Protein 7YQA (pdb70)

Organism: Chlamydomonas reinhardtii (NCBI:txid3055)

Nearest PDB structures (foldseek):
  7yqa-assembly2_C  TM=1.003E+00  e=1.084E-91  Chlamydomonas reinhardtii
  7yqa-assembly1_B  TM=1.001E+00  e=1.208E-85  Chlamydomonas reinhardtii
  6qkb-assembly1_B  TM=9.283E-01  e=6.225E-49  Paracoccus denitrificans
  4v15-assembly1_B  TM=9.411E-01  e=3.746E-48  Achromobacter xylosoxidans
  7dib-assembly1_B  TM=9.459E-01  e=1.991E-47  Candidatus Filomicrobium marinum

B-factor: mean 25.83, std 7.97, range [9.3, 80.67]

Solvent-accessible surface area: 53340 Å² total

Secondary structure (DSSP, 8-state):
---SSSTTTS-S--TT--GGGS-SSEEEEEHHHHHHHHHHHHHHHTTSTTPEE--B-----HHHHHHHHHHHT---EEESSHHHHHHHHHTT--EEEEEEE---HHHHHHHHHHHHTT-EEEEEES-HHHHHHHHHHHHHTT--EEEEEEB-SSS-SSSBSSHHHHHHHHHHHHT-SSEEEEEEE---GGGTT--SHHHHHHHHHHHHHHHHHHHHHHHHTT----EEEE--TTTHHHHHHSSS-SEE---GGGT--TTGGG-B-TTS-B-SS---EEEEEEEEEEETTTTEEEES--TTTS--TTS--B--HHHHHHHSS--EEEE-SSS-EEEE------PPPTT-EEEEB-SSHHHHHTT-SEEEEEEE-----SSSEEEEEEEE-TT-SS--/--SSSTTTS-S--TT--GGGS-SSEEEEEHHHHHHHHHHHHHHHHTSTT-EE--B-----HHHHHHHHHHHT---EEESSHHHHHHHHHTT--EEEE-S----HHHHHHHHHHHHTT-EEEEEES-HHHHHHHHHHHHHTT--EEEEEEE-SSS-SSSBSSHHHHHHHHHHHHT-SSEEEEEEEE--GGGTT-S-HHHHHHHHHHHHHHHHHHHHHHHHTT----EEEE--TTTHHHHHHTSS-SEE---GGGT--TTGGG-B-SSS-B-SS---EEEEEEEEEEETTTTEEEES--TTTS--BTB--B--HHHHTTTSS--EEEE-SSS-EEEE----PPPPTT-EEEEB-SSHHHHHTT-SEEEEEEE-----TT--TTEEEEEEEE-TT-SS--/--S-SSSTTTS-S--TT--GGGS-SSEEEEEHHHHHHHHHHHHHHHHTSTT-EE--B-----HHHHHHHHHHHT---EEESSHHHHHHHHHTT--EEEE-S----HHHHHHHHHHHTTT-EEEEEE-SHHHHHHHHHHHHHTT--EEEEEEB-SSS-SSSBSSHHHHHHHHHHHTT-TTEEEEEEE---GGGTT---HHHHHHHHHHHHHHHHHHHHHHHHTT----EEEE--TTTHHHHHHSSS-SEE---GGGT--TTGGG-B-TTS-B-SS---EEEEEEEEEEEGGGTEEEES--TTTS--TTS--B--HHHHHHHSS--EEEE--SS-EEEE---PPPTT-EEEEB-SSHHHHHTT-SEEEEEEE-----STTEEEEEEEE-TT-SS--/---SSTGGGS-S--TT--GGGS-SSEEEEEHHHHHHHHHHHHHHHHTSTT-EE--B-----HHHHHHHHHHHT---EEESSHHHHHHHHHTT--EEEE-S----HHHHHHHHHHHHTT-EEEEEE--HHHHHHHHHHHHHTT--EEEEEEE--SS-SSSBS-HHHHHHHHHHHHT-SSEEEEEEEE--GGGTT---HHHHHHHHHHHHHHHHHHHHHHHHTT----EEEE--TTTHHHHHHSSS-SEE---GGGT--TTGGG-B-SSSSB-SS---EEEEEEEEEEEGGGTEEEES--TTTS--BTB--B--HHHHHH---PEEEE-STT-EEEE----PPPPTT-EEEEB-SSHHHHHTT-SEEEEEEE----STTEEEEEEEE-TT-SS--

Foldseek 3Di:
DQDPDPQLVDFQDFFFDFLLSGHPFAKAFAVVQLLVLLLLVLVLCVVQPLAAEAAELLFLFQVSQVVSCVSNVHQHHEYCFLLSVLRNLVSPNAEYENLYQDQDLVRLLSQLVSQLVPGAYEYEDQDLVSVVSNLVSNVVSVGAYEYAFECEQDQPDDGHDDLVSLQVSQVSQVPGDRYHHQAYEQERPPLQLVAEVVVLLVSVVSSLVRRVNNQVSCVVVVHHHNAYEYEEPRRQSNLSVSVRGSYYYYHCSSADFPRQQQRADPVRHRHDGDHRIWGKWFFADDDPVQQKTKIQAACLQAPCPQHAWFFDPQVCVPFPHGWGWDHPPDGIIITHDPPDRGDDDGGDMGITGGNRSSVNSLSHQKYFYWHAPPNTDSPGITGNRIGGSSSRDPRD/DDPDPQLVDAQDFFFDFLLSGDPFAKEFAVVQLLVLLLVVLVLCVVQPLAAEAEECLFLFQVSNVVSCVSNVHQHHEYCFLLSVVRNLVSPRAEYENLYQDQDLVRLLSQLVSQLVPGAYEYEDQDLVSVVSNLVSNVVSVAAYEYAFEPELDQPDDGDDALVSRQVNQVSQVPGDRYHHAAYEQERPPLQLVQDAVVSLVSVVSSLVRLVNNQVSCVVVVHHHNAYEYDEPRRVSNQSPSVRHSYYYYHCSSAPFQSQQNRDHPDHHRHDGDHRMWGKWFFADDDVVFQWTKIFAACLQAPCPQHFWAFFPVCCPPQPDGWGWDGPPDGIITTGDCHGDDDDGGDMWITGHNRSSVNSLSHQKYFYWHADPPDGPIDSPGIGGNRIGGSSSRDPRD/DPPDPDPQLVDAQDFFFDALLSGDPFAKAFAVVLLLVLLLLVLVLCVVQPLAAEAEACLFLFQVSQVSSCVSNVHQYHEYCFLLSVVRNLVSPGAEYENAYQDADLVRLLSQLVSQLVVGAYEYEDADLVSLVSNLVSNVVSVGAYEYAFEPELDQPDDGDDALVSLLVNQVSQVPGDRYHHQAHEQERPPLQLPADAVVSLVSVVSSLVRLVNNQVSCVVVPHHHNAYEYEEPRRQSNLSVSVRGSYYYYHCSSADFQRQQQHQDPVRHRHDGDHRMWGKWFFADDDVVQQKTKIFQACLQAPCPQHFWFFDVVVCVPQPHGWGWDHPDDGIIITHPCNPDDGGDMTITGGNDSSVNSLSHQKYFYWHADPSDDSPGIGGNGIGGSSSRDPRD/DDDPDPQLVDAQDDFFDALLSGHPQAKEFAVVQLLVLLLLVLVLCVVQPLAAEAAEPLFLFQVSVVVSCVSSVHQHHEYCFLLSVLRNLVSPNQEYENLYQDQDLVRLLSQLVSQLVPGAYEYEDQDLVSVVSNLVSNVVSPAAYEYAFEPEQDQPDDGDDDLVSLQVNQVSQVPGDRYHHAAYEQERPVLQLVADPVVSLVSVVSSQVRSVRSCVSQVVVVHHHNAYEYAEPRRQSNLSPSVRHSYYYYHCSSADFPRQQRHQDPPGGGHPGDHRIWGKWFFADDDVVQQKTKIQQACLQAPCPQHAWAFFQLVCVVWNGWDWDHPPDGIIITGDPVTDDDDGGDMGITGGSRSSVNSLSHQKYFYWHACSGDSPRIGGNDIGGSSSHDDRD

Radius of gyration: 44.45 Å; Cα contacts (8 Å, |Δi|>4): 4090; chains: 4; bounding box: 101×110×117 Å

Structure (mmCIF, N/CA/C/O backbone):
data_7YQA
#
_entry.id   7YQA
#
_cell.length_a   64.792
_cell.length_b   74.096
_cell.length_c   89.939
_cell.angle_alpha   77.070
_cell.angle_beta   69.340
_cell.angle_gamma   71.930
#
_symmetry.space_group_name_H-M   'P 1'
#
loop_
_entity.id
_entity.type
_entity.pdbx_description
1 polymer 'D-threonine aldolase'
2 non-polymer 'MAGNESIUM ION'
3 water water
#
loop_
_atom_site.group_PDB
_atom_site.id
_atom_site.type_symbol
_atom_site.label_atom_id
_atom_site.label_alt_id
_atom_site.label_comp_id
_atom_site.label_asym_id
_atom_site.label_entity_id
_atom_site.label_seq_id
_atom_site.pdbx_PDB_ins_code
_atom_site.Cartn_x
_atom_site.Cartn_y
_atom_site.Cartn_z
_atom_site.occupancy
_atom_site.B_iso_or_equiv
_atom_site.auth_seq_id
_atom_site.auth_comp_id
_atom_site.auth_asym_id
_atom_site.auth_atom_id
_atom_site.pdbx_PDB_model_num
ATOM 1 N N . ARG A 1 23 ? 51.734 22.428 52.168 1.00 44.79 23 ARG A N 1
ATOM 2 C CA . ARG A 1 23 ? 50.265 22.684 52.124 1.00 42.85 23 ARG A CA 1
ATOM 3 C C . ARG A 1 23 ? 49.897 23.898 52.983 1.00 42.31 23 ARG A C 1
ATOM 4 O O . ARG A 1 23 ? 49.774 23.802 54.210 1.00 43.34 23 ARG A O 1
ATOM 6 N N . CYS A 1 24 ? 49.739 25.037 52.311 1.00 41.22 24 CYS A N 1
ATOM 7 C CA . CYS A 1 24 ? 49.439 26.324 52.944 1.00 39.70 24 CYS A CA 1
ATOM 8 C C . CYS A 1 24 ? 47.941 26.460 53.256 1.00 37.95 24 CYS A C 1
ATOM 9 O O . CYS A 1 24 ? 47.554 26.659 54.413 1.00 36.22 24 CYS A O 1
ATOM 12 N N . ALA A 1 25 ? 47.111 26.328 52.221 1.00 35.47 25 ALA A N 1
ATOM 13 C CA . ALA A 1 25 ? 45.666 26.512 52.339 1.00 32.21 25 ALA A CA 1
ATOM 14 C C . ALA A 1 25 ? 44.901 25.437 51.579 1.00 29.95 25 ALA A C 1
ATOM 15 O O . ALA A 1 25 ? 45.437 24.810 50.658 1.00 29.87 25 ALA A O 1
ATOM 17 N N . ALA A 1 26 ? 43.639 25.256 51.965 1.00 27.65 26 ALA A N 1
ATOM 18 C CA . ALA A 1 26 ? 42.668 24.441 51.221 1.00 25.91 26 ALA A CA 1
ATOM 19 C C . ALA A 1 26 ? 42.425 24.934 49.782 1.00 24.68 26 ALA A C 1
ATOM 20 O O . ALA A 1 26 ? 41.912 24.195 48.938 1.00 24.12 26 ALA A O 1
ATOM 22 N N . THR A 1 27 ? 42.818 26.177 49.521 1.00 23.01 27 THR A N 1
ATOM 23 C CA . THR A 1 27 ? 42.484 26.901 48.301 1.00 22.93 27 THR A CA 1
ATOM 24 C C . THR A 1 27 ? 43.769 27.554 47.752 1.00 21.78 27 THR A C 1
ATOM 25 O O . THR A 1 27 ? 44.516 28.157 48.533 1.00 20.64 27 THR A O 1
ATOM 29 N N . ILE A 1 28 ? 44.040 27.410 46.440 1.00 21.09 28 ILE A N 1
ATOM 30 C CA . ILE A 1 28 ? 45.196 28.099 45.804 1.00 20.13 28 ILE A CA 1
ATOM 31 C C . ILE A 1 28 ? 45.104 29.617 46.036 1.00 20.63 28 ILE A C 1
ATOM 32 O O . ILE A 1 28 ? 46.076 30.226 46.477 1.00 19.97 28 ILE A O 1
ATOM 37 N N . SER A 1 29 ? 43.930 30.195 45.769 1.00 20.64 29 SER A N 1
ATOM 38 C CA . SER A 1 29 ? 43.688 31.625 45.975 1.00 21.17 29 SER A CA 1
ATOM 39 C C . SER A 1 29 ? 43.989 32.091 47.409 1.00 21.78 29 SER A C 1
ATOM 40 O O . SER A 1 29 ? 44.537 33.174 47.585 1.00 22.38 29 SER A O 1
ATOM 43 N N . ALA A 1 30 ? 43.649 31.267 48.408 1.00 22.04 30 ALA A N 1
ATOM 44 C CA . ALA A 1 30 ? 43.936 31.570 49.821 1.00 22.95 30 ALA A CA 1
ATOM 45 C C . ALA A 1 30 ? 45.399 31.317 50.217 1.00 23.66 30 ALA A C 1
ATOM 46 O O . ALA A 1 30 ? 45.805 31.628 51.340 1.00 23.92 30 ALA A O 1
ATOM 48 N N . SER A 1 31 ? 46.183 30.753 49.298 1.00 24.11 31 SER A N 1
ATOM 49 C CA . SER A 1 31 ? 47.627 30.598 49.509 1.00 25.54 31 SER A CA 1
ATOM 50 C C . SER A 1 31 ? 48.450 31.611 48.707 1.00 25.46 31 SER A C 1
ATOM 51 O O . SER A 1 31 ? 49.637 31.804 48.984 1.00 26.57 31 SER A O 1
ATOM 54 N N . ARG A 1 32 ? 47.820 32.245 47.715 1.00 24.88 32 ARG A N 1
ATOM 55 C CA . ARG A 1 32 ? 48.521 33.112 46.762 1.00 24.00 32 ARG A CA 1
ATOM 56 C C . ARG A 1 32 ? 47.836 34.477 46.662 1.00 23.66 32 ARG A C 1
ATOM 57 O O . ARG A 1 32 ? 46.732 34.592 46.115 1.00 23.69 32 ARG A O 1
ATOM 65 N N . ALA A 1 33 ? 48.505 35.504 47.186 1.00 22.59 33 ALA A N 1
ATOM 66 C CA . ALA A 1 33 ? 48.022 36.893 47.099 1.00 22.55 33 ALA A CA 1
ATOM 67 C C . ALA A 1 33 ? 47.987 37.414 45.645 1.00 22.08 33 ALA A C 1
ATOM 68 O O . ALA A 1 33 ? 48.845 37.047 44.841 1.00 21.29 33 ALA A O 1
ATOM 70 N N . PRO A 1 34 ? 46.972 38.239 45.296 1.00 22.12 34 PRO A N 1
ATOM 71 C CA . PRO A 1 34 ? 46.830 38.693 43.905 1.00 22.69 34 PRO A CA 1
ATOM 72 C C . PRO A 1 34 ? 47.737 39.885 43.549 1.00 22.98 34 PRO A C 1
ATOM 73 O O . PRO A 1 34 ? 47.788 40.307 42.390 1.00 22.27 34 PRO A O 1
ATOM 77 N N . ALA A 1 35 ? 48.428 40.419 44.553 1.00 23.50 35 ALA A N 1
ATOM 78 C CA . ALA A 1 35 ? 49.272 41.601 44.406 1.00 24.63 35 ALA A CA 1
ATOM 79 C C . ALA A 1 35 ? 50.313 41.643 45.522 1.00 24.83 35 ALA A C 1
ATOM 80 O O . ALA A 1 35 ? 50.264 40.833 46.457 1.00 24.80 35 ALA A O 1
ATOM 82 N N . HIS A 1 36 ? 51.250 42.585 45.418 1.00 25.97 36 HIS A N 1
ATOM 83 C CA . HIS A 1 36 ? 52.176 42.893 46.509 1.00 26.82 36 HIS A CA 1
ATOM 84 C C . HIS A 1 36 ? 52.343 44.401 46.724 1.00 27.37 36 HIS A C 1
ATOM 85 O O . HIS A 1 36 ? 51.837 45.215 45.932 1.00 25.92 36 HIS A O 1
ATOM 92 N N . LEU A 1 37 ? 53.009 44.768 47.822 1.00 28.18 37 LEU A N 1
ATOM 93 C CA . LEU A 1 37 ? 53.290 46.173 48.141 1.00 29.25 37 LEU A CA 1
ATOM 94 C C . LEU A 1 37 ? 54.045 46.872 47.016 1.00 28.40 37 LEU A C 1
ATOM 95 O O . LEU A 1 37 ? 55.049 46.354 46.517 1.00 28.97 37 LEU A O 1
ATOM 100 N N . GLY A 1 38 ? 53.537 48.038 46.621 1.00 27.76 38 GLY A N 1
ATOM 101 C CA . GLY A 1 38 ? 54.155 48.852 45.578 1.00 26.38 38 GLY A CA 1
ATOM 102 C C . GLY A 1 38 ? 53.505 48.750 44.209 1.00 25.74 38 GLY A C 1
ATOM 103 O O . GLY A 1 38 ? 53.680 49.647 43.372 1.00 25.10 38 GLY A O 1
ATOM 104 N N . ASP A 1 39 ? 52.766 47.658 43.987 1.00 24.38 39 ASP A N 1
ATOM 105 C CA . ASP A 1 39 ? 52.082 47.374 42.718 1.00 23.79 39 ASP A CA 1
ATOM 106 C C . ASP A 1 39 ? 51.163 48.502 42.261 1.00 23.15 39 ASP A C 1
ATOM 107 O O . ASP A 1 39 ? 50.569 49.199 43.080 1.00 22.42 39 ASP A O 1
ATOM 112 N N . ALA A 1 40 ? 51.064 48.683 40.946 1.00 23.15 40 ALA A N 1
ATOM 113 C CA . ALA A 1 40 ? 49.991 49.481 40.365 1.00 23.42 40 ALA A CA 1
ATOM 114 C C . ALA A 1 40 ? 48.821 48.525 40.170 1.00 23.36 40 ALA A C 1
ATOM 115 O O . ALA A 1 40 ? 48.984 47.311 40.354 1.00 22.30 40 ALA A O 1
ATOM 117 N N . LEU A 1 41 ? 47.647 49.042 39.808 1.00 23.22 41 LEU A N 1
ATOM 118 C CA . LEU A 1 41 ? 46.514 48.146 39.557 1.00 24.40 41 LEU A CA 1
ATOM 119 C C . LEU A 1 41 ? 46.698 47.219 38.348 1.00 24.64 41 LEU A C 1
ATOM 120 O O . LEU A 1 41 ? 46.131 46.124 38.326 1.00 24.48 41 LEU A O 1
ATOM 125 N N . HIS A 1 42 ? 47.516 47.637 37.377 1.00 24.00 42 HIS A N 1
ATOM 126 C CA . HIS A 1 42 ? 47.912 46.758 36.265 1.00 23.85 42 HIS A CA 1
ATOM 127 C C . HIS A 1 42 ? 48.794 45.558 36.657 1.00 23.26 42 HIS A C 1
ATOM 128 O O . HIS A 1 42 ? 48.985 44.650 35.843 1.00 21.85 42 HIS A O 1
ATOM 135 N N . ASP A 1 43 ? 49.314 45.555 37.892 1.00 22.96 43 ASP A N 1
ATOM 136 C CA . ASP A 1 43 ? 50.078 44.412 38.422 1.00 23.15 43 ASP A CA 1
ATOM 137 C C . ASP A 1 43 ? 49.206 43.419 39.198 1.00 22.72 43 ASP A C 1
ATOM 138 O O . ASP A 1 43 ? 49.693 42.375 39.654 1.00 23.89 43 ASP A O 1
ATOM 143 N N . VAL A 1 44 ? 47.927 43.752 39.346 1.00 21.38 44 VAL A N 1
ATOM 144 C CA . VAL A 1 44 ? 47.024 43.027 40.241 1.00 20.40 44 VAL A CA 1
ATOM 145 C C . VAL A 1 44 ? 46.265 41.959 39.457 1.00 19.71 44 VAL A C 1
ATOM 146 O O . VAL A 1 44 ? 45.542 42.266 38.501 1.00 19.32 44 VAL A O 1
ATOM 150 N N . ASP A 1 45 ? 46.438 40.705 39.874 1.00 19.75 45 ASP A N 1
ATOM 151 C CA . ASP A 1 45 ? 45.790 39.564 39.230 1.00 19.54 45 ASP A CA 1
ATOM 152 C C . ASP A 1 45 ? 44.270 39.603 39.412 1.00 18.78 45 ASP A C 1
ATOM 153 O O . ASP A 1 45 ? 43.776 39.786 40.527 1.00 19.22 45 ASP A O 1
ATOM 158 N N . THR A 1 46 ? 43.547 39.457 38.304 1.00 18.52 46 THR A N 1
ATOM 159 C CA . THR A 1 46 ? 42.095 39.683 38.264 1.00 18.21 46 THR A CA 1
ATOM 160 C C . THR A 1 46 ? 41.255 38.393 38.184 1.00 18.31 46 THR A C 1
ATOM 161 O O . THR A 1 46 ? 41.731 37.394 37.658 1.00 18.66 46 THR A O 1
ATOM 165 N N . PRO A 1 47 ? 40.026 38.394 38.715 1.00 18.95 47 PRO A N 1
ATOM 166 C CA . PRO A 1 47 ? 39.419 39.549 39.408 1.00 18.39 47 PRO A CA 1
ATOM 167 C C . PRO A 1 47 ? 39.883 39.691 40.855 1.00 19.05 47 PRO A C 1
ATOM 168 O O . PRO A 1 47 ? 40.160 38.683 41.514 1.00 17.30 47 PRO A O 1
ATOM 172 N N . ALA A 1 48 ? 39.964 40.945 41.317 1.00 18.66 48 ALA A N 1
ATOM 173 C CA . ALA A 1 48 ? 40.482 41.299 42.636 1.00 20.08 48 ALA A CA 1
ATOM 174 C C . ALA A 1 48 ? 39.551 42.240 43.387 1.00 20.35 48 ALA A C 1
ATOM 175 O O . ALA A 1 48 ? 38.758 42.965 42.778 1.00 20.96 48 ALA A O 1
ATOM 177 N N . LEU A 1 49 ? 39.653 42.212 44.712 1.00 20.86 49 LEU A N 1
ATOM 178 C CA . LEU A 1 49 ? 38.921 43.132 45.557 1.00 20.23 49 LEU A CA 1
ATOM 179 C C . LEU A 1 49 ? 39.839 44.267 45.998 1.00 19.96 49 LEU A C 1
ATOM 180 O O . LEU A 1 49 ? 40.836 44.045 46.698 1.00 19.29 49 LEU A O 1
ATOM 185 N N . ILE A 1 50 ? 39.516 45.477 45.551 1.00 19.94 50 ILE A N 1
ATOM 186 C CA . ILE A 1 50 ? 40.336 46.647 45.891 1.00 20.68 50 ILE A CA 1
ATOM 187 C C . ILE A 1 50 ? 39.617 47.584 46.882 1.00 19.90 50 ILE A C 1
ATOM 188 O O . ILE A 1 50 ? 38.407 47.832 46.758 1.00 19.41 50 ILE A O 1
ATOM 193 N N . LEU A 1 51 ? 40.361 48.069 47.875 1.00 19.26 51 LEU A N 1
ATOM 194 C CA . LEU A 1 51 ? 39.835 49.087 48.793 1.00 19.75 51 LEU A CA 1
ATOM 195 C C . LEU A 1 51 ? 40.601 50.389 48.628 1.00 19.60 51 LEU A C 1
ATOM 196 O O . LEU A 1 51 ? 41.815 50.442 48.834 1.00 20.27 51 LEU A O 1
ATOM 201 N N . ASP A 1 52 ? 39.885 51.429 48.221 1.00 19.41 52 ASP A N 1
ATOM 202 C CA . ASP A 1 52 ? 40.452 52.765 48.143 1.00 19.24 52 ASP A CA 1
ATOM 203 C C . ASP A 1 52 ? 40.498 53.342 49.559 1.00 19.26 52 ASP A C 1
ATOM 204 O O . ASP A 1 52 ? 39.468 53.785 50.086 1.00 18.52 52 ASP A O 1
ATOM 209 N N . LEU A 1 53 ? 41.696 53.333 50.156 1.00 19.59 53 LEU A N 1
ATOM 210 C CA . LEU A 1 53 ? 41.912 53.812 51.523 1.00 20.30 53 LEU A CA 1
ATOM 211 C C . LEU A 1 53 ? 41.577 55.293 51.711 1.00 21.28 53 LEU A C 1
ATOM 212 O O . LEU A 1 53 ? 41.096 55.667 52.776 1.00 21.12 53 LEU A O 1
ATOM 217 N N . ASP A 1 54 ? 41.815 56.113 50.680 1.00 22.17 54 ASP A N 1
ATOM 218 C CA . ASP A 1 54 ? 41.459 57.547 50.681 1.00 23.50 54 ASP A CA 1
ATOM 219 C C . ASP A 1 54 ? 39.958 57.752 50.890 1.00 23.61 54 ASP A C 1
ATOM 220 O O . ASP A 1 54 ? 39.551 58.489 51.792 1.00 23.47 54 ASP A O 1
ATOM 225 N N . ALA A 1 55 ? 39.150 57.094 50.054 1.00 23.09 55 ALA A N 1
ATOM 226 C CA . ALA A 1 55 ? 37.687 57.158 50.147 1.00 23.12 55 ALA A CA 1
ATOM 227 C C . ALA A 1 55 ? 37.153 56.506 51.432 1.00 22.40 55 ALA A C 1
ATOM 228 O O . ALA A 1 55 ? 36.250 57.052 52.067 1.00 22.69 55 ALA A O 1
ATOM 230 N N . PHE A 1 56 ? 37.725 55.354 51.798 1.00 21.60 56 PHE A N 1
ATOM 231 C CA . PHE A 1 56 ? 37.497 54.664 53.092 1.00 21.51 56 PHE A CA 1
ATOM 232 C C . PHE A 1 56 ? 37.717 55.569 54.320 1.00 21.35 56 PHE A C 1
ATOM 233 O O . PHE A 1 56 ? 36.861 55.625 55.202 1.00 19.84 56 PHE A O 1
ATOM 241 N N . ASP A 1 57 ? 38.862 56.257 54.380 1.00 21.35 57 ASP A N 1
ATOM 242 C CA . ASP A 1 57 ? 39.130 57.199 55.474 1.00 21.93 57 ASP A CA 1
ATOM 243 C C . ASP A 1 57 ? 38.098 58.328 55.516 1.00 22.20 57 ASP A C 1
ATOM 244 O O . ASP A 1 57 ? 37.635 58.697 56.597 1.00 22.31 57 ASP A O 1
ATOM 249 N N . ARG A 1 58 ? 37.732 58.845 54.340 1.00 22.42 58 ARG A N 1
ATOM 250 C CA . ARG A 1 58 ? 36.703 59.891 54.222 1.00 22.94 58 ARG A CA 1
ATOM 251 C C . ARG A 1 58 ? 35.310 59.478 54.725 1.00 22.68 58 ARG A C 1
ATOM 252 O O . ARG A 1 58 ? 34.632 60.271 55.382 1.00 21.70 58 ARG A O 1
ATOM 260 N N . ASN A 1 59 ? 34.897 58.246 54.428 1.00 21.77 59 ASN A N 1
ATOM 261 C CA . ASN A 1 59 ? 33.645 57.702 54.972 1.00 21.40 59 ASN A CA 1
ATOM 262 C C . ASN A 1 59 ? 33.692 57.545 56.495 1.00 20.33 59 ASN A C 1
ATOM 263 O O . ASN A 1 59 ? 32.710 57.837 57.192 1.00 18.93 59 ASN A O 1
ATOM 268 N N . CYS A 1 60 ? 34.843 57.086 56.990 1.00 19.82 60 CYS A N 1
ATOM 269 C CA . CYS A 1 60 ? 35.092 56.931 58.418 1.00 20.77 60 CYS A CA 1
ATOM 270 C C . CYS A 1 60 ? 35.152 58.277 59.135 1.00 20.80 60 CYS A C 1
ATOM 271 O O . CYS A 1 60 ? 34.704 58.398 60.279 1.00 19.83 60 CYS A O 1
ATOM 274 N N . GLU A 1 61 ? 35.696 59.280 58.441 1.00 21.00 61 GLU A N 1
ATOM 275 C CA . GLU A 1 61 ? 35.704 60.664 58.923 1.00 21.00 61 GLU A CA 1
ATOM 276 C C . GLU A 1 61 ? 34.302 61.249 58.959 1.00 20.77 61 GLU A C 1
ATOM 277 O O . GLU A 1 61 ? 33.965 61.959 59.901 1.00 21.32 61 GLU A O 1
ATOM 283 N N . LYS A 1 62 ? 33.497 60.960 57.928 1.00 19.81 62 LYS A N 1
ATOM 284 C CA . LYS A 1 62 ? 32.140 61.518 57.824 1.00 19.13 62 LYS A CA 1
ATOM 285 C C . LYS A 1 62 ? 31.219 60.953 58.911 1.00 19.09 62 LYS A C 1
ATOM 286 O O . LYS A 1 62 ? 30.543 61.715 59.628 1.00 18.78 62 LYS A O 1
ATOM 292 N N . LEU A 1 63 ? 31.201 59.627 59.040 1.00 18.93 63 LEU A N 1
ATOM 293 C CA . LEU A 1 63 ? 30.411 58.975 60.089 1.00 20.05 63 LEU A CA 1
ATOM 294 C C . LEU A 1 63 ? 30.705 59.563 61.477 1.00 20.83 63 LEU A C 1
ATOM 295 O O . LEU A 1 63 ? 29.774 59.897 62.213 1.00 21.04 63 LEU A O 1
ATOM 300 N N . LYS A 1 64 ? 31.994 59.697 61.800 1.00 21.97 64 LYS A N 1
ATOM 301 C CA . LYS A 1 64 ? 32.469 60.282 63.057 1.00 23.05 64 LYS A CA 1
ATOM 302 C C . LYS A 1 64 ? 31.916 61.694 63.287 1.00 23.45 64 LYS A C 1
ATOM 303 O O . LYS A 1 64 ? 31.429 61.996 64.382 1.00 22.96 64 LYS A O 1
ATOM 309 N N . GLY A 1 65 ? 31.974 62.525 62.243 1.00 24.65 65 GLY A N 1
ATOM 310 C CA . GLY A 1 65 ? 31.452 63.900 62.261 1.00 25.25 65 GLY A CA 1
ATOM 311 C C . GLY A 1 65 ? 29.969 63.983 62.574 1.00 26.73 65 GLY A C 1
ATOM 312 O O . GLY A 1 65 ? 29.551 64.770 63.436 1.00 27.47 65 GLY A O 1
ATOM 313 N N . VAL A 1 66 ? 29.181 63.153 61.890 1.00 26.53 66 VAL A N 1
ATOM 314 C CA . VAL A 1 66 ? 27.735 63.039 62.127 1.00 27.07 66 VAL A CA 1
ATOM 315 C C . VAL A 1 66 ? 27.457 62.622 63.578 1.00 27.32 66 VAL A C 1
ATOM 316 O O . VAL A 1 66 ? 26.646 63.257 64.261 1.00 26.40 66 VAL A O 1
ATOM 320 N N . MET A 1 67 ? 28.181 61.592 64.031 1.00 27.13 67 MET A N 1
ATOM 321 C CA A MET A 1 67 ? 28.038 61.008 65.372 0.50 27.75 67 MET A CA 1
ATOM 322 C CA B MET A 1 67 ? 27.995 61.025 65.367 0.50 27.12 67 MET A CA 1
ATOM 323 C C . MET A 1 67 ? 28.386 61.984 66.492 1.00 27.59 67 MET A C 1
ATOM 324 O O . MET A 1 67 ? 27.887 61.859 67.616 1.00 27.22 67 MET A O 1
ATOM 333 N N . ALA A 1 68 ? 29.260 62.943 66.183 1.00 27.88 68 ALA A N 1
ATOM 334 C CA . ALA A 1 68 ? 29.598 64.020 67.120 1.00 27.96 68 ALA A CA 1
ATOM 335 C C . ALA A 1 68 ? 28.364 64.871 67.444 1.00 28.37 68 ALA A C 1
ATOM 336 O O . ALA A 1 68 ? 28.299 65.496 68.506 1.00 29.16 68 ALA A O 1
ATOM 338 N N . GLY A 1 69 ? 27.394 64.883 66.525 1.00 27.93 69 GLY A N 1
ATOM 339 C CA . GLY A 1 69 ? 26.088 65.510 66.746 1.00 27.71 69 GLY A CA 1
ATOM 340 C C . GLY A 1 69 ? 25.152 64.728 67.660 1.00 28.28 69 GLY A C 1
ATOM 341 O O . GLY A 1 69 ? 24.180 65.287 68.175 1.00 28.09 69 GLY A O 1
ATOM 342 N N . PHE A 1 70 ? 25.435 63.438 67.859 1.00 28.83 70 PHE A N 1
ATOM 343 C CA . PHE A 1 70 ? 24.631 62.590 68.749 1.00 28.92 70 PHE A CA 1
ATOM 344 C C . PHE A 1 70 ? 25.477 62.071 69.921 1.00 28.91 70 PHE A C 1
ATOM 345 O O . PHE A 1 70 ? 25.905 60.906 69.909 1.00 28.30 70 PHE A O 1
ATOM 353 N N . PRO A 1 71 ? 25.724 62.934 70.942 1.00 29.49 71 PRO A N 1
ATOM 354 C CA . PRO A 1 71 ? 26.589 62.531 72.054 1.00 29.47 71 PRO A CA 1
ATOM 355 C C . PRO A 1 71 ? 25.919 61.452 72.904 1.00 29.95 71 PRO A C 1
ATOM 356 O O . PRO A 1 71 ? 24.688 61.433 73.024 1.00 31.43 71 PRO A O 1
ATOM 360 N N . GLY A 1 72 ? 26.728 60.552 73.458 1.00 28.92 72 GLY A N 1
ATOM 361 C CA . GLY A 1 72 ? 26.223 59.427 74.233 1.00 28.10 72 GLY A CA 1
ATOM 362 C C . GLY A 1 72 ? 26.025 58.142 73.437 1.00 27.15 72 GLY A C 1
ATOM 363 O O . GLY A 1 72 ? 25.928 57.072 74.033 1.00 27.53 72 GLY A O 1
ATOM 364 N N . VAL A 1 73 ? 25.946 58.248 72.106 1.00 26.20 73 VAL A N 1
ATOM 365 C CA . VAL A 1 73 ? 25.733 57.091 71.218 1.00 25.45 73 VAL A CA 1
ATOM 366 C C . VAL A 1 73 ? 27.068 56.628 70.635 1.00 25.27 73 VAL A C 1
ATOM 367 O O . VAL A 1 73 ? 27.756 57.395 69.957 1.00 25.28 73 VAL A O 1
ATOM 371 N N . ALA A 1 74 ? 27.414 55.367 70.889 1.00 24.98 74 ALA A N 1
ATOM 372 C CA . ALA A 1 74 ? 28.664 54.787 70.392 1.00 23.93 74 ALA A CA 1
ATOM 373 C C . ALA A 1 74 ? 28.465 54.116 69.027 1.00 23.30 74 ALA A C 1
ATOM 374 O O . ALA A 1 74 ? 27.362 53.679 68.697 1.00 22.86 74 ALA A O 1
ATOM 376 N N . VAL A 1 75 ? 29.529 54.083 68.226 1.00 22.16 75 VAL A N 1
ATOM 377 C CA . VAL A 1 75 ? 29.526 53.365 66.956 1.00 20.89 75 VAL A CA 1
ATOM 378 C C . VAL A 1 75 ? 30.219 52.036 67.162 1.00 19.80 75 VAL A C 1
ATOM 379 O O . VAL A 1 75 ? 31.354 51.996 67.630 1.00 19.62 75 VAL A O 1
ATOM 383 N N . ARG A 1 76 ? 29.519 50.958 66.823 1.00 19.07 76 ARG A N 1
ATOM 384 C CA . ARG A 1 76 ? 30.109 49.630 66.801 1.00 18.51 76 ARG A CA 1
ATOM 385 C C . ARG A 1 76 ? 29.994 49.119 65.367 1.00 18.10 76 ARG A C 1
ATOM 386 O O . ARG A 1 76 ? 28.997 48.485 65.017 1.00 17.85 76 ARG A O 1
ATOM 394 N N . PRO A 1 77 ? 30.994 49.439 64.510 1.00 18.16 77 PRO A N 1
ATOM 395 C CA . PRO A 1 77 ? 30.854 49.086 63.094 1.00 17.47 77 PRO A CA 1
ATOM 396 C C . PRO A 1 77 ? 30.869 47.583 62.829 1.00 16.85 77 PRO A C 1
ATOM 397 O O . PRO A 1 77 ? 31.605 46.838 63.481 1.00 15.95 77 PRO A O 1
ATOM 401 N N . HIS A 1 78 ? 30.047 47.159 61.872 1.00 16.56 78 HIS A N 1
ATOM 402 C CA . HIS A 1 78 ? 29.852 45.739 61.607 1.00 16.33 78 HIS A CA 1
ATOM 403 C C . HIS A 1 78 ? 30.946 45.130 60.742 1.00 16.54 78 HIS A C 1
ATOM 404 O O . HIS A 1 78 ? 31.098 45.481 59.566 1.00 16.33 78 HIS A O 1
ATOM 411 N N . ALA A 1 79 ? 31.701 44.212 61.342 1.00 16.54 79 ALA A N 1
ATOM 412 C CA . ALA A 1 79 ? 32.845 43.571 60.679 1.00 17.18 79 ALA A CA 1
ATOM 413 C C . ALA A 1 79 ? 32.463 42.540 59.592 1.00 17.52 79 ALA A C 1
ATOM 414 O O . ALA A 1 79 ? 33.311 42.147 58.780 1.00 16.68 79 ALA A O 1
ATOM 440 N N . ALA A 1 81 ? 30.859 43.136 57.082 1.00 18.25 81 ALA A N 1
ATOM 441 C CA . ALA A 1 81 ? 31.023 43.863 55.835 1.00 18.15 81 ALA A CA 1
ATOM 442 C C . ALA A 1 81 ? 32.359 43.531 55.181 1.00 18.53 81 ALA A C 1
ATOM 443 O O . ALA A 1 81 ? 32.417 43.384 53.975 1.00 19.53 81 ALA A O 1
ATOM 445 N N . HIS A 1 82 ? 33.412 43.367 55.988 1.00 18.53 82 HIS A N 1
ATOM 446 C CA . HIS A 1 82 ? 34.786 43.301 55.464 1.00 18.11 82 HIS A CA 1
ATOM 447 C C . HIS A 1 82 ? 35.570 42.049 55.839 1.00 18.33 82 HIS A C 1
ATOM 448 O O . HIS A 1 82 ? 36.456 41.630 55.082 1.00 18.02 82 HIS A O 1
ATOM 455 N N . LYS A 1 83 ? 35.256 41.487 57.010 1.00 18.14 83 LYS A N 1
ATOM 456 C CA . LYS A 1 83 ? 35.823 40.206 57.509 1.00 18.68 83 LYS A CA 1
ATOM 457 C C . LYS A 1 83 ? 37.355 40.193 57.643 1.00 18.03 83 LYS A C 1
ATOM 458 O O . LYS A 1 83 ? 37.997 39.140 57.581 1.00 18.78 83 LYS A O 1
ATOM 464 N N . CYS A 1 84 ? 37.909 41.375 57.885 1.00 18.16 84 CYS A N 1
ATOM 465 C CA . CYS A 1 84 ? 39.338 41.626 57.820 1.00 18.69 84 CYS A CA 1
ATOM 466 C C . CYS A 1 84 ? 39.753 42.413 59.054 1.00 18.35 84 CYS A C 1
ATOM 467 O O . CYS A 1 84 ? 39.193 43.472 59.336 1.00 18.69 84 CYS A O 1
ATOM 470 N N . ALA A 1 85 ? 40.717 41.876 59.797 1.00 18.35 85 ALA A N 1
ATOM 471 C CA . ALA A 1 85 ? 41.189 42.488 61.051 1.00 18.52 85 ALA A CA 1
ATOM 472 C C . ALA A 1 85 ? 41.852 43.844 60.832 1.00 18.70 85 ALA A C 1
ATOM 473 O O . ALA A 1 85 ? 41.604 44.787 61.589 1.00 18.17 85 ALA A O 1
ATOM 475 N N . GLU A 1 86 ? 42.680 43.951 59.789 1.00 18.88 86 GLU A N 1
ATOM 476 C CA . GLU A 1 86 ? 43.338 45.225 59.488 1.00 19.49 86 GLU A CA 1
ATOM 477 C C . GLU A 1 86 ? 42.328 46.335 59.162 1.00 19.17 86 GLU A C 1
ATOM 478 O O . GLU A 1 86 ? 42.570 47.503 59.489 1.00 19.53 86 GLU A O 1
ATOM 484 N N . VAL A 1 87 ? 41.194 45.976 58.546 1.00 17.59 87 VAL A N 1
ATOM 485 C CA . VAL A 1 87 ? 40.102 46.946 58.316 1.00 17.01 87 VAL A CA 1
ATOM 486 C C . VAL A 1 87 ? 39.433 47.442 59.608 1.00 17.78 87 VAL A C 1
ATOM 487 O O . VAL A 1 87 ? 39.260 48.663 59.786 1.00 17.64 87 VAL A O 1
ATOM 491 N N . ALA A 1 88 ? 39.052 46.505 60.484 1.00 18.22 88 ALA A N 1
ATOM 492 C CA . ALA A 1 88 ? 38.467 46.841 61.782 1.00 19.50 88 ALA A CA 1
ATOM 493 C C . ALA A 1 88 ? 39.412 47.742 62.579 1.00 20.58 88 ALA A C 1
ATOM 494 O O . ALA A 1 88 ? 38.982 48.779 63.094 1.00 20.85 88 ALA A O 1
ATOM 496 N N . ARG A 1 89 ? 40.696 47.369 62.628 1.00 21.75 89 ARG A N 1
ATOM 497 C CA . ARG A 1 89 ? 41.739 48.156 63.305 1.00 23.56 89 ARG A CA 1
ATOM 498 C C . ARG A 1 89 ? 41.793 49.607 62.826 1.00 23.32 89 ARG A C 1
ATOM 499 O O . ARG A 1 89 ? 41.871 50.524 63.653 1.00 22.97 89 ARG A O 1
ATOM 507 N N . ARG A 1 90 ? 41.739 49.804 61.504 1.00 23.30 90 ARG A N 1
ATOM 508 C CA . ARG A 1 90 ? 41.740 51.150 60.918 1.00 23.35 90 ARG A CA 1
ATOM 509 C C . ARG A 1 90 ? 40.432 51.890 61.186 1.00 22.92 90 ARG A C 1
ATOM 510 O O . ARG A 1 90 ? 40.449 53.094 61.472 1.00 22.57 90 ARG A O 1
ATOM 518 N N . GLN A 1 91 ? 39.310 51.172 61.106 1.00 22.22 91 GLN A N 1
ATOM 519 C CA . GLN A 1 91 ? 38.000 51.754 61.395 1.00 22.43 91 GLN A CA 1
ATOM 520 C C . GLN A 1 91 ? 37.952 52.359 62.791 1.00 22.22 91 GLN A C 1
ATOM 521 O O . GLN A 1 91 ? 37.599 53.530 62.950 1.00 22.32 91 GLN A O 1
ATOM 527 N N . LEU A 1 92 ? 38.337 51.559 63.785 1.00 21.92 92 LEU A N 1
ATOM 528 C CA . LEU A 1 92 ? 38.255 51.952 65.193 1.00 22.73 92 LEU A CA 1
ATOM 529 C C . LEU A 1 92 ? 39.148 53.151 65.522 1.00 22.87 92 LEU A C 1
ATOM 530 O O . LEU A 1 92 ? 38.753 54.013 66.300 1.00 22.26 92 LEU A O 1
ATOM 535 N N . GLN A 1 93 ? 40.337 53.193 64.921 1.00 24.97 93 GLN A N 1
ATOM 536 C CA . GLN A 1 93 ? 41.264 54.318 65.109 1.00 26.01 93 GLN A CA 1
ATOM 537 C C . GLN A 1 93 ? 40.724 55.613 64.497 1.00 26.30 93 GLN A C 1
ATOM 538 O O . GLN A 1 93 ? 40.804 56.680 65.120 1.00 26.29 93 GLN A O 1
ATOM 544 N N . LEU A 1 94 ? 40.171 55.509 63.288 1.00 25.88 94 LEU A N 1
ATOM 545 C CA . LEU A 1 94 ? 39.580 56.654 62.594 1.00 25.50 94 LEU A CA 1
ATOM 546 C C . LEU A 1 94 ? 38.322 57.171 63.296 1.00 25.01 94 LEU A C 1
ATOM 547 O O . LEU A 1 94 ? 38.070 58.388 63.331 1.00 26.43 94 LEU A O 1
ATOM 552 N N . LEU A 1 95 ? 37.551 56.240 63.854 1.00 23.12 95 LEU A N 1
ATOM 553 C CA . LEU A 1 95 ? 36.292 56.534 64.546 1.00 22.56 95 LEU A CA 1
ATOM 554 C C . LEU A 1 95 ? 36.484 56.918 66.011 1.00 21.78 95 LEU A C 1
ATOM 555 O O . LEU A 1 95 ? 35.584 57.494 66.618 1.00 21.91 95 LEU A O 1
ATOM 560 N N . GLY A 1 96 ? 37.644 56.581 66.573 1.00 21.53 96 GLY A N 1
ATOM 561 C CA . GLY A 1 96 ? 37.866 56.645 68.022 1.00 21.49 96 GLY A CA 1
ATOM 562 C C . GLY A 1 96 ? 36.982 55.674 68.798 1.00 21.79 96 GLY A C 1
ATOM 563 O O . GLY A 1 96 ? 36.724 55.884 69.985 1.00 22.91 96 GLY A O 1
ATOM 564 N N . ALA A 1 97 ? 36.512 54.625 68.123 1.00 21.43 97 ALA A N 1
ATOM 565 C CA . ALA A 1 97 ? 35.583 53.645 68.703 1.00 21.07 97 ALA A CA 1
ATOM 566 C C . ALA A 1 97 ? 36.300 52.443 69.324 1.00 21.30 97 ALA A C 1
ATOM 567 O O . ALA A 1 97 ? 37.491 52.242 69.107 1.00 20.67 97 ALA A O 1
ATOM 569 N N . LYS A 1 98 ? 35.559 51.650 70.099 1.00 22.77 98 LYS A N 1
ATOM 570 C CA . LYS A 1 98 ? 36.135 50.598 70.939 1.00 23.70 98 LYS A CA 1
ATOM 571 C C . LYS A 1 98 ? 36.020 49.183 70.383 1.00 23.57 98 LYS A C 1
ATOM 572 O O . LYS A 1 98 ? 36.882 48.335 70.652 1.00 24.01 98 LYS A O 1
ATOM 578 N N . GLY A 1 99 ? 34.961 48.924 69.627 1.00 22.02 99 GLY A N 1
ATOM 579 C CA . GLY A 1 99 ? 34.702 47.573 69.168 1.00 21.24 99 GLY A CA 1
ATOM 580 C C . GLY A 1 99 ? 33.848 47.430 67.932 1.00 20.55 99 GLY A C 1
ATOM 581 O O . GLY A 1 99 ? 33.338 48.412 67.387 1.00 19.36 99 GLY A O 1
ATOM 582 N N . VAL A 1 100 ? 33.691 46.177 67.512 1.00 19.71 100 VAL A N 1
ATOM 583 C CA . VAL A 1 100 ? 32.963 45.835 66.293 1.00 19.88 100 VAL A CA 1
ATOM 584 C C . VAL A 1 100 ? 31.854 44.811 66.566 1.00 20.02 100 VAL A C 1
ATOM 585 O O . VAL A 1 100 ? 31.806 44.218 67.642 1.00 18.22 100 VAL A O 1
ATOM 589 N N . CYS A 1 101 ? 30.956 44.648 65.595 1.00 20.46 101 CYS A N 1
ATOM 590 C CA . CYS A 1 101 ? 30.013 43.521 65.564 1.00 21.18 101 CYS A CA 1
ATOM 591 C C . CYS A 1 101 ? 30.541 42.410 64.653 1.00 21.29 101 CYS A C 1
ATOM 592 O O . CYS A 1 101 ? 31.252 42.681 63.681 1.00 19.70 101 CYS A O 1
ATOM 595 N N . CYS A 1 102 ? 30.185 41.169 64.992 1.00 20.49 102 CYS A N 1
ATOM 596 C CA . CYS A 1 102 ? 30.467 39.974 64.199 1.00 20.70 102 CYS A CA 1
ATOM 597 C C . CYS A 1 102 ? 29.173 39.163 64.095 1.00 20.45 102 CYS A C 1
ATOM 598 O O . CYS A 1 102 ? 28.481 38.969 65.097 1.00 20.29 102 CYS A O 1
ATOM 601 N N . GLN A 1 103 ? 28.831 38.726 62.885 1.00 20.26 103 GLN A N 1
ATOM 602 C CA . GLN A 1 103 ? 27.589 37.977 62.657 1.00 20.04 103 GLN A CA 1
ATOM 603 C C . GLN A 1 103 ? 27.714 36.480 62.968 1.00 19.67 103 GLN A C 1
ATOM 604 O O . GLN A 1 103 ? 26.713 35.821 63.288 1.00 19.97 103 GLN A O 1
ATOM 610 N N . LYS A 1 104 ? 28.935 35.962 62.846 1.00 18.62 104 LYS A N 1
ATOM 611 C CA A LYS A 1 104 ? 29.237 34.557 63.134 0.50 18.73 104 LYS A CA 1
ATOM 612 C CA B LYS A 1 104 ? 29.243 34.555 63.126 0.50 18.47 104 LYS A CA 1
ATOM 613 C C . LYS A 1 104 ? 30.542 34.482 63.922 1.00 18.28 104 LYS A C 1
ATOM 614 O O . LYS A 1 104 ? 31.373 35.388 63.835 1.00 18.08 104 LYS A O 1
ATOM 625 N N . VAL A 1 105 ? 30.716 33.400 64.685 1.00 18.71 105 VAL A N 1
ATOM 626 C CA . VAL A 1 105 ? 31.922 33.193 65.524 1.00 18.10 105 VAL A CA 1
ATOM 627 C C . VAL A 1 105 ? 33.223 33.291 64.726 1.00 17.57 105 VAL A C 1
ATOM 628 O O . VAL A 1 105 ? 34.216 33.804 65.240 1.00 16.46 105 VAL A O 1
ATOM 632 N N . ILE A 1 106 ? 33.217 32.806 63.479 1.00 17.54 106 ILE A N 1
ATOM 633 C CA . ILE A 1 106 ? 34.421 32.873 62.636 1.00 17.39 106 ILE A CA 1
ATOM 634 C C . ILE A 1 106 ? 34.943 34.309 62.455 1.00 17.19 106 ILE A C 1
ATOM 635 O O . ILE A 1 106 ? 36.159 34.530 62.528 1.00 17.61 106 ILE A O 1
ATOM 640 N N . GLU A 1 107 ? 34.028 35.267 62.251 1.00 17.14 107 GLU A N 1
ATOM 641 C CA . GLU A 1 107 ? 34.394 36.689 62.166 1.00 16.80 107 GLU A CA 1
ATOM 642 C C . GLU A 1 107 ? 34.975 37.178 63.493 1.00 16.93 107 GLU A C 1
ATOM 643 O O . GLU A 1 107 ? 35.852 38.031 63.493 1.00 17.57 107 GLU A O 1
ATOM 649 N N . ALA A 1 108 ? 34.474 36.647 64.615 1.00 16.50 108 ALA A N 1
ATOM 650 C CA . ALA A 1 108 ? 34.977 37.020 65.938 1.00 16.35 108 ALA A CA 1
ATOM 651 C C . ALA A 1 108 ? 36.387 36.489 66.173 1.00 16.40 108 ALA A C 1
ATOM 652 O O . ALA A 1 108 ? 37.213 37.196 66.753 1.00 16.12 108 ALA A O 1
ATOM 654 N N . GLU A 1 109 ? 36.654 35.268 65.695 1.00 16.51 109 GLU A N 1
ATOM 655 C CA . GLU A 1 109 ? 37.981 34.649 65.792 1.00 17.44 109 GLU A CA 1
ATOM 656 C C . GLU A 1 109 ? 38.983 35.474 64.986 1.00 18.01 109 GLU A C 1
ATOM 657 O O . GLU A 1 109 ? 40.057 35.812 65.483 1.00 17.33 109 GLU A O 1
ATOM 663 N N . ALA A 1 110 ? 38.590 35.817 63.760 1.00 17.82 110 ALA A N 1
ATOM 664 C CA . ALA A 1 110 ? 39.396 36.633 62.843 1.00 18.38 110 ALA A CA 1
ATOM 665 C C . ALA A 1 110 ? 39.716 38.021 63.403 1.00 18.73 110 ALA A C 1
ATOM 666 O O . ALA A 1 110 ? 40.824 38.527 63.212 1.00 19.16 110 ALA A O 1
ATOM 668 N N . MET A 1 111 ? 38.753 38.623 64.101 1.00 18.83 111 MET A N 1
ATOM 669 C CA . MET A 1 111 ? 38.964 39.912 64.780 1.00 20.45 111 MET A CA 1
ATOM 670 C C . MET A 1 111 ? 39.940 39.786 65.949 1.00 20.65 111 MET A C 1
ATOM 671 O O . MET A 1 111 ? 40.885 40.569 66.048 1.00 20.63 111 MET A O 1
ATOM 676 N N . ALA A 1 112 ? 39.722 38.773 66.792 1.00 21.80 112 ALA A N 1
ATOM 677 C CA . ALA A 1 112 ? 40.520 38.542 68.002 1.00 22.49 112 ALA A CA 1
ATOM 678 C C . ALA A 1 112 ? 41.982 38.155 67.740 1.00 23.28 112 ALA A C 1
ATOM 679 O O . ALA A 1 112 ? 42.870 38.564 68.496 1.00 24.57 112 ALA A O 1
ATOM 681 N N . GLU A 1 113 ? 42.236 37.375 66.687 1.00 23.74 113 GLU A N 1
ATOM 682 C CA . GLU A 1 113 ? 43.619 37.057 66.288 1.00 24.37 113 GLU A CA 1
ATOM 683 C C . GLU A 1 113 ? 44.368 38.262 65.709 1.00 24.64 113 GLU A C 1
ATOM 684 O O . GLU A 1 113 ? 45.602 38.265 65.671 1.00 24.29 113 GLU A O 1
ATOM 690 N N . GLY A 1 114 ? 43.614 39.258 65.244 1.00 24.78 114 GLY A N 1
ATOM 691 C CA . GLY A 1 114 ? 44.183 40.516 64.746 1.00 25.64 114 GLY A CA 1
ATOM 692 C C . GLY A 1 114 ? 44.099 41.676 65.722 1.00 26.03 114 GLY A C 1
ATOM 693 O O . GLY A 1 114 ? 44.172 42.836 65.313 1.00 27.37 114 GLY A O 1
ATOM 694 N N . GLY A 1 115 ? 43.931 41.362 67.008 1.00 25.70 115 GLY A N 1
ATOM 695 C CA . GLY A 1 115 ? 43.996 42.353 68.087 1.00 24.88 115 GLY A CA 1
ATOM 696 C C . GLY A 1 115 ? 42.790 43.254 68.269 1.00 24.32 115 GLY A C 1
ATOM 697 O O . GLY A 1 115 ? 42.882 44.296 68.935 1.00 23.37 115 GLY A O 1
ATOM 698 N N . VAL A 1 116 ? 41.667 42.874 67.665 1.00 22.95 116 VAL A N 1
ATOM 699 C CA . VAL A 1 116 ? 40.406 43.565 67.914 1.00 23.59 116 VAL A CA 1
ATOM 700 C C . VAL A 1 116 ? 39.740 42.789 69.059 1.00 24.51 116 VAL A C 1
ATOM 701 O O . VAL A 1 116 ? 39.319 41.640 68.887 1.00 26.56 116 VAL A O 1
ATOM 705 N N . SER A 1 117 ? 39.692 43.423 70.230 1.00 24.12 117 SER A N 1
ATOM 706 C CA . SER A 1 117 ? 39.413 42.739 71.505 1.00 24.18 117 SER A CA 1
ATOM 707 C C . SER A 1 117 ? 38.087 43.064 72.188 1.00 24.24 117 SER A C 1
ATOM 708 O O . SER A 1 117 ? 37.876 42.666 73.347 1.00 25.94 117 SER A O 1
ATOM 711 N N . ASP A 1 118 ? 37.218 43.807 71.509 1.00 21.90 118 ASP A N 1
ATOM 712 C CA . ASP A 1 118 ? 35.915 44.156 72.070 1.00 21.67 118 ASP A CA 1
ATOM 713 C C . ASP A 1 118 ? 34.894 43.831 70.994 1.00 21.00 118 ASP A C 1
ATOM 714 O O . ASP A 1 118 ? 34.750 44.577 70.027 1.00 21.00 118 ASP A O 1
ATOM 719 N N . LEU A 1 119 ? 34.192 42.713 71.183 1.00 19.90 119 LEU A N 1
ATOM 720 C CA . LEU A 1 119 ? 33.366 42.107 70.133 1.00 19.64 119 LEU A CA 1
ATOM 721 C C . LEU A 1 119 ? 31.932 41.850 70.580 1.00 20.40 119 LEU A C 1
ATOM 722 O O . LEU A 1 119 ? 31.699 41.288 71.653 1.00 20.92 119 LEU A O 1
ATOM 727 N N . LEU A 1 120 ? 30.971 42.278 69.766 1.00 20.62 120 LEU A N 1
ATOM 728 C CA . LEU A 1 120 ? 29.599 41.808 69.932 1.00 20.32 120 LEU A CA 1
ATOM 729 C C . LEU A 1 120 ? 29.277 40.810 68.819 1.00 20.66 120 LEU A C 1
ATOM 730 O O . LEU A 1 120 ? 29.403 41.120 67.638 1.00 21.31 120 LEU A O 1
ATOM 735 N N . LEU A 1 121 ? 28.874 39.613 69.221 1.00 21.26 121 LEU A N 1
ATOM 736 C CA . LEU A 1 121 ? 28.264 38.656 68.319 1.00 21.81 121 LEU A CA 1
ATOM 737 C C . LEU A 1 121 ? 26.789 39.039 68.186 1.00 21.61 121 LEU A C 1
ATOM 738 O O . LEU A 1 121 ? 25.955 38.667 69.012 1.00 20.71 121 LEU A O 1
ATOM 743 N N . SER A 1 122 ? 26.494 39.794 67.129 1.00 21.77 122 SER A N 1
ATOM 744 C CA . SER A 1 122 ? 25.184 40.420 66.887 1.00 22.07 122 SER A CA 1
ATOM 745 C C . SER A 1 122 ? 24.134 39.447 66.319 1.00 21.87 122 SER A C 1
ATOM 746 O O . SER A 1 122 ? 23.333 39.813 65.448 1.00 21.86 122 SER A O 1
ATOM 749 N N . ASN A 1 123 ? 24.126 38.228 66.866 1.00 21.22 123 ASN A N 1
ATOM 750 C CA . ASN A 1 123 ? 23.331 37.088 66.390 1.00 20.47 123 ASN A CA 1
ATOM 751 C C . ASN A 1 123 ? 23.347 36.004 67.482 1.00 19.69 123 ASN A C 1
ATOM 752 O O . ASN A 1 123 ? 24.112 36.114 68.443 1.00 18.45 123 ASN A O 1
ATOM 757 N N . GLU A 1 124 ? 22.498 34.979 67.342 1.00 19.67 124 GLU A N 1
ATOM 758 C CA . GLU A 1 124 ? 22.461 33.828 68.258 1.00 19.45 124 GLU A CA 1
ATOM 759 C C . GLU A 1 124 ? 23.358 32.698 67.796 1.00 18.84 124 GLU A C 1
ATOM 760 O O . GLU A 1 124 ? 23.394 32.360 66.610 1.00 19.48 124 GLU A O 1
ATOM 766 N N . VAL A 1 125 ? 24.061 32.104 68.754 1.00 18.60 125 VAL A N 1
ATOM 767 C CA . VAL A 1 125 ? 24.962 30.984 68.504 1.00 18.93 125 VAL A CA 1
ATOM 768 C C . VAL A 1 125 ? 24.475 29.811 69.369 1.00 19.07 125 VAL A C 1
ATOM 769 O O . VAL A 1 125 ? 24.419 29.942 70.598 1.00 18.59 125 VAL A O 1
ATOM 773 N N . ILE A 1 126 ? 24.113 28.689 68.727 1.00 19.66 126 ILE A N 1
ATOM 774 C CA . ILE A 1 126 ? 23.482 27.536 69.426 1.00 19.98 126 ILE A CA 1
ATOM 775 C C . ILE A 1 126 ? 24.312 26.241 69.399 1.00 19.35 126 ILE A C 1
ATOM 776 O O . ILE A 1 126 ? 24.088 25.334 70.219 1.00 18.91 126 ILE A O 1
ATOM 781 N N . ALA A 1 127 ? 25.260 26.151 68.470 1.00 18.81 127 ALA A N 1
ATOM 782 C CA . ALA A 1 127 ? 26.133 24.974 68.371 1.00 18.79 127 ALA A CA 1
ATOM 783 C C . ALA A 1 127 ? 27.172 24.995 69.494 1.00 18.46 127 ALA A C 1
ATOM 784 O O . ALA A 1 127 ? 27.845 26.005 69.659 1.00 18.92 127 ALA A O 1
ATOM 786 N N . PRO A 1 128 ? 27.309 23.886 70.267 1.00 19.01 128 PRO A N 1
ATOM 787 C CA . PRO A 1 128 ? 28.309 23.900 71.354 1.00 18.96 128 PRO A CA 1
ATOM 788 C C . PRO A 1 128 ? 29.759 24.145 70.899 1.00 18.62 128 PRO A C 1
ATOM 789 O O . PRO A 1 128 ? 30.493 24.861 71.587 1.00 18.11 128 PRO A O 1
ATOM 793 N N . ARG A 1 129 ? 30.159 23.592 69.749 1.00 19.09 129 ARG A N 1
ATOM 794 C CA . ARG A 1 129 ? 31.527 23.775 69.259 1.00 19.52 129 ARG A CA 1
ATOM 795 C C . ARG A 1 129 ? 31.824 25.252 68.922 1.00 19.00 129 ARG A C 1
ATOM 796 O O . ARG A 1 129 ? 32.938 25.718 69.121 1.00 18.95 129 ARG A O 1
ATOM 804 N N . LYS A 1 130 ? 30.804 25.961 68.438 1.00 18.87 130 LYS A N 1
ATOM 805 C CA . LYS A 1 130 ? 30.893 27.386 68.133 1.00 19.20 130 LYS A CA 1
ATOM 806 C C . LYS A 1 130 ? 30.955 28.231 69.427 1.00 19.55 130 LYS A C 1
ATOM 807 O O . LYS A 1 130 ? 31.715 29.193 69.493 1.00 18.22 130 LYS A O 1
ATOM 813 N N . ILE A 1 131 ? 30.179 27.840 70.448 1.00 20.25 131 ILE A N 1
ATOM 814 C CA . ILE A 1 131 ? 30.206 28.492 71.784 1.00 21.26 131 ILE A CA 1
ATOM 815 C C . ILE A 1 131 ? 31.610 28.453 72.391 1.00 21.84 131 ILE A C 1
ATOM 816 O O . ILE A 1 131 ? 32.111 29.483 72.855 1.00 22.77 131 ILE A O 1
ATOM 821 N N . ASP A 1 132 ? 32.235 27.276 72.344 1.00 22.86 132 ASP A N 1
ATOM 822 C CA . ASP A 1 132 ? 33.577 27.042 72.894 1.00 23.99 132 ASP A CA 1
ATOM 823 C C . ASP A 1 132 ? 34.638 27.952 72.280 1.00 23.84 132 ASP A C 1
ATOM 824 O O . ASP A 1 132 ? 35.449 28.540 73.004 1.00 23.49 132 ASP A O 1
ATOM 829 N N . ARG A 1 133 ? 34.613 28.059 70.951 1.00 22.74 133 ARG A N 1
ATOM 830 C CA . ARG A 1 133 ? 35.430 29.015 70.196 1.00 22.89 133 ARG A CA 1
ATOM 831 C C . ARG A 1 133 ? 35.269 30.457 70.697 1.00 22.89 133 ARG A C 1
ATOM 832 O O . ARG A 1 133 ? 36.266 31.122 71.009 1.00 22.40 133 ARG A O 1
ATOM 840 N N . LEU A 1 134 ? 34.016 30.913 70.795 1.00 22.55 134 LEU A N 1
ATOM 841 C CA . LEU A 1 134 ? 33.680 32.280 71.209 1.00 23.28 134 LEU A CA 1
ATOM 842 C C . LEU A 1 134 ? 34.111 32.586 72.646 1.00 23.24 134 LEU A C 1
ATOM 843 O O . LEU A 1 134 ? 34.734 33.622 72.901 1.00 23.13 134 LEU A O 1
ATOM 848 N N . VAL A 1 135 ? 33.754 31.682 73.563 1.00 23.45 135 VAL A N 1
ATOM 849 C CA . VAL A 1 135 ? 34.150 31.709 74.983 1.00 22.91 135 VAL A CA 1
ATOM 850 C C . VAL A 1 135 ? 35.675 31.631 75.132 1.00 22.19 135 VAL A C 1
ATOM 851 O O . VAL A 1 135 ? 36.250 32.237 76.046 1.00 21.31 135 VAL A O 1
ATOM 855 N N . GLY A 1 136 ? 36.301 30.882 74.225 1.00 21.44 136 GLY A N 1
ATOM 856 C CA . GLY A 1 136 ? 37.755 30.812 74.078 1.00 21.70 136 GLY A CA 1
ATOM 857 C C . GLY A 1 136 ? 38.406 32.172 73.924 1.00 21.67 136 GLY A C 1
ATOM 858 O O . GLY A 1 136 ? 39.468 32.413 74.484 1.00 20.76 136 GLY A O 1
ATOM 859 N N . LEU A 1 137 ? 37.748 33.060 73.180 1.00 22.14 137 LEU A N 1
ATOM 860 C CA . LEU A 1 137 ? 38.241 34.425 72.952 1.00 22.85 137 LEU A CA 1
ATOM 861 C C . LEU A 1 137 ? 38.144 35.270 74.222 1.00 23.18 137 LEU A C 1
ATOM 862 O O . LEU A 1 137 ? 39.093 35.975 74.579 1.00 23.79 137 LEU A O 1
ATOM 867 N N . ALA A 1 138 ? 36.995 35.178 74.895 1.00 23.17 138 ALA A N 1
ATOM 868 C CA . ALA A 1 138 ? 36.743 35.825 76.186 1.00 24.27 138 ALA A CA 1
ATOM 869 C C . ALA A 1 138 ? 37.758 35.401 77.248 1.00 25.25 138 ALA A C 1
ATOM 870 O O . ALA A 1 138 ? 38.236 36.237 78.022 1.00 26.04 138 ALA A O 1
ATOM 872 N N . ALA A 1 139 ? 38.081 34.107 77.259 1.00 26.79 139 ALA A N 1
ATOM 873 C CA . ALA A 1 139 ? 39.071 33.522 78.167 1.00 27.76 139 ALA A CA 1
ATOM 874 C C . ALA A 1 139 ? 40.488 33.996 77.853 1.00 27.75 139 ALA A C 1
ATOM 875 O O . ALA A 1 139 ? 41.301 34.158 78.765 1.00 26.80 139 ALA A O 1
ATOM 877 N N . ALA A 1 140 ? 40.771 34.216 76.564 1.00 28.45 140 ALA A N 1
ATOM 878 C CA . ALA A 1 140 ? 42.043 34.786 76.115 1.00 28.79 140 ALA A CA 1
ATOM 879 C C . ALA A 1 140 ? 42.167 36.303 76.372 1.00 29.56 140 ALA A C 1
ATOM 880 O O . ALA A 1 140 ? 43.252 36.881 76.203 1.00 29.09 140 ALA A O 1
ATOM 882 N N . GLY A 1 141 ? 41.064 36.937 76.780 1.00 28.82 141 GLY A N 1
ATOM 883 C CA . GLY A 1 141 ? 41.085 38.337 77.205 1.00 28.44 141 GLY A CA 1
ATOM 884 C C . GLY A 1 141 ? 40.189 39.301 76.447 1.00 27.68 141 GLY A C 1
ATOM 885 O O . GLY A 1 141 ? 40.127 40.482 76.787 1.00 26.21 141 GLY A O 1
ATOM 886 N N . ALA A 1 142 ? 39.505 38.801 75.422 1.00 27.90 142 ALA A N 1
ATOM 887 C CA . ALA A 1 142 ? 38.567 39.607 74.639 1.00 27.56 142 ALA A CA 1
ATOM 888 C C . ALA A 1 142 ? 37.286 39.895 75.413 1.00 27.54 142 ALA A C 1
ATOM 889 O O . ALA A 1 142 ? 36.781 39.035 76.143 1.00 26.14 142 ALA A O 1
ATOM 891 N N . ARG A 1 143 ? 36.777 41.116 75.264 1.00 27.69 143 ARG A N 1
ATOM 892 C CA . ARG A 1 143 ? 35.469 41.479 75.800 1.00 28.50 143 ARG A CA 1
ATOM 893 C C . ARG A 1 143 ? 34.426 41.019 74.788 1.00 27.29 143 ARG A C 1
ATOM 894 O O . ARG A 1 143 ? 34.394 41.510 73.655 1.00 26.70 143 ARG A O 1
ATOM 902 N N . VAL A 1 144 ? 33.598 40.051 75.188 1.00 26.13 144 VAL A N 1
ATOM 903 C CA . VAL A 1 144 ? 32.636 39.428 74.266 1.00 25.39 144 VAL A CA 1
ATOM 904 C C . VAL A 1 144 ? 31.190 39.651 74.707 1.00 24.62 144 VAL A C 1
ATOM 905 O O . VAL A 1 144 ? 30.831 39.381 75.860 1.00 25.51 144 VAL A O 1
ATOM 909 N N . GLY A 1 145 ? 30.386 40.173 73.781 1.00 22.86 145 GLY A N 1
ATOM 910 C CA . GLY A 1 145 ? 28.932 40.236 73.916 1.00 22.02 145 GLY A CA 1
ATOM 911 C C . GLY A 1 145 ? 28.276 39.317 72.899 1.00 21.35 145 GLY A C 1
ATOM 912 O O . GLY A 1 145 ? 28.850 39.045 71.847 1.00 20.82 145 GLY A O 1
ATOM 913 N N . VAL A 1 146 ? 27.077 38.835 73.218 1.00 21.02 146 VAL A N 1
ATOM 914 C CA . VAL A 1 146 ? 26.368 37.852 72.378 1.00 20.75 146 VAL A CA 1
ATOM 915 C C . VAL A 1 146 ? 24.854 37.970 72.582 1.00 20.55 146 VAL A C 1
ATOM 916 O O . VAL A 1 146 ? 24.395 38.268 73.686 1.00 19.43 146 VAL A O 1
ATOM 920 N N . CYS A 1 147 ? 24.093 37.761 71.507 1.00 20.27 147 CYS A N 1
ATOM 921 C CA . CYS A 1 147 ? 22.632 37.836 71.555 1.00 20.19 147 CYS A CA 1
ATOM 922 C C . CYS A 1 147 ? 21.964 36.481 71.823 1.00 20.31 147 CYS A C 1
ATOM 923 O O . CYS A 1 147 ? 22.516 35.427 71.498 1.00 19.57 147 CYS A O 1
ATOM 926 N N . TYR A 1 148 ? 20.777 36.539 72.422 1.00 20.81 148 TYR A N 1
ATOM 927 C CA . TYR A 1 148 ? 19.959 35.358 72.718 1.00 22.32 148 TYR A CA 1
ATOM 928 C C . TYR A 1 148 ? 18.460 35.679 72.730 1.00 23.00 148 TYR A C 1
ATOM 929 O O . TYR A 1 148 ? 18.054 36.848 72.851 1.00 23.14 148 TYR A O 1
ATOM 938 N N . GLU A 1 149 ? 17.660 34.626 72.590 1.00 23.13 149 GLU A N 1
ATOM 939 C CA . GLU A 1 149 ? 16.194 34.694 72.587 1.00 24.54 149 GLU A CA 1
ATOM 940 C C . GLU A 1 149 ? 15.569 33.492 73.324 1.00 24.62 149 GLU A C 1
ATOM 941 O O . GLU A 1 149 ? 14.343 33.335 73.349 1.00 25.95 149 GLU A O 1
ATOM 947 N N . ARG A 1 150 ? 16.419 32.659 73.932 1.00 25.17 150 ARG A N 1
ATOM 948 C CA . ARG A 1 150 ? 16.010 31.401 74.577 1.00 26.00 150 ARG A CA 1
ATOM 949 C C . ARG A 1 150 ? 16.834 31.122 75.827 1.00 25.95 150 ARG A C 1
ATOM 950 O O . ARG A 1 150 ? 18.055 31.327 75.818 1.00 25.12 150 ARG A O 1
ATOM 958 N N . GLU A 1 151 ? 16.171 30.639 76.886 1.00 26.25 151 GLU A N 1
ATOM 959 C CA . GLU A 1 151 ? 16.838 30.349 78.164 1.00 26.17 151 GLU A CA 1
ATOM 960 C C . GLU A 1 151 ? 17.790 29.158 78.095 1.00 25.64 151 GLU A C 1
ATOM 961 O O . GLU A 1 151 ? 18.849 29.172 78.735 1.00 27.07 151 GLU A O 1
ATOM 967 N N . ASP A 1 152 ? 17.417 28.134 77.329 1.00 25.84 152 ASP A N 1
ATOM 968 C CA . ASP A 1 152 ? 18.290 26.968 77.143 1.00 24.91 152 ASP A CA 1
ATOM 969 C C . ASP A 1 152 ? 19.628 27.339 76.472 1.00 24.08 152 ASP A C 1
ATOM 970 O O . ASP A 1 152 ? 20.692 26.881 76.906 1.00 24.58 152 ASP A O 1
ATOM 975 N N . ASN A 1 153 ? 19.563 28.213 75.467 1.00 22.63 153 ASN A N 1
ATOM 976 C CA . ASN A 1 153 ? 20.753 28.798 74.824 1.00 22.01 153 ASN A CA 1
ATOM 977 C C . ASN A 1 153 ? 21.529 29.691 75.807 1.00 21.55 153 ASN A C 1
ATOM 978 O O . ASN A 1 153 ? 22.759 29.655 75.861 1.00 20.94 153 ASN A O 1
ATOM 983 N N . LEU A 1 154 ? 20.798 30.471 76.595 1.00 21.58 154 LEU A N 1
ATOM 984 C CA . LEU A 1 154 ? 21.404 31.276 77.649 1.00 21.47 154 LEU A CA 1
ATOM 985 C C . LEU A 1 154 ? 22.201 30.398 78.628 1.00 21.76 154 LEU A C 1
ATOM 986 O O . LEU A 1 154 ? 23.351 30.714 78.958 1.00 19.54 154 LEU A O 1
ATOM 991 N N . ARG A 1 155 ? 21.599 29.277 79.037 1.00 22.22 155 ARG A N 1
ATOM 992 C CA . ARG A 1 155 ? 22.238 28.368 79.978 1.00 23.87 155 ARG A CA 1
ATOM 993 C C . ARG A 1 155 ? 23.504 27.687 79.461 1.00 23.23 155 ARG A C 1
ATOM 994 O O . ARG A 1 155 ? 24.448 27.504 80.227 1.00 23.19 155 ARG A O 1
ATOM 1002 N N . GLN A 1 156 ? 23.524 27.317 78.180 1.00 24.05 156 GLN A N 1
ATOM 1003 C CA . GLN A 1 156 ? 24.751 26.786 77.558 1.00 23.91 156 GLN A CA 1
ATOM 1004 C C . GLN A 1 156 ? 25.834 27.874 77.440 1.00 22.44 156 GLN A C 1
ATOM 1005 O O . GLN A 1 156 ? 27.019 27.601 77.708 1.00 22.56 156 GLN A O 1
ATOM 1011 N N . LEU A 1 157 ? 25.420 29.101 77.106 1.00 20.73 157 LEU A N 1
ATOM 1012 C CA . LEU A 1 157 ? 26.351 30.249 77.071 1.00 21.93 157 LEU A CA 1
ATOM 1013 C C . LEU A 1 157 ? 27.059 30.419 78.415 1.00 21.54 157 LEU A C 1
ATOM 1014 O O . LEU A 1 157 ? 28.284 30.537 78.463 1.00 21.39 157 LEU A O 1
ATOM 1019 N N . ASN A 1 158 ? 26.270 30.364 79.492 1.00 22.28 158 ASN A N 1
ATOM 1020 C CA . ASN A 1 158 ? 26.761 30.495 80.855 1.00 22.30 158 ASN A CA 1
ATOM 1021 C C . ASN A 1 158 ? 27.663 29.318 81.231 1.00 22.72 158 ASN A C 1
ATOM 1022 O O . ASN A 1 158 ? 28.727 29.520 81.822 1.00 22.91 158 ASN A O 1
ATOM 1027 N N . ALA A 1 159 ? 27.231 28.103 80.876 1.00 23.10 159 ALA A N 1
ATOM 1028 C CA . ALA A 1 159 ? 27.973 26.871 81.167 1.00 24.06 159 ALA A CA 1
ATOM 1029 C C . ALA A 1 159 ? 29.385 26.867 80.570 1.00 24.41 159 ALA A C 1
ATOM 1030 O O . ALA A 1 159 ? 30.360 26.596 81.282 1.00 25.53 159 ALA A O 1
ATOM 1032 N N . ALA A 1 160 ? 29.483 27.164 79.274 1.00 23.74 160 ALA A N 1
ATOM 1033 C CA . ALA A 1 160 ? 30.777 27.243 78.583 1.00 24.55 160 ALA A CA 1
ATOM 1034 C C . ALA A 1 160 ? 31.679 28.354 79.132 1.00 23.98 160 ALA A C 1
ATOM 1035 O O . ALA A 1 160 ? 32.884 28.143 79.319 1.00 23.86 160 ALA A O 1
ATOM 1037 N N . ALA A 1 161 ? 31.085 29.514 79.414 1.00 24.18 161 ALA A N 1
ATOM 1038 C CA . ALA A 1 161 ? 31.799 30.635 80.034 1.00 26.68 161 ALA A CA 1
ATOM 1039 C C . ALA A 1 161 ? 32.412 30.257 81.384 1.00 27.49 161 ALA A C 1
ATOM 1040 O O . ALA A 1 161 ? 33.566 30.596 81.652 1.00 29.30 161 ALA A O 1
ATOM 1042 N N . ALA A 1 162 ? 31.639 29.539 82.206 1.00 29.28 162 ALA A N 1
ATOM 1043 C CA . ALA A 1 162 ? 32.075 29.095 83.534 1.00 28.52 162 ALA A CA 1
ATOM 1044 C C . ALA A 1 162 ? 33.218 28.078 83.453 1.00 28.97 162 ALA A C 1
ATOM 1045 O O . ALA A 1 162 ? 34.150 28.109 84.268 1.00 29.22 162 ALA A O 1
ATOM 1047 N N . ALA A 1 163 ? 33.137 27.207 82.448 1.00 28.20 163 ALA A N 1
ATOM 1048 C CA . ALA A 1 163 ? 34.112 26.147 82.185 1.00 28.50 163 ALA A CA 1
ATOM 1049 C C . ALA A 1 163 ? 35.517 26.658 81.872 1.00 28.74 163 ALA A C 1
ATOM 1050 O O . ALA A 1 163 ? 36.505 25.994 82.194 1.00 28.02 163 ALA A O 1
ATOM 1052 N N . ARG A 1 164 ? 35.596 27.837 81.251 1.00 28.82 164 ARG A N 1
ATOM 1053 C CA . ARG A 1 164 ? 36.875 28.439 80.902 1.00 30.63 164 ARG A CA 1
ATOM 1054 C C . ARG A 1 164 ? 37.295 29.577 81.844 1.00 30.09 164 ARG A C 1
ATOM 1055 O O . ARG A 1 164 ? 38.327 30.218 81.625 1.00 30.87 164 ARG A O 1
ATOM 1063 N N . GLY A 1 165 ? 36.498 29.800 82.892 1.00 29.97 165 GLY A N 1
ATOM 1064 C CA . GLY A 1 165 ? 36.769 30.836 83.900 1.00 30.35 165 GLY A CA 1
ATOM 1065 C C . GLY A 1 165 ? 36.704 32.253 83.357 1.00 29.69 165 GLY A C 1
ATOM 1066 O O . GLY A 1 165 ? 37.626 33.054 83.575 1.00 29.84 165 GLY A O 1
ATOM 1067 N N . THR A 1 166 ? 35.614 32.547 82.647 1.00 28.47 166 THR A N 1
ATOM 1068 C CA . THR A 1 166 ? 35.388 33.845 81.993 1.00 26.59 166 THR A CA 1
ATOM 1069 C C . THR A 1 166 ? 33.904 34.227 82.031 1.00 26.37 166 THR A C 1
ATOM 1070 O O . THR A 1 166 ? 33.068 33.444 82.487 1.00 26.08 166 THR A O 1
ATOM 1074 N N . HIS A 1 167 ? 33.589 35.437 81.573 1.00 26.93 167 HIS A N 1
ATOM 1075 C CA . HIS A 1 167 ? 32.210 35.916 8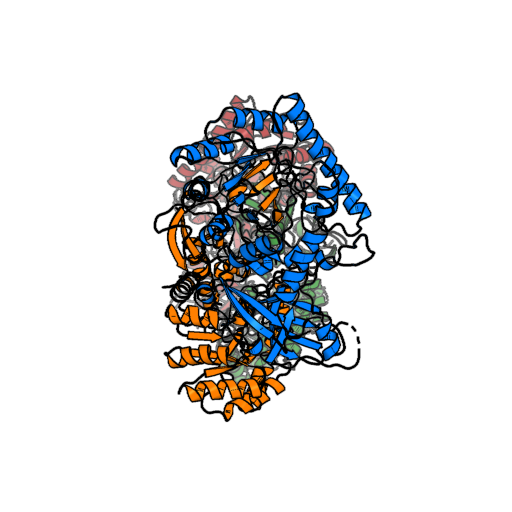1.517 1.00 26.71 167 HIS A CA 1
ATOM 1076 C C . HIS A 1 167 ? 31.841 36.413 80.118 1.00 26.35 167 HIS A C 1
ATOM 1077 O O . HIS A 1 167 ? 32.722 36.713 79.294 1.00 25.58 167 HIS A O 1
ATOM 1084 N N . LEU A 1 168 ? 30.534 36.467 79.873 1.00 25.26 168 LEU A N 1
ATOM 1085 C CA A LEU A 1 168 ? 29.980 36.942 78.609 0.50 25.21 168 LEU A CA 1
ATOM 1086 C CA B LEU A 1 168 ? 29.980 36.942 78.609 0.50 25.21 168 LEU A CA 1
ATOM 1087 C C . LEU A 1 168 ? 28.890 37.960 78.889 1.00 24.57 168 LEU A C 1
ATOM 1088 O O . LEU A 1 168 ? 28.041 37.744 79.756 1.00 25.07 168 LEU A O 1
ATOM 1097 N N . ASP A 1 169 ? 28.922 39.067 78.154 1.00 23.88 169 ASP A N 1
ATOM 1098 C CA . ASP A 1 169 ? 27.809 39.998 78.146 1.00 22.49 169 ASP A CA 1
ATOM 1099 C C . ASP A 1 169 ? 26.736 39.362 77.261 1.00 22.05 169 ASP A C 1
ATOM 1100 O O . ASP A 1 169 ? 27.050 38.742 76.233 1.00 21.75 169 ASP A O 1
ATOM 1105 N N . VAL A 1 170 ? 25.482 39.455 77.689 1.00 20.90 170 VAL A N 1
ATOM 1106 C CA . VAL A 1 170 ? 24.380 38.861 76.923 1.00 20.01 170 VAL A CA 1
ATOM 1107 C C . VAL A 1 170 ? 23.265 39.873 76.685 1.00 20.06 170 VAL A C 1
ATOM 1108 O O . VAL A 1 170 ? 22.843 40.590 77.596 1.00 20.89 170 VAL A O 1
ATOM 1112 N N . LEU A 1 171 ? 22.812 39.924 75.442 1.00 19.89 171 LEU A N 1
ATOM 1113 C CA . LEU A 1 171 ? 21.802 40.875 75.015 1.00 20.20 171 LEU A CA 1
ATOM 1114 C C . LEU A 1 171 ? 20.615 40.098 74.478 1.00 20.00 171 LEU A C 1
ATOM 1115 O O . LEU A 1 171 ? 20.790 39.155 73.707 1.00 20.17 171 LEU A O 1
ATOM 1120 N N . VAL A 1 172 ? 19.413 40.476 74.897 1.00 20.55 172 VAL A N 1
ATOM 1121 C CA . VAL A 1 172 ? 18.205 39.871 74.353 1.00 21.51 172 VAL A CA 1
ATOM 1122 C C . VAL A 1 172 ? 17.898 40.529 73.016 1.00 21.75 172 VAL A C 1
ATOM 1123 O O . VAL A 1 172 ? 17.639 41.732 72.955 1.00 20.49 172 VAL A O 1
ATOM 1127 N N . GLU A 1 173 ? 17.921 39.738 71.949 1.00 21.45 173 GLU A N 1
ATOM 1128 C CA . GLU A 1 173 ? 17.472 40.251 70.664 1.00 22.88 173 GLU A CA 1
ATOM 1129 C C . GLU A 1 173 ? 15.951 40.293 70.611 1.00 22.87 173 GLU A C 1
ATOM 1130 O O . GLU A 1 173 ? 15.288 39.326 71.011 1.00 23.45 173 GLU A O 1
ATOM 1136 N N . LEU A 1 174 ? 15.423 41.421 70.130 1.00 23.20 174 LEU A N 1
ATOM 1137 C CA A LEU A 1 174 ? 13.989 41.656 69.923 0.50 23.90 174 LEU A CA 1
ATOM 1138 C CA B LEU A 1 174 ? 13.992 41.501 69.861 0.50 24.32 174 LEU A CA 1
ATOM 1139 C C . LEU A 1 174 ? 13.683 41.889 68.438 1.00 24.62 174 LEU A C 1
ATOM 1140 O O . LEU A 1 174 ? 14.373 42.693 67.795 1.00 24.06 174 LEU A O 1
ATOM 1149 N N . ASN A 1 175 ? 12.650 41.228 67.933 1.00 26.03 175 ASN A N 1
ATOM 1150 C CA . ASN A 1 175 ? 12.143 41.472 66.606 1.00 26.71 175 ASN A CA 1
ATOM 1151 C C . ASN A 1 175 ? 11.361 42.784 66.662 1.00 27.65 175 ASN A C 1
ATOM 1152 O O . ASN A 1 175 ? 10.401 42.924 67.435 1.00 27.91 175 ASN A O 1
ATOM 1157 N N . VAL A 1 176 ? 11.812 43.734 65.848 1.00 27.14 176 VAL A N 1
ATOM 1158 C CA . VAL A 1 176 ? 11.239 45.082 65.779 1.00 28.15 176 VAL A CA 1
ATOM 1159 C C . VAL A 1 176 ? 10.695 45.407 64.382 1.00 28.71 176 VAL A C 1
ATOM 1160 O O . VAL A 1 176 ? 10.588 46.582 64.008 1.00 28.67 176 VAL A O 1
ATOM 1164 N N . GLY A 1 177 ? 10.358 44.364 63.621 1.00 27.83 177 GLY A N 1
ATOM 1165 C CA . GLY A 1 177 ? 9.768 44.535 62.294 1.00 26.96 177 GLY A CA 1
ATOM 1166 C C . GLY A 1 177 ? 10.372 43.698 61.178 1.00 27.19 177 GLY A C 1
ATOM 1167 O O . GLY A 1 177 ? 9.692 43.413 60.188 1.00 26.81 177 GLY A O 1
ATOM 1168 N N . GLN A 1 178 ? 11.642 43.313 61.330 1.00 26.67 178 GLN A N 1
ATOM 1169 C CA . GLN A 1 178 ? 12.337 42.511 60.316 1.00 27.14 178 GLN A CA 1
ATOM 1170 C C . GLN A 1 178 ? 11.803 41.086 60.202 1.00 26.72 178 GLN A C 1
ATOM 1171 O O . GLN A 1 178 ? 11.879 40.482 59.126 1.00 26.73 178 GLN A O 1
ATOM 1177 N N . ASP A 1 179 ? 11.266 40.564 61.310 1.00 28.00 179 ASP A N 1
ATOM 1178 C CA . ASP A 1 179 ? 10.708 39.206 61.385 1.00 27.17 179 ASP A CA 1
ATOM 1179 C C . ASP A 1 179 ? 11.753 38.130 61.034 1.00 26.36 179 ASP A C 1
ATOM 1180 O O . ASP A 1 179 ? 11.444 37.164 60.335 1.00 25.14 179 ASP A O 1
ATOM 1185 N N . ARG A 1 180 ? 12.986 38.317 61.509 1.00 25.06 180 ARG A N 1
ATOM 1186 C CA . ARG A 1 180 ? 14.060 37.340 61.298 1.00 24.37 180 ARG A CA 1
ATOM 1187 C C . ARG A 1 180 ? 14.150 36.544 62.589 1.00 23.61 180 ARG A C 1
ATOM 1188 O O . ARG A 1 180 ? 13.443 35.555 62.740 1.00 23.06 180 ARG A O 1
ATOM 1196 N N . CYS A 1 181 ? 14.969 37.002 63.533 1.00 23.76 181 CYS A N 1
ATOM 1197 C CA A CYS A 1 181 ? 15.094 36.418 64.870 0.50 22.76 181 CYS A CA 1
ATOM 1198 C CA B CYS A 1 181 ? 14.904 36.406 64.850 0.50 24.41 181 CYS A CA 1
ATOM 1199 C C . CYS A 1 181 ? 14.753 37.449 65.947 1.00 24.18 181 CYS A C 1
ATOM 1200 O O . CYS A 1 181 ? 14.666 38.648 65.668 1.00 24.72 181 CYS A O 1
ATOM 1205 N N . GLY A 1 182 ? 14.639 36.977 67.183 1.00 25.35 182 GLY A N 1
ATOM 1206 C CA . GLY A 1 182 ? 14.347 37.826 68.313 1.00 26.14 182 GLY A CA 1
ATOM 1207 C C . GLY A 1 182 ? 12.991 37.487 68.894 1.00 27.54 182 GLY A C 1
ATOM 1208 O O . GLY A 1 182 ? 12.201 36.754 68.286 1.00 27.06 182 GLY A O 1
ATOM 1209 N N . VAL A 1 183 ? 12.737 38.020 70.085 1.00 27.97 183 VAL A N 1
ATOM 1210 C CA . VAL A 1 183 ? 11.453 37.856 70.754 1.00 29.27 183 VAL A CA 1
ATOM 1211 C C . VAL A 1 183 ? 10.457 38.891 70.230 1.00 30.61 183 VAL A C 1
ATOM 1212 O O . VAL A 1 183 ? 10.853 39.862 69.575 1.00 31.79 183 VAL A O 1
ATOM 1216 N N . ASN A 1 184 ? 9.174 38.670 70.507 1.00 31.03 184 ASN A N 1
ATOM 1217 C CA . ASN A 1 184 ? 8.101 39.477 69.922 1.00 31.58 184 ASN A CA 1
ATOM 1218 C C . ASN A 1 184 ? 7.277 40.238 70.973 1.00 32.87 184 ASN A C 1
ATOM 1219 O O . ASN A 1 184 ? 6.238 40.830 70.651 1.00 33.22 184 ASN A O 1
ATOM 1224 N N . SER A 1 185 ? 7.759 40.229 72.218 1.00 34.09 185 SER A N 1
ATOM 1225 C CA . SER A 1 185 ? 7.122 40.950 73.331 1.00 34.44 185 SER A CA 1
ATOM 1226 C C . SER A 1 185 ? 8.139 41.398 74.384 1.00 34.25 185 SER A C 1
ATOM 1227 O O . SER A 1 185 ? 9.206 40.794 74.534 1.00 33.08 185 SER A O 1
ATOM 1230 N N . ALA A 1 186 ? 7.792 42.452 75.116 1.00 35.59 186 ALA A N 1
ATOM 1231 C CA . ALA A 1 186 ? 8.620 42.945 76.215 1.00 36.70 186 ALA A CA 1
ATOM 1232 C C . ALA A 1 186 ? 8.654 41.980 77.407 1.00 37.37 186 ALA A C 1
ATOM 1233 O O . ALA A 1 186 ? 9.659 41.912 78.121 1.00 38.23 186 ALA A O 1
ATOM 1235 N N . ASP A 1 187 ? 7.562 41.236 77.607 1.00 38.36 187 ASP A N 1
ATOM 1236 C CA . ASP A 1 187 ? 7.468 40.201 78.652 1.00 39.35 187 ASP A CA 1
ATOM 1237 C C . ASP A 1 187 ? 8.551 39.134 78.484 1.00 38.87 187 ASP A C 1
ATOM 1238 O O . ASP A 1 187 ? 9.196 38.736 79.467 1.00 39.02 187 ASP A O 1
ATOM 1243 N N . GLU A 1 188 ? 8.747 38.702 77.231 1.00 37.22 188 GLU A N 1
ATOM 1244 C CA . GLU A 1 188 ? 9.797 37.749 76.850 1.00 35.60 188 GLU A CA 1
ATOM 1245 C C . GLU A 1 188 ? 11.180 38.305 77.188 1.00 33.05 188 GLU A C 1
ATOM 1246 O O . GLU A 1 188 ? 12.015 37.586 77.742 1.00 32.08 188 GLU A O 1
ATOM 1252 N N . VAL A 1 189 ? 11.397 39.586 76.863 1.00 32.30 189 VAL A N 1
ATOM 1253 C CA . VAL A 1 189 ? 12.631 40.319 77.211 1.00 30.20 189 VAL A CA 1
ATOM 1254 C C . VAL A 1 189 ? 12.892 40.242 78.717 1.00 28.45 189 VAL A C 1
ATOM 1255 O O . VAL A 1 189 ? 13.970 39.804 79.138 1.00 27.55 189 VAL A O 1
ATOM 1259 N N . VAL A 1 190 ? 11.893 40.646 79.507 1.00 27.73 190 VAL A N 1
ATOM 1260 C CA . VAL A 1 190 ? 11.962 40.641 80.984 1.00 27.17 190 VAL A CA 1
ATOM 1261 C C . VAL A 1 190 ? 12.384 39.280 81.544 1.00 26.46 190 VAL A C 1
ATOM 1262 O O . VAL A 1 190 ? 13.361 39.194 82.299 1.00 25.92 190 VAL A O 1
ATOM 1266 N N . GLN A 1 191 ? 11.659 38.234 81.144 1.00 26.73 191 GLN A N 1
ATOM 1267 C CA . GLN A 1 191 ? 11.877 36.869 81.630 1.00 25.92 191 GLN A CA 1
ATOM 1268 C C . GLN A 1 191 ? 13.285 36.364 81.334 1.00 25.67 191 GLN A C 1
ATOM 1269 O O . GLN A 1 191 ? 13.936 35.802 82.221 1.00 26.39 191 GLN A O 1
ATOM 1271 N N . LEU A 1 192 ? 13.753 36.593 80.100 1.00 26.11 192 LEU A N 1
ATOM 1272 C CA . LEU A 1 192 ? 15.101 36.192 79.673 1.00 26.11 192 LEU A CA 1
ATOM 1273 C C . LEU A 1 192 ? 16.181 36.948 80.438 1.00 25.24 192 LEU A C 1
ATOM 1274 O O . LEU A 1 192 ? 17.193 36.361 80.829 1.00 24.94 192 LEU A O 1
ATOM 1279 N N . ALA A 1 193 ? 15.945 38.242 80.657 1.00 25.14 193 ALA A N 1
ATOM 1280 C CA . ALA A 1 193 ? 16.826 39.078 81.465 1.00 25.08 193 ALA A CA 1
ATOM 1281 C C . ALA A 1 193 ? 16.851 38.620 82.923 1.00 24.92 193 ALA A C 1
ATOM 1282 O O . ALA A 1 193 ? 17.921 38.570 83.540 1.00 24.41 193 ALA A O 1
ATOM 1284 N N . ARG A 1 194 ? 15.675 38.291 83.462 1.00 25.11 194 ARG A N 1
ATOM 1285 C CA . ARG A 1 194 ? 15.552 37.725 84.816 1.00 27.00 194 ARG A CA 1
ATOM 1286 C C . ARG A 1 194 ? 16.335 36.419 84.953 1.00 27.55 194 ARG A C 1
ATOM 1287 O O . ARG A 1 194 ? 16.935 36.156 86.004 1.00 27.62 194 ARG A O 1
ATOM 1289 N N . ALA A 1 195 ? 16.332 35.624 83.880 1.00 28.14 195 ALA A N 1
ATOM 1290 C CA . ALA A 1 195 ? 17.076 34.367 83.820 1.00 29.08 195 ALA A CA 1
ATOM 1291 C C . ALA A 1 195 ? 18.593 34.589 83.814 1.00 29.80 195 ALA A C 1
ATOM 1292 O O . ALA A 1 195 ? 19.320 33.906 84.538 1.00 29.96 195 ALA A O 1
ATOM 1294 N N . ALA A 1 196 ? 19.054 35.546 83.003 1.00 30.52 196 ALA A N 1
ATOM 1295 C CA . ALA A 1 196 ? 20.456 35.980 82.992 1.00 30.85 196 ALA A CA 1
ATOM 1296 C C . ALA A 1 196 ? 20.880 36.598 84.335 1.00 31.13 196 ALA A C 1
ATOM 1297 O O . ALA A 1 196 ? 22.020 36.412 84.783 1.00 30.07 196 ALA A O 1
ATOM 1299 N N . ALA A 1 197 ? 19.952 37.312 84.971 1.00 31.14 197 ALA A N 1
ATOM 1300 C CA . ALA A 1 197 ? 20.202 37.984 86.260 1.00 32.62 197 ALA A CA 1
ATOM 1301 C C . ALA A 1 197 ? 20.723 37.051 87.359 1.00 32.85 197 ALA A C 1
ATOM 1302 O O . ALA A 1 197 ? 21.580 37.451 88.149 1.00 34.01 197 ALA A O 1
ATOM 1304 N N . GLY A 1 198 ? 20.226 35.812 87.378 1.00 31.89 198 GLY A N 1
ATOM 1305 C CA . GLY A 1 198 ? 20.607 34.824 88.385 1.00 32.71 198 GLY A CA 1
ATOM 1306 C C . GLY A 1 198 ? 21.628 33.784 87.961 1.00 32.85 198 GLY A C 1
ATOM 1307 O O . GLY A 1 198 ? 21.682 32.700 88.547 1.00 33.44 198 GLY A O 1
ATOM 1308 N N . LEU A 1 199 ? 22.424 34.104 86.939 1.00 33.73 199 LEU A N 1
ATOM 1309 C CA . LEU A 1 199 ? 23.549 33.264 86.510 1.00 31.79 199 LEU A CA 1
ATOM 1310 C C . LEU A 1 199 ? 24.890 33.950 86.747 1.00 30.95 199 LEU A C 1
ATOM 1311 O O . LEU A 1 199 ? 24.998 35.165 86.601 1.00 31.28 199 LEU A O 1
ATOM 1316 N N . ASP A 1 200 ? 25.906 33.152 87.079 1.00 30.74 200 ASP A N 1
ATOM 1317 C CA . ASP A 1 200 ? 27.199 33.645 87.583 1.00 30.95 200 ASP A CA 1
ATOM 1318 C C . ASP A 1 200 ? 28.208 34.155 86.546 1.00 30.05 200 ASP A C 1
ATOM 1319 O O . ASP A 1 200 ? 28.992 35.055 86.852 1.00 29.88 200 ASP A O 1
ATOM 1324 N N . ASN A 1 201 ? 28.204 33.576 85.344 1.00 29.06 201 ASN A N 1
ATOM 1325 C CA . ASN A 1 201 ? 29.195 33.926 84.306 1.00 27.85 201 ASN A CA 1
ATOM 1326 C C . ASN A 1 201 ? 28.563 34.589 83.075 1.00 27.24 201 ASN A C 1
ATOM 1327 O O . ASN A 1 201 ? 29.144 34.626 81.980 1.00 26.51 201 ASN A O 1
ATOM 1332 N N . VAL A 1 202 ? 27.364 35.117 83.284 1.00 25.89 202 VAL A N 1
ATOM 1333 C CA . VAL A 1 202 ? 26.610 35.847 82.278 1.00 26.84 202 VAL A CA 1
ATOM 1334 C C . VAL A 1 202 ? 26.164 37.178 82.910 1.00 26.25 202 VAL A C 1
ATOM 1335 O O . VAL A 1 202 ? 26.028 37.264 84.133 1.00 25.99 202 VAL A O 1
ATOM 1339 N N . ARG A 1 203 ? 26.000 38.215 82.088 1.00 25.17 203 ARG A N 1
ATOM 1340 C CA . ARG A 1 203 ? 25.587 39.540 82.566 1.00 24.82 203 ARG A CA 1
ATOM 1341 C C . ARG A 1 203 ? 24.629 40.153 81.563 1.00 24.46 203 ARG A C 1
ATOM 1342 O O . ARG A 1 203 ? 25.002 40.377 80.408 1.00 23.79 203 ARG A O 1
ATOM 1344 N N . PHE A 1 204 ? 23.395 40.409 81.994 1.00 23.89 204 PHE A N 1
ATOM 1345 C CA . PHE A 1 204 ? 22.420 41.023 81.097 1.00 23.91 204 PHE A CA 1
ATOM 1346 C C . PHE A 1 204 ? 22.825 42.457 80.780 1.00 23.56 204 PHE A C 1
ATOM 1347 O O . PHE A 1 204 ? 22.808 43.335 81.651 1.00 24.26 204 PHE A O 1
ATOM 1355 N N . ALA A 1 205 ? 23.200 42.662 79.520 1.00 23.36 205 ALA A N 1
ATOM 1356 C CA . ALA A 1 205 ? 23.738 43.925 79.042 1.00 22.88 205 ALA A CA 1
ATOM 1357 C C . ALA A 1 205 ? 22.681 44.827 78.403 1.00 22.71 205 ALA A C 1
ATOM 1358 O O . ALA A 1 205 ? 22.929 46.015 78.193 1.00 23.71 205 ALA A O 1
ATOM 1360 N N . GLY A 1 206 ? 21.516 44.262 78.092 1.00 23.20 206 GLY A N 1
ATOM 1361 C CA . GLY A 1 206 ? 20.445 44.998 77.427 1.00 22.61 206 GLY A CA 1
ATOM 1362 C C . GLY A 1 206 ? 19.906 44.288 76.201 1.00 22.57 206 GLY A C 1
ATOM 1363 O O . GLY A 1 206 ? 19.723 43.066 76.213 1.00 23.40 206 GLY A O 1
ATOM 1364 N N . ILE A 1 207 ? 19.658 45.052 75.138 1.00 21.82 207 ILE A N 1
ATOM 1365 C CA . ILE A 1 207 ? 18.918 44.540 73.975 1.00 21.77 207 ILE A CA 1
ATOM 1366 C C . ILE A 1 207 ? 19.538 44.866 72.607 1.00 21.60 207 ILE A C 1
ATOM 1367 O O . ILE A 1 207 ? 20.220 45.879 72.445 1.00 21.31 207 ILE A O 1
ATOM 1372 N N . GLN A 1 208 ? 19.283 43.996 71.630 1.00 23.11 208 GLN A N 1
ATOM 1373 C CA . GLN A 1 208 ? 19.516 44.325 70.223 1.00 23.19 208 GLN A CA 1
ATOM 1374 C C . GLN A 1 208 ? 18.170 44.436 69.521 1.00 23.24 208 GLN A C 1
ATOM 1375 O O . GLN A 1 208 ? 17.333 43.531 69.612 1.00 23.21 208 GLN A O 1
ATOM 1381 N N . ALA A 1 209 ? 17.973 45.565 68.847 1.00 23.08 209 ALA A N 1
ATOM 1382 C CA . ALA A 1 209 ? 16.739 45.857 68.127 1.00 23.66 209 ALA A CA 1
ATOM 1383 C C . ALA A 1 209 ? 17.086 46.360 66.729 1.00 23.81 209 ALA A C 1
ATOM 1384 O O . ALA A 1 209 ? 17.187 47.568 66.478 1.00 24.10 209 ALA A O 1
ATOM 1386 N N . TYR A 1 210 ? 17.288 45.409 65.823 1.00 24.15 210 TYR A N 1
ATOM 1387 C CA . TYR A 1 210 ? 17.740 45.707 64.478 1.00 23.84 210 TYR A CA 1
ATOM 1388 C C . TYR A 1 210 ? 16.678 45.383 63.433 1.00 24.03 210 TYR A C 1
ATOM 1389 O O . TYR A 1 210 ? 16.185 44.256 63.374 1.00 24.10 210 TYR A O 1
ATOM 1398 N N . HIS A 1 211 ? 16.354 46.377 62.609 1.00 24.18 211 HIS A N 1
ATOM 1399 C CA . HIS A 1 211 ? 15.455 46.197 61.473 1.00 25.17 211 HIS A CA 1
ATOM 1400 C C . HIS A 1 211 ? 16.218 46.372 60.151 1.00 25.40 211 HIS A C 1
ATOM 1401 O O . HIS A 1 211 ? 16.380 47.487 59.648 1.00 25.37 211 HIS A O 1
ATOM 1408 N N . GLY A 1 212 ? 16.682 45.253 59.600 1.00 24.60 212 GLY A N 1
ATOM 1409 C CA . GLY A 1 212 ? 17.404 45.224 58.327 1.00 25.72 212 GLY A CA 1
ATOM 1410 C C . GLY A 1 212 ? 16.571 45.617 57.120 1.00 25.89 212 GLY A C 1
ATOM 1411 O O . GLY A 1 212 ? 17.114 46.089 56.120 1.00 25.87 212 GLY A O 1
ATOM 1412 N N . GLY A 1 213 ? 15.254 45.433 57.226 1.00 25.68 213 GLY A N 1
ATOM 1413 C CA . GLY A 1 213 ? 14.309 45.794 56.165 1.00 25.36 213 GLY A CA 1
ATOM 1414 C C . GLY A 1 213 ? 14.149 47.280 55.871 1.00 24.91 213 GLY A C 1
ATOM 1415 O O . GLY A 1 213 ? 13.577 47.644 54.843 1.00 25.69 213 GLY A O 1
ATOM 1416 N N . LEU A 1 214 ? 14.655 48.140 56.754 1.00 24.27 214 LEU A N 1
ATOM 1417 C CA . LEU A 1 214 ? 14.494 49.592 56.596 1.00 23.69 214 LEU A CA 1
ATOM 1418 C C . LEU A 1 214 ? 15.749 50.315 56.120 1.00 23.70 214 LEU A C 1
ATOM 1419 O O . LEU A 1 214 ? 15.720 51.528 55.895 1.00 23.76 214 LEU A O 1
ATOM 1424 N N . GLN A 1 215 ? 16.838 49.567 55.967 1.00 23.60 215 GLN A N 1
ATOM 1425 C CA . GLN A 1 215 ? 18.147 50.121 55.599 1.00 24.39 215 GLN A CA 1
ATOM 1426 C C . GLN A 1 215 ? 18.191 50.760 54.211 1.00 24.84 215 GLN A C 1
ATOM 1427 O O . GLN A 1 215 ? 18.965 51.690 53.976 1.00 24.54 215 GLN A O 1
ATOM 1433 N N . HIS A 1 216 ? 17.348 50.262 53.308 1.00 25.89 216 HIS A N 1
ATOM 1434 C CA . HIS A 1 216 ? 17.314 50.743 51.933 1.00 26.72 216 HIS A CA 1
ATOM 1435 C C . HIS A 1 216 ? 15.998 51.448 51.571 1.00 27.60 216 HIS A C 1
ATOM 1436 O O . HIS A 1 216 ? 15.673 51.605 50.390 1.00 27.89 216 HIS A O 1
ATOM 1443 N N . VAL A 1 217 ? 15.249 51.865 52.596 1.00 28.21 217 VAL A N 1
ATOM 1444 C CA . VAL A 1 217 ? 14.118 52.780 52.424 1.00 28.39 217 VAL A CA 1
ATOM 1445 C C . VAL A 1 217 ? 14.731 54.092 51.908 1.00 28.96 217 VAL A C 1
ATOM 1446 O O . VAL A 1 217 ? 15.690 54.608 52.488 1.00 28.33 217 VAL A O 1
ATOM 1450 N N . ARG A 1 218 ? 14.191 54.599 50.803 1.00 30.06 218 ARG A N 1
ATOM 1451 C CA . ARG A 1 218 ? 14.878 55.610 49.988 1.00 32.10 218 ARG A CA 1
ATOM 1452 C C . ARG A 1 218 ? 14.853 57.053 50.497 1.00 32.45 218 ARG A C 1
ATOM 1453 O O . ARG A 1 218 ? 15.888 57.727 50.475 1.00 32.92 218 ARG A O 1
ATOM 1461 N N . ASP A 1 219 ? 13.688 57.521 50.942 1.00 33.07 219 ASP A N 1
ATOM 1462 C CA . ASP A 1 219 ? 13.522 58.907 51.402 1.00 33.35 219 ASP A CA 1
ATOM 1463 C C . ASP A 1 219 ? 13.766 59.021 52.912 1.00 33.15 219 ASP A C 1
ATOM 1464 O O . ASP A 1 219 ? 13.329 58.143 53.661 1.00 33.00 219 ASP A O 1
ATOM 1469 N N . PRO A 1 220 ? 14.455 60.103 53.363 1.00 32.87 220 PRO A N 1
ATOM 1470 C CA . PRO A 1 220 ? 14.731 60.273 54.801 1.00 33.90 220 PRO A CA 1
ATOM 1471 C C . PRO A 1 220 ? 13.486 60.369 55.694 1.00 34.42 220 PRO A C 1
ATOM 1472 O O . PRO A 1 220 ? 13.557 59.953 56.851 1.00 34.48 220 PRO A O 1
ATOM 1476 N N . ARG A 1 221 ? 12.375 60.895 55.160 1.00 35.01 221 ARG A N 1
ATOM 1477 C CA . ARG A 1 221 ? 11.093 60.989 55.889 1.00 35.76 221 ARG A CA 1
ATOM 1478 C C . ARG A 1 221 ? 10.485 59.619 56.205 1.00 35.65 221 ARG A C 1
ATOM 1479 O O . ARG A 1 221 ? 10.138 59.353 57.359 1.00 35.16 221 ARG A O 1
ATOM 1487 N N . ASP A 1 222 ? 10.367 58.764 55.183 1.00 35.11 222 ASP A N 1
ATOM 1488 C CA . ASP A 1 222 ? 9.854 57.392 55.335 1.00 35.65 222 ASP A CA 1
ATOM 1489 C C . ASP A 1 222 ? 10.770 56.570 56.229 1.00 35.59 222 ASP A C 1
ATOM 1490 O O . ASP A 1 222 ? 10.307 55.710 56.984 1.00 35.41 222 ASP A O 1
ATOM 1495 N N . ARG A 1 223 ? 12.071 56.834 56.113 1.00 34.46 223 ARG A N 1
ATOM 1496 C CA . ARG A 1 223 ? 13.083 56.192 56.938 1.00 35.01 223 ARG A CA 1
ATOM 1497 C C . ARG A 1 223 ? 13.004 56.664 58.389 1.00 35.34 223 ARG A C 1
ATOM 1498 O O . ARG A 1 223 ? 13.217 55.871 59.294 1.00 35.68 223 ARG A O 1
ATOM 1506 N N . ALA A 1 224 ? 12.687 57.943 58.602 1.00 34.99 224 ALA A N 1
ATOM 1507 C CA . ALA A 1 224 ? 12.449 58.472 59.952 1.00 35.59 224 ALA A CA 1
ATOM 1508 C C . ALA A 1 224 ? 11.135 57.953 60.555 1.00 35.27 224 ALA A C 1
ATOM 1509 O O . ALA A 1 224 ? 11.071 57.676 61.757 1.00 35.10 224 ALA A O 1
ATOM 1511 N N . GLN A 1 225 ? 10.112 57.812 59.709 1.00 35.17 225 GLN A N 1
ATOM 1512 C CA . GLN A 1 225 ? 8.775 57.366 60.120 1.00 35.65 225 GLN A CA 1
ATOM 1513 C C . GLN A 1 225 ? 8.748 55.894 60.531 1.00 35.62 225 GLN A C 1
ATOM 1514 O O . GLN A 1 225 ? 8.100 55.531 61.518 1.00 35.77 225 GLN A O 1
ATOM 1520 N N . ARG A 1 226 ? 9.441 55.052 59.766 1.00 34.42 226 ARG A N 1
ATOM 1521 C CA . ARG A 1 226 ? 9.471 53.618 60.042 1.00 33.90 226 ARG A CA 1
ATOM 1522 C C . ARG A 1 226 ? 10.467 53.212 61.132 1.00 32.65 226 ARG A C 1
ATOM 1523 O O . ARG A 1 226 ? 10.218 52.252 61.864 1.00 33.17 226 ARG A O 1
ATOM 1531 N N . VAL A 1 227 ? 11.583 53.934 61.235 1.00 31.19 227 VAL A N 1
ATOM 1532 C CA . VAL A 1 227 ? 12.542 53.717 62.327 1.00 31.61 227 VAL A CA 1
ATOM 1533 C C . VAL A 1 227 ? 11.981 54.230 63.658 1.00 31.41 227 VAL A C 1
ATOM 1534 O O . VAL A 1 227 ? 12.272 53.657 64.706 1.00 33.13 227 VAL A O 1
ATOM 1538 N N . GLY A 1 228 ? 11.179 55.296 63.607 1.00 31.27 228 GLY A N 1
ATOM 1539 C CA . GLY A 1 228 ? 10.458 55.803 64.787 1.00 31.00 228 GLY A CA 1
ATOM 1540 C C . GLY A 1 228 ? 9.573 54.748 65.446 1.00 31.41 228 GLY A C 1
ATOM 1541 O O . GLY A 1 228 ? 9.470 54.693 66.679 1.00 30.34 228 GLY A O 1
ATOM 1542 N N . GLN A 1 229 ? 8.944 53.913 64.614 1.00 30.66 229 GLN A N 1
ATOM 1543 C CA . GLN A 1 229 ? 8.158 52.763 65.073 1.00 30.97 229 GLN A CA 1
ATOM 1544 C C . GLN A 1 229 ? 9.050 51.712 65.745 1.00 29.43 229 GLN A C 1
ATOM 1545 O O . GLN A 1 229 ? 8.671 51.151 66.769 1.00 29.00 229 GLN A O 1
ATOM 1551 N N . VAL A 1 230 ? 10.232 51.472 65.167 1.00 28.94 230 VAL A N 1
ATOM 1552 C CA . VAL A 1 230 ? 11.277 50.605 65.746 1.00 28.47 230 VAL A CA 1
ATOM 1553 C C . VAL A 1 230 ? 11.747 51.165 67.101 1.00 28.69 230 VAL A C 1
ATOM 1554 O O . VAL A 1 230 ? 11.919 50.414 68.072 1.00 30.74 230 VAL A O 1
ATOM 1558 N N . VAL A 1 231 ? 11.933 52.484 67.149 1.00 28.14 231 VAL A N 1
ATOM 1559 C CA . VAL A 1 231 ? 12.291 53.219 68.370 1.00 27.54 231 VAL A CA 1
ATOM 1560 C C . VAL A 1 231 ? 11.266 52.982 69.491 1.00 27.33 231 VAL A C 1
ATOM 1561 O O . VAL A 1 231 ? 11.652 52.672 70.619 1.00 26.02 231 VAL A O 1
ATOM 1565 N N . GLY A 1 232 ? 9.977 53.099 69.157 1.00 28.13 232 GLY A N 1
ATOM 1566 C CA . GLY A 1 232 ? 8.878 52.835 70.092 1.00 28.76 232 GLY A CA 1
ATOM 1567 C C . GLY A 1 232 ? 8.848 51.419 70.651 1.00 29.50 232 GLY A C 1
ATOM 1568 O O . GLY A 1 232 ? 8.602 51.225 71.847 1.00 28.70 232 GLY A O 1
ATOM 1569 N N . ARG A 1 233 ? 9.102 50.437 69.783 1.00 30.08 233 ARG A N 1
ATOM 1570 C CA . ARG A 1 233 ? 9.158 49.018 70.167 1.00 31.21 233 ARG A CA 1
ATOM 1571 C C . ARG A 1 233 ? 10.346 48.744 71.096 1.00 30.25 233 ARG A C 1
ATOM 1572 O O . ARG A 1 233 ? 10.223 47.981 72.057 1.00 31.44 233 ARG A O 1
ATOM 1580 N N . ALA A 1 234 ? 11.479 49.384 70.808 1.00 29.82 234 ALA A N 1
ATOM 1581 C CA . ALA A 1 234 ? 12.696 49.258 71.612 1.00 29.16 234 ALA A CA 1
ATOM 1582 C C . ALA A 1 234 ? 12.518 49.902 72.982 1.00 29.43 234 ALA A C 1
ATOM 1583 O O . ALA A 1 234 ? 12.902 49.315 73.996 1.00 27.58 234 ALA A O 1
ATOM 1585 N N . ARG A 1 235 ? 11.923 51.100 72.999 1.00 30.30 235 ARG A N 1
ATOM 1586 C CA . ARG A 1 235 ? 11.672 51.848 74.237 1.00 31.26 235 ARG A CA 1
ATOM 1587 C C . ARG A 1 235 ? 10.716 51.107 75.172 1.00 30.78 235 ARG A C 1
ATOM 1588 O O . ARG A 1 235 ? 10.913 51.124 76.392 1.00 29.73 235 ARG A O 1
ATOM 1596 N N . ALA A 1 236 ? 9.706 50.455 74.586 1.00 30.10 236 ALA A N 1
ATOM 1597 C CA . ALA A 1 236 ? 8.774 49.579 75.311 1.00 29.01 236 ALA A CA 1
ATOM 1598 C C . ALA A 1 236 ? 9.509 48.481 76.080 1.00 28.40 236 ALA A C 1
ATOM 1599 O O . ALA A 1 236 ? 9.160 48.191 77.220 1.00 27.42 236 ALA A O 1
ATOM 1601 N N . ALA A 1 237 ? 10.527 47.892 75.447 1.00 26.82 237 ALA A N 1
ATOM 1602 C CA . ALA A 1 237 ? 11.344 46.849 76.065 1.00 25.90 237 ALA A CA 1
ATOM 1603 C C . ALA A 1 237 ? 12.176 47.390 77.236 1.00 25.49 237 ALA A C 1
ATOM 1604 O O . ALA A 1 237 ? 12.265 46.741 78.286 1.00 24.94 237 ALA A O 1
ATOM 1606 N N . VAL A 1 238 ? 12.746 48.587 77.058 1.00 26.09 238 VAL A N 1
ATOM 1607 C CA . VAL A 1 238 ? 13.578 49.242 78.085 1.00 26.14 238 VAL A CA 1
ATOM 1608 C C . VAL A 1 238 ? 12.725 49.573 79.312 1.00 27.07 238 VAL A C 1
ATOM 1609 O O . VAL A 1 238 ? 13.141 49.304 80.441 1.00 26.50 238 VAL A O 1
ATOM 1613 N N . ASP A 1 239 ? 11.539 50.133 79.057 1.00 28.26 239 ASP A N 1
ATOM 1614 C CA . ASP A 1 239 ? 10.578 50.543 80.086 1.00 30.45 239 ASP A CA 1
ATOM 1615 C C . ASP A 1 239 ? 9.970 49.383 80.861 1.00 30.35 239 ASP A C 1
ATOM 1616 O O . ASP A 1 239 ? 9.762 49.485 82.080 1.00 31.04 239 ASP A O 1
ATOM 1621 N N . ALA A 1 240 ? 9.691 48.285 80.158 1.00 29.92 240 ALA A N 1
ATOM 1622 C CA . ALA A 1 240 ? 9.225 47.057 80.795 1.00 29.00 240 ALA A CA 1
ATOM 1623 C C . ALA A 1 240 ? 10.286 46.475 81.734 1.00 28.18 240 ALA A C 1
ATOM 1624 O O . ALA A 1 240 ? 9.953 46.018 82.833 1.00 28.24 240 ALA A O 1
ATOM 1626 N N . LEU A 1 241 ? 11.549 46.521 81.304 1.00 26.85 241 LEU A N 1
ATOM 1627 C CA . LEU A 1 241 ? 12.696 46.099 82.125 1.00 26.35 241 LEU A CA 1
ATOM 1628 C C . LEU A 1 241 ? 12.849 46.957 83.381 1.00 27.25 241 LEU A C 1
ATOM 1629 O O . LEU A 1 241 ? 13.062 46.421 84.482 1.00 26.63 241 LEU A O 1
ATOM 1634 N N . LYS A 1 242 ? 12.730 48.279 83.201 1.00 26.66 242 LYS A N 1
ATOM 1635 C CA . LYS A 1 242 ? 12.816 49.252 84.294 1.00 29.05 242 LYS A CA 1
ATOM 1636 C C . LYS A 1 242 ? 11.690 49.083 85.327 1.00 29.44 242 LYS A C 1
ATOM 1637 O O . LYS A 1 242 ? 11.920 49.236 86.529 1.00 29.77 242 LYS A O 1
ATOM 1639 N N . ALA A 1 243 ? 10.491 48.752 84.846 1.00 29.99 243 ALA A N 1
ATOM 1640 C CA . ALA A 1 243 ? 9.349 48.410 85.702 1.00 30.93 243 ALA A CA 1
ATOM 1641 C C . ALA A 1 243 ? 9.596 47.128 86.512 1.00 30.83 243 ALA A C 1
ATOM 1642 O O . ALA A 1 243 ? 9.087 46.986 87.626 1.00 30.40 243 ALA A O 1
ATOM 1644 N N . ALA A 1 244 ? 10.386 46.213 85.944 1.00 30.38 244 ALA A N 1
ATOM 1645 C CA . ALA A 1 244 ? 10.790 44.966 86.605 1.00 30.53 244 ALA A CA 1
ATOM 1646 C C . ALA A 1 244 ? 12.038 45.102 87.489 1.00 30.49 244 ALA A C 1
ATOM 1647 O O . ALA A 1 244 ? 12.488 44.117 88.099 1.00 31.30 244 ALA A O 1
ATOM 1649 N N . GLY A 1 245 ? 12.590 46.311 87.558 1.00 30.56 245 GLY A N 1
ATOM 1650 C CA . GLY A 1 245 ? 13.759 46.589 88.393 1.00 31.65 245 GLY A CA 1
ATOM 1651 C C . GLY A 1 245 ? 15.033 45.987 87.837 1.00 31.37 245 GLY A C 1
ATOM 1652 O O . GLY A 1 245 ? 15.943 45.623 88.594 1.00 31.71 245 GLY A O 1
ATOM 1653 N N . LEU A 1 246 ? 15.079 45.873 86.510 1.00 31.05 246 LEU A N 1
ATOM 1654 C CA . LEU A 1 246 ? 16.265 45.427 85.790 1.00 30.43 246 LEU A CA 1
ATOM 1655 C C . LEU A 1 246 ? 16.754 46.512 84.824 1.00 29.95 246 LEU A C 1
ATOM 1656 O O . LEU A 1 246 ? 15.935 47.214 84.204 1.00 28.16 246 LEU A O 1
ATOM 1661 N N . PRO A 1 247 ? 18.091 46.666 84.709 1.00 29.17 247 PRO A N 1
ATOM 1662 C CA . PRO A 1 247 ? 18.648 47.676 83.810 1.00 29.28 247 PRO A CA 1
ATOM 1663 C C . PRO A 1 247 ? 18.613 47.259 82.338 1.00 28.90 247 PRO A C 1
ATOM 1664 O O . PRO A 1 247 ? 18.581 46.067 82.037 1.00 29.27 247 PRO A O 1
ATOM 1668 N N . CYS A 1 248 ? 18.598 48.246 81.444 1.00 26.99 248 CYS A N 1
ATOM 1669 C CA . CYS A 1 248 ? 18.855 48.017 80.025 1.00 26.82 248 CYS A CA 1
ATOM 1670 C C . CYS A 1 248 ? 19.995 48.946 79.606 1.00 25.43 248 CYS A C 1
ATOM 1671 O O . CYS A 1 248 ? 19.774 49.995 78.988 1.00 25.69 248 CYS A O 1
ATOM 1674 N N . ASP A 1 249 ? 21.210 48.540 79.976 1.00 25.18 249 ASP A N 1
ATOM 1675 C CA . ASP A 1 249 ? 22.446 49.309 79.752 1.00 25.02 249 ASP A CA 1
ATOM 1676 C C . ASP A 1 249 ? 22.718 49.650 78.288 1.00 24.57 249 ASP A C 1
ATOM 1677 O O . ASP A 1 249 ? 23.014 50.803 77.965 1.00 23.39 249 ASP A O 1
ATOM 1682 N N . THR A 1 250 ? 22.624 48.640 77.419 1.00 23.89 250 THR A N 1
ATOM 1683 C CA . THR A 1 250 ? 22.923 48.791 75.992 1.00 22.99 250 THR A CA 1
ATOM 1684 C C . THR A 1 250 ? 21.670 48.543 75.153 1.00 22.12 250 THR A C 1
ATOM 1685 O O . THR A 1 250 ? 21.019 47.502 75.294 1.00 23.64 250 THR A O 1
ATOM 1689 N N . VAL A 1 251 ? 21.320 49.528 74.323 1.00 20.61 251 VAL A N 1
ATOM 1690 C CA . VAL A 1 251 ? 20.273 49.399 73.291 1.00 20.11 251 VAL A CA 1
ATOM 1691 C C . VAL A 1 251 ? 20.957 49.561 71.929 1.00 19.73 251 VAL A C 1
ATOM 1692 O O . VAL A 1 251 ? 21.189 50.686 71.451 1.00 20.29 251 VAL A O 1
ATOM 1696 N N . THR A 1 252 ? 21.274 48.424 71.314 1.00 19.50 252 THR A N 1
ATOM 1697 C CA A THR A 1 252 ? 22.067 48.428 70.090 0.50 19.00 252 THR A CA 1
ATOM 1698 C CA B THR A 1 252 ? 22.088 48.374 70.091 0.50 19.26 252 THR A CA 1
ATOM 1699 C C . THR A 1 252 ? 21.249 48.034 68.862 1.00 19.35 252 THR A C 1
ATOM 1700 O O . THR A 1 252 ? 20.353 47.195 68.936 1.00 19.32 252 THR A O 1
ATOM 1707 N N . GLY A 1 253 ? 21.559 48.666 67.735 1.00 19.69 253 GLY A N 1
ATOM 1708 C CA . GLY A 1 253 ? 20.858 48.371 66.490 1.00 20.54 253 GLY A CA 1
ATOM 1709 C C . GLY A 1 253 ? 21.188 49.333 65.376 1.00 21.01 253 GLY A C 1
ATOM 1710 O O . GLY A 1 253 ? 22.210 50.017 65.415 1.00 20.36 253 GLY A O 1
ATOM 1711 N N . GLY A 1 254 ? 20.315 49.367 64.374 1.00 22.01 254 GLY A N 1
ATOM 1712 C CA . GLY A 1 254 ? 20.470 50.250 63.229 1.00 21.86 254 GLY A CA 1
ATOM 1713 C C . GLY A 1 254 ? 21.615 49.834 62.334 1.00 22.00 254 GLY A C 1
ATOM 1714 O O . GLY A 1 254 ? 22.440 48.996 62.707 1.00 23.13 254 GLY A O 1
ATOM 1715 N N . GLY A 1 255 ? 21.654 50.423 61.148 1.00 21.61 255 GLY A N 1
ATOM 1716 C CA . GLY A 1 255 ? 22.713 50.156 60.181 1.00 21.91 255 GLY A CA 1
ATOM 1717 C C . GLY A 1 255 ? 23.016 51.382 59.341 1.00 21.35 255 GLY A C 1
ATOM 1718 O O . GLY A 1 255 ? 22.515 52.482 59.613 1.00 21.18 255 GLY A O 1
ATOM 1719 N N . THR A 1 256 ? 23.805 51.165 58.291 1.00 21.73 256 THR A N 1
ATOM 1720 C CA . THR A 1 256 ? 24.260 52.205 57.361 1.00 21.93 256 THR A CA 1
ATOM 1721 C C . THR A 1 256 ? 23.138 53.105 56.820 1.00 21.91 256 THR A C 1
ATOM 1722 O O . THR A 1 256 ? 23.362 54.294 56.582 1.00 21.86 256 THR A O 1
ATOM 1726 N N . GLY A 1 257 ? 21.940 52.547 56.668 1.00 21.68 257 GLY A N 1
ATOM 1727 C CA . GLY A 1 257 ? 20.793 53.310 56.174 1.00 22.49 257 GLY A CA 1
ATOM 1728 C C . GLY A 1 257 ? 20.063 54.155 57.207 1.00 22.64 257 GLY A C 1
ATOM 1729 O O . GLY A 1 257 ? 19.661 55.286 56.910 1.00 23.04 257 GLY A O 1
ATOM 1730 N N . THR A 1 258 ? 19.916 53.615 58.418 1.00 21.92 258 THR A N 1
ATOM 1731 C CA . THR A 1 258 ? 18.991 54.152 59.433 1.00 22.97 258 THR A CA 1
ATOM 1732 C C . THR A 1 258 ? 19.656 54.860 60.622 1.00 23.23 258 THR A C 1
ATOM 1733 O O . THR A 1 258 ? 19.012 55.652 61.310 1.00 24.07 258 THR A O 1
ATOM 1737 N N . TYR A 1 259 ? 20.943 54.582 60.828 1.00 23.40 259 TYR A N 1
ATOM 1738 C CA . TYR A 1 259 ? 21.724 55.010 62.008 1.00 23.18 259 TYR A CA 1
ATOM 1739 C C . TYR A 1 259 ? 21.449 56.413 62.570 1.00 23.78 259 TYR A C 1
ATOM 1740 O O . TYR A 1 259 ? 21.443 56.589 63.789 1.00 24.46 259 TYR A O 1
ATOM 1749 N N . ARG A 1 260 ? 21.238 57.395 61.686 1.00 24.16 260 ARG A N 1
ATOM 1750 C CA . ARG A 1 260 ? 20.975 58.786 62.090 1.00 24.94 260 ARG A CA 1
ATOM 1751 C C . ARG A 1 260 ? 19.731 58.910 62.967 1.00 25.64 260 ARG A C 1
ATOM 1752 O O . ARG A 1 260 ? 19.747 59.659 63.937 1.00 25.24 260 ARG A O 1
ATOM 1760 N N . VAL A 1 261 ? 18.679 58.161 62.626 1.00 26.37 261 VAL A N 1
ATOM 1761 C CA . VAL A 1 261 ? 17.402 58.201 63.352 1.00 27.37 261 VAL A CA 1
ATOM 1762 C C . VAL A 1 261 ? 17.494 57.414 64.664 1.00 27.09 261 VAL A C 1
ATOM 1763 O O . VAL A 1 261 ? 16.947 57.835 65.688 1.00 27.10 261 VAL A O 1
ATOM 1767 N N . GLU A 1 262 ? 18.195 56.277 64.624 1.00 27.80 262 GLU A N 1
ATOM 1768 C CA . GLU A 1 262 ? 18.485 55.482 65.824 1.00 28.02 262 GLU A CA 1
ATOM 1769 C C . GLU A 1 262 ? 19.306 56.305 66.837 1.00 26.87 262 GLU A C 1
ATOM 1770 O O . GLU A 1 262 ? 18.990 56.320 68.036 1.00 25.91 262 GLU A O 1
ATOM 1776 N N . ALA A 1 263 ? 20.339 56.990 66.342 1.00 26.20 263 ALA A N 1
ATOM 1777 C CA . ALA A 1 263 ? 21.226 57.821 67.168 1.00 26.83 263 ALA A CA 1
ATOM 1778 C C . ALA A 1 263 ? 20.534 59.076 67.700 1.00 27.03 263 ALA A C 1
ATOM 1779 O O . ALA A 1 263 ? 20.863 59.542 68.796 1.00 26.14 263 ALA A O 1
ATOM 1781 N N . ALA A 1 264 ? 19.586 59.600 66.916 1.00 27.93 264 ALA A N 1
ATOM 1782 C CA . ALA A 1 264 ? 18.775 60.778 67.277 1.00 28.31 264 ALA A CA 1
ATOM 1783 C C . ALA A 1 264 ? 17.690 60.502 68.319 1.00 28.28 264 ALA A C 1
ATOM 1784 O O . ALA A 1 264 ? 17.187 61.439 68.956 1.00 28.44 264 ALA A O 1
ATOM 1786 N N . SER A 1 265 ? 17.347 59.225 68.485 1.00 27.98 265 SER A N 1
ATOM 1787 C CA . SER A 1 265 ? 16.159 58.785 69.230 1.00 28.29 265 SER A CA 1
ATOM 1788 C C . SER A 1 265 ? 16.179 59.037 70.741 1.00 28.57 265 SER A C 1
ATOM 1789 O O . SER A 1 265 ? 15.119 59.217 71.348 1.00 28.21 265 SER A O 1
ATOM 1792 N N . GLY A 1 266 ? 17.376 59.027 71.332 1.00 27.95 266 GLY A N 1
ATOM 1793 C CA . GLY A 1 266 ? 17.545 59.044 72.788 1.00 27.47 266 GLY A CA 1
ATOM 1794 C C . GLY A 1 266 ? 17.282 57.705 73.469 1.00 27.78 266 GLY A C 1
ATOM 1795 O O . GLY A 1 266 ? 17.286 57.626 74.703 1.00 27.87 266 GLY A O 1
ATOM 1796 N N . VAL A 1 267 ? 17.051 56.659 72.669 1.00 26.82 267 VAL A N 1
ATOM 1797 C CA . VAL A 1 267 ? 16.710 55.318 73.169 1.00 26.76 267 VAL A CA 1
ATOM 1798 C C . VAL A 1 267 ? 17.890 54.380 72.922 1.00 26.45 267 VAL A C 1
ATOM 1799 O O . VAL A 1 267 ? 18.299 53.637 73.823 1.00 27.02 267 VAL A O 1
ATOM 1803 N N . PHE A 1 268 ? 18.441 54.433 71.707 1.00 24.50 268 PHE A N 1
ATOM 1804 C CA . PHE A 1 268 ? 19.597 53.626 71.358 1.00 23.15 268 PHE A CA 1
ATOM 1805 C C . PHE A 1 268 ? 20.866 54.213 71.954 1.00 22.21 268 PHE A C 1
ATOM 1806 O O . PHE A 1 268 ? 21.056 55.433 71.963 1.00 23.37 268 PHE A O 1
ATOM 1814 N N . THR A 1 269 ? 21.713 53.322 72.461 1.00 21.21 269 THR A N 1
ATOM 1815 C CA . THR A 1 269 ? 23.001 53.669 73.057 1.00 20.55 269 THR A CA 1
ATOM 1816 C C . THR A 1 269 ? 24.149 53.382 72.078 1.00 20.71 269 THR A C 1
ATOM 1817 O O . THR A 1 269 ? 25.274 53.848 72.280 1.00 19.17 269 THR A O 1
ATOM 1821 N N . GLU A 1 270 ? 23.842 52.607 71.033 1.00 19.72 270 GLU A N 1
ATOM 1822 C CA . GLU A 1 270 ? 24.820 52.100 70.067 1.00 20.12 270 GLU A CA 1
ATOM 1823 C C . GLU A 1 270 ? 24.184 51.915 68.690 1.00 19.61 270 GLU A C 1
ATOM 1824 O O . GLU A 1 270 ? 23.046 51.430 68.587 1.00 18.82 270 GLU A O 1
ATOM 1830 N N . VAL A 1 271 ? 24.926 52.305 67.645 1.00 19.08 271 VAL A N 1
ATOM 1831 C CA . VAL A 1 271 ? 24.556 51.996 66.256 1.00 20.02 271 VAL A CA 1
ATOM 1832 C C . VAL A 1 271 ? 25.532 51.010 65.598 1.00 20.09 271 VAL A C 1
ATOM 1833 O O . VAL A 1 271 ? 26.725 51.004 65.911 1.00 19.34 271 VAL A O 1
ATOM 1837 N N . GLN A 1 272 ? 25.014 50.198 64.678 1.00 20.95 272 GLN A N 1
ATOM 1838 C CA . GLN A 1 272 ? 25.778 49.083 64.102 1.00 21.55 272 GLN A CA 1
ATOM 1839 C C . GLN A 1 272 ? 26.055 49.176 62.581 1.00 21.46 272 GLN A C 1
ATOM 1840 O O . GLN A 1 272 ? 25.928 48.163 61.894 1.00 21.83 272 GLN A O 1
ATOM 1846 N N . PRO A 1 273 ? 26.464 50.358 62.045 1.00 21.70 273 PRO A N 1
ATOM 1847 C CA . PRO A 1 273 ? 26.629 50.373 60.585 1.00 21.31 273 PRO A CA 1
ATOM 1848 C C . PRO A 1 273 ? 27.875 49.614 60.126 1.00 21.27 273 PRO A C 1
ATOM 1849 O O . PRO A 1 273 ? 28.930 49.704 60.760 1.00 22.42 273 PRO A O 1
ATOM 1853 N N . GLY A 1 274 ? 27.734 48.862 59.042 1.00 20.74 274 GLY A N 1
ATOM 1854 C CA . GLY A 1 274 ? 28.852 48.143 58.457 1.00 21.09 274 GLY A CA 1
ATOM 1855 C C . GLY A 1 274 ? 29.243 48.627 57.083 1.00 20.86 274 GLY A C 1
ATOM 1856 O O . GLY A 1 274 ? 30.419 48.895 56.836 1.00 21.26 274 GLY A O 1
ATOM 1857 N N . SER A 1 275 ? 28.256 48.741 56.189 1.00 20.74 275 SER A N 1
ATOM 1858 C CA . SER A 1 275 ? 28.499 49.058 54.773 1.00 20.85 275 SER A CA 1
ATOM 1859 C C . SER A 1 275 ? 29.046 50.468 54.512 1.00 20.83 275 SER A C 1
ATOM 1860 O O . SER A 1 275 ? 29.756 50.680 53.529 1.00 20.88 275 SER A O 1
ATOM 1863 N N . PHE A 1 276 ? 28.729 51.399 55.418 1.00 20.64 276 PHE A N 1
ATOM 1864 C CA . PHE A 1 276 ? 29.090 52.828 55.328 1.00 19.99 276 PHE A CA 1
ATOM 1865 C C . PHE A 1 276 ? 30.490 53.141 54.793 1.00 19.26 276 PHE A C 1
ATOM 1866 O O . PHE A 1 276 ? 30.665 54.100 54.043 1.00 18.31 276 PHE A O 1
ATOM 1874 N N . ALA A 1 277 ? 31.469 52.329 55.196 1.00 19.02 277 ALA A N 1
ATOM 1875 C CA . ALA A 1 277 ? 32.881 52.577 54.907 1.00 19.09 277 ALA A CA 1
ATOM 1876 C C . ALA A 1 277 ? 33.209 52.258 53.451 1.00 19.59 277 ALA A C 1
ATOM 1877 O O . ALA A 1 277 ? 34.222 52.726 52.913 1.00 19.13 277 ALA A O 1
ATOM 1879 N N . PHE A 1 278 ? 32.321 51.488 52.821 1.00 19.47 278 PHE A N 1
ATOM 1880 C CA . PHE A 1 278 ? 32.559 50.903 51.512 1.00 19.85 278 PHE A CA 1
ATOM 1881 C C . PHE A 1 278 ? 31.548 51.387 50.476 1.00 19.78 278 PHE A C 1
ATOM 1882 O O . PHE A 1 278 ? 31.930 51.739 49.364 1.00 20.37 278 PHE A O 1
ATOM 1890 N N . SER A 1 279 ? 30.274 51.422 50.876 1.00 19.75 279 SER A N 1
ATOM 1891 C CA . SER A 1 279 ? 29.119 51.666 50.003 1.00 19.79 279 SER A CA 1
ATOM 1892 C C . SER A 1 279 ? 28.965 50.567 48.929 1.00 20.81 279 SER A C 1
ATOM 1893 O O . SER A 1 279 ? 29.826 49.693 48.778 1.00 20.18 279 SER A O 1
ATOM 1896 N N . ASP A 1 280 ? 27.836 50.609 48.229 1.00 20.73 280 ASP A N 1
ATOM 1897 C CA . ASP A 1 280 ? 27.574 49.782 47.055 1.00 22.02 280 ASP A CA 1
ATOM 1898 C C . ASP A 1 280 ? 26.521 50.508 46.230 1.00 22.22 280 ASP A C 1
ATOM 1899 O O . ASP A 1 280 ? 26.063 51.591 46.635 1.00 21.43 280 ASP A O 1
ATOM 1904 N N . ALA A 1 281 ? 26.134 49.920 45.096 1.00 21.97 281 ALA A N 1
ATOM 1905 C CA . ALA A 1 281 ? 25.168 50.536 44.181 1.00 22.19 281 ALA A CA 1
ATOM 1906 C C . ALA A 1 281 ? 23.777 50.679 44.799 1.00 22.80 281 ALA A C 1
ATOM 1907 O O . ALA A 1 281 ? 23.028 51.590 44.428 1.00 22.99 281 ALA A O 1
ATOM 1909 N N . ASP A 1 282 ? 23.454 49.781 45.739 1.00 21.82 282 ASP A N 1
ATOM 1910 C CA . ASP A 1 282 ? 22.198 49.823 46.497 1.00 22.08 282 ASP A CA 1
ATOM 1911 C C . ASP A 1 282 ? 22.168 51.018 47.451 1.00 21.90 282 ASP A C 1
ATOM 1912 O O . ASP A 1 282 ? 21.283 51.875 47.339 1.00 21.43 282 ASP A O 1
ATOM 1917 N N . TYR A 1 283 ? 23.148 51.088 48.361 1.00 22.11 283 TYR A N 1
ATOM 1918 C CA . TYR A 1 283 ? 23.248 52.179 49.349 1.00 23.46 283 TYR A CA 1
ATOM 1919 C C . TYR A 1 283 ? 23.476 53.573 48.753 1.00 24.85 283 TYR A C 1
ATOM 1920 O O . TYR A 1 283 ? 23.144 54.583 49.384 1.00 24.07 283 TYR A O 1
ATOM 1929 N N . ALA A 1 284 ? 24.017 53.619 47.535 1.00 25.44 284 ALA A N 1
ATOM 1930 C CA . ALA A 1 284 ? 24.261 54.877 46.815 1.00 27.10 284 ALA A CA 1
ATOM 1931 C C . ALA A 1 284 ? 22.975 55.629 46.441 1.00 27.53 284 ALA A C 1
ATOM 1932 O O . ALA A 1 284 ? 23.029 56.795 46.044 1.00 27.67 284 ALA A O 1
ATOM 1934 N N . ARG A 1 285 ? 21.832 54.955 46.565 1.00 28.37 285 ARG A N 1
ATOM 1935 C CA . ARG A 1 285 ? 20.560 55.484 46.073 1.00 29.28 285 ARG A CA 1
ATOM 1936 C C . ARG A 1 285 ? 19.623 56.012 47.179 1.00 29.40 285 ARG A C 1
ATOM 1937 O O . ARG A 1 285 ? 18.536 56.522 46.884 1.00 30.62 285 ARG A O 1
ATOM 1945 N N . ASN A 1 286 ? 20.061 55.901 48.437 1.00 28.39 286 ASN A N 1
ATOM 1946 C CA . ASN A 1 286 ? 19.333 56.444 49.598 1.00 28.72 286 ASN A CA 1
ATOM 1947 C C . ASN A 1 286 ? 19.455 57.969 49.652 1.00 29.22 286 ASN A C 1
ATOM 1948 O O . ASN A 1 286 ? 20.557 58.500 49.828 1.00 28.55 286 ASN A O 1
ATOM 1953 N N . LEU A 1 287 ? 18.323 58.658 49.496 1.00 30.56 287 LEU A N 1
ATOM 1954 C CA . LEU A 1 287 ? 18.265 60.122 49.600 1.00 31.04 287 LEU A CA 1
ATOM 1955 C C . LEU A 1 287 ? 18.572 60.580 51.032 1.00 31.64 287 LEU A C 1
ATOM 1956 O O . LEU A 1 287 ? 18.164 59.933 52.001 1.00 32.05 287 LEU A O 1
ATOM 1961 N N . GLN A 1 288 ? 19.305 61.684 51.148 1.00 32.25 288 GLN A N 1
ATOM 1962 C CA . GLN A 1 288 ? 19.739 62.200 52.452 1.00 32.82 288 GLN A CA 1
ATOM 1963 C C . GLN A 1 288 ? 19.140 63.566 52.774 1.00 33.93 288 GLN A C 1
ATOM 1964 O O . GLN A 1 288 ? 18.729 64.302 51.870 1.00 33.65 288 GLN A O 1
ATOM 1970 N N . GLU A 1 289 ? 19.105 63.889 54.068 1.00 35.46 289 GLU A N 1
ATOM 1971 C CA . GLU A 1 289 ? 18.578 65.158 54.589 1.00 37.72 289 GLU A CA 1
ATOM 1972 C C . GLU A 1 289 ? 19.054 66.404 53.827 1.00 38.07 289 GLU A C 1
ATOM 1973 O O . GLU A 1 289 ? 18.260 67.314 53.563 1.00 37.79 289 GLU A O 1
ATOM 1979 N N . ASP A 1 290 ? 20.335 66.421 53.457 1.00 39.07 290 ASP A N 1
ATOM 1980 C CA . ASP A 1 290 ? 20.940 67.558 52.754 1.00 38.99 290 ASP A CA 1
ATOM 1981 C C . ASP A 1 290 ? 20.533 67.692 51.266 1.00 38.85 290 ASP A C 1
ATOM 1982 O O . ASP A 1 290 ? 20.922 68.651 50.592 1.00 37.37 290 ASP A O 1
ATOM 1987 N N . GLY A 1 291 ? 19.748 66.728 50.781 1.00 38.48 291 GLY A N 1
ATOM 1988 C CA . GLY A 1 291 ? 19.289 66.686 49.392 1.00 37.79 291 GLY A CA 1
ATOM 1989 C C . GLY A 1 291 ? 20.155 65.831 48.483 1.00 38.37 291 GLY A C 1
ATOM 1990 O O . GLY A 1 291 ? 19.918 65.769 47.272 1.00 38.89 291 GLY A O 1
ATOM 1991 N N . GLY A 1 292 ? 21.157 65.174 49.070 1.00 37.57 292 GLY A N 1
ATOM 1992 C CA . GLY A 1 292 ? 22.101 64.335 48.331 1.00 35.16 292 GLY A CA 1
ATOM 1993 C C . GLY A 1 292 ? 21.646 62.894 48.204 1.00 34.49 292 GLY A C 1
ATOM 1994 O O . GLY A 1 292 ? 21.051 62.329 49.132 1.00 33.28 292 GLY A O 1
ATOM 1995 N N . VAL A 1 293 ? 21.923 62.307 47.042 1.00 33.16 293 VAL A N 1
ATOM 1996 C CA . VAL A 1 293 ? 21.642 60.896 46.785 1.00 33.10 293 VAL A CA 1
ATOM 1997 C C . VAL A 1 293 ? 22.931 60.125 47.083 1.00 32.82 293 VAL A C 1
ATOM 1998 O O . VAL A 1 293 ? 23.965 60.353 46.445 1.00 33.28 293 VAL A O 1
ATOM 2002 N N . GLY A 1 294 ? 22.865 59.243 48.078 1.00 32.47 294 GLY A N 1
ATOM 2003 C CA . GLY A 1 294 ? 24.027 58.468 48.516 1.00 31.24 294 GLY A CA 1
ATOM 2004 C C . GLY A 1 294 ? 24.885 59.233 49.501 1.00 30.02 294 GLY A C 1
ATOM 2005 O O . GLY A 1 294 ? 25.440 60.284 49.170 1.00 31.22 294 GLY A O 1
ATOM 2006 N N . GLU A 1 295 ? 24.992 58.684 50.706 1.00 28.88 295 GLU A N 1
ATOM 2007 C CA . GLU A 1 295 ? 25.699 59.315 51.823 1.00 27.74 295 GLU A CA 1
ATOM 2008 C C . GLU A 1 295 ? 27.208 59.053 51.808 1.00 27.11 295 GLU A C 1
ATOM 2009 O O . GLU A 1 295 ? 27.990 59.852 52.346 1.00 27.94 295 GLU A O 1
ATOM 2015 N N . TRP A 1 296 ? 27.609 57.934 51.205 1.00 24.74 296 TRP A N 1
ATOM 2016 C CA . TRP A 1 296 ? 28.994 57.469 51.258 1.00 23.73 296 TRP A CA 1
ATOM 2017 C C . TRP A 1 296 ? 29.657 57.427 49.887 1.00 24.25 296 TRP A C 1
ATOM 2018 O O . TRP A 1 296 ? 28.991 57.212 48.875 1.00 23.38 296 TRP A O 1
ATOM 2029 N N . GLU A 1 297 ? 30.969 57.672 49.872 1.00 24.08 297 GLU A N 1
ATOM 2030 C CA . GLU A 1 297 ? 31.798 57.486 48.687 1.00 24.41 297 GLU A CA 1
ATOM 2031 C C . GLU A 1 297 ? 32.098 56.004 48.510 1.00 24.22 297 GLU A C 1
ATOM 2032 O O . GLU A 1 297 ? 32.394 55.301 49.481 1.00 25.44 297 GLU A O 1
ATOM 2038 N N . GLN A 1 298 ? 32.009 55.533 47.269 1.00 23.42 298 GLN A N 1
ATOM 2039 C CA . GLN A 1 298 ? 32.409 54.173 46.932 1.00 21.72 298 GLN A CA 1
ATOM 2040 C C . GLN A 1 298 ? 33.921 54.006 47.122 1.00 21.43 298 GLN A C 1
ATOM 2041 O O . GLN A 1 298 ? 34.715 54.692 46.470 1.00 21.93 298 GLN A O 1
ATOM 2047 N N . SER A 1 299 ? 34.301 53.124 48.044 1.00 20.92 299 SER A N 1
ATOM 2048 C CA . SER A 1 299 ? 35.710 52.828 48.320 1.00 20.65 299 SER A CA 1
ATOM 2049 C C . SER A 1 299 ? 36.084 51.400 47.921 1.00 20.56 299 SER A C 1
ATOM 2050 O O . SER A 1 299 ? 37.264 51.093 47.758 1.00 20.45 299 SER A O 1
ATOM 2053 N N . LEU A 1 300 ? 35.070 50.544 47.769 1.00 20.17 300 LEU A N 1
ATOM 2054 C CA . LEU A 1 300 ? 35.246 49.121 47.467 1.00 19.49 300 LEU A CA 1
ATOM 2055 C C . LEU A 1 300 ? 34.959 48.811 46.000 1.00 19.06 300 LEU A C 1
ATOM 2056 O O . LEU A 1 300 ? 33.877 49.122 45.481 1.00 18.62 300 LEU A O 1
ATOM 2061 N N . TRP A 1 301 ? 35.921 48.177 45.335 1.00 18.63 301 TRP A N 1
ATOM 2062 C CA . TRP A 1 301 ? 35.752 47.858 43.914 1.00 18.42 301 TRP A CA 1
ATOM 2063 C C . TRP A 1 301 ? 36.180 46.442 43.568 1.00 18.21 301 TRP A C 1
ATOM 2064 O O . TRP A 1 301 ? 37.072 45.875 44.216 1.00 18.14 301 TRP A O 1
ATOM 2075 N N . VAL A 1 302 ? 35.522 45.883 42.551 1.00 18.06 302 VAL A N 1
ATOM 2076 C CA . VAL A 1 302 ? 35.984 44.673 41.871 1.00 17.94 302 VAL A CA 1
ATOM 2077 C C . VAL A 1 302 ? 36.760 45.130 40.640 1.00 17.78 302 VAL A C 1
ATOM 2078 O O . VAL A 1 302 ? 36.179 45.700 39.693 1.00 17.74 302 VAL A O 1
ATOM 2082 N N . LEU A 1 303 ? 38.074 44.907 40.687 1.00 17.06 303 LEU A N 1
ATOM 2083 C CA . LEU A 1 303 ? 38.956 45.110 39.542 1.00 17.17 303 LEU A CA 1
ATOM 2084 C C . LEU A 1 303 ? 38.768 43.952 38.574 1.00 17.36 303 LEU A C 1
ATOM 2085 O O . LEU A 1 303 ? 38.912 42.787 38.956 1.00 17.18 303 LEU A O 1
ATOM 2090 N N . THR A 1 304 ? 38.445 44.285 37.327 1.00 17.63 304 THR A N 1
ATOM 2091 C CA . THR A 1 304 ? 38.217 43.270 36.291 1.00 17.93 304 THR A CA 1
ATOM 2092 C C . THR A 1 304 ? 38.899 43.611 34.961 1.00 18.45 304 THR A C 1
ATOM 2093 O O . THR A 1 304 ? 39.196 44.783 34.677 1.00 18.90 304 THR A O 1
ATOM 2097 N N . GLN A 1 305 ? 39.162 42.569 34.174 1.00 19.51 305 GLN A N 1
ATOM 2098 C CA . GLN A 1 305 ? 39.812 42.674 32.876 1.00 19.64 305 GLN A CA 1
ATOM 2099 C C . GLN A 1 305 ? 38.851 42.307 31.754 1.00 19.56 305 GLN A C 1
ATOM 2100 O O . GLN A 1 305 ? 38.176 41.281 31.821 1.00 18.41 305 GLN A O 1
ATOM 2106 N N . VAL A 1 306 ? 38.804 43.157 30.728 1.00 19.95 306 VAL A N 1
ATOM 2107 C CA . VAL A 1 306 ? 38.139 42.824 29.475 1.00 20.97 306 VAL A CA 1
ATOM 2108 C C . VAL A 1 306 ? 38.955 41.718 28.815 1.00 21.16 306 VAL A C 1
ATOM 2109 O O . VAL A 1 306 ? 40.144 41.891 28.527 1.00 22.25 306 VAL A O 1
ATOM 2113 N N . MET A 1 307 ? 38.303 40.583 28.608 1.00 21.11 307 MET A N 1
ATOM 2114 C CA . MET A 1 307 ? 38.946 39.416 28.014 1.00 21.48 307 MET A CA 1
ATOM 2115 C C . MET A 1 307 ? 38.326 39.037 26.670 1.00 21.71 307 MET A C 1
ATOM 2116 O O . MET A 1 307 ? 38.717 38.043 26.061 1.00 22.46 307 MET A O 1
ATOM 2121 N N . SER A 1 308 ? 37.372 39.853 26.214 1.00 22.20 308 SER A N 1
ATOM 2122 C CA . SER A 1 308 ? 36.669 39.635 24.951 1.00 22.31 308 SER A CA 1
ATOM 2123 C C . SER A 1 308 ? 35.870 40.864 24.539 1.00 22.60 308 SER A C 1
ATOM 2124 O O . SER A 1 308 ? 35.227 41.480 25.376 1.00 21.65 308 SER A O 1
ATOM 2127 N N . VAL A 1 309 ? 35.902 41.190 23.243 1.00 22.70 309 VAL A N 1
ATOM 2128 C CA . VAL A 1 309 ? 35.137 42.317 22.695 1.00 23.26 309 VAL A CA 1
ATOM 2129 C C . VAL A 1 309 ? 34.373 41.864 21.446 1.00 23.54 309 VAL A C 1
ATOM 2130 O O . VAL A 1 309 ? 34.932 41.187 20.594 1.00 22.74 309 VAL A O 1
ATOM 2134 N N . THR A 1 310 ? 33.093 42.231 21.358 1.00 24.12 310 THR A N 1
ATOM 2135 C CA . THR A 1 310 ? 32.328 42.052 20.117 1.00 24.78 310 THR A CA 1
ATOM 2136 C C . THR A 1 310 ? 31.560 43.347 19.743 1.00 26.12 310 THR A C 1
ATOM 2137 O O . THR A 1 310 ? 30.471 43.600 20.270 1.00 26.91 310 THR A O 1
ATOM 2141 N N . PRO A 1 311 ? 32.149 44.182 18.849 1.00 27.07 311 PRO A N 1
ATOM 2142 C CA . PRO A 1 311 ? 31.458 45.369 18.314 1.00 28.04 311 PRO A CA 1
ATOM 2143 C C . PRO A 1 311 ? 30.246 44.969 17.482 1.00 29.35 311 PRO A C 1
ATOM 2144 O O . PRO A 1 311 ? 30.240 43.885 16.893 1.00 29.62 311 PRO A O 1
ATOM 2148 N N . ALA A 1 312 ? 29.235 45.839 17.436 1.00 31.24 312 ALA A N 1
ATOM 2149 C CA . ALA A 1 312 ? 27.934 45.556 16.782 1.00 32.09 312 ALA A CA 1
ATOM 2150 C C . ALA A 1 312 ? 27.085 44.474 17.478 1.00 32.24 312 ALA A C 1
ATOM 2151 O O . ALA A 1 312 ? 25.936 44.237 17.087 1.00 33.56 312 ALA A O 1
ATOM 2153 N N . ARG A 1 313 ? 27.664 43.807 18.482 1.00 30.92 313 ARG A N 1
ATOM 2154 C CA . ARG A 1 313 ? 26.892 43.278 19.613 1.00 31.07 313 ARG A CA 1
ATOM 2155 C C . ARG A 1 313 ? 26.910 44.346 20.718 1.00 30.61 313 ARG A C 1
ATOM 2156 O O . ARG A 1 313 ? 26.078 44.325 21.633 1.00 31.31 313 ARG A O 1
ATOM 2164 N N . GLY A 1 314 ? 27.856 45.283 20.603 1.00 29.61 314 GLY A N 1
ATOM 2165 C CA . GLY A 1 314 ? 28.062 46.367 21.576 1.00 29.31 314 GLY A CA 1
ATOM 2166 C C . GLY A 1 314 ? 28.562 45.851 22.912 1.00 28.18 314 GLY A C 1
ATOM 2167 O O . GLY A 1 314 ? 28.195 46.371 23.973 1.00 29.08 314 GLY A O 1
ATOM 2168 N N . LEU A 1 315 ? 29.422 44.839 22.847 1.00 27.11 315 LEU A N 1
ATOM 2169 C CA . LEU A 1 315 ? 29.749 44.004 24.001 1.00 25.76 315 LEU A CA 1
ATOM 2170 C C . LEU A 1 315 ? 31.242 43.939 24.310 1.00 24.86 315 LEU A C 1
ATOM 2171 O O . LEU A 1 315 ? 32.065 43.729 23.418 1.00 24.35 315 LEU A O 1
ATOM 2176 N N . ALA A 1 316 ? 31.569 44.145 25.581 1.00 24.84 316 ALA A N 1
ATOM 2177 C CA . ALA A 1 316 ? 32.888 43.835 26.124 1.00 24.24 316 ALA A CA 1
ATOM 2178 C C . ALA A 1 316 ? 32.683 42.879 27.294 1.00 23.31 316 ALA A C 1
ATOM 2179 O O . ALA A 1 316 ? 32.028 43.233 28.278 1.00 24.68 316 ALA A O 1
ATOM 2181 N N . VAL A 1 317 ? 33.230 41.670 27.172 1.00 21.97 317 VAL A N 1
ATOM 2182 C CA . VAL A 1 317 ? 33.136 40.649 28.222 1.00 21.05 317 VAL A CA 1
ATOM 2183 C C . VAL A 1 317 ? 34.335 40.762 29.169 1.00 20.25 317 VAL A C 1
ATOM 2184 O O . VAL A 1 317 ? 35.490 40.786 28.725 1.00 20.41 317 VAL A O 1
ATOM 2188 N N . VAL A 1 318 ? 34.040 40.840 30.469 1.00 20.43 318 VAL A N 1
ATOM 2189 C CA . VAL A 1 318 ? 35.072 40.914 31.519 1.00 19.68 318 VAL A CA 1
ATOM 2190 C C . VAL A 1 318 ? 35.231 39.569 32.241 1.00 19.02 318 VAL A C 1
ATOM 2191 O O . VAL A 1 318 ? 34.320 38.747 32.212 1.00 19.64 318 VAL A O 1
ATOM 2195 N N . ASP A 1 319 ? 36.374 39.368 32.895 1.00 18.92 319 ASP A N 1
ATOM 2196 C CA . ASP A 1 319 ? 36.662 38.106 33.597 1.00 18.49 319 ASP A CA 1
ATOM 2197 C C . ASP A 1 319 ? 35.958 37.913 34.957 1.00 18.23 319 ASP A C 1
ATOM 2198 O O . ASP A 1 319 ? 36.064 36.837 35.555 1.00 18.73 319 ASP A O 1
ATOM 2203 N N . ALA A 1 320 ? 35.244 38.942 35.419 1.00 17.93 320 ALA A N 1
ATOM 2204 C CA . ALA A 1 320 ? 34.468 38.884 36.673 1.00 17.46 320 ALA A CA 1
ATOM 2205 C C . ALA A 1 320 ? 33.000 38.487 36.466 1.00 17.51 320 ALA A C 1
ATOM 2206 O O . ALA A 1 320 ? 32.155 39.321 36.120 1.00 18.03 320 ALA A O 1
ATOM 2208 N N . GLY A 1 321 ? 32.706 37.207 36.689 1.00 17.16 321 GLY A N 1
ATOM 2209 C CA . GLY A 1 321 ? 31.338 36.701 36.688 1.00 17.43 321 GLY A CA 1
ATOM 2210 C C . GLY A 1 321 ? 30.706 36.554 38.064 1.00 17.64 321 GLY A C 1
ATOM 2211 O O . GLY A 1 321 ? 31.038 37.290 39.004 1.00 17.54 321 GLY A O 1
ATOM 2212 N N . THR A 1 322 ? 29.776 35.598 38.166 1.00 18.59 322 THR A N 1
ATOM 2213 C CA . THR A 1 322 ? 29.055 35.247 39.407 1.00 18.78 322 THR A CA 1
ATOM 2214 C C . THR A 1 322 ? 30.012 35.019 40.581 1.00 18.92 322 THR A C 1
ATOM 2215 O O . THR A 1 322 ? 29.751 35.467 41.707 1.00 18.40 322 THR A O 1
ATOM 2219 N N . LYS A 1 323 ? 31.128 34.348 40.292 1.00 18.36 323 LYS A N 1
ATOM 2220 C CA . LYS A 1 323 ? 32.124 33.989 41.301 1.00 18.07 323 LYS A CA 1
ATOM 2221 C C . LYS A 1 323 ? 33.018 35.142 41.768 1.00 18.07 323 LYS A C 1
ATOM 2222 O O . LYS A 1 323 ? 33.745 34.986 42.750 1.00 19.32 323 LYS A O 1
ATOM 2228 N N . ALA A 1 324 ? 32.942 36.295 41.089 1.00 17.60 324 ALA A N 1
ATOM 2229 C CA . ALA A 1 324 ? 33.717 37.500 41.462 1.00 17.55 324 ALA A CA 1
ATOM 2230 C C . ALA A 1 324 ? 32.887 38.711 41.906 1.00 17.80 324 ALA A C 1
ATOM 2231 O O . ALA A 1 324 ? 33.425 39.650 42.504 1.00 18.11 324 ALA A O 1
ATOM 2233 N N . VAL A 1 325 ? 31.596 38.710 41.585 1.00 18.06 325 VAL A N 1
ATOM 2234 C CA . VAL A 1 325 ? 30.707 39.818 41.966 1.00 18.98 325 VAL A CA 1
ATOM 2235 C C . VAL A 1 325 ? 29.288 39.287 42.190 1.00 20.28 325 VAL A C 1
ATOM 2236 O O . VAL A 1 325 ? 28.681 38.713 41.281 1.00 20.42 325 VAL A O 1
ATOM 2240 N N . SER A 1 326 ? 28.779 39.457 43.410 1.00 21.77 326 SER A N 1
ATOM 2241 C CA . SER A 1 326 ? 27.446 38.968 43.748 1.00 22.09 326 SER A CA 1
ATOM 2242 C C . SER A 1 326 ? 26.378 39.864 43.123 1.00 23.03 326 SER A C 1
ATOM 2243 O O . SER A 1 326 ? 26.460 41.085 43.197 1.00 22.91 326 SER A O 1
ATOM 2246 N N . LEU A 1 327 ? 25.387 39.241 42.492 1.00 24.19 327 LEU A N 1
ATOM 2247 C CA . LEU A 1 327 ? 24.284 39.964 41.855 1.00 24.66 327 LEU A CA 1
ATOM 2248 C C . LEU A 1 327 ? 23.019 39.879 42.697 1.00 25.64 327 LEU A C 1
ATOM 2249 O O . LEU A 1 327 ? 21.917 40.136 42.201 1.00 26.83 327 LEU A O 1
ATOM 2254 N N . ASP A 1 328 ? 23.196 39.543 43.975 1.00 25.52 328 ASP A N 1
ATOM 2255 C CA . ASP A 1 328 ? 22.093 39.232 44.882 1.00 27.65 328 ASP A CA 1
ATOM 2256 C C . ASP A 1 328 ? 21.131 40.385 45.163 1.00 27.49 328 ASP A C 1
ATOM 2257 O O . ASP A 1 328 ? 19.970 40.144 45.487 1.00 28.43 328 ASP A O 1
ATOM 2262 N N . SER A 1 329 ? 21.621 41.618 45.036 1.00 28.12 329 SER A N 1
ATOM 2263 C CA . SER A 1 329 ? 20.804 42.819 45.244 1.00 29.22 329 SER A CA 1
ATOM 2264 C C . SER A 1 329 ? 20.841 43.785 44.051 1.00 29.24 329 SER A C 1
ATOM 2265 O O . SER A 1 329 ? 20.422 44.942 44.167 1.00 30.02 329 SER A O 1
ATOM 2268 N N . GLY A 1 330 ? 21.331 43.304 42.909 1.00 28.34 330 GLY A N 1
ATOM 2269 C CA . GLY A 1 330 ? 21.443 44.121 41.697 1.00 27.96 330 GLY A CA 1
ATOM 2270 C C . GLY A 1 330 ? 22.801 44.055 41.016 1.00 27.51 330 GLY A C 1
ATOM 2271 O O . GLY A 1 330 ? 23.781 43.639 41.641 1.00 28.78 330 GLY A O 1
ATOM 2272 N N . PRO A 1 331 ? 22.877 44.487 39.737 1.00 26.65 331 PRO A N 1
ATOM 2273 C CA . PRO A 1 331 ? 24.125 44.410 38.974 1.00 26.60 331 PRO A CA 1
ATOM 2274 C C . PRO A 1 331 ? 25.196 45.363 39.514 1.00 25.77 331 PRO A C 1
ATOM 2275 O O . PRO A 1 331 ? 24.855 46.373 40.146 1.00 25.48 331 PRO A O 1
ATOM 2279 N N . PRO A 1 332 ? 26.484 45.048 39.281 1.00 25.94 332 PRO A N 1
ATOM 2280 C CA . PRO A 1 332 ? 27.483 46.037 39.651 1.00 26.42 332 PRO A CA 1
ATOM 2281 C C . PRO A 1 332 ? 27.451 47.206 38.666 1.00 27.05 332 PRO A C 1
ATOM 2282 O O . PRO A 1 332 ? 26.991 47.040 37.529 1.00 27.53 332 PRO A O 1
ATOM 2286 N N . ARG A 1 333 ? 27.913 48.369 39.108 1.00 27.22 333 ARG A N 1
ATOM 2287 C CA . ARG A 1 333 ? 27.919 49.563 38.263 1.00 29.22 333 ARG A CA 1
ATOM 2288 C C . ARG A 1 333 ? 29.307 50.056 37.916 1.00 27.98 333 ARG A C 1
ATOM 2289 O O . ARG A 1 333 ? 30.227 49.984 38.734 1.00 27.42 333 ARG A O 1
ATOM 2297 N N . LEU A 1 334 ? 29.439 50.548 36.686 1.00 27.23 334 LEU A N 1
ATOM 2298 C CA . LEU A 1 334 ? 30.635 51.253 36.248 1.00 27.43 334 LEU A CA 1
ATOM 2299 C C . LEU A 1 334 ? 30.632 52.692 36.780 1.00 28.49 334 LEU A C 1
ATOM 2300 O O . LEU A 1 334 ? 29.571 53.327 36.851 1.00 27.89 334 LEU A O 1
ATOM 2305 N N . PRO A 1 335 ? 31.818 53.208 37.160 1.00 29.39 335 PRO A N 1
ATOM 2306 C CA . PRO A 1 335 ? 31.908 54.549 37.727 1.00 29.67 335 PRO A CA 1
ATOM 2307 C C . PRO A 1 335 ? 31.837 55.661 36.652 1.00 30.63 335 PRO A C 1
ATOM 2308 O O . PRO A 1 335 ? 32.033 55.371 35.466 1.00 28.93 335 PRO A O 1
ATOM 2312 N N . PRO A 1 336 ? 31.544 56.920 37.058 1.00 31.92 336 PRO A N 1
ATOM 2313 C CA . PRO A 1 336 ? 31.631 58.096 36.176 1.00 32.33 336 PRO A CA 1
ATOM 2314 C C . PRO A 1 336 ? 32.910 58.256 35.325 1.00 33.06 336 PRO A C 1
ATOM 2315 O O . PRO A 1 336 ? 32.825 58.813 34.229 1.00 34.10 336 PRO A O 1
ATOM 2319 N N . ALA A 1 337 ? 34.060 57.779 35.812 1.00 34.11 337 ALA A N 1
ATOM 2320 C CA . ALA A 1 337 ? 35.331 57.798 35.043 1.00 36.42 337 ALA A CA 1
ATOM 2321 C C . ALA A 1 337 ? 35.311 56.938 33.768 1.00 37.95 337 ALA A C 1
ATOM 2322 O O . ALA A 1 337 ? 36.059 57.206 32.815 1.00 37.99 337 ALA A O 1
ATOM 2324 N N . PHE A 1 338 ? 34.468 55.903 33.769 1.00 38.63 338 PHE A N 1
ATOM 2325 C CA . PHE A 1 338 ? 34.233 55.070 32.587 1.00 39.20 338 PHE A CA 1
ATOM 2326 C C . PHE A 1 338 ? 33.482 55.847 31.498 1.00 41.34 338 PHE A C 1
ATOM 2327 O O . PHE A 1 338 ? 33.830 55.752 30.319 1.00 40.93 338 PHE A O 1
ATOM 2335 N N . GLU A 1 339 ? 32.445 56.586 31.901 1.00 44.94 339 GLU A N 1
ATOM 2336 C CA . GLU A 1 339 ? 31.655 57.425 30.994 1.00 48.09 339 GLU A CA 1
ATOM 2337 C C . GLU A 1 339 ? 32.513 58.547 30.399 1.00 50.43 339 GLU A C 1
ATOM 2338 O O . GLU A 1 339 ? 32.393 58.853 29.210 1.00 50.71 339 GLU A O 1
ATOM 2344 N N . ALA A 1 340 ? 33.374 59.136 31.234 1.00 52.59 340 ALA A N 1
ATOM 2345 C CA . ALA A 1 340 ? 34.303 60.202 30.831 1.00 53.67 340 ALA A CA 1
ATOM 2346 C C . ALA A 1 340 ? 35.317 59.762 29.767 1.00 54.46 340 ALA A C 1
ATOM 2347 O O . ALA A 1 340 ? 35.707 60.564 28.913 1.00 54.26 340 ALA A O 1
ATOM 2349 N N . ALA A 1 341 ? 35.723 58.491 29.821 1.00 55.04 341 ALA A N 1
ATOM 2350 C CA . ALA A 1 341 ? 36.720 57.928 28.902 1.00 54.86 341 ALA A CA 1
ATOM 2351 C C . ALA A 1 341 ? 36.133 57.382 27.592 1.00 54.58 341 ALA A C 1
ATOM 2352 O O . ALA A 1 341 ? 36.687 57.631 26.515 1.00 55.47 341 ALA A O 1
ATOM 2354 N N . TYR A 1 342 ? 35.019 56.653 27.688 1.00 51.96 342 TYR A N 1
ATOM 2355 C CA . TYR A 1 342 ? 34.451 55.928 26.539 1.00 49.82 342 TYR A CA 1
ATOM 2356 C C . TYR A 1 342 ? 33.221 56.583 25.891 1.00 48.97 342 TYR A C 1
ATOM 2357 O O . TYR A 1 342 ? 32.804 56.176 24.801 1.00 49.03 342 TYR A O 1
ATOM 2366 N N . GLY A 1 343 ? 32.653 57.587 26.556 1.00 48.41 343 GLY A N 1
ATOM 2367 C CA . GLY A 1 343 ? 31.517 58.337 26.016 1.00 48.28 343 GLY A CA 1
ATOM 2368 C C . GLY A 1 343 ? 30.223 58.098 26.768 1.00 48.08 343 GLY A C 1
ATOM 2369 O O . GLY A 1 343 ? 29.597 59.046 27.251 1.00 48.81 343 GLY A O 1
ATOM 2370 N N . THR A 1 344 ? 29.830 56.829 26.866 1.00 47.70 344 THR A N 1
ATOM 2371 C CA . THR A 1 344 ? 28.577 56.436 27.523 1.00 47.04 344 THR A CA 1
ATOM 2372 C C . THR A 1 344 ? 28.823 55.374 28.599 1.00 45.59 344 THR A C 1
ATOM 2373 O O . THR A 1 344 ? 29.885 54.742 28.627 1.00 45.65 344 THR A O 1
ATOM 2377 N N . MET A 1 345 ? 27.837 55.191 29.479 1.00 44.03 345 MET A N 1
ATOM 2378 C CA . MET A 1 345 ? 27.917 54.209 30.557 1.00 43.10 345 MET A CA 1
ATOM 2379 C C . MET A 1 345 ? 27.337 52.865 30.121 1.00 40.76 345 MET A C 1
ATOM 2380 O O . MET A 1 345 ? 26.159 52.772 29.766 1.00 40.51 345 MET A O 1
ATOM 2385 N N . MET A 1 346 ? 28.176 51.832 30.149 1.00 37.56 346 MET A N 1
ATOM 2386 C CA . MET A 1 346 ? 27.750 50.474 29.806 1.00 35.60 346 MET A CA 1
ATOM 2387 C C . MET A 1 346 ? 27.097 49.796 31.017 1.00 33.74 346 MET A C 1
ATOM 2388 O O . MET A 1 346 ? 27.363 50.176 32.162 1.00 33.33 346 MET A O 1
ATOM 2393 N N . GLU A 1 347 ? 26.233 48.815 30.745 1.00 31.32 347 GLU A N 1
ATOM 2394 C CA . GLU A 1 347 ? 25.474 48.089 31.769 1.00 28.70 347 GLU A CA 1
ATOM 2395 C C . GLU A 1 347 ? 26.005 46.660 31.917 1.00 27.95 347 GLU A C 1
ATOM 2396 O O . GLU A 1 347 ? 26.150 45.938 30.920 1.00 27.19 347 GLU A O 1
ATOM 2402 N N . TYR A 1 348 ? 26.285 46.263 33.155 1.00 26.87 348 TYR A N 1
ATOM 2403 C CA . TYR A 1 348 ? 26.703 44.895 33.466 1.00 26.02 348 TYR A CA 1
ATOM 2404 C C . TYR A 1 348 ? 25.513 43.944 33.518 1.00 25.39 348 TYR A C 1
ATOM 2405 O O . TYR A 1 348 ? 24.548 44.175 34.251 1.00 25.88 348 TYR A O 1
ATOM 2414 N N . GLY A 1 349 ? 25.608 42.875 32.733 1.00 25.64 349 GLY A N 1
ATOM 2415 C CA . GLY A 1 349 ? 24.736 41.705 32.862 1.00 24.67 349 GLY A CA 1
ATOM 2416 C C . GLY A 1 349 ? 25.569 40.467 33.139 1.00 23.80 349 GLY A C 1
ATOM 2417 O O . GLY A 1 349 ? 26.752 40.413 32.783 1.00 24.31 349 GLY A O 1
ATOM 2418 N N . SER A 1 350 ? 24.948 39.476 33.773 1.00 22.65 350 SER A N 1
ATOM 2419 C CA . SER A 1 350 ? 25.587 38.187 34.049 1.00 22.67 350 SER A CA 1
ATOM 2420 C C . SER A 1 350 ? 25.983 37.477 32.756 1.00 22.24 350 SER A C 1
ATOM 2421 O O . SER A 1 350 ? 25.201 37.431 31.792 1.00 22.65 350 SER A O 1
ATOM 2424 N N . GLY A 1 351 ? 27.212 36.964 32.734 1.00 21.34 351 GLY A N 1
ATOM 2425 C CA . GLY A 1 351 ? 27.663 36.061 31.678 1.00 19.97 351 GLY A CA 1
ATOM 2426 C C . GLY A 1 351 ? 27.978 34.682 32.223 1.00 19.74 351 GLY A C 1
ATOM 2427 O O . GLY A 1 351 ? 28.747 33.944 31.619 1.00 18.92 351 GLY A O 1
ATOM 2428 N N . GLY A 1 352 ? 27.376 34.341 33.366 1.00 18.50 352 GLY A N 1
ATOM 2429 C CA . GLY A 1 352 ? 27.605 33.060 34.030 1.00 18.65 352 GLY A CA 1
ATOM 2430 C C . GLY A 1 352 ? 28.748 33.167 35.021 1.00 18.07 352 GLY A C 1
ATOM 2431 O O . GLY A 1 352 ? 29.082 34.261 35.467 1.00 18.55 352 GLY A O 1
ATOM 2432 N N . ASP A 1 353 ? 29.351 32.024 35.345 1.00 18.14 353 ASP A N 1
ATOM 2433 C CA . ASP A 1 353 ? 30.284 31.905 36.473 1.00 18.56 353 ASP A CA 1
ATOM 2434 C C . ASP A 1 353 ? 31.532 32.764 36.400 1.00 17.73 353 ASP A C 1
ATOM 2435 O O . ASP A 1 353 ? 32.001 33.273 37.432 1.00 18.06 353 ASP A O 1
ATOM 2440 N N . GLU A 1 354 ? 32.058 32.918 35.189 1.00 18.01 354 GLU A N 1
ATOM 2441 C CA . GLU A 1 354 ? 33.389 33.478 34.976 1.00 17.43 354 GLU A CA 1
ATOM 2442 C C . GLU A 1 354 ? 33.460 34.578 33.933 1.00 17.23 354 GLU A C 1
ATOM 2443 O O . GLU A 1 354 ? 34.551 34.990 33.537 1.00 16.84 354 GLU A O 1
ATOM 2449 N N . HIS A 1 355 ? 32.290 35.044 33.499 1.00 17.78 355 HIS A N 1
ATOM 2450 C CA . HIS A 1 355 ? 32.184 36.115 32.516 1.00 16.92 355 HIS A CA 1
ATOM 2451 C C . HIS A 1 355 ? 31.188 37.137 32.985 1.00 17.72 355 HIS A C 1
ATOM 2452 O O . HIS A 1 355 ? 30.135 36.782 33.513 1.00 18.59 355 HIS A O 1
ATOM 2459 N N . GLY A 1 356 ? 31.537 38.406 32.787 1.00 18.59 356 GLY A N 1
ATOM 2460 C CA . GLY A 1 356 ? 30.616 39.507 32.996 1.00 19.61 356 GLY A CA 1
ATOM 2461 C C . GLY A 1 356 ? 30.401 40.190 31.668 1.00 20.70 356 GLY A C 1
ATOM 2462 O O . GLY A 1 356 ? 31.367 40.506 30.965 1.00 20.34 356 GLY A O 1
ATOM 2463 N N . LYS A 1 357 ? 29.134 40.414 31.324 1.00 21.52 357 LYS A N 1
ATOM 2464 C CA . LYS A 1 357 ? 28.780 41.083 30.073 1.00 22.71 357 LYS A CA 1
ATOM 2465 C C . LYS A 1 357 ? 28.549 42.576 30.269 1.00 23.28 357 LYS A C 1
ATOM 2466 O O . LYS A 1 357 ? 27.695 42.987 31.060 1.00 23.32 357 LYS A O 1
ATOM 2472 N N . LEU A 1 358 ? 29.331 43.389 29.563 1.00 24.11 358 LEU A N 1
ATOM 2473 C CA . LEU A 1 358 ? 29.115 44.834 29.562 1.00 25.10 358 LEU A CA 1
ATOM 2474 C C . LEU A 1 358 ? 28.522 45.221 28.224 1.00 26.63 358 LEU A C 1
ATOM 2475 O O . LEU A 1 358 ? 29.130 44.986 27.176 1.00 26.00 358 LEU A O 1
ATOM 2480 N N . MET A 1 359 ? 27.323 45.797 28.279 1.00 29.64 359 MET A N 1
ATOM 2481 C CA . MET A 1 359 ? 26.512 46.056 27.089 1.00 32.44 359 MET A CA 1
ATOM 2482 C C . MET A 1 359 ? 26.134 47.525 26.974 1.00 33.58 359 MET A C 1
ATOM 2483 O O . MET A 1 359 ? 25.943 48.203 27.980 1.00 32.12 359 MET A O 1
ATOM 2488 N N . TRP A 1 360 ? 26.032 47.994 25.733 1.00 36.64 360 TRP A N 1
ATOM 2489 C CA . TRP A 1 360 ? 25.570 49.342 25.410 1.00 39.45 360 TRP A CA 1
ATOM 2490 C C . TRP A 1 360 ? 24.092 49.518 25.806 1.00 40.73 360 TRP A C 1
ATOM 2491 O O . TRP A 1 360 ? 23.314 48.561 25.708 1.00 40.13 360 TRP A O 1
ATOM 2502 N N . PRO A 1 361 ? 23.706 50.725 26.284 1.00 42.57 361 PRO A N 1
ATOM 2503 C CA . PRO A 1 361 ? 22.278 51.028 26.453 1.00 42.70 361 PRO A CA 1
ATOM 2504 C C . PRO A 1 361 ? 21.591 51.228 25.109 1.00 43.74 361 PRO A C 1
ATOM 2505 O O . PRO A 1 361 ? 20.586 50.576 24.834 1.00 45.75 361 PRO A O 1
ATOM 2509 N N . LEU A 1 367 ? 24.549 56.913 19.301 1.00 56.59 367 LEU A N 1
ATOM 2510 C CA . LEU A 1 367 ? 25.819 57.243 19.942 1.00 57.54 367 LEU A CA 1
ATOM 2511 C C . LEU A 1 367 ? 27.017 56.654 19.182 1.00 57.36 367 LEU A C 1
ATOM 2512 O O . LEU A 1 367 ? 26.918 55.539 18.657 1.00 59.27 367 LEU A O 1
ATOM 2514 N N . PRO A 1 368 ? 28.145 57.406 19.106 1.00 57.19 368 PRO A N 1
ATOM 2515 C CA . PRO A 1 368 ? 29.384 56.880 18.506 1.00 56.72 368 PRO A CA 1
ATOM 2516 C C . PRO A 1 368 ? 29.992 55.722 19.316 1.00 56.01 368 PRO A C 1
ATOM 2517 O O . PRO A 1 368 ? 30.423 55.909 20.463 1.00 54.27 368 PRO A O 1
ATOM 2521 N N . MET A 1 369 ? 30.011 54.544 18.690 1.00 54.76 369 MET A N 1
ATOM 2522 C CA . MET A 1 369 ? 30.382 53.270 19.314 1.00 53.47 369 MET A CA 1
ATOM 2523 C C . MET A 1 369 ? 31.885 53.183 19.656 1.00 51.44 369 MET A C 1
ATOM 2524 O O . MET A 1 369 ? 32.727 53.074 18.758 1.00 54.39 369 MET A O 1
ATOM 2529 N N . SER A 1 370 ? 32.202 53.244 20.954 1.00 48.25 370 SER A N 1
ATOM 2530 C CA . SER A 1 370 ? 33.582 53.120 21.458 1.00 43.89 370 SER A CA 1
ATOM 2531 C C . SER A 1 370 ? 33.678 52.214 22.695 1.00 40.93 370 SER A C 1
ATOM 2532 O O . SER A 1 370 ? 33.342 52.619 23.816 1.00 40.72 370 SER A O 1
ATOM 2535 N N . LEU A 1 371 ? 34.159 50.995 22.462 1.00 37.14 371 LEU A N 1
ATOM 2536 C CA . LEU A 1 371 ? 34.253 49.938 23.471 1.00 33.84 371 LEU A CA 1
ATOM 2537 C C . LEU A 1 371 ? 35.660 49.870 24.065 1.00 31.21 371 LEU A C 1
ATOM 2538 O O . LEU A 1 371 ? 36.619 50.238 23.387 1.00 30.68 371 LEU A O 1
ATOM 2543 N N . PRO A 1 372 ? 35.794 49.408 25.335 1.00 29.51 372 PRO A N 1
ATOM 2544 C CA . PRO A 1 372 ? 37.145 49.202 25.882 1.00 28.21 372 PRO A CA 1
ATOM 2545 C C . PRO A 1 372 ? 37.869 48.059 25.175 1.00 26.85 372 PRO A C 1
ATOM 2546 O O . PRO A 1 372 ? 37.227 47.083 24.781 1.00 26.97 372 PRO A O 1
ATOM 2550 N N . GLU A 1 373 ? 39.184 48.198 25.000 1.00 26.03 373 GLU A N 1
ATOM 2551 C CA . GLU A 1 373 ? 39.999 47.177 24.326 1.00 24.00 373 GLU A CA 1
ATOM 2552 C C . GLU A 1 373 ? 40.147 45.927 25.189 1.00 23.18 373 GLU A C 1
ATOM 2553 O O . GLU A 1 373 ? 39.910 45.968 26.404 1.00 21.83 373 GLU A O 1
ATOM 2555 N N . VAL A 1 374 ? 40.522 44.818 24.547 1.00 22.32 374 VAL A N 1
ATOM 2556 C CA . VAL A 1 374 ? 40.888 43.582 25.242 1.00 23.24 374 VAL A CA 1
ATOM 2557 C C . VAL A 1 374 ? 42.191 43.858 25.991 1.00 23.70 374 VAL A C 1
ATOM 2558 O O . VAL A 1 374 ? 43.103 44.489 25.453 1.00 22.91 374 VAL A O 1
ATOM 2562 N N . GLY A 1 375 ? 42.246 43.431 27.250 1.00 24.23 375 GLY A N 1
ATOM 2563 C CA . GLY A 1 375 ? 43.397 43.697 28.096 1.00 25.03 375 GLY A CA 1
ATOM 2564 C C . GLY A 1 375 ? 43.229 44.887 29.021 1.00 26.73 375 GLY A C 1
ATOM 2565 O O . GLY A 1 375 ? 43.992 45.029 29.981 1.00 27.64 375 GLY A O 1
ATOM 2566 N N . SER A 1 376 ? 42.237 45.739 28.742 1.00 26.44 376 SER A N 1
ATOM 2567 C CA . SER A 1 376 ? 41.994 46.928 29.558 1.00 25.51 376 SER A CA 1
ATOM 2568 C C . SER A 1 376 ? 41.363 46.586 30.908 1.00 25.73 376 SER A C 1
ATOM 2569 O O . SER A 1 376 ? 40.660 45.576 31.050 1.00 25.10 376 SER A O 1
ATOM 2572 N N . LEU A 1 377 ? 41.628 47.450 31.883 1.00 24.32 377 LEU A N 1
ATOM 2573 C CA . LEU A 1 377 ? 41.277 47.231 33.281 1.00 23.33 377 LEU A CA 1
ATOM 2574 C C . LEU A 1 377 ? 40.122 48.153 33.640 1.00 23.02 377 LEU A C 1
ATOM 2575 O O . LEU A 1 377 ? 40.071 49.295 33.174 1.00 22.31 377 LEU A O 1
ATOM 2580 N N . LEU A 1 378 ? 39.189 47.644 34.446 1.00 23.14 378 LEU A N 1
ATOM 2581 C CA . LEU A 1 378 ? 37.965 48.364 34.815 1.00 23.40 378 LEU A CA 1
ATOM 2582 C C . LEU A 1 378 ? 37.561 48.119 36.265 1.00 22.73 378 LEU A C 1
ATOM 2583 O O . LEU A 1 378 ? 37.786 47.034 36.802 1.00 22.74 378 LEU A O 1
ATOM 2588 N N . LEU A 1 379 ? 36.965 49.135 36.890 1.00 22.10 379 LEU A N 1
ATOM 2589 C CA . LEU A 1 379 ? 36.522 49.044 38.285 1.00 21.66 379 LEU A CA 1
ATOM 2590 C C . LEU A 1 379 ? 35.007 48.972 38.349 1.00 22.02 379 LEU A C 1
ATOM 2591 O O . LEU A 1 379 ? 34.317 49.807 37.763 1.00 21.86 379 LEU A O 1
ATOM 2596 N N . LEU A 1 380 ? 34.497 47.963 39.055 1.00 21.98 380 LEU A N 1
ATOM 2597 C CA . LEU A 1 380 ? 33.063 47.791 39.232 1.00 21.74 380 LEU A CA 1
ATOM 2598 C C . LEU A 1 380 ? 32.641 48.037 40.677 1.00 21.93 380 LEU A C 1
ATOM 2599 O O . LEU A 1 380 ? 33.217 47.464 41.618 1.00 22.29 380 LEU A O 1
ATOM 2604 N N . GLN A 1 381 ? 31.636 48.899 40.832 1.00 21.34 381 GLN A N 1
ATOM 2605 C CA . GLN A 1 381 ? 30.965 49.132 42.105 1.00 20.89 381 GLN A CA 1
ATOM 2606 C C . GLN A 1 381 ? 30.015 47.952 42.320 1.00 21.05 381 GLN A C 1
ATOM 2607 O O . GLN A 1 381 ? 29.083 47.787 41.535 1.00 20.74 381 GLN A O 1
ATOM 2613 N N . PRO A 1 382 ? 30.234 47.141 43.384 1.00 21.50 382 PRO A N 1
ATOM 2614 C CA . PRO A 1 382 ? 29.339 46.007 43.637 1.00 20.87 382 PRO A CA 1
ATOM 2615 C C . PRO A 1 382 ? 27.907 46.463 43.877 1.00 21.20 382 PRO A C 1
ATOM 2616 O O . PRO A 1 382 ? 27.689 47.535 44.441 1.00 21.26 382 PRO A O 1
ATOM 2620 N N . GLY A 1 383 ? 26.944 45.657 43.438 1.00 21.03 383 GLY A N 1
ATOM 2621 C CA . GLY A 1 383 ? 25.535 45.893 43.736 1.00 20.66 383 GLY A CA 1
ATOM 2622 C C . GLY A 1 383 ? 25.232 45.759 45.220 1.00 20.00 383 GLY A C 1
ATOM 2623 O O . GLY A 1 383 ? 24.355 46.438 45.738 1.00 20.87 383 GLY A O 1
ATOM 2624 N N . HIS A 1 384 ? 25.974 44.879 45.894 1.00 19.62 384 HIS A N 1
ATOM 2625 C CA . HIS A 1 384 ? 25.828 44.620 47.324 1.00 19.38 384 HIS A CA 1
ATOM 2626 C C . HIS A 1 384 ? 27.199 44.267 47.897 1.00 19.35 384 HIS A C 1
ATOM 2627 O O . HIS A 1 384 ? 27.823 43.282 47.476 1.00 18.76 384 HIS A O 1
ATOM 2634 N N . CYS A 1 385 ? 27.668 45.069 48.851 1.00 18.82 385 CYS A N 1
ATOM 2635 C CA . CYS A 1 385 ? 29.073 45.003 49.272 1.00 19.24 385 CYS A CA 1
ATOM 2636 C C . CYS A 1 385 ? 29.494 43.743 50.036 1.00 18.67 385 CYS A C 1
ATOM 2637 O O . CYS A 1 385 ? 30.445 43.091 49.625 1.00 18.35 385 CYS A O 1
ATOM 2640 N N . ASP A 1 386 ? 28.783 43.379 51.112 1.00 19.13 386 ASP A N 1
ATOM 2641 C CA . ASP A 1 386 ? 29.172 42.204 51.929 1.00 18.70 386 ASP A CA 1
ATOM 2642 C C . ASP A 1 386 ? 29.289 40.859 51.148 1.00 17.85 386 ASP A C 1
ATOM 2643 O O . ASP A 1 386 ? 30.310 40.184 51.273 1.00 16.71 386 ASP A O 1
ATOM 2648 N N . PRO A 1 387 ? 28.250 40.457 50.371 1.00 17.61 387 PRO A N 1
ATOM 2649 C CA . PRO A 1 387 ? 28.381 39.145 49.696 1.00 17.76 387 PRO A CA 1
ATOM 2650 C C . PRO A 1 387 ? 29.512 39.105 48.677 1.00 17.29 387 PRO A C 1
ATOM 2651 O O . PRO A 1 387 ? 30.083 38.040 48.438 1.00 16.80 387 PRO A O 1
ATOM 2655 N N . THR A 1 388 ? 29.837 40.266 48.106 1.00 16.87 388 THR A N 1
ATOM 2656 C CA . THR A 1 388 ? 30.934 40.394 47.146 1.00 16.94 388 THR A CA 1
ATOM 2657 C C . THR A 1 388 ? 32.292 40.275 47.842 1.00 16.59 388 THR A C 1
ATOM 2658 O O . THR A 1 388 ? 33.187 39.588 47.348 1.00 16.01 388 THR A O 1
ATOM 2662 N N . VAL A 1 389 ? 32.423 40.927 48.999 1.00 16.23 389 VAL A N 1
ATOM 2663 C CA . VAL A 1 389 ? 33.656 40.872 49.805 1.00 15.99 389 VAL A CA 1
ATOM 2664 C C . VAL A 1 389 ? 33.988 39.411 50.123 1.00 15.99 389 VAL A C 1
ATOM 2665 O O . VAL A 1 389 ? 35.125 38.974 49.967 1.00 16.25 389 VAL A O 1
ATOM 2669 N N . ASN A 1 390 ? 32.961 38.665 50.524 1.00 16.26 390 ASN A N 1
ATOM 2670 C CA . ASN A 1 390 ? 33.079 37.269 50.929 1.00 15.94 390 ASN A CA 1
ATOM 2671 C C . ASN A 1 390 ? 33.458 36.322 49.775 1.00 16.12 390 ASN A C 1
ATOM 2672 O O . ASN A 1 390 ? 33.743 35.154 50.005 1.00 15.72 390 ASN A O 1
ATOM 2677 N N . LEU A 1 391 ? 33.489 36.818 48.540 1.00 16.50 391 LEU A N 1
ATOM 2678 C CA . LEU A 1 391 ? 34.006 36.002 47.433 1.00 16.84 391 LEU A CA 1
ATOM 2679 C C . LEU A 1 391 ? 35.543 35.947 47.351 1.00 16.67 391 LEU A C 1
ATOM 2680 O O . LEU A 1 391 ? 36.090 35.074 46.664 1.00 17.60 391 LEU A O 1
ATOM 2685 N N . TYR A 1 392 ? 36.223 36.854 48.066 1.00 16.56 392 TYR A N 1
ATOM 2686 C CA . TYR A 1 392 ? 37.680 37.020 48.007 1.00 16.60 392 TYR A CA 1
ATOM 2687 C C . TYR A 1 392 ? 38.413 36.567 49.251 1.00 16.54 392 TYR A C 1
ATOM 2688 O O . TYR A 1 392 ? 37.895 36.629 50.362 1.00 17.17 392 TYR A O 1
ATOM 2697 N N . ASP A 1 393 ? 39.646 36.130 49.030 1.00 17.22 393 ASP A N 1
ATOM 2698 C CA . ASP A 1 393 ? 40.537 35.692 50.091 1.00 17.18 393 ASP A CA 1
ATOM 2699 C C . ASP A 1 393 ? 41.470 36.792 50.583 1.00 17.41 393 ASP A C 1
ATOM 2700 O O . ASP A 1 393 ? 41.958 36.727 51.711 1.00 16.56 393 ASP A O 1
ATOM 2705 N N . TRP A 1 394 ? 41.700 37.791 49.729 1.00 17.51 394 TRP A N 1
ATOM 2706 C CA . TRP A 1 394 ? 42.585 38.918 50.016 1.00 17.43 394 TRP A CA 1
ATOM 2707 C C . TRP A 1 394 ? 41.914 40.233 49.657 1.00 17.59 394 TRP A C 1
ATOM 2708 O O . TRP A 1 394 ? 41.104 40.282 48.729 1.00 17.40 394 TRP A O 1
ATOM 2719 N N . LEU A 1 395 ? 42.268 41.285 50.396 1.00 17.54 395 LEU A N 1
ATOM 2720 C CA . LEU A 1 395 ? 41.847 42.653 50.115 1.00 17.82 395 LEU A CA 1
ATOM 2721 C C . LEU A 1 395 ? 43.060 43.481 49.689 1.00 18.24 395 LEU A C 1
ATOM 2722 O O . LEU A 1 395 ? 44.051 43.580 50.415 1.00 18.06 395 LEU A O 1
ATOM 2727 N N . VAL A 1 396 ? 42.972 44.043 48.491 1.00 19.51 396 VAL A N 1
ATOM 2728 C CA . VAL A 1 396 ? 44.030 44.897 47.944 1.00 20.67 396 VAL A CA 1
ATOM 2729 C C . VAL A 1 396 ? 43.760 46.332 48.390 1.00 20.77 396 VAL A C 1
ATOM 2730 O O . VAL A 1 396 ? 42.869 46.988 47.857 1.00 21.73 396 VAL A O 1
ATOM 2734 N N . ALA A 1 397 ? 44.525 46.808 49.376 1.00 20.61 397 ALA A N 1
ATOM 2735 C CA . ALA A 1 397 ? 44.335 48.155 49.918 1.00 21.70 397 ALA A CA 1
ATOM 2736 C C . ALA A 1 397 ? 45.212 49.135 49.152 1.00 22.34 397 ALA A C 1
ATOM 2737 O O . ALA A 1 397 ? 46.438 49.001 49.154 1.00 23.09 397 ALA A O 1
ATOM 2739 N N . ALA A 1 398 ? 44.577 50.110 48.501 1.00 22.22 398 ALA A N 1
ATOM 2740 C CA . ALA A 1 398 ? 45.272 51.011 47.564 1.00 24.09 398 ALA A CA 1
ATOM 2741 C C . ALA A 1 398 ? 44.950 52.492 47.768 1.00 24.87 398 ALA A C 1
ATOM 2742 O O . ALA A 1 398 ? 43.974 52.840 48.432 1.00 25.93 398 ALA A O 1
ATOM 2744 N N . ARG A 1 399 ? 45.799 53.348 47.196 1.00 27.17 399 ARG A N 1
ATOM 2745 C CA . ARG A 1 399 ? 45.612 54.800 47.173 1.00 28.92 399 ARG A CA 1
ATOM 2746 C C . ARG A 1 399 ? 45.910 55.330 45.772 1.00 30.14 399 ARG A C 1
ATOM 2747 O O . ARG A 1 399 ? 46.918 54.954 45.160 1.00 29.59 399 ARG A O 1
ATOM 2755 N N . ARG A 1 400 ? 45.005 56.165 45.259 1.00 33.02 400 ARG A N 1
ATOM 2756 C CA . ARG A 1 400 ? 45.217 56.888 44.000 1.00 35.34 400 ARG A CA 1
ATOM 2757 C C . ARG A 1 400 ? 45.687 58.309 44.296 1.00 37.63 400 ARG A C 1
ATOM 2758 O O . ARG A 1 400 ? 45.104 59.003 45.138 1.00 39.59 400 ARG A O 1
ATOM 2766 N N . GLN A 1 401 ? 46.756 58.722 43.615 1.00 41.57 401 GLN A N 1
ATOM 2767 C CA . GLN A 1 401 ? 47.379 60.031 43.830 1.00 42.89 401 GLN A CA 1
ATOM 2768 C C . GLN A 1 401 ? 46.456 61.162 43.379 1.00 43.59 401 GLN A C 1
ATOM 2769 O O . GLN A 1 401 ? 45.818 61.070 42.324 1.00 44.42 401 GLN A O 1
ATOM 2775 N N . GLN A 1 402 ? 46.387 62.215 44.194 1.00 44.26 402 GLN A N 1
ATOM 2776 C CA . GLN A 1 402 ? 45.494 63.353 43.955 1.00 45.48 402 GLN A CA 1
ATOM 2777 C C . GLN A 1 402 ? 45.997 64.252 42.825 1.00 46.56 402 GLN A C 1
ATOM 2778 O O . GLN A 1 402 ? 45.412 64.288 41.738 1.00 46.48 402 GLN A O 1
ATOM 2780 N N . GLN A 1 407 ? 34.522 58.602 41.426 1.00 37.38 407 GLN A N 1
ATOM 2781 C CA . GLN A 1 407 ? 35.534 58.715 40.382 1.00 35.68 407 GLN A CA 1
ATOM 2782 C C . GLN A 1 407 ? 35.667 57.409 39.586 1.00 35.97 407 GLN A C 1
ATOM 2783 O O . GLN A 1 407 ? 34.918 57.191 38.632 1.00 35.10 407 GLN A O 1
ATOM 2785 N N . GLY A 1 408 ? 36.589 56.542 40.003 1.00 35.05 408 GLY A N 1
ATOM 2786 C CA . GLY A 1 408 ? 36.974 55.358 39.232 1.00 36.47 408 GLY A CA 1
ATOM 2787 C C . GLY A 1 408 ? 38.364 55.553 38.658 1.00 36.35 408 GLY A C 1
ATOM 2788 O O . GLY A 1 408 ? 39.210 56.202 39.279 1.00 38.81 408 GLY A O 1
ATOM 2789 N N . GLY A 1 409 ? 38.604 54.999 37.473 1.00 35.22 409 GLY A N 1
ATOM 2790 C CA . GLY A 1 409 ? 39.907 55.098 36.816 1.00 33.63 409 GLY A CA 1
ATOM 2791 C C . GLY A 1 409 ? 40.920 54.158 37.438 1.00 32.15 409 GLY A C 1
ATOM 2792 O O . GLY A 1 409 ? 41.062 54.096 38.666 1.00 30.32 409 GLY A O 1
ATOM 2793 N N . VAL A 1 410 ? 41.634 53.435 36.582 1.00 31.47 410 VAL A N 1
ATOM 2794 C CA . VAL A 1 410 ? 42.555 52.383 37.026 1.00 31.53 410 VAL A CA 1
ATOM 2795 C C . VAL A 1 410 ? 44.020 52.860 36.995 1.00 31.76 410 VAL A C 1
ATOM 2796 O O . VAL A 1 410 ? 44.939 52.141 37.401 1.00 30.48 410 VAL A O 1
ATOM 2800 N N . ASP A 1 411 ? 44.197 54.115 36.584 1.00 33.88 411 ASP A N 1
ATOM 2801 C CA . ASP A 1 411 ? 45.489 54.709 36.194 1.00 34.23 411 ASP A CA 1
ATOM 2802 C C . ASP A 1 411 ? 46.567 54.956 37.271 1.00 35.11 411 ASP A C 1
ATOM 2803 O O . ASP A 1 411 ? 47.700 54.477 37.128 1.00 36.98 411 ASP A O 1
ATOM 2808 N N . GLY A 1 412 ? 46.228 55.702 38.323 1.00 32.66 412 GLY A N 1
ATOM 2809 C CA . GLY A 1 412 ? 47.248 56.258 39.232 1.00 31.58 412 GLY A CA 1
ATOM 2810 C C . GLY A 1 412 ? 47.316 55.695 40.641 1.00 29.37 412 GLY A C 1
ATOM 2811 O O . GLY A 1 412 ? 47.480 56.453 41.604 1.00 28.27 412 GLY A O 1
ATOM 2812 N N . TRP A 1 413 ? 47.229 54.367 40.757 1.00 27.57 413 TRP A N 1
ATOM 2813 C CA . TRP A 1 413 ? 47.195 53.693 42.055 1.00 26.55 413 TRP A CA 1
ATOM 2814 C C . TRP A 1 413 ? 48.529 53.075 42.463 1.00 26.70 413 TRP A C 1
ATOM 2815 O O . TRP A 1 413 ? 49.304 52.625 41.606 1.00 26.12 413 TRP A O 1
ATOM 2826 N N . ARG A 1 414 ? 48.786 53.062 43.772 1.00 26.18 414 ARG A N 1
ATOM 2827 C CA . ARG A 1 414 ? 49.760 52.139 44.357 1.00 27.34 414 ARG A CA 1
ATOM 2828 C C . ARG A 1 414 ? 49.111 51.309 45.467 1.00 27.63 414 ARG A C 1
ATOM 2829 O O . ARG A 1 414 ? 48.326 51.828 46.277 1.00 27.73 414 ARG A O 1
ATOM 2837 N N . VAL A 1 415 ? 49.442 50.02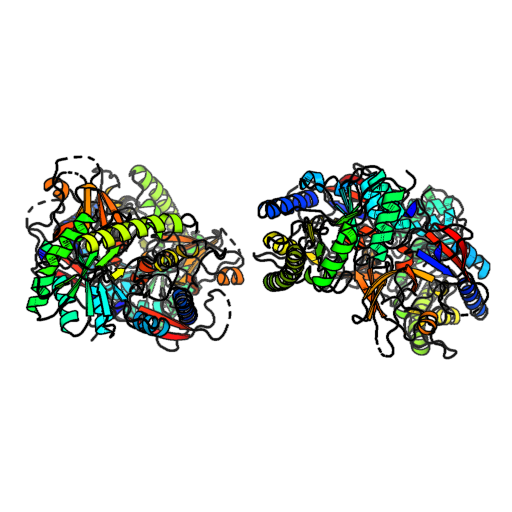3 45.483 1.00 27.34 415 VAL A N 1
ATOM 2838 C CA . VAL A 1 415 ? 48.974 49.108 46.519 1.00 27.79 415 VAL A CA 1
ATOM 2839 C C . VAL A 1 415 ? 49.743 49.420 47.801 1.00 27.99 415 VAL A C 1
ATOM 2840 O O . VAL A 1 415 ? 50.978 49.365 47.827 1.00 27.86 415 VAL A O 1
ATOM 2844 N N . GLU A 1 416 ? 48.993 49.780 48.838 1.00 27.39 416 GLU A N 1
ATOM 2845 C CA . GLU A 1 416 ? 49.546 50.097 50.149 1.00 28.22 416 GLU A CA 1
ATOM 2846 C C . GLU A 1 416 ? 49.783 48.840 50.979 1.00 27.01 416 GLU A C 1
ATOM 2847 O O . GLU A 1 416 ? 50.776 48.758 51.705 1.00 27.09 416 GLU A O 1
ATOM 2853 N N . ALA A 1 417 ? 48.864 47.876 50.863 1.00 25.23 417 ALA A N 1
ATOM 2854 C CA . ALA A 1 417 ? 48.884 46.617 51.630 1.00 23.77 417 ALA A CA 1
ATOM 2855 C C . ALA A 1 417 ? 47.978 45.560 50.997 1.00 23.37 417 ALA A C 1
ATOM 2856 O O . ALA A 1 417 ? 46.965 45.890 50.367 1.00 23.09 417 ALA A O 1
ATOM 2858 N N . VAL A 1 418 ? 48.344 44.291 51.176 1.00 22.02 418 VAL A N 1
ATOM 2859 C CA . VAL A 1 418 ? 47.515 43.171 50.723 1.00 21.66 418 VAL A CA 1
ATOM 2860 C C . VAL A 1 418 ? 47.172 42.309 51.938 1.00 21.12 418 VAL A C 1
ATOM 2861 O O . VAL A 1 418 ? 48.023 41.587 52.476 1.00 21.19 418 VAL A O 1
ATOM 2865 N N . TRP A 1 419 ? 45.923 42.419 52.370 1.00 21.08 419 TRP A N 1
ATOM 2866 C CA . TRP A 1 419 ? 45.490 41.840 53.638 1.00 20.87 419 TRP A CA 1
ATOM 2867 C C . TRP A 1 419 ? 44.631 40.596 53.473 1.00 20.51 419 TRP A C 1
ATOM 2868 O O . TRP A 1 419 ? 43.697 40.599 52.669 1.00 21.10 419 TRP A O 1
ATOM 2879 N N . PRO A 1 420 ? 44.942 39.525 54.239 1.00 20.60 420 PRO A N 1
ATOM 2880 C CA . PRO A 1 420 ? 44.062 38.352 54.299 1.00 19.51 420 PRO A CA 1
ATOM 2881 C C . PRO A 1 420 ? 42.676 38.685 54.862 1.00 18.88 420 PRO A C 1
ATOM 2882 O O . PRO A 1 420 ? 42.565 39.386 55.872 1.00 18.47 420 PRO A O 1
ATOM 2886 N N . ILE A 1 421 ? 41.633 38.201 54.190 1.00 18.06 421 ILE A N 1
ATOM 2887 C CA . ILE A 1 421 ? 40.260 38.329 54.680 1.00 18.39 421 ILE A CA 1
ATOM 2888 C C . ILE A 1 421 ? 40.028 37.062 55.511 1.00 18.42 421 ILE A C 1
ATOM 2889 O O . ILE A 1 421 ? 39.467 36.084 55.029 1.00 18.41 421 ILE A O 1
ATOM 2894 N N . ARG A 1 422 ? 40.519 37.073 56.753 1.00 18.71 422 ARG A N 1
ATOM 2895 C CA . ARG A 1 422 ? 40.568 35.846 57.575 1.00 18.76 422 ARG A CA 1
ATOM 2896 C C . ARG A 1 422 ? 39.199 35.325 58.009 1.00 18.16 422 ARG A C 1
ATOM 2897 O O . ARG A 1 422 ? 39.077 34.172 58.432 1.00 17.87 422 ARG A O 1
ATOM 2905 N N . GLY A 1 423 ? 38.178 36.173 57.873 1.00 16.95 423 GLY A N 1
ATOM 2906 C CA . GLY A 1 423 ? 36.811 35.785 58.162 1.00 16.45 423 GLY A CA 1
ATOM 2907 C C . GLY A 1 423 ? 35.954 35.279 57.020 1.00 16.00 423 GLY A C 1
ATOM 2908 O O . GLY A 1 423 ? 34.776 34.994 57.235 1.00 15.74 423 GLY A O 1
ATOM 2909 N N . ARG A 1 424 ? 36.529 35.170 55.820 1.00 16.44 424 ARG A N 1
ATOM 2910 C CA . ARG A 1 424 ? 35.806 34.701 54.625 1.00 16.56 424 ARG A CA 1
ATOM 2911 C C . ARG A 1 424 ? 35.238 33.284 54.766 1.00 16.77 424 ARG A C 1
ATOM 2912 O O . ARG A 1 424 ? 35.934 32.366 55.225 1.00 16.52 424 ARG A O 1
ATOM 2920 N N . GLY A 1 425 ? 33.977 33.110 54.371 1.00 16.61 425 GLY A N 1
ATOM 2921 C CA . GLY A 1 425 ? 33.404 31.771 54.324 1.00 16.85 425 GLY A CA 1
ATOM 2922 C C . GLY A 1 425 ? 31.892 31.656 54.384 1.00 16.83 425 GLY A C 1
ATOM 2923 O O . GLY A 1 425 ? 31.179 32.659 54.246 1.00 16.24 425 GLY A O 1
ATOM 2924 N N . PRO A 1 426 ? 31.391 30.415 54.534 1.00 16.58 426 PRO A N 1
ATOM 2925 C CA . PRO A 1 426 ? 29.952 30.170 54.626 1.00 16.90 426 PRO A CA 1
ATOM 2926 C C . PRO A 1 426 ? 29.305 30.682 55.912 1.00 16.72 426 PRO A C 1
ATOM 2927 O O . PRO A 1 426 ? 28.081 30.863 55.945 1.00 16.28 426 PRO A O 1
ATOM 2931 N N . GLY A 1 427 ? 30.109 30.903 56.956 1.00 16.10 427 GLY A N 1
ATOM 2932 C CA . GLY A 1 427 ? 29.611 31.480 58.198 1.00 17.47 427 GLY A CA 1
ATOM 2933 C C . GLY A 1 427 ? 29.582 30.480 59.330 1.00 18.31 427 GLY A C 1
ATOM 2934 O O . GLY A 1 427 ? 28.518 30.170 59.865 1.00 18.21 427 GLY A O 1
ATOM 2935 N N . GLN A 1 428 ? 30.759 29.977 59.691 1.00 19.37 428 GLN A N 1
ATOM 2936 C CA . GLN A 1 428 ? 30.889 29.012 60.780 1.00 20.36 428 GLN A CA 1
ATOM 2937 C C . GLN A 1 428 ? 30.916 29.748 62.121 1.00 21.55 428 GLN A C 1
ATOM 2938 O O . GLN A 1 428 ? 30.397 29.264 63.124 1.00 21.18 428 GLN A O 1
ATOM 2945 N N . CYS B 1 24 ? 49.351 30.932 58.136 1.00 38.70 24 CYS B N 1
ATOM 2946 C CA . CYS B 1 24 ? 49.701 30.394 56.791 1.00 37.93 24 CYS B CA 1
ATOM 2947 C C . CYS B 1 24 ? 48.670 30.802 55.729 1.00 36.43 24 CYS B C 1
ATOM 2948 O O . CYS B 1 24 ? 48.977 31.606 54.848 1.00 37.11 24 CYS B O 1
ATOM 2951 N N . ALA B 1 25 ? 47.456 30.257 55.840 1.00 34.82 25 ALA B N 1
ATOM 2952 C CA . ALA B 1 25 ? 46.362 30.483 54.892 1.00 32.10 25 ALA B CA 1
ATOM 2953 C C . ALA B 1 25 ? 45.722 31.854 55.073 1.00 29.77 25 ALA B C 1
ATOM 2954 O O . ALA B 1 25 ? 45.736 32.410 56.174 1.00 29.52 25 ALA B O 1
ATOM 2956 N N . ALA B 1 26 ? 45.145 32.381 53.992 1.00 27.33 26 ALA B N 1
ATOM 2957 C CA . ALA B 1 26 ? 44.536 33.720 54.001 1.00 24.74 26 ALA B CA 1
ATOM 2958 C C . ALA B 1 26 ? 43.221 33.812 54.793 1.00 23.16 26 ALA B C 1
ATOM 2959 O O . ALA B 1 26 ? 42.824 34.904 55.205 1.00 23.12 26 ALA B O 1
ATOM 2961 N N . THR B 1 27 ? 42.540 32.679 54.971 1.00 21.69 27 THR B N 1
ATOM 2962 C CA A THR B 1 27 ? 41.284 32.642 55.730 0.50 21.49 27 THR B CA 1
ATOM 2963 C CA B THR B 1 27 ? 41.261 32.624 55.696 0.50 20.66 27 THR B CA 1
ATOM 2964 C C . THR B 1 27 ? 41.272 31.489 56.726 1.00 20.45 27 THR B C 1
ATOM 2965 O O . THR B 1 27 ? 41.827 30.420 56.459 1.00 21.35 27 THR B O 1
ATOM 2972 N N . ILE B 1 28 ? 40.642 31.714 57.881 1.00 20.16 28 ILE B N 1
ATOM 2973 C CA . ILE B 1 28 ? 40.493 30.658 58.908 1.00 19.36 28 ILE B CA 1
ATOM 2974 C C . ILE B 1 28 ? 39.828 29.431 58.265 1.00 19.26 28 ILE B C 1
ATOM 2975 O O . ILE B 1 28 ? 40.331 28.309 58.388 1.00 19.13 28 ILE B O 1
ATOM 2980 N N . SER B 1 29 ? 38.748 29.666 57.517 1.00 19.75 29 SER B N 1
ATOM 2981 C CA . SER B 1 29 ? 38.014 28.603 56.838 1.00 20.32 29 SER B CA 1
ATOM 2982 C C . SER B 1 29 ? 38.899 27.685 55.967 1.00 20.10 29 SER B C 1
ATOM 2983 O O . SER B 1 29 ? 38.730 26.468 56.005 1.00 20.00 29 SER B O 1
ATOM 2986 N N . ALA B 1 30 ? 39.853 28.267 55.232 1.00 19.65 30 ALA B N 1
ATOM 2987 C CA . ALA B 1 30 ? 40.779 27.487 54.375 1.00 20.39 30 ALA B CA 1
ATOM 2988 C C . ALA B 1 30 ? 41.978 26.864 55.118 1.00 21.10 30 ALA B C 1
ATOM 2989 O O . ALA B 1 30 ? 42.826 26.206 54.488 1.00 21.93 30 ALA B O 1
ATOM 2991 N N . SER B 1 31 ? 42.046 27.090 56.434 1.00 21.15 31 SER B N 1
ATOM 2992 C CA A SER B 1 31 ? 43.071 26.470 57.280 0.50 21.18 31 SER B CA 1
ATOM 2993 C CA B SER B 1 31 ? 43.070 26.490 57.301 0.50 21.19 31 SER B CA 1
ATOM 2994 C C . SER B 1 31 ? 42.472 25.388 58.177 1.00 21.58 31 SER B C 1
ATOM 2995 O O . SER B 1 31 ? 43.199 24.551 58.733 1.00 21.51 31 SER B O 1
ATOM 3000 N N . ARG B 1 32 ? 41.149 25.408 58.320 1.00 21.42 32 ARG B N 1
ATOM 3001 C CA . ARG B 1 32 ? 40.465 24.510 59.250 1.00 21.05 32 ARG B CA 1
ATOM 3002 C C . ARG B 1 32 ? 39.295 23.807 58.573 1.00 20.59 32 ARG B C 1
ATOM 3003 O O . ARG B 1 32 ? 38.298 24.441 58.227 1.00 20.10 32 ARG B O 1
ATOM 3011 N N . ALA B 1 33 ? 39.445 22.496 58.390 1.00 19.81 33 ALA B N 1
ATOM 3012 C CA . ALA B 1 33 ? 38.390 21.637 57.836 1.00 20.18 33 ALA B CA 1
ATOM 3013 C C . ALA B 1 33 ? 37.189 21.549 58.798 1.00 19.92 33 ALA B C 1
ATOM 3014 O O . ALA B 1 33 ? 37.382 21.568 60.019 1.00 19.30 33 ALA B O 1
ATOM 3016 N N . PRO B 1 34 ? 35.948 21.484 58.255 1.00 19.93 34 PRO B N 1
ATOM 3017 C CA . PRO B 1 34 ? 34.756 21.437 59.102 1.00 20.21 34 PRO B CA 1
ATOM 3018 C C . PRO B 1 34 ? 34.437 20.033 59.670 1.00 19.88 34 PRO B C 1
ATOM 3019 O O . PRO B 1 34 ? 33.542 19.894 60.504 1.00 19.43 34 PRO B O 1
ATOM 3023 N N . ALA B 1 35 ? 35.173 19.019 59.219 1.00 19.88 35 ALA B N 1
ATOM 3024 C CA . ALA B 1 35 ? 34.948 17.623 59.612 1.00 19.59 35 ALA B CA 1
ATOM 3025 C C . ALA B 1 35 ? 36.201 16.793 59.327 1.00 20.38 35 ALA B C 1
ATOM 3026 O O . ALA B 1 35 ? 37.131 17.270 58.663 1.00 20.09 35 ALA B O 1
ATOM 3028 N N . HIS B 1 36 ? 36.216 15.554 59.818 1.00 20.46 36 HIS B N 1
ATOM 3029 C CA . HIS B 1 36 ? 37.301 14.608 59.516 1.00 21.79 36 HIS B CA 1
ATOM 3030 C C . HIS B 1 36 ? 36.784 13.210 59.144 1.00 22.59 36 HIS B C 1
ATOM 3031 O O . HIS B 1 36 ? 35.604 12.894 59.350 1.00 22.42 36 HIS B O 1
ATOM 3033 N N . LEU B 1 37 ? 37.679 12.392 58.584 1.00 23.22 37 LEU B N 1
ATOM 3034 C CA . LEU B 1 37 ? 37.424 10.980 58.284 1.00 24.07 37 LEU B CA 1
ATOM 3035 C C . LEU B 1 37 ? 36.710 10.297 59.452 1.00 23.96 37 LEU B C 1
ATOM 3036 O O . LEU B 1 37 ? 37.188 10.335 60.597 1.00 25.09 37 LEU B O 1
ATOM 3041 N N . GLY B 1 38 ? 35.544 9.723 59.159 1.00 23.44 38 GLY B N 1
ATOM 3042 C CA . GLY B 1 38 ? 34.778 8.943 60.134 1.00 22.15 38 GLY B CA 1
ATOM 3043 C C . GLY B 1 38 ? 33.679 9.665 60.898 1.00 21.40 38 GLY B C 1
ATOM 3044 O O . GLY B 1 38 ? 33.011 9.055 61.734 1.00 20.80 38 GLY B O 1
ATOM 3045 N N . ASP B 1 39 ? 33.488 10.952 60.614 1.00 21.19 39 ASP B N 1
ATOM 3046 C CA . ASP B 1 39 ? 32.449 11.757 61.260 1.00 21.64 39 ASP B CA 1
ATOM 3047 C C . ASP B 1 39 ? 31.073 11.387 60.724 1.00 21.11 39 ASP B C 1
ATOM 3048 O O . ASP B 1 39 ? 30.959 10.805 59.644 1.00 19.75 39 ASP B O 1
ATOM 3053 N N . ALA B 1 40 ? 30.038 11.720 61.492 1.00 20.36 40 ALA B N 1
ATOM 3054 C CA . ALA B 1 40 ? 28.676 11.717 60.982 1.00 20.14 40 ALA B CA 1
ATOM 3055 C C . ALA B 1 40 ? 28.341 13.169 60.667 1.00 20.34 40 ALA B C 1
ATOM 3056 O O . ALA B 1 40 ? 29.153 14.071 60.957 1.00 19.14 40 ALA B O 1
ATOM 3058 N N . LEU B 1 41 ? 27.167 13.408 60.086 1.00 20.41 41 LEU B N 1
ATOM 3059 C CA . LEU B 1 41 ? 26.741 14.779 59.778 1.00 21.51 41 LEU B CA 1
ATOM 3060 C C . LEU B 1 41 ? 26.617 15.684 60.999 1.00 21.99 41 LEU B C 1
ATOM 3061 O O . LEU B 1 41 ? 26.824 16.895 60.884 1.00 22.61 41 LEU B O 1
ATOM 3066 N N . HIS B 1 42 ? 26.311 15.100 62.162 1.00 21.90 42 HIS B N 1
ATOM 3067 C CA . HIS B 1 42 ? 26.238 15.869 63.417 1.00 22.00 42 HIS B CA 1
ATOM 3068 C C . HIS B 1 42 ? 27.589 16.377 63.956 1.00 21.60 42 HIS B C 1
ATOM 3069 O O . HIS B 1 42 ? 27.612 17.249 64.831 1.00 21.32 42 HIS B O 1
ATOM 3076 N N . ASP B 1 43 ? 28.697 15.850 63.427 1.00 20.85 43 ASP B N 1
ATOM 3077 C CA . ASP B 1 43 ? 30.050 16.324 63.768 1.00 20.90 43 ASP B CA 1
ATOM 3078 C C . ASP B 1 43 ? 30.582 17.379 62.777 1.00 20.71 43 ASP B C 1
ATOM 3079 O O . ASP B 1 43 ? 31.681 17.915 62.949 1.00 20.59 43 ASP B O 1
ATOM 3084 N N . VAL B 1 44 ? 29.798 17.678 61.748 1.00 19.88 44 VAL B N 1
ATOM 3085 C CA . VAL B 1 44 ? 30.246 18.566 60.678 1.00 19.79 44 VAL B CA 1
ATOM 3086 C C . VAL B 1 44 ? 29.859 20.012 61.014 1.00 19.59 44 VAL B C 1
ATOM 3087 O O . VAL B 1 44 ? 28.675 20.327 61.153 1.00 20.42 44 VAL B O 1
ATOM 3091 N N . ASP B 1 45 ? 30.867 20.877 61.143 1.00 19.32 45 ASP B N 1
ATOM 3092 C CA . ASP B 1 45 ? 30.653 22.309 61.422 1.00 18.33 45 ASP B CA 1
ATOM 3093 C C . ASP B 1 45 ? 29.909 22.968 60.265 1.00 17.57 45 ASP B C 1
ATOM 3094 O O . ASP B 1 45 ? 30.246 22.731 59.101 1.00 17.55 45 ASP B O 1
ATOM 3099 N N . THR B 1 46 ? 28.877 23.747 60.595 1.00 16.66 46 THR B N 1
ATOM 3100 C CA . THR B 1 46 ? 27.946 24.300 59.598 1.00 16.71 46 THR B CA 1
ATOM 3101 C C . THR B 1 46 ? 28.142 25.812 59.360 1.00 16.14 46 THR B C 1
ATOM 3102 O O . THR B 1 46 ? 28.646 26.496 60.246 1.00 16.48 46 THR B O 1
ATOM 3106 N N . PRO B 1 47 ? 27.768 26.338 58.181 1.00 15.65 47 PRO B N 1
ATOM 3107 C CA . PRO B 1 47 ? 27.301 25.538 57.036 1.00 15.62 47 PRO B CA 1
ATOM 3108 C C . PRO B 1 47 ? 28.444 24.812 56.351 1.00 15.70 47 PRO B C 1
ATOM 3109 O O . PRO B 1 47 ? 29.581 25.296 56.382 1.00 15.29 47 PRO B O 1
ATOM 3113 N N . ALA B 1 48 ? 28.127 23.664 55.752 1.00 15.71 48 ALA B N 1
ATOM 3114 C CA . ALA B 1 48 ? 29.121 22.819 55.080 1.00 16.07 48 ALA B CA 1
ATOM 3115 C C . ALA B 1 48 ? 28.628 22.256 53.755 1.00 16.22 48 ALA B C 1
ATOM 3116 O O . ALA B 1 48 ? 27.431 22.061 53.563 1.00 17.60 48 ALA B O 1
ATOM 3118 N N . LEU B 1 49 ? 29.565 21.966 52.852 1.00 16.63 49 LEU B N 1
ATOM 3119 C CA . LEU B 1 49 ? 29.237 21.391 51.559 1.00 16.17 49 LEU B CA 1
ATOM 3120 C C . LEU B 1 49 ? 29.448 19.883 51.587 1.00 16.35 49 LEU B C 1
ATOM 3121 O O . LEU B 1 49 ? 30.557 19.391 51.864 1.00 17.59 49 LEU B O 1
ATOM 3126 N N . ILE B 1 50 ? 28.365 19.159 51.330 1.00 15.41 50 ILE B N 1
ATOM 3127 C CA . ILE B 1 50 ? 28.370 17.693 51.398 1.00 15.88 50 ILE B CA 1
ATOM 3128 C C . ILE B 1 50 ? 28.202 17.082 50.024 1.00 15.86 50 ILE B C 1
ATOM 3129 O O . ILE B 1 50 ? 27.303 17.470 49.260 1.00 15.28 50 ILE B O 1
ATOM 3134 N N . LEU B 1 51 ? 29.070 16.119 49.732 1.00 16.22 51 LEU B N 1
ATOM 3135 C CA . LEU B 1 51 ? 28.932 15.271 48.548 1.00 17.29 51 LEU B CA 1
ATOM 3136 C C . LEU B 1 51 ? 28.570 13.841 48.947 1.00 17.99 51 LEU B C 1
ATOM 3137 O O . LEU B 1 51 ? 29.335 13.153 49.647 1.00 18.56 51 LEU B O 1
ATOM 3142 N N . ASP B 1 52 ? 27.385 13.416 48.522 1.00 17.83 52 ASP B N 1
ATOM 3143 C CA . ASP B 1 52 ? 26.956 12.042 48.697 1.00 18.58 52 ASP B CA 1
ATOM 3144 C C . ASP B 1 52 ? 27.586 11.240 47.565 1.00 18.47 52 ASP B C 1
ATOM 3145 O O . ASP B 1 52 ? 27.125 11.291 46.423 1.00 18.82 52 ASP B O 1
ATOM 3150 N N . LEU B 1 53 ? 28.647 10.512 47.907 1.00 18.68 53 LEU B N 1
ATOM 3151 C CA . LEU B 1 53 ? 29.437 9.738 46.950 1.00 19.19 53 LEU B CA 1
ATOM 3152 C C . LEU B 1 53 ? 28.631 8.654 46.241 1.00 19.59 53 LEU B C 1
ATOM 3153 O O . LEU B 1 53 ? 28.838 8.424 45.058 1.00 18.65 53 LEU B O 1
ATOM 3158 N N . ASP B 1 54 ? 27.695 8.033 46.960 1.00 19.12 54 ASP B N 1
ATOM 3159 C CA . ASP B 1 54 ? 26.811 7.008 46.396 1.00 19.46 54 ASP B CA 1
ATOM 3160 C C . ASP B 1 54 ? 25.987 7.543 45.219 1.00 18.77 54 ASP B C 1
ATOM 3161 O O . ASP B 1 54 ? 26.015 6.962 44.125 1.00 18.36 54 ASP B O 1
ATOM 3166 N N . ALA B 1 55 ? 25.295 8.663 45.438 1.00 18.14 55 ALA B N 1
ATOM 3167 C CA . ALA B 1 55 ? 24.526 9.333 44.377 1.00 17.72 55 ALA B CA 1
ATOM 3168 C C . ALA B 1 55 ? 25.434 9.893 43.270 1.00 17.40 55 ALA B C 1
ATOM 3169 O O . ALA B 1 55 ? 25.069 9.866 42.086 1.00 17.08 55 ALA B O 1
ATOM 3171 N N . PHE B 1 56 ? 26.623 10.358 43.662 1.00 17.06 56 PHE B N 1
ATOM 3172 C CA . PHE B 1 56 ? 27.644 10.871 42.744 1.00 16.85 56 PHE B CA 1
ATOM 3173 C C . PHE B 1 56 ? 28.132 9.775 41.800 1.00 16.69 56 PHE B C 1
ATOM 3174 O O . PHE B 1 56 ? 28.231 10.007 40.589 1.00 16.05 56 PHE B O 1
ATOM 3182 N N . ASP B 1 57 ? 28.442 8.604 42.370 1.00 15.84 57 ASP B N 1
ATOM 3183 C CA . ASP B 1 57 ? 28.869 7.430 41.619 1.00 16.51 57 ASP B CA 1
ATOM 3184 C C . ASP B 1 57 ? 27.800 7.034 40.606 1.00 16.76 57 ASP B C 1
ATOM 3185 O O . ASP B 1 57 ? 28.105 6.799 39.425 1.00 16.31 57 ASP B O 1
ATOM 3190 N N . ARG B 1 58 ? 26.551 7.025 41.066 1.00 16.93 58 ARG B N 1
ATOM 3191 C CA . ARG B 1 58 ? 25.407 6.685 40.216 1.00 18.23 58 ARG B CA 1
ATOM 3192 C C . ARG B 1 58 ? 25.190 7.639 39.045 1.00 17.94 58 ARG B C 1
ATOM 3193 O O . ARG B 1 58 ? 24.820 7.193 37.959 1.00 17.66 58 ARG B O 1
ATOM 3201 N N . ASN B 1 59 ? 25.429 8.933 39.259 1.00 17.83 59 ASN B N 1
ATOM 3202 C CA . ASN B 1 59 ? 25.321 9.929 38.187 1.00 18.04 59 ASN B CA 1
ATOM 3203 C C . ASN B 1 59 ? 26.416 9.726 37.126 1.00 17.96 59 ASN B C 1
ATOM 3204 O O . ASN B 1 59 ? 26.156 9.850 35.929 1.00 17.14 59 ASN B O 1
ATOM 3209 N N . CYS B 1 60 ? 27.629 9.423 37.590 1.00 18.09 60 CYS B N 1
ATOM 3210 C CA . CYS B 1 60 ? 28.766 9.105 36.721 1.00 19.02 60 CYS B CA 1
ATOM 3211 C C . CYS B 1 60 ? 28.500 7.824 35.940 1.00 19.41 60 CYS B C 1
ATOM 3212 O O . CYS B 1 60 ? 28.813 7.737 34.752 1.00 19.38 60 CYS B O 1
ATOM 3215 N N . GLU B 1 61 ? 27.896 6.849 36.617 1.00 19.34 61 GLU B N 1
ATOM 3216 C CA . GLU B 1 61 ? 27.469 5.614 35.992 1.00 1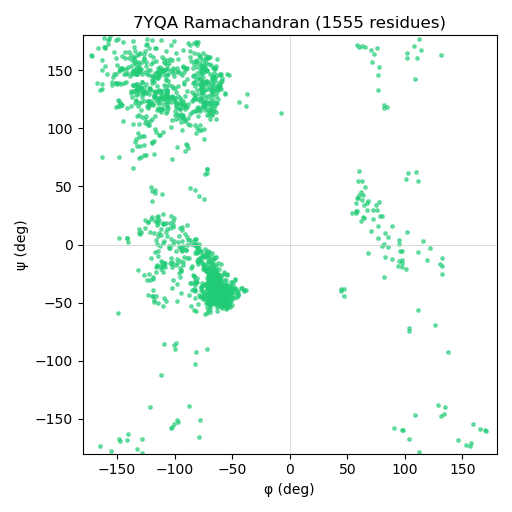9.87 61 GLU B CA 1
ATOM 3217 C C . GLU B 1 61 ? 26.419 5.889 34.920 1.00 19.53 61 GLU B C 1
ATOM 3218 O O . GLU B 1 61 ? 26.551 5.382 33.812 1.00 20.33 61 GLU B O 1
ATOM 3224 N N . LYS B 1 62 ? 25.417 6.720 35.244 1.00 19.40 62 LYS B N 1
ATOM 3225 C CA . LYS B 1 62 ? 24.343 7.034 34.299 1.00 18.94 62 LYS B CA 1
ATOM 3226 C C . LYS B 1 62 ? 24.853 7.726 33.036 1.00 18.93 62 LYS B C 1
ATOM 3227 O O . LYS B 1 62 ? 24.479 7.315 31.923 1.00 19.10 62 LYS B O 1
ATOM 3233 N N . LEU B 1 63 ? 25.697 8.753 33.207 1.00 18.16 63 LEU B N 1
ATOM 3234 C CA . LEU B 1 63 ? 26.287 9.472 32.065 1.00 18.57 63 LEU B CA 1
ATOM 3235 C C . LEU B 1 63 ? 27.032 8.510 31.134 1.00 19.34 63 LEU B C 1
ATOM 3236 O O . LEU B 1 63 ? 26.838 8.550 29.920 1.00 19.12 63 LEU B O 1
ATOM 3241 N N . LYS B 1 64 ? 27.855 7.642 31.721 1.00 19.64 64 LYS B N 1
ATOM 3242 C CA . LYS B 1 64 ? 28.653 6.676 30.969 1.00 20.62 64 LYS B CA 1
ATOM 3243 C C . LYS B 1 64 ? 27.763 5.752 30.137 1.00 20.05 64 LYS B C 1
ATOM 3244 O O . LYS B 1 64 ? 28.063 5.492 28.972 1.00 20.35 64 LYS B O 1
ATOM 3250 N N . GLY B 1 65 ? 26.662 5.305 30.746 1.00 20.65 65 GLY B N 1
ATOM 3251 C CA . GLY B 1 65 ? 25.677 4.420 30.123 1.00 21.23 65 GLY B CA 1
ATOM 3252 C C . GLY B 1 65 ? 24.904 5.067 28.997 1.00 21.87 65 GLY B C 1
ATOM 3253 O O . GLY B 1 65 ? 24.596 4.415 27.999 1.00 21.19 65 GLY B O 1
ATOM 3254 N N . VAL B 1 66 ? 24.598 6.353 29.153 1.00 23.15 66 VAL B N 1
ATOM 3255 C CA . VAL B 1 66 ? 23.952 7.137 28.092 1.00 23.93 66 VAL B CA 1
ATOM 3256 C C . VAL B 1 66 ? 24.934 7.286 26.920 1.00 24.67 66 VAL B C 1
ATOM 3257 O O . VAL B 1 66 ? 24.570 7.064 25.757 1.00 23.49 66 VAL B O 1
ATOM 3261 N N . MET B 1 67 ? 26.187 7.605 27.251 1.00 24.94 67 MET B N 1
ATOM 3262 C CA . MET B 1 67 ? 27.247 7.831 26.268 1.00 25.44 67 MET B CA 1
ATOM 3263 C C . MET B 1 67 ? 27.724 6.598 25.507 1.00 25.82 67 MET B C 1
ATOM 3264 O O . MET B 1 67 ? 28.304 6.730 24.423 1.00 25.41 67 MET B O 1
ATOM 3269 N N . ALA B 1 68 ? 27.477 5.414 26.073 1.00 26.15 68 ALA B N 1
ATOM 3270 C CA . ALA B 1 68 ? 27.646 4.140 25.360 1.00 26.97 68 ALA B CA 1
ATOM 3271 C C . ALA B 1 68 ? 26.827 4.123 24.064 1.00 27.75 68 ALA B C 1
ATOM 3272 O O . ALA B 1 68 ? 27.269 3.573 23.055 1.00 26.91 68 ALA B O 1
ATOM 3274 N N . GLY B 1 69 ? 25.651 4.757 24.096 1.00 28.53 69 GLY B N 1
ATOM 3275 C CA . GLY B 1 69 ? 24.778 4.887 22.921 1.00 29.27 69 GLY B CA 1
ATOM 3276 C C . GLY B 1 69 ? 25.305 5.806 21.825 1.00 29.78 69 GLY B C 1
ATOM 3277 O O . GLY B 1 69 ? 24.731 5.869 20.732 1.00 30.35 69 GLY B O 1
ATOM 3278 N N . PHE B 1 70 ? 26.387 6.526 22.124 1.00 29.53 70 PHE B N 1
ATOM 3279 C CA . PHE B 1 70 ? 27.057 7.392 21.155 1.00 29.32 70 PHE B CA 1
ATOM 3280 C C . PHE B 1 70 ? 28.575 7.135 21.142 1.00 29.28 70 PHE B C 1
ATOM 3281 O O . PHE B 1 70 ? 29.350 7.946 21.676 1.00 26.97 70 PHE B O 1
ATOM 3289 N N . PRO B 1 71 ? 29.007 5.997 20.536 1.00 28.35 71 PRO B N 1
ATOM 3290 C CA . PRO B 1 71 ? 30.449 5.735 20.429 1.00 28.31 71 PRO B CA 1
ATOM 3291 C C . PRO B 1 71 ? 31.153 6.731 19.511 1.00 27.81 71 PRO B C 1
ATOM 3292 O O . PRO B 1 71 ? 30.535 7.278 18.589 1.00 27.71 71 PRO B O 1
ATOM 3296 N N . GLY B 1 72 ? 32.435 6.968 19.786 1.00 27.29 72 GLY B N 1
ATOM 3297 C CA . GLY B 1 72 ? 33.218 7.977 19.083 1.00 26.75 72 GLY B CA 1
ATOM 3298 C C . GLY B 1 72 ? 33.020 9.392 19.611 1.00 26.50 72 GLY B C 1
ATOM 3299 O O . GLY B 1 72 ? 33.603 10.336 19.077 1.00 26.31 72 GLY B O 1
ATOM 3300 N N . VAL B 1 73 ? 32.178 9.543 20.635 1.00 25.48 73 VAL B N 1
ATOM 3301 C CA . VAL B 1 73 ? 31.971 10.830 21.298 1.00 24.90 73 VAL B CA 1
ATOM 3302 C C . VAL B 1 73 ? 32.537 10.725 22.716 1.00 24.85 73 VAL B C 1
ATOM 3303 O O . VAL B 1 73 ? 32.070 9.918 23.521 1.00 26.43 73 VAL B O 1
ATOM 3307 N N . ALA B 1 74 ? 33.555 11.539 22.987 1.00 24.29 74 ALA B N 1
ATOM 3308 C CA . ALA B 1 74 ? 34.234 11.591 24.282 1.00 22.77 74 ALA B CA 1
ATOM 3309 C C . ALA B 1 74 ? 33.454 12.435 25.291 1.00 21.69 74 ALA B C 1
ATOM 3310 O O . ALA B 1 74 ? 32.709 13.336 24.904 1.00 21.04 74 ALA B O 1
ATOM 3312 N N . VAL B 1 75 ? 33.609 12.128 26.580 1.00 20.61 75 VAL B N 1
ATOM 3313 C CA . VAL B 1 75 ? 33.127 13.015 27.642 1.00 19.23 75 VAL B CA 1
ATOM 3314 C C . VAL B 1 75 ? 34.328 13.708 28.279 1.00 18.71 75 VAL B C 1
ATOM 3315 O O . VAL B 1 75 ? 35.279 13.041 28.703 1.00 18.69 75 VAL B O 1
ATOM 3319 N N . ARG B 1 76 ? 34.271 15.040 28.333 1.00 17.86 76 ARG B N 1
ATOM 3320 C CA . ARG B 1 76 ? 35.236 15.856 29.072 1.00 18.14 76 ARG B CA 1
ATOM 3321 C C . ARG B 1 76 ? 34.478 16.632 30.176 1.00 18.13 76 ARG B C 1
ATOM 3322 O O . ARG B 1 76 ? 34.001 17.747 29.922 1.00 16.74 76 ARG B O 1
ATOM 3330 N N . PRO B 1 77 ? 34.336 16.025 31.388 1.00 18.68 77 PRO B N 1
ATOM 3331 C CA . PRO B 1 77 ? 33.560 16.629 32.488 1.00 19.13 77 PRO B CA 1
ATOM 3332 C C . PRO B 1 77 ? 34.117 17.981 32.924 1.00 20.25 77 PRO B C 1
ATOM 3333 O O . PRO B 1 77 ? 35.340 18.145 33.002 1.00 20.54 77 PRO B O 1
ATOM 3337 N N . HIS B 1 78 ? 33.227 18.940 33.181 1.00 19.86 78 HIS B N 1
ATOM 3338 C CA . HIS B 1 78 ? 33.651 20.306 33.498 1.00 19.67 78 HIS B CA 1
ATOM 3339 C C . HIS B 1 78 ? 33.977 20.503 34.974 1.00 19.70 78 HIS B C 1
ATOM 3340 O O . HIS B 1 78 ? 33.095 20.446 35.839 1.00 18.79 78 HIS B O 1
ATOM 3347 N N . ALA B 1 79 ? 35.253 20.772 35.243 1.00 19.98 79 ALA B N 1
ATOM 3348 C CA . ALA B 1 79 ? 35.745 20.933 36.616 1.00 18.81 79 ALA B CA 1
ATOM 3349 C C . ALA B 1 79 ? 35.299 22.216 37.322 1.00 18.63 79 ALA B C 1
ATOM 3350 O O . ALA B 1 79 ? 35.510 22.353 38.533 1.00 17.71 79 ALA B O 1
ATOM 3376 N N . ALA B 1 81 ? 32.403 22.978 38.070 1.00 17.14 81 ALA B N 1
ATOM 3377 C CA . ALA B 1 81 ? 31.308 22.610 38.969 1.00 16.76 81 ALA B CA 1
ATOM 3378 C C . ALA B 1 81 ? 31.795 22.376 40.393 1.00 17.21 81 ALA B C 1
ATOM 3379 O O . ALA B 1 81 ? 31.138 22.772 41.346 1.00 17.76 81 ALA B O 1
ATOM 3381 N N . HIS B 1 82 ? 32.957 21.743 40.527 1.00 17.51 82 HIS B N 1
ATOM 3382 C CA . HIS B 1 82 ? 33.407 21.222 41.826 1.00 17.17 82 HIS B CA 1
ATOM 3383 C C . HIS B 1 82 ? 34.748 21.767 42.291 1.00 17.22 82 HIS B C 1
ATOM 3384 O O . HIS B 1 82 ? 35.025 21.758 43.492 1.00 17.30 82 HIS B O 1
ATOM 3391 N N . LYS B 1 83 ? 35.586 22.191 41.335 1.00 17.76 83 LYS B N 1
ATOM 3392 C CA . LYS B 1 83 ? 36.918 22.802 41.588 1.00 18.40 83 LYS B CA 1
ATOM 3393 C C . LYS B 1 83 ? 37.874 21.966 42.462 1.00 18.84 83 LYS B C 1
ATOM 3394 O O . LYS B 1 83 ? 38.783 22.505 43.121 1.00 19.73 83 LYS B O 1
ATOM 3400 N N . CYS B 1 84 ? 37.682 20.652 42.435 1.00 19.00 84 CYS B N 1
ATOM 3401 C CA . CYS B 1 84 ? 38.340 19.746 43.372 1.00 20.10 84 CYS B CA 1
ATOM 3402 C C . CYS B 1 84 ? 38.969 18.584 42.623 1.00 20.00 84 CYS B C 1
ATOM 3403 O O . CYS B 1 84 ? 38.276 17.863 41.895 1.00 19.60 84 CYS B O 1
ATOM 3406 N N . ALA B 1 85 ? 40.286 18.431 42.789 1.00 19.92 85 ALA B N 1
ATOM 3407 C CA . ALA B 1 85 ? 41.072 17.451 42.022 1.00 20.34 85 ALA B CA 1
ATOM 3408 C C . ALA B 1 85 ? 40.657 16.011 42.296 1.00 20.41 85 ALA B C 1
ATOM 3409 O O . ALA B 1 85 ? 40.594 15.196 41.366 1.00 20.08 85 ALA B O 1
ATOM 3411 N N . GLU B 1 86 ? 40.336 15.709 43.558 1.00 19.91 86 GLU B N 1
ATOM 3412 C CA . GLU B 1 86 ? 39.889 14.361 43.941 1.00 18.57 86 GLU B CA 1
ATOM 3413 C C . GLU B 1 86 ? 38.530 14.029 43.337 1.00 17.69 86 GLU B C 1
ATOM 3414 O O . GLU B 1 86 ? 38.263 12.870 43.066 1.00 17.94 86 GLU B O 1
ATOM 3420 N N . VAL B 1 87 ? 37.679 15.042 43.140 1.00 16.40 87 VAL B N 1
ATOM 3421 C CA . VAL B 1 87 ? 36.416 14.846 42.419 1.00 15.83 87 VAL B CA 1
ATOM 3422 C C . VAL B 1 87 ? 36.673 14.480 40.946 1.00 16.31 87 VAL B C 1
ATOM 3423 O O . VAL B 1 87 ? 36.069 13.526 40.444 1.00 16.58 87 VAL B O 1
ATOM 3427 N N . ALA B 1 88 ? 37.556 15.229 40.283 1.00 16.62 88 ALA B N 1
ATOM 3428 C CA . ALA B 1 88 ? 37.905 15.003 38.871 1.00 17.35 88 ALA B CA 1
ATOM 3429 C C . ALA B 1 88 ? 38.482 13.608 38.639 1.00 17.84 88 ALA B C 1
ATOM 3430 O O . ALA B 1 88 ? 38.117 12.936 37.667 1.00 17.11 88 ALA B O 1
ATOM 3432 N N . ARG B 1 89 ? 39.382 13.190 39.532 1.00 18.63 89 ARG B N 1
ATOM 3433 C CA . ARG B 1 89 ? 39.999 11.860 39.481 1.00 20.35 89 ARG B CA 1
ATOM 3434 C C . ARG B 1 89 ? 38.972 10.726 39.523 1.00 20.26 89 ARG B C 1
ATOM 3435 O O . ARG B 1 89 ? 39.087 9.759 38.762 1.00 20.63 89 ARG B O 1
ATOM 3443 N N . ARG B 1 90 ? 37.983 10.862 40.405 1.00 20.52 90 ARG B N 1
ATOM 3444 C CA A ARG B 1 90 ? 36.894 9.895 40.575 0.50 20.33 90 ARG B CA 1
ATOM 3445 C CA B ARG B 1 90 ? 36.953 9.838 40.513 0.50 20.31 90 ARG B CA 1
ATOM 3446 C C . ARG B 1 90 ? 35.976 9.906 39.348 1.00 20.27 90 ARG B C 1
ATOM 3447 O O . ARG B 1 90 ? 35.535 8.868 38.885 1.00 19.67 90 ARG B O 1
ATOM 3462 N N . GLN B 1 91 ? 35.674 11.108 38.845 1.00 19.68 91 GLN B N 1
ATOM 3463 C CA . GLN B 1 91 ? 34.856 11.219 37.629 1.00 20.02 91 GLN B CA 1
ATOM 3464 C C . GLN B 1 91 ? 35.519 10.488 36.465 1.00 20.29 91 GLN B C 1
ATOM 3465 O O . GLN B 1 91 ? 34.868 9.711 35.776 1.00 20.13 91 GLN B O 1
ATOM 3471 N N . LEU B 1 92 ? 36.816 10.740 36.269 1.00 21.05 92 LEU B N 1
ATOM 3472 C CA . LEU B 1 92 ? 37.590 10.130 35.187 1.00 21.22 92 LEU B CA 1
ATOM 3473 C C . LEU B 1 92 ? 37.683 8.601 35.316 1.00 21.40 92 LEU B C 1
ATOM 3474 O O . LEU B 1 92 ? 37.536 7.886 34.318 1.00 20.76 92 LEU B O 1
ATOM 3479 N N . GLN B 1 93 ? 37.911 8.123 36.544 1.00 22.16 93 GLN B N 1
ATOM 3480 C CA . GLN B 1 93 ? 37.950 6.681 36.851 1.00 22.70 93 GLN B CA 1
ATOM 3481 C C . GLN B 1 93 ? 36.607 6.006 36.538 1.00 22.26 93 GLN B C 1
ATOM 3482 O O . GLN B 1 93 ? 36.569 4.957 35.891 1.00 21.44 93 GLN B O 1
ATOM 3488 N N . LEU B 1 94 ? 35.515 6.620 36.999 1.00 22.11 94 LEU B N 1
ATOM 3489 C CA . LEU B 1 94 ? 34.171 6.082 36.787 1.00 21.91 94 LEU B CA 1
ATOM 3490 C C . LEU B 1 94 ? 33.702 6.198 35.330 1.00 21.63 94 LEU B C 1
ATOM 3491 O O . LEU B 1 94 ? 33.109 5.260 34.793 1.00 20.94 94 LEU B O 1
ATOM 3496 N N . LEU B 1 95 ? 33.980 7.339 34.699 1.00 20.36 95 LEU B N 1
ATOM 3497 C CA . LEU B 1 95 ? 33.597 7.597 33.305 1.00 20.08 95 LEU B CA 1
ATOM 3498 C C . LEU B 1 95 ? 34.404 6.814 32.267 1.00 19.17 95 LEU B C 1
ATOM 3499 O O . LEU B 1 95 ? 33.945 6.618 31.135 1.00 19.04 95 LEU B O 1
ATOM 3504 N N . GLY B 1 96 ? 35.607 6.385 32.645 1.00 18.76 96 GLY B N 1
ATOM 3505 C CA . GLY B 1 96 ? 36.606 5.941 31.664 1.00 18.39 96 GLY B CA 1
ATOM 3506 C C . GLY B 1 96 ? 37.040 7.070 30.724 1.00 18.59 96 GLY B C 1
ATOM 3507 O O . GLY B 1 96 ? 37.492 6.818 29.599 1.00 17.75 96 GLY B O 1
ATOM 3508 N N . ALA B 1 97 ? 36.886 8.310 31.187 1.00 18.26 97 ALA B N 1
ATOM 3509 C CA . ALA B 1 97 ? 37.285 9.518 30.448 1.00 18.61 97 ALA B CA 1
ATOM 3510 C C . ALA B 1 97 ? 38.746 9.890 30.686 1.00 19.42 97 ALA B C 1
ATOM 3511 O O . ALA B 1 97 ? 39.351 9.453 31.667 1.00 20.02 97 ALA B O 1
ATOM 3513 N N . LYS B 1 98 ? 39.297 10.718 29.795 1.00 20.63 98 LYS B N 1
ATOM 3514 C CA . LYS B 1 98 ? 40.712 11.111 29.819 1.00 21.47 98 LYS B CA 1
ATOM 3515 C C . LYS B 1 98 ? 41.019 12.451 30.479 1.00 21.19 98 LYS B C 1
ATOM 3516 O O . LYS B 1 98 ? 42.089 12.614 31.079 1.00 21.16 98 LYS B O 1
ATOM 3522 N N . GLY B 1 99 ? 40.102 13.406 30.348 1.00 20.01 99 GLY B N 1
ATOM 3523 C CA . GLY B 1 99 ? 40.385 14.786 30.741 1.00 20.74 99 GLY B CA 1
ATOM 3524 C C . GLY B 1 99 ? 39.198 15.599 31.204 1.00 19.86 99 GLY B C 1
ATOM 3525 O O . GLY B 1 99 ? 38.061 15.138 31.175 1.00 19.04 99 GLY B O 1
ATOM 3526 N N . VAL B 1 100 ? 39.480 16.825 31.629 1.00 20.01 100 VAL B N 1
ATOM 3527 C CA . VAL B 1 100 ? 38.456 17.735 32.148 1.00 20.16 100 VAL B CA 1
ATOM 3528 C C . VAL B 1 100 ? 38.444 19.070 31.392 1.00 20.47 100 VAL B C 1
ATOM 3529 O O . VAL B 1 100 ? 39.317 19.334 30.554 1.00 19.78 100 VAL B O 1
ATOM 3533 N N . CYS B 1 101 ? 37.432 19.887 31.674 1.00 19.81 101 CYS B N 1
ATOM 3534 C CA . CYS B 1 101 ? 37.427 21.295 31.293 1.00 19.46 101 CYS B CA 1
ATOM 3535 C C . CYS B 1 101 ? 37.647 22.176 32.516 1.00 19.53 101 CYS B C 1
ATOM 3536 O O . CYS B 1 101 ? 37.203 21.842 33.613 1.00 18.84 101 CYS B O 1
ATOM 3539 N N . CYS B 1 102 ? 38.342 23.298 32.308 1.00 19.11 102 CYS B N 1
ATOM 3540 C CA . CYS B 1 102 ? 38.499 24.348 33.302 1.00 19.20 102 CYS B CA 1
ATOM 3541 C C . CYS B 1 102 ? 38.117 25.683 32.665 1.00 18.42 102 CYS B C 1
ATOM 3542 O O . CYS B 1 102 ? 38.430 25.937 31.507 1.00 18.03 102 CYS B O 1
ATOM 3545 N N . GLN B 1 103 ? 37.426 26.522 33.422 1.00 18.63 103 GLN B N 1
ATOM 3546 C CA . GLN B 1 103 ? 37.003 27.822 32.907 1.00 19.15 103 GLN B CA 1
ATOM 3547 C C . GLN B 1 103 ? 38.092 28.880 33.093 1.00 18.96 103 GLN B C 1
ATOM 3548 O O . GLN B 1 103 ? 38.242 29.790 32.265 1.00 18.62 103 GLN B O 1
ATOM 3554 N N . LYS B 1 104 ? 38.850 28.755 34.179 1.00 18.11 104 LYS B N 1
ATOM 3555 C CA . LYS B 1 104 ? 39.944 29.676 34.472 1.00 17.94 104 LYS B CA 1
ATOM 3556 C C . LYS B 1 104 ? 41.235 28.928 34.748 1.00 18.56 104 LYS B C 1
ATOM 3557 O O . LYS B 1 104 ? 41.210 27.762 35.140 1.00 18.92 104 LYS B O 1
ATOM 3563 N N . VAL B 1 105 ? 42.361 29.615 34.557 1.00 19.11 105 VAL B N 1
ATOM 3564 C CA . VAL B 1 105 ? 43.687 29.027 34.776 1.00 19.59 105 VAL B CA 1
ATOM 3565 C C . VAL B 1 105 ? 43.826 28.384 36.165 1.00 18.87 105 VAL B C 1
ATOM 3566 O O . VAL B 1 105 ? 44.349 27.276 36.266 1.00 18.22 105 VAL B O 1
ATOM 3570 N N . ILE B 1 106 ? 43.329 29.058 37.213 1.00 18.42 106 ILE B N 1
ATOM 3571 C CA . ILE B 1 106 ? 43.384 28.526 38.599 1.00 18.14 106 ILE B CA 1
ATOM 3572 C C . ILE B 1 106 ? 42.769 27.119 38.782 1.00 17.73 106 ILE B C 1
ATOM 3573 O O . ILE B 1 106 ? 43.275 26.321 39.581 1.00 17.17 106 ILE B O 1
ATOM 3578 N N . GLU B 1 107 ? 41.707 26.812 38.036 1.00 16.97 107 GLU B N 1
ATOM 3579 C CA . GLU B 1 107 ? 41.106 25.462 38.047 1.00 17.01 107 GLU B CA 1
ATOM 3580 C C . GLU B 1 107 ? 42.034 24.450 37.372 1.00 16.91 107 GLU B C 1
ATOM 3581 O O . GLU B 1 107 ? 42.161 23.320 37.838 1.00 17.11 107 GLU B O 1
ATOM 3587 N N . ALA B 1 108 ? 42.692 24.868 36.289 1.00 17.13 108 ALA B N 1
ATOM 3588 C CA . ALA B 1 108 ? 43.686 24.024 35.599 1.00 17.24 108 ALA B CA 1
ATOM 3589 C C . ALA B 1 108 ? 44.891 23.748 36.509 1.00 17.36 108 ALA B C 1
ATOM 3590 O O . ALA B 1 108 ? 45.457 22.642 36.496 1.00 16.89 108 ALA B O 1
ATOM 3592 N N . GLU B 1 109 ? 45.245 24.746 37.313 1.00 17.62 109 GLU B N 1
ATOM 3593 C CA . GLU B 1 109 ? 46.290 24.631 38.334 1.00 18.53 109 GLU B CA 1
ATOM 3594 C C . GLU B 1 109 ? 45.886 23.633 39.419 1.00 18.80 109 GLU B C 1
ATOM 3595 O O . GLU B 1 109 ? 46.699 22.811 39.837 1.00 18.75 109 GLU B O 1
ATOM 3601 N N . ALA B 1 110 ? 44.622 23.703 39.841 1.00 18.57 110 ALA B N 1
ATOM 3602 C CA . ALA B 1 110 ? 44.057 22.775 40.821 1.00 18.15 110 ALA B CA 1
ATOM 3603 C C . ALA B 1 110 ? 44.029 21.333 40.297 1.00 18.07 110 ALA B C 1
ATOM 3604 O O . ALA B 1 110 ? 44.360 20.406 41.028 1.00 17.72 110 ALA B O 1
ATOM 3606 N N . MET B 1 111 ? 43.649 21.156 39.033 1.00 19.05 111 MET B N 1
ATOM 3607 C CA . MET B 1 111 ? 43.605 19.827 38.407 1.00 19.82 111 MET B CA 1
ATOM 3608 C C . MET B 1 111 ? 44.996 19.229 38.220 1.00 20.75 111 MET B C 1
ATOM 3609 O O . MET B 1 111 ? 45.225 18.069 38.585 1.00 20.31 111 MET B O 1
ATOM 3614 N N . ALA B 1 112 ? 45.923 20.035 37.695 1.00 21.52 112 ALA B N 1
ATOM 3615 C CA . ALA B 1 112 ? 47.300 19.601 37.433 1.00 23.47 112 ALA B CA 1
ATOM 3616 C C . ALA B 1 112 ? 48.084 19.153 38.678 1.00 24.65 112 ALA B C 1
ATOM 3617 O O . ALA B 1 112 ? 48.780 18.133 38.624 1.00 25.27 112 ALA B O 1
ATOM 3619 N N . GLU B 1 113 ? 47.976 19.909 39.779 1.00 24.51 113 GLU B N 1
ATOM 3620 C CA . GLU B 1 113 ? 48.652 19.553 41.050 1.00 25.33 113 GLU B CA 1
ATOM 3621 C C . GLU B 1 113 ? 48.091 18.284 41.712 1.00 25.31 113 GLU B C 1
ATOM 3622 O O . GLU B 1 113 ? 48.811 17.593 42.442 1.00 25.74 113 GLU B O 1
ATOM 3628 N N . GLY B 1 114 ? 46.814 17.995 41.448 1.00 25.49 114 GLY B N 1
ATOM 3629 C CA . GLY B 1 114 ? 46.183 16.725 41.824 1.00 23.91 114 GLY B CA 1
ATOM 3630 C C . GLY B 1 114 ? 46.296 15.621 40.777 1.00 24.67 114 GLY B C 1
ATOM 3631 O O . GLY B 1 114 ? 45.552 14.637 40.830 1.00 23.72 114 GLY B O 1
ATOM 3632 N N . GLY B 1 115 ? 47.211 15.793 39.820 1.00 24.13 115 GLY B N 1
ATOM 3633 C CA . GLY B 1 115 ? 47.528 14.763 38.822 1.00 24.04 115 GLY B CA 1
ATOM 3634 C C . GLY B 1 115 ? 46.478 14.523 37.750 1.00 24.09 115 GLY B C 1
ATOM 3635 O O . GLY B 1 115 ? 46.446 13.446 37.142 1.00 24.22 115 GLY B O 1
ATOM 3636 N N . VAL B 1 116 ? 45.613 15.512 37.532 1.00 23.64 116 VAL B N 1
ATOM 3637 C CA . VAL B 1 116 ? 44.657 15.495 36.422 1.00 24.44 116 VAL B CA 1
ATOM 3638 C C . VAL B 1 116 ? 45.362 16.276 35.310 1.00 25.43 116 VAL B C 1
ATOM 3639 O O . VAL B 1 116 ? 45.477 17.507 35.370 1.00 26.51 116 VAL B O 1
ATOM 3643 N N . SER B 1 117 ? 45.849 15.535 34.315 1.00 26.30 117 SER B N 1
ATOM 3644 C CA . SER B 1 117 ? 46.863 16.028 33.374 1.00 26.66 117 SER B CA 1
ATOM 3645 C C . SER B 1 117 ? 46.396 16.280 31.929 1.00 26.32 117 SER B C 1
ATOM 3646 O O . SER B 1 117 ? 47.205 16.647 31.066 1.00 27.46 117 SER B O 1
ATOM 3649 N N . ASP B 1 118 ? 45.112 16.065 31.655 1.00 24.32 118 ASP B N 1
ATOM 3650 C CA . ASP B 1 118 ? 44.562 16.364 30.335 1.00 23.79 118 ASP B CA 1
ATOM 3651 C C . ASP B 1 118 ? 43.519 17.455 30.502 1.00 22.25 118 ASP B C 1
ATOM 3652 O O . ASP B 1 118 ? 42.447 17.224 31.069 1.00 21.33 118 ASP B O 1
ATOM 3657 N N . LEU B 1 119 ? 43.847 18.643 30.002 1.00 20.89 119 LEU B N 1
ATOM 3658 C CA . LEU B 1 119 ? 43.071 19.839 30.295 1.00 20.96 119 LEU B CA 1
ATOM 3659 C C . LEU B 1 119 ? 42.670 20.639 29.065 1.00 21.81 119 LEU B C 1
ATOM 3660 O O . LEU B 1 119 ? 43.500 20.909 28.199 1.00 22.23 119 LEU B O 1
ATOM 3665 N N . LEU B 1 120 ? 41.388 20.997 28.987 1.00 20.72 120 LEU B N 1
ATOM 3666 C CA . LEU B 1 120 ? 40.948 22.027 28.048 1.00 20.08 120 LEU B CA 1
ATOM 3667 C C . LEU B 1 120 ? 40.516 23.262 28.833 1.00 20.12 120 LEU B C 1
ATOM 3668 O O . LEU B 1 120 ? 39.581 23.195 29.631 1.00 20.44 120 LEU B O 1
ATOM 3673 N N . LEU B 1 121 ? 41.221 24.375 28.624 1.00 19.58 121 LEU B N 1
ATOM 3674 C CA . LEU B 1 121 ? 40.762 25.664 29.119 1.00 19.01 121 LEU B CA 1
ATOM 3675 C C . LEU B 1 121 ? 39.687 26.130 28.147 1.00 19.30 121 LEU B C 1
ATOM 3676 O O . LEU B 1 121 ? 39.988 26.658 27.070 1.00 19.20 121 LEU B O 1
ATOM 3681 N N . SER B 1 122 ? 38.434 25.900 28.545 1.00 19.30 122 SER B N 1
ATOM 3682 C CA . SER B 1 122 ? 37.258 26.068 27.692 1.00 19.29 122 SER B CA 1
ATOM 3683 C C . SER B 1 122 ? 36.789 27.527 27.635 1.00 18.93 122 SER B C 1
ATOM 3684 O O . SER B 1 122 ? 35.592 27.821 27.738 1.00 19.07 122 SER B O 1
ATOM 3687 N N . ASN B 1 123 ? 37.754 28.425 27.434 1.00 18.32 123 ASN B N 1
ATOM 3688 C CA . ASN B 1 123 ? 37.584 29.877 27.564 1.00 17.85 123 ASN B CA 1
ATOM 3689 C C . ASN B 1 123 ? 38.862 30.558 27.046 1.00 17.70 123 ASN B C 1
ATOM 3690 O O . ASN B 1 123 ? 39.902 29.910 26.923 1.00 17.12 123 ASN B O 1
ATOM 3695 N N . GLU B 1 124 ? 38.784 31.851 26.735 1.00 17.65 124 GLU B N 1
ATOM 3696 C CA . GLU B 1 124 ? 39.962 32.626 26.333 1.00 18.49 124 GLU B CA 1
ATOM 3697 C C . GLU B 1 124 ? 40.720 33.098 27.561 1.00 18.75 124 GLU B C 1
ATOM 3698 O O . GLU B 1 124 ? 40.123 33.389 28.597 1.00 19.30 124 GLU B O 1
ATOM 3704 N N . VAL B 1 125 ? 42.043 33.158 27.436 1.00 19.07 125 VAL B N 1
ATOM 3705 C CA . VAL B 1 125 ? 42.916 33.677 28.484 1.00 18.62 125 VAL B CA 1
ATOM 3706 C C . VAL B 1 125 ? 43.817 34.719 27.807 1.00 19.34 125 VAL B C 1
ATOM 3707 O O . VAL B 1 125 ? 44.600 34.379 26.904 1.00 18.95 125 VAL B O 1
ATOM 3711 N N . ILE B 1 126 ? 43.679 35.974 28.230 1.00 19.35 126 ILE B N 1
ATOM 3712 C CA . ILE B 1 126 ? 44.369 37.102 27.577 1.00 20.15 126 ILE B CA 1
ATOM 3713 C C . ILE B 1 126 ? 45.482 37.743 28.409 1.00 20.04 126 ILE B C 1
ATOM 3714 O O . ILE B 1 126 ? 46.372 38.381 27.850 1.00 20.57 126 ILE B O 1
ATOM 3719 N N . ALA B 1 127 ? 45.418 37.591 29.729 1.00 20.23 127 ALA B N 1
ATOM 3720 C CA . ALA B 1 127 ? 46.437 38.155 30.630 1.00 20.62 127 ALA B CA 1
ATOM 3721 C C . ALA B 1 127 ? 47.739 37.349 30.565 1.00 20.63 127 ALA B C 1
ATOM 3722 O O . ALA B 1 127 ? 47.709 36.141 30.803 1.00 20.51 127 ALA B O 1
ATOM 3724 N N . PRO B 1 128 ? 48.877 38.014 30.232 1.00 22.06 128 PRO B N 1
ATOM 3725 C CA . PRO B 1 128 ? 50.209 37.393 30.193 1.00 22.21 128 PRO B CA 1
ATOM 3726 C C . PRO B 1 128 ? 50.569 36.505 31.391 1.00 21.93 128 PRO B C 1
ATOM 3727 O O . PRO B 1 128 ? 51.075 35.397 31.183 1.00 22.77 128 PRO B O 1
ATOM 3731 N N . ARG B 1 129 ? 50.290 36.957 32.615 1.00 21.85 129 ARG B N 1
ATOM 3732 C CA . ARG B 1 129 ? 50.639 36.168 33.806 1.00 20.71 129 ARG B CA 1
ATOM 3733 C C . ARG B 1 129 ? 49.784 34.898 33.943 1.00 19.27 129 ARG B C 1
ATOM 3734 O O . ARG B 1 129 ? 50.276 33.891 34.435 1.00 18.12 129 ARG B O 1
ATOM 3742 N N . LYS B 1 130 ? 48.529 34.950 33.484 1.00 18.45 130 LYS B N 1
ATOM 3743 C CA . LYS B 1 130 ? 47.650 33.774 33.489 1.00 18.82 130 LYS B CA 1
ATOM 3744 C C . LYS B 1 130 ? 48.053 32.785 32.388 1.00 18.69 130 LYS B C 1
ATOM 3745 O O . LYS B 1 130 ? 48.078 31.571 32.626 1.00 18.32 130 LYS B O 1
ATOM 3751 N N . ILE B 1 131 ? 48.387 33.308 31.204 1.00 19.53 131 ILE B N 1
ATOM 3752 C CA . ILE B 1 131 ? 48.888 32.470 30.103 1.00 19.92 131 ILE B CA 1
ATOM 3753 C C . ILE B 1 131 ? 50.156 31.719 30.541 1.00 20.68 131 ILE B C 1
ATOM 3754 O O . ILE B 1 131 ? 50.267 30.505 30.309 1.00 20.20 131 ILE B O 1
ATOM 3759 N N . ASP B 1 132 ? 51.069 32.432 31.211 1.00 22.19 132 ASP B N 1
ATOM 3760 C CA . ASP B 1 132 ? 52.317 31.850 31.729 1.00 23.92 132 ASP B CA 1
ATOM 3761 C C . ASP B 1 132 ? 52.081 30.666 32.672 1.00 23.56 132 ASP B C 1
ATOM 3762 O O . ASP B 1 132 ? 52.775 29.654 32.563 1.00 23.70 132 ASP B O 1
ATOM 3767 N N . ARG B 1 133 ? 51.097 30.798 33.572 1.00 22.47 133 ARG B N 1
ATOM 3768 C CA . ARG B 1 133 ? 50.688 29.712 34.479 1.00 21.80 133 ARG B CA 1
ATOM 3769 C C . ARG B 1 133 ? 50.150 28.488 33.741 1.00 20.99 133 ARG B C 1
ATOM 3770 O O . ARG B 1 133 ? 50.508 27.363 34.077 1.00 20.04 133 ARG B O 1
ATOM 3778 N N . LEU B 1 134 ? 49.307 28.724 32.733 1.00 20.56 134 LEU B N 1
ATOM 3779 C CA . LEU B 1 134 ? 48.744 27.660 31.898 1.00 20.94 134 LEU B CA 1
ATOM 3780 C C . LEU B 1 134 ? 49.818 26.936 31.095 1.00 20.62 134 LEU B C 1
ATOM 3781 O O . LEU B 1 134 ? 49.808 25.707 31.002 1.00 19.48 134 LEU B O 1
ATOM 3786 N N . VAL B 1 135 ? 50.745 27.713 30.538 1.00 20.59 135 VAL B N 1
ATOM 3787 C CA . VAL B 1 135 ? 51.832 27.190 29.716 1.00 21.64 135 VAL B CA 1
ATOM 3788 C C . VAL B 1 135 ? 52.805 26.379 30.579 1.00 21.46 135 VAL B C 1
ATOM 3789 O O . VAL B 1 135 ? 53.274 25.317 30.156 1.00 21.86 135 VAL B O 1
ATOM 3793 N N . GLY B 1 136 ? 53.052 26.870 31.795 1.00 20.89 136 GLY B N 1
ATOM 3794 C CA . GLY B 1 136 ? 53.854 26.173 32.804 1.00 21.72 136 GLY B CA 1
ATOM 3795 C C . GLY B 1 136 ? 53.359 24.778 33.166 1.00 22.09 136 GLY B C 1
ATOM 3796 O O . GLY B 1 136 ? 54.144 23.937 33.612 1.00 21.50 136 GLY B O 1
ATOM 3797 N N . LEU B 1 137 ? 52.062 24.532 32.972 1.00 23.09 137 LEU B N 1
ATOM 3798 C CA . LEU B 1 137 ? 51.474 23.212 33.242 1.00 24.02 137 LEU B CA 1
ATOM 3799 C C . LEU B 1 137 ? 51.787 22.247 32.105 1.00 25.22 137 LEU B C 1
ATOM 3800 O O . LEU B 1 137 ? 52.148 21.096 32.354 1.00 25.39 137 LEU B O 1
ATOM 3805 N N . ALA B 1 138 ? 51.649 22.732 30.870 1.00 26.22 138 ALA B N 1
ATOM 3806 C CA . ALA B 1 138 ? 52.040 21.999 29.662 1.00 27.22 138 ALA B CA 1
ATOM 3807 C C . ALA B 1 138 ? 53.528 21.632 29.683 1.00 27.11 138 ALA B C 1
ATOM 3808 O O . ALA B 1 138 ? 53.893 20.511 29.325 1.00 27.45 138 ALA B O 1
ATOM 3810 N N . ALA B 1 139 ? 54.363 22.571 30.132 1.00 27.88 139 ALA B N 1
ATOM 3811 C CA . ALA B 1 139 ? 55.795 22.330 30.365 1.00 27.52 139 ALA B CA 1
ATOM 3812 C C . ALA B 1 139 ? 56.026 21.232 31.403 1.00 27.47 139 ALA B C 1
ATOM 3813 O O . ALA B 1 139 ? 56.922 20.404 31.240 1.00 28.77 139 ALA B O 1
ATOM 3815 N N . ALA B 1 140 ? 55.196 21.219 32.447 1.00 28.36 140 ALA B N 1
ATOM 3816 C CA . ALA B 1 140 ? 55.253 20.205 33.511 1.00 28.06 140 ALA B CA 1
ATOM 3817 C C . ALA B 1 140 ? 54.807 18.800 33.074 1.00 28.91 140 ALA B C 1
ATOM 3818 O O . ALA B 1 140 ? 54.923 17.835 33.846 1.00 30.49 140 ALA B O 1
ATOM 3820 N N . GLY B 1 141 ? 54.302 18.690 31.843 1.00 28.23 141 GLY B N 1
ATOM 3821 C CA . GLY B 1 141 ? 53.915 17.404 31.252 1.00 28.56 141 GLY B CA 1
ATOM 3822 C C . GLY B 1 141 ? 52.449 17.270 30.875 1.00 27.95 141 GLY B C 1
ATOM 3823 O O . GLY B 1 141 ? 52.078 16.337 30.159 1.00 28.34 141 GLY B O 1
ATOM 3824 N N . ALA B 1 142 ? 51.615 18.196 31.354 1.00 27.40 142 ALA B N 1
ATOM 3825 C CA . ALA B 1 142 ? 50.175 18.167 31.081 1.00 25.63 142 ALA B CA 1
ATOM 3826 C C . ALA B 1 142 ? 49.830 18.411 29.612 1.00 24.66 142 ALA B C 1
ATOM 3827 O O . ALA B 1 142 ? 50.504 19.176 28.911 1.00 24.51 142 ALA B O 1
ATOM 3829 N N . ARG B 1 143 ? 48.785 17.734 29.155 1.00 23.15 143 ARG B N 1
ATOM 3830 C CA . ARG B 1 143 ? 48.234 17.951 27.820 1.00 22.79 143 ARG B CA 1
ATOM 3831 C C . ARG B 1 143 ? 47.232 19.096 27.944 1.00 20.91 143 ARG B C 1
ATOM 3832 O O . ARG B 1 143 ? 46.207 18.950 28.612 1.00 19.59 143 ARG B O 1
ATOM 3840 N N . VAL B 1 144 ? 47.549 20.240 27.335 1.00 19.43 144 VAL B N 1
ATOM 3841 C CA . VAL B 1 144 ? 46.726 21.450 27.490 1.00 19.10 144 VAL B CA 1
ATOM 3842 C C . VAL B 1 144 ? 46.114 21.907 26.163 1.00 19.36 144 VAL B C 1
ATOM 3843 O O . VAL B 1 144 ? 46.822 22.074 25.167 1.00 18.86 144 VAL B O 1
ATOM 3847 N N . GLY B 1 145 ? 44.793 22.094 26.172 1.00 19.22 145 GLY B N 1
ATOM 3848 C CA . GLY B 1 145 ? 44.088 22.882 25.155 1.00 18.86 145 GLY B CA 1
ATOM 3849 C C . GLY B 1 145 ? 43.601 24.209 25.743 1.00 18.42 145 GLY B C 1
ATOM 3850 O O . GLY B 1 145 ? 43.432 24.329 26.952 1.00 18.29 145 GLY B O 1
ATOM 3851 N N . VAL B 1 146 ? 43.397 25.200 24.874 1.00 18.97 146 VAL B N 1
ATOM 3852 C CA . VAL B 1 146 ? 42.894 26.541 25.242 1.00 18.40 146 VAL B CA 1
ATOM 3853 C C . VAL B 1 146 ? 42.057 27.095 24.069 1.00 18.77 146 VAL B C 1
ATOM 3854 O O . VAL B 1 146 ? 42.309 26.748 22.914 1.00 18.82 146 VAL B O 1
ATOM 3858 N N . CYS B 1 147 ? 41.049 27.920 24.355 1.00 18.57 147 CYS B N 1
ATOM 3859 C CA . CYS B 1 147 ? 40.235 28.497 23.276 1.00 19.50 147 CYS B CA 1
ATOM 3860 C C . CYS B 1 147 ? 40.737 29.888 22.889 1.00 19.55 147 CYS B C 1
ATOM 3861 O O . CYS B 1 147 ? 41.249 30.615 23.730 1.00 19.71 147 CYS B O 1
ATOM 3864 N N . TYR B 1 148 ? 40.591 30.240 21.611 1.00 20.61 148 TYR B N 1
ATOM 3865 C CA . TYR B 1 148 ? 40.850 31.609 21.145 1.00 21.34 148 TYR B CA 1
ATOM 3866 C C . TYR B 1 148 ? 39.801 32.119 20.147 1.00 22.42 148 TYR B C 1
ATOM 3867 O O . TYR B 1 148 ? 39.038 31.341 19.569 1.00 22.46 148 TYR B O 1
ATOM 3876 N N . GLU B 1 149 ? 39.775 33.436 19.972 1.00 22.75 149 GLU B N 1
ATOM 3877 C CA . GLU B 1 149 ? 38.871 34.109 19.038 1.00 22.86 149 GLU B CA 1
ATOM 3878 C C . GLU B 1 149 ? 39.577 35.279 18.334 1.00 23.59 149 GLU B C 1
ATOM 3879 O O . GLU B 1 149 ? 38.943 36.034 17.577 1.00 23.19 149 GLU B O 1
ATOM 3885 N N . ARG B 1 150 ? 40.882 35.416 18.582 1.00 23.91 150 ARG B N 1
ATOM 3886 C CA . ARG B 1 150 ? 41.657 36.580 18.132 1.00 25.07 150 ARG B CA 1
ATOM 3887 C C . ARG B 1 150 ? 43.107 36.225 17.820 1.00 24.37 150 ARG B C 1
ATOM 3888 O O . ARG B 1 150 ? 43.741 35.475 18.574 1.00 24.05 150 ARG B O 1
ATOM 3896 N N . GLU B 1 151 ? 43.632 36.789 16.728 1.00 24.92 151 GLU B N 1
ATOM 3897 C CA . GLU B 1 151 ? 44.985 36.455 16.263 1.00 24.77 151 GLU B CA 1
ATOM 3898 C C . GLU B 1 151 ? 46.090 36.901 17.228 1.00 24.53 151 GLU B C 1
ATOM 3899 O O . GLU B 1 151 ? 47.004 36.125 17.515 1.00 23.26 151 GLU B O 1
ATOM 3905 N N . ASP B 1 152 ? 46.005 38.142 17.715 1.00 24.83 152 ASP B N 1
ATOM 3906 C CA . ASP B 1 152 ? 46.932 38.643 18.749 1.00 24.30 152 ASP B CA 1
ATOM 3907 C C . ASP B 1 152 ? 46.988 37.745 19.987 1.00 23.47 152 ASP B C 1
ATOM 3908 O O . ASP B 1 152 ? 48.083 37.460 20.491 1.00 23.40 152 ASP B O 1
ATOM 3913 N N . ASN B 1 153 ? 45.817 37.281 20.442 1.00 21.86 153 ASN B N 1
ATOM 3914 C CA . ASN B 1 153 ? 45.710 36.307 21.534 1.00 20.89 153 ASN B CA 1
ATOM 3915 C C . ASN B 1 153 ? 46.391 34.991 21.160 1.00 20.77 153 ASN B C 1
ATOM 3916 O O . ASN B 1 153 ? 47.170 34.469 21.950 1.00 21.33 153 ASN B O 1
ATOM 3921 N N . LEU B 1 154 ? 46.129 34.497 19.946 1.00 20.74 154 LEU B N 1
ATOM 3922 C CA . LEU B 1 154 ? 46.820 33.313 19.407 1.00 21.41 154 LEU B CA 1
ATOM 3923 C C . LEU B 1 154 ? 48.345 33.469 19.413 1.00 22.16 154 LEU B C 1
ATOM 3924 O O . LEU B 1 154 ? 49.060 32.540 19.804 1.00 22.22 154 LEU B O 1
ATOM 3929 N N . ARG B 1 155 ? 48.821 34.648 18.994 1.00 23.22 155 ARG B N 1
ATOM 3930 C CA . ARG B 1 155 ? 50.248 34.957 18.905 1.00 23.48 155 ARG B CA 1
ATOM 3931 C C . ARG B 1 155 ? 50.946 34.958 20.264 1.00 23.24 155 ARG B C 1
ATOM 3932 O O . ARG B 1 155 ? 52.042 34.398 20.405 1.00 23.03 155 ARG B O 1
ATOM 3940 N N . GLN B 1 156 ? 50.319 35.590 21.259 1.00 23.10 156 GLN B N 1
ATOM 3941 C CA . GLN B 1 156 ? 50.852 35.571 22.624 1.00 22.47 156 GLN B CA 1
ATOM 3942 C C . GLN B 1 156 ? 50.743 34.182 23.264 1.00 21.44 156 GLN B C 1
ATOM 3943 O O . GLN B 1 156 ? 51.623 33.792 24.048 1.00 19.96 156 GLN B O 1
ATOM 3949 N N . LEU B 1 157 ? 49.695 33.428 22.905 1.00 19.30 157 LEU B N 1
ATOM 3950 C CA . LEU B 1 157 ? 49.591 32.028 23.343 1.00 19.45 157 LEU B CA 1
ATOM 3951 C C . LEU B 1 157 ? 50.805 31.255 22.839 1.00 19.01 157 LEU B C 1
ATOM 3952 O O . LEU B 1 157 ? 51.478 30.573 23.625 1.00 18.51 157 LEU B O 1
ATOM 3957 N N . ASN B 1 158 ? 51.097 31.426 21.545 1.00 19.08 158 ASN B N 1
ATOM 3958 C CA . ASN B 1 158 ? 52.229 30.779 20.892 1.00 18.42 158 ASN B CA 1
ATOM 3959 C C . ASN B 1 158 ? 53.579 31.170 21.501 1.00 18.48 158 ASN B C 1
ATOM 3960 O O . ASN B 1 158 ? 54.425 30.303 21.754 1.00 17.41 158 ASN B O 1
ATOM 3965 N N . ALA B 1 159 ? 53.752 32.472 21.739 1.00 19.47 159 ALA B N 1
ATOM 3966 C CA . ALA B 1 159 ? 54.985 33.039 22.287 1.00 20.16 159 ALA B CA 1
ATOM 3967 C C . ALA B 1 159 ? 55.325 32.449 23.655 1.00 20.80 159 ALA B C 1
ATOM 3968 O O . ALA B 1 159 ? 56.429 31.916 23.832 1.00 21.15 159 ALA B O 1
ATOM 3970 N N . ALA B 1 160 ? 54.376 32.516 24.600 1.00 20.50 160 ALA B N 1
ATOM 3971 C CA . ALA B 1 160 ? 54.558 31.944 25.945 1.00 21.06 160 ALA B CA 1
ATOM 3972 C C . ALA B 1 160 ? 54.912 30.458 25.893 1.00 21.18 160 ALA B C 1
ATOM 3973 O O . ALA B 1 160 ? 55.809 30.005 26.621 1.00 21.15 160 ALA B O 1
ATOM 3975 N N . ALA B 1 161 ? 54.212 29.726 25.023 1.00 20.82 161 ALA B N 1
ATOM 3976 C CA . ALA B 1 161 ? 54.471 28.309 24.789 1.00 22.06 161 ALA B CA 1
ATOM 3977 C C . ALA B 1 161 ? 55.899 28.077 24.315 1.00 22.73 161 ALA B C 1
ATOM 3978 O O . ALA B 1 161 ? 56.589 27.195 24.853 1.00 22.40 161 ALA B O 1
ATOM 3980 N N . ALA B 1 162 ? 56.341 28.897 23.350 1.00 23.36 162 ALA B N 1
ATOM 3981 C CA . ALA B 1 162 ? 57.684 28.805 22.768 1.00 24.19 162 ALA B CA 1
ATOM 3982 C C . ALA B 1 162 ? 58.788 29.079 23.795 1.00 25.15 162 ALA B C 1
ATOM 3983 O O . ALA B 1 162 ? 59.826 28.413 23.793 1.00 24.72 162 ALA B O 1
ATOM 3985 N N . ALA B 1 163 ? 58.539 30.048 24.677 1.00 25.79 163 ALA B N 1
ATOM 3986 C CA . ALA B 1 163 ? 59.466 30.424 25.743 1.00 26.35 163 ALA B CA 1
ATOM 3987 C C . ALA B 1 163 ? 59.747 29.290 26.734 1.00 26.93 163 ALA B C 1
ATOM 3988 O O . ALA B 1 163 ? 60.838 29.217 27.304 1.00 26.88 163 ALA B O 1
ATOM 3990 N N . ARG B 1 164 ? 58.759 28.417 26.937 1.00 28.11 164 ARG B N 1
ATOM 3991 C CA . ARG B 1 164 ? 58.879 27.309 27.883 1.00 28.25 164 ARG B CA 1
ATOM 3992 C C . ARG B 1 164 ? 59.193 25.952 27.224 1.00 28.83 164 ARG B C 1
ATOM 3993 O O . ARG B 1 164 ? 59.270 24.920 27.914 1.00 28.42 164 ARG B O 1
ATOM 4001 N N . GLY B 1 165 ? 59.383 25.972 25.902 1.00 27.68 165 GLY B N 1
ATOM 4002 C CA . GLY B 1 165 ? 59.696 24.773 25.102 1.00 29.61 165 GLY B CA 1
ATOM 4003 C C . GLY B 1 165 ? 58.591 23.727 25.098 1.00 29.76 165 GLY B C 1
ATOM 4004 O O . GLY B 1 165 ? 58.862 22.52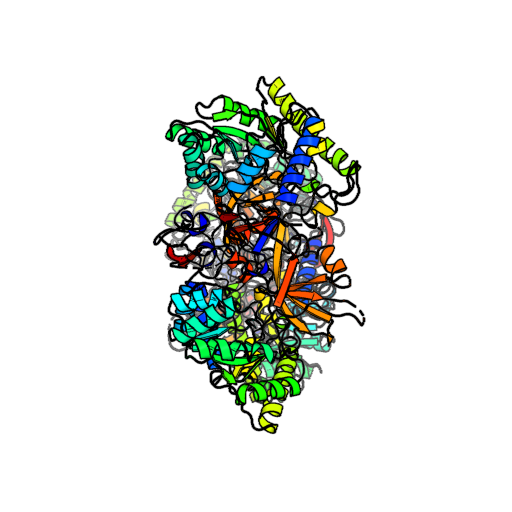6 25.213 1.00 30.49 165 GLY B O 1
ATOM 4005 N N . THR B 1 166 ? 57.348 24.195 24.972 1.00 28.28 166 THR B N 1
ATOM 4006 C CA . THR B 1 166 ? 56.164 23.334 25.033 1.00 27.11 166 THR B CA 1
ATOM 4007 C C . THR B 1 166 ? 55.160 23.698 23.935 1.00 26.49 166 THR B C 1
ATOM 4008 O O . THR B 1 166 ? 55.370 24.658 23.181 1.00 26.32 166 THR B O 1
ATOM 4012 N N . HIS B 1 167 ? 54.093 22.910 23.834 1.00 26.24 167 HIS B N 1
ATOM 4013 C CA . HIS B 1 167 ? 53.055 23.140 22.841 1.00 26.66 167 HIS B CA 1
ATOM 4014 C C . HIS B 1 167 ? 51.678 23.215 23.476 1.00 25.66 167 HIS B C 1
ATOM 4015 O O . HIS B 1 167 ? 51.459 22.740 24.599 1.00 25.33 167 HIS B O 1
ATOM 4022 N N . LEU B 1 168 ? 50.758 23.816 22.732 1.00 24.44 168 LEU B N 1
ATOM 4023 C CA . LEU B 1 168 ? 49.417 24.065 23.202 1.00 24.35 168 LEU B CA 1
ATOM 4024 C C . LEU B 1 168 ? 48.503 23.678 22.058 1.00 23.64 168 LEU B C 1
ATOM 4025 O O . LEU B 1 168 ? 48.758 24.050 20.910 1.00 24.05 168 LEU B O 1
ATOM 4030 N N . ASP B 1 169 ? 47.467 22.900 22.361 1.00 23.11 169 ASP B N 1
ATOM 4031 C CA . ASP B 1 169 ? 46.367 22.700 21.428 1.00 23.14 169 ASP B CA 1
ATOM 4032 C C . ASP B 1 169 ? 45.504 23.953 21.483 1.00 22.82 169 ASP B C 1
ATOM 4033 O O . ASP B 1 169 ? 45.217 24.471 22.562 1.00 22.79 169 ASP B O 1
ATOM 4038 N N . VAL B 1 170 ? 45.109 24.449 20.318 1.00 23.03 170 VAL B N 1
ATOM 4039 C CA . VAL B 1 170 ? 44.279 25.652 20.249 1.00 21.92 170 VAL B CA 1
ATOM 4040 C C . VAL B 1 170 ? 43.005 25.424 19.447 1.00 21.53 170 VAL B C 1
ATOM 4041 O O . VAL B 1 170 ? 43.033 24.868 18.343 1.00 22.32 170 VAL B O 1
ATOM 4045 N N . LEU B 1 171 ? 41.895 25.860 20.025 1.00 21.09 171 LEU B N 1
ATOM 4046 C CA . LEU B 1 171 ? 40.579 25.662 19.443 1.00 21.52 171 LEU B CA 1
ATOM 4047 C C . LEU B 1 171 ? 39.920 27.019 19.254 1.00 21.01 171 LEU B C 1
ATOM 4048 O O . LEU B 1 171 ? 39.971 27.866 20.140 1.00 20.13 171 LEU B O 1
ATOM 4053 N N . VAL B 1 172 ? 39.323 27.230 18.084 1.00 21.86 172 VAL B N 1
ATOM 4054 C CA . VAL B 1 172 ? 38.608 28.480 17.809 1.00 22.21 172 VAL B CA 1
ATOM 4055 C C . VAL B 1 172 ? 37.281 28.390 18.543 1.00 22.35 172 VAL B C 1
ATOM 4056 O O . VAL B 1 172 ? 36.602 27.371 18.466 1.00 21.67 172 VAL B O 1
ATOM 4060 N N . GLU B 1 173 ? 36.921 29.429 19.288 1.00 22.27 173 GLU B N 1
ATOM 4061 C CA . GLU B 1 173 ? 35.583 29.441 19.837 1.00 22.93 173 GLU B CA 1
ATOM 4062 C C . GLU B 1 173 ? 34.655 30.097 18.837 1.00 23.54 173 GLU B C 1
ATOM 4063 O O . GLU B 1 173 ? 34.962 31.163 18.285 1.00 23.18 173 GLU B O 1
ATOM 4069 N N . LEU B 1 174 ? 33.536 29.424 18.605 1.00 23.93 174 LEU B N 1
ATOM 4070 C CA . LEU B 1 174 ? 32.478 29.898 17.739 1.00 24.22 174 LEU B CA 1
ATOM 4071 C C . LEU B 1 174 ? 31.281 30.282 18.598 1.00 24.70 174 LEU B C 1
ATOM 4072 O O . LEU B 1 174 ? 30.885 29.535 19.504 1.00 23.70 174 LEU B O 1
ATOM 4077 N N . ASN B 1 175 ? 30.726 31.458 18.318 1.00 24.30 175 ASN B N 1
ATOM 4078 C CA . ASN B 1 175 ? 29.472 31.868 18.925 1.00 24.24 175 ASN B CA 1
ATOM 4079 C C . ASN B 1 175 ? 28.383 31.163 18.139 1.00 24.72 175 ASN B C 1
ATOM 4080 O O . ASN B 1 175 ? 28.244 31.383 16.934 1.00 25.41 175 ASN B O 1
ATOM 4085 N N . VAL B 1 176 ? 27.623 30.324 18.835 1.00 24.30 176 VAL B N 1
ATOM 4086 C CA . VAL B 1 176 ? 26.525 29.561 18.226 1.00 25.14 176 VAL B CA 1
ATOM 4087 C C . VAL B 1 176 ? 25.140 30.008 18.716 1.00 26.17 176 VAL B C 1
ATOM 4088 O O . VAL B 1 176 ? 24.135 29.321 18.482 1.00 25.78 176 VAL B O 1
ATOM 4092 N N . GLY B 1 177 ? 25.100 31.162 19.384 1.00 26.18 177 GLY B N 1
ATOM 4093 C CA . GLY B 1 177 ? 23.841 31.765 19.816 1.00 26.84 177 GLY B CA 1
ATOM 4094 C C . GLY B 1 177 ? 23.773 32.242 21.251 1.00 27.10 177 GLY B C 1
ATOM 4095 O O . GLY B 1 177 ? 22.822 32.945 21.622 1.00 27.12 177 GLY B O 1
ATOM 4096 N N . GLN B 1 178 ? 24.758 31.861 22.066 1.00 26.61 178 GLN B N 1
ATOM 4097 C CA . GLN B 1 178 ? 24.816 32.327 23.451 1.00 27.97 178 GLN B CA 1
ATOM 4098 C C . GLN B 1 178 ? 25.225 33.799 23.552 1.00 27.52 178 GLN B C 1
ATOM 4099 O O . GLN B 1 178 ? 24.907 34.458 24.543 1.00 26.99 178 GLN B O 1
ATOM 4105 N N . ASP B 1 179 ? 25.907 34.300 22.513 1.00 28.10 179 ASP B N 1
ATOM 4106 C CA . ASP B 1 179 ? 26.358 35.699 22.410 1.00 27.94 179 ASP B CA 1
ATOM 4107 C C . ASP B 1 179 ? 27.280 36.122 23.564 1.00 27.80 179 ASP B C 1
ATOM 4108 O O . ASP B 1 179 ? 27.183 37.243 24.073 1.00 26.85 179 ASP B O 1
ATOM 4113 N N . ARG B 1 180 ? 28.171 35.218 23.968 1.00 27.17 180 ARG B N 1
ATOM 4114 C CA . ARG B 1 180 ? 29.125 35.512 25.036 1.00 26.57 180 ARG B CA 1
ATOM 4115 C C . ARG B 1 180 ? 30.492 35.846 24.425 1.00 25.14 180 ARG B C 1
ATOM 4116 O O . ARG B 1 180 ? 30.792 37.015 24.194 1.00 26.22 180 ARG B O 1
ATOM 4124 N N . CYS B 1 181 ? 31.305 34.827 24.162 1.00 23.91 181 CYS B N 1
ATOM 4125 C CA . CYS B 1 181 ? 32.564 34.987 23.431 1.00 23.18 181 CYS B CA 1
ATOM 4126 C C . CYS B 1 181 ? 32.524 34.141 22.155 1.00 22.77 181 CYS B C 1
ATOM 4127 O O . CYS B 1 181 ? 31.558 33.410 21.924 1.00 22.74 181 CYS B O 1
ATOM 4130 N N . GLY B 1 182 ? 33.568 34.250 21.335 1.00 23.56 182 GLY B N 1
ATOM 4131 C CA . GLY B 1 182 ? 33.695 33.451 20.115 1.00 22.75 182 GLY B CA 1
ATOM 4132 C C . GLY B 1 182 ? 33.345 34.197 18.845 1.00 23.12 182 GLY B C 1
ATOM 4133 O O . GLY B 1 182 ? 32.727 35.256 18.891 1.00 22.44 182 GLY B O 1
ATOM 4134 N N . VAL B 1 183 ? 33.743 33.636 17.705 1.00 23.56 183 VAL B N 1
ATOM 4135 C CA . VAL B 1 183 ? 33.525 34.288 16.403 1.00 24.49 183 VAL B CA 1
ATOM 4136 C C . VAL B 1 183 ? 32.096 34.086 15.901 1.00 25.46 183 VAL B C 1
ATOM 4137 O O . VAL B 1 183 ? 31.378 33.211 16.394 1.00 24.47 183 VAL B O 1
ATOM 4141 N N . ASN B 1 184 ? 31.697 34.890 14.918 1.00 26.25 184 ASN B N 1
ATOM 4142 C CA . ASN B 1 184 ? 30.301 34.936 14.471 1.00 27.66 184 ASN B CA 1
ATOM 4143 C C . ASN B 1 184 ? 30.055 34.450 13.031 1.00 28.98 184 ASN B C 1
ATOM 4144 O O . ASN B 1 184 ? 28.931 34.555 12.515 1.00 31.09 184 ASN B O 1
ATOM 4149 N N . SER B 1 185 ? 31.097 33.905 12.400 1.00 29.35 185 SER B N 1
ATOM 4150 C CA . SER B 1 185 ? 30.987 33.312 11.058 1.00 29.42 185 SER B CA 1
ATOM 4151 C C . SER B 1 185 ? 31.945 32.138 10.864 1.00 29.22 185 SER B C 1
ATOM 4152 O O . SER B 1 185 ? 33.036 32.105 11.452 1.00 28.63 185 SER B O 1
ATOM 4155 N N . ALA B 1 186 ? 31.527 31.193 10.023 1.00 28.86 186 ALA B N 1
ATOM 4156 C CA . ALA B 1 186 ? 32.382 30.098 9.554 1.00 29.28 186 ALA B CA 1
ATOM 4157 C C . ALA B 1 186 ? 33.673 30.615 8.893 1.00 29.12 186 ALA B C 1
ATOM 4158 O O . ALA B 1 186 ? 34.747 30.038 9.090 1.00 29.40 186 ALA B O 1
ATOM 4160 N N . ASP B 1 187 ? 33.558 31.717 8.143 1.00 29.36 187 ASP B N 1
ATOM 4161 C CA . ASP B 1 187 ? 34.703 32.411 7.534 1.00 28.26 187 ASP B CA 1
ATOM 4162 C C . ASP B 1 187 ? 35.749 32.843 8.571 1.00 28.05 187 ASP B C 1
ATOM 4163 O O . ASP B 1 187 ? 36.951 32.667 8.349 1.00 26.20 187 ASP B O 1
ATOM 4165 N N . GLU B 1 188 ? 35.274 33.388 9.697 1.00 28.16 188 GLU B N 1
ATOM 4166 C CA . GLU B 1 188 ? 36.121 33.818 10.822 1.00 28.83 188 GLU B CA 1
ATOM 4167 C C . GLU B 1 188 ? 36.849 32.664 11.512 1.00 27.62 188 GLU B C 1
ATOM 4168 O O . GLU B 1 188 ? 37.964 32.847 12.018 1.00 27.07 188 GLU B O 1
ATOM 4174 N N . VAL B 1 189 ? 36.205 31.495 11.550 1.00 26.42 189 VAL B N 1
ATOM 4175 C CA . VAL B 1 189 ? 36.835 30.255 12.041 1.00 26.29 189 VAL B CA 1
ATOM 4176 C C . VAL B 1 189 ? 38.035 29.911 11.144 1.00 26.00 189 VAL B C 1
ATOM 4177 O O . VAL B 1 189 ? 39.151 29.737 11.643 1.00 25.87 189 VAL B O 1
ATOM 4181 N N . VAL B 1 190 ? 37.785 29.852 9.830 1.00 25.57 190 VAL B N 1
ATOM 4182 C CA . VAL B 1 190 ? 38.801 29.550 8.803 1.00 24.93 190 VAL B CA 1
ATOM 4183 C C . VAL B 1 190 ? 40.013 30.480 8.924 1.00 24.80 190 VAL B C 1
ATOM 4184 O O . VAL B 1 190 ? 41.147 30.005 9.039 1.00 24.02 190 VAL B O 1
ATOM 4188 N N . GLN B 1 191 ? 39.755 31.790 8.946 1.00 24.76 191 GLN B N 1
ATOM 4189 C CA . GLN B 1 191 ? 40.805 32.813 9.076 1.00 26.58 191 GLN B CA 1
ATOM 4190 C C . GLN B 1 191 ? 41.746 32.560 10.262 1.00 25.88 191 GLN B C 1
ATOM 4191 O O . GLN B 1 191 ? 42.969 32.654 10.114 1.00 26.28 191 GLN B O 1
ATOM 4197 N N . LEU B 1 192 ? 41.171 32.208 11.416 1.00 24.73 192 LEU B N 1
ATOM 4198 C CA . LEU B 1 192 ? 41.944 31.970 12.639 1.00 23.80 192 LEU B CA 1
ATOM 4199 C C . LEU B 1 192 ? 42.699 30.638 12.644 1.00 23.30 192 LEU B C 1
ATOM 4200 O O . LEU B 1 192 ? 43.789 30.543 13.218 1.00 23.52 192 LEU B O 1
ATOM 4205 N N . ALA B 1 193 ? 42.104 29.615 12.030 1.00 23.02 193 ALA B N 1
ATOM 4206 C CA . ALA B 1 193 ? 42.787 28.347 11.767 1.00 23.55 193 ALA B CA 1
ATOM 4207 C C . ALA B 1 193 ? 43.959 28.554 10.802 1.00 23.85 193 ALA B C 1
ATOM 4208 O O . ALA B 1 193 ? 45.051 28.011 11.016 1.00 22.56 193 ALA B O 1
ATOM 4210 N N . ARG B 1 194 ? 43.719 29.351 9.756 1.00 25.00 194 ARG B N 1
ATOM 4211 C CA . ARG B 1 194 ? 44.771 29.763 8.817 1.00 27.00 194 ARG B CA 1
ATOM 4212 C C . ARG B 1 194 ? 45.953 30.393 9.560 1.00 26.91 194 ARG B C 1
ATOM 4213 O O . ARG B 1 194 ? 47.102 30.047 9.284 1.00 27.33 194 ARG B O 1
ATOM 4221 N N . ALA B 1 195 ? 45.657 31.279 10.517 1.00 26.00 195 ALA B N 1
ATOM 4222 C CA . ALA B 1 195 ? 46.683 31.932 11.332 1.00 26.56 195 ALA B CA 1
ATOM 4223 C C . ALA B 1 195 ? 47.506 30.967 12.195 1.00 26.71 195 ALA B C 1
ATOM 4224 O O . ALA B 1 195 ? 48.706 31.182 12.391 1.00 25.20 195 ALA B O 1
ATOM 4226 N N . ALA B 1 196 ? 46.855 29.919 12.705 1.00 27.69 196 ALA B N 1
ATOM 4227 C CA . ALA B 1 196 ? 47.498 28.933 13.587 1.00 29.54 196 ALA B CA 1
ATOM 4228 C C . ALA B 1 196 ? 48.479 28.025 12.840 1.00 30.98 196 ALA B C 1
ATOM 4229 O O . ALA B 1 196 ? 49.531 27.655 13.380 1.00 30.79 196 ALA B O 1
ATOM 4231 N N . ALA B 1 197 ? 48.121 27.686 11.599 1.00 32.31 197 ALA B N 1
ATOM 4232 C CA . ALA B 1 197 ? 48.943 26.860 10.699 1.00 32.73 197 ALA B CA 1
ATOM 4233 C C . ALA B 1 197 ? 50.428 27.242 10.673 1.00 32.66 197 ALA B C 1
ATOM 4234 O O . ALA B 1 197 ? 51.290 26.364 10.715 1.00 35.20 197 ALA B O 1
ATOM 4236 N N . GLY B 1 198 ? 50.712 28.544 10.645 1.00 33.34 198 GLY B N 1
ATOM 4237 C CA . GLY B 1 198 ? 52.083 29.055 10.533 1.00 33.26 198 GLY B CA 1
ATOM 4238 C C . GLY B 1 198 ? 52.856 29.287 11.824 1.00 33.51 198 GLY B C 1
ATOM 4239 O O . GLY B 1 198 ? 53.961 29.837 11.790 1.00 34.74 198 GLY B O 1
ATOM 4240 N N . LEU B 1 199 ? 52.288 28.880 12.959 1.00 31.24 199 LEU B N 1
ATOM 4241 C CA . LEU B 1 199 ? 52.958 29.023 14.250 1.00 30.57 199 LEU B CA 1
ATOM 4242 C C . LEU B 1 199 ? 53.437 27.676 14.791 1.00 29.83 199 LEU B C 1
ATOM 4243 O O . LEU B 1 199 ? 52.741 26.671 14.651 1.00 29.85 199 LEU B O 1
ATOM 4248 N N . ASP B 1 200 ? 54.612 27.685 15.426 1.00 28.65 200 ASP B N 1
ATOM 4249 C CA . ASP B 1 200 ? 55.388 26.470 15.756 1.00 28.28 200 ASP B CA 1
ATOM 4250 C C . ASP B 1 200 ? 55.042 25.737 17.062 1.00 27.70 200 ASP B C 1
ATOM 4251 O O . ASP B 1 200 ? 55.398 24.566 17.227 1.00 27.01 200 ASP B O 1
ATOM 4256 N N . ASN B 1 201 ? 54.390 26.421 17.994 1.00 25.95 201 ASN B N 1
ATOM 4257 C CA . ASN B 1 201 ? 54.187 25.873 19.345 1.00 26.14 201 ASN B CA 1
ATOM 4258 C C . ASN B 1 201 ? 52.708 25.823 19.702 1.00 25.72 201 ASN B C 1
ATOM 4259 O O . ASN B 1 201 ? 52.318 25.724 20.868 1.00 25.62 201 ASN B O 1
ATOM 4264 N N . VAL B 1 202 ? 51.903 25.873 18.651 1.00 25.38 202 VAL B N 1
ATOM 4265 C CA . VAL B 1 202 ? 50.466 25.945 18.719 1.00 26.94 202 VAL B CA 1
ATOM 4266 C C . VAL B 1 202 ? 49.921 25.082 17.568 1.00 26.89 202 VAL B C 1
ATOM 4267 O O . VAL B 1 202 ? 50.490 25.073 16.477 1.00 27.66 202 VAL B O 1
ATOM 4271 N N . ARG B 1 203 ? 48.852 24.334 17.825 1.00 26.90 203 ARG B N 1
ATOM 4272 C CA . ARG B 1 203 ? 48.269 23.461 16.803 1.00 27.70 203 ARG B CA 1
ATOM 4273 C C . ARG B 1 203 ? 46.766 23.618 16.780 1.00 26.16 203 ARG B C 1
ATOM 4274 O O . ARG B 1 203 ? 46.107 23.395 17.801 1.00 26.49 203 ARG B O 1
ATOM 4282 N N . PHE B 1 204 ? 46.230 24.008 15.622 1.00 25.09 204 PHE B N 1
ATOM 4283 C CA . PHE B 1 204 ? 44.783 24.141 15.459 1.00 24.93 204 PHE B CA 1
ATOM 4284 C C . PHE B 1 204 ? 44.144 22.767 15.602 1.00 24.44 204 PHE B C 1
ATOM 4285 O O . PHE B 1 204 ? 44.441 21.845 14.836 1.00 23.08 204 PHE B O 1
ATOM 4293 N N . ALA B 1 205 ? 43.265 22.660 16.593 1.00 23.40 205 ALA B N 1
ATOM 4294 C CA . ALA B 1 205 ? 42.741 21.378 17.042 1.00 22.56 205 ALA B CA 1
ATOM 4295 C C . ALA B 1 205 ? 41.232 21.252 16.846 1.00 22.60 205 ALA B C 1
ATOM 4296 O O . ALA B 1 205 ? 40.663 20.175 17.058 1.00 22.47 205 ALA B O 1
ATOM 4298 N N . GLY B 1 206 ? 40.599 22.352 16.436 1.00 21.84 206 GLY B N 1
ATOM 4299 C CA . GLY B 1 206 ? 39.188 22.367 16.067 1.00 20.27 206 GLY B CA 1
ATOM 4300 C C . GLY B 1 206 ? 38.440 23.545 16.654 1.00 19.72 206 GLY B C 1
ATOM 4301 O O . GLY B 1 206 ? 38.970 24.655 16.707 1.00 19.10 206 GLY B O 1
ATOM 4302 N N . ILE B 1 207 ? 37.214 23.293 17.107 1.00 20.03 207 ILE B N 1
ATOM 4303 C CA . ILE B 1 207 ? 36.336 24.360 17.601 1.00 20.04 207 ILE B CA 1
ATOM 4304 C C . ILE B 1 207 ? 35.578 24.025 18.889 1.00 20.08 207 ILE B C 1
ATOM 4305 O O . ILE B 1 207 ? 35.192 22.874 19.131 1.00 19.32 207 ILE B O 1
ATOM 4310 N N . GLN B 1 208 ? 35.365 25.049 19.703 1.00 21.14 208 GLN B N 1
ATOM 4311 C CA . GLN B 1 208 ? 34.398 24.962 20.791 1.00 21.75 208 GLN B CA 1
ATOM 4312 C C . GLN B 1 208 ? 33.116 25.671 20.357 1.00 22.56 208 GLN B C 1
ATOM 4313 O O . GLN B 1 208 ? 33.159 26.822 19.920 1.00 22.44 208 GLN B O 1
ATOM 4319 N N . ALA B 1 209 ? 32.000 24.951 20.457 1.00 23.81 209 ALA B N 1
ATOM 4320 C CA . ALA B 1 209 ? 30.666 25.466 20.182 1.00 24.10 209 ALA B CA 1
ATOM 4321 C C . ALA B 1 209 ? 29.805 25.139 21.391 1.00 24.92 209 ALA B C 1
ATOM 4322 O O . ALA B 1 209 ? 29.257 24.034 21.499 1.00 24.84 209 ALA B O 1
ATOM 4324 N N . TYR B 1 210 ? 29.732 26.099 22.313 1.00 25.27 210 TYR B N 1
ATOM 4325 C CA . TYR B 1 210 ? 28.952 25.973 23.541 1.00 25.79 210 TYR B CA 1
ATOM 4326 C C . TYR B 1 210 ? 27.867 27.042 23.597 1.00 25.37 210 TYR B C 1
ATOM 4327 O O . TYR B 1 210 ? 28.162 28.236 23.534 1.00 25.37 210 TYR B O 1
ATOM 4336 N N . HIS B 1 211 ? 26.618 26.597 23.686 1.00 25.64 211 HIS B N 1
ATOM 4337 C CA . HIS B 1 211 ? 25.481 27.485 23.895 1.00 26.95 211 HIS B CA 1
ATOM 4338 C C . HIS B 1 211 ? 24.905 27.177 25.277 1.00 27.17 211 HIS B C 1
ATOM 4339 O O . HIS B 1 211 ? 24.093 26.254 25.440 1.00 28.94 211 HIS B O 1
ATOM 4346 N N . GLY B 1 212 ? 25.350 27.945 26.267 1.00 27.35 212 GLY B N 1
ATOM 4347 C CA . GLY B 1 212 ? 24.872 27.826 27.649 1.00 26.78 212 GLY B CA 1
ATOM 4348 C C . GLY B 1 212 ? 23.423 28.219 27.888 1.00 26.77 212 GLY B C 1
ATOM 4349 O O . GLY B 1 212 ? 22.848 27.835 28.902 1.00 25.81 212 GLY B O 1
ATOM 4350 N N . GLY B 1 213 ? 22.833 28.963 26.947 1.00 26.57 213 GLY B N 1
ATOM 4351 C CA . GLY B 1 213 ? 21.463 29.483 27.082 1.00 27.12 213 GLY B CA 1
ATOM 4352 C C . GLY B 1 213 ? 20.370 28.462 26.818 1.00 27.59 213 GLY B C 1
ATOM 4353 O O . GLY B 1 213 ? 19.192 28.714 27.105 1.00 28.10 213 GLY B O 1
ATOM 4354 N N . LEU B 1 214 ? 20.762 27.311 26.270 1.00 27.18 214 LEU B N 1
ATOM 4355 C CA . LEU B 1 214 ? 19.837 26.229 25.936 1.00 26.33 214 LEU B CA 1
ATOM 4356 C C . LEU B 1 214 ? 19.797 25.117 26.987 1.00 26.04 214 LEU B C 1
ATOM 4357 O O . LEU B 1 214 ? 18.972 24.202 26.903 1.00 25.90 214 LEU B O 1
ATOM 4362 N N . GLN B 1 215 ? 20.680 25.217 27.979 1.00 26.24 215 GLN B N 1
ATOM 4363 C CA . GLN B 1 215 ? 20.895 24.160 28.965 1.00 25.66 215 GLN B CA 1
ATOM 4364 C C . GLN B 1 215 ? 19.702 23.921 29.893 1.00 25.86 215 GLN B C 1
ATOM 4365 O O . GLN B 1 215 ? 19.452 22.790 30.302 1.00 25.08 215 GLN B O 1
ATOM 4371 N N . HIS B 1 216 ? 18.975 24.988 30.220 1.00 25.91 216 HIS B N 1
ATOM 4372 C CA . HIS B 1 216 ? 17.802 24.876 31.092 1.00 26.46 216 HIS B CA 1
ATOM 4373 C C . HIS B 1 216 ? 16.478 25.115 30.344 1.00 27.83 216 HIS B C 1
ATOM 4374 O O . HIS B 1 216 ? 15.482 25.531 30.943 1.00 28.21 216 HIS B O 1
ATOM 4381 N N . VAL B 1 217 ? 16.479 24.854 29.031 1.00 29.58 217 VAL B N 1
ATOM 4382 C CA . VAL B 1 217 ? 15.239 24.826 28.250 1.00 30.74 217 VAL B CA 1
ATOM 4383 C C . VAL B 1 217 ? 14.437 23.614 28.734 1.00 31.61 217 VAL B C 1
ATOM 4384 O O . VAL B 1 217 ? 14.881 22.470 28.593 1.00 31.10 217 VAL B O 1
ATOM 4388 N N . ARG B 1 218 ? 13.278 23.903 29.326 1.00 34.43 218 ARG B N 1
ATOM 4389 C CA . ARG B 1 218 ? 12.412 22.916 29.989 1.00 36.06 218 ARG B CA 1
ATOM 4390 C C . ARG B 1 218 ? 11.948 21.803 29.043 1.00 36.49 218 ARG B C 1
ATOM 4391 O O . ARG B 1 218 ? 12.130 20.621 29.341 1.00 34.95 218 ARG B O 1
ATOM 4399 N N . ASP B 1 219 ? 11.370 22.201 27.909 1.00 37.98 219 ASP B N 1
ATOM 4400 C CA . ASP B 1 219 ? 10.759 21.287 26.946 1.00 38.85 219 ASP B CA 1
ATOM 4401 C C . ASP B 1 219 ? 11.826 20.531 26.142 1.00 38.91 219 ASP B C 1
ATOM 4402 O O . ASP B 1 219 ? 12.647 21.164 25.472 1.00 39.22 219 ASP B O 1
ATOM 4407 N N . PRO B 1 220 ? 11.809 19.177 26.204 1.00 38.54 220 PRO B N 1
ATOM 4408 C CA . PRO B 1 220 ? 12.775 18.319 25.497 1.00 38.03 220 PRO B CA 1
ATOM 4409 C C . PRO B 1 220 ? 12.769 18.460 23.967 1.00 37.61 220 PRO B C 1
ATOM 4410 O O . PRO B 1 220 ? 13.826 18.330 23.344 1.00 36.73 220 PRO B O 1
ATOM 4414 N N . ARG B 1 221 ? 11.597 18.717 23.381 1.00 37.07 221 ARG B N 1
ATOM 4415 C CA . ARG B 1 221 ? 11.467 18.944 21.936 1.00 36.00 221 ARG B CA 1
ATOM 4416 C C . ARG B 1 221 ? 11.988 20.329 21.543 1.00 35.81 221 ARG B C 1
ATOM 4417 O O . ARG B 1 221 ? 12.700 20.464 20.546 1.00 34.73 221 ARG B O 1
ATOM 4419 N N . ASP B 1 222 ? 11.639 21.343 22.339 1.00 36.73 222 ASP B N 1
ATOM 4420 C CA . ASP B 1 222 ? 12.137 22.711 22.165 1.00 37.25 222 ASP B CA 1
ATOM 4421 C C . ASP B 1 222 ? 13.663 22.771 22.323 1.00 36.26 222 ASP B C 1
ATOM 4422 O O . ASP B 1 222 ? 14.341 23.401 21.508 1.00 36.64 222 ASP B O 1
ATOM 4427 N N . ARG B 1 223 ? 14.183 22.104 23.359 1.00 34.92 223 ARG B N 1
ATOM 4428 C CA . ARG B 1 223 ? 15.625 22.017 23.624 1.00 34.23 223 ARG B CA 1
ATOM 4429 C C . ARG B 1 223 ? 16.373 21.358 22.465 1.00 34.18 223 ARG B C 1
ATOM 4430 O O . ARG B 1 223 ? 17.356 21.913 21.978 1.00 35.10 223 ARG B O 1
ATOM 4438 N N . ALA B 1 224 ? 15.884 20.197 22.019 1.00 35.54 224 ALA B N 1
ATOM 4439 C CA . ALA B 1 224 ? 16.440 19.492 20.855 1.00 35.40 224 ALA B CA 1
ATOM 4440 C C . ALA B 1 224 ? 16.401 20.325 19.567 1.00 36.09 224 ALA B C 1
ATOM 4441 O O . ALA B 1 224 ? 17.364 20.306 18.796 1.00 36.03 224 ALA B O 1
ATOM 4443 N N . GLN B 1 225 ? 15.301 21.056 19.359 1.00 37.13 225 GLN B N 1
ATOM 4444 C CA . GLN B 1 225 ? 15.122 21.956 18.206 1.00 37.35 225 GLN B CA 1
ATOM 4445 C C . GLN B 1 225 ? 16.157 23.086 18.206 1.00 37.72 225 GLN B C 1
ATOM 4446 O O . GLN B 1 225 ? 16.719 23.420 17.157 1.00 37.39 225 GLN B O 1
ATOM 4452 N N . ARG B 1 226 ? 16.397 23.658 19.386 1.00 37.47 226 ARG B N 1
ATOM 4453 C CA . ARG B 1 226 ? 17.361 24.743 19.568 1.00 37.08 226 ARG B CA 1
ATOM 4454 C C . ARG B 1 226 ? 18.817 24.276 19.430 1.00 35.48 226 ARG B C 1
ATOM 4455 O O . ARG B 1 226 ? 19.650 25.000 18.867 1.00 34.40 226 ARG B O 1
ATOM 4463 N N . VAL B 1 227 ? 19.116 23.077 19.943 1.00 33.20 227 VAL B N 1
ATOM 4464 C CA . VAL B 1 227 ? 20.450 22.465 19.798 1.00 31.75 227 VAL B CA 1
ATOM 4465 C C . VAL B 1 227 ? 20.714 22.151 18.321 1.00 31.05 227 VAL B C 1
ATOM 4466 O O . VAL B 1 227 ? 21.830 22.344 17.834 1.00 30.25 227 VAL B O 1
ATOM 4470 N N . GLY B 1 228 ? 19.674 21.688 17.618 1.00 30.71 228 GLY B N 1
ATOM 4471 C CA . GLY B 1 228 ? 19.705 21.499 16.161 1.00 30.00 228 GLY B CA 1
ATOM 4472 C C . GLY B 1 228 ? 20.319 22.675 15.414 1.00 29.18 228 GLY B C 1
ATOM 4473 O O . GLY B 1 228 ? 21.136 22.484 14.513 1.00 27.86 228 GLY B O 1
ATOM 4474 N N . GLN B 1 229 ? 19.936 23.887 15.816 1.00 29.86 229 GLN B N 1
ATOM 4475 C CA . GLN B 1 229 ? 20.478 25.133 15.258 1.00 30.82 229 GLN B CA 1
ATOM 4476 C C . GLN B 1 229 ? 21.977 25.307 15.570 1.00 30.59 229 GLN B C 1
ATOM 4477 O O . GLN B 1 229 ? 22.757 25.675 14.685 1.00 30.34 229 GLN B O 1
ATOM 4483 N N . VAL B 1 230 ? 22.360 25.019 16.819 1.00 30.08 230 VAL B N 1
ATOM 4484 C CA . VAL B 1 230 ? 23.767 24.989 17.278 1.00 29.44 230 VAL B CA 1
ATOM 4485 C C . VAL B 1 230 ? 24.597 23.971 16.479 1.00 29.54 230 VAL B C 1
ATOM 4486 O O . VAL B 1 230 ? 25.742 24.253 16.099 1.00 29.15 230 VAL B O 1
ATOM 4490 N N . VAL B 1 231 ? 23.993 22.811 16.215 1.00 29.90 231 VAL B N 1
ATOM 4491 C CA . VAL B 1 231 ? 24.609 21.723 15.441 1.00 29.64 231 VAL B CA 1
ATOM 4492 C C . VAL B 1 231 ? 24.897 22.156 13.997 1.00 29.72 231 VAL B C 1
ATOM 4493 O O . VAL B 1 231 ? 25.976 21.861 13.461 1.00 28.91 231 VAL B O 1
ATOM 4497 N N . GLY B 1 232 ? 23.935 22.856 13.391 1.00 29.71 232 GLY B N 1
ATOM 4498 C CA . GLY B 1 232 ? 24.069 23.403 12.035 1.00 29.54 232 GLY B CA 1
ATOM 4499 C C . GLY B 1 232 ? 25.162 24.451 11.909 1.00 29.96 232 GLY B C 1
ATOM 4500 O O . GLY B 1 232 ? 25.944 24.430 10.952 1.00 28.14 232 GLY B O 1
ATOM 4501 N N . ARG B 1 233 ? 25.211 25.360 12.885 1.00 29.58 233 ARG B N 1
ATOM 4502 C CA . ARG B 1 233 ? 26.248 26.393 12.978 1.00 30.28 233 ARG B CA 1
ATOM 4503 C C . ARG B 1 233 ? 27.650 25.793 13.124 1.00 28.97 233 ARG B C 1
ATOM 4504 O O . ARG B 1 233 ? 28.603 26.284 12.507 1.00 27.93 233 ARG B O 1
ATOM 4512 N N . ALA B 1 234 ? 27.760 24.732 13.930 1.00 27.17 234 ALA B N 1
ATOM 4513 C CA . ALA B 1 234 ? 29.005 23.982 14.088 1.00 26.46 234 ALA B CA 1
ATOM 4514 C C . ALA B 1 234 ? 29.401 23.282 12.783 1.00 26.00 234 ALA B C 1
ATOM 4515 O O . ALA B 1 234 ? 30.576 23.337 12.392 1.00 24.16 234 ALA B O 1
ATOM 4517 N N . ARG B 1 235 ? 28.410 22.659 12.124 1.00 26.40 235 ARG B N 1
ATOM 4518 C CA A ARG B 1 235 ? 28.606 21.967 10.841 0.50 27.52 235 ARG B CA 1
ATOM 4519 C CA B ARG B 1 235 ? 28.607 21.968 10.842 0.50 27.44 235 ARG B CA 1
ATOM 4520 C C . ARG B 1 235 ? 29.082 22.931 9.753 1.00 27.55 235 ARG B C 1
ATOM 4521 O O . ARG B 1 235 ? 30.027 22.624 9.019 1.00 28.22 235 ARG B O 1
ATOM 4536 N N . ALA B 1 236 ? 28.436 24.098 9.664 1.00 27.82 236 ALA B N 1
ATOM 4537 C CA . ALA B 1 236 ? 28.845 25.159 8.730 1.00 27.78 236 ALA B CA 1
ATOM 4538 C C . ALA B 1 236 ? 30.314 25.548 8.926 1.00 28.11 236 ALA B C 1
ATOM 4539 O O . ALA B 1 236 ? 31.005 25.858 7.955 1.00 28.88 236 ALA B O 1
ATOM 4541 N N . ALA B 1 237 ? 30.788 25.496 10.172 1.00 27.41 237 ALA B N 1
ATOM 4542 C CA . ALA B 1 237 ? 32.197 25.783 10.486 1.00 27.31 237 ALA B CA 1
ATOM 4543 C C . ALA B 1 237 ? 33.156 24.648 10.093 1.00 27.01 237 ALA B C 1
ATOM 4544 O O . ALA B 1 237 ? 34.213 24.918 9.520 1.00 27.70 237 ALA B O 1
ATOM 4546 N N . VAL B 1 238 ? 32.793 23.398 10.404 1.00 27.83 238 VAL B N 1
ATOM 4547 C CA . VAL B 1 238 ? 33.593 22.216 10.015 1.00 27.59 238 VAL B CA 1
ATOM 4548 C C . VAL B 1 238 ? 33.711 22.125 8.487 1.00 28.09 238 VAL B C 1
ATOM 4549 O O . VAL B 1 238 ? 34.798 21.852 7.958 1.00 28.02 238 VAL B O 1
ATOM 4553 N N . ASP B 1 239 ? 32.592 22.374 7.799 1.00 27.71 239 ASP B N 1
ATOM 4554 C CA . ASP B 1 239 ? 32.524 22.319 6.343 1.00 28.41 239 ASP B CA 1
ATOM 4555 C C . ASP B 1 239 ? 33.329 23.414 5.657 1.00 28.48 239 ASP B C 1
ATOM 4556 O O . ASP B 1 239 ? 33.954 23.165 4.625 1.00 29.37 239 ASP B O 1
ATOM 4561 N N . ALA B 1 240 ? 33.321 24.618 6.234 1.00 27.93 240 ALA B N 1
ATOM 4562 C CA . ALA B 1 240 ? 34.121 25.731 5.715 1.00 28.03 240 ALA B CA 1
ATOM 4563 C C . ALA B 1 240 ? 35.627 25.451 5.807 1.00 28.15 240 ALA B C 1
ATOM 4564 O O . ALA B 1 240 ? 36.375 25.745 4.864 1.00 27.34 240 ALA B O 1
ATOM 4566 N N . LEU B 1 241 ? 36.048 24.860 6.929 1.00 27.80 241 LEU B N 1
ATOM 4567 C CA . LEU B 1 241 ? 37.434 24.427 7.144 1.00 27.25 241 LEU B CA 1
ATOM 4568 C C . LEU B 1 241 ? 37.849 23.352 6.139 1.00 29.28 241 LEU B C 1
ATOM 4569 O O . LEU B 1 241 ? 38.922 23.457 5.532 1.00 28.36 241 LEU B O 1
ATOM 4574 N N . LYS B 1 242 ? 36.987 22.342 5.966 1.00 30.16 242 LYS B N 1
ATOM 4575 C CA . LYS B 1 242 ? 37.143 21.310 4.921 1.00 33.08 242 LYS B CA 1
ATOM 4576 C C . LYS B 1 242 ? 37.256 21.897 3.507 1.00 33.11 242 LYS B C 1
ATOM 4577 O O . LYS B 1 242 ? 38.108 21.467 2.720 1.00 33.40 242 LYS B O 1
ATOM 4583 N N . ALA B 1 243 ? 36.395 22.874 3.199 1.00 33.67 243 ALA B N 1
ATOM 4584 C CA . ALA B 1 243 ? 36.422 23.593 1.921 1.00 33.30 243 ALA B CA 1
ATOM 4585 C C . ALA B 1 243 ? 37.768 24.281 1.693 1.00 32.50 243 ALA B C 1
ATOM 4586 O O . ALA B 1 243 ? 38.293 24.270 0.576 1.00 32.68 243 ALA B O 1
ATOM 4588 N N . ALA B 1 244 ? 38.321 24.841 2.771 1.00 31.35 244 ALA B N 1
ATOM 4589 C CA . ALA B 1 244 ? 39.624 25.514 2.785 1.00 31.72 244 ALA B CA 1
ATOM 4590 C C . ALA B 1 244 ? 40.827 24.564 2.879 1.00 31.50 244 ALA B C 1
ATOM 4591 O O . ALA B 1 244 ? 41.981 25.016 2.863 1.00 33.30 244 ALA B O 1
ATOM 4593 N N . GLY B 1 245 ? 40.561 23.263 2.983 1.00 30.63 245 GLY B N 1
ATOM 4594 C CA . GLY B 1 245 ? 41.618 22.244 3.050 1.00 29.19 245 GLY B CA 1
ATOM 4595 C C . GLY B 1 245 ? 42.270 22.113 4.413 1.00 28.01 245 GLY B C 1
ATOM 4596 O O . GLY B 1 245 ? 43.412 21.655 4.530 1.00 27.12 245 GLY B O 1
ATOM 4597 N N . LEU B 1 246 ? 41.522 22.506 5.444 1.00 28.84 246 LEU B N 1
ATOM 4598 C CA . LEU B 1 246 ? 41.954 22.447 6.832 1.00 27.65 246 LEU B CA 1
ATOM 4599 C C . LEU B 1 246 ? 41.123 21.428 7.618 1.00 27.24 246 LEU B C 1
ATOM 4600 O O . LEU B 1 246 ? 39.924 21.271 7.342 1.00 26.86 246 LEU B O 1
ATOM 4605 N N . PRO B 1 247 ? 41.755 20.724 8.590 1.00 26.12 247 PRO B N 1
ATOM 4606 C CA . PRO B 1 247 ? 41.018 19.751 9.406 1.00 26.17 247 PRO B CA 1
ATOM 4607 C C . PRO B 1 247 ? 40.210 20.400 10.535 1.00 25.76 247 PRO B C 1
ATOM 4608 O O . PRO B 1 247 ? 40.301 21.610 10.746 1.00 25.81 247 PRO B O 1
ATOM 4612 N N . CYS B 1 248 ? 39.418 19.587 11.235 1.00 25.38 248 CYS B N 1
ATOM 4613 C CA . CYS B 1 248 ? 38.700 20.004 12.437 1.00 24.81 248 CYS B CA 1
ATOM 4614 C C . CYS B 1 248 ? 38.587 18.786 13.355 1.00 23.65 248 CYS B C 1
ATOM 4615 O O . CYS B 1 248 ? 37.526 18.165 13.492 1.00 22.47 248 CYS B O 1
ATOM 4618 N N . ASP B 1 249 ? 39.718 18.468 13.979 1.00 22.66 249 ASP B N 1
ATOM 4619 C CA . ASP B 1 249 ? 39.918 17.235 14.738 1.00 21.25 249 ASP B CA 1
ATOM 4620 C C . ASP B 1 249 ? 39.023 17.094 15.969 1.00 21.13 249 ASP B C 1
ATOM 4621 O O . ASP B 1 249 ? 38.644 15.984 16.341 1.00 20.22 249 ASP B O 1
ATOM 4626 N N . THR B 1 250 ? 38.683 18.227 16.578 1.00 19.94 250 THR B N 1
ATOM 4627 C CA . THR B 1 250 ? 37.824 18.267 17.761 1.00 19.60 250 THR B CA 1
ATOM 4628 C C . THR B 1 250 ? 36.713 19.264 17.496 1.00 19.49 250 THR B C 1
ATOM 4629 O O . THR B 1 250 ? 36.959 20.332 16.937 1.00 19.48 250 THR B O 1
ATOM 4633 N N . VAL B 1 251 ? 35.489 18.861 17.830 1.00 19.89 251 VAL B N 1
ATOM 4634 C CA . VAL B 1 251 ? 34.343 19.761 17.926 1.00 20.28 251 VAL B CA 1
ATOM 4635 C C . VAL B 1 251 ? 33.800 19.514 19.342 1.00 20.31 251 VAL B C 1
ATOM 4636 O O . VAL B 1 251 ? 33.199 18.459 19.601 1.00 20.17 251 VAL B O 1
ATOM 4640 N N . THR B 1 252 ? 34.065 20.456 20.262 1.00 20.94 252 THR B N 1
ATOM 4641 C CA . THR B 1 252 ? 33.600 20.352 21.659 1.00 20.43 252 THR B CA 1
ATOM 4642 C C . THR B 1 252 ? 32.496 21.328 22.018 1.00 20.19 252 THR B C 1
ATOM 4643 O O . THR B 1 252 ? 32.494 22.464 21.562 1.00 20.50 252 THR B O 1
ATOM 4647 N N . GLY B 1 253 ? 31.601 20.885 22.894 1.00 19.22 253 GLY B N 1
ATOM 4648 C CA . GLY B 1 253 ? 30.657 21.777 23.532 1.00 19.27 253 GLY B CA 1
ATOM 4649 C C . GLY B 1 253 ? 29.527 21.037 24.198 1.00 19.14 253 GLY B C 1
ATOM 4650 O O . GLY B 1 253 ? 29.629 19.850 24.507 1.00 18.79 253 GLY B O 1
ATOM 4651 N N . GLY B 1 254 ? 28.431 21.751 24.408 1.00 19.47 254 GLY B N 1
ATOM 4652 C CA . GLY B 1 254 ? 27.283 21.178 25.081 1.00 20.48 254 GLY B CA 1
ATOM 4653 C C . GLY B 1 254 ? 27.516 21.074 26.568 1.00 20.04 254 GLY B C 1
ATOM 4654 O O . GLY B 1 254 ? 28.636 21.265 27.059 1.00 19.89 254 GLY B O 1
ATOM 4655 N N . GLY B 1 255 ? 26.446 20.766 27.285 1.00 20.70 255 GLY B N 1
ATOM 4656 C CA . GLY B 1 255 ? 26.511 20.651 28.726 1.00 20.29 255 GLY B CA 1
ATOM 4657 C C . GLY B 1 255 ? 25.527 19.621 29.216 1.00 20.62 255 GLY B C 1
ATOM 4658 O O . GLY B 1 255 ? 24.958 18.859 28.425 1.00 19.86 255 GLY B O 1
ATOM 4659 N N . THR B 1 256 ? 25.329 19.626 30.530 1.00 20.45 256 THR B N 1
ATOM 4660 C CA . THR B 1 256 ? 24.385 18.746 31.223 1.00 20.70 256 THR B CA 1
ATOM 4661 C C . THR B 1 256 ? 22.980 18.730 30.595 1.00 21.46 256 THR B C 1
ATOM 4662 O O . THR B 1 256 ? 22.405 17.659 30.403 1.00 22.30 256 THR B O 1
ATOM 4666 N N . GLY B 1 257 ? 22.448 19.904 30.257 1.00 22.05 257 GLY B N 1
ATOM 4667 C CA . GLY B 1 257 ? 21.112 20.000 29.667 1.00 22.80 257 GLY B CA 1
ATOM 4668 C C . GLY B 1 257 ? 20.980 19.482 28.245 1.00 23.95 257 GLY B C 1
ATOM 4669 O O . GLY B 1 257 ? 19.955 18.893 27.886 1.00 23.98 257 GLY B O 1
ATOM 4670 N N . THR B 1 258 ? 22.018 19.684 27.439 1.00 23.81 258 THR B N 1
ATOM 4671 C CA . THR B 1 258 ? 21.907 19.472 25.991 1.00 24.91 258 THR B CA 1
ATOM 4672 C C . THR B 1 258 ? 22.708 18.288 25.424 1.00 24.67 258 THR B C 1
ATOM 4673 O O . THR B 1 258 ? 22.463 17.881 24.283 1.00 24.39 258 THR B O 1
ATOM 4677 N N . TYR B 1 259 ? 23.639 17.741 26.214 1.00 24.24 259 TYR B N 1
ATOM 4678 C CA . TYR B 1 259 ? 24.643 16.762 25.729 1.00 24.43 259 TYR B CA 1
ATOM 4679 C C . TYR B 1 259 ? 24.102 15.603 24.882 1.00 24.86 259 TYR B C 1
ATOM 4680 O O . TYR B 1 259 ? 24.780 15.159 23.953 1.00 24.81 259 TYR B O 1
ATOM 4689 N N . ARG B 1 260 ? 22.911 15.099 25.230 1.00 25.06 260 ARG B N 1
ATOM 4690 C CA . ARG B 1 260 ? 22.243 14.057 24.442 1.00 24.65 260 ARG B CA 1
ATOM 4691 C C . ARG B 1 260 ? 22.108 14.424 22.968 1.00 23.84 260 ARG B C 1
ATOM 4692 O O . ARG B 1 260 ? 22.384 13.595 22.098 1.00 23.52 260 ARG B O 1
ATOM 4700 N N . VAL B 1 261 ? 21.716 15.672 22.698 1.00 23.01 261 VAL B N 1
ATOM 4701 C CA . VAL B 1 261 ? 21.480 16.120 21.326 1.00 23.43 261 VAL B CA 1
ATOM 4702 C C . VAL B 1 261 ? 22.799 16.390 20.583 1.00 22.83 261 VAL B C 1
ATOM 4703 O O . VAL B 1 261 ? 22.905 16.063 19.405 1.00 22.04 261 VAL B O 1
ATOM 4707 N N . GLU B 1 262 ? 23.795 16.964 21.273 1.00 22.60 262 GLU B N 1
ATOM 4708 C CA . GLU B 1 262 ? 25.127 17.205 20.675 1.00 22.74 262 GLU B CA 1
ATOM 4709 C C . GLU B 1 262 ? 25.852 15.891 20.345 1.00 22.00 262 GLU B C 1
ATOM 4710 O O . GLU B 1 262 ? 26.489 15.769 19.289 1.00 21.96 262 GLU B O 1
ATOM 4716 N N . ALA B 1 263 ? 25.751 14.918 21.244 1.00 21.80 263 ALA B N 1
ATOM 4717 C CA . ALA B 1 263 ? 26.380 13.606 21.045 1.00 22.44 263 ALA B CA 1
ATOM 4718 C C . ALA B 1 263 ? 25.769 12.865 19.851 1.00 22.92 263 ALA B C 1
ATOM 4719 O O . ALA B 1 263 ? 26.493 12.276 19.043 1.00 22.37 263 ALA B O 1
ATOM 4721 N N . ALA B 1 264 ? 24.442 12.951 19.732 1.00 24.33 264 ALA B N 1
ATOM 4722 C CA . ALA B 1 264 ? 23.676 12.280 18.673 1.00 24.83 264 ALA B CA 1
ATOM 4723 C C . ALA B 1 264 ? 23.937 12.816 17.267 1.00 24.75 264 ALA B C 1
ATOM 4724 O O . ALA B 1 264 ? 23.728 12.093 16.296 1.00 25.22 264 ALA B O 1
ATOM 4726 N N . SER B 1 265 ? 24.400 14.068 17.185 1.00 25.13 265 SER B N 1
ATOM 4727 C CA . SER B 1 265 ? 24.516 14.840 15.941 1.00 25.31 265 SER B CA 1
ATOM 4728 C C . SER B 1 265 ? 25.419 14.257 14.846 1.00 25.17 265 SER B C 1
ATOM 4729 O O . SER B 1 265 ? 25.140 14.441 13.652 1.00 24.15 265 SER B O 1
ATOM 4732 N N . GLY B 1 266 ? 26.501 13.593 15.257 1.00 24.22 266 GLY B N 1
ATOM 4733 C CA . GLY B 1 266 ? 27.577 13.194 14.348 1.00 23.10 266 GLY B CA 1
ATOM 4734 C C . GLY B 1 266 ? 28.550 14.315 14.010 1.00 22.50 266 GLY B C 1
ATOM 4735 O O . GLY B 1 266 ? 29.512 14.104 13.267 1.00 22.77 266 GLY B O 1
ATOM 4736 N N . VAL B 1 267 ? 28.297 15.510 14.543 1.00 21.10 267 VAL B N 1
ATOM 4737 C CA . VAL B 1 267 ? 29.144 16.679 14.300 1.00 20.22 267 VAL B CA 1
ATOM 4738 C C . VAL B 1 267 ? 30.116 16.873 15.463 1.00 19.83 267 VAL B C 1
ATOM 4739 O O . VAL B 1 267 ? 31.318 17.048 15.241 1.00 19.07 267 VAL B O 1
ATOM 4743 N N . PHE B 1 268 ? 29.591 16.832 16.690 1.00 19.50 268 PHE B N 1
ATOM 4744 C CA . PHE B 1 268 ? 30.398 17.009 17.901 1.00 19.88 268 PHE B CA 1
ATOM 4745 C C . PHE B 1 268 ? 31.179 15.742 18.211 1.00 19.46 268 PHE B C 1
ATOM 4746 O O . PHE B 1 268 ? 30.651 14.638 18.099 1.00 19.98 268 PHE B O 1
ATOM 4754 N N . THR B 1 269 ? 32.437 15.920 18.606 1.00 19.94 269 THR B N 1
ATOM 4755 C CA . THR B 1 269 ? 33.325 14.810 18.953 1.00 20.15 269 THR B CA 1
ATOM 4756 C C . THR B 1 269 ? 33.467 14.649 20.467 1.00 20.78 269 THR B C 1
ATOM 4757 O O . THR B 1 269 ? 33.891 13.590 20.949 1.00 20.21 269 THR B O 1
ATOM 4761 N N . GLU B 1 270 ? 33.138 15.716 21.202 1.00 20.16 270 GLU B N 1
ATOM 4762 C CA . GLU B 1 270 ? 33.303 15.774 22.656 1.00 20.29 270 GLU B CA 1
ATOM 4763 C C . GLU B 1 270 ? 32.200 16.606 23.314 1.00 19.86 270 GLU B C 1
ATOM 4764 O O . GLU B 1 270 ? 31.825 17.678 22.816 1.00 18.76 270 GLU B O 1
ATOM 4770 N N . VAL B 1 271 ? 31.694 16.102 24.439 1.00 20.03 271 VAL B N 1
ATOM 4771 C CA . VAL B 1 271 ? 30.718 16.842 25.243 1.00 19.86 271 VAL B CA 1
ATOM 4772 C C . VAL B 1 271 ? 31.291 17.271 26.590 1.00 19.33 271 VAL B C 1
ATOM 4773 O O . VAL B 1 271 ? 32.131 16.576 27.182 1.00 18.47 271 VAL B O 1
ATOM 4777 N N . GLN B 1 272 ? 30.785 18.395 27.082 1.00 19.11 272 GLN B N 1
ATOM 4778 C CA . GLN B 1 272 ? 31.356 19.066 28.247 1.00 19.03 272 GLN B CA 1
ATOM 4779 C C . GLN B 1 272 ? 30.375 19.221 29.424 1.00 19.28 272 GLN B C 1
ATOM 4780 O O . GLN B 1 272 ? 30.256 20.331 29.956 1.00 20.05 272 GLN B O 1
ATOM 4786 N N . PRO B 1 273 ? 29.675 18.140 29.850 1.00 18.65 273 PRO B N 1
ATOM 4787 C CA . PRO B 1 273 ? 28.781 18.407 30.979 1.00 17.93 273 PRO B CA 1
ATOM 4788 C C . PRO B 1 273 ? 29.570 18.475 32.296 1.00 17.72 273 PRO B C 1
ATOM 4789 O O . PRO B 1 273 ? 30.538 17.731 32.466 1.00 17.29 273 PRO B O 1
ATOM 4793 N N . GLY B 1 274 ? 29.169 19.382 33.186 1.00 16.90 274 GLY B N 1
ATOM 4794 C CA . GLY B 1 274 ? 29.775 19.517 34.509 1.00 16.80 274 GLY B CA 1
ATOM 4795 C C . GLY B 1 274 ? 28.815 19.293 35.663 1.00 16.56 274 GLY B C 1
ATOM 4796 O O . GLY B 1 274 ? 29.151 18.611 36.634 1.00 17.50 274 GLY B O 1
ATOM 4797 N N . SER B 1 275 ? 27.618 19.872 35.552 1.00 17.16 275 SER B N 1
ATOM 4798 C CA . SER B 1 275 ? 26.580 19.787 36.582 1.00 16.73 275 SER B CA 1
ATOM 4799 C C . SER B 1 275 ? 25.966 18.390 36.808 1.00 17.33 275 SER B C 1
ATOM 4800 O O . SER B 1 275 ? 25.539 18.091 37.924 1.00 17.45 275 SER B O 1
ATOM 4803 N N . PHE B 1 276 ? 25.954 17.546 35.769 1.00 17.58 276 PHE B N 1
ATOM 4804 C CA . PHE B 1 276 ? 25.372 16.182 35.795 1.00 17.30 276 PHE B CA 1
ATOM 4805 C C . PHE B 1 276 ? 25.661 15.384 37.075 1.00 16.85 276 PHE B C 1
ATOM 4806 O O . PHE B 1 276 ? 24.806 14.655 37.566 1.00 16.28 276 PHE B O 1
ATOM 4814 N N . ALA B 1 277 ? 26.871 15.542 37.606 1.00 16.83 277 ALA B N 1
ATOM 4815 C CA . ALA B 1 277 ? 27.362 14.717 38.705 1.00 17.48 277 ALA B CA 1
ATOM 4816 C C . ALA B 1 277 ? 26.713 15.052 40.058 1.00 17.40 277 ALA B C 1
ATOM 4817 O O . ALA B 1 277 ? 26.665 14.207 40.961 1.00 16.83 277 ALA B O 1
ATOM 4819 N N . PHE B 1 278 ? 26.178 16.271 40.149 1.00 17.92 278 PHE B N 1
ATOM 4820 C CA . PHE B 1 278 ? 25.709 16.884 41.390 1.00 18.62 278 PHE B CA 1
ATOM 4821 C C . PHE B 1 278 ? 24.228 17.221 41.386 1.00 19.01 278 PHE B C 1
ATOM 4822 O O . PHE B 1 278 ? 23.552 17.033 42.404 1.00 19.32 278 PHE B O 1
ATOM 4830 N N . SER B 1 279 ? 23.749 17.701 40.235 1.00 19.13 279 SER B N 1
ATOM 4831 C CA . SER B 1 279 ? 22.428 18.328 40.046 1.00 19.42 279 SER B CA 1
ATOM 4832 C C . SER B 1 279 ? 22.212 19.567 40.939 1.00 20.19 279 SER B C 1
ATOM 4833 O O . SER B 1 279 ? 23.046 19.901 41.801 1.00 20.09 279 SER B O 1
ATOM 4836 N N . ASP B 1 280 ? 21.107 20.260 40.678 1.00 20.25 280 ASP B N 1
ATOM 4837 C CA . ASP B 1 280 ? 20.627 21.388 41.478 1.00 21.53 280 ASP B CA 1
ATOM 4838 C C . ASP B 1 280 ? 19.152 21.606 41.149 1.00 22.32 280 ASP B C 1
ATOM 4839 O O . ASP B 1 280 ? 18.606 20.915 40.275 1.00 21.41 280 ASP B O 1
ATOM 4844 N N . ALA B 1 281 ? 18.525 22.572 41.822 1.00 22.40 281 ALA B N 1
ATOM 4845 C CA . ALA B 1 281 ? 17.085 22.831 41.685 1.00 23.73 281 ALA B CA 1
ATOM 4846 C C . ALA B 1 281 ? 16.677 23.351 40.301 1.00 24.13 281 ALA B C 1
ATOM 4847 O O . ALA B 1 281 ? 15.517 23.202 39.901 1.00 25.56 281 ALA B O 1
ATOM 4849 N N . ASP B 1 282 ? 17.623 23.956 39.580 1.00 23.79 282 ASP B N 1
ATOM 4850 C CA . ASP B 1 282 ? 17.399 24.383 38.197 1.00 23.51 282 ASP B CA 1
ATOM 4851 C C . ASP B 1 282 ? 17.340 23.162 37.277 1.00 23.56 282 ASP B C 1
ATOM 4852 O O . ASP B 1 282 ? 16.309 22.912 36.629 1.00 22.43 282 ASP B O 1
ATOM 4857 N N . TYR B 1 283 ? 18.422 22.376 37.261 1.00 23.47 283 TYR B N 1
ATOM 4858 C CA . TYR B 1 283 ? 18.492 21.173 36.423 1.00 24.18 283 TYR B CA 1
ATOM 4859 C C . TYR B 1 283 ? 17.446 20.104 36.753 1.00 24.55 283 TYR B C 1
ATOM 4860 O O . TYR B 1 283 ? 17.067 19.327 35.875 1.00 24.75 283 TYR B O 1
ATOM 4869 N N . ALA B 1 284 ? 16.979 20.079 38.005 1.00 24.99 284 ALA B N 1
ATOM 4870 C CA . ALA B 1 284 ? 15.887 19.191 38.431 1.00 25.71 284 ALA B CA 1
ATOM 4871 C C . ALA B 1 284 ? 14.568 19.456 37.692 1.00 26.05 284 ALA B C 1
ATOM 4872 O O . ALA B 1 284 ? 13.700 18.579 37.639 1.00 26.07 284 ALA B O 1
ATOM 4874 N N . ARG B 1 285 ? 14.427 20.656 37.132 1.00 26.92 285 ARG B N 1
ATOM 4875 C CA . ARG B 1 285 ? 13.212 21.052 36.416 1.00 28.33 285 ARG B CA 1
ATOM 4876 C C . ARG B 1 285 ? 13.198 20.678 34.917 1.00 29.45 285 ARG B C 1
ATOM 4877 O O . ARG B 1 285 ? 12.144 20.745 34.274 1.00 28.38 285 ARG B O 1
ATOM 4885 N N . ASN B 1 286 ? 14.346 20.263 34.374 1.00 29.53 286 ASN B N 1
ATOM 4886 C CA . ASN B 1 286 ? 14.425 19.811 32.974 1.00 31.17 286 ASN B CA 1
ATOM 4887 C C . ASN B 1 286 ? 13.603 18.552 32.680 1.00 32.56 286 ASN B C 1
ATOM 4888 O O . ASN B 1 286 ? 13.957 17.444 33.114 1.00 33.10 286 ASN B O 1
ATOM 4893 N N . LEU B 1 287 ? 12.505 18.740 31.946 1.00 34.75 287 LEU B N 1
ATOM 4894 C CA . LEU B 1 287 ? 11.698 17.632 31.418 1.00 36.91 287 LEU B CA 1
ATOM 4895 C C . LEU B 1 287 ? 12.462 16.937 30.292 1.00 38.58 287 LEU B C 1
ATOM 4896 O O . LEU B 1 287 ? 13.248 17.571 29.575 1.00 39.85 287 LEU B O 1
ATOM 4901 N N . GLN B 1 288 ? 12.237 15.637 30.137 1.00 39.43 288 GLN B N 1
ATOM 4902 C CA . GLN B 1 288 ? 12.897 14.882 29.074 1.00 40.38 288 GLN B CA 1
ATOM 4903 C C . GLN B 1 288 ? 11.942 14.068 28.202 1.00 41.31 288 GLN B C 1
ATOM 4904 O O . GLN B 1 288 ? 10.726 14.118 28.401 1.00 41.51 288 GLN B O 1
ATOM 4910 N N . GLU B 1 289 ? 12.505 13.349 27.228 1.00 43.16 289 GLU B N 1
ATOM 4911 C CA . GLU B 1 289 ? 11.740 12.595 26.228 1.00 44.69 289 GLU B CA 1
ATOM 4912 C C . GLU B 1 289 ? 10.790 11.557 26.812 1.00 44.36 289 GLU B C 1
ATOM 4913 O O . GLU B 1 289 ? 9.666 11.407 26.327 1.00 44.93 289 GLU B O 1
ATOM 4919 N N . ASP B 1 290 ? 11.249 10.857 27.850 1.00 43.84 290 ASP B N 1
ATOM 4920 C CA . ASP B 1 290 ? 10.427 9.893 28.588 1.00 43.31 290 ASP B CA 1
ATOM 4921 C C . ASP B 1 290 ? 9.481 10.577 29.591 1.00 43.68 290 ASP B C 1
ATOM 4922 O O . ASP B 1 290 ? 9.254 11.789 29.515 1.00 42.98 290 ASP B O 1
ATOM 4927 N N . GLY B 1 291 ? 8.920 9.794 30.511 1.00 44.53 291 GLY B N 1
ATOM 4928 C CA . GLY B 1 291 ? 8.171 10.332 31.645 1.00 44.74 291 GLY B CA 1
ATOM 4929 C C . GLY B 1 291 ? 9.130 10.585 32.793 1.00 46.00 291 GLY B C 1
ATOM 4930 O O . GLY B 1 291 ? 9.310 9.722 33.660 1.00 47.68 291 GLY B O 1
ATOM 4931 N N . GLY B 1 292 ? 9.756 11.763 32.785 1.00 44.95 292 GLY B N 1
ATOM 4932 C CA . GLY B 1 292 ? 10.756 12.119 33.791 1.00 42.19 292 GLY B CA 1
ATOM 4933 C C . GLY B 1 292 ? 11.101 13.594 33.858 1.00 40.69 292 GLY B C 1
ATOM 4934 O O . GLY B 1 292 ? 11.346 14.238 32.832 1.00 40.97 292 GLY B O 1
ATOM 4935 N N . VAL B 1 293 ? 11.118 14.117 35.080 1.00 39.82 293 VAL B N 1
ATOM 4936 C CA . VAL B 1 293 ? 11.527 15.491 35.352 1.00 38.72 293 VAL B CA 1
ATOM 4937 C C . VAL B 1 293 ? 12.849 15.430 36.119 1.00 37.48 293 VAL B C 1
ATOM 4938 O O . VAL B 1 293 ? 12.910 14.872 37.217 1.00 38.48 293 VAL B O 1
ATOM 4942 N N . GLY B 1 294 ? 13.904 15.983 35.523 1.00 36.21 294 GLY B N 1
ATOM 4943 C CA . GLY B 1 294 ? 15.235 16.004 36.142 1.00 34.20 294 GLY B CA 1
ATOM 4944 C C . GLY B 1 294 ? 15.983 14.699 35.954 1.00 32.10 294 GLY B C 1
ATOM 4945 O O . GLY B 1 294 ? 15.562 13.656 36.453 1.00 34.93 294 GLY B O 1
ATOM 4946 N N . GLU B 1 295 ? 17.109 14.778 35.250 1.00 29.71 295 GLU B N 1
ATOM 4947 C CA . GLU B 1 295 ? 17.877 13.608 34.800 1.00 27.37 295 GLU B CA 1
ATOM 4948 C C . GLU B 1 295 ? 18.773 12.992 35.877 1.00 25.61 295 GLU B C 1
ATOM 4949 O O . GLU B 1 295 ? 19.053 11.788 35.843 1.00 24.51 295 GLU B O 1
ATOM 4955 N N . TRP B 1 296 ? 19.225 13.821 36.815 1.00 23.91 296 TRP B N 1
ATOM 4956 C CA . TRP B 1 296 ? 20.316 13.454 37.720 1.00 23.30 296 TRP B CA 1
ATOM 4957 C C . TRP B 1 296 ? 19.896 13.465 39.185 1.00 23.54 296 TRP B C 1
ATOM 4958 O O . TRP B 1 296 ? 19.087 14.291 39.599 1.00 24.18 296 TRP B O 1
ATOM 4969 N N . GLU B 1 297 ? 20.454 12.534 39.957 1.00 22.94 297 GLU B N 1
ATOM 4970 C CA . GLU B 1 297 ? 20.239 12.481 41.395 1.00 22.67 297 GLU B CA 1
ATOM 4971 C C . GLU B 1 297 ? 21.017 13.597 42.074 1.00 21.60 297 GLU B C 1
ATOM 4972 O O . GLU B 1 297 ? 22.165 13.854 41.718 1.00 21.34 297 GLU B O 1
ATOM 4978 N N . GLN B 1 298 ? 20.389 14.254 43.045 1.00 20.66 298 GLN B N 1
ATOM 4979 C CA . GLN B 1 298 ? 21.068 15.267 43.838 1.00 19.91 298 GLN B CA 1
ATOM 4980 C C . GLN B 1 298 ? 22.101 14.579 44.721 1.00 19.84 298 GLN B C 1
ATOM 4981 O O . GLN B 1 298 ? 21.739 13.786 45.594 1.00 20.28 298 GLN B O 1
ATOM 4987 N N . SER B 1 299 ? 23.379 14.873 44.483 1.00 19.39 299 SER B N 1
ATOM 4988 C CA . SER B 1 299 ? 24.471 14.367 45.332 1.00 18.99 299 SER B CA 1
ATOM 4989 C C . SER B 1 299 ? 25.116 15.466 46.193 1.00 18.88 299 SER B C 1
ATOM 4990 O O . SER B 1 299 ? 25.793 15.162 47.180 1.00 18.05 299 SER B O 1
ATOM 4993 N N . LEU B 1 300 ? 24.882 16.727 45.819 1.00 18.66 300 LEU B N 1
ATOM 4994 C CA . LEU B 1 300 ? 25.489 17.879 46.467 1.00 18.17 300 LEU B CA 1
ATOM 4995 C C . LEU B 1 300 ? 24.494 18.565 47.394 1.00 17.82 300 LEU B C 1
ATOM 4996 O O . LEU B 1 300 ? 23.387 18.914 46.980 1.00 17.28 300 LEU B O 1
ATOM 5001 N N . TRP B 1 301 ? 24.901 18.754 48.646 1.00 17.36 301 TRP B N 1
ATOM 5002 C CA . TRP B 1 301 ? 24.053 19.387 49.659 1.00 17.76 301 TRP B CA 1
ATOM 5003 C C . TRP B 1 301 ? 24.791 20.441 50.483 1.00 17.84 301 TRP B C 1
ATOM 5004 O O . TRP B 1 301 ? 25.992 20.323 50.742 1.00 17.32 301 TRP B O 1
ATOM 5015 N N . VAL B 1 302 ? 24.054 21.467 50.895 1.00 17.57 302 VAL B N 1
ATOM 5016 C CA . VAL B 1 302 ? 24.517 22.350 51.969 1.00 16.62 302 VAL B CA 1
ATOM 5017 C C . VAL B 1 302 ? 23.907 21.841 53.269 1.00 16.65 302 VAL B C 1
ATOM 5018 O O . VAL B 1 302 ? 22.676 21.805 53.412 1.00 16.70 302 VAL B O 1
ATOM 5022 N N . LEU B 1 303 ? 24.775 21.410 54.189 1.00 16.65 303 LEU B N 1
ATOM 5023 C CA . LEU B 1 303 ? 24.353 21.037 55.541 1.00 16.57 303 LEU B CA 1
ATOM 5024 C C . LEU B 1 303 ? 24.225 22.296 56.381 1.00 16.66 303 LEU B C 1
ATOM 5025 O O . LEU B 1 303 ? 25.160 23.094 56.468 1.00 16.37 303 LEU B O 1
ATOM 5030 N N . THR B 1 304 ? 23.058 22.453 56.999 1.00 16.63 304 THR B N 1
ATOM 5031 C CA A THR B 1 304 ? 22.752 23.648 57.781 0.50 16.39 304 THR B CA 1
ATOM 5032 C CA B THR B 1 304 ? 22.752 23.648 57.781 0.50 16.39 304 THR B CA 1
ATOM 5033 C C . THR B 1 304 ? 22.020 23.306 59.075 1.00 16.72 304 THR B C 1
ATOM 5034 O O . THR B 1 304 ? 21.264 22.321 59.138 1.00 16.50 304 THR B O 1
ATOM 5041 N N . GLN B 1 305 ? 22.266 24.109 60.101 1.00 16.48 305 GLN B N 1
ATOM 5042 C CA . GLN B 1 305 ? 21.657 23.901 61.404 1.00 16.80 305 GLN B CA 1
ATOM 5043 C C . GLN B 1 305 ? 20.597 24.962 61.640 1.00 17.35 305 GLN B C 1
ATOM 5044 O O . GLN B 1 305 ? 20.826 26.142 61.362 1.00 16.93 305 GLN B O 1
ATOM 5050 N N . VAL B 1 306 ? 19.446 24.538 62.166 1.00 18.02 306 VAL B N 1
ATOM 5051 C CA . VAL B 1 306 ? 18.410 25.477 62.602 1.00 18.98 306 VAL B CA 1
ATOM 5052 C C . VAL B 1 306 ? 18.951 26.193 63.836 1.00 19.52 306 VAL B C 1
ATOM 5053 O O . VAL B 1 306 ? 19.333 25.543 64.826 1.00 19.19 306 VAL B O 1
ATOM 5057 N N . MET B 1 307 ? 19.002 27.524 63.774 1.00 19.75 307 MET B N 1
ATOM 5058 C CA . MET B 1 307 ? 19.463 28.302 64.930 1.00 20.86 307 MET B CA 1
ATOM 5059 C C . MET B 1 307 ? 18.399 29.207 65.568 1.00 21.58 307 MET B C 1
ATOM 5060 O O . MET B 1 307 ? 18.685 29.908 66.529 1.00 22.90 307 MET B O 1
ATOM 5065 N N . SER B 1 308 ? 17.181 29.194 65.026 1.00 22.42 308 SER B N 1
ATOM 5066 C CA . SER B 1 308 ? 16.085 30.027 65.553 1.00 22.54 308 SER B CA 1
ATOM 5067 C C . SER B 1 308 ? 14.742 29.532 65.056 1.00 23.78 308 SER B C 1
ATOM 5068 O O . SER B 1 308 ? 14.599 29.201 63.877 1.00 22.54 308 SER B O 1
ATOM 5071 N N . VAL B 1 309 ? 13.764 29.509 65.963 1.00 24.46 309 VAL B N 1
ATOM 5072 C CA . VAL B 1 309 ? 12.394 29.106 65.646 1.00 25.22 309 VAL B CA 1
ATOM 5073 C C . VAL B 1 309 ? 11.388 30.127 66.207 1.00 25.18 309 VAL B C 1
ATOM 5074 O O . VAL B 1 309 ? 11.520 30.561 67.354 1.00 25.33 309 VAL B O 1
ATOM 5078 N N . THR B 1 310 ? 10.410 30.521 65.388 1.00 25.29 310 THR B N 1
ATOM 5079 C CA . THR B 1 310 ? 9.310 31.388 65.845 1.00 26.39 310 THR B CA 1
ATOM 5080 C C . THR B 1 310 ? 7.960 30.831 65.341 1.00 28.01 310 THR B C 1
ATOM 5081 O O . THR B 1 310 ? 7.496 31.215 64.259 1.00 28.28 310 THR B O 1
ATOM 5085 N N . PRO B 1 311 ? 7.330 29.923 66.131 1.00 28.95 311 PRO B N 1
ATOM 5086 C CA . PRO B 1 311 ? 6.073 29.242 65.760 1.00 30.23 311 PRO B CA 1
ATOM 5087 C C . PRO B 1 311 ? 4.885 30.160 65.439 1.00 31.71 311 PRO B C 1
ATOM 5088 O O . PRO B 1 311 ? 3.972 29.743 64.721 1.00 33.03 311 PRO B O 1
ATOM 5092 N N . ALA B 1 312 ? 4.905 31.385 65.967 1.00 32.29 312 ALA B N 1
ATOM 5093 C CA . ALA B 1 312 ? 3.878 32.396 65.708 1.00 33.87 312 ALA B CA 1
ATOM 5094 C C . ALA B 1 312 ? 3.818 32.805 64.232 1.00 35.27 312 ALA B C 1
ATOM 5095 O O . ALA B 1 312 ? 2.740 33.120 63.713 1.00 36.52 312 ALA B O 1
ATOM 5097 N N . ARG B 1 313 ? 4.977 32.802 63.571 1.00 34.17 313 ARG B N 1
ATOM 5098 C CA . ARG B 1 313 ? 5.057 32.971 62.117 1.00 34.99 313 ARG B CA 1
ATOM 5099 C C . ARG B 1 313 ? 5.153 31.573 61.475 1.00 34.94 313 ARG B C 1
ATOM 5100 O O . ARG B 1 313 ? 4.649 30.603 62.046 1.00 36.30 313 ARG B O 1
ATOM 5108 N N . GLY B 1 314 ? 5.765 31.446 60.303 1.00 34.10 314 GLY B N 1
ATOM 5109 C CA . GLY B 1 314 ? 5.911 30.117 59.702 1.00 33.68 314 GLY B CA 1
ATOM 5110 C C . GLY B 1 314 ? 7.313 29.569 59.853 1.00 32.69 314 GLY B C 1
ATOM 5111 O O . GLY B 1 314 ? 7.701 28.676 59.108 1.00 33.86 314 GLY B O 1
ATOM 5112 N N . LEU B 1 315 ? 8.035 30.051 60.869 1.00 31.07 315 LEU B N 1
ATOM 5113 C CA . LEU B 1 315 ? 9.481 30.257 60.747 1.00 28.90 315 LEU B CA 1
ATOM 5114 C C . LEU B 1 315 ? 10.461 29.381 61.542 1.00 27.93 315 LEU B C 1
ATOM 5115 O O . LEU B 1 315 ? 10.393 29.277 62.768 1.00 26.92 315 LEU B O 1
ATOM 5120 N N . ALA B 1 316 ? 11.378 28.774 60.792 1.00 26.48 316 ALA B N 1
ATOM 5121 C CA . ALA B 1 316 ? 12.617 28.217 61.317 1.00 25.86 316 ALA B CA 1
ATOM 5122 C C . ALA B 1 316 ? 13.775 28.876 60.562 1.00 24.92 316 ALA B C 1
ATOM 5123 O O . ALA B 1 316 ? 13.825 28.818 59.331 1.00 25.61 316 ALA B O 1
ATOM 5125 N N . VAL B 1 317 ? 14.697 29.499 61.297 1.00 23.31 317 VAL B N 1
ATOM 5126 C CA . VAL B 1 317 ? 15.870 30.145 60.697 1.00 22.21 317 VAL B CA 1
ATOM 5127 C C . VAL B 1 317 ? 17.112 29.253 60.797 1.00 21.23 317 VAL B C 1
ATOM 5128 O O . VAL B 1 317 ? 17.477 28.786 61.887 1.00 20.46 317 VAL B O 1
ATOM 5132 N N . VAL B 1 318 ? 17.740 29.017 59.647 1.00 19.65 318 VAL B N 1
ATOM 5133 C CA . VAL B 1 318 ? 18.951 28.190 59.567 1.00 18.81 318 VAL B CA 1
ATOM 5134 C C . VAL B 1 318 ? 20.189 29.076 59.431 1.00 17.85 318 VAL B C 1
ATOM 5135 O O . VAL B 1 318 ? 20.084 30.226 58.993 1.00 17.90 318 VAL B O 1
ATOM 5139 N N . ASP B 1 319 ? 21.352 28.526 59.776 1.00 17.09 319 ASP B N 1
ATOM 5140 C CA . ASP B 1 319 ? 22.595 29.300 59.794 1.00 16.89 319 ASP B CA 1
ATOM 5141 C C . ASP B 1 319 ? 23.254 29.544 58.420 1.00 16.81 319 ASP B C 1
ATOM 5142 O O . ASP B 1 319 ? 24.303 30.194 58.343 1.00 15.86 319 ASP B O 1
ATOM 5147 N N . ALA B 1 320 ? 22.628 29.039 57.353 1.00 17.02 320 ALA B N 1
ATOM 5148 C CA . ALA B 1 320 ? 23.146 29.201 55.999 1.00 16.80 320 ALA B CA 1
ATOM 5149 C C . ALA B 1 320 ? 22.368 30.284 55.277 1.00 16.56 320 ALA B C 1
ATOM 5150 O O . ALA B 1 320 ? 21.202 30.081 54.918 1.00 16.74 320 ALA B O 1
ATOM 5152 N N . GLY B 1 321 ? 23.017 31.437 55.099 1.00 16.90 321 GLY B N 1
ATOM 5153 C CA . GLY B 1 321 ? 22.470 32.553 54.317 1.00 16.81 321 GLY B CA 1
ATOM 5154 C C . GLY B 1 321 ? 23.041 32.658 52.910 1.00 16.84 321 GLY B C 1
ATOM 5155 O O . GLY B 1 321 ? 23.477 31.658 52.327 1.00 16.85 321 GLY B O 1
ATOM 5156 N N . THR B 1 322 ? 23.009 33.878 52.367 1.00 17.33 322 THR B N 1
ATOM 5157 C CA . THR B 1 322 ? 23.644 34.249 51.089 1.00 17.70 322 THR B CA 1
ATOM 5158 C C . THR B 1 322 ? 25.068 33.702 50.953 1.00 17.27 322 THR B C 1
ATOM 5159 O O . THR B 1 322 ? 25.432 33.202 49.897 1.00 17.03 322 THR B O 1
ATOM 5163 N N . LYS B 1 323 ? 25.856 33.801 52.029 1.00 16.90 323 LYS B N 1
ATOM 5164 C CA . LYS B 1 323 ? 27.269 33.420 52.003 1.00 16.46 323 LYS B CA 1
ATOM 5165 C C . LYS B 1 323 ? 27.533 31.902 52.013 1.00 16.72 323 LYS B C 1
ATOM 5166 O O . LYS B 1 323 ? 28.660 31.469 51.758 1.00 17.31 323 LYS B O 1
ATOM 5172 N N . ALA B 1 324 ? 26.488 31.107 52.269 1.00 17.44 324 ALA B N 1
ATOM 5173 C CA . ALA B 1 324 ? 26.573 29.640 52.318 1.00 18.12 324 ALA B CA 1
ATOM 5174 C C . ALA B 1 324 ? 25.751 28.940 51.226 1.00 19.24 324 ALA B C 1
ATOM 5175 O O . ALA B 1 324 ? 25.954 27.753 50.950 1.00 18.71 324 ALA B O 1
ATOM 5177 N N . VAL B 1 325 ? 24.797 29.664 50.649 1.00 20.69 325 VAL B N 1
ATOM 5178 C CA . VAL B 1 325 ? 24.032 29.152 49.517 1.00 22.14 325 VAL B CA 1
ATOM 5179 C C . VAL B 1 325 ? 23.695 30.298 48.571 1.00 23.44 325 VAL B C 1
ATOM 5180 O O . VAL B 1 325 ? 23.079 31.298 48.967 1.00 24.72 325 VAL B O 1
ATOM 5184 N N . SER B 1 326 ? 24.171 30.145 47.338 1.00 23.63 326 SER B N 1
ATOM 5185 C CA . SER B 1 326 ? 23.982 31.111 46.274 1.00 24.54 326 SER B CA 1
ATOM 5186 C C . SER B 1 326 ? 22.522 31.070 45.874 1.00 24.55 326 SER B C 1
ATOM 5187 O O . SER B 1 326 ? 21.940 29.993 45.758 1.00 25.90 326 SER B O 1
ATOM 5190 N N . LEU B 1 327 ? 21.927 32.245 45.709 1.00 25.22 327 LEU B N 1
ATOM 5191 C CA . LEU B 1 327 ? 20.534 32.352 45.292 1.00 26.64 327 LEU B CA 1
ATOM 5192 C C . LEU B 1 327 ? 20.420 32.761 43.822 1.00 27.59 327 LEU B C 1
ATOM 5193 O O . LEU B 1 327 ? 19.339 33.124 43.354 1.00 28.60 327 LEU B O 1
ATOM 5198 N N . ASP B 1 328 ? 21.538 32.654 43.101 1.00 27.67 328 ASP B N 1
ATOM 5199 C CA . ASP B 1 328 ? 21.686 33.200 41.746 1.00 29.00 328 ASP B CA 1
ATOM 5200 C C . ASP B 1 328 ? 20.779 32.584 40.661 1.00 28.63 328 ASP B C 1
ATOM 5201 O O . ASP B 1 328 ? 20.585 33.189 39.605 1.00 30.90 328 ASP B O 1
ATOM 5206 N N . SER B 1 329 ? 20.231 31.398 40.939 1.00 28.26 329 SER B N 1
ATOM 5207 C CA . SER B 1 329 ? 19.231 30.740 40.076 1.00 27.97 329 SER B CA 1
ATOM 5208 C C . SER B 1 329 ? 17.923 30.423 40.821 1.00 27.92 329 SER B C 1
ATOM 5209 O O . SER B 1 329 ? 17.124 29.596 40.372 1.00 28.56 329 SER B O 1
ATOM 5212 N N . GLY B 1 330 ? 17.700 31.100 41.945 1.00 27.92 330 GLY B N 1
ATOM 5213 C CA . GLY B 1 330 ? 16.541 30.842 42.795 1.00 28.48 330 GLY B CA 1
ATOM 5214 C C . GLY B 1 330 ? 16.935 30.231 44.132 1.00 28.56 330 GLY B C 1
ATOM 5215 O O . GLY B 1 330 ? 18.123 29.958 44.358 1.00 29.25 330 GLY B O 1
ATOM 5216 N N . PRO B 1 331 ? 15.946 30.008 45.024 1.00 28.08 331 PRO B N 1
ATOM 5217 C CA . PRO B 1 331 ? 16.204 29.487 46.372 1.00 27.50 331 PRO B CA 1
ATOM 5218 C C . PRO B 1 331 ? 16.641 28.012 46.386 1.00 26.76 331 PRO B C 1
ATOM 5219 O O . PRO B 1 331 ? 16.305 27.272 45.454 1.00 26.68 331 PRO B O 1
ATOM 5223 N N . PRO B 1 332 ? 17.375 27.583 47.440 1.00 26.30 332 PRO B N 1
ATOM 5224 C CA . PRO B 1 332 ? 17.651 26.160 47.596 1.00 26.22 332 PRO B CA 1
ATOM 5225 C C . PRO B 1 332 ? 16.382 25.408 48.004 1.00 27.28 332 PRO B C 1
ATOM 5226 O O . PRO B 1 332 ? 15.418 26.032 48.476 1.00 27.03 332 PRO B O 1
ATOM 5230 N N . ARG B 1 333 ? 16.379 24.092 47.815 1.00 27.35 333 ARG B N 1
ATOM 5231 C CA . ARG B 1 333 ? 15.190 23.294 48.101 1.00 29.35 333 ARG B CA 1
ATOM 5232 C C . ARG B 1 333 ? 15.413 22.257 49.185 1.00 29.09 333 ARG B C 1
ATOM 5233 O O . ARG B 1 333 ? 16.464 21.610 49.244 1.00 28.93 333 ARG B O 1
ATOM 5241 N N . LEU B 1 334 ? 14.402 22.113 50.039 1.00 29.07 334 LEU B N 1
ATOM 5242 C CA . LEU B 1 334 ? 14.352 21.043 51.025 1.00 28.56 334 LEU B CA 1
ATOM 5243 C C . LEU B 1 334 ? 14.003 19.718 50.330 1.00 29.12 334 LEU B C 1
ATOM 5244 O O . LEU B 1 334 ? 13.162 19.699 49.426 1.00 29.11 334 LEU B O 1
ATOM 5249 N N . PRO B 1 335 ? 14.658 18.612 50.737 1.00 30.30 335 PRO B N 1
ATOM 5250 C CA . PRO B 1 335 ? 14.508 17.332 50.036 1.00 31.33 335 PRO B CA 1
ATOM 5251 C C . PRO B 1 335 ? 13.231 16.563 50.451 1.00 32.66 335 PRO B C 1
ATOM 5252 O O . PRO B 1 335 ? 12.536 17.011 51.374 1.00 32.10 335 PRO B O 1
ATOM 5256 N N . PRO B 1 336 ? 12.917 15.421 49.779 1.00 34.10 336 PRO B N 1
ATOM 5257 C CA . PRO B 1 336 ? 11.721 14.633 50.141 1.00 34.95 336 PRO B CA 1
ATOM 5258 C C . PRO B 1 336 ? 11.695 14.080 51.576 1.00 36.75 336 PRO B C 1
ATOM 5259 O O . PRO B 1 336 ? 10.609 13.939 52.149 1.00 37.75 336 PRO B O 1
ATOM 5263 N N . ALA B 1 337 ? 12.870 13.776 52.137 1.00 37.26 337 ALA B N 1
ATOM 5264 C CA . ALA B 1 337 ? 13.005 13.257 53.510 1.00 37.79 337 ALA B CA 1
ATOM 5265 C C . ALA B 1 337 ? 12.562 14.252 54.587 1.00 38.16 337 ALA B C 1
ATOM 5266 O O . ALA B 1 337 ? 12.109 13.844 55.659 1.00 37.34 337 ALA B O 1
ATOM 5268 N N . PHE B 1 338 ? 12.707 15.546 54.291 1.00 38.75 338 PHE B N 1
ATOM 5269 C CA . PHE B 1 338 ? 12.199 16.618 55.148 1.00 40.27 338 PHE B CA 1
ATOM 5270 C C . PHE B 1 338 ? 10.679 16.536 55.311 1.00 41.23 338 PHE B C 1
ATOM 5271 O O . PHE B 1 338 ? 10.181 16.610 56.434 1.00 41.44 338 PHE B O 1
ATOM 5279 N N . GLU B 1 339 ? 9.961 16.379 54.195 1.00 42.27 339 GLU B N 1
ATOM 5280 C CA . GLU B 1 339 ? 8.499 16.221 54.201 1.00 44.27 339 GLU B CA 1
ATOM 5281 C C . GLU B 1 339 ? 8.032 15.015 55.031 1.00 45.52 339 GLU B C 1
ATOM 5282 O O . GLU B 1 339 ? 6.972 15.070 55.669 1.00 46.03 339 GLU B O 1
ATOM 5288 N N . ALA B 1 340 ? 8.825 13.940 55.020 1.00 46.41 340 ALA B N 1
ATOM 5289 C CA . ALA B 1 340 ? 8.616 12.799 55.918 1.00 48.41 340 ALA B CA 1
ATOM 5290 C C . ALA B 1 340 ? 8.913 13.207 57.363 1.00 49.39 340 ALA B C 1
ATOM 5291 O O . ALA B 1 340 ? 9.967 13.790 57.646 1.00 49.47 340 ALA B O 1
ATOM 5293 N N . ALA B 1 341 ? 7.964 12.909 58.255 1.00 51.05 341 ALA B N 1
ATOM 5294 C CA . ALA B 1 341 ? 8.013 13.259 59.695 1.00 51.49 341 ALA B CA 1
ATOM 5295 C C . ALA B 1 341 ? 8.156 14.759 60.037 1.00 52.41 341 ALA B C 1
ATOM 5296 O O . ALA B 1 341 ? 8.691 15.122 61.096 1.00 52.99 341 ALA B O 1
ATOM 5298 N N . TYR B 1 342 ? 7.681 15.617 59.131 1.00 50.89 342 TYR B N 1
ATOM 5299 C CA . TYR B 1 342 ? 7.383 17.025 59.431 1.00 49.70 342 TYR B CA 1
ATOM 5300 C C . TYR B 1 342 ? 5.994 17.412 58.918 1.00 49.76 342 TYR B C 1
ATOM 5301 O O . TYR B 1 342 ? 5.401 18.386 59.391 1.00 48.86 342 TYR B O 1
ATOM 5310 N N . GLY B 1 343 ? 5.493 16.642 57.949 1.00 50.38 343 GLY B N 1
ATOM 5311 C CA . GLY B 1 343 ? 4.138 16.803 57.421 1.00 51.52 343 GLY B CA 1
ATOM 5312 C C . GLY B 1 343 ? 4.118 17.480 56.068 1.00 51.36 343 GLY B C 1
ATOM 5313 O O . GLY B 1 343 ? 3.846 16.840 55.049 1.00 51.39 343 GLY B O 1
ATOM 5314 N N . THR B 1 344 ? 4.413 18.779 56.073 1.00 51.64 344 THR B N 1
ATOM 5315 C CA . THR B 1 344 ? 4.432 19.607 54.861 1.00 50.29 344 THR B CA 1
ATOM 5316 C C . THR B 1 344 ? 5.857 20.050 54.484 1.00 49.29 344 THR B C 1
ATOM 5317 O O . THR B 1 344 ? 6.770 20.011 55.317 1.00 48.38 344 THR B O 1
ATOM 5321 N N . MET B 1 345 ? 6.030 20.456 53.226 1.00 47.97 345 MET B N 1
ATOM 5322 C CA . MET B 1 345 ? 7.306 20.967 52.724 1.00 47.52 345 MET B CA 1
ATOM 5323 C C . MET B 1 345 ? 7.356 22.496 52.843 1.00 45.42 345 MET B C 1
ATOM 5324 O O . MET B 1 345 ? 6.630 23.207 52.133 1.00 45.47 345 MET B O 1
ATOM 5329 N N . MET B 1 346 ? 8.201 22.994 53.748 1.00 41.93 346 MET B N 1
ATOM 5330 C CA . MET B 1 346 ? 8.401 24.442 53.897 1.00 40.06 346 MET B CA 1
ATOM 5331 C C . MET B 1 346 ? 9.464 24.996 52.925 1.00 37.66 346 MET B C 1
ATOM 5332 O O . MET B 1 346 ? 10.311 24.251 52.416 1.00 37.43 346 MET B O 1
ATOM 5337 N N . GLU B 1 347 ? 9.389 26.297 52.655 1.00 34.35 347 GLU B N 1
ATOM 5338 C CA . GLU B 1 347 ? 10.173 26.932 51.590 1.00 32.31 347 GLU B CA 1
ATOM 5339 C C . GLU B 1 347 ? 11.281 27.827 52.141 1.00 30.80 347 GLU B C 1
ATOM 5340 O O . GLU B 1 347 ? 11.144 28.395 53.223 1.00 31.10 347 GLU B O 1
ATOM 5346 N N . TYR B 1 348 ? 12.370 27.939 51.385 1.00 28.21 348 TYR B N 1
ATOM 5347 C CA . TYR B 1 348 ? 13.506 28.785 51.747 1.00 26.49 348 TYR B CA 1
ATOM 5348 C C . TYR B 1 348 ? 13.386 30.181 51.145 1.00 25.90 348 TYR B C 1
ATOM 5349 O O . TYR B 1 348 ? 13.274 30.328 49.932 1.00 25.70 348 TYR B O 1
ATOM 5358 N N . GLY B 1 349 ? 13.422 31.198 52.008 1.00 26.10 349 GLY B N 1
ATOM 5359 C CA . GLY B 1 349 ? 13.640 32.588 51.591 1.00 25.02 349 GLY B CA 1
ATOM 5360 C C . GLY B 1 349 ? 14.914 33.118 52.229 1.00 25.13 349 GLY B C 1
ATOM 5361 O O . GLY B 1 349 ? 15.356 32.593 53.253 1.00 25.25 349 GLY B O 1
ATOM 5362 N N . SER B 1 350 ? 15.509 34.149 51.620 1.00 25.69 350 SER B N 1
ATOM 5363 C CA . SER B 1 350 ? 16.712 34.795 52.161 1.00 24.94 350 SER B CA 1
ATOM 5364 C C . SER B 1 350 ? 16.416 35.493 53.484 1.00 24.52 350 SER B C 1
ATOM 5365 O O . SER B 1 350 ? 15.402 36.187 53.614 1.00 23.61 350 SER B O 1
ATOM 5368 N N . GLY B 1 351 ? 17.298 35.288 54.461 1.00 23.26 351 GLY B N 1
ATOM 5369 C CA . GLY B 1 351 ? 17.309 36.124 55.654 1.00 22.81 351 GLY B CA 1
ATOM 5370 C C . GLY B 1 351 ? 18.531 37.031 55.702 1.00 22.59 351 GLY B C 1
ATOM 5371 O O . GLY B 1 351 ? 18.876 37.544 56.759 1.00 23.43 351 GLY B O 1
ATOM 5372 N N . GLY B 1 352 ? 19.183 37.233 54.559 1.00 21.57 352 GLY B N 1
ATOM 5373 C CA . GLY B 1 352 ? 20.429 38.001 54.499 1.00 21.29 352 GLY B CA 1
ATOM 5374 C C . GLY B 1 352 ? 21.664 37.118 54.505 1.00 21.07 352 GLY B C 1
ATOM 5375 O O . GLY B 1 352 ? 21.589 35.924 54.182 1.00 20.94 352 GLY B O 1
ATOM 5376 N N . ASP B 1 353 ? 22.794 37.720 54.882 1.00 20.80 353 ASP B N 1
ATOM 5377 C CA . ASP B 1 353 ? 24.128 37.113 54.776 1.00 20.60 353 ASP B CA 1
ATOM 5378 C C . ASP B 1 353 ? 24.261 35.759 55.456 1.00 19.63 353 ASP B C 1
ATOM 5379 O O . ASP B 1 353 ? 24.846 34.819 54.900 1.00 18.87 353 ASP B O 1
ATOM 5384 N N . GLU B 1 354 ? 23.689 35.666 56.652 1.00 19.37 354 GLU B N 1
ATOM 5385 C CA . GLU B 1 354 ? 23.994 34.592 57.569 1.00 18.59 354 GLU B CA 1
ATOM 5386 C C . GLU B 1 354 ? 22.765 33.884 58.140 1.00 18.60 354 GLU B C 1
ATOM 5387 O O . GLU B 1 354 ? 22.890 33.052 59.037 1.00 17.78 354 GLU B O 1
ATOM 5393 N N . HIS B 1 355 ? 21.597 34.208 57.590 1.00 18.84 355 HIS B N 1
ATOM 5394 C CA . HIS B 1 355 ? 20.344 33.595 57.988 1.00 19.24 355 HIS B CA 1
ATOM 5395 C C . HIS B 1 355 ? 19.625 33.093 56.748 1.00 19.46 355 HIS B C 1
ATOM 5396 O O . HIS B 1 355 ? 19.636 33.752 55.702 1.00 19.64 355 HIS B O 1
ATOM 5403 N N . GLY B 1 356 ? 19.021 31.920 56.883 1.00 20.18 356 GLY B N 1
ATOM 5404 C CA . GLY B 1 356 ? 18.064 31.404 55.915 1.00 20.86 356 GLY B CA 1
ATOM 5405 C C . GLY B 1 356 ? 16.711 31.226 56.570 1.00 22.39 356 GLY B C 1
ATOM 5406 O O . GLY B 1 356 ? 16.606 30.588 57.616 1.00 21.64 356 GLY B O 1
ATOM 5407 N N . LYS B 1 357 ? 15.677 31.788 55.953 1.00 23.15 357 LYS B N 1
ATOM 5408 C CA . LYS B 1 357 ? 14.320 31.680 56.481 1.00 24.15 357 LYS B CA 1
ATOM 5409 C C . LYS B 1 357 ? 13.600 30.482 55.873 1.00 24.94 357 LYS B C 1
ATOM 5410 O O . LYS B 1 357 ? 13.451 30.397 54.652 1.00 24.58 357 LYS B O 1
ATOM 5416 N N . LEU B 1 358 ? 13.167 29.560 56.727 1.00 25.88 358 LEU B N 1
ATOM 5417 C CA . LEU B 1 358 ? 12.325 28.449 56.295 1.00 28.10 358 LEU B CA 1
ATOM 5418 C C . LEU B 1 358 ? 10.899 28.699 56.757 1.00 29.67 358 LEU B C 1
ATOM 5419 O O . LEU B 1 358 ? 10.640 28.795 57.955 1.00 29.45 358 LEU B O 1
ATOM 5424 N N . MET B 1 359 ? 9.991 28.821 55.788 1.00 32.33 359 MET B N 1
ATOM 5425 C CA . MET B 1 359 ? 8.630 29.302 56.032 1.00 36.14 359 MET B CA 1
ATOM 5426 C C . MET B 1 359 ? 7.565 28.326 55.529 1.00 38.80 359 MET B C 1
ATOM 5427 O O . MET B 1 359 ? 7.628 27.865 54.382 1.00 37.68 359 MET B O 1
ATOM 5432 N N . TRP B 1 360 ? 6.599 28.019 56.399 1.00 41.04 360 TRP B N 1
ATOM 5433 C CA . TRP B 1 360 ? 5.484 27.123 56.074 1.00 44.23 360 TRP B CA 1
ATOM 5434 C C . TRP B 1 360 ? 4.368 27.857 55.312 1.00 46.36 360 TRP B C 1
ATOM 5435 O O . TRP B 1 360 ? 3.901 28.910 55.770 1.00 48.60 360 TRP B O 1
ATOM 5437 N N . PRO B 1 361 ? 3.929 27.301 54.158 1.00 47.16 361 PRO B N 1
ATOM 5438 C CA . PRO B 1 361 ? 2.930 27.969 53.317 1.00 47.41 361 PRO B CA 1
ATOM 5439 C C . PRO B 1 361 ? 1.509 27.785 53.840 1.00 48.51 361 PRO B C 1
ATOM 5440 O O . PRO B 1 361 ? 0.734 28.741 53.861 1.00 49.39 361 PRO B O 1
ATOM 5444 N N . PRO B 1 368 ? -1.538 22.550 60.786 1.00 50.57 368 PRO B N 1
ATOM 5445 C CA . PRO B 1 368 ? -0.149 22.791 61.175 1.00 49.85 368 PRO B CA 1
ATOM 5446 C C . PRO B 1 368 ? 0.460 21.614 61.938 1.00 49.39 368 PRO B C 1
ATOM 5447 O O . PRO B 1 368 ? -0.264 20.864 62.602 1.00 50.10 368 PRO B O 1
ATOM 5451 N N . MET B 1 369 ? 1.781 21.470 61.834 1.00 49.08 369 MET B N 1
ATOM 5452 C CA . MET B 1 369 ? 2.536 20.400 62.500 1.00 46.98 369 MET B CA 1
ATOM 5453 C C . MET B 1 369 ? 3.879 20.916 63.039 1.00 45.67 369 MET B C 1
ATOM 5454 O O . MET B 1 369 ? 4.068 22.131 63.180 1.00 45.29 369 MET B O 1
ATOM 5456 N N . SER B 1 370 ? 4.796 19.993 63.342 1.00 43.86 370 SER B N 1
ATOM 5457 C CA . SER B 1 370 ? 6.104 20.323 63.916 1.00 41.00 370 SER B CA 1
ATOM 5458 C C . SER B 1 370 ? 7.021 21.100 62.973 1.00 38.60 370 SER B C 1
ATOM 5459 O O . SER B 1 370 ? 7.283 20.687 61.835 1.00 38.85 370 SER B O 1
ATOM 5462 N N . LEU B 1 371 ? 7.469 22.253 63.459 1.00 35.51 371 LEU B N 1
ATOM 5463 C CA . LEU B 1 371 ? 8.626 22.952 62.917 1.00 33.07 371 LEU B CA 1
ATOM 5464 C C . LEU B 1 371 ? 9.869 22.186 63.360 1.00 31.23 371 LEU B C 1
ATOM 5465 O O . LEU B 1 371 ? 9.832 21.525 64.407 1.00 30.06 371 LEU B O 1
ATOM 5470 N N . PRO B 1 372 ? 10.973 22.267 62.580 1.00 29.93 372 PRO B N 1
ATOM 5471 C CA . PRO B 1 372 ? 12.236 21.707 63.077 1.00 29.79 372 PRO B CA 1
ATOM 5472 C C . PRO B 1 372 ? 12.666 22.354 64.391 1.00 29.49 372 PRO B C 1
ATOM 5473 O O . PRO B 1 372 ? 12.496 23.570 64.575 1.00 30.35 372 PRO B O 1
ATOM 5477 N N . GLU B 1 373 ? 13.198 21.540 65.298 1.00 28.76 373 GLU B N 1
ATOM 5478 C CA . GLU B 1 373 ? 13.705 22.048 66.569 1.00 28.14 373 GLU B CA 1
ATOM 5479 C C . GLU B 1 373 ? 15.003 22.821 66.357 1.00 26.70 373 GLU B C 1
ATOM 5480 O O . GLU B 1 373 ? 15.748 22.547 65.415 1.00 25.74 373 GLU B O 1
ATOM 5486 N N . VAL B 1 374 ? 15.244 23.814 67.213 1.00 25.23 374 VAL B N 1
ATOM 5487 C CA . VAL B 1 374 ? 16.521 24.540 67.230 1.00 24.15 374 VAL B CA 1
ATOM 5488 C C . VAL B 1 374 ? 17.625 23.537 67.566 1.00 23.23 374 VAL B C 1
ATOM 5489 O O . VAL B 1 374 ? 17.455 22.699 68.459 1.00 22.39 374 VAL B O 1
ATOM 5493 N N . GLY B 1 375 ? 18.730 23.604 66.820 1.00 21.78 375 GLY B N 1
ATOM 5494 C CA . GLY B 1 375 ? 19.818 22.632 66.941 1.00 20.97 375 GLY B CA 1
ATOM 5495 C C . GLY B 1 375 ? 19.754 21.480 65.948 1.00 20.78 375 GLY B C 1
ATOM 5496 O O . GLY B 1 375 ? 20.748 20.753 65.778 1.00 20.33 375 GLY B O 1
ATOM 5497 N N . SER B 1 376 ? 18.597 21.308 65.291 1.00 20.68 376 SER B N 1
ATOM 5498 C CA . SER B 1 376 ? 18.416 20.252 64.284 1.00 20.42 376 SER B CA 1
ATOM 5499 C C . SER B 1 376 ? 19.137 20.578 62.970 1.00 20.58 376 SER B C 1
ATOM 5500 O O . SER B 1 376 ? 19.294 21.750 62.607 1.00 20.02 376 SER B O 1
ATOM 5503 N N . LEU B 1 377 ? 19.586 19.530 62.281 1.00 19.98 377 LEU B N 1
ATOM 5504 C CA . LEU B 1 377 ? 20.293 19.663 61.003 1.00 19.77 377 LEU B CA 1
ATOM 5505 C C . LEU B 1 377 ? 19.388 19.374 59.817 1.00 20.30 377 LEU B C 1
ATOM 5506 O O . LEU B 1 377 ? 18.443 18.592 59.934 1.00 21.26 377 LEU B O 1
ATOM 5511 N N . LEU B 1 378 ? 19.693 19.998 58.678 1.00 20.18 378 LEU B N 1
ATOM 5512 C CA . LEU B 1 378 ? 18.930 19.813 57.435 1.00 20.76 378 LEU B CA 1
ATOM 5513 C C . LEU B 1 378 ? 19.848 19.878 56.218 1.00 20.32 378 LEU B C 1
ATOM 5514 O O . LEU B 1 378 ? 20.897 20.523 56.268 1.00 19.83 378 LEU B O 1
ATOM 5519 N N . LEU B 1 379 ? 19.461 19.195 55.139 1.00 19.84 379 LEU B N 1
ATOM 5520 C CA . LEU B 1 379 ? 20.213 19.258 53.886 1.00 20.24 379 LEU B CA 1
ATOM 5521 C C . LEU B 1 379 ? 19.455 20.074 52.855 1.00 20.64 379 LEU B C 1
ATOM 5522 O O . LEU B 1 379 ? 18.273 19.834 52.599 1.00 21.71 379 LEU B O 1
ATOM 5527 N N . LEU B 1 380 ? 20.145 21.057 52.293 1.00 20.08 380 LEU B N 1
ATOM 5528 C CA . LEU B 1 380 ? 19.578 21.924 51.280 1.00 20.28 380 LEU B CA 1
ATOM 5529 C C . LEU B 1 380 ? 20.196 21.646 49.913 1.00 19.47 380 LEU B C 1
ATOM 5530 O O . LEU B 1 380 ? 21.418 21.698 49.754 1.00 18.72 380 LEU B O 1
ATOM 5535 N N . GLN B 1 381 ? 19.329 21.362 48.938 1.00 20.05 381 GLN B N 1
ATOM 5536 C CA . GLN B 1 381 ? 19.708 21.227 47.532 1.00 20.39 381 GLN B CA 1
ATOM 5537 C C . GLN B 1 381 ? 19.989 22.621 46.978 1.00 20.58 381 GLN B C 1
ATOM 5538 O O . GLN B 1 381 ? 19.088 23.462 47.008 1.00 20.85 381 GLN B O 1
ATOM 5544 N N . PRO B 1 382 ? 21.219 22.872 46.457 1.00 19.91 382 PRO B N 1
ATOM 5545 C CA . PRO B 1 382 ? 21.499 24.202 45.883 1.00 20.35 382 PRO B CA 1
ATOM 5546 C C . PRO B 1 382 ? 20.550 24.554 44.739 1.00 20.25 382 PRO B C 1
ATOM 5547 O O . PRO B 1 382 ? 20.140 23.676 43.987 1.00 20.48 382 PRO B O 1
ATOM 5551 N N . GLY B 1 383 ? 20.166 25.823 44.653 1.00 20.60 383 GLY B N 1
ATOM 5552 C CA . GLY B 1 383 ? 19.412 26.322 43.506 1.00 20.73 383 GLY B CA 1
ATOM 5553 C C . GLY B 1 383 ? 20.256 26.251 42.240 1.00 20.37 383 GLY B C 1
ATOM 5554 O O . GLY B 1 383 ? 19.729 26.031 41.152 1.00 22.02 383 GLY B O 1
ATOM 5555 N N . HIS B 1 384 ? 21.569 26.423 42.411 1.00 20.64 384 HIS B N 1
ATOM 5556 C CA . HIS B 1 384 ? 22.572 26.352 41.344 1.00 20.46 384 HIS B CA 1
ATOM 5557 C C . HIS B 1 384 ? 23.878 25.771 41.910 1.00 19.85 384 HIS B C 1
ATOM 5558 O O . HIS B 1 384 ? 24.462 26.343 42.834 1.00 19.48 384 HIS B O 1
ATOM 5565 N N . CYS B 1 385 ? 24.333 24.646 41.350 1.00 19.33 385 CYS B N 1
ATOM 5566 C CA . CYS B 1 385 ? 25.451 23.896 41.934 1.00 19.67 385 CYS B CA 1
ATOM 5567 C C . CYS B 1 385 ? 26.797 24.635 41.985 1.00 19.26 385 CYS B C 1
ATOM 5568 O O . CYS B 1 385 ? 27.341 24.816 43.083 1.00 18.81 385 CYS B O 1
ATOM 5571 N N . ASP B 1 386 ? 27.301 25.089 40.828 1.00 19.36 386 ASP B N 1
ATOM 5572 C CA . ASP B 1 386 ? 28.667 25.671 40.733 1.00 19.23 386 ASP B CA 1
ATOM 5573 C C . ASP B 1 386 ? 28.944 26.877 41.663 1.00 18.59 386 ASP B C 1
ATOM 5574 O O . ASP B 1 386 ? 29.948 26.852 42.384 1.00 17.02 386 ASP B O 1
ATOM 5579 N N . PRO B 1 387 ? 28.085 27.932 41.640 1.00 17.74 387 PRO B N 1
ATOM 5580 C CA . PRO B 1 387 ? 28.390 29.060 42.535 1.00 18.60 387 PRO B CA 1
ATOM 5581 C C . PRO B 1 387 ? 28.374 28.680 44.013 1.00 18.25 387 PRO B C 1
ATOM 5582 O O . PRO B 1 387 ? 29.206 29.174 44.776 1.00 18.54 387 PRO B O 1
ATOM 5586 N N . THR B 1 388 ? 27.458 27.792 44.396 1.00 18.58 388 THR B N 1
ATOM 5587 C CA . THR B 1 388 ? 27.348 27.321 45.775 1.00 19.13 388 THR B CA 1
ATOM 5588 C C . THR B 1 388 ? 28.633 26.617 46.218 1.00 18.64 388 THR B C 1
ATOM 5589 O O . THR B 1 388 ? 29.137 26.888 47.304 1.00 17.81 388 THR B O 1
ATOM 5593 N N . VAL B 1 389 ? 29.166 25.748 45.356 1.00 18.54 389 VAL B N 1
ATOM 5594 C CA . VAL B 1 389 ? 30.409 25.012 45.631 1.00 18.25 389 VAL B CA 1
ATOM 5595 C C . VAL B 1 389 ? 31.539 26.014 45.892 1.00 18.30 389 VAL B C 1
ATOM 5596 O O . VAL B 1 389 ? 32.329 25.851 46.837 1.00 18.28 389 VAL B O 1
ATOM 5600 N N . ASN B 1 390 ? 31.579 27.059 45.065 1.00 18.06 390 ASN B N 1
ATOM 5601 C CA . ASN B 1 390 ? 32.602 28.108 45.149 1.00 17.46 390 ASN B CA 1
ATOM 5602 C C . ASN B 1 390 ? 32.532 28.938 46.448 1.00 16.96 390 ASN B C 1
ATOM 5603 O O . ASN B 1 390 ? 33.445 29.697 46.737 1.00 16.53 390 ASN B O 1
ATOM 5608 N N . LEU B 1 391 ? 31.464 28.794 47.233 1.00 16.84 391 LEU B N 1
ATOM 5609 C CA . LEU B 1 391 ? 31.425 29.442 48.560 1.00 16.28 391 LEU B CA 1
ATOM 5610 C C . LEU B 1 391 ? 32.233 28.695 49.632 1.00 16.12 391 LEU B C 1
ATOM 5611 O O . LEU B 1 391 ? 32.523 29.251 50.683 1.00 16.40 391 LEU B O 1
ATOM 5616 N N . TYR B 1 392 ? 32.630 27.462 49.331 1.00 16.80 392 TYR B N 1
ATOM 5617 C CA . TYR B 1 392 ? 33.297 26.583 50.294 1.00 16.70 392 TYR B CA 1
ATOM 5618 C C . TYR B 1 392 ? 34.757 26.295 49.980 1.00 16.98 392 TYR B C 1
ATOM 5619 O O . TYR B 1 392 ? 35.153 26.236 48.818 1.00 17.50 392 TYR B O 1
ATOM 5628 N N . ASP B 1 393 ? 35.537 26.108 51.047 1.00 17.17 393 ASP B N 1
ATOM 5629 C CA . ASP B 1 393 ? 36.956 25.790 50.966 1.00 17.12 393 ASP B CA 1
ATOM 5630 C C . ASP B 1 393 ? 37.218 24.293 51.045 1.00 17.29 393 ASP B C 1
ATOM 5631 O O . ASP B 1 393 ? 38.286 23.827 50.649 1.00 16.68 393 ASP B O 1
ATOM 5636 N N . TRP B 1 394 ? 36.242 23.556 51.576 1.00 17.77 394 TRP B N 1
ATOM 5637 C CA . TRP B 1 394 ? 36.334 22.108 51.729 1.00 18.24 394 TRP B CA 1
ATOM 5638 C C . TRP B 1 394 ? 35.062 21.430 51.261 1.00 18.21 394 TRP B C 1
ATOM 5639 O O . TRP B 1 394 ? 33.972 21.993 51.369 1.00 17.87 394 TRP B O 1
ATOM 5650 N N . LEU B 1 395 ? 35.230 20.219 50.737 1.00 17.17 395 LEU B N 1
ATOM 5651 C CA . LEU B 1 395 ? 34.136 19.359 50.358 1.00 17.25 395 LEU B CA 1
ATOM 5652 C C . LEU B 1 395 ? 34.169 18.144 51.269 1.00 16.60 395 LEU B C 1
ATOM 5653 O O . LEU B 1 395 ? 35.193 17.482 51.417 1.00 16.30 395 LEU B O 1
ATOM 5658 N N . VAL B 1 396 ? 33.040 17.898 51.910 1.00 16.98 396 VAL B N 1
ATOM 5659 C CA . VAL B 1 396 ? 32.889 16.777 52.815 1.00 16.83 396 VAL B CA 1
ATOM 5660 C C . VAL B 1 396 ? 32.249 15.638 52.012 1.00 16.96 396 VAL B C 1
ATOM 5661 O O . VAL B 1 396 ? 31.085 15.717 51.619 1.00 17.03 396 VAL B O 1
ATOM 5665 N N . ALA B 1 397 ? 33.039 14.606 51.729 1.00 16.89 397 ALA B N 1
ATOM 5666 C CA . ALA B 1 397 ? 32.562 13.464 50.951 1.00 17.67 397 ALA B CA 1
ATOM 5667 C C . ALA B 1 397 ? 32.080 12.381 51.906 1.00 18.10 397 ALA B C 1
ATOM 5668 O O . ALA B 1 397 ? 32.811 11.954 52.800 1.00 18.69 397 ALA B O 1
ATOM 5670 N N . ALA B 1 398 ? 30.832 11.968 51.731 1.00 18.82 398 ALA B N 1
ATOM 5671 C CA . ALA B 1 398 ? 30.190 11.070 52.687 1.00 19.57 398 ALA B CA 1
ATOM 5672 C C . ALA B 1 398 ? 29.275 10.053 52.023 1.00 21.05 398 ALA B C 1
ATOM 5673 O O . ALA B 1 398 ? 28.867 10.224 50.875 1.00 19.82 398 ALA B O 1
ATOM 5675 N N . ARG B 1 399 ? 28.985 8.984 52.769 1.00 23.56 399 ARG B N 1
ATOM 5676 C CA . ARG B 1 399 ? 28.114 7.892 52.341 1.00 25.47 399 ARG B CA 1
ATOM 5677 C C . ARG B 1 399 ? 27.182 7.512 53.489 1.00 27.70 399 ARG B C 1
ATOM 5678 O O . ARG B 1 399 ? 27.612 7.449 54.645 1.00 26.01 399 ARG B O 1
ATOM 5686 N N . ARG B 1 400 ? 25.907 7.283 53.166 1.00 30.45 400 ARG B N 1
ATOM 5687 C CA . ARG B 1 400 ? 24.930 6.786 54.150 1.00 33.88 400 ARG B CA 1
ATOM 5688 C C . ARG B 1 400 ? 24.505 5.338 53.901 1.00 36.18 400 ARG B C 1
ATOM 5689 O O . ARG B 1 400 ? 24.663 4.809 52.796 1.00 38.56 400 ARG B O 1
ATOM 5697 N N . GLN B 1 401 ? 23.978 4.705 54.949 1.00 40.43 401 GLN B N 1
ATOM 5698 C CA . GLN B 1 401 ? 23.657 3.277 54.953 1.00 41.75 401 GLN B CA 1
ATOM 5699 C C . GLN B 1 401 ? 22.247 2.990 54.444 1.00 43.37 401 GLN B C 1
ATOM 5700 O O . GLN B 1 401 ? 21.421 3.895 54.312 1.00 43.99 401 GLN B O 1
ATOM 5706 N N . GLY B 1 403 ? 21.858 1.008 51.809 1.00 57.08 403 GLY B N 1
ATOM 5707 C CA . GLY B 1 403 ? 21.036 2.028 51.166 1.00 58.92 403 GLY B CA 1
ATOM 5708 C C . GLY B 1 403 ? 19.565 1.935 51.529 1.00 60.45 403 GLY B C 1
ATOM 5709 O O . GLY B 1 403 ? 19.217 1.700 52.694 1.00 60.70 403 GLY B O 1
ATOM 5710 N N . GLY B 1 404 ? 18.710 2.128 50.522 1.00 60.83 404 GLY B N 1
ATOM 5711 C CA . GLY B 1 404 ? 17.250 2.088 50.677 1.00 62.21 404 GLY B CA 1
ATOM 5712 C C . GLY B 1 404 ? 16.724 3.170 51.602 1.00 62.50 404 GLY B C 1
ATOM 5713 O O . GLY B 1 404 ? 16.013 2.878 52.572 1.00 63.61 404 GLY B O 1
ATOM 5714 N N . GLN B 1 405 ? 17.080 4.416 51.293 1.00 61.76 405 GLN B N 1
ATOM 5715 C CA . GLN B 1 405 ? 16.793 5.566 52.151 1.00 60.75 405 GLN B CA 1
ATOM 5716 C C . GLN B 1 405 ? 16.225 6.743 51.364 1.00 59.19 405 GLN B C 1
ATOM 5717 O O . GLN B 1 405 ? 16.590 6.960 50.202 1.00 59.68 405 GLN B O 1
ATOM 5723 N N . GLN B 1 406 ? 15.334 7.493 52.013 1.00 56.37 406 GLN B N 1
ATOM 5724 C CA . GLN B 1 406 ? 14.740 8.701 51.440 1.00 54.27 406 GLN B CA 1
ATOM 5725 C C . GLN B 1 406 ? 15.778 9.824 51.409 1.00 52.29 406 GLN B C 1
ATOM 5726 O O . GLN B 1 406 ? 16.387 10.149 52.439 1.00 52.35 406 GLN B O 1
ATOM 5732 N N . GLN B 1 407 ? 15.962 10.396 50.217 1.00 48.28 407 GLN B N 1
ATOM 5733 C CA . GLN B 1 407 ? 17.034 11.352 49.923 1.00 46.18 407 GLN B CA 1
ATOM 5734 C C . GLN B 1 407 ? 16.947 12.639 50.747 1.00 44.58 407 GLN B C 1
ATOM 5735 O O . GLN B 1 407 ? 15.906 13.303 50.770 1.00 42.89 407 GLN B O 1
ATOM 5741 N N . GLY B 1 408 ? 18.044 12.955 51.435 1.00 43.64 408 GLY B N 1
ATOM 5742 C CA . GLY B 1 408 ? 18.227 14.252 52.091 1.00 41.50 408 GLY B CA 1
ATOM 5743 C C . GLY B 1 408 ? 18.024 14.336 53.594 1.00 39.74 408 GLY B C 1
ATOM 5744 O O . GLY B 1 408 ? 17.956 15.440 54.144 1.00 41.44 408 GLY B O 1
ATOM 5745 N N . GLY B 1 409 ? 17.916 13.182 54.253 1.00 37.63 409 GLY B N 1
ATOM 5746 C CA . GLY B 1 409 ? 17.892 13.107 55.717 1.00 34.16 409 GLY B CA 1
ATOM 5747 C C . GLY B 1 409 ? 19.309 13.108 56.269 1.00 31.64 409 GLY B C 1
ATOM 5748 O O . GLY B 1 409 ? 20.243 12.659 55.593 1.00 31.24 409 GLY B O 1
ATOM 5749 N N . VAL B 1 410 ? 19.470 13.609 57.494 1.00 29.60 410 VAL B N 1
ATOM 5750 C CA . VAL B 1 410 ? 20.803 13.783 58.091 1.00 27.77 410 VAL B CA 1
ATOM 5751 C C . VAL B 1 410 ? 21.324 12.578 58.891 1.00 27.63 410 VAL B C 1
ATOM 5752 O O . VAL B 1 410 ? 22.482 12.573 59.327 1.00 26.64 410 VAL B O 1
ATOM 5754 N N . ASP B 1 411 ? 20.484 11.555 59.044 1.00 28.62 411 ASP B N 1
ATOM 5755 C CA . ASP B 1 411 ? 20.804 10.356 59.841 1.00 28.44 411 ASP B CA 1
ATOM 5756 C C . ASP B 1 411 ? 21.637 9.307 59.104 1.00 26.67 411 ASP B C 1
ATOM 5757 O O . ASP B 1 411 ? 21.388 8.998 57.933 1.00 26.59 411 ASP B O 1
ATOM 5762 N N . GLY B 1 412 ? 22.632 8.775 59.814 1.00 25.24 412 GLY B N 1
ATOM 5763 C CA . GLY B 1 412 ? 23.399 7.612 59.372 1.00 23.98 412 GLY B CA 1
ATOM 5764 C C . GLY B 1 412 ? 24.437 7.812 58.282 1.00 23.42 412 GLY B C 1
ATOM 5765 O O . GLY B 1 412 ? 24.694 6.886 57.517 1.00 23.42 412 GLY B O 1
ATOM 5766 N N . TRP B 1 413 ? 25.032 9.005 58.215 1.00 22.48 413 TRP B N 1
ATOM 5767 C CA . TRP B 1 413 ? 26.114 9.289 57.273 1.00 22.02 413 TRP B CA 1
ATOM 5768 C C . TRP B 1 413 ? 27.465 8.991 57.906 1.00 22.10 413 TRP B C 1
ATOM 5769 O O . TRP B 1 413 ? 27.615 9.057 59.128 1.00 20.81 413 TRP B O 1
ATOM 5780 N N . ARG B 1 414 ? 28.432 8.642 57.058 1.00 22.77 414 ARG B N 1
ATOM 5781 C CA . ARG B 1 414 ? 29.831 8.524 57.455 1.00 21.52 414 ARG B CA 1
ATOM 5782 C C . ARG B 1 414 ? 30.682 9.322 56.467 1.00 21.85 414 ARG B C 1
ATOM 5783 O O . ARG B 1 414 ? 30.632 9.060 55.265 1.00 21.85 414 ARG B O 1
ATOM 5791 N N . VAL B 1 415 ? 31.451 10.279 56.991 1.00 21.63 415 VAL B N 1
ATOM 5792 C CA . VAL B 1 415 ? 32.428 11.050 56.212 1.00 22.06 415 VAL B CA 1
ATOM 5793 C C . VAL B 1 415 ? 33.578 10.145 55.765 1.00 22.36 415 VAL B C 1
ATOM 5794 O O . VAL B 1 415 ? 34.383 9.672 56.589 1.00 23.22 415 VAL B O 1
ATOM 5798 N N . GLU B 1 416 ? 33.644 9.925 54.456 1.00 21.29 416 GLU B N 1
ATOM 5799 C CA . GLU B 1 416 ? 34.686 9.105 53.845 1.00 22.11 416 GLU B CA 1
ATOM 5800 C C . GLU B 1 416 ? 35.961 9.919 53.631 1.00 21.84 416 GLU B C 1
ATOM 5801 O O . GLU B 1 416 ? 37.067 9.387 53.749 1.00 21.93 416 GLU B O 1
ATOM 5807 N N . ALA B 1 417 ? 35.792 11.206 53.322 1.00 20.58 417 ALA B N 1
ATOM 5808 C CA . ALA B 1 417 ? 36.913 12.118 53.038 1.00 20.33 417 ALA B CA 1
ATOM 5809 C C . ALA B 1 417 ? 36.533 13.590 53.181 1.00 20.01 417 ALA B C 1
ATOM 5810 O O . ALA B 1 417 ? 35.365 13.965 53.034 1.00 19.47 417 ALA B O 1
ATOM 5812 N N . VAL B 1 418 ? 37.527 14.424 53.480 1.00 20.37 418 VAL B N 1
ATOM 5813 C CA . VAL B 1 418 ? 37.341 15.886 53.454 1.00 20.44 418 VAL B CA 1
ATOM 5814 C C . VAL B 1 418 ? 38.392 16.472 52.530 1.00 20.37 418 VAL B C 1
ATOM 5815 O O . VAL B 1 418 ? 39.585 16.428 52.838 1.00 21.13 418 VAL B O 1
ATOM 5819 N N . TRP B 1 419 ? 37.940 16.984 51.388 1.00 19.89 419 TRP B N 1
ATOM 5820 C CA . TRP B 1 419 ? 38.847 17.437 50.324 1.00 20.20 419 TRP B CA 1
ATOM 5821 C C . TRP B 1 419 ? 38.946 18.945 50.194 1.00 19.25 419 TRP B C 1
ATOM 5822 O O . TRP B 1 419 ? 37.919 19.629 50.148 1.00 19.72 419 TRP B O 1
ATOM 5833 N N . PRO B 1 420 ? 40.185 19.475 50.114 1.00 19.62 420 PRO B N 1
ATOM 5834 C CA . PRO B 1 420 ? 40.360 20.900 49.803 1.00 18.85 420 PRO B CA 1
ATOM 5835 C C . PRO B 1 420 ? 39.842 21.264 48.404 1.00 18.66 420 PRO B C 1
ATOM 5836 O O . PRO B 1 420 ? 40.145 20.577 47.426 1.00 17.99 420 PRO B O 1
ATOM 5840 N N . ILE B 1 421 ? 39.047 22.327 48.316 1.00 17.50 421 ILE B N 1
ATOM 5841 C CA . ILE B 1 421 ? 38.541 22.784 47.016 1.00 17.39 421 ILE B CA 1
ATOM 5842 C C . ILE B 1 421 ? 39.591 23.759 46.478 1.00 17.82 421 ILE B C 1
ATOM 5843 O O . ILE B 1 421 ? 39.454 24.979 46.632 1.00 18.50 421 ILE B O 1
ATOM 5848 N N . ARG B 1 422 ? 40.644 23.211 45.858 1.00 17.99 422 ARG B N 1
ATOM 5849 C CA . ARG B 1 422 ? 41.860 23.991 45.543 1.00 18.78 422 ARG B CA 1
ATOM 5850 C C . ARG B 1 422 ? 41.659 25.092 44.504 1.00 18.51 422 ARG B C 1
ATOM 5851 O O . ARG B 1 422 ? 42.427 26.054 44.466 1.00 17.97 422 ARG B O 1
ATOM 5859 N N . GLY B 1 423 ? 40.621 24.949 43.681 1.00 17.90 423 GLY B N 1
ATOM 5860 C CA . GLY B 1 423 ? 40.277 25.983 42.712 1.00 18.08 423 GLY B CA 1
ATOM 5861 C C . GLY B 1 423 ? 39.217 26.993 43.120 1.00 17.67 423 GLY B C 1
ATOM 5862 O O . GLY B 1 423 ? 38.691 27.702 42.254 1.00 17.38 423 GLY B O 1
ATOM 5863 N N . ARG B 1 424 ? 38.884 27.059 44.412 1.00 18.01 424 ARG B N 1
ATOM 5864 C CA . ARG B 1 424 ? 37.929 28.061 44.915 1.00 17.88 424 ARG B CA 1
ATOM 5865 C C . ARG B 1 424 ? 38.492 29.476 44.796 1.00 18.19 424 ARG B C 1
ATOM 5866 O O . ARG B 1 424 ? 39.668 29.723 45.095 1.00 18.82 424 ARG B O 1
ATOM 5874 N N . GLY B 1 425 ? 37.639 30.405 44.377 1.00 17.42 425 GLY B N 1
ATOM 5875 C CA . GLY B 1 425 ? 38.025 31.792 44.268 1.00 16.83 425 GLY B CA 1
ATOM 5876 C C . GLY B 1 425 ? 37.227 32.557 43.227 1.00 16.79 425 GLY B C 1
ATOM 5877 O O . GLY B 1 425 ? 36.249 32.034 42.682 1.00 16.74 425 GLY B O 1
ATOM 5878 N N . PRO B 1 426 ? 37.633 33.810 42.959 1.00 17.12 426 PRO B N 1
ATOM 5879 C CA . PRO B 1 426 ? 36.902 34.699 42.048 1.00 16.91 426 PRO B CA 1
ATOM 5880 C C . PRO B 1 426 ? 37.158 34.431 40.561 1.00 17.00 426 PRO B C 1
ATOM 5881 O O . PRO B 1 426 ? 36.436 34.958 39.703 1.00 16.45 426 PRO B O 1
ATOM 5885 N N . GLY B 1 427 ? 38.176 33.625 40.264 1.00 17.23 427 GLY B N 1
ATOM 5886 C CA . GLY B 1 427 ? 38.433 33.170 38.898 1.00 18.54 427 GLY B CA 1
ATOM 5887 C C . GLY B 1 427 ? 39.685 33.739 38.282 1.00 19.18 427 GLY B C 1
ATOM 5888 O O . GLY B 1 427 ? 39.618 34.324 37.201 1.00 19.17 427 GLY B O 1
ATOM 5889 N N . GLN B 1 428 ? 40.812 33.559 38.978 1.00 19.63 428 GLN B N 1
ATOM 5890 C CA . GLN B 1 428 ? 42.155 33.896 38.478 1.00 20.08 428 GLN B CA 1
ATOM 5891 C C . GLN B 1 428 ? 42.588 33.047 37.298 1.00 19.05 428 GLN B C 1
ATOM 5892 O O . GLN B 1 428 ? 43.268 33.544 36.402 1.00 18.26 428 GLN B O 1
ATOM 5899 N N . THR C 1 22 ? -33.742 -12.638 11.836 1.00 52.17 22 THR C N 1
ATOM 5900 C CA . THR C 1 22 ? -32.976 -12.089 10.679 1.00 52.67 22 THR C CA 1
ATOM 5901 C C . THR C 1 22 ? -33.895 -11.537 9.589 1.00 52.90 22 THR C C 1
ATOM 5902 O O . THR C 1 22 ? -34.972 -12.088 9.336 1.00 55.34 22 THR C O 1
ATOM 5904 N N . ARG C 1 23 ? -33.461 -10.444 8.958 1.00 52.57 23 ARG C N 1
ATOM 5905 C CA . ARG C 1 23 ? -34.162 -9.840 7.817 1.00 51.51 23 ARG C CA 1
ATOM 5906 C C . ARG C 1 23 ? -33.190 -9.161 6.845 1.00 49.63 23 ARG C C 1
ATOM 5907 O O . ARG C 1 23 ? -33.124 -9.532 5.671 1.00 51.66 23 ARG C O 1
ATOM 5909 N N . CYS C 1 24 ? -32.437 -8.182 7.349 1.00 46.51 24 CYS C N 1
ATOM 5910 C CA . CYS C 1 24 ? -31.515 -7.386 6.537 1.00 42.77 24 CYS C CA 1
ATOM 5911 C C . CYS C 1 24 ? -30.201 -8.120 6.258 1.00 41.43 24 CYS C C 1
ATOM 5912 O O . CYS C 1 24 ? -29.785 -8.227 5.102 1.00 42.56 24 CYS C O 1
ATOM 5914 N N . ALA C 1 25 ? -29.574 -8.635 7.318 1.00 38.88 25 ALA C N 1
ATOM 5915 C CA . ALA C 1 25 ? -28.268 -9.291 7.236 1.00 34.31 25 ALA C CA 1
ATOM 5916 C C . ALA C 1 25 ? -28.265 -10.646 7.949 1.00 31.56 25 ALA C C 1
ATOM 5917 O O . ALA C 1 25 ? -29.156 -10.934 8.749 1.00 29.92 25 ALA C O 1
ATOM 5919 N N . ALA C 1 26 ? -27.253 -11.467 7.654 1.00 28.72 26 ALA C N 1
ATOM 5920 C CA . ALA C 1 26 ? -27.027 -12.735 8.370 1.00 26.85 26 ALA C CA 1
ATOM 5921 C C . ALA C 1 26 ? -26.530 -12.509 9.799 1.00 25.42 26 ALA C C 1
ATOM 5922 O O . ALA C 1 26 ? -26.531 -13.435 10.620 1.00 25.21 26 ALA C O 1
ATOM 5924 N N . THR C 1 27 ? -26.094 -11.285 10.084 1.00 23.73 27 THR C N 1
ATOM 5925 C CA A THR C 1 27 ? -25.626 -10.958 11.428 0.50 23.59 27 THR C CA 1
ATOM 5926 C CA B THR C 1 27 ? -25.523 -10.929 11.380 0.50 23.67 27 THR C CA 1
ATOM 5927 C C . THR C 1 27 ? -26.105 -9.591 11.870 1.00 23.58 27 THR C C 1
ATOM 5928 O O . THR C 1 27 ? -26.278 -8.668 11.050 1.00 23.88 27 THR C O 1
ATOM 5935 N N . ILE C 1 28 ? -26.364 -9.480 13.178 1.00 23.79 28 ILE C N 1
ATOM 5936 C CA . ILE C 1 28 ? -26.873 -8.230 13.781 1.00 22.67 28 ILE C CA 1
ATOM 5937 C C . ILE C 1 28 ? -25.896 -7.079 13.524 1.00 22.57 28 ILE C C 1
ATOM 5938 O O . ILE C 1 28 ? -26.298 -6.048 13.005 1.00 21.83 28 ILE C O 1
ATOM 5943 N N . SER C 1 29 ? -24.622 -7.286 13.856 1.00 23.12 29 SER C N 1
ATOM 5944 C CA . SER C 1 29 ? -23.570 -6.286 13.659 1.00 23.89 29 SER C CA 1
ATOM 5945 C C . SER C 1 29 ? -23.500 -5.740 12.218 1.00 24.11 29 SER C C 1
ATOM 5946 O O . SER C 1 29 ? -23.347 -4.534 12.032 1.00 23.60 29 SER C O 1
ATOM 5949 N N . ALA C 1 30 ? -23.642 -6.623 11.223 1.00 23.34 30 ALA C N 1
ATOM 5950 C CA . ALA C 1 30 ? -23.723 -6.224 9.803 1.00 24.05 30 ALA C CA 1
ATOM 5951 C C . ALA C 1 30 ? -25.046 -5.545 9.386 1.00 24.21 30 ALA C C 1
ATOM 5952 O O . ALA C 1 30 ? -25.153 -5.041 8.265 1.00 24.74 30 ALA C O 1
ATOM 5954 N N . SER C 1 31 ? -26.048 -5.547 10.270 1.00 24.36 31 SER C N 1
ATOM 5955 C CA . SER C 1 31 ? -27.314 -4.831 10.028 1.00 24.58 31 SER C CA 1
ATOM 5956 C C . SER C 1 31 ? -27.409 -3.503 10.796 1.00 24.04 31 SER C C 1
ATOM 5957 O O . SER C 1 31 ? -28.238 -2.659 10.464 1.00 23.67 31 SER C O 1
ATOM 5960 N N . ARG C 1 32 ? -26.553 -3.328 11.806 1.00 22.98 32 ARG C N 1
ATOM 5961 C CA . ARG C 1 32 ? -26.658 -2.208 12.760 1.00 22.41 32 ARG C CA 1
ATOM 5962 C C . ARG C 1 32 ? -25.306 -1.520 12.970 1.00 21.92 32 ARG C C 1
ATOM 5963 O O . ARG C 1 32 ? -24.380 -2.102 13.557 1.00 21.42 32 ARG C O 1
ATOM 5971 N N . ALA C 1 33 ? -25.209 -0.289 12.469 1.00 21.88 33 ALA C N 1
ATOM 5972 C CA . ALA C 1 33 ? -23.995 0.518 12.567 1.00 22.43 33 ALA C CA 1
ATOM 5973 C C . ALA C 1 33 ? -23.690 0.902 14.025 1.00 22.33 33 ALA C C 1
ATOM 5974 O O . ALA C 1 33 ? -24.619 1.095 14.826 1.00 21.85 33 ALA C O 1
ATOM 5976 N N . PRO C 1 34 ? -22.392 0.962 14.394 1.00 22.72 34 PRO C N 1
ATOM 5977 C CA . PRO C 1 34 ? -22.061 1.259 15.790 1.00 22.47 34 PRO C CA 1
ATOM 5978 C C . PRO C 1 34 ? -22.083 2.763 16.114 1.00 21.66 34 PRO C C 1
ATOM 5979 O O . PRO C 1 34 ? -21.944 3.149 17.282 1.00 21.48 34 PRO C O 1
ATOM 5983 N N . ALA C 1 35 ? -22.244 3.585 15.077 1.00 22.17 35 ALA C N 1
ATOM 5984 C CA . ALA C 1 35 ? -22.238 5.045 15.175 1.00 22.26 35 ALA C CA 1
ATOM 5985 C C . ALA C 1 35 ? -22.891 5.659 13.942 1.00 22.89 35 ALA C C 1
ATOM 5986 O O . ALA C 1 35 ? -23.163 4.962 12.957 1.00 22.00 35 ALA C O 1
ATOM 5988 N N . HIS C 1 36 ? -23.137 6.966 13.997 1.00 23.34 36 HIS C N 1
ATOM 5989 C CA . HIS C 1 36 ? -23.562 7.718 12.811 1.00 24.45 36 HIS C CA 1
ATOM 5990 C C . HIS C 1 36 ? -22.896 9.083 12.730 1.00 24.46 36 HIS C C 1
ATOM 5991 O O . HIS C 1 36 ? -22.290 9.542 13.704 1.00 23.21 36 HIS C O 1
ATOM 5998 N N . LEU C 1 37 ? -22.988 9.695 11.547 1.00 24.47 37 LEU C N 1
ATOM 5999 C CA . LEU C 1 37 ? -22.530 11.059 11.278 1.00 25.48 37 LEU C CA 1
ATOM 6000 C C . LEU C 1 37 ? -22.770 11.996 12.447 1.00 24.57 37 LEU C C 1
ATOM 6001 O O . LEU C 1 37 ? -23.864 12.026 13.014 1.00 25.23 37 LEU C O 1
ATOM 6006 N N . GLY C 1 38 ? -21.719 12.715 12.824 1.00 23.81 38 GLY C N 1
ATOM 6007 C CA . GLY C 1 38 ? -21.791 13.708 13.884 1.00 23.10 38 GLY C CA 1
ATOM 6008 C C . GLY C 1 38 ? -21.524 13.224 15.298 1.00 22.12 38 GLY C C 1
ATOM 6009 O O . GLY C 1 38 ? -21.347 14.045 16.189 1.00 21.99 38 GLY C O 1
ATOM 6010 N N . ASP C 1 39 ? -21.489 11.905 15.507 1.00 22.17 39 ASP C N 1
ATOM 6011 C CA . ASP C 1 39 ? -21.172 11.334 16.825 1.00 21.85 39 ASP C CA 1
ATOM 6012 C C . ASP C 1 39 ? -19.760 11.687 17.265 1.00 20.77 39 ASP C C 1
ATOM 6013 O O . ASP C 1 39 ? -18.906 12.048 16.446 1.00 20.44 39 ASP C O 1
ATOM 6018 N N . ALA C 1 40 ? -19.525 11.591 18.565 1.00 20.30 40 ALA C N 1
ATOM 6019 C CA . ALA C 1 40 ? -18.172 11.659 19.094 1.00 20.55 40 ALA C CA 1
ATOM 6020 C C . ALA C 1 40 ? -17.773 10.231 19.427 1.00 20.14 40 ALA C C 1
ATOM 6021 O O . ALA C 1 40 ? -18.626 9.336 19.366 1.00 20.48 40 ALA C O 1
ATOM 6023 N N . LEU C 1 41 ? -16.501 10.005 19.772 1.00 20.59 41 LEU C N 1
ATOM 6024 C CA . LEU C 1 41 ? -16.040 8.658 20.166 1.00 21.16 41 LEU C CA 1
ATOM 6025 C C . LEU C 1 41 ? -16.876 8.002 21.268 1.00 21.26 41 LEU C C 1
ATOM 6026 O O . LEU C 1 41 ? -17.112 6.789 21.227 1.00 21.52 41 LEU C O 1
ATOM 6031 N N . HIS C 1 42 ? -17.341 8.804 22.228 1.00 21.73 42 HIS C N 1
ATOM 6032 C CA . HIS C 1 42 ? -18.143 8.288 23.352 1.00 22.27 42 HIS C CA 1
ATOM 6033 C C . HIS C 1 42 ? -19.578 7.884 22.996 1.00 22.26 42 HIS C C 1
ATOM 6034 O O . HIS C 1 42 ? -20.286 7.309 23.829 1.00 22.96 42 HIS C O 1
ATOM 6041 N N . ASP C 1 43 ? -19.990 8.166 21.759 1.00 22.33 43 ASP C N 1
ATOM 6042 C CA . ASP C 1 43 ? -21.277 7.713 21.225 1.00 21.83 43 ASP C CA 1
ATOM 6043 C C . ASP C 1 43 ? -21.174 6.396 20.441 1.00 21.61 43 ASP C C 1
ATOM 6044 O O . ASP C 1 43 ? -22.196 5.845 19.988 1.00 22.68 43 ASP C O 1
ATOM 6049 N N . VAL C 1 44 ? -19.948 5.900 20.277 1.00 20.59 44 VAL C N 1
ATOM 6050 C CA . VAL C 1 44 ? -19.675 4.778 19.373 1.00 20.27 44 VAL C CA 1
ATOM 6051 C C . VAL C 1 44 ? -19.694 3.481 20.178 1.00 19.76 44 VAL C C 1
ATOM 6052 O O . VAL C 1 44 ? -18.925 3.323 21.120 1.00 20.19 44 VAL C O 1
ATOM 6056 N N . ASP C 1 45 ? -20.564 2.557 19.780 1.00 19.88 45 ASP C N 1
ATOM 6057 C CA . ASP C 1 45 ? -20.731 1.279 20.484 1.00 19.35 45 ASP C CA 1
ATOM 6058 C C . ASP C 1 45 ? -19.486 0.415 20.316 1.00 18.67 45 ASP C C 1
ATOM 6059 O O . ASP C 1 45 ? -18.947 0.317 19.206 1.00 19.30 45 ASP C O 1
ATOM 6064 N N . THR C 1 46 ? -19.015 -0.154 21.430 1.00 17.29 46 THR C N 1
ATOM 6065 C CA . THR C 1 46 ? -17.715 -0.831 21.502 1.00 16.78 46 THR C CA 1
ATOM 6066 C C . THR C 1 46 ? -17.784 -2.378 21.594 1.00 16.40 46 THR C C 1
ATOM 6067 O O . THR C 1 46 ? -18.754 -2.924 22.117 1.00 16.37 46 THR C O 1
ATOM 6071 N N . PRO C 1 47 ? -16.767 -3.088 21.093 1.00 16.78 47 PRO C N 1
ATOM 6072 C CA . PRO C 1 47 ? -15.598 -2.499 20.425 1.00 16.76 47 PRO C CA 1
ATOM 6073 C C . PRO C 1 47 ? -15.877 -2.046 19.000 1.00 16.57 47 PRO C C 1
ATOM 6074 O O . PRO C 1 47 ? -16.760 -2.598 18.340 1.00 15.78 47 PRO C O 1
ATOM 6078 N N . ALA C 1 48 ? -15.128 -1.036 18.554 1.00 16.32 48 ALA C N 1
ATOM 6079 C CA . ALA C 1 48 ? -15.302 -0.451 17.232 1.00 17.14 48 ALA C CA 1
ATOM 6080 C C . ALA C 1 48 ? -13.969 -0.182 16.551 1.00 16.70 48 ALA C C 1
ATOM 6081 O O . ALA C 1 48 ? -12.978 0.131 17.215 1.00 17.13 48 ALA C O 1
ATOM 6083 N N . LEU C 1 49 ? -13.981 -0.283 15.223 1.00 17.33 49 LEU C N 1
ATOM 6084 C CA . LEU C 1 49 ? -12.841 0.046 14.379 1.00 16.95 49 LEU C CA 1
ATOM 6085 C C . LEU C 1 49 ? -12.927 1.503 13.931 1.00 17.04 49 LEU C C 1
ATOM 6086 O O . LEU C 1 49 ? -13.888 1.912 13.256 1.00 17.72 49 LEU C O 1
ATOM 6091 N N . ILE C 1 50 ? -11.928 2.287 14.334 1.00 16.22 50 ILE C N 1
ATOM 6092 C CA A ILE C 1 50 ? -11.898 3.709 13.987 0.50 16.43 50 ILE C CA 1
ATOM 6093 C CA B ILE C 1 50 ? -11.880 3.718 14.007 0.50 16.07 50 ILE C CA 1
ATOM 6094 C C . ILE C 1 50 ? -10.790 4.017 12.974 1.00 16.26 50 ILE C C 1
ATOM 6095 O O . ILE C 1 50 ? -9.666 3.505 13.075 1.00 15.85 50 ILE C O 1
ATOM 6104 N N . LEU C 1 51 ? -11.135 4.839 11.984 1.00 16.33 51 LEU C N 1
ATOM 6105 C CA . LEU C 1 51 ? -10.158 5.383 11.038 1.00 16.88 51 LEU C CA 1
ATOM 6106 C C . LEU C 1 51 ? -10.002 6.886 11.240 1.00 17.22 51 LEU C C 1
ATOM 6107 O O . LEU C 1 51 ? -10.940 7.661 11.015 1.00 17.39 51 LEU C O 1
ATOM 6112 N N . ASP C 1 52 ? -8.810 7.279 11.681 1.00 17.02 52 ASP C N 1
ATOM 6113 C CA . ASP C 1 52 ? -8.441 8.685 11.838 1.00 17.03 52 ASP C CA 1
ATOM 6114 C C . ASP C 1 52 ? -8.130 9.213 10.438 1.00 17.66 52 ASP C C 1
ATOM 6115 O O . ASP C 1 52 ? -7.043 8.985 9.905 1.00 17.95 52 ASP C O 1
ATOM 6120 N N . LEU C 1 53 ? -9.109 9.890 9.840 1.00 18.59 53 LEU C N 1
ATOM 6121 C CA . LEU C 1 53 ? -9.004 10.380 8.471 1.00 19.46 53 LEU C CA 1
ATOM 6122 C C . LEU C 1 53 ? -7.878 11.385 8.271 1.00 20.52 53 LEU C C 1
ATOM 6123 O O . LEU C 1 53 ? -7.339 11.492 7.169 1.00 20.26 53 LEU C O 1
ATOM 6128 N N . ASP C 1 54 ? -7.507 12.098 9.335 1.00 20.09 54 ASP C N 1
ATOM 6129 C CA . ASP C 1 54 ? -6.411 13.061 9.274 1.00 21.86 54 ASP C CA 1
ATOM 6130 C C . ASP C 1 54 ? -5.047 12.374 9.095 1.00 21.42 54 ASP C C 1
ATOM 6131 O O . ASP C 1 54 ? -4.308 12.709 8.165 1.00 21.67 54 ASP C O 1
ATOM 6136 N N . ALA C 1 55 ? -4.740 11.402 9.958 1.00 20.71 55 ALA C N 1
ATOM 6137 C CA . ALA C 1 55 ? -3.507 10.604 9.838 1.00 20.01 55 ALA C CA 1
ATOM 6138 C C . ALA C 1 55 ? -3.489 9.710 8.580 1.00 19.18 55 ALA C C 1
ATOM 6139 O O . ALA C 1 55 ? -2.433 9.514 7.983 1.00 18.77 55 ALA C O 1
ATOM 6141 N N . PHE C 1 56 ? -4.662 9.187 8.195 1.00 18.60 56 PHE C N 1
ATOM 6142 C CA . PHE C 1 56 ? -4.862 8.423 6.952 1.00 18.08 56 PHE C CA 1
ATOM 6143 C C . PHE C 1 56 ? -4.436 9.254 5.734 1.00 18.12 56 PHE C C 1
ATOM 6144 O O . PHE C 1 56 ? -3.661 8.782 4.894 1.00 17.09 56 PHE C O 1
ATOM 6152 N N . ASP C 1 57 ? -4.956 10.483 5.668 1.00 17.63 57 ASP C N 1
ATOM 6153 C CA . ASP C 1 57 ? -4.645 11.436 4.607 1.00 19.06 57 ASP C CA 1
ATOM 6154 C C . ASP C 1 57 ? -3.149 11.742 4.552 1.00 18.77 57 ASP C C 1
ATOM 6155 O O . ASP C 1 57 ? -2.563 11.748 3.470 1.00 18.87 57 ASP C O 1
ATOM 6160 N N . ARG C 1 58 ? -2.534 11.936 5.720 1.00 19.59 58 ARG C N 1
ATOM 6161 C CA . ARG C 1 58 ? -1.086 12.185 5.792 1.00 20.39 58 ARG C CA 1
ATOM 6162 C C . ARG C 1 58 ? -0.208 11.015 5.332 1.00 19.90 58 ARG C C 1
ATOM 6163 O O . ARG C 1 58 ? 0.816 11.229 4.682 1.00 18.89 58 ARG C O 1
ATOM 6171 N N . ASN C 1 59 ? -0.627 9.787 5.630 1.00 19.95 59 ASN C N 1
ATOM 6172 C CA . ASN C 1 59 ? 0.054 8.585 5.134 1.00 18.94 59 ASN C CA 1
ATOM 6173 C C . ASN C 1 59 ? 0.015 8.438 3.597 1.00 19.02 59 ASN C C 1
ATOM 6174 O O . ASN C 1 59 ? 1.002 8.032 2.977 1.00 17.74 59 ASN C O 1
ATOM 6179 N N . CYS C 1 60 ? -1.134 8.765 3.011 1.00 18.76 60 CYS C N 1
ATOM 6180 C CA . CYS C 1 60 ? -1.319 8.749 1.575 1.00 19.78 60 CYS C CA 1
ATOM 6181 C C . CYS C 1 60 ? -0.473 9.845 0.928 1.00 20.32 60 CYS C C 1
ATOM 6182 O O . CYS C 1 60 ? 0.198 9.600 -0.078 1.00 19.65 60 CYS C O 1
ATOM 6185 N N . GLU C 1 61 ? -0.486 11.033 1.540 1.00 20.78 61 GLU C N 1
ATOM 6186 C CA . GLU C 1 61 ? 0.380 12.148 1.141 1.00 21.96 61 GLU C CA 1
ATOM 6187 C C . GLU C 1 61 ? 1.856 11.750 1.173 1.00 21.52 61 GLU C C 1
ATOM 6188 O O . GLU C 1 61 ? 2.570 11.962 0.185 1.00 21.69 61 GLU C O 1
ATOM 6194 N N . LYS C 1 62 ? 2.297 11.146 2.282 1.00 21.37 62 LYS C N 1
ATOM 6195 C CA . LYS C 1 62 ? 3.687 10.690 2.400 1.00 21.61 62 LYS C CA 1
ATOM 6196 C C . LYS C 1 62 ? 4.073 9.687 1.303 1.00 21.96 62 LYS C C 1
ATOM 6197 O O . LYS C 1 62 ? 5.120 9.864 0.667 1.00 22.55 62 LYS C O 1
ATOM 6203 N N . LEU C 1 63 ? 3.227 8.675 1.064 1.00 20.67 63 LEU C N 1
ATOM 6204 C CA . LEU C 1 63 ? 3.469 7.683 0.001 1.00 20.80 63 LEU C CA 1
ATOM 6205 C C . LEU C 1 63 ? 3.595 8.327 -1.382 1.00 21.01 63 LEU C C 1
ATOM 6206 O O . LEU C 1 63 ? 4.497 7.978 -2.142 1.00 20.12 63 LEU C O 1
ATOM 6211 N N . LYS C 1 64 ? 2.694 9.263 -1.683 1.00 20.96 64 LYS C N 1
ATOM 6212 C CA . LYS C 1 64 ? 2.709 9.981 -2.948 1.00 22.15 64 LYS C CA 1
ATOM 6213 C C . LYS C 1 64 ? 4.020 10.745 -3.154 1.00 21.92 64 LYS C C 1
ATOM 6214 O O . LYS C 1 64 ? 4.588 10.691 -4.243 1.00 21.08 64 LYS C O 1
ATOM 6220 N N . GLY C 1 65 ? 4.505 11.395 -2.090 1.00 22.32 65 GLY C N 1
ATOM 6221 C CA . GLY C 1 65 ? 5.745 12.177 -2.119 1.00 23.58 65 GLY C CA 1
ATOM 6222 C C . GLY C 1 65 ? 6.994 11.353 -2.366 1.00 24.46 65 GLY C C 1
ATOM 6223 O O . GLY C 1 65 ? 7.877 11.767 -3.127 1.00 25.66 65 GLY C O 1
ATOM 6224 N N . VAL C 1 66 ? 7.067 10.188 -1.720 1.00 24.55 66 VAL C N 1
ATOM 6225 C CA . VAL C 1 66 ? 8.165 9.237 -1.915 1.00 25.26 66 VAL C CA 1
ATOM 6226 C C . VAL C 1 66 ? 8.174 8.752 -3.372 1.00 25.69 66 VAL C C 1
ATOM 6227 O O . VAL C 1 66 ? 9.233 8.671 -3.999 1.00 24.91 66 VAL C O 1
ATOM 6231 N N . MET C 1 67 ? 6.982 8.479 -3.905 1.00 26.37 67 MET C N 1
ATOM 6232 C CA . MET C 1 67 ? 6.822 7.928 -5.251 1.00 27.95 67 MET C CA 1
ATOM 6233 C C . MET C 1 67 ? 7.054 8.922 -6.385 1.00 28.56 67 MET C C 1
ATOM 6234 O O . MET C 1 67 ? 7.314 8.511 -7.517 1.00 29.58 67 MET C O 1
ATOM 6239 N N . ALA C 1 68 ? 6.961 10.216 -6.071 1.00 28.81 68 ALA C N 1
ATOM 6240 C CA . ALA C 1 68 ? 7.407 11.292 -6.970 1.00 29.54 68 ALA C CA 1
ATOM 6241 C C . ALA C 1 68 ? 8.906 11.170 -7.265 1.00 30.12 68 ALA C C 1
ATOM 6242 O O . ALA C 1 68 ? 9.367 11.531 -8.353 1.00 30.04 68 ALA C O 1
ATOM 6244 N N . GLY C 1 69 ? 9.651 10.651 -6.287 1.00 29.88 69 GLY C N 1
ATOM 6245 C CA . GLY C 1 69 ? 11.067 10.307 -6.446 1.00 30.76 69 GLY C CA 1
ATOM 6246 C C . GLY C 1 69 ? 11.340 9.079 -7.307 1.00 30.48 69 GLY C C 1
ATOM 6247 O O . GLY C 1 69 ? 12.500 8.790 -7.622 1.00 31.87 69 GLY C O 1
ATOM 6248 N N . PHE C 1 70 ? 10.284 8.356 -7.683 1.00 29.82 70 PHE C N 1
ATOM 6249 C CA . PHE C 1 70 ? 10.405 7.200 -8.579 1.00 29.26 70 PHE C CA 1
ATOM 6250 C C . PHE C 1 70 ? 9.419 7.278 -9.764 1.00 29.51 70 PHE C C 1
ATOM 6251 O O . PHE C 1 70 ? 8.401 6.559 -9.789 1.00 28.26 70 PHE C O 1
ATOM 6259 N N . PRO C 1 71 ? 9.721 8.149 -10.759 1.00 29.04 71 PRO C N 1
ATOM 6260 C CA . PRO C 1 71 ? 8.857 8.244 -11.948 1.00 28.13 71 PRO C CA 1
ATOM 6261 C C . PRO C 1 71 ? 8.876 6.957 -12.770 1.00 27.62 71 PRO C C 1
ATOM 6262 O O . PRO C 1 71 ? 9.897 6.254 -12.806 1.00 28.80 71 PRO C O 1
ATOM 6266 N N . GLY C 1 72 ? 7.751 6.651 -13.412 1.00 26.31 72 GLY C N 1
ATOM 6267 C CA . GLY C 1 72 ? 7.600 5.409 -14.162 1.00 25.27 72 GLY C CA 1
ATOM 6268 C C . GLY C 1 72 ? 7.164 4.229 -13.302 1.00 24.33 72 GLY C C 1
ATOM 6269 O O . GLY C 1 72 ? 6.970 3.128 -13.818 1.00 23.37 72 GLY C O 1
ATOM 6270 N N . VAL C 1 73 ? 7.021 4.445 -11.990 1.00 23.37 73 VAL C N 1
ATOM 6271 C CA . VAL C 1 73 ? 6.580 3.370 -11.090 1.00 22.69 73 VAL C CA 1
ATOM 6272 C C . VAL C 1 73 ? 5.221 3.715 -10.486 1.00 22.93 73 VAL C C 1
ATOM 6273 O O . VAL C 1 73 ? 5.089 4.694 -9.739 1.00 23.01 73 VAL C O 1
ATOM 6277 N N . ALA C 1 74 ? 4.222 2.904 -10.823 1.00 22.46 74 ALA C N 1
ATOM 6278 C CA . ALA C 1 74 ? 2.853 3.106 -10.370 1.00 23.16 74 ALA C CA 1
ATOM 6279 C C . ALA C 1 74 ? 2.652 2.565 -8.954 1.00 22.93 74 ALA C C 1
ATOM 6280 O O . ALA C 1 74 ? 3.423 1.717 -8.489 1.00 22.57 74 ALA C O 1
ATOM 6282 N N . VAL C 1 75 ? 1.636 3.082 -8.268 1.00 22.72 75 VAL C N 1
ATOM 6283 C CA . VAL C 1 75 ? 1.210 2.541 -6.977 1.00 22.01 75 VAL C CA 1
ATOM 6284 C C . VAL C 1 75 ? -0.157 1.895 -7.177 1.00 21.53 75 VAL C C 1
ATOM 6285 O O . VAL C 1 75 ? -1.083 2.532 -7.687 1.00 20.74 75 VAL C O 1
ATOM 6289 N N . ARG C 1 76 ? -0.259 0.630 -6.777 1.00 20.28 76 ARG C N 1
ATOM 6290 C CA . ARG C 1 76 ? -1.535 -0.073 -6.743 1.00 19.42 76 ARG C CA 1
ATOM 6291 C C . ARG C 1 76 ? -1.821 -0.523 -5.304 1.00 19.00 76 ARG C C 1
ATOM 6292 O O . ARG C 1 76 ? -1.444 -1.643 -4.925 1.00 18.25 76 ARG C O 1
ATOM 6300 N N . PRO C 1 77 ? -2.479 0.351 -4.496 1.00 18.84 77 PRO C N 1
ATOM 6301 C CA . PRO C 1 77 ? -2.681 0.082 -3.067 1.00 18.66 77 PRO C CA 1
ATOM 6302 C C . PRO C 1 77 ? -3.509 -1.173 -2.829 1.00 18.91 77 PRO C C 1
ATOM 6303 O O . PRO C 1 77 ? -4.505 -1.410 -3.528 1.00 17.84 77 PRO C O 1
ATOM 6307 N N . HIS C 1 78 ? -3.076 -1.989 -1.872 1.00 18.64 78 HIS C N 1
ATOM 6308 C CA . HIS C 1 78 ? -3.768 -3.254 -1.602 1.00 18.19 78 HIS C CA 1
ATOM 6309 C C . HIS C 1 78 ? -5.046 -3.118 -0.756 1.00 18.58 78 HIS C C 1
ATOM 6310 O O . HIS C 1 78 ? -5.003 -2.728 0.420 1.00 18.43 78 HIS C O 1
ATOM 6317 N N . ALA C 1 79 ? -6.183 -3.448 -1.367 1.00 18.70 79 ALA C N 1
ATOM 6318 C CA . ALA C 1 79 ? -7.483 -3.351 -0.691 1.00 18.48 79 ALA C CA 1
ATOM 6319 C C . ALA C 1 79 ? -7.741 -4.407 0.402 1.00 18.86 79 ALA C C 1
ATOM 6320 O O . ALA C 1 79 ? -8.688 -4.264 1.191 1.00 18.43 79 ALA C O 1
ATOM 6346 N N . ALA C 1 81 ? -6.138 -4.806 2.987 1.00 17.69 81 ALA C N 1
ATOM 6347 C CA . ALA C 1 81 ? -5.933 -4.083 4.238 1.00 17.69 81 ALA C CA 1
ATOM 6348 C C . ALA C 1 81 ? -7.237 -3.598 4.860 1.00 17.69 81 ALA C C 1
ATOM 6349 O O . ALA C 1 81 ? -7.435 -3.743 6.054 1.00 17.18 81 ALA C O 1
ATOM 6351 N N . HIS C 1 82 ? -8.125 -3.043 4.033 1.00 17.55 82 HIS C N 1
ATOM 6352 C CA . HIS C 1 82 ? -9.264 -2.273 4.533 1.00 17.14 82 HIS C CA 1
ATOM 6353 C C . HIS C 1 82 ? -10.621 -2.844 4.157 1.00 17.38 82 HIS C C 1
ATOM 6354 O O . HIS C 1 82 ? -11.601 -2.621 4.881 1.00 17.57 82 HIS C O 1
ATOM 6361 N N . LYS C 1 83 ? -10.662 -3.545 3.016 1.00 16.55 83 LYS C N 1
ATOM 6362 C CA . LYS C 1 83 ? -11.857 -4.235 2.480 1.00 16.81 83 LYS C CA 1
ATOM 6363 C C . LYS C 1 83 ? -13.075 -3.334 2.253 1.00 17.25 83 LYS C C 1
ATOM 6364 O O . LYS C 1 83 ? -14.217 -3.796 2.300 1.00 17.66 83 LYS C O 1
ATOM 6370 N N . CYS C 1 84 ? -12.812 -2.060 1.977 1.00 16.98 84 CYS C N 1
ATOM 6371 C CA . CYS C 1 84 ? -13.819 -1.003 2.047 1.00 18.29 84 CYS C CA 1
ATOM 6372 C C . CYS C 1 84 ? -13.687 -0.063 0.859 1.00 18.59 84 CYS C C 1
ATOM 6373 O O . CYS C 1 84 ? -12.638 0.559 0.664 1.00 19.01 84 CYS C O 1
ATOM 6376 N N . ALA C 1 85 ? -14.755 0.017 0.067 1.00 18.77 85 ALA C N 1
ATOM 6377 C CA . ALA C 1 85 ? -14.761 0.739 -1.215 1.00 19.03 85 ALA C CA 1
ATOM 6378 C C . ALA C 1 85 ? -14.565 2.241 -1.067 1.00 19.67 85 ALA C C 1
ATOM 6379 O O . ALA C 1 85 ? -13.862 2.862 -1.872 1.00 19.69 85 ALA C O 1
ATOM 6381 N N . GLU C 1 86 ? -15.178 2.823 -0.038 1.00 20.35 86 GLU C N 1
ATOM 6382 C CA . GLU C 1 86 ? -14.965 4.239 0.277 1.00 20.70 86 GLU C CA 1
ATOM 6383 C C . GLU C 1 86 ? -13.510 4.564 0.651 1.00 19.57 86 GLU C C 1
ATOM 6384 O O . GLU C 1 86 ? -13.045 5.660 0.353 1.00 19.58 86 GLU C O 1
ATOM 6390 N N . VAL C 1 87 ? -12.809 3.617 1.291 1.00 18.16 87 VAL C N 1
ATOM 6391 C CA . VAL C 1 87 ? -11.373 3.761 1.595 1.00 17.21 87 VAL C CA 1
ATOM 6392 C C . VAL C 1 87 ? -10.497 3.732 0.327 1.00 17.48 87 VAL C C 1
ATOM 6393 O O . VAL C 1 87 ? -9.614 4.589 0.174 1.00 16.96 87 VAL C O 1
ATOM 6397 N N . ALA C 1 88 ? -10.735 2.758 -0.560 1.00 17.88 88 ALA C N 1
ATOM 6398 C CA . ALA C 1 88 ? -10.047 2.705 -1.864 1.00 18.77 88 ALA C CA 1
ATOM 6399 C C . ALA C 1 88 ? -10.289 3.956 -2.715 1.00 19.71 88 ALA C C 1
ATOM 6400 O O . ALA C 1 88 ? -9.342 4.485 -3.295 1.00 19.99 88 ALA C O 1
ATOM 6402 N N . ARG C 1 89 ? -11.542 4.425 -2.773 1.00 21.57 89 ARG C N 1
ATOM 6403 C CA . ARG C 1 89 ? -11.889 5.680 -3.469 1.00 22.99 89 ARG C CA 1
ATOM 6404 C C . ARG C 1 89 ? -11.056 6.877 -2.985 1.00 22.82 89 ARG C C 1
ATOM 6405 O O . ARG C 1 89 ? -10.483 7.619 -3.793 1.00 23.18 89 ARG C O 1
ATOM 6413 N N . ARG C 1 90 ? -11.001 7.048 -1.666 1.00 23.35 90 ARG C N 1
ATOM 6414 C CA . ARG C 1 90 ? -10.204 8.089 -1.027 1.00 22.60 90 ARG C CA 1
ATOM 6415 C C . ARG C 1 90 ? -8.710 7.919 -1.298 1.00 22.88 90 ARG C C 1
ATOM 6416 O O . ARG C 1 90 ? -8.026 8.905 -1.591 1.00 21.75 90 ARG C O 1
ATOM 6418 N N . GLN C 1 91 ? -8.222 6.675 -1.212 1.00 21.89 91 GLN C N 1
ATOM 6419 C CA . GLN C 1 91 ? -6.831 6.340 -1.530 1.00 21.57 91 GLN C CA 1
ATOM 6420 C C . GLN C 1 91 ? -6.417 6.757 -2.931 1.00 21.15 91 GLN C C 1
ATOM 6421 O O . GLN C 1 91 ? -5.376 7.383 -3.106 1.00 20.78 91 GLN C O 1
ATOM 6427 N N . LEU C 1 92 ? -7.247 6.413 -3.912 1.00 20.98 92 LEU C N 1
ATOM 6428 C CA . LEU C 1 92 ? -6.962 6.687 -5.316 1.00 22.19 92 LEU C CA 1
ATOM 6429 C C . LEU C 1 92 ? -6.939 8.186 -5.624 1.00 22.29 92 LEU C C 1
ATOM 6430 O O . LEU C 1 92 ? -6.088 8.638 -6.395 1.00 22.33 92 LEU C O 1
ATOM 6435 N N . GLN C 1 93 ? -7.862 8.933 -5.012 1.00 23.54 93 GLN C N 1
ATOM 6436 C CA . GLN C 1 93 ? -7.928 10.412 -5.120 1.00 24.04 93 GLN C CA 1
ATOM 6437 C C . GLN C 1 93 ? -6.677 11.096 -4.539 1.00 23.39 93 GLN C C 1
ATOM 6438 O O . GLN C 1 93 ? -6.119 12.028 -5.141 1.00 23.62 93 GLN C O 1
ATOM 6444 N N . LEU C 1 94 ? -6.244 10.631 -3.369 1.00 22.79 94 LEU C N 1
ATOM 6445 C CA . LEU C 1 94 ? -5.064 11.192 -2.716 1.00 21.92 94 LEU C CA 1
ATOM 6446 C C . LEU C 1 94 ? -3.752 10.822 -3.433 1.00 21.47 94 LEU C C 1
ATOM 6447 O O . LEU C 1 94 ? -2.875 11.678 -3.616 1.00 20.69 94 LEU C O 1
ATOM 6452 N N . LEU C 1 95 ? -3.639 9.563 -3.860 1.00 20.14 95 LEU C N 1
ATOM 6453 C CA . LEU C 1 95 ? -2.456 9.069 -4.577 1.00 19.93 95 LEU C CA 1
ATOM 6454 C C . LEU C 1 95 ? -2.380 9.528 -6.032 1.00 19.76 95 LEU C C 1
ATOM 6455 O O . LEU C 1 95 ? -1.301 9.504 -6.632 1.00 19.83 95 LEU C O 1
ATOM 6460 N N . GLY C 1 96 ? -3.520 9.926 -6.601 1.00 19.30 96 GLY C N 1
ATOM 6461 C CA . GLY C 1 96 ? -3.646 10.102 -8.055 1.00 19.84 96 GLY C CA 1
ATOM 6462 C C . GLY C 1 96 ? -3.479 8.774 -8.788 1.00 19.64 96 GLY C C 1
ATOM 6463 O O . GLY C 1 96 ? -2.922 8.735 -9.890 1.00 21.19 96 GLY C O 1
ATOM 6464 N N . ALA C 1 97 ? -3.947 7.693 -8.166 1.00 19.04 97 ALA C N 1
ATOM 6465 C CA . ALA C 1 97 ? -3.759 6.324 -8.675 1.00 19.41 97 ALA C CA 1
ATOM 6466 C C . ALA C 1 97 ? -4.989 5.810 -9.415 1.00 19.72 97 ALA C C 1
ATOM 6467 O O . ALA C 1 97 ? -6.088 6.373 -9.285 1.00 20.33 97 ALA C O 1
ATOM 6469 N N . LYS C 1 98 ? -4.792 4.723 -10.159 1.00 20.04 98 LYS C N 1
ATOM 6470 C CA . LYS C 1 98 ? -5.778 4.196 -11.104 1.00 20.47 98 LYS C CA 1
ATOM 6471 C C . LYS C 1 98 ? -6.650 3.114 -10.505 1.00 20.16 98 LYS C C 1
ATOM 6472 O O . LYS C 1 98 ? -7.863 3.079 -10.759 1.00 20.78 98 LYS C O 1
ATOM 6478 N N . GLY C 1 99 ? -6.028 2.220 -9.738 1.00 18.96 99 GLY C N 1
ATOM 6479 C CA . GLY C 1 99 ? -6.736 1.077 -9.152 1.00 18.53 99 GLY C CA 1
ATOM 6480 C C . GLY C 1 99 ? -6.007 0.364 -8.029 1.00 18.10 99 GLY C C 1
ATOM 6481 O O . GLY C 1 99 ? -4.942 0.811 -7.565 1.00 17.06 99 GLY C O 1
ATOM 6482 N N . VAL C 1 100 ? -6.592 -0.757 -7.603 1.00 17.54 100 VAL C N 1
ATOM 6483 C CA . VAL C 1 100 ? -6.150 -1.482 -6.420 1.00 17.86 100 VAL C CA 1
ATOM 6484 C C . VAL C 1 100 ? -5.790 -2.959 -6.665 1.00 18.01 100 VAL C C 1
ATOM 6485 O O . VAL C 1 100 ? -5.980 -3.493 -7.762 1.00 17.82 100 VAL C O 1
ATOM 6489 N N . CYS C 1 101 ? -5.232 -3.589 -5.633 1.00 18.56 101 CYS C N 1
ATOM 6490 C CA . CYS C 1 101 ? -5.081 -5.047 -5.565 1.00 18.57 101 CYS C CA 1
ATOM 6491 C C . CYS C 1 101 ? -6.166 -5.625 -4.663 1.00 18.87 101 CYS C C 1
ATOM 6492 O O . CYS C 1 101 ? -6.640 -4.948 -3.743 1.00 19.01 101 CYS C O 1
ATOM 6495 N N . CYS C 1 102 ? -6.568 -6.866 -4.944 1.00 18.30 102 CYS C N 1
ATOM 6496 C CA . CYS C 1 102 ? -7.461 -7.648 -4.091 1.00 18.33 102 CYS C CA 1
ATOM 6497 C C . CYS C 1 102 ? -6.885 -9.057 -4.004 1.00 17.89 102 CYS C C 1
ATOM 6498 O O . CYS C 1 102 ? -6.447 -9.611 -5.012 1.00 16.89 102 CYS C O 1
ATOM 6501 N N . GLN C 1 103 ? -6.884 -9.629 -2.807 1.00 18.63 103 GLN C N 1
ATOM 6502 C CA . GLN C 1 103 ? -6.385 -10.993 -2.617 1.00 19.35 103 GLN C CA 1
ATOM 6503 C C . GLN C 1 103 ? -7.423 -12.069 -2.933 1.00 19.27 103 GLN C C 1
ATOM 6504 O O . GLN C 1 103 ? -7.080 -13.202 -3.293 1.00 19.74 103 GLN C O 1
ATOM 6510 N N . LYS C 1 104 ? -8.692 -11.725 -2.777 1.00 19.22 104 LYS C N 1
ATOM 6511 C CA . LYS C 1 104 ? -9.776 -12.646 -3.107 1.00 18.25 104 LYS C CA 1
ATOM 6512 C C . LYS C 1 104 ? -10.848 -11.928 -3.903 1.00 17.51 104 LYS C C 1
ATOM 6513 O O . LYS C 1 104 ? -10.960 -10.699 -3.841 1.00 17.38 104 LYS C O 1
ATOM 6519 N N . VAL C 1 105 ? -11.634 -12.715 -4.634 1.00 17.45 105 VAL C N 1
ATOM 6520 C CA . VAL C 1 105 ? -12.678 -12.213 -5.534 1.00 17.16 105 VAL C CA 1
ATOM 6521 C C . VAL C 1 105 ? -13.691 -11.341 -4.800 1.00 17.07 105 VAL C C 1
ATOM 6522 O O . VAL C 1 105 ? -14.049 -10.285 -5.303 1.00 17.21 105 VAL C O 1
ATOM 6526 N N . ILE C 1 106 ? -14.121 -11.762 -3.605 1.00 17.33 106 ILE C N 1
ATOM 6527 C CA . ILE C 1 106 ? -15.068 -10.965 -2.801 1.00 17.34 106 ILE C CA 1
ATOM 6528 C C . ILE C 1 106 ? -14.632 -9.496 -2.591 1.00 16.75 106 ILE C C 1
ATOM 6529 O O . ILE C 1 106 ? -15.472 -8.595 -2.593 1.00 16.65 106 ILE C O 1
ATOM 6534 N N . GLU C 1 107 ? -13.324 -9.270 -2.443 1.00 16.84 107 GLU C N 1
ATOM 6535 C CA . GLU C 1 107 ? -12.762 -7.917 -2.343 1.00 17.22 107 GLU C CA 1
ATOM 6536 C C . GLU C 1 107 ? -12.853 -7.156 -3.654 1.00 17.20 107 GLU C C 1
ATOM 6537 O O . GLU C 1 107 ? -13.077 -5.947 -3.639 1.00 17.57 107 GLU C O 1
ATOM 6543 N N . ALA C 1 108 ? -12.684 -7.855 -4.782 1.00 17.30 108 ALA C N 1
ATOM 6544 C CA . ALA C 1 108 ? -12.885 -7.238 -6.108 1.00 17.96 108 ALA C CA 1
ATOM 6545 C C . ALA C 1 108 ? -14.347 -6.857 -6.349 1.00 18.02 108 ALA C C 1
ATOM 6546 O O . ALA C 1 108 ? -14.627 -5.840 -6.987 1.00 18.40 108 ALA C O 1
ATOM 6548 N N . GLU C 1 109 ? -15.263 -7.676 -5.835 1.00 17.61 109 GLU C N 1
ATOM 6549 C CA . GLU C 1 109 ? -16.702 -7.404 -5.905 1.00 18.37 109 GLU C CA 1
ATOM 6550 C C . GLU C 1 109 ? -17.068 -6.203 -5.047 1.00 19.19 109 GLU C C 1
ATOM 6551 O O . GLU C 1 109 ? -17.908 -5.399 -5.436 1.00 19.20 109 GLU C O 1
ATOM 6557 N N . ALA C 1 110 ? -16.434 -6.104 -3.876 1.00 18.68 110 ALA C N 1
ATOM 6558 C CA . ALA C 1 110 ? -16.624 -4.973 -2.966 1.00 18.56 110 ALA C CA 1
ATOM 6559 C C . ALA C 1 110 ? -16.101 -3.671 -3.566 1.00 18.68 110 ALA C C 1
ATOM 6560 O O . ALA C 1 110 ? -16.733 -2.624 -3.423 1.00 18.56 110 ALA C O 1
ATOM 6562 N N . MET C 1 111 ? -14.960 -3.749 -4.249 1.00 18.93 111 MET C N 1
ATOM 6563 C CA . MET C 1 111 ? -14.368 -2.592 -4.923 1.00 19.90 111 MET C CA 1
ATOM 6564 C C . MET C 1 111 ? -15.230 -2.174 -6.114 1.00 20.54 111 MET C C 1
ATOM 6565 O O . MET C 1 111 ? -15.565 -0.990 -6.252 1.00 20.46 111 MET C O 1
ATOM 6570 N N . ALA C 1 112 ? -15.615 -3.166 -6.928 1.00 20.96 112 ALA C N 1
ATOM 6571 C CA . ALA C 1 112 ? -16.441 -2.988 -8.130 1.00 22.58 112 ALA C CA 1
ATOM 6572 C C . ALA C 1 112 ? -17.773 -2.286 -7.887 1.00 22.88 112 ALA C C 1
ATOM 6573 O O . ALA C 1 112 ? -18.066 -1.288 -8.547 1.00 24.07 112 ALA C O 1
ATOM 6575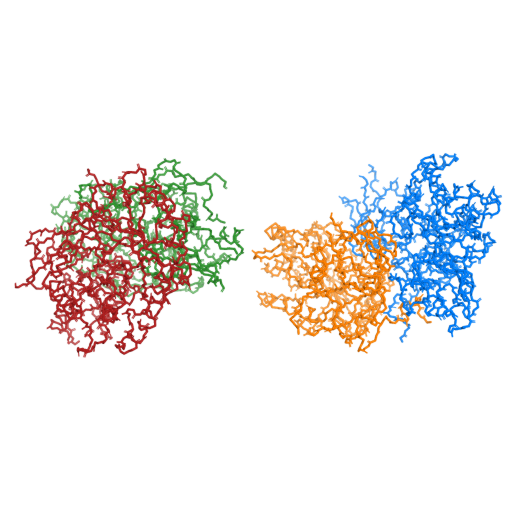 N N . GLU C 1 113 ? -18.564 -2.808 -6.947 1.00 24.05 113 GLU C N 1
ATOM 6576 C CA . GLU C 1 113 ? -19.877 -2.233 -6.604 1.00 25.24 113 GLU C CA 1
ATOM 6577 C C . GLU C 1 113 ? -19.789 -0.815 -6.029 1.00 25.41 113 GLU C C 1
ATOM 6578 O O . GLU C 1 113 ? -20.764 -0.059 -6.101 1.00 25.17 113 GLU C O 1
ATOM 6584 N N . GLY C 1 114 ? -18.626 -0.482 -5.453 1.00 25.26 114 GLY C N 1
ATOM 6585 C CA . GLY C 1 114 ? -18.334 0.852 -4.934 1.00 26.38 114 GLY C CA 1
ATOM 6586 C C . GLY C 1 114 ? -17.730 1.810 -5.948 1.00 26.98 114 GLY C C 1
ATOM 6587 O O . GLY C 1 114 ? -17.379 2.941 -5.600 1.00 27.22 114 GLY C O 1
ATOM 6588 N N . GLY C 1 115 ? -17.606 1.354 -7.196 1.00 26.45 115 GLY C N 1
ATOM 6589 C CA . GLY C 1 115 ? -17.130 2.180 -8.307 1.00 26.55 115 GLY C CA 1
ATOM 6590 C C . GLY C 1 115 ? -15.627 2.194 -8.518 1.00 26.93 115 GLY C C 1
ATOM 6591 O O . GLY C 1 115 ? -15.107 3.080 -9.202 1.00 27.00 115 GLY C O 1
ATOM 6592 N N . VAL C 1 116 ? -14.927 1.230 -7.917 1.00 26.61 116 VAL C N 1
ATOM 6593 C CA . VAL C 1 116 ? -13.493 1.050 -8.149 1.00 27.00 116 VAL C CA 1
ATOM 6594 C C . VAL C 1 116 ? -13.373 0.025 -9.286 1.00 27.35 116 VAL C C 1
ATOM 6595 O O . VAL C 1 116 ? -13.664 -1.164 -9.097 1.00 28.64 116 VAL C O 1
ATOM 6599 N N . SER C 1 117 ? -12.963 0.506 -10.463 1.00 27.37 117 SER C N 1
ATOM 6600 C CA . SER C 1 117 ? -13.016 -0.284 -11.701 1.00 28.19 117 SER C CA 1
ATOM 6601 C C . SER C 1 117 ? -11.728 -1.013 -12.110 1.00 27.42 117 SER C C 1
ATOM 6602 O O . SER C 1 117 ? -11.794 -2.019 -12.813 1.00 29.58 117 SER C O 1
ATOM 6605 N N . ASP C 1 118 ? -10.577 -0.521 -11.661 1.00 26.25 118 ASP C N 1
ATOM 6606 C CA . ASP C 1 118 ? -9.284 -1.023 -12.129 1.00 25.48 118 ASP C CA 1
ATOM 6607 C C . ASP C 1 118 ? -8.668 -1.948 -11.072 1.00 24.25 118 ASP C C 1
ATOM 6608 O O . ASP C 1 118 ? -8.093 -1.479 -10.088 1.00 23.61 118 ASP C O 1
ATOM 6613 N N . LEU C 1 119 ? -8.778 -3.259 -11.299 1.00 22.30 119 LEU C N 1
ATOM 6614 C CA . LEU C 1 119 ? -8.501 -4.259 -10.259 1.00 21.45 119 LEU C CA 1
ATOM 6615 C C . LEU C 1 119 ? -7.510 -5.342 -10.660 1.00 21.42 119 LEU C C 1
ATOM 6616 O O . LEU C 1 119 ? -7.650 -5.966 -11.718 1.00 21.72 119 LEU C O 1
ATOM 6621 N N . LEU C 1 120 ? -6.506 -5.556 -9.809 1.00 20.54 120 LEU C N 1
ATOM 6622 C CA . LEU C 1 120 ? -5.634 -6.725 -9.927 1.00 19.89 120 LEU C CA 1
ATOM 6623 C C . LEU C 1 120 ? -5.938 -7.707 -8.807 1.00 19.96 120 LEU C C 1
ATOM 6624 O O . LEU C 1 120 ? -5.698 -7.420 -7.621 1.00 19.50 120 LEU C O 1
ATOM 6629 N N . LEU C 1 121 ? -6.469 -8.860 -9.195 1.00 20.26 121 LEU C N 1
ATOM 6630 C CA . LEU C 1 121 ? -6.595 -9.990 -8.300 1.00 20.65 121 LEU C CA 1
ATOM 6631 C C . LEU C 1 121 ? -5.198 -10.575 -8.142 1.00 20.91 121 LEU C C 1
ATOM 6632 O O . LEU C 1 121 ? -4.772 -11.433 -8.922 1.00 22.19 121 LEU C O 1
ATOM 6637 N N . SER C 1 122 ? -4.490 -10.073 -7.137 1.00 21.03 122 SER C N 1
ATOM 6638 C CA . SER C 1 122 ? -3.091 -10.410 -6.870 1.00 20.77 122 SER C CA 1
ATOM 6639 C C . SER C 1 122 ? -2.940 -11.810 -6.260 1.00 20.49 122 SER C C 1
ATOM 6640 O O . SER C 1 122 ? -2.114 -12.041 -5.369 1.00 20.76 122 SER C O 1
ATOM 6643 N N . ASN C 1 123 ? -3.747 -12.740 -6.762 1.00 20.34 123 ASN C N 1
ATOM 6644 C CA . ASN C 1 123 ? -3.783 -14.121 -6.294 1.00 19.58 123 ASN C CA 1
ATOM 6645 C C . ASN C 1 123 ? -4.258 -15.009 -7.443 1.00 19.63 123 ASN C C 1
ATOM 6646 O O . ASN C 1 123 ? -4.768 -14.499 -8.442 1.00 18.05 123 ASN C O 1
ATOM 6651 N N . GLU C 1 124 ? -4.069 -16.325 -7.305 1.00 19.84 124 GLU C N 1
ATOM 6652 C CA . GLU C 1 124 ? -4.668 -17.303 -8.206 1.00 20.46 124 GLU C CA 1
ATOM 6653 C C . GLU C 1 124 ? -6.086 -17.614 -7.740 1.00 21.63 124 GLU C C 1
ATOM 6654 O O . GLU C 1 124 ? -6.349 -17.735 -6.527 1.00 21.48 124 GLU C O 1
ATOM 6660 N N . VAL C 1 125 ? -6.990 -17.729 -8.712 1.00 20.89 125 VAL C N 1
ATOM 6661 C CA . VAL C 1 125 ? -8.389 -18.078 -8.478 1.00 21.10 125 VAL C CA 1
ATOM 6662 C C . VAL C 1 125 ? -8.665 -19.325 -9.325 1.00 21.25 125 VAL C C 1
ATOM 6663 O O . VAL C 1 125 ? -8.533 -19.294 -10.552 1.00 20.65 125 VAL C O 1
ATOM 6667 N N . ILE C 1 126 ? -9.036 -20.422 -8.659 1.00 20.98 126 ILE C N 1
ATOM 6668 C CA . ILE C 1 126 ? -9.145 -21.733 -9.325 1.00 20.73 126 ILE C CA 1
ATOM 6669 C C . ILE C 1 126 ? -10.555 -22.336 -9.367 1.00 20.23 126 ILE C C 1
ATOM 6670 O O . ILE C 1 126 ? -10.826 -23.192 -10.204 1.00 21.89 126 ILE C O 1
ATOM 6675 N N . ALA C 1 127 ? -11.430 -21.935 -8.444 1.00 20.47 127 ALA C N 1
ATOM 6676 C CA . ALA C 1 127 ? -12.822 -22.417 -8.425 1.00 19.97 127 ALA C CA 1
ATOM 6677 C C . ALA C 1 127 ? -13.644 -21.711 -9.501 1.00 20.16 127 ALA C C 1
ATOM 6678 O O . ALA C 1 127 ? -13.656 -20.476 -9.540 1.00 20.15 127 ALA C O 1
ATOM 6680 N N . PRO C 1 128 ? -14.319 -22.486 -10.386 1.00 20.96 128 PRO C N 1
ATOM 6681 C CA . PRO C 1 128 ? -15.167 -21.911 -11.440 1.00 20.97 128 PRO C CA 1
ATOM 6682 C C . PRO C 1 128 ? -16.149 -20.831 -10.979 1.00 20.47 128 PRO C C 1
ATOM 6683 O O . PRO C 1 128 ? -16.228 -19.775 -11.625 1.00 20.91 128 PRO C O 1
ATOM 6687 N N . ARG C 1 129 ? -16.857 -21.066 -9.870 1.00 20.05 129 ARG C N 1
ATOM 6688 C CA . ARG C 1 129 ? -17.869 -20.113 -9.381 1.00 19.50 129 ARG C CA 1
ATOM 6689 C C . ARG C 1 129 ? -17.270 -18.748 -9.021 1.00 19.11 129 ARG C C 1
ATOM 6690 O O . ARG C 1 129 ? -17.892 -17.717 -9.297 1.00 18.43 129 ARG C O 1
ATOM 6698 N N . LYS C 1 130 ? -16.058 -18.751 -8.45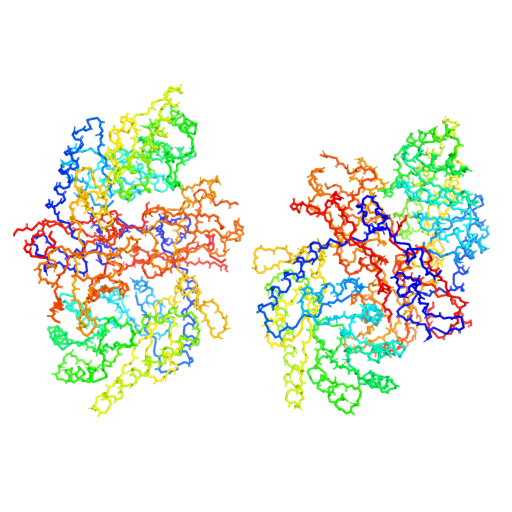2 1.00 18.82 130 LYS C N 1
ATOM 6699 C CA . LYS C 1 130 ? -15.343 -17.518 -8.123 1.00 19.26 130 LYS C CA 1
ATOM 6700 C C . LYS C 1 130 ? -14.768 -16.858 -9.381 1.00 18.93 130 LYS C C 1
ATOM 6701 O O . LYS C 1 130 ? -14.825 -15.632 -9.520 1.00 18.19 130 LYS C O 1
ATOM 6707 N N . ILE C 1 131 ? -14.218 -17.675 -10.287 1.00 19.35 131 ILE C N 1
ATOM 6708 C CA . ILE C 1 131 ? -13.792 -17.200 -11.611 1.00 19.73 131 ILE C CA 1
ATOM 6709 C C . ILE C 1 131 ? -14.947 -16.457 -12.322 1.00 19.46 131 ILE C C 1
ATOM 6710 O O . ILE C 1 131 ? -14.739 -15.349 -12.825 1.00 18.91 131 ILE C O 1
ATOM 6715 N N . ASP C 1 132 ? -16.148 -17.050 -12.304 1.00 20.46 132 ASP C N 1
ATOM 6716 C CA . ASP C 1 132 ? -17.368 -16.474 -12.909 1.00 21.77 132 ASP C CA 1
ATOM 6717 C C . ASP C 1 132 ? -17.728 -15.102 -12.357 1.00 22.41 132 ASP C C 1
ATOM 6718 O O . ASP C 1 132 ? -18.101 -14.205 -13.125 1.00 21.35 132 ASP C O 1
ATOM 6723 N N . ARG C 1 133 ? -17.612 -14.962 -11.031 1.00 21.90 133 ARG C N 1
ATOM 6724 C CA . ARG C 1 133 ? -17.801 -13.690 -10.333 1.00 22.42 133 ARG C CA 1
ATOM 6725 C C . ARG C 1 133 ? -16.818 -12.622 -10.811 1.00 22.41 133 ARG C C 1
ATOM 6726 O O . ARG C 1 133 ? -17.239 -11.513 -11.138 1.00 22.50 133 ARG C O 1
ATOM 6734 N N . LEU C 1 134 ? -15.530 -12.971 -10.873 1.00 21.99 134 LEU C N 1
ATOM 6735 C CA . LEU C 1 134 ? -14.473 -12.054 -11.331 1.00 21.95 134 LEU C CA 1
ATOM 6736 C C . LEU C 1 134 ? -14.666 -11.566 -12.769 1.00 21.81 134 LEU C C 1
ATOM 6737 O O . LEU C 1 134 ? -14.551 -10.371 -13.034 1.00 20.18 134 LEU C O 1
ATOM 6742 N N . VAL C 1 135 ? -14.966 -12.509 -13.669 1.00 21.69 135 VAL C N 1
ATOM 6743 C CA . VAL C 1 135 ? -15.195 -12.248 -15.095 1.00 21.82 135 VAL C CA 1
ATOM 6744 C C . VAL C 1 135 ? -16.447 -11.383 -15.300 1.00 21.26 135 VAL C C 1
ATOM 6745 O O . VAL C 1 135 ? -16.441 -10.469 -16.132 1.00 20.70 135 VAL C O 1
ATOM 6749 N N . GLY C 1 136 ? -17.486 -11.658 -14.507 1.00 20.56 136 GLY C N 1
ATOM 6750 C CA . GLY C 1 136 ? -18.712 -10.854 -14.447 1.00 20.81 136 GLY C CA 1
ATOM 6751 C C . GLY C 1 136 ? -18.519 -9.371 -14.172 1.00 20.88 136 GLY C C 1
ATOM 6752 O O . GLY C 1 136 ? -19.354 -8.546 -14.572 1.00 21.25 136 GLY C O 1
ATOM 6753 N N . LEU C 1 137 ? -17.422 -9.026 -13.496 1.00 20.92 137 LEU C N 1
ATOM 6754 C CA . LEU C 1 137 ? -17.101 -7.623 -13.219 1.00 21.04 137 LEU C CA 1
ATOM 6755 C C . LEU C 1 137 ? -16.413 -7.024 -14.444 1.00 20.61 137 LEU C C 1
ATOM 6756 O O . LEU C 1 137 ? -16.761 -5.933 -14.875 1.00 19.71 137 LEU C O 1
ATOM 6761 N N . ALA C 1 138 ? -15.447 -7.758 -14.997 1.00 20.70 138 ALA C N 1
ATOM 6762 C CA . ALA C 1 138 ? -14.812 -7.426 -16.274 1.00 21.97 138 ALA C CA 1
ATOM 6763 C C . ALA C 1 138 ? -15.842 -7.214 -17.380 1.00 22.56 138 ALA C C 1
ATOM 6764 O O . ALA C 1 138 ? -15.715 -6.281 -18.172 1.00 24.56 138 ALA C O 1
ATOM 6766 N N . ALA C 1 139 ? -16.873 -8.061 -17.400 1.00 24.11 139 ALA C N 1
ATOM 6767 C CA . ALA C 1 139 ? -18.011 -7.914 -18.315 1.00 25.05 139 ALA C CA 1
ATOM 6768 C C . ALA C 1 139 ? -18.859 -6.677 -18.006 1.00 25.81 139 ALA C C 1
ATOM 6769 O O . ALA C 1 139 ? -19.536 -6.147 -18.892 1.00 26.19 139 ALA C O 1
ATOM 6771 N N . ALA C 1 140 ? -18.807 -6.214 -16.756 1.00 26.80 140 ALA C N 1
ATOM 6772 C CA . ALA C 1 140 ? -19.559 -5.030 -16.329 1.00 26.38 140 ALA C CA 1
ATOM 6773 C C . ALA C 1 140 ? -18.815 -3.697 -16.570 1.00 26.86 140 ALA C C 1
ATOM 6774 O O . ALA C 1 140 ? -19.317 -2.630 -16.206 1.00 26.81 140 ALA C O 1
ATOM 6776 N N . GLY C 1 141 ? -17.637 -3.766 -17.199 1.00 26.47 141 GLY C N 1
ATOM 6777 C CA . GLY C 1 141 ? -16.834 -2.578 -17.534 1.00 26.94 141 GLY C CA 1
ATOM 6778 C C . GLY C 1 141 ? -15.524 -2.413 -16.770 1.00 26.69 141 GLY C C 1
ATOM 6779 O O . GLY C 1 141 ? -14.733 -1.522 -17.077 1.00 26.85 141 GLY C O 1
ATOM 6780 N N . ALA C 1 142 ? -15.294 -3.273 -15.781 1.00 25.99 142 ALA C N 1
ATOM 6781 C CA . ALA C 1 142 ? -14.080 -3.229 -14.963 1.00 25.88 142 ALA C CA 1
ATOM 6782 C C . ALA C 1 142 ? -12.851 -3.767 -15.698 1.00 25.72 142 ALA C C 1
ATOM 6783 O O . ALA C 1 142 ? -12.953 -4.706 -16.494 1.00 25.48 142 ALA C O 1
ATOM 6785 N N . ARG C 1 143 ? -11.696 -3.157 -15.438 1.00 24.46 143 ARG C N 1
ATOM 6786 C CA . ARG C 1 143 ? -10.432 -3.632 -16.006 1.00 24.12 143 ARG C CA 1
ATOM 6787 C C . ARG C 1 143 ? -9.784 -4.560 -14.991 1.00 22.53 143 ARG C C 1
ATOM 6788 O O . ARG C 1 143 ? -9.370 -4.114 -13.912 1.00 23.04 143 ARG C O 1
ATOM 6796 N N . VAL C 1 144 ? -9.710 -5.846 -15.338 1.00 20.59 144 VAL C N 1
ATOM 6797 C CA . VAL C 1 144 ? -9.299 -6.879 -14.391 1.00 18.98 144 VAL C CA 1
ATOM 6798 C C . VAL C 1 144 ? -8.027 -7.601 -14.782 1.00 18.62 144 VAL C C 1
ATOM 6799 O O . VAL C 1 144 ? -7.885 -8.064 -15.912 1.00 18.24 144 VAL C O 1
ATOM 6803 N N . GLY C 1 145 ? -7.106 -7.650 -13.818 1.00 18.48 145 GLY C N 1
ATOM 6804 C CA . GLY C 1 145 ? -5.971 -8.554 -13.828 1.00 17.97 145 GLY C CA 1
ATOM 6805 C C . GLY C 1 145 ? -6.155 -9.691 -12.830 1.00 17.99 145 GLY C C 1
ATOM 6806 O O . GLY C 1 145 ? -6.779 -9.527 -11.774 1.00 17.38 145 GLY C O 1
ATOM 6807 N N . VAL C 1 146 ? -5.625 -10.854 -13.189 1.00 18.08 146 VAL C N 1
ATOM 6808 C CA . VAL C 1 146 ? -5.569 -12.020 -12.295 1.00 18.22 146 VAL C CA 1
ATOM 6809 C C . VAL C 1 146 ? -4.191 -12.684 -12.479 1.00 18.72 146 VAL C C 1
ATOM 6810 O O . VAL C 1 146 ? -3.610 -12.618 -13.567 1.00 19.31 146 VAL C O 1
ATOM 6814 N N . CYS C 1 147 ? -3.631 -13.238 -11.404 1.00 18.75 147 CYS C N 1
ATOM 6815 C CA . CYS C 1 147 ? -2.386 -13.999 -11.516 1.00 19.08 147 CYS C CA 1
ATOM 6816 C C . CYS C 1 147 ? -2.671 -15.483 -11.708 1.00 19.15 147 CYS C C 1
ATOM 6817 O O . CYS C 1 147 ? -3.719 -15.986 -11.292 1.00 19.00 147 CYS C O 1
ATOM 6820 N N . TYR C 1 148 ? -1.726 -16.169 -12.347 1.00 19.63 148 TYR C N 1
ATOM 6821 C CA . TYR C 1 148 ? -1.796 -17.612 -12.568 1.00 20.54 148 TYR C CA 1
ATOM 6822 C C . TYR C 1 148 ? -0.397 -18.234 -12.502 1.00 21.23 148 TYR C C 1
ATOM 6823 O O . TYR C 1 148 ? 0.617 -17.525 -12.592 1.00 21.19 148 TYR C O 1
ATOM 6832 N N . GLU C 1 149 ? -0.355 -19.551 -12.311 1.00 21.42 149 GLU C N 1
ATOM 6833 C CA . GLU C 1 149 ? 0.902 -20.297 -12.216 1.00 22.50 149 GLU C CA 1
ATOM 6834 C C . GLU C 1 149 ? 0.825 -21.656 -12.924 1.00 22.51 149 GLU C C 1
ATOM 6835 O O . GLU C 1 149 ? 1.786 -22.428 -12.894 1.00 22.35 149 GLU C O 1
ATOM 6841 N N . ARG C 1 150 ? -0.323 -21.943 -13.542 1.00 23.34 150 ARG C N 1
ATOM 6842 C CA . ARG C 1 150 ? -0.590 -23.248 -14.151 1.00 24.45 150 ARG C CA 1
ATOM 6843 C C . ARG C 1 150 ? -1.412 -23.078 -15.427 1.00 24.20 150 ARG C C 1
ATOM 6844 O O . ARG C 1 150 ? -2.268 -22.190 -15.507 1.00 22.70 150 ARG C O 1
ATOM 6852 N N . GLU C 1 151 ? -1.163 -23.950 -16.405 1.00 24.26 151 GLU C N 1
ATOM 6853 C CA . GLU C 1 151 ? -1.791 -23.869 -17.726 1.00 24.36 151 GLU C CA 1
ATOM 6854 C C . GLU C 1 151 ? -3.304 -24.134 -17.721 1.00 24.48 151 GLU C C 1
ATOM 6855 O O . GLU C 1 151 ? -4.062 -23.413 -18.385 1.00 22.59 151 GLU C O 1
ATOM 6861 N N . ASP C 1 152 ? -3.727 -25.156 -16.966 1.00 24.61 152 ASP C N 1
ATOM 6862 C CA . ASP C 1 152 ? -5.155 -25.497 -16.793 1.00 25.37 152 ASP C CA 1
ATOM 6863 C C . ASP C 1 152 ? -5.999 -24.334 -16.258 1.00 24.06 152 ASP C C 1
ATOM 6864 O O . ASP C 1 152 ? -7.120 -24.105 -16.728 1.00 24.43 152 ASP C O 1
ATOM 6869 N N . ASN C 1 153 ? -5.432 -23.611 -15.292 1.00 22.53 153 ASN C N 1
ATOM 6870 C CA . ASN C 1 153 ? -6.041 -22.416 -14.686 1.00 21.32 153 ASN C CA 1
ATOM 6871 C C . ASN C 1 153 ? -6.187 -21.287 -15.703 1.00 20.95 153 ASN C C 1
ATOM 6872 O O . ASN C 1 153 ? -7.239 -20.657 -15.775 1.00 20.48 153 ASN C O 1
ATOM 6877 N N . LEU C 1 154 ? -5.138 -21.062 -16.493 1.00 20.90 154 LEU C N 1
ATOM 6878 C CA . LEU C 1 154 ? -5.171 -20.102 -17.596 1.00 21.77 154 LEU C CA 1
ATOM 6879 C C . LEU C 1 154 ? -6.298 -20.392 -18.593 1.00 22.09 154 LEU C C 1
ATOM 6880 O O . LEU C 1 154 ? -7.022 -19.471 -18.983 1.00 21.31 154 LEU C O 1
ATOM 6885 N N . ARG C 1 155 ? -6.429 -21.669 -18.982 1.00 22.97 155 ARG C N 1
ATOM 6886 C CA A ARG C 1 155 ? -7.461 -22.097 -19.923 0.50 23.27 155 ARG C CA 1
ATOM 6887 C CA B ARG C 1 155 ? -7.465 -22.119 -19.918 0.50 23.39 155 ARG C CA 1
ATOM 6888 C C . ARG C 1 155 ? -8.883 -21.872 -19.393 1.00 23.43 155 ARG C C 1
ATOM 6889 O O . ARG C 1 155 ? -9.770 -21.459 -20.144 1.00 23.66 155 ARG C O 1
ATOM 6904 N N . GLN C 1 156 ? -9.099 -22.134 -18.105 1.00 24.36 156 GLN C N 1
ATOM 6905 C CA . GLN C 1 156 ? -10.415 -21.886 -17.493 1.00 24.46 156 GLN C CA 1
ATOM 6906 C C . GLN C 1 156 ? -10.698 -20.383 -17.272 1.00 23.58 156 GLN C C 1
ATOM 6907 O O . GLN C 1 156 ? -11.849 -19.941 -17.397 1.00 23.00 156 GLN C O 1
ATOM 6913 N N . LEU C 1 157 ? -9.648 -19.620 -16.957 1.00 21.48 157 LEU C N 1
ATOM 6914 C CA . LEU C 1 157 ? -9.708 -18.150 -16.956 1.00 21.78 157 LEU C CA 1
ATOM 6915 C C . LEU C 1 157 ? -10.155 -17.644 -18.327 1.00 21.00 157 LEU C C 1
ATOM 6916 O O . LEU C 1 157 ? -11.095 -16.845 -18.419 1.00 20.81 157 LEU C O 1
ATOM 6921 N N . ASN C 1 158 ? -9.503 -18.150 -19.381 1.00 20.92 158 ASN C N 1
ATOM 6922 C CA . ASN C 1 158 ? -9.809 -17.764 -20.751 1.00 20.63 158 ASN C CA 1
ATOM 6923 C C . ASN C 1 158 ? -11.238 -18.143 -21.155 1.00 20.51 158 ASN C C 1
ATOM 6924 O O . ASN C 1 158 ? -11.967 -17.314 -21.712 1.00 19.08 158 ASN C O 1
ATOM 6929 N N . ALA C 1 159 ? -11.627 -19.386 -20.850 1.00 20.91 159 ALA C N 1
ATOM 6930 C CA . ALA C 1 159 ? -12.950 -19.905 -21.198 1.00 21.84 159 ALA C CA 1
ATOM 6931 C C . ALA C 1 159 ? -14.085 -19.116 -20.548 1.00 22.21 159 ALA C C 1
ATOM 6932 O O . ALA C 1 159 ? -15.056 -18.761 -21.225 1.00 23.73 159 ALA C O 1
ATOM 6934 N N . ALA C 1 160 ? -13.955 -18.839 -19.248 1.00 22.13 160 ALA C N 1
ATOM 6935 C CA . ALA C 1 160 ? -14.956 -18.061 -18.509 1.00 21.36 160 ALA C CA 1
ATOM 6936 C C . ALA C 1 160 ? -15.083 -16.624 -19.041 1.00 21.10 160 ALA C C 1
ATOM 6937 O O . ALA C 1 160 ? -16.204 -16.112 -19.187 1.00 21.19 160 ALA C O 1
ATOM 6939 N N . ALA C 1 161 ? -13.942 -16.008 -19.360 1.00 20.07 161 ALA C N 1
ATOM 6940 C CA . ALA C 1 161 ? -13.900 -14.702 -20.031 1.00 20.43 161 ALA C CA 1
ATOM 6941 C C . ALA C 1 161 ? -14.568 -14.718 -21.410 1.00 20.77 161 ALA C C 1
ATOM 6942 O O . ALA C 1 161 ? -15.317 -13.786 -21.737 1.00 20.74 161 ALA C O 1
ATOM 6944 N N . ALA C 1 162 ? -14.297 -15.770 -22.195 1.00 21.01 162 ALA C N 1
ATOM 6945 C CA . ALA C 1 162 ? -14.912 -15.962 -23.508 1.00 22.14 162 ALA C CA 1
ATOM 6946 C C . ALA C 1 162 ? -16.431 -16.059 -23.394 1.00 22.81 162 ALA C C 1
ATOM 6947 O O . ALA C 1 162 ? -17.158 -15.432 -24.175 1.00 22.26 162 ALA C O 1
ATOM 6949 N N . ALA C 1 163 ? -16.888 -16.814 -22.390 1.00 23.62 163 ALA C N 1
ATOM 6950 C CA . ALA C 1 163 ? -18.307 -17.061 -22.136 1.00 23.78 163 ALA C CA 1
ATOM 6951 C C . ALA C 1 163 ? -19.131 -15.787 -21.921 1.00 24.89 163 ALA C C 1
ATOM 6952 O O . ALA C 1 163 ? -20.269 -15.700 -22.390 1.00 25.15 163 ALA C O 1
ATOM 6954 N N . ARG C 1 164 ? -18.549 -14.809 -21.221 1.00 25.89 164 ARG C N 1
ATOM 6955 C CA . ARG C 1 164 ? -19.192 -13.510 -20.986 1.00 26.51 164 ARG C CA 1
ATOM 6956 C C . ARG C 1 164 ? -18.765 -12.407 -21.974 1.00 26.19 164 ARG C C 1
ATOM 6957 O O . ARG C 1 164 ? -19.128 -11.236 -21.795 1.00 27.25 164 ARG C O 1
ATOM 6965 N N . GLY C 1 165 ? -18.002 -12.784 -23.004 1.00 26.13 165 GLY C N 1
ATOM 6966 C CA . GLY C 1 165 ? -17.554 -11.862 -24.068 1.00 26.41 165 GLY C CA 1
ATOM 6967 C C . GLY C 1 165 ? -16.732 -10.690 -23.564 1.00 26.89 165 GLY C C 1
ATOM 6968 O O . GLY C 1 165 ? -17.060 -9.522 -23.818 1.00 26.94 165 GLY C O 1
ATOM 6969 N N . THR C 1 166 ? -15.667 -11.010 -22.835 1.00 25.58 166 THR C N 1
ATOM 6970 C CA . THR C 1 166 ? -14.819 -10.001 -22.208 1.00 25.45 166 THR C CA 1
ATOM 6971 C C . THR C 1 166 ? -13.388 -10.510 -22.132 1.00 25.64 166 THR C C 1
ATOM 6972 O O . THR C 1 166 ? -13.105 -11.648 -22.515 1.00 25.47 166 THR C O 1
ATOM 6976 N N . HIS C 1 167 ? -12.493 -9.657 -21.647 1.00 26.48 167 HIS C N 1
ATOM 6977 C CA . HIS C 1 167 ? -11.071 -9.965 -21.595 1.00 26.99 167 HIS C CA 1
ATOM 6978 C C . HIS C 1 167 ? -10.515 -9.814 -20.187 1.00 25.88 167 HIS C C 1
ATOM 6979 O O . HIS C 1 167 ? -11.063 -9.074 -19.362 1.00 24.89 167 HIS C O 1
ATOM 6986 N N . LEU C 1 168 ? -9.444 -10.555 -19.921 1.00 25.22 168 LEU C N 1
ATOM 6987 C CA . LEU C 1 168 ? -8.708 -10.481 -18.660 1.00 25.22 168 LEU C CA 1
ATOM 6988 C C . LEU C 1 168 ? -7.243 -10.326 -18.981 1.00 24.86 168 LEU C C 1
ATOM 6989 O O . LEU C 1 168 ? -6.719 -11.002 -19.875 1.00 25.04 168 LEU C O 1
ATOM 6994 N N . ASP C 1 169 ? -6.585 -9.429 -18.260 1.00 24.34 169 ASP C N 1
ATOM 6995 C CA . ASP C 1 169 ? -5.134 -9.389 -18.265 1.00 24.25 169 ASP C CA 1
ATOM 6996 C C . ASP C 1 169 ? -4.656 -10.461 -17.314 1.00 23.40 169 ASP C C 1
ATOM 6997 O O . ASP C 1 169 ? -5.239 -10.664 -16.244 1.00 22.76 169 ASP C O 1
ATOM 7002 N N . VAL C 1 170 ? -3.614 -11.172 -17.715 1.00 22.06 170 VAL C N 1
ATOM 7003 C CA . VAL C 1 170 ? -3.103 -12.251 -16.880 1.00 21.57 170 VAL C CA 1
ATOM 7004 C C . VAL C 1 170 ? -1.616 -12.111 -16.598 1.00 20.72 170 VAL C C 1
ATOM 7005 O O . VAL C 1 170 ? -0.814 -11.818 -17.493 1.00 20.73 170 VAL C O 1
ATOM 7009 N N . LEU C 1 171 ? -1.266 -12.325 -15.338 1.00 20.47 171 LEU C N 1
ATOM 7010 C CA . LEU C 1 171 ? 0.105 -12.186 -14.881 1.00 20.81 171 LEU C CA 1
ATOM 7011 C C . LEU C 1 171 ? 0.609 -13.496 -14.285 1.00 20.42 171 LEU C C 1
ATOM 7012 O O . LEU C 1 171 ? -0.093 -14.148 -13.507 1.00 19.68 171 LEU C O 1
ATOM 7017 N N . VAL C 1 172 ? 1.823 -13.884 -14.664 1.00 21.02 172 VAL C N 1
ATOM 7018 C CA . VAL C 1 172 ? 2.432 -15.099 -14.120 1.00 21.86 172 VAL C CA 1
ATOM 7019 C C . VAL C 1 172 ? 3.003 -14.713 -12.774 1.00 22.10 172 VAL C C 1
ATOM 7020 O O . VAL C 1 172 ? 3.772 -13.754 -12.679 1.00 21.80 172 VAL C O 1
ATOM 7024 N N . GLU C 1 173 ? 2.614 -15.434 -11.728 1.00 22.21 173 GLU C N 1
ATOM 7025 C CA . GLU C 1 173 ? 3.247 -15.202 -10.439 1.00 22.68 173 GLU C CA 1
ATOM 7026 C C . GLU C 1 173 ? 4.533 -15.995 -10.337 1.00 23.22 173 GLU C C 1
ATOM 7027 O O . GLU C 1 173 ? 4.565 -17.198 -10.618 1.00 23.29 173 GLU C O 1
ATOM 7033 N N . LEU C 1 174 ? 5.584 -15.295 -9.926 1.00 24.22 174 LEU C N 1
ATOM 7034 C CA . LEU C 1 174 ? 6.879 -15.887 -9.695 1.00 24.75 174 LEU C CA 1
ATOM 7035 C C . LEU C 1 174 ? 7.140 -15.899 -8.201 1.00 24.70 174 LEU C C 1
ATOM 7036 O O . LEU C 1 174 ? 7.041 -14.865 -7.531 1.00 25.06 174 LEU C O 1
ATOM 7041 N N . ASN C 1 175 ? 7.430 -17.088 -7.683 1.00 25.46 175 ASN C N 1
ATOM 7042 C CA . ASN C 1 175 ? 7.944 -17.232 -6.339 1.00 26.03 175 ASN C CA 1
ATOM 7043 C C . ASN C 1 175 ? 9.360 -16.664 -6.350 1.00 26.16 175 ASN C C 1
ATOM 7044 O O . ASN C 1 175 ? 10.237 -17.168 -7.062 1.00 25.84 175 ASN C O 1
ATOM 7049 N N . VAL C 1 176 ? 9.551 -15.602 -5.571 1.00 26.28 176 VAL C N 1
ATOM 7050 C CA . VAL C 1 176 ? 10.829 -14.897 -5.479 1.00 26.95 176 VAL C CA 1
ATOM 7051 C C . VAL C 1 176 ? 11.463 -15.049 -4.088 1.00 27.95 176 VAL C C 1
ATOM 7052 O O . VAL C 1 176 ? 12.305 -14.242 -3.691 1.00 27.60 176 VAL C O 1
ATOM 7056 N N . GLY C 1 177 ? 11.041 -16.085 -3.359 1.00 27.80 177 GLY C N 1
ATOM 7057 C CA . GLY C 1 177 ? 11.639 -16.429 -2.068 1.00 27.81 177 GLY C CA 1
ATOM 7058 C C . GLY C 1 177 ? 10.676 -16.644 -0.911 1.00 27.47 177 GLY C C 1
ATOM 7059 O O . GLY C 1 177 ? 11.058 -17.223 0.111 1.00 26.20 177 GLY C O 1
ATOM 7060 N N . GLN C 1 178 ? 9.436 -16.177 -1.058 1.00 28.09 178 GLN C N 1
ATOM 7061 C CA . GLN C 1 178 ? 8.413 -16.378 -0.022 1.00 29.13 178 GLN C CA 1
ATOM 7062 C C . GLN C 1 178 ? 7.931 -17.830 0.097 1.00 28.98 178 GLN C C 1
ATOM 7063 O O . GLN C 1 178 ? 7.379 -18.216 1.138 1.00 29.28 178 GLN C O 1
ATOM 7069 N N . ASP C 1 179 ? 8.143 -18.612 -0.966 1.00 29.55 179 ASP C N 1
ATOM 7070 C CA . ASP C 1 179 ? 7.773 -20.037 -1.040 1.00 30.26 179 ASP C CA 1
ATOM 7071 C C . ASP C 1 179 ? 6.276 -20.298 -0.791 1.00 29.43 179 ASP C C 1
ATOM 7072 O O . ASP C 1 179 ? 5.906 -21.313 -0.201 1.00 29.27 179 ASP C O 1
ATOM 7077 N N . ARG C 1 180 ? 5.428 -19.379 -1.253 1.00 28.79 180 ARG C N 1
ATOM 7078 C CA . ARG C 1 180 ? 3.978 -19.494 -1.079 1.00 28.35 180 ARG C CA 1
ATOM 7079 C C . ARG C 1 180 ? 3.362 -20.056 -2.359 1.00 27.03 180 ARG C C 1
ATOM 7080 O O . ARG C 1 180 ? 3.150 -21.259 -2.474 1.00 27.40 180 ARG C O 1
ATOM 7088 N N . CYS C 1 181 ? 3.090 -19.178 -3.315 1.00 26.02 181 CYS C N 1
ATOM 7089 C CA . CYS C 1 181 ? 2.670 -19.589 -4.652 1.00 25.01 181 CYS C CA 1
ATOM 7090 C C . CYS C 1 181 ? 3.597 -19.003 -5.711 1.00 25.24 181 CYS C C 1
ATOM 7091 O O . CYS C 1 181 ? 4.526 -18.249 -5.391 1.00 25.00 181 CYS C O 1
ATOM 7094 N N . GLY C 1 182 ? 3.337 -19.367 -6.966 1.00 25.25 182 GLY C N 1
ATOM 7095 C CA . GLY C 1 182 ? 4.114 -18.896 -8.095 1.00 25.93 182 GLY C CA 1
ATOM 7096 C C . GLY C 1 182 ? 5.111 -19.911 -8.604 1.00 26.37 182 GLY C C 1
ATOM 7097 O O . GLY C 1 182 ? 5.477 -20.857 -7.897 1.00 26.98 182 GLY C O 1
ATOM 7098 N N . VAL C 1 183 ? 5.550 -19.703 -9.841 1.00 26.60 183 VAL C N 1
ATOM 7099 C CA . VAL C 1 183 ? 6.539 -20.576 -10.476 1.00 26.40 183 VAL C CA 1
ATOM 7100 C C . VAL C 1 183 ? 7.947 -20.318 -9.925 1.00 27.64 183 VAL C C 1
ATOM 7101 O O . VAL C 1 183 ? 8.190 -19.286 -9.282 1.00 26.24 183 VAL C O 1
ATOM 7105 N N . ASN C 1 184 ? 8.855 -21.260 -10.190 1.00 28.65 184 ASN C N 1
ATOM 7106 C CA . ASN C 1 184 ? 10.143 -21.345 -9.498 1.00 28.97 184 ASN C CA 1
ATOM 7107 C C . ASN C 1 184 ? 11.376 -21.252 -10.422 1.00 30.31 184 ASN C C 1
ATOM 7108 O O . ASN C 1 184 ? 12.509 -21.498 -9.990 1.00 30.59 184 ASN C O 1
ATOM 7113 N N . SER C 1 185 ? 11.139 -20.884 -11.683 1.00 30.24 185 SER C N 1
ATOM 7114 C CA . SER C 1 185 ? 12.201 -20.624 -12.668 1.00 30.58 185 SER C CA 1
ATOM 7115 C C . SER C 1 185 ? 11.708 -19.634 -13.713 1.00 30.20 185 SER C C 1
ATOM 7116 O O . SER C 1 185 ? 10.524 -19.646 -14.073 1.00 30.70 185 SER C O 1
ATOM 7119 N N . ALA C 1 186 ? 12.618 -18.799 -14.217 1.00 30.40 186 ALA C N 1
ATOM 7120 C CA . ALA C 1 186 ? 12.306 -17.890 -15.326 1.00 30.49 186 ALA C CA 1
ATOM 7121 C C . ALA C 1 186 ? 11.797 -18.652 -16.560 1.00 30.62 186 ALA C C 1
ATOM 7122 O O . ALA C 1 186 ? 10.971 -18.138 -17.315 1.00 30.13 186 ALA C O 1
ATOM 7124 N N . ASP C 1 187 ? 12.279 -19.886 -16.730 1.00 31.20 187 ASP C N 1
ATOM 7125 C CA . ASP C 1 187 ? 11.886 -20.762 -17.837 1.00 31.88 187 ASP C CA 1
ATOM 7126 C C . ASP C 1 187 ? 10.421 -21.200 -17.751 1.00 31.08 187 ASP C C 1
ATOM 7127 O O . ASP C 1 187 ? 9.769 -21.378 -18.787 1.00 31.19 187 ASP C O 1
ATOM 7132 N N . GLU C 1 188 ? 9.922 -21.374 -16.521 1.00 30.26 188 GLU C N 1
ATOM 7133 C CA . GLU C 1 188 ? 8.502 -21.656 -16.256 1.00 29.35 188 GLU C CA 1
ATOM 7134 C C . GLU C 1 188 ? 7.588 -20.464 -16.594 1.00 28.33 188 GLU C C 1
ATOM 7135 O O . GLU C 1 188 ? 6.472 -20.660 -17.100 1.00 27.07 188 GLU C O 1
ATOM 7141 N N . VAL C 1 189 ? 8.069 -19.247 -16.306 1.00 27.52 189 VAL C N 1
ATOM 7142 C CA . VAL C 1 189 ? 7.403 -17.982 -16.697 1.00 26.90 189 VAL C CA 1
ATOM 7143 C C . VAL C 1 189 ? 7.156 -17.927 -18.215 1.00 26.51 189 VAL C C 1
ATOM 7144 O O . VAL C 1 189 ? 6.027 -17.665 -18.659 1.00 26.25 189 VAL C O 1
ATOM 7148 N N . VAL C 1 190 ? 8.217 -18.174 -18.990 1.00 26.56 190 VAL C N 1
ATOM 7149 C CA . VAL C 1 190 ? 8.183 -18.154 -20.466 1.00 26.47 190 VAL C CA 1
ATOM 7150 C C . VAL C 1 190 ? 7.171 -19.175 -21.006 1.00 26.27 190 VAL C C 1
ATOM 7151 O O . VAL C 1 190 ? 6.349 -18.850 -21.875 1.00 25.50 190 VAL C O 1
ATOM 7155 N N . GLN C 1 191 ? 7.220 -20.390 -20.457 1.00 26.66 191 GLN C N 1
ATOM 7156 C CA . GLN C 1 191 ? 6.282 -21.463 -20.786 1.00 26.81 191 GLN C CA 1
ATOM 7157 C C . GLN C 1 191 ? 4.812 -21.012 -20.658 1.00 26.33 191 GLN C C 1
ATOM 7158 O O . GLN C 1 191 ? 4.004 -21.255 -21.564 1.00 24.65 191 GLN C O 1
ATOM 7164 N N . LEU C 1 192 ? 4.491 -20.329 -19.554 1.00 25.20 192 LEU C N 1
ATOM 7165 C CA . LEU C 1 192 ? 3.120 -19.880 -19.284 1.00 25.03 192 LEU C CA 1
ATOM 7166 C C . LEU C 1 192 ? 2.682 -18.658 -20.097 1.00 25.18 192 LEU C C 1
ATOM 7167 O O . LEU C 1 192 ? 1.507 -18.547 -20.467 1.00 24.95 192 LEU C O 1
ATOM 7172 N N . ALA C 1 193 ? 3.618 -17.738 -20.346 1.00 24.54 193 ALA C N 1
ATOM 7173 C CA . ALA C 1 193 ? 3.391 -16.615 -21.261 1.00 25.12 193 ALA C CA 1
ATOM 7174 C C . ALA C 1 193 ? 3.120 -17.117 -22.679 1.00 25.98 193 ALA C C 1
ATOM 7175 O O . ALA C 1 193 ? 2.245 -16.590 -23.370 1.00 25.89 193 ALA C O 1
ATOM 7177 N N . ARG C 1 194 ? 3.870 -18.141 -23.093 1.00 26.40 194 ARG C N 1
ATOM 7178 C CA . ARG C 1 194 ? 3.651 -18.808 -24.380 1.00 27.82 194 ARG C CA 1
ATOM 7179 C C . ARG C 1 194 ? 2.232 -19.360 -24.505 1.00 28.08 194 ARG C C 1
ATOM 7180 O O . ARG C 1 194 ? 1.623 -19.234 -25.565 1.00 27.84 194 ARG C O 1
ATOM 7188 N N . ALA C 1 195 ? 1.719 -19.948 -23.417 1.00 27.99 195 ALA C N 1
ATOM 7189 C CA . ALA C 1 195 ? 0.364 -20.510 -23.375 1.00 28.73 195 ALA C CA 1
ATOM 7190 C C . ALA C 1 195 ? -0.738 -19.471 -23.615 1.00 29.36 195 ALA C C 1
ATOM 7191 O O . ALA C 1 195 ? -1.717 -19.747 -24.313 1.00 28.99 195 ALA C O 1
ATOM 7193 N N . ALA C 1 196 ? -0.560 -18.283 -23.040 1.00 31.12 196 ALA C N 1
ATOM 7194 C CA . ALA C 1 196 ? -1.508 -17.173 -23.176 1.00 32.10 196 ALA C CA 1
ATOM 7195 C C . ALA C 1 196 ? -1.568 -16.600 -24.602 1.00 33.26 196 ALA C C 1
ATOM 7196 O O . ALA C 1 196 ? -2.635 -16.165 -25.056 1.00 33.24 196 ALA C O 1
ATOM 7198 N N . ALA C 1 197 ? -0.429 -16.629 -25.300 1.00 35.02 197 ALA C N 1
ATOM 7199 C CA . ALA C 1 197 ? -0.292 -16.095 -26.672 1.00 35.54 197 ALA C CA 1
ATOM 7200 C C . ALA C 1 197 ? -1.342 -16.585 -27.679 1.00 35.80 197 ALA C C 1
ATOM 7201 O O . ALA C 1 197 ? -1.723 -15.842 -28.588 1.00 37.74 197 ALA C O 1
ATOM 7203 N N . GLY C 1 198 ? -1.803 -17.825 -27.505 1.00 35.34 198 GLY C N 1
ATOM 7204 C CA . GLY C 1 198 ? -2.809 -18.428 -28.384 1.00 35.18 198 GLY C CA 1
ATOM 7205 C C . GLY C 1 198 ? -4.236 -18.463 -27.855 1.00 34.58 198 GLY C C 1
ATOM 7206 O O . GLY C 1 198 ? -5.070 -19.215 -28.372 1.00 35.56 198 GLY C O 1
ATOM 7207 N N . LEU C 1 199 ? -4.518 -17.658 -26.831 1.00 32.53 199 LEU C N 1
ATOM 7208 C CA . LEU C 1 199 ? -5.858 -17.563 -26.253 1.00 30.94 199 LEU C CA 1
ATOM 7209 C C . LEU C 1 199 ? -6.454 -16.175 -26.468 1.00 30.07 199 LEU C C 1
ATOM 7210 O O . LEU C 1 199 ? -5.804 -15.169 -26.188 1.00 30.44 199 LEU C O 1
ATOM 7215 N N . ASP C 1 200 ? -7.699 -16.144 -26.943 1.00 29.76 200 ASP C N 1
ATOM 7216 C CA . ASP C 1 200 ? -8.362 -14.918 -27.409 1.00 29.76 200 ASP C CA 1
ATOM 7217 C C . ASP C 1 200 ? -8.812 -13.920 -26.334 1.00 28.86 200 ASP C C 1
ATOM 7218 O O . ASP C 1 200 ? -8.796 -12.718 -26.569 1.00 30.13 200 ASP C O 1
ATOM 7223 N N . ASN C 1 201 ? -9.220 -14.410 -25.168 1.00 28.79 201 ASN C N 1
ATOM 7224 C CA . ASN C 1 201 ? -9.821 -13.541 -24.143 1.00 27.78 201 ASN C CA 1
ATOM 7225 C C . ASN C 1 201 ? -8.912 -13.351 -22.927 1.00 27.10 201 ASN C C 1
ATOM 7226 O O . ASN C 1 201 ? -9.346 -12.909 -21.848 1.00 26.44 201 ASN C O 1
ATOM 7231 N N . VAL C 1 202 ? -7.641 -13.673 -23.138 1.00 25.20 202 VAL C N 1
ATOM 7232 C CA . VAL C 1 202 ? -6.593 -13.554 -22.140 1.00 26.06 202 VAL C CA 1
ATOM 7233 C C . VAL C 1 202 ? -5.370 -12.858 -22.769 1.00 25.19 202 VAL C C 1
ATOM 7234 O O . VAL C 1 202 ? -4.980 -13.172 -23.897 1.00 26.19 202 VAL C O 1
ATOM 7238 N N . ARG C 1 203 ? -4.803 -11.889 -22.058 1.00 24.83 203 ARG C N 1
ATOM 7239 C CA . ARG C 1 203 ? -3.603 -11.189 -22.527 1.00 24.97 203 ARG C CA 1
ATOM 7240 C C . ARG C 1 203 ? -2.500 -11.319 -21.492 1.00 24.33 203 ARG C C 1
ATOM 7241 O O . ARG C 1 203 ? -2.701 -10.953 -20.326 1.00 23.38 203 ARG C O 1
ATOM 7249 N N . PHE C 1 204 ? -1.343 -11.845 -21.902 1.00 22.69 204 PHE C N 1
ATOM 7250 C CA . PHE C 1 204 ? -0.187 -11.854 -21.002 1.00 23.06 204 PHE C CA 1
ATOM 7251 C C . PHE C 1 204 ? 0.287 -10.417 -20.805 1.00 23.24 204 PHE C C 1
ATOM 7252 O O . PHE C 1 204 ? 0.626 -9.732 -21.777 1.00 21.68 204 PHE C O 1
ATOM 7260 N N . ALA C 1 205 ? 0.301 -9.989 -19.542 1.00 22.60 205 ALA C N 1
ATOM 7261 C CA . ALA C 1 205 ? 0.600 -8.609 -19.165 1.00 23.14 205 ALA C CA 1
ATOM 7262 C C . ALA C 1 205 ? 1.901 -8.469 -18.372 1.00 23.29 205 ALA C C 1
ATOM 7263 O O . ALA C 1 205 ? 2.380 -7.357 -18.156 1.00 24.70 205 ALA C O 1
ATOM 7265 N N . GLY C 1 206 ? 2.474 -9.594 -17.950 1.00 23.20 206 GLY C N 1
ATOM 7266 C CA . GLY C 1 206 ? 3.711 -9.586 -17.178 1.00 22.06 206 GLY C CA 1
ATOM 7267 C C . GLY C 1 206 ? 3.684 -10.493 -15.970 1.00 22.66 206 GLY C C 1
ATOM 7268 O O . GLY C 1 206 ? 3.051 -11.554 -15.988 1.00 23.06 206 GLY C O 1
ATOM 7269 N N . ILE C 1 207 ? 4.372 -10.063 -14.915 1.00 22.70 207 ILE C N 1
ATOM 7270 C CA . ILE C 1 207 ? 4.579 -10.894 -13.732 1.00 22.91 207 ILE C CA 1
ATOM 7271 C C . ILE C 1 207 ? 4.246 -10.198 -12.417 1.00 22.89 207 ILE C C 1
ATOM 7272 O O . ILE C 1 207 ? 4.354 -8.970 -12.296 1.00 22.38 207 ILE C O 1
ATOM 7277 N N . GLN C 1 208 ? 3.808 -10.999 -11.453 1.00 23.86 208 GLN C N 1
ATOM 7278 C CA . GLN C 1 208 ? 3.755 -10.584 -10.065 1.00 23.96 208 GLN C CA 1
ATOM 7279 C C . GLN C 1 208 ? 4.892 -11.322 -9.376 1.00 24.39 208 GLN C C 1
ATOM 7280 O O . GLN C 1 208 ? 5.023 -12.541 -9.504 1.00 24.30 208 GLN C O 1
ATOM 7286 N N . ALA C 1 209 ? 5.722 -10.561 -8.675 1.00 24.77 209 ALA C N 1
ATOM 7287 C CA . ALA C 1 209 ? 6.854 -11.098 -7.941 1.00 26.22 209 ALA C CA 1
ATOM 7288 C C . ALA C 1 209 ? 6.842 -10.457 -6.559 1.00 27.38 209 ALA C C 1
ATOM 7289 O O . ALA C 1 209 ? 7.411 -9.379 -6.354 1.00 28.60 209 ALA C O 1
ATOM 7291 N N . TYR C 1 210 ? 6.157 -11.122 -5.628 1.00 28.07 210 TYR C N 1
ATOM 7292 C CA . TYR C 1 210 ? 5.920 -10.605 -4.283 1.00 28.44 210 TYR C CA 1
ATOM 7293 C C . TYR C 1 210 ? 6.521 -11.507 -3.215 1.00 27.63 210 TYR C C 1
ATOM 7294 O O . TYR C 1 210 ? 6.169 -12.681 -3.107 1.00 26.96 210 TYR C O 1
ATOM 7303 N N . HIS C 1 211 ? 7.427 -10.940 -2.433 1.00 28.07 211 HIS C N 1
ATOM 7304 C CA . HIS C 1 211 ? 8.011 -11.632 -1.293 1.00 28.32 211 HIS C CA 1
ATOM 7305 C C . HIS C 1 211 ? 7.498 -10.971 -0.009 1.00 28.32 211 HIS C C 1
ATOM 7306 O O . HIS C 1 211 ? 8.041 -9.954 0.438 1.00 29.87 211 HIS C O 1
ATOM 7313 N N . GLY C 1 212 ? 6.451 -11.555 0.575 1.00 27.37 212 GLY C N 1
ATOM 7314 C CA . GLY C 1 212 ? 5.866 -11.071 1.837 1.00 26.86 212 GLY C CA 1
ATOM 7315 C C . GLY C 1 212 ? 6.750 -11.213 3.070 1.00 26.73 212 GLY C C 1
ATOM 7316 O O . GLY C 1 212 ? 6.618 -10.444 4.024 1.00 25.45 212 GLY C O 1
ATOM 7317 N N . GLY C 1 213 ? 7.663 -12.184 3.039 1.00 26.26 213 GLY C N 1
ATOM 7318 C CA . GLY C 1 213 ? 8.554 -12.475 4.167 1.00 25.88 213 GLY C CA 1
ATOM 7319 C C . GLY C 1 213 ? 9.570 -11.400 4.517 1.00 26.12 213 GLY C C 1
ATOM 7320 O O . GLY C 1 213 ? 10.093 -11.391 5.631 1.00 25.93 213 GLY C O 1
ATOM 7321 N N . LEU C 1 214 ? 9.848 -10.503 3.568 1.00 26.43 214 LEU C N 1
ATOM 7322 C CA . LEU C 1 214 ? 10.832 -9.428 3.744 1.00 26.96 214 LEU C CA 1
ATOM 7323 C C . LEU C 1 214 ? 10.249 -8.134 4.340 1.00 26.93 214 LEU C C 1
ATOM 7324 O O . LEU C 1 214 ? 11.003 -7.241 4.751 1.00 27.33 214 LEU C O 1
ATOM 7329 N N . GLN C 1 215 ? 8.917 -8.058 4.403 1.00 26.35 215 GLN C N 1
ATOM 7330 C CA . GLN C 1 215 ? 8.196 -6.823 4.741 1.00 25.60 215 GLN C CA 1
ATOM 7331 C C . GLN C 1 215 ? 8.509 -6.243 6.130 1.00 25.17 215 GLN C C 1
ATOM 7332 O O . GLN C 1 215 ? 8.533 -5.028 6.296 1.00 24.53 215 GLN C O 1
ATOM 7338 N N . HIS C 1 216 ? 8.752 -7.117 7.104 1.00 25.27 216 HIS C N 1
ATOM 7339 C CA . HIS C 1 216 ? 9.050 -6.699 8.480 1.00 26.93 216 HIS C CA 1
ATOM 7340 C C . HIS C 1 216 ? 10.488 -7.051 8.919 1.00 28.08 216 HIS C C 1
ATOM 7341 O O . HIS C 1 216 ? 10.759 -7.205 10.112 1.00 27.31 216 HIS C O 1
ATOM 7348 N N . VAL C 1 217 ? 11.397 -7.187 7.945 1.00 30.10 217 VAL C N 1
ATOM 7349 C CA . VAL C 1 217 ? 12.843 -7.194 8.221 1.00 31.66 217 VAL C CA 1
ATOM 7350 C C . VAL C 1 217 ? 13.181 -5.802 8.769 1.00 33.02 217 VAL C C 1
ATOM 7351 O O . VAL C 1 217 ? 12.920 -4.785 8.112 1.00 32.99 217 VAL C O 1
ATOM 7355 N N . ARG C 1 218 ? 13.734 -5.773 9.982 1.00 34.42 218 ARG C N 1
ATOM 7356 C CA . ARG C 1 218 ? 13.886 -4.531 10.749 1.00 36.24 218 ARG C CA 1
ATOM 7357 C C . ARG C 1 218 ? 14.965 -3.612 10.189 1.00 37.15 218 ARG C C 1
ATOM 7358 O O . ARG C 1 218 ? 14.705 -2.429 9.961 1.00 36.54 218 ARG C O 1
ATOM 7366 N N . ASP C 1 219 ? 16.152 -4.173 9.951 1.00 40.44 219 ASP C N 1
ATOM 7367 C CA . ASP C 1 219 ? 17.315 -3.434 9.450 1.00 42.64 219 ASP C CA 1
ATOM 7368 C C . ASP C 1 219 ? 17.104 -2.965 8.002 1.00 42.72 219 ASP C C 1
ATOM 7369 O O . ASP C 1 219 ? 16.773 -3.783 7.139 1.00 42.08 219 ASP C O 1
ATOM 7374 N N . PRO C 1 220 ? 17.282 -1.646 7.736 1.00 42.52 220 PRO C N 1
ATOM 7375 C CA . PRO C 1 220 ? 17.078 -1.086 6.390 1.00 41.57 220 PRO C CA 1
ATOM 7376 C C . PRO C 1 220 ? 18.096 -1.584 5.354 1.00 41.96 220 PRO C C 1
ATOM 7377 O O . PRO C 1 220 ? 17.755 -1.709 4.173 1.00 40.73 220 PRO C O 1
ATOM 7381 N N . ARG C 1 221 ? 19.320 -1.867 5.804 1.00 41.39 221 ARG C N 1
ATOM 7382 C CA . ARG C 1 221 ? 20.379 -2.413 4.952 1.00 40.57 221 ARG C CA 1
ATOM 7383 C C . ARG C 1 221 ? 20.090 -3.869 4.576 1.00 40.20 221 ARG C C 1
ATOM 7384 O O . ARG C 1 221 ? 20.171 -4.230 3.394 1.00 40.52 221 ARG C O 1
ATOM 7386 N N . ASP C 1 222 ? 19.743 -4.677 5.585 1.00 39.94 222 ASP C N 1
ATOM 7387 C CA A ASP C 1 222 ? 19.396 -6.092 5.406 0.50 38.94 222 ASP C CA 1
ATOM 7388 C CA B ASP C 1 222 ? 19.403 -6.087 5.387 0.50 38.66 222 ASP C CA 1
ATOM 7389 C C . ASP C 1 222 ? 18.128 -6.253 4.563 1.00 38.57 222 ASP C C 1
ATOM 7390 O O . ASP C 1 222 ? 18.020 -7.195 3.771 1.00 39.02 222 ASP C O 1
ATOM 7399 N N . ARG C 1 223 ? 17.177 -5.329 4.742 1.00 36.16 223 ARG C N 1
ATOM 7400 C CA . ARG C 1 223 ? 15.933 -5.312 3.965 1.00 35.11 223 ARG C CA 1
ATOM 7401 C C . ARG C 1 223 ? 16.233 -5.076 2.483 1.00 34.95 223 ARG C C 1
ATOM 7402 O O . ARG C 1 223 ? 15.836 -5.883 1.642 1.00 36.10 223 ARG C O 1
ATOM 7410 N N . ALA C 1 224 ? 16.962 -3.996 2.184 1.00 35.11 224 ALA C N 1
ATOM 7411 C CA . ALA C 1 224 ? 17.302 -3.612 0.808 1.00 34.48 224 ALA C CA 1
ATOM 7412 C C . ALA C 1 224 ? 18.173 -4.646 0.084 1.00 34.49 224 ALA C C 1
ATOM 7413 O O . ALA C 1 224 ? 17.967 -4.903 -1.110 1.00 33.87 224 ALA C O 1
ATOM 7415 N N . GLN C 1 225 ? 19.131 -5.227 0.812 1.00 34.01 225 GLN C N 1
ATOM 7416 C CA . GLN C 1 225 ? 19.998 -6.292 0.297 1.00 33.94 225 GLN C CA 1
ATOM 7417 C C . GLN C 1 225 ? 19.198 -7.534 -0.098 1.00 33.76 225 GLN C C 1
ATOM 7418 O O . GLN C 1 225 ? 19.439 -8.113 -1.161 1.00 34.64 225 GLN C O 1
ATOM 7420 N N . ARG C 1 226 ? 18.251 -7.927 0.760 1.00 33.71 226 ARG C N 1
ATOM 7421 C CA . ARG C 1 226 ? 17.358 -9.061 0.505 1.00 33.05 226 ARG C CA 1
ATOM 7422 C C . ARG C 1 226 ? 16.377 -8.804 -0.644 1.00 31.13 226 ARG C C 1
ATOM 7423 O O . ARG C 1 226 ? 16.113 -9.709 -1.434 1.00 30.91 226 ARG C O 1
ATOM 7431 N N . VAL C 1 227 ? 15.849 -7.579 -0.731 1.00 29.66 227 VAL C N 1
ATOM 7432 C CA . VAL C 1 227 ? 14.932 -7.193 -1.818 1.00 28.15 227 VAL C CA 1
ATOM 7433 C C . VAL C 1 227 ? 15.666 -7.158 -3.166 1.00 28.33 227 VAL C C 1
ATOM 7434 O O . VAL C 1 227 ? 15.088 -7.513 -4.193 1.00 26.58 227 VAL C O 1
ATOM 7438 N N . GLY C 1 228 ? 16.937 -6.743 -3.138 1.00 28.56 228 GLY C N 1
ATOM 7439 C CA . GLY C 1 228 ? 17.832 -6.813 -4.302 1.00 29.91 228 GLY C CA 1
ATOM 7440 C C . GLY C 1 228 ? 17.866 -8.175 -4.982 1.00 30.07 228 GLY C C 1
ATOM 7441 O O . GLY C 1 228 ? 17.924 -8.250 -6.210 1.00 31.68 228 GLY C O 1
ATOM 7442 N N . GLN C 1 229 ? 17.824 -9.240 -4.176 1.00 30.94 229 GLN C N 1
ATOM 7443 C CA . GLN C 1 229 ? 17.747 -10.630 -4.667 1.00 30.55 229 GLN C CA 1
ATOM 7444 C C . GLN C 1 229 ? 16.431 -10.914 -5.408 1.00 29.67 229 GLN C C 1
ATOM 7445 O O . GLN C 1 229 ? 16.438 -11.578 -6.451 1.00 28.94 229 GLN C O 1
ATOM 7451 N N . VAL C 1 230 ? 15.320 -10.419 -4.848 1.00 28.80 230 VAL C N 1
ATOM 7452 C CA . VAL C 1 230 ? 13.975 -10.511 -5.443 1.00 28.17 230 VAL C CA 1
ATOM 7453 C C . VAL C 1 230 ? 13.968 -9.815 -6.810 1.00 27.87 230 VAL C C 1
ATOM 7454 O O . VAL C 1 230 ? 13.495 -10.381 -7.798 1.00 28.57 230 VAL C O 1
ATOM 7458 N N . VAL C 1 231 ? 14.513 -8.599 -6.837 1.00 27.35 231 VAL C N 1
ATOM 7459 C CA . VAL C 1 231 ? 14.668 -7.780 -8.046 1.00 27.15 231 VAL C CA 1
ATOM 7460 C C . VAL C 1 231 ? 15.461 -8.540 -9.116 1.00 26.45 231 VAL C C 1
ATOM 7461 O O . VAL C 1 231 ? 15.062 -8.568 -10.285 1.00 25.53 231 VAL C O 1
ATOM 7465 N N . GLY C 1 232 ? 16.564 -9.162 -8.692 1.00 27.34 232 GLY C N 1
ATOM 7466 C CA . GLY C 1 232 ? 17.401 -10.011 -9.550 1.00 28.03 232 GLY C CA 1
ATOM 7467 C C . GLY C 1 232 ? 16.697 -11.234 -10.118 1.00 29.06 232 GLY C C 1
ATOM 7468 O O . GLY C 1 232 ? 16.946 -11.618 -11.265 1.00 29.12 232 GLY C O 1
ATOM 7469 N N . ARG C 1 233 ? 15.826 -11.849 -9.314 1.00 29.17 233 ARG C N 1
ATOM 7470 C CA . ARG C 1 233 ? 14.978 -12.959 -9.772 1.00 29.34 233 ARG C CA 1
ATOM 7471 C C . ARG C 1 233 ? 13.903 -12.475 -10.749 1.00 28.35 233 ARG C C 1
ATOM 7472 O O . ARG C 1 233 ? 13.615 -13.147 -11.743 1.00 26.93 233 ARG C O 1
ATOM 7480 N N . ALA C 1 234 ? 13.325 -11.307 -10.457 1.00 28.24 234 ALA C N 1
ATOM 7481 C CA . ALA C 1 234 ? 12.341 -10.664 -11.331 1.00 29.22 234 ALA C CA 1
ATOM 7482 C C . ALA C 1 234 ? 12.953 -10.251 -12.670 1.00 30.03 234 ALA C C 1
ATOM 7483 O O . ALA C 1 234 ? 12.297 -10.364 -13.710 1.00 29.84 234 ALA C O 1
ATOM 7485 N N . ARG C 1 235 ? 14.207 -9.792 -12.628 1.00 31.00 235 ARG C N 1
ATOM 7486 C CA . ARG C 1 235 ? 14.954 -9.356 -13.818 1.00 32.45 235 ARG C CA 1
ATOM 7487 C C . ARG C 1 235 ? 15.267 -10.529 -14.758 1.00 32.11 235 ARG C C 1
ATOM 7488 O O . ARG C 1 235 ? 15.103 -10.405 -15.973 1.00 33.50 235 ARG C O 1
ATOM 7496 N N . ALA C 1 236 ? 15.707 -11.652 -14.184 1.00 32.40 236 ALA C N 1
ATOM 7497 C CA . ALA C 1 236 ? 15.916 -12.909 -14.923 1.00 31.33 236 ALA C CA 1
ATOM 7498 C C . ALA C 1 236 ? 14.650 -13.370 -15.652 1.00 30.45 236 ALA C C 1
ATOM 7499 O O . ALA C 1 236 ? 14.734 -13.921 -16.742 1.00 29.95 236 ALA C O 1
ATOM 7501 N N . ALA C 1 237 ? 13.487 -13.141 -15.035 1.00 30.33 237 ALA C N 1
ATOM 7502 C CA . ALA C 1 237 ? 12.194 -13.448 -15.651 1.00 29.65 237 ALA C CA 1
ATOM 7503 C C . ALA C 1 237 ? 11.902 -12.525 -16.832 1.00 28.61 237 ALA C C 1
ATOM 7504 O O . ALA C 1 237 ? 11.499 -13.004 -17.891 1.00 27.89 237 ALA C O 1
ATOM 7506 N N . VAL C 1 238 ? 12.123 -11.217 -16.645 1.00 28.46 238 VAL C N 1
ATOM 7507 C CA . VAL C 1 238 ? 11.937 -10.219 -17.710 1.00 28.57 238 VAL C CA 1
ATOM 7508 C C . VAL C 1 238 ? 12.853 -10.539 -18.896 1.00 29.44 238 VAL C C 1
ATOM 7509 O O . VAL C 1 238 ? 12.402 -10.511 -20.044 1.00 30.06 238 VAL C O 1
ATOM 7513 N N . ASP C 1 239 ? 14.114 -10.867 -18.597 1.00 29.33 239 ASP C N 1
ATOM 7514 C CA . ASP C 1 239 ? 15.143 -11.161 -19.606 1.00 29.56 239 ASP C CA 1
ATOM 7515 C C . ASP C 1 239 ? 14.865 -12.422 -20.421 1.00 29.20 239 ASP C C 1
ATOM 7516 O O . ASP C 1 239 ? 14.993 -12.408 -21.653 1.00 29.45 239 ASP C O 1
ATOM 7521 N N . ALA C 1 240 ? 14.480 -13.500 -19.733 1.00 28.40 240 ALA C N 1
ATOM 7522 C CA . ALA C 1 240 ? 14.117 -14.764 -20.381 1.00 27.58 240 ALA C CA 1
ATOM 7523 C C . ALA C 1 240 ? 12.926 -14.581 -21.319 1.00 27.51 240 ALA C C 1
ATOM 7524 O O . ALA C 1 240 ? 12.897 -15.162 -22.413 1.00 25.90 240 ALA C O 1
ATOM 7526 N N . LEU C 1 241 ? 11.958 -13.763 -20.892 1.00 26.49 241 LEU C N 1
ATOM 7527 C CA . LEU C 1 241 ? 10.824 -13.387 -21.737 1.00 26.86 241 LEU C CA 1
ATOM 7528 C C . LEU C 1 241 ? 11.266 -12.652 -23.006 1.00 27.75 241 LEU C C 1
ATOM 7529 O O . LEU C 1 241 ? 10.857 -13.036 -24.113 1.00 26.59 241 LEU C O 1
ATOM 7534 N N . LYS C 1 242 ? 12.119 -11.634 -22.830 1.00 28.84 242 LYS C N 1
ATOM 7535 C CA . LYS C 1 242 ? 12.681 -10.835 -23.934 1.00 31.20 242 LYS C CA 1
ATOM 7536 C C . LYS C 1 242 ? 13.517 -11.665 -24.919 1.00 31.99 242 LYS C C 1
ATOM 7537 O O . LYS C 1 242 ? 13.398 -11.488 -26.137 1.00 31.63 242 LYS C O 1
ATOM 7543 N N . ALA C 1 243 ? 14.347 -12.565 -24.380 1.00 32.43 243 ALA C N 1
ATOM 7544 C CA . ALA C 1 243 ? 15.129 -13.520 -25.174 1.00 32.87 243 ALA C CA 1
ATOM 7545 C C . ALA C 1 243 ? 14.227 -14.360 -26.080 1.00 32.67 243 ALA C C 1
ATOM 7546 O O . ALA C 1 243 ? 14.560 -14.596 -27.243 1.00 32.82 243 ALA C O 1
ATOM 7548 N N . ALA C 1 244 ? 13.077 -14.771 -25.538 1.00 32.68 244 ALA C N 1
ATOM 7549 C CA . ALA C 1 244 ? 12.070 -15.568 -26.252 1.00 31.83 244 ALA C CA 1
ATOM 7550 C C . ALA C 1 244 ? 11.108 -14.739 -27.119 1.00 31.65 244 ALA C C 1
ATOM 7551 O O . ALA C 1 244 ? 10.231 -15.303 -27.781 1.00 32.13 244 ALA C O 1
ATOM 7553 N N . GLY C 1 245 ? 11.280 -13.414 -27.121 1.00 30.80 245 GLY C N 1
ATOM 7554 C CA . GLY C 1 245 ? 10.491 -12.512 -27.976 1.00 30.64 245 GLY C CA 1
ATOM 7555 C C . GLY C 1 245 ? 9.094 -12.172 -27.480 1.00 30.47 245 GLY C C 1
ATOM 7556 O O . GLY C 1 245 ? 8.209 -11.837 -28.274 1.00 29.92 245 GLY C O 1
ATOM 7557 N N . LEU C 1 246 ? 8.891 -12.272 -26.168 1.00 30.84 246 LEU C N 1
ATOM 7558 C CA . LEU C 1 246 ? 7.632 -11.870 -25.527 1.00 31.00 246 LEU C CA 1
ATOM 7559 C C . LEU C 1 246 ? 7.884 -10.665 -24.621 1.00 28.96 246 LEU C C 1
ATOM 7560 O O . LEU C 1 246 ? 8.972 -10.556 -24.038 1.00 28.20 246 LEU C O 1
ATOM 7565 N N . PRO C 1 247 ? 6.892 -9.751 -24.498 1.00 28.58 247 PRO C N 1
ATOM 7566 C CA . PRO C 1 247 ? 7.120 -8.621 -23.590 1.00 28.12 247 PRO C CA 1
ATOM 7567 C C . PRO C 1 247 ? 6.884 -8.990 -22.119 1.00 27.78 247 PRO C C 1
ATOM 7568 O O . PRO C 1 247 ? 6.420 -10.097 -21.825 1.00 27.45 247 PRO C O 1
ATOM 7572 N N . CYS C 1 248 ? 7.237 -8.075 -21.217 1.00 26.20 248 CYS C N 1
ATOM 7573 C CA . CYS C 1 248 ? 6.832 -8.149 -19.818 1.00 25.35 248 CYS C CA 1
ATOM 7574 C C . CYS C 1 248 ? 6.404 -6.746 -19.395 1.00 23.76 248 CYS C C 1
ATOM 7575 O O . CYS C 1 248 ? 7.175 -5.993 -18.794 1.00 22.74 248 CYS C O 1
ATOM 7578 N N . ASP C 1 249 ? 5.165 -6.404 -19.738 1.00 22.64 249 ASP C N 1
ATOM 7579 C CA . ASP C 1 249 ? 4.652 -5.041 -19.593 1.00 21.68 249 ASP C CA 1
ATOM 7580 C C . ASP C 1 249 ? 4.554 -4.539 -18.150 1.00 21.34 249 ASP C C 1
ATOM 7581 O O . ASP C 1 249 ? 4.853 -3.376 -17.879 1.00 19.59 249 ASP C O 1
ATOM 7586 N N . THR C 1 250 ? 4.150 -5.437 -17.254 1.00 20.52 250 THR C N 1
ATOM 7587 C CA . THR C 1 250 ? 4.014 -5.183 -15.822 1.00 20.69 250 THR C CA 1
ATOM 7588 C C . THR C 1 250 ? 4.965 -6.105 -15.048 1.00 20.69 250 THR C C 1
ATOM 7589 O O . THR C 1 250 ? 5.045 -7.304 -15.333 1.00 21.03 250 THR C O 1
ATOM 7593 N N . VAL C 1 251 ? 5.709 -5.518 -14.109 1.00 20.50 251 VAL C N 1
ATOM 7594 C CA . VAL C 1 251 ? 6.386 -6.248 -13.031 1.00 20.90 251 VAL C CA 1
ATOM 7595 C C . VAL C 1 251 ? 5.843 -5.614 -11.750 1.00 20.71 251 VAL C C 1
ATOM 7596 O O . VAL C 1 251 ? 6.226 -4.501 -11.374 1.00 20.59 251 VAL C O 1
ATOM 7600 N N . THR C 1 252 ? 4.914 -6.313 -11.104 1.00 20.16 252 THR C N 1
ATOM 7601 C CA . THR C 1 252 ? 4.226 -5.779 -9.919 1.00 19.81 252 THR C CA 1
ATOM 7602 C C . THR C 1 252 ? 4.552 -6.578 -8.649 1.00 20.11 252 THR C C 1
ATOM 7603 O O . THR C 1 252 ? 4.798 -7.793 -8.707 1.00 19.46 252 THR C O 1
ATOM 7607 N N . GLY C 1 253 ? 4.577 -5.884 -7.517 1.00 20.00 253 GLY C N 1
ATOM 7608 C CA . GLY C 1 253 ? 4.838 -6.514 -6.222 1.00 21.02 253 GLY C CA 1
ATOM 7609 C C . GLY C 1 253 ? 5.302 -5.530 -5.171 1.00 21.76 253 GLY C C 1
ATOM 7610 O O . GLY C 1 253 ? 4.996 -4.329 -5.239 1.00 21.58 253 GLY C O 1
ATOM 7611 N N . GLY C 1 254 ? 6.039 -6.038 -4.186 1.00 22.15 254 GLY C N 1
ATOM 7612 C CA . GLY C 1 254 ? 6.502 -5.219 -3.068 1.00 22.07 254 GLY C CA 1
ATOM 7613 C C . GLY C 1 254 ? 5.383 -4.829 -2.119 1.00 22.77 254 GLY C C 1
ATOM 7614 O O . GLY C 1 254 ? 4.208 -4.816 -2.493 1.00 23.57 254 GLY C O 1
ATOM 7615 N N . GLY C 1 255 ? 5.748 -4.520 -0.882 1.00 22.67 255 GLY C N 1
ATOM 7616 C CA . GLY C 1 255 ? 4.755 -4.199 0.136 1.00 22.75 255 GLY C CA 1
ATOM 7617 C C . GLY C 1 255 ? 5.071 -2.899 0.831 1.00 22.84 255 GLY C C 1
ATOM 7618 O O . GLY C 1 255 ? 5.920 -2.128 0.375 1.00 22.80 255 GLY C O 1
ATOM 7619 N N . THR C 1 256 ? 4.380 -2.668 1.945 1.00 23.43 256 THR C N 1
ATOM 7620 C CA . THR C 1 256 ? 4.588 -1.504 2.801 1.00 22.87 256 THR C CA 1
ATOM 7621 C C . THR C 1 256 ? 6.032 -1.402 3.332 1.00 23.16 256 THR C C 1
ATOM 7622 O O . THR C 1 256 ? 6.580 -0.306 3.421 1.00 24.13 256 THR C O 1
ATOM 7626 N N . GLY C 1 257 ? 6.643 -2.539 3.657 1.00 23.27 257 GLY C N 1
ATOM 7627 C CA . GLY C 1 257 ? 8.017 -2.559 4.165 1.00 23.02 257 GLY C CA 1
ATOM 7628 C C . GLY C 1 257 ? 9.094 -2.342 3.119 1.00 23.17 257 GLY C C 1
ATOM 7629 O O . GLY C 1 257 ? 10.136 -1.738 3.399 1.00 22.50 257 GLY C O 1
ATOM 7630 N N . THR C 1 258 ? 8.840 -2.818 1.903 1.00 22.39 258 THR C N 1
ATOM 7631 C CA . THR C 1 258 ? 9.897 -2.932 0.898 1.00 23.72 258 THR C CA 1
ATOM 7632 C C . THR C 1 258 ? 9.791 -1.973 -0.305 1.00 24.23 258 THR C C 1
ATOM 7633 O O . THR C 1 258 ? 10.776 -1.800 -1.025 1.00 25.64 258 THR C O 1
ATOM 7637 N N . TYR C 1 259 ? 8.621 -1.349 -0.496 1.00 24.94 259 TYR C N 1
ATOM 7638 C CA . TYR C 1 259 ? 8.262 -0.618 -1.737 1.00 24.63 259 TYR C CA 1
ATOM 7639 C C . TYR C 1 259 ? 9.311 0.362 -2.285 1.00 25.65 259 TYR C C 1
ATOM 7640 O O . TYR C 1 259 ? 9.354 0.601 -3.494 1.00 24.20 259 TYR C O 1
ATOM 7649 N N . ARG C 1 260 ? 10.120 0.939 -1.390 1.00 26.09 260 ARG C N 1
ATOM 7650 C CA . ARG C 1 260 ? 11.159 1.908 -1.763 1.00 26.67 260 ARG C CA 1
ATOM 7651 C C . ARG C 1 260 ? 12.275 1.281 -2.596 1.00 26.20 260 ARG C C 1
ATOM 7652 O O . ARG C 1 260 ? 12.824 1.935 -3.475 1.00 25.74 260 ARG C O 1
ATOM 7660 N N . VAL C 1 261 ? 12.589 0.019 -2.307 1.00 27.01 261 VAL C N 1
ATOM 7661 C CA . VAL C 1 261 ? 13.677 -0.709 -2.975 1.00 27.27 261 VAL C CA 1
ATOM 7662 C C . VAL C 1 261 ? 13.219 -1.274 -4.322 1.00 27.08 261 VAL C C 1
ATOM 7663 O O . VAL C 1 261 ? 13.977 -1.239 -5.300 1.00 26.92 261 VAL C O 1
ATOM 7667 N N . GLU C 1 262 ? 11.984 -1.781 -4.371 1.00 26.91 262 GLU C N 1
ATOM 7668 C CA . GLU C 1 262 ? 11.370 -2.238 -5.627 1.00 25.65 262 GLU C CA 1
ATOM 7669 C C . GLU C 1 262 ? 11.168 -1.088 -6.615 1.00 25.04 262 GLU C C 1
ATOM 7670 O O . GLU C 1 262 ? 11.443 -1.243 -7.810 1.00 23.72 262 GLU C O 1
ATOM 7676 N N . ALA C 1 263 ? 10.684 0.052 -6.120 1.00 24.43 263 ALA C N 1
ATOM 7677 C CA . ALA C 1 263 ? 10.498 1.243 -6.964 1.00 25.24 263 ALA C CA 1
ATOM 7678 C C . ALA C 1 263 ? 11.823 1.795 -7.491 1.00 25.63 263 ALA C C 1
ATOM 7679 O O . ALA C 1 263 ? 11.882 2.300 -8.613 1.00 25.31 263 ALA C O 1
ATOM 7681 N N . ALA C 1 264 ? 12.872 1.681 -6.677 1.00 26.45 264 ALA C N 1
ATOM 7682 C CA . ALA C 1 264 ? 14.205 2.180 -7.021 1.00 27.59 264 ALA C CA 1
ATOM 7683 C C . ALA C 1 264 ? 14.895 1.357 -8.105 1.00 27.83 264 ALA C C 1
ATOM 7684 O O . ALA C 1 264 ? 15.675 1.898 -8.891 1.00 27.41 264 ALA C O 1
ATOM 7686 N N . SER C 1 265 ? 14.572 0.062 -8.140 1.00 28.74 265 SER C N 1
ATOM 7687 C CA . SER C 1 265 ? 15.258 -0.956 -8.946 1.00 29.21 265 SER C CA 1
ATOM 7688 C C . SER C 1 265 ? 15.392 -0.681 -10.449 1.00 29.59 265 SER C C 1
ATOM 7689 O O . SER C 1 265 ? 16.427 -0.989 -11.039 1.00 29.23 265 SER C O 1
ATOM 7692 N N . GLY C 1 266 ? 14.338 -0.125 -11.051 1.00 29.49 266 GLY C N 1
ATOM 7693 C CA . GLY C 1 266 ? 14.233 0.013 -12.508 1.00 28.52 266 GLY C CA 1
ATOM 7694 C C . GLY C 1 266 ? 13.666 -1.238 -13.161 1.00 28.29 266 GLY C C 1
ATOM 7695 O O . GLY C 1 266 ? 13.623 -1.335 -14.390 1.00 28.47 266 GLY C O 1
ATOM 7696 N N . VAL C 1 267 ? 13.226 -2.186 -12.329 1.00 26.74 267 VAL C N 1
ATOM 7697 C CA . VAL C 1 267 ? 12.718 -3.485 -12.774 1.00 26.08 267 VAL C CA 1
ATOM 7698 C C . VAL C 1 267 ? 11.197 -3.538 -12.590 1.00 24.93 267 VAL C C 1
ATOM 7699 O O . VAL C 1 267 ? 10.473 -3.901 -13.523 1.00 24.60 267 VAL C O 1
ATOM 7703 N N . PHE C 1 268 ? 10.726 -3.157 -11.398 1.00 23.67 268 PHE C N 1
ATOM 7704 C CA . PHE C 1 268 ? 9.299 -3.185 -11.075 1.00 22.73 268 PHE C CA 1
ATOM 7705 C C . PHE C 1 268 ? 8.604 -1.962 -11.653 1.00 21.29 268 PHE C C 1
ATOM 7706 O O . PHE C 1 268 ? 9.095 -0.853 -11.511 1.00 22.77 268 PHE C O 1
ATOM 7714 N N . THR C 1 269 ? 7.467 -2.180 -12.308 1.00 20.96 269 THR C N 1
ATOM 7715 C CA . THR C 1 269 ? 6.679 -1.086 -12.896 1.00 20.77 269 THR C CA 1
ATOM 7716 C C . THR C 1 269 ? 5.615 -0.584 -11.925 1.00 21.49 269 THR C C 1
ATOM 7717 O O . THR C 1 269 ? 5.040 0.493 -12.115 1.00 21.03 269 THR C O 1
ATOM 7721 N N . GLU C 1 270 ? 5.360 -1.387 -10.889 1.00 20.84 270 GLU C N 1
ATOM 7722 C CA . GLU C 1 270 ? 4.240 -1.186 -9.979 1.00 21.37 270 GLU C CA 1
ATOM 7723 C C . GLU C 1 270 ? 4.575 -1.728 -8.597 1.00 20.78 270 GLU C C 1
ATOM 7724 O O . GLU C 1 270 ? 5.175 -2.811 -8.469 1.00 19.50 270 GLU C O 1
ATOM 7730 N N . VAL C 1 271 ? 4.175 -0.974 -7.576 1.00 20.86 271 VAL C N 1
ATOM 7731 C CA . VAL C 1 271 ? 4.260 -1.434 -6.187 1.00 21.35 271 VAL C CA 1
ATOM 7732 C C . VAL C 1 271 ? 2.875 -1.627 -5.573 1.00 21.19 271 VAL C C 1
ATOM 7733 O O . VAL C 1 271 ? 1.908 -0.942 -5.951 1.00 20.68 271 VAL C O 1
ATOM 7737 N N . GLN C 1 272 ? 2.786 -2.561 -4.629 1.00 21.75 272 GLN C N 1
ATOM 7738 C CA . GLN C 1 272 ? 1.501 -2.960 -4.038 1.00 22.40 272 GLN C CA 1
ATOM 7739 C C . GLN C 1 272 ? 1.381 -2.735 -2.513 1.00 23.49 272 GLN C C 1
ATOM 7740 O O . GLN C 1 272 ? 0.893 -3.626 -1.812 1.00 25.31 272 GLN C O 1
ATOM 7746 N N . PRO C 1 273 ? 1.789 -1.552 -1.987 1.00 23.25 273 PRO C N 1
ATOM 7747 C CA . PRO C 1 273 ? 1.669 -1.424 -0.528 1.00 22.02 273 PRO C CA 1
ATOM 7748 C C . PRO C 1 273 ? 0.202 -1.364 -0.074 1.00 22.06 273 PRO C C 1
ATOM 7749 O O . PRO C 1 273 ? -0.632 -0.754 -0.751 1.00 22.46 273 PRO C O 1
ATOM 7753 N N . GLY C 1 274 ? -0.097 -2.030 1.037 1.00 20.55 274 GLY C N 1
ATOM 7754 C CA . GLY C 1 274 ? -1.438 -2.080 1.592 1.00 20.25 274 GLY C CA 1
ATOM 7755 C C . GLY C 1 274 ? -1.575 -1.485 2.984 1.00 19.28 274 GLY C C 1
ATOM 7756 O O . GLY C 1 274 ? -2.487 -0.707 3.227 1.00 19.30 274 GLY C O 1
ATOM 7757 N N . SER C 1 275 ? -0.669 -1.862 3.889 1.00 18.96 275 SER C N 1
ATOM 7758 C CA . SER C 1 275 ? -0.700 -1.405 5.293 1.00 19.13 275 SER C CA 1
ATOM 7759 C C . SER C 1 275 ? -0.354 0.073 5.516 1.00 19.16 275 SER C C 1
ATOM 7760 O O . SER C 1 275 ? -0.800 0.662 6.503 1.00 19.92 275 SER C O 1
ATOM 7763 N N . PHE C 1 276 ? 0.419 0.653 4.593 1.00 18.74 276 PHE C N 1
ATOM 7764 C CA . PHE C 1 276 ? 0.949 2.026 4.688 1.00 18.45 276 PHE C CA 1
ATOM 7765 C C . PHE C 1 276 ? -0.019 3.078 5.254 1.00 18.25 276 PHE C C 1
ATOM 7766 O O . PHE C 1 276 ? 0.387 3.953 6.016 1.00 17.87 276 PHE C O 1
ATOM 7774 N N . ALA C 1 277 ? -1.291 2.982 4.862 1.00 18.28 277 ALA C N 1
ATOM 7775 C CA . ALA C 1 277 ? -2.282 4.014 5.166 1.00 18.13 277 ALA C CA 1
ATOM 7776 C C . ALA C 1 277 ? -2.752 3.971 6.625 1.00 18.08 277 ALA C C 1
ATOM 7777 O O . ALA C 1 277 ? -3.319 4.947 7.130 1.00 17.03 277 ALA C O 1
ATOM 7779 N N . PHE C 1 278 ? -2.460 2.854 7.292 1.00 17.77 278 PHE C N 1
ATOM 7780 C CA . PHE C 1 278 ? -3.033 2.504 8.585 1.00 18.60 278 PHE C CA 1
ATOM 7781 C C . PHE C 1 278 ? -1.957 2.278 9.650 1.00 18.68 278 PHE C C 1
ATOM 7782 O O . PHE C 1 278 ? -2.089 2.756 10.778 1.00 18.09 278 PHE C O 1
ATOM 7790 N N . SER C 1 279 ? -0.896 1.560 9.265 1.00 18.95 279 SER C N 1
ATOM 7791 C CA . SER C 1 279 ? 0.180 1.086 10.152 1.00 19.33 279 SER C CA 1
ATOM 7792 C C . SER C 1 279 ? -0.345 0.072 11.177 1.00 19.83 279 SER C C 1
ATOM 7793 O O . SER C 1 279 ? -1.559 -0.160 11.284 1.00 18.81 279 SER C O 1
ATOM 7796 N N . ASP C 1 280 ? 0.585 -0.560 11.885 1.00 19.46 280 ASP C N 1
ATOM 7797 C CA . ASP C 1 280 ? 0.283 -1.388 13.048 1.00 21.07 280 ASP C CA 1
ATOM 7798 C C . ASP C 1 280 ? 1.557 -1.472 13.887 1.00 21.66 280 ASP C C 1
ATOM 7799 O O . ASP C 1 280 ? 2.605 -0.953 13.468 1.00 22.30 280 ASP C O 1
ATOM 7804 N N . ALA C 1 281 ? 1.474 -2.115 15.049 1.00 21.96 281 ALA C N 1
ATOM 7805 C CA . ALA C 1 281 ? 2.617 -2.236 15.971 1.00 22.52 281 ALA C CA 1
ATOM 7806 C C . ALA C 1 281 ? 3.790 -3.046 15.398 1.00 22.97 281 ALA C C 1
ATOM 7807 O O . ALA C 1 281 ? 4.928 -2.898 15.854 1.00 23.24 281 ALA C O 1
ATOM 7809 N N . ASP C 1 282 ? 3.508 -3.886 14.401 1.00 22.62 282 ASP C N 1
ATOM 7810 C CA . ASP C 1 282 ? 4.546 -4.593 13.656 1.00 22.73 282 ASP C CA 1
ATOM 7811 C C . ASP C 1 282 ? 5.298 -3.636 12.708 1.00 23.09 282 ASP C C 1
ATOM 7812 O O . ASP C 1 282 ? 6.511 -3.454 12.851 1.00 22.10 282 ASP C O 1
ATOM 7817 N N . TYR C 1 283 ? 4.579 -3.005 11.773 1.00 22.95 283 TYR C N 1
ATOM 7818 C CA . TYR C 1 283 ? 5.193 -2.023 10.858 1.00 22.88 283 TYR C CA 1
ATOM 7819 C C . TYR C 1 283 ? 5.864 -0.826 11.534 1.00 23.53 283 TYR C C 1
ATOM 7820 O O . TYR C 1 283 ? 6.859 -0.306 11.019 1.00 23.31 283 TYR C O 1
ATOM 7829 N N . ALA C 1 284 ? 5.329 -0.408 12.683 1.00 24.07 284 ALA C N 1
ATOM 7830 C CA . ALA C 1 284 ? 5.941 0.637 13.515 1.00 26.28 284 ALA C CA 1
ATOM 7831 C C . ALA C 1 284 ? 7.408 0.352 13.887 1.00 27.07 284 ALA C C 1
ATOM 7832 O O . ALA C 1 284 ? 8.171 1.280 14.147 1.00 26.60 284 ALA C O 1
ATOM 7834 N N . ARG C 1 285 ? 7.789 -0.926 13.905 1.00 28.75 285 ARG C N 1
ATOM 7835 C CA . ARG C 1 285 ? 9.131 -1.343 14.327 1.00 30.44 285 ARG C CA 1
ATOM 7836 C C . ARG C 1 285 ? 10.186 -1.406 13.207 1.00 30.09 285 ARG C C 1
ATOM 7837 O O . ARG C 1 285 ? 11.347 -1.736 13.469 1.00 29.21 285 ARG C O 1
ATOM 7845 N N . ASN C 1 286 ? 9.787 -1.084 11.976 1.00 29.32 286 ASN C N 1
ATOM 7846 C CA . ASN C 1 286 ? 10.718 -1.074 10.841 1.00 30.35 286 ASN C CA 1
ATOM 7847 C C . ASN C 1 286 ? 11.666 0.127 10.895 1.00 31.64 286 ASN C C 1
ATOM 7848 O O . ASN C 1 286 ? 11.225 1.288 10.859 1.00 30.69 286 ASN C O 1
ATOM 7853 N N . LEU C 1 287 ? 12.963 -0.167 10.995 1.00 33.60 287 LEU C N 1
ATOM 7854 C CA . LEU C 1 287 ? 14.008 0.866 11.016 1.00 36.49 287 LEU C CA 1
ATOM 7855 C C . LEU C 1 287 ? 14.228 1.408 9.604 1.00 38.46 287 LEU C C 1
ATOM 7856 O O . LEU C 1 287 ? 14.290 0.641 8.634 1.00 38.45 287 LEU C O 1
ATOM 7861 N N . GLN C 1 288 ? 14.349 2.730 9.502 1.00 41.45 288 GLN C N 1
ATOM 7862 C CA . GLN C 1 288 ? 14.491 3.410 8.211 1.00 44.87 288 GLN C CA 1
ATOM 7863 C C . GLN C 1 288 ? 15.903 3.948 7.973 1.00 47.89 288 GLN C C 1
ATOM 7864 O O . GLN C 1 288 ? 16.718 4.000 8.902 1.00 48.86 288 GLN C O 1
ATOM 7870 N N . GLU C 1 289 ? 16.183 4.333 6.724 1.00 50.40 289 GLU C N 1
ATOM 7871 C CA . GLU C 1 289 ? 17.437 5.014 6.368 1.00 52.53 289 GLU C CA 1
ATOM 7872 C C . GLU C 1 289 ? 17.490 6.466 6.857 1.00 52.84 289 GLU C C 1
ATOM 7873 O O . GLU C 1 289 ? 18.577 7.041 6.995 1.00 53.82 289 GLU C O 1
ATOM 7879 N N . ASP C 1 290 ? 16.313 7.041 7.118 1.00 53.42 290 ASP C N 1
ATOM 7880 C CA . ASP C 1 290 ? 16.172 8.328 7.810 1.00 52.26 290 ASP C CA 1
ATOM 7881 C C . ASP C 1 290 ? 16.656 8.236 9.266 1.00 51.15 290 ASP C C 1
ATOM 7882 O O . ASP C 1 290 ? 16.951 9.259 9.896 1.00 48.78 290 ASP C O 1
ATOM 7887 N N . GLY C 1 291 ? 16.737 7.007 9.782 1.00 49.21 291 GLY C N 1
ATOM 7888 C CA . GLY C 1 291 ? 17.112 6.740 11.171 1.00 47.22 291 GLY C CA 1
ATOM 7889 C C . GLY C 1 291 ? 15.898 6.570 12.067 1.00 45.40 291 GLY C C 1
ATOM 7890 O O . GLY C 1 291 ? 16.031 6.235 13.248 1.00 45.39 291 GLY C O 1
ATOM 7891 N N . GLY C 1 292 ? 14.717 6.801 11.493 1.00 44.09 292 GLY C N 1
ATOM 7892 C CA . GLY C 1 292 ? 13.453 6.723 12.213 1.00 41.97 292 GLY C CA 1
ATOM 7893 C C . GLY C 1 292 ? 12.986 5.302 12.452 1.00 39.91 292 GLY C C 1
ATOM 7894 O O . GLY C 1 292 ? 13.283 4.393 11.669 1.00 39.25 292 GLY C O 1
ATOM 7895 N N . VAL C 1 293 ? 12.268 5.122 13.557 1.00 39.19 293 VAL C N 1
ATOM 7896 C CA . VAL C 1 293 ? 11.583 3.866 13.865 1.00 39.06 293 VAL C CA 1
ATOM 7897 C C . VAL C 1 293 ? 10.120 4.027 13.457 1.00 38.02 293 VAL C C 1
ATOM 7898 O O . VAL C 1 293 ? 9.415 4.918 13.949 1.00 38.08 293 VAL C O 1
ATOM 7902 N N . GLY C 1 294 ? 9.686 3.199 12.511 1.00 36.94 294 GLY C N 1
ATOM 7903 C CA . GLY C 1 294 ? 8.369 3.361 11.905 1.00 34.77 294 GLY C CA 1
ATOM 7904 C C . GLY C 1 294 ? 8.355 4.477 10.881 1.00 32.59 294 GLY C C 1
ATOM 7905 O O . GLY C 1 294 ? 9.113 5.447 10.975 1.00 35.19 294 GLY C O 1
ATOM 7906 N N . GLU C 1 295 ? 7.455 4.342 9.921 1.00 29.58 295 GLU C N 1
ATOM 7907 C CA . GLU C 1 295 ? 7.456 5.150 8.711 1.00 27.67 295 GLU C CA 1
ATOM 7908 C C . GLU C 1 295 ? 6.085 5.800 8.516 1.00 26.27 295 GLU C C 1
ATOM 7909 O O . GLU C 1 295 ? 5.972 6.863 7.892 1.00 26.83 295 GLU C O 1
ATOM 7915 N N . TRP C 1 296 ? 5.054 5.153 9.059 1.00 23.75 296 TRP C N 1
ATOM 7916 C CA . TRP C 1 296 ? 3.665 5.562 8.863 1.00 22.68 296 TRP C CA 1
ATOM 7917 C C . TRP C 1 296 ? 3.005 5.954 10.185 1.00 22.62 296 TRP C C 1
ATOM 7918 O O . TRP C 1 296 ? 3.287 5.356 11.217 1.00 21.85 296 TRP C O 1
ATOM 7929 N N . GLU C 1 297 ? 2.136 6.962 10.138 1.00 22.10 297 GLU C N 1
ATOM 7930 C CA . GLU C 1 297 ? 1.319 7.349 11.292 1.00 22.65 297 GLU C CA 1
ATOM 7931 C C . GLU C 1 297 ? 0.210 6.330 11.532 1.00 21.32 297 GLU C C 1
ATOM 7932 O O . GLU C 1 297 ? -0.475 5.933 10.593 1.00 21.08 297 GLU C O 1
ATOM 7938 N N . GLN C 1 298 ? 0.030 5.911 12.782 1.00 20.97 298 GLN C N 1
ATOM 7939 C CA . GLN C 1 298 ? -1.102 5.054 13.142 1.00 19.77 298 GLN C CA 1
ATOM 7940 C C . GLN C 1 298 ? -2.432 5.784 12.928 1.00 19.73 298 GLN C C 1
ATOM 7941 O O . GLN C 1 298 ? -2.714 6.775 13.601 1.00 19.60 298 GLN C O 1
ATOM 7947 N N . SER C 1 299 ? -3.230 5.294 11.977 1.00 19.62 299 SER C N 1
ATOM 7948 C CA . SER C 1 299 ? -4.527 5.899 11.647 1.00 19.57 299 SER C CA 1
ATOM 7949 C C . SER C 1 299 ? -5.702 4.998 12.028 1.00 19.57 299 SER C C 1
ATOM 7950 O O . SER C 1 299 ? -6.829 5.473 12.188 1.00 19.97 299 SER C O 1
ATOM 7953 N N . LEU C 1 300 ? -5.419 3.704 12.169 1.00 19.55 300 LEU C N 1
ATOM 7954 C CA . LEU C 1 300 ? -6.431 2.699 12.460 1.00 19.43 300 LEU C CA 1
ATOM 7955 C C . LEU C 1 300 ? -6.410 2.303 13.927 1.00 19.18 300 LEU C C 1
ATOM 7956 O O . LEU C 1 300 ? -5.360 1.941 14.484 1.00 19.99 300 LEU C O 1
ATOM 7961 N N . TRP C 1 301 ? -7.581 2.368 14.545 1.00 17.99 301 TRP C N 1
ATOM 7962 C CA . TRP C 1 301 ? -7.711 2.106 15.977 1.00 18.16 301 TRP C CA 1
ATOM 7963 C C . TRP C 1 301 ? -8.841 1.134 16.306 1.00 17.96 301 TRP C C 1
ATOM 7964 O O . TRP C 1 301 ? -9.853 1.079 15.599 1.00 17.67 301 TRP C O 1
ATOM 7975 N N . VAL C 1 302 ? -8.644 0.367 17.378 1.00 16.67 302 VAL C N 1
ATOM 7976 C CA . VAL C 1 302 ? -9.736 -0.353 18.037 1.00 16.70 302 VAL C CA 1
ATOM 7977 C C . VAL C 1 302 ? -10.142 0.462 19.262 1.00 16.18 302 VAL C C 1
ATOM 7978 O O . VAL C 1 302 ? -9.362 0.606 20.219 1.00 17.19 302 VAL C O 1
ATOM 7982 N N . LEU C 1 303 ? -11.344 1.031 19.209 1.00 15.68 303 LEU C N 1
ATOM 7983 C CA . LEU C 1 303 ? -11.910 1.741 20.355 1.00 15.90 303 LEU C CA 1
ATOM 7984 C C . LEU C 1 303 ? -12.535 0.705 21.260 1.00 15.73 303 LEU C C 1
ATOM 7985 O O . LEU C 1 303 ? -13.335 -0.116 20.797 1.00 14.98 303 LEU C O 1
ATOM 7990 N N . THR C 1 304 ? -12.173 0.777 22.543 1.00 16.13 304 THR C N 1
ATOM 7991 C CA . THR C 1 304 ? -12.578 -0.197 23.566 1.00 16.53 304 THR C CA 1
ATOM 7992 C C . THR C 1 304 ? -12.892 0.458 24.919 1.00 16.94 304 THR C C 1
ATOM 7993 O O . THR C 1 304 ? -12.291 1.478 25.286 1.00 18.31 304 THR C O 1
ATOM 7997 N N . GLN C 1 305 ? -13.841 -0.132 25.640 1.00 17.64 305 GLN C N 1
ATOM 7998 C CA . GLN C 1 305 ? -14.287 0.364 26.942 1.00 17.44 305 GLN C CA 1
ATOM 7999 C C . GLN C 1 305 ? -13.793 -0.515 28.081 1.00 18.00 305 GLN C C 1
ATOM 8000 O O . GLN C 1 305 ? -13.921 -1.748 28.027 1.00 16.97 305 GLN C O 1
ATOM 8006 N N . VAL C 1 306 ? -13.249 0.137 29.110 1.00 18.51 306 VAL C N 1
ATOM 8007 C CA . VAL C 1 306 ? -12.864 -0.514 30.350 1.00 19.45 306 VAL C CA 1
ATOM 8008 C C . VAL C 1 306 ? -14.162 -0.925 31.032 1.00 19.93 306 VAL C C 1
ATOM 8009 O O . VAL C 1 306 ? -15.017 -0.085 31.327 1.00 20.19 306 VAL C O 1
ATOM 8013 N N . MET C 1 307 ? -14.316 -2.225 31.242 1.00 20.64 307 MET C N 1
ATOM 8014 C CA . MET C 1 307 ? -15.532 -2.743 31.872 1.00 21.14 307 MET C CA 1
ATOM 8015 C C . MET C 1 307 ? -15.294 -3.387 33.245 1.00 21.60 307 MET C C 1
ATOM 8016 O O . MET C 1 307 ? -16.242 -3.762 33.934 1.00 22.05 307 MET C O 1
ATOM 8021 N N . SER C 1 308 ? -14.027 -3.498 33.644 1.00 22.75 308 SER C N 1
ATOM 8022 C CA . SER C 1 308 ? -13.669 -4.075 34.947 1.00 23.15 308 SER C CA 1
ATOM 8023 C C . SER C 1 308 ? -12.330 -3.554 35.438 1.00 23.82 308 SER C C 1
ATOM 8024 O O . SER C 1 308 ? -11.396 -3.414 34.654 1.00 23.19 308 SER C O 1
ATOM 8027 N N . VAL C 1 309 ? -12.253 -3.286 36.743 1.00 24.59 309 VAL C N 1
ATOM 8028 C CA . VAL C 1 309 ? -11.042 -2.778 37.391 1.00 25.33 309 VAL C CA 1
ATOM 8029 C C . VAL C 1 309 ? -10.820 -3.519 38.718 1.00 25.98 309 VAL C C 1
ATOM 8030 O O . VAL C 1 309 ? -11.737 -3.617 39.545 1.00 26.53 309 VAL C O 1
ATOM 8034 N N . THR C 1 310 ? -9.615 -4.067 38.887 1.00 25.58 310 THR C N 1
ATOM 8035 C CA . THR C 1 310 ? -9.175 -4.639 40.160 1.00 25.43 310 THR C CA 1
ATOM 8036 C C . THR C 1 310 ? -7.839 -3.973 40.523 1.00 25.57 310 THR C C 1
ATOM 8037 O O . THR C 1 310 ? -6.783 -4.433 40.066 1.00 25.20 310 THR C O 1
ATOM 8041 N N . PRO C 1 311 ? -7.887 -2.873 41.319 1.00 25.64 311 PRO C N 1
ATOM 8042 C CA . PRO C 1 311 ? -6.676 -2.121 41.706 1.00 26.93 311 PRO C CA 1
ATOM 8043 C C . PRO C 1 311 ? -5.614 -2.984 42.391 1.00 27.57 311 PRO C C 1
ATOM 8044 O O . PRO C 1 311 ? -4.421 -2.784 42.151 1.00 28.46 311 PRO C O 1
ATOM 8048 N N . ALA C 1 312 ? -6.052 -3.962 43.188 1.00 28.53 312 ALA C N 1
ATOM 8049 C CA . ALA C 1 312 ? -5.147 -4.876 43.898 1.00 29.51 312 ALA C CA 1
ATOM 8050 C C . ALA C 1 312 ? -4.177 -5.604 42.972 1.00 30.33 312 ALA C C 1
ATOM 8051 O O . ALA C 1 312 ? -3.057 -5.923 43.373 1.00 31.22 312 ALA C O 1
ATOM 8053 N N . ARG C 1 313 ? -4.616 -5.851 41.738 1.00 29.70 313 ARG C N 1
ATOM 8054 C CA . ARG C 1 313 ? -3.814 -6.550 40.742 1.00 30.73 313 ARG C CA 1
ATOM 8055 C C . ARG C 1 313 ? -3.226 -5.599 39.698 1.00 30.12 313 ARG C C 1
ATOM 8056 O O . ARG C 1 313 ? -2.480 -6.033 38.814 1.00 30.18 313 ARG C O 1
ATOM 8064 N N . GLY C 1 314 ? -3.572 -4.313 39.801 1.00 29.00 314 GLY C N 1
ATOM 8065 C CA . GLY C 1 314 ? -3.187 -3.298 38.816 1.00 28.08 314 GLY C CA 1
ATOM 8066 C C . GLY C 1 314 ? -3.766 -3.604 37.445 1.00 27.66 314 GLY C C 1
ATOM 8067 O O . GLY C 1 314 ? -3.063 -3.514 36.425 1.00 27.16 314 GLY C O 1
ATOM 8068 N N . LEU C 1 315 ? -5.052 -3.960 37.433 1.00 25.56 315 LEU C N 1
ATOM 8069 C CA . LEU C 1 315 ? -5.714 -4.486 36.240 1.00 24.56 315 LEU C CA 1
ATOM 8070 C C . LEU C 1 315 ? -6.909 -3.640 35.810 1.00 23.19 315 LEU C C 1
ATOM 8071 O O . LEU C 1 315 ? -7.736 -3.246 36.635 1.00 22.11 315 LEU C O 1
ATOM 8076 N N . ALA C 1 316 ? -6.957 -3.344 34.512 1.00 22.49 316 ALA C N 1
ATOM 8077 C CA . ALA C 1 316 ? -8.157 -2.825 33.857 1.00 22.40 316 ALA C CA 1
ATOM 8078 C C . ALA C 1 316 ? -8.516 -3.747 32.693 1.00 21.85 316 ALA C C 1
ATOM 8079 O O . ALA C 1 316 ? -7.723 -3.943 31.766 1.00 22.84 316 ALA C O 1
ATOM 8081 N N . VAL C 1 317 ? -9.707 -4.331 32.770 1.00 20.92 317 VAL C N 1
ATOM 8082 C CA . VAL C 1 317 ? -10.202 -5.237 31.739 1.00 20.49 317 VAL C CA 1
ATOM 8083 C C . VAL C 1 317 ? -11.069 -4.420 30.793 1.00 19.40 317 VAL C C 1
ATOM 8084 O O . VAL C 1 317 ? -11.989 -3.721 31.228 1.00 18.29 317 VAL C O 1
ATOM 8088 N N . VAL C 1 318 ? -10.733 -4.512 29.505 1.00 18.84 318 VAL C N 1
ATOM 8089 C CA . VAL C 1 318 ? -11.434 -3.821 28.416 1.00 18.02 318 VAL C CA 1
ATOM 8090 C C . VAL C 1 318 ? -12.300 -4.825 27.642 1.00 17.21 318 VAL C C 1
ATOM 8091 O O . VAL C 1 318 ? -12.012 -6.026 27.638 1.00 17.07 318 VAL C O 1
ATOM 8095 N N . ASP C 1 319 ? -13.341 -4.326 26.976 1.00 16.95 319 ASP C N 1
ATOM 8096 C CA . ASP C 1 319 ? -14.318 -5.193 26.317 1.00 16.69 319 ASP C CA 1
ATOM 8097 C C . ASP C 1 319 ? -13.911 -5.727 24.929 1.00 16.61 319 ASP C C 1
ATOM 8098 O O . ASP C 1 319 ? -14.726 -6.364 24.263 1.00 15.98 319 ASP C O 1
ATOM 8103 N N . ALA C 1 320 ? -12.677 -5.435 24.502 1.00 16.71 320 ALA C N 1
ATOM 8104 C CA . ALA C 1 320 ? -12.129 -5.932 23.236 1.00 16.56 320 ALA C CA 1
ATOM 8105 C C . ALA C 1 320 ? -11.246 -7.145 23.492 1.00 16.69 320 ALA C C 1
ATOM 8106 O O . ALA C 1 320 ? -10.145 -7.009 24.048 1.00 16.78 320 ALA C O 1
ATOM 8108 N N . GLY C 1 321 ? -11.752 -8.322 23.109 1.00 16.65 321 GLY C N 1
ATOM 8109 C CA . GLY C 1 321 ? -11.026 -9.595 23.227 1.00 16.53 321 GLY C CA 1
ATOM 8110 C C . GLY C 1 321 ? -10.452 -10.091 21.911 1.00 16.65 321 GLY C C 1
ATOM 8111 O O . GLY C 1 321 ? -10.217 -9.303 20.991 1.00 16.36 321 GLY C O 1
ATOM 8112 N N . THR C 1 322 ? -10.198 -11.402 21.838 1.00 17.37 322 THR C N 1
ATOM 8113 C CA . THR C 1 322 ? -9.730 -12.089 20.623 1.00 17.99 322 THR C CA 1
ATOM 8114 C C . THR C 1 322 ? -10.593 -11.707 19.411 1.00 17.18 322 THR C C 1
ATOM 8115 O O . THR C 1 322 ? -10.083 -11.445 18.321 1.00 16.62 322 THR C O 1
ATOM 8119 N N . LYS C 1 323 ? -11.900 -11.646 19.644 1.00 17.15 323 LYS C N 1
ATOM 8120 C CA . LYS C 1 323 ? -12.885 -11.362 18.603 1.00 16.78 323 LYS C CA 1
ATOM 8121 C C . LYS C 1 323 ? -12.913 -9.904 18.123 1.00 17.20 323 LYS C C 1
ATOM 8122 O O . LYS C 1 323 ? -13.442 -9.624 17.052 1.00 17.71 323 LYS C O 1
ATOM 8128 N N . ALA C 1 324 ? -12.328 -8.982 18.893 1.00 17.47 324 ALA C N 1
ATOM 8129 C CA . ALA C 1 324 ? -12.240 -7.573 18.466 1.00 17.85 324 ALA C CA 1
ATOM 8130 C C . ALA C 1 324 ? -10.829 -7.095 18.064 1.00 18.69 324 ALA C C 1
ATOM 8131 O O . ALA C 1 324 ? -10.675 -6.029 17.444 1.00 17.93 324 ALA C O 1
ATOM 8133 N N . VAL C 1 325 ? -9.803 -7.866 18.438 1.00 19.44 325 VAL C N 1
ATOM 8134 C CA . VAL C 1 325 ? -8.411 -7.517 18.121 1.00 19.97 325 VAL C CA 1
ATOM 8135 C C . VAL C 1 325 ? -7.561 -8.778 17.995 1.00 21.28 325 VAL C C 1
ATOM 8136 O O . VAL C 1 325 ? -7.438 -9.558 18.947 1.00 22.92 325 VAL C O 1
ATOM 8140 N N . SER C 1 326 ? -7.004 -8.969 16.798 1.00 21.72 326 SER C N 1
ATOM 8141 C CA . SER C 1 326 ? -6.182 -10.133 16.469 1.00 22.79 326 SER C CA 1
ATOM 8142 C C . SER C 1 326 ? -4.830 -10.043 17.166 1.00 23.94 326 SER C C 1
ATOM 8143 O O . SER C 1 326 ? -4.241 -8.959 17.259 1.00 24.37 326 SER C O 1
ATOM 8146 N N . LEU C 1 327 ? -4.362 -11.182 17.669 1.00 24.99 327 LEU C N 1
ATOM 8147 C CA . LEU C 1 327 ? -3.068 -11.272 18.346 1.00 27.09 327 LEU C CA 1
ATOM 8148 C C . LEU C 1 327 ? -2.038 -11.987 17.472 1.00 27.91 327 LEU C C 1
ATOM 8149 O O . LEU C 1 327 ? -0.954 -12.353 17.936 1.00 29.34 327 LEU C O 1
ATOM 8154 N N . ASP C 1 328 ? -2.402 -12.134 16.198 1.00 28.17 328 ASP C N 1
ATOM 8155 C CA . ASP C 1 328 ? -1.645 -12.816 15.145 1.00 29.70 328 ASP C CA 1
ATOM 8156 C C . ASP C 1 328 ? -0.142 -12.454 15.057 1.00 29.88 328 ASP C C 1
ATOM 8157 O O . ASP C 1 328 ? 0.694 -13.336 14.807 1.00 28.76 328 ASP C O 1
ATOM 8162 N N . SER C 1 329 ? 0.181 -11.177 15.278 1.00 28.60 329 SER C N 1
ATOM 8163 C CA . SER C 1 329 ? 1.570 -10.680 15.256 1.00 29.14 329 SER C CA 1
ATOM 8164 C C . SER C 1 329 ? 2.027 -10.040 16.584 1.00 29.46 329 SER C C 1
ATOM 8165 O O . SER C 1 329 ? 2.973 -9.242 16.608 1.00 30.03 329 SER C O 1
ATOM 8168 N N . GLY C 1 330 ? 1.361 -10.396 17.681 1.00 28.36 330 GLY C N 1
ATOM 8169 C CA . GLY C 1 330 ? 1.674 -9.841 19.001 1.00 28.01 330 GLY C CA 1
ATOM 8170 C C . GLY C 1 330 ? 0.574 -8.950 19.558 1.00 27.34 330 GLY C C 1
ATOM 8171 O O . GLY C 1 330 ? -0.465 -8.773 18.905 1.00 26.93 330 GLY C O 1
ATOM 8172 N N . PRO C 1 331 ? 0.790 -8.377 20.763 1.00 27.50 331 PRO C N 1
ATOM 8173 C CA . PRO C 1 331 ? -0.306 -7.665 21.418 1.00 26.64 331 PRO C CA 1
ATOM 8174 C C . PRO C 1 331 ? -0.597 -6.304 20.768 1.00 25.37 331 PRO C C 1
ATOM 8175 O O . PRO C 1 331 ? 0.285 -5.742 20.115 1.00 24.89 331 PRO C O 1
ATOM 8179 N N . PRO C 1 332 ? -1.839 -5.793 20.914 1.00 25.54 332 PRO C N 1
ATOM 8180 C CA . PRO C 1 332 ? -2.108 -4.410 20.526 1.00 25.82 332 PRO C CA 1
ATOM 8181 C C . PRO C 1 332 ? -1.470 -3.445 21.530 1.00 26.27 332 PRO C C 1
ATOM 8182 O O . PRO C 1 332 ? -1.167 -3.849 22.658 1.00 25.52 332 PRO C O 1
ATOM 8186 N N . ARG C 1 333 ? -1.260 -2.192 21.116 1.00 27.13 333 ARG C N 1
ATOM 8187 C CA . ARG C 1 333 ? -0.596 -1.193 21.970 1.00 27.63 333 ARG C CA 1
ATOM 8188 C C . ARG C 1 333 ? -1.437 0.048 22.216 1.00 26.70 333 ARG C C 1
ATOM 8189 O O . ARG C 1 333 ? -2.184 0.497 21.341 1.00 26.15 333 ARG C O 1
ATOM 8197 N N . LEU C 1 334 ? -1.287 0.593 23.420 1.00 26.42 334 LEU C N 1
ATOM 8198 C CA . LEU C 1 334 ? -1.887 1.863 23.812 1.00 26.37 334 LEU C CA 1
ATOM 8199 C C . LEU C 1 334 ? -1.028 3.024 23.299 1.00 26.40 334 LEU C C 1
ATOM 8200 O O . LEU C 1 334 ? 0.202 2.925 23.306 1.00 25.99 334 LEU C O 1
ATOM 8205 N N . PRO C 1 335 ? -1.670 4.124 22.850 1.00 26.70 335 PRO C N 1
ATOM 8206 C CA . PRO C 1 335 ? -0.942 5.290 22.329 1.00 27.20 335 PRO C CA 1
ATOM 8207 C C . PRO C 1 335 ? -0.238 6.111 23.428 1.00 27.38 335 PRO C C 1
ATOM 8208 O O . PRO C 1 335 ? -0.590 5.975 24.604 1.00 27.60 335 PRO C O 1
ATOM 8212 N N . PRO C 1 336 ? 0.748 6.960 23.050 1.00 28.26 336 PRO C N 1
ATOM 8213 C CA . PRO C 1 336 ? 1.391 7.899 23.992 1.00 28.34 336 PRO C CA 1
ATOM 8214 C C . PRO C 1 336 ? 0.437 8.754 24.851 1.00 29.32 336 PRO C C 1
ATOM 8215 O O . PRO C 1 336 ? 0.764 9.038 26.005 1.00 29.56 336 PRO C O 1
ATOM 8219 N N . ALA C 1 337 ? -0.719 9.138 24.299 1.00 30.35 337 ALA C N 1
ATOM 8220 C CA . ALA C 1 337 ? -1.763 9.896 25.023 1.00 30.95 337 ALA C CA 1
ATOM 8221 C C . ALA C 1 337 ? -2.311 9.187 26.278 1.00 31.99 337 ALA C C 1
ATOM 8222 O O . ALA C 1 337 ? -2.792 9.847 27.207 1.00 31.39 337 ALA C O 1
ATOM 8224 N N . PHE C 1 338 ? -2.243 7.853 26.286 1.00 32.77 338 PHE C N 1
ATOM 8225 C CA . PHE C 1 338 ? -2.565 7.035 27.463 1.00 35.64 338 PHE C CA 1
ATOM 8226 C C . PHE C 1 338 ? -1.542 7.247 28.582 1.00 36.76 338 PHE C C 1
ATOM 8227 O O . PHE C 1 338 ? -1.914 7.352 29.754 1.00 37.32 338 PHE C O 1
ATOM 8235 N N . GLU C 1 339 ? -0.259 7.279 28.210 1.00 38.72 339 GLU C N 1
ATOM 8236 C CA . GLU C 1 339 ? 0.845 7.475 29.155 1.00 39.51 339 GLU C CA 1
ATOM 8237 C C . GLU C 1 339 ? 0.876 8.908 29.701 1.00 39.96 339 GLU C C 1
ATOM 8238 O O . GLU C 1 339 ? 1.269 9.130 30.849 1.00 40.87 339 GLU C O 1
ATOM 8244 N N . ALA C 1 340 ? 0.463 9.865 28.870 1.00 40.29 340 ALA C N 1
ATOM 8245 C CA . ALA C 1 340 ? 0.324 11.266 29.269 1.00 41.41 340 ALA C CA 1
ATOM 8246 C C . ALA C 1 340 ? -0.811 11.459 30.278 1.00 42.99 340 ALA C C 1
ATOM 8247 O O . ALA C 1 340 ? -0.720 12.317 31.163 1.00 42.98 340 ALA C O 1
ATOM 8249 N N . ALA C 1 341 ? -1.864 10.649 30.140 1.00 43.04 341 ALA C N 1
ATOM 8250 C CA . ALA C 1 341 ? -3.060 10.733 30.983 1.00 43.54 341 ALA C CA 1
ATOM 8251 C C . ALA C 1 341 ? -2.940 9.973 32.307 1.00 43.44 341 ALA C C 1
ATOM 8252 O O . ALA C 1 341 ? -3.408 10.463 33.341 1.00 43.29 341 ALA C O 1
ATOM 8254 N N . TYR C 1 342 ? -2.309 8.796 32.276 1.00 43.56 342 TYR C N 1
ATOM 8255 C CA . TYR C 1 342 ? -2.291 7.891 33.436 1.00 43.56 342 TYR C CA 1
ATOM 8256 C C . TYR C 1 342 ? -0.945 7.698 34.142 1.00 44.30 342 TYR C C 1
ATOM 8257 O O . TYR C 1 342 ? -0.919 7.268 35.298 1.00 44.41 342 TYR C O 1
ATOM 8266 N N . GLY C 1 343 ? 0.155 8.013 33.459 1.00 45.68 343 GLY C N 1
ATOM 8267 C CA . GLY C 1 343 ? 1.482 8.011 34.083 1.00 46.96 343 GLY C CA 1
ATOM 8268 C C . GLY C 1 343 ? 2.522 7.167 33.373 1.00 47.69 343 GLY C C 1
ATOM 8269 O O . GLY C 1 343 ? 3.483 7.704 32.815 1.00 49.16 343 GLY C O 1
ATOM 8270 N N . THR C 1 344 ? 2.337 5.847 33.421 1.00 47.38 344 THR C N 1
ATOM 8271 C CA . THR C 1 344 ? 3.198 4.888 32.707 1.00 47.03 344 THR C CA 1
ATOM 8272 C C . THR C 1 344 ? 2.387 4.120 31.651 1.00 46.61 344 THR C C 1
ATOM 8273 O O . THR C 1 344 ? 1.156 4.214 31.623 1.00 46.98 344 THR C O 1
ATOM 8277 N N . MET C 1 345 ? 3.080 3.383 30.782 1.00 46.25 345 MET C N 1
ATOM 8278 C CA . MET C 1 345 ? 2.435 2.597 29.725 1.00 45.95 345 MET C CA 1
ATOM 8279 C C . MET C 1 345 ? 2.178 1.159 30.177 1.00 45.26 345 MET C C 1
ATOM 8280 O O . MET C 1 345 ? 3.119 0.368 30.330 1.00 45.65 345 MET C O 1
ATOM 8285 N N . MET C 1 346 ? 0.906 0.828 30.389 1.00 42.09 346 MET C N 1
ATOM 8286 C CA . MET C 1 346 ? 0.524 -0.554 30.692 1.00 39.39 346 MET C CA 1
ATOM 8287 C C . MET C 1 346 ? 0.295 -1.391 29.421 1.00 37.63 346 MET C C 1
ATOM 8288 O O . MET C 1 346 ? 0.209 -0.844 28.313 1.00 36.79 346 MET C O 1
ATOM 8293 N N . GLU C 1 347 ? 0.224 -2.713 29.590 1.00 35.06 347 GLU C N 1
ATOM 8294 C CA . GLU C 1 347 ? 0.269 -3.656 28.465 1.00 33.25 347 GLU C CA 1
ATOM 8295 C C . GLU C 1 347 ? -0.987 -4.507 28.326 1.00 30.30 347 GLU C C 1
ATOM 8296 O O . GLU C 1 347 ? -1.598 -4.894 29.324 1.00 30.59 347 GLU C O 1
ATOM 8302 N N . TYR C 1 348 ? -1.347 -4.801 27.079 1.00 27.68 348 TYR C N 1
ATOM 8303 C CA . TYR C 1 348 ? -2.456 -5.697 26.759 1.00 25.94 348 TYR C CA 1
ATOM 8304 C C . TYR C 1 348 ? -2.017 -7.159 26.801 1.00 25.56 348 TYR C C 1
ATOM 8305 O O . TYR C 1 348 ? -1.050 -7.542 26.148 1.00 25.33 348 TYR C O 1
ATOM 8314 N N . GLY C 1 349 ? -2.743 -7.952 27.588 1.00 24.88 349 GLY C N 1
ATOM 8315 C CA . GLY C 1 349 ? -2.650 -9.413 27.576 1.00 24.21 349 GLY C CA 1
ATOM 8316 C C . GLY C 1 349 ? -4.020 -9.973 27.247 1.00 24.05 349 GLY C C 1
ATOM 8317 O O . GLY C 1 349 ? -5.042 -9.351 27.567 1.00 24.54 349 GLY C O 1
ATOM 8318 N N . SER C 1 350 ? -4.042 -11.136 26.598 1.00 23.34 350 SER C N 1
ATOM 8319 C CA . SER C 1 350 ? -5.293 -11.808 26.252 1.00 23.10 350 SER C CA 1
ATOM 8320 C C . SER C 1 350 ? -6.048 -12.191 27.514 1.00 22.27 350 SER C C 1
ATOM 8321 O O . SER C 1 350 ? -5.447 -12.657 28.491 1.00 22.59 350 SER C O 1
ATOM 8324 N N . GLY C 1 351 ? -7.356 -11.946 27.488 1.00 21.32 351 GLY C N 1
ATOM 8325 C CA . GLY C 1 351 ? -8.264 -12.375 28.552 1.00 20.92 351 GLY C CA 1
ATOM 8326 C C . GLY C 1 351 ? -9.410 -13.197 27.990 1.00 20.49 351 GLY C C 1
ATOM 8327 O O . GLY C 1 351 ? -10.459 -13.316 28.617 1.00 21.01 351 GLY C O 1
ATOM 8328 N N . GLY C 1 352 ? -9.209 -13.748 26.798 1.00 20.41 352 GLY C N 1
ATOM 8329 C CA . GLY C 1 352 ? -10.222 -14.554 26.130 1.00 20.12 352 GLY C CA 1
ATOM 8330 C C . GLY C 1 352 ? -10.927 -13.832 24.998 1.00 20.00 352 GLY C C 1
ATOM 8331 O O . GLY C 1 352 ? -10.495 -12.763 24.556 1.00 19.47 352 GLY C O 1
ATOM 8332 N N . ASP C 1 353 ? -12.026 -14.442 24.551 1.00 20.08 353 ASP C N 1
ATOM 8333 C CA . ASP C 1 353 ? -12.832 -14.002 23.408 1.00 20.51 353 ASP C CA 1
ATOM 8334 C C . ASP C 1 353 ? -13.330 -12.566 23.496 1.00 20.25 353 ASP C C 1
ATOM 8335 O O . ASP C 1 353 ? -13.381 -11.855 22.486 1.00 19.65 353 ASP C O 1
ATOM 8340 N N . GLU C 1 354 ? -13.704 -12.163 24.709 1.00 19.87 354 GLU C N 1
ATOM 8341 C CA . GLU C 1 354 ? -14.455 -10.935 24.946 1.00 19.64 354 GLU C CA 1
ATOM 8342 C C . GLU C 1 354 ? -13.860 -10.019 26.031 1.00 19.31 354 GLU C C 1
ATOM 8343 O O . GLU C 1 354 ? -14.500 -9.047 26.452 1.00 19.18 354 GLU C O 1
ATOM 8349 N N . HIS C 1 355 ? -12.640 -10.325 26.459 1.00 20.10 355 HIS C N 1
ATOM 8350 C CA . HIS C 1 355 ? -11.936 -9.533 27.466 1.00 20.94 355 HIS C CA 1
ATOM 8351 C C . HIS C 1 355 ? -10.494 -9.267 27.038 1.00 21.75 355 HIS C C 1
ATOM 8352 O O . HIS C 1 355 ? -9.812 -10.154 26.502 1.00 21.99 355 HIS C O 1
ATOM 8359 N N . GLY C 1 356 ? -10.053 -8.031 27.261 1.00 22.23 356 GLY C N 1
ATOM 8360 C CA . GLY C 1 356 ? -8.642 -7.671 27.149 1.00 22.21 356 GLY C CA 1
ATOM 8361 C C . GLY C 1 356 ? -8.107 -7.227 28.495 1.00 22.23 356 GLY C C 1
ATOM 8362 O O . GLY C 1 356 ? -8.713 -6.384 29.148 1.00 21.09 356 GLY C O 1
ATOM 8363 N N . LYS C 1 357 ? -6.971 -7.793 28.905 1.00 22.56 357 LYS C N 1
ATOM 8364 C CA . LYS C 1 357 ? -6.362 -7.475 30.203 1.00 23.65 357 LYS C CA 1
ATOM 8365 C C . LYS C 1 357 ? -5.269 -6.416 30.063 1.00 24.40 357 LYS C C 1
ATOM 8366 O O . LYS C 1 357 ? -4.275 -6.633 29.371 1.00 25.53 357 LYS C O 1
ATOM 8372 N N . LEU C 1 358 ? -5.471 -5.268 30.703 1.00 24.91 358 LEU C N 1
ATOM 8373 C CA . LEU C 1 358 ? -4.433 -4.233 30.768 1.00 26.56 358 LEU C CA 1
ATOM 8374 C C . LEU C 1 358 ? -3.779 -4.250 32.144 1.00 28.82 358 LEU C C 1
ATOM 8375 O O . LEU C 1 358 ? -4.461 -4.124 33.162 1.00 28.72 358 LEU C O 1
ATOM 8380 N N . MET C 1 359 ? -2.458 -4.429 32.162 1.00 33.56 359 MET C N 1
ATOM 8381 C CA . MET C 1 359 ? -1.689 -4.628 33.404 1.00 38.29 359 MET C CA 1
ATOM 8382 C C . MET C 1 359 ? -0.425 -3.770 33.411 1.00 42.01 359 MET C C 1
ATOM 8383 O O . MET C 1 359 ? 0.162 -3.526 32.352 1.00 40.75 359 MET C O 1
ATOM 8388 N N . TRP C 1 360 ? -0.001 -3.352 34.610 1.00 47.99 360 TRP C N 1
ATOM 8389 C CA . TRP C 1 360 ? 1.218 -2.545 34.822 1.00 52.13 360 TRP C CA 1
ATOM 8390 C C . TRP C 1 360 ? 2.491 -3.129 34.186 1.00 54.57 360 TRP C C 1
ATOM 8391 O O . TRP C 1 360 ? 2.643 -4.354 34.131 1.00 54.52 360 TRP C O 1
ATOM 8402 N N . PRO C 1 361 ? 3.406 -2.252 33.705 1.00 56.65 361 PRO C N 1
ATOM 8403 C CA . PRO C 1 361 ? 4.717 -2.704 33.223 1.00 58.29 361 PRO C CA 1
ATOM 8404 C C . PRO C 1 361 ? 5.628 -3.166 34.364 1.00 59.49 361 PRO C C 1
ATOM 8405 O O . PRO C 1 361 ? 5.622 -4.346 34.723 1.00 60.07 361 PRO C O 1
ATOM 8409 N N . SER C 1 370 ? -2.209 5.040 38.778 1.00 40.37 370 SER C N 1
ATOM 8410 C CA . SER C 1 370 ? -3.604 5.373 38.510 1.00 39.58 370 SER C CA 1
ATOM 8411 C C . SER C 1 370 ? -4.152 4.608 37.304 1.00 38.23 370 SER C C 1
ATOM 8412 O O . SER C 1 370 ? -3.729 4.820 36.163 1.00 37.27 370 SER C O 1
ATOM 8415 N N . LEU C 1 371 ? -5.094 3.714 37.589 1.00 36.42 371 LEU C N 1
ATOM 8416 C CA . LEU C 1 371 ? -5.752 2.882 36.586 1.00 34.71 371 LEU C CA 1
ATOM 8417 C C . LEU C 1 371 ? -6.906 3.651 35.941 1.00 33.51 371 LEU C C 1
ATOM 8418 O O . LEU C 1 371 ? -7.563 4.446 36.622 1.00 33.20 371 LEU C O 1
ATOM 8423 N N . PRO C 1 372 ? -7.158 3.427 34.629 1.00 32.17 372 PRO C N 1
ATOM 8424 C CA . PRO C 1 372 ? -8.336 4.026 33.985 1.00 31.41 372 PRO C CA 1
ATOM 8425 C C . PRO C 1 372 ? -9.634 3.559 34.628 1.00 30.67 372 PRO C C 1
ATOM 8426 O O . PRO C 1 372 ? -9.714 2.419 35.104 1.00 32.24 372 PRO C O 1
ATOM 8430 N N . GLU C 1 373 ? -10.629 4.441 34.654 1.00 29.09 373 GLU C N 1
ATOM 8431 C CA . GLU C 1 373 ? -11.891 4.157 35.336 1.00 27.70 373 GLU C CA 1
ATOM 8432 C C . GLU C 1 373 ? -12.775 3.216 34.532 1.00 25.81 373 GLU C C 1
ATOM 8433 O O . GLU C 1 373 ? -12.602 3.081 33.326 1.00 25.12 373 GLU C O 1
ATOM 8439 N N . VAL C 1 374 ? -13.706 2.559 35.227 1.00 24.03 374 VAL C N 1
ATOM 8440 C CA . VAL C 1 374 ? -14.728 1.734 34.599 1.00 24.07 374 VAL C CA 1
ATOM 8441 C C . VAL C 1 374 ? -15.658 2.663 33.819 1.00 23.46 374 VAL C C 1
ATOM 8442 O O . VAL C 1 374 ? -16.092 3.702 34.337 1.00 22.62 374 VAL C O 1
ATOM 8446 N N . GLY C 1 375 ? -15.924 2.287 32.569 1.00 22.16 375 GLY C N 1
ATOM 8447 C CA . GLY C 1 375 ? -16.731 3.086 31.655 1.00 20.88 375 GLY C CA 1
ATOM 8448 C C . GLY C 1 375 ? -15.899 3.940 30.714 1.00 20.46 375 GLY C C 1
ATOM 8449 O O . GLY C 1 375 ? -16.430 4.479 29.736 1.00 19.33 375 GLY C O 1
ATOM 8450 N N . SER C 1 376 ? -14.601 4.067 31.006 1.00 20.17 376 SER C N 1
ATOM 8451 C CA . SER C 1 376 ? -13.699 4.914 30.213 1.00 20.25 376 SER C CA 1
ATOM 8452 C C . SER C 1 376 ? -13.273 4.261 28.895 1.00 20.94 376 SER C C 1
ATOM 8453 O O . SER C 1 376 ? -13.133 3.029 28.794 1.00 19.82 376 SER C O 1
ATOM 8456 N N . LEU C 1 377 ? -13.044 5.116 27.904 1.00 20.50 377 LEU C N 1
ATOM 8457 C CA . LEU C 1 377 ? -12.723 4.697 26.548 1.00 20.98 377 LEU C CA 1
ATOM 8458 C C . LEU C 1 377 ? -11.225 4.795 26.293 1.00 20.99 377 LEU C C 1
ATOM 8459 O O . LEU C 1 377 ? -10.552 5.687 26.827 1.00 21.25 377 LEU C O 1
ATOM 8464 N N . LEU C 1 378 ? -10.709 3.856 25.503 1.00 21.00 378 LEU C N 1
ATOM 8465 C CA . LEU C 1 378 ? -9.296 3.827 25.111 1.00 21.09 378 LEU C CA 1
ATOM 8466 C C . LEU C 1 378 ? -9.117 3.423 23.653 1.00 20.65 378 LEU C C 1
ATOM 8467 O O . LEU C 1 378 ? -9.957 2.719 23.084 1.00 19.91 378 LEU C O 1
ATOM 8472 N N . LEU C 1 379 ? -8.024 3.883 23.046 1.00 20.30 379 LEU C N 1
ATOM 8473 C CA . LEU C 1 379 ? -7.700 3.493 21.679 1.00 20.23 379 LEU C CA 1
ATOM 8474 C C . LEU C 1 379 ? -6.562 2.468 21.673 1.00 21.08 379 LEU C C 1
ATOM 8475 O O . LEU C 1 379 ? -5.593 2.585 22.441 1.00 21.01 379 LEU C O 1
ATOM 8480 N N . LEU C 1 380 ? -6.713 1.443 20.840 1.00 20.64 380 LEU C N 1
ATOM 8481 C CA . LEU C 1 380 ? -5.695 0.410 20.701 1.00 20.39 380 LEU C CA 1
ATOM 8482 C C . LEU C 1 380 ? -5.189 0.308 19.272 1.00 20.40 380 LEU C C 1
ATOM 8483 O O . LEU C 1 380 ? -5.967 0.062 18.340 1.00 19.83 380 LEU C O 1
ATOM 8488 N N . GLN C 1 381 ? -3.877 0.493 19.115 1.00 20.63 381 GLN C N 1
ATOM 8489 C CA . GLN C 1 381 ? -3.190 0.216 17.860 1.00 20.14 381 GLN C CA 1
ATOM 8490 C C . GLN C 1 381 ? -3.115 -1.309 17.712 1.00 20.33 381 GLN C C 1
ATOM 8491 O O . GLN C 1 381 ? -2.549 -1.970 18.583 1.00 19.92 381 GLN C O 1
ATOM 8497 N N . PRO C 1 382 ? -3.692 -1.866 16.624 1.00 20.31 382 PRO C N 1
ATOM 8498 C CA . PRO C 1 382 ? -3.613 -3.318 16.399 1.00 20.39 382 PRO C CA 1
ATOM 8499 C C . PRO C 1 382 ? -2.178 -3.801 16.201 1.00 20.36 382 PRO C C 1
ATOM 8500 O O . PRO C 1 382 ? -1.357 -3.078 15.643 1.00 19.89 382 PRO C O 1
ATOM 8504 N N . GLY C 1 383 ? -1.887 -5.012 16.672 1.00 21.09 383 GLY C N 1
ATOM 8505 C CA . GLY C 1 383 ? -0.594 -5.646 16.443 1.00 21.60 383 GLY C CA 1
ATOM 8506 C C . GLY C 1 383 ? -0.351 -5.937 14.971 1.00 21.93 383 GLY C C 1
ATOM 8507 O O . GLY C 1 383 ? 0.790 -5.909 14.519 1.00 23.12 383 GLY C O 1
ATOM 8508 N N . HIS C 1 384 ? -1.437 -6.198 14.237 1.00 22.26 384 HIS C N 1
ATOM 8509 C CA . HIS C 1 384 ? -1.427 -6.515 12.806 1.00 22.42 384 HIS C CA 1
ATOM 8510 C C . HIS C 1 384 ? -2.726 -5.957 12.203 1.00 21.83 384 HIS C C 1
ATOM 8511 O O . HIS C 1 384 ? -3.822 -6.302 12.650 1.00 20.72 384 HIS C O 1
ATOM 8518 N N . CYS C 1 385 ? -2.599 -5.081 11.206 1.00 20.47 385 CYS C N 1
ATOM 8519 C CA . CYS C 1 385 ? -3.743 -4.273 10.761 1.00 20.90 385 CYS C CA 1
ATOM 8520 C C . CYS C 1 385 ? -4.823 -5.024 9.989 1.00 20.29 385 CYS C C 1
ATOM 8521 O O . CYS C 1 385 ? -5.999 -4.858 10.301 1.00 20.55 385 CYS C O 1
ATOM 8524 N N . ASP C 1 386 ? -4.444 -5.848 9.005 1.00 20.26 386 ASP C N 1
ATOM 8525 C CA . ASP C 1 386 ? -5.451 -6.527 8.154 1.00 19.56 386 ASP C CA 1
ATOM 8526 C C . ASP C 1 386 ? -6.355 -7.526 8.908 1.00 18.62 386 ASP C C 1
ATOM 8527 O O . ASP C 1 386 ? -7.578 -7.450 8.742 1.00 17.39 386 ASP C O 1
ATOM 8532 N N . PRO C 1 387 ? -5.775 -8.471 9.710 1.00 17.99 387 PRO C N 1
ATOM 8533 C CA . PRO C 1 387 ? -6.689 -9.416 10.380 1.00 18.09 387 PRO C CA 1
ATOM 8534 C C 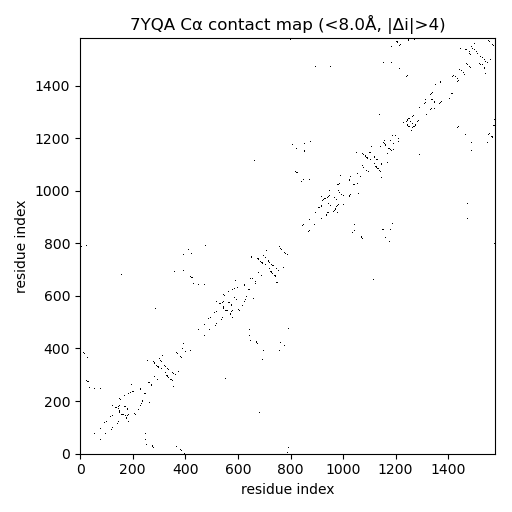. PRO C 1 387 ? -7.633 -8.709 11.365 1.00 17.14 387 PRO C C 1
ATOM 8535 O O . PRO C 1 387 ? -8.737 -9.189 11.595 1.00 16.39 387 PRO C O 1
ATOM 8539 N N . THR C 1 388 ? -7.202 -7.575 11.920 1.00 17.28 388 THR C N 1
ATOM 8540 C CA . THR C 1 388 ? -8.043 -6.808 12.858 1.00 17.63 388 THR C CA 1
ATOM 8541 C C . THR C 1 388 ? -9.221 -6.129 12.130 1.00 17.99 388 THR C C 1
ATOM 8542 O O . THR C 1 388 ? -10.360 -6.195 12.601 1.00 18.37 388 THR C O 1
ATOM 8546 N N . VAL C 1 389 ? -8.944 -5.512 10.979 1.00 18.11 389 VAL C N 1
ATOM 8547 C CA . VAL C 1 389 ? -9.979 -4.870 10.146 1.00 17.90 389 VAL C CA 1
ATOM 8548 C C . VAL C 1 389 ? -11.079 -5.884 9.813 1.00 17.84 389 VAL C C 1
ATOM 8549 O O . VAL C 1 389 ? -12.270 -5.596 9.946 1.00 18.27 389 VAL C O 1
ATOM 8553 N N . ASN C 1 390 ? -10.65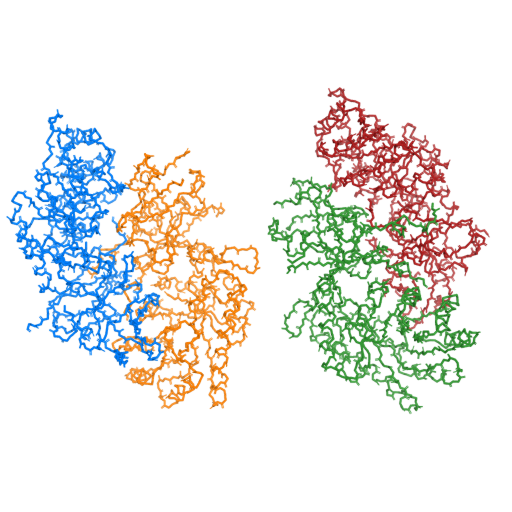5 -7.080 9.416 1.00 17.63 390 ASN C N 1
ATOM 8554 C CA . ASN C 1 390 ? -11.559 -8.151 9.010 1.00 16.88 390 ASN C CA 1
ATOM 8555 C C . ASN C 1 390 ? -12.492 -8.666 10.127 1.00 15.91 390 ASN C C 1
ATOM 8556 O O . ASN C 1 390 ? -13.423 -9.419 9.846 1.00 16.05 390 ASN C O 1
ATOM 8561 N N . LEU C 1 391 ? -12.249 -8.268 11.375 1.00 15.49 391 LEU C N 1
ATOM 8562 C CA . LEU C 1 391 ? -13.167 -8.584 12.498 1.00 15.19 391 LEU C CA 1
ATOM 8563 C C . LEU C 1 391 ? -14.424 -7.695 12.567 1.00 14.83 391 LEU C C 1
ATOM 8564 O O . LEU C 1 391 ? -15.375 -7.998 13.300 1.00 14.85 391 LEU C O 1
ATOM 8569 N N . TYR C 1 392 ? -14.433 -6.615 11.793 1.00 15.38 392 TYR C N 1
ATOM 8570 C CA . TYR C 1 392 ? -15.496 -5.613 11.857 1.00 15.66 392 TYR C CA 1
ATOM 8571 C C . TYR C 1 392 ? -16.312 -5.549 10.577 1.00 15.87 392 TYR C C 1
ATOM 8572 O O . TYR C 1 392 ? -15.807 -5.836 9.495 1.00 15.71 392 TYR C O 1
ATOM 8581 N N . ASP C 1 393 ? -17.569 -5.139 10.730 1.00 16.12 393 ASP C N 1
ATOM 8582 C CA . ASP C 1 393 ? -18.519 -4.980 9.631 1.00 16.42 393 ASP C CA 1
ATOM 8583 C C . ASP C 1 393 ? -18.640 -3.524 9.173 1.00 16.97 393 ASP C C 1
ATOM 8584 O O . ASP C 1 393 ? -19.122 -3.256 8.070 1.00 16.50 393 ASP C O 1
ATOM 8589 N N . TRP C 1 394 ? -18.195 -2.606 10.032 1.00 17.60 394 TRP C N 1
ATOM 8590 C CA . TRP C 1 394 ? -18.250 -1.168 9.784 1.00 17.88 394 TRP C CA 1
ATOM 8591 C C . TRP C 1 394 ? -16.930 -0.509 10.121 1.00 18.19 394 TRP C C 1
ATOM 8592 O O . TRP C 1 394 ? -16.220 -0.954 11.037 1.00 18.16 394 TRP C O 1
ATOM 8603 N N . LEU C 1 395 ? -16.595 0.538 9.365 1.00 17.71 395 LEU C N 1
ATOM 8604 C CA . LEU C 1 395 ? -15.461 1.380 9.682 1.00 17.81 395 LEU C CA 1
ATOM 8605 C C . LEU C 1 395 ? -15.973 2.772 10.043 1.00 18.03 395 LEU C C 1
ATOM 8606 O O . LEU C 1 395 ? -16.674 3.401 9.259 1.00 18.23 395 LEU C O 1
ATOM 8611 N N . VAL C 1 396 ? -15.635 3.211 11.251 1.00 17.75 396 VAL C N 1
ATOM 8612 C CA . VAL C 1 396 ? -16.018 4.527 11.756 1.00 18.14 396 VAL C CA 1
ATOM 8613 C C . VAL C 1 396 ? -14.902 5.516 11.400 1.00 18.32 396 VAL C C 1
ATOM 8614 O O . VAL C 1 396 ? -13.818 5.492 11.983 1.00 18.58 396 VAL C O 1
ATOM 8618 N N . ALA C 1 397 ? -15.186 6.369 10.425 1.00 18.51 397 ALA C N 1
ATOM 8619 C CA . ALA C 1 397 ? -14.225 7.358 9.923 1.00 19.52 397 ALA C CA 1
ATOM 8620 C C . ALA C 1 397 ? -14.394 8.676 10.676 1.00 20.32 397 ALA C C 1
ATOM 8621 O O . ALA C 1 397 ? -15.481 9.262 10.681 1.00 20.78 397 ALA C O 1
ATOM 8623 N N . ALA C 1 398 ? -13.322 9.121 11.331 1.00 21.13 398 ALA C N 1
ATOM 8624 C CA . ALA C 1 398 ? -13.395 10.271 12.233 1.00 22.16 398 ALA C CA 1
ATOM 8625 C C . ALA C 1 398 ? -12.244 11.279 12.073 1.00 23.59 398 ALA C C 1
ATOM 8626 O O . ALA C 1 398 ? -11.185 10.957 11.511 1.00 22.91 398 ALA C O 1
ATOM 8628 N N . ARG C 1 399 ? -12.480 12.499 12.565 1.00 25.61 399 ARG C N 1
ATOM 8629 C CA . ARG C 1 399 ? -11.513 13.604 12.526 1.00 27.12 399 ARG C CA 1
ATOM 8630 C C . ARG C 1 399 ? -11.514 14.407 13.826 1.00 29.20 399 ARG C C 1
ATOM 8631 O O . ARG C 1 399 ? -12.479 14.369 14.607 1.00 27.61 399 ARG C O 1
ATOM 8639 N N . ARG C 1 400 ? -10.419 15.140 14.032 1.00 32.72 400 ARG C N 1
ATOM 8640 C CA . ARG C 1 400 ? -10.277 16.092 15.137 1.00 36.05 400 ARG C CA 1
ATOM 8641 C C . ARG C 1 400 ? -9.999 17.499 14.605 1.00 39.51 400 ARG C C 1
ATOM 8642 O O . ARG C 1 400 ? -9.629 17.670 13.435 1.00 40.77 400 ARG C O 1
ATOM 8650 N N . GLN C 1 401 ? -10.196 18.499 15.465 1.00 43.28 401 GLN C N 1
ATOM 8651 C CA . GLN C 1 401 ? -9.928 19.896 15.122 1.00 45.14 401 GLN C CA 1
ATOM 8652 C C . GLN C 1 401 ? -8.439 20.227 15.312 1.00 46.63 401 GLN C C 1
ATOM 8653 O O . GLN C 1 401 ? -7.769 20.660 14.365 1.00 46.45 401 GLN C O 1
ATOM 8659 N N . GLN C 1 402 ? -7.931 20.002 16.526 1.00 46.86 402 GLN C N 1
ATOM 8660 C CA . GLN C 1 402 ? -6.543 20.316 16.878 1.00 47.68 402 GLN C CA 1
ATOM 8661 C C . GLN C 1 402 ? -5.586 19.212 16.437 1.00 48.26 402 GLN C C 1
ATOM 8662 O O . GLN C 1 402 ? -4.392 19.450 16.249 1.00 48.33 402 GLN C O 1
ATOM 8664 N N . GLN C 1 407 ? -0.650 11.477 21.793 1.00 50.67 407 GLN C N 1
ATOM 8665 C CA . GLN C 1 407 ? -0.940 11.117 20.409 1.00 50.40 407 GLN C CA 1
ATOM 8666 C C . GLN C 1 407 ? -2.438 10.870 20.183 1.00 50.27 407 GLN C C 1
ATOM 8667 O O . GLN C 1 407 ? -3.178 11.813 19.876 1.00 51.72 407 GLN C O 1
ATOM 8673 N N . GLY C 1 408 ? -2.875 9.619 20.358 1.00 46.49 408 GLY C N 1
ATOM 8674 C CA . GLY C 1 408 ? -4.231 9.194 20.017 1.00 44.29 408 GLY C CA 1
ATOM 8675 C C . GLY C 1 408 ? -5.169 9.056 21.199 1.00 43.30 408 GLY C C 1
ATOM 8676 O O . GLY C 1 408 ? -5.509 7.942 21.602 1.00 45.26 408 GLY C O 1
ATOM 8677 N N . GLY C 1 409 ? -5.586 10.196 21.745 1.00 40.49 409 GLY C N 1
ATOM 8678 C CA . GLY C 1 409 ? -6.555 10.249 22.842 1.00 37.66 409 GLY C CA 1
ATOM 8679 C C . GLY C 1 409 ? -7.987 10.121 22.357 1.00 34.85 409 GLY C C 1
ATOM 8680 O O . GLY C 1 409 ? -8.248 10.127 21.153 1.00 34.39 409 GLY C O 1
ATOM 8681 N N . VAL C 1 410 ? -8.912 10.016 23.308 1.00 33.86 410 VAL C N 1
ATOM 8682 C CA . VAL C 1 410 ? -10.328 9.740 23.028 1.00 33.10 410 VAL C CA 1
ATOM 8683 C C . VAL C 1 410 ? -11.174 11.031 22.907 1.00 33.18 410 VAL C C 1
ATOM 8684 O O . VAL C 1 410 ? -12.334 10.996 22.477 1.00 32.76 410 VAL C O 1
ATOM 8688 N N . ASP C 1 411 ? -10.535 12.166 23.188 1.00 33.48 411 ASP C N 1
ATOM 8689 C CA . ASP C 1 411 ? -11.194 13.424 23.578 1.00 33.29 411 ASP C CA 1
ATOM 8690 C C . ASP C 1 411 ? -12.018 14.241 22.566 1.00 32.89 411 ASP C C 1
ATOM 8691 O O . ASP C 1 411 ? -13.148 14.618 22.878 1.00 34.44 411 ASP C O 1
ATOM 8696 N N . GLY C 1 412 ? -11.459 14.553 21.395 1.00 30.92 412 GLY C N 1
ATOM 8697 C CA . GLY C 1 412 ? -12.062 15.578 20.517 1.00 28.25 412 GLY C CA 1
ATOM 8698 C C . GLY C 1 412 ? -12.517 15.164 19.125 1.00 26.63 412 GLY C C 1
ATOM 8699 O O . GLY C 1 412 ? -12.409 15.946 18.171 1.00 26.83 412 GLY C O 1
ATOM 8700 N N . TRP C 1 413 ? -13.063 13.956 19.012 1.00 24.46 413 TRP C N 1
ATOM 8701 C CA . TRP C 1 413 ? -13.400 13.377 17.709 1.00 23.54 413 TRP C CA 1
ATOM 8702 C C . TRP C 1 413 ? -14.826 13.676 17.262 1.00 23.21 413 TRP C C 1
ATOM 8703 O O . TRP C 1 413 ? -15.738 13.798 18.087 1.00 22.62 413 TRP C O 1
ATOM 8714 N N . ARG C 1 414 ? -14.987 13.788 15.946 1.00 22.75 414 ARG C N 1
ATOM 8715 C CA . ARG C 1 414 ? -16.286 13.820 15.283 1.00 22.30 414 ARG C CA 1
ATOM 8716 C C . ARG C 1 414 ? -16.265 12.774 14.176 1.00 22.42 414 ARG C C 1
ATOM 8717 O O . ARG C 1 414 ? -15.346 12.768 13.335 1.00 20.69 414 ARG C O 1
ATOM 8725 N N . VAL C 1 415 ? -17.273 11.897 14.194 1.00 21.67 415 VAL C N 1
ATOM 8726 C CA . VAL C 1 415 ? -17.470 10.876 13.161 1.00 22.85 415 VAL C CA 1
ATOM 8727 C C . VAL C 1 415 ? -17.900 11.564 11.868 1.00 23.45 415 VAL C C 1
ATOM 8728 O O . VAL C 1 415 ? -18.990 12.153 11.793 1.00 24.71 415 VAL C O 1
ATOM 8732 N N . GLU C 1 416 ? -17.035 11.485 10.863 1.00 23.17 416 GLU C N 1
ATOM 8733 C CA . GLU C 1 416 ? -17.309 12.072 9.559 1.00 23.51 416 GLU C CA 1
ATOM 8734 C C . GLU C 1 416 ? -18.154 11.142 8.702 1.00 22.98 416 GLU C C 1
ATOM 8735 O O . GLU C 1 416 ? -18.947 11.615 7.891 1.00 23.18 416 GLU C O 1
ATOM 8741 N N . ALA C 1 417 ? -17.958 9.830 8.869 1.00 21.69 417 ALA C N 1
ATOM 8742 C CA . ALA C 1 417 ? -18.761 8.792 8.184 1.00 21.66 417 ALA C CA 1
ATOM 8743 C C . ALA C 1 417 ? -18.640 7.401 8.832 1.00 21.72 417 ALA C C 1
ATOM 8744 O O . ALA C 1 417 ? -17.672 7.116 9.553 1.00 20.80 417 ALA C O 1
ATOM 8746 N N . VAL C 1 418 ? -19.637 6.549 8.573 1.00 21.34 418 VAL C N 1
ATOM 8747 C CA . VAL C 1 418 ? -19.623 5.139 9.002 1.00 20.85 418 VAL C CA 1
ATOM 8748 C C . VAL C 1 418 ? -19.817 4.245 7.774 1.00 20.76 418 VAL C C 1
ATOM 8749 O O . VAL C 1 418 ? -20.926 4.121 7.234 1.00 20.97 418 VAL C O 1
ATOM 8753 N N . TRP C 1 419 ? -18.724 3.624 7.344 1.00 19.67 419 TRP C N 1
ATOM 8754 C CA . TRP C 1 419 ? -18.703 2.884 6.078 1.00 18.98 419 TRP C CA 1
ATOM 8755 C C . TRP C 1 419 ? -18.822 1.366 6.253 1.00 18.28 419 TRP C C 1
ATOM 8756 O O . TRP C 1 419 ? -18.153 0.793 7.122 1.00 18.05 419 TRP C O 1
ATOM 8767 N N . PRO C 1 420 ? -19.683 0.704 5.438 1.00 18.42 420 PRO C N 1
ATOM 8768 C CA . PRO C 1 420 ? -19.692 -0.767 5.405 1.00 18.16 420 PRO C CA 1
ATOM 8769 C C . PRO C 1 420 ? -18.343 -1.300 4.933 1.00 17.32 420 PRO C C 1
ATOM 8770 O O . PRO C 1 420 ? -17.740 -0.713 4.037 1.00 17.57 420 PRO C O 1
ATOM 8774 N N . ILE C 1 421 ? -17.858 -2.370 5.559 1.00 17.19 421 ILE C N 1
ATOM 8775 C CA . ILE C 1 421 ? -16.635 -3.038 5.113 1.00 17.30 421 ILE C CA 1
ATOM 8776 C C . ILE C 1 421 ? -17.149 -4.208 4.276 1.00 18.17 421 ILE C C 1
ATOM 8777 O O . ILE C 1 421 ? -17.305 -5.328 4.776 1.00 18.13 421 ILE C O 1
ATOM 8782 N N . ARG C 1 422 ? -17.453 -3.932 3.008 1.00 18.35 422 ARG C N 1
ATOM 8783 C CA . ARG C 1 422 ? -18.175 -4.901 2.176 1.00 18.18 422 ARG C CA 1
ATOM 8784 C C . ARG C 1 422 ? -17.367 -6.164 1.856 1.00 18.32 422 ARG C C 1
ATOM 8785 O O . ARG C 1 422 ? -17.946 -7.198 1.553 1.00 17.99 422 ARG C O 1
ATOM 8793 N N . GLY C 1 423 ? -16.041 -6.073 1.962 1.00 18.48 423 GLY C N 1
ATOM 8794 C CA . GLY C 1 423 ? -15.170 -7.233 1.728 1.00 18.31 423 GLY C CA 1
ATOM 8795 C C . GLY C 1 423 ? -14.816 -8.097 2.933 1.00 17.53 423 GLY C C 1
ATOM 8796 O O . GLY C 1 423 ? -13.946 -8.967 2.822 1.00 16.62 423 GLY C O 1
ATOM 8797 N N . ARG C 1 424 ? -15.460 -7.855 4.080 1.00 17.79 424 ARG C N 1
ATOM 8798 C CA . ARG C 1 424 ? -15.236 -8.649 5.301 1.00 17.51 424 ARG C CA 1
ATOM 8799 C C . ARG C 1 424 ? -15.712 -10.099 5.168 1.00 18.42 424 ARG C C 1
ATOM 8800 O O . ARG C 1 424 ? -16.841 -10.362 4.723 1.00 18.45 424 ARG C O 1
ATOM 8808 N N . GLY C 1 425 ? -14.845 -11.028 5.572 1.00 18.08 425 GLY C N 1
ATOM 8809 C CA . GLY C 1 425 ? -15.177 -12.438 5.561 1.00 18.30 425 GLY C CA 1
ATOM 8810 C C . GLY C 1 425 ? -13.987 -13.383 5.497 1.00 18.69 425 GLY C C 1
ATOM 8811 O O . GLY C 1 425 ? -12.835 -12.948 5.612 1.00 18.04 425 GLY C O 1
ATOM 8812 N N . PRO C 1 426 ? -14.262 -14.694 5.340 1.00 18.81 426 PRO C N 1
ATOM 8813 C CA . PRO C 1 426 ? -13.220 -15.731 5.339 1.00 19.11 426 PRO C CA 1
ATOM 8814 C C . PRO C 1 426 ? -12.373 -15.757 4.056 1.00 19.33 426 PRO C C 1
ATOM 8815 O O . PRO C 1 426 ? -11.347 -16.455 3.995 1.00 18.84 426 PRO C O 1
ATOM 8819 N N . GLY C 1 427 ? -12.806 -15.016 3.038 1.00 19.99 427 GLY C N 1
ATOM 8820 C CA . GLY C 1 427 ? -12.037 -14.886 1.800 1.00 20.61 427 GLY C CA 1
ATOM 8821 C C . GLY C 1 427 ? -12.587 -15.731 0.684 1.00 21.10 427 GLY C C 1
ATOM 8822 O O . GLY C 1 427 ? -11.901 -16.612 0.161 1.00 21.90 427 GLY C O 1
ATOM 8823 N N . GLN C 1 428 ? -13.823 -15.438 0.306 1.00 21.47 428 GLN C N 1
ATOM 8824 C CA . GLN C 1 428 ? -14.482 -16.135 -0.787 1.00 21.72 428 GLN C CA 1
ATOM 8825 C C . GLN C 1 428 ? -14.026 -15.590 -2.134 1.00 21.36 428 GLN C C 1
ATOM 8826 O O . GLN C 1 428 ? -13.862 -16.343 -3.087 1.00 20.43 428 GLN C O 1
ATOM 8833 N N . ARG D 1 23 ? -33.279 -4.576 3.890 1.00 50.80 23 ARG D N 1
ATOM 8834 C CA . ARG D 1 23 ? -32.942 -4.353 2.456 1.00 50.45 23 ARG D CA 1
ATOM 8835 C C . ARG D 1 23 ? -31.515 -4.808 2.139 1.00 50.47 23 ARG D C 1
ATOM 8836 O O . ARG D 1 23 ? -31.321 -5.741 1.351 1.00 51.44 23 ARG D O 1
ATOM 8838 N N . CYS D 1 24 ? -30.535 -4.158 2.772 1.00 49.06 24 CYS D N 1
ATOM 8839 C CA . CYS D 1 24 ? -29.109 -4.417 2.541 1.00 46.43 24 CYS D CA 1
ATOM 8840 C C . CYS D 1 24 ? -28.416 -5.052 3.757 1.00 43.77 24 CYS D C 1
ATOM 8841 O O . CYS D 1 24 ? -29.036 -5.253 4.805 1.00 44.94 24 CYS D O 1
ATOM 8844 N N . ALA D 1 25 ? -27.137 -5.392 3.577 1.00 39.17 25 ALA D N 1
ATOM 8845 C CA . ALA D 1 25 ? -26.235 -5.811 4.649 1.00 32.69 25 ALA D CA 1
ATOM 8846 C C . ALA D 1 25 ? -24.914 -5.059 4.484 1.00 29.17 25 ALA D C 1
ATOM 8847 O O . ALA D 1 25 ? -24.575 -4.639 3.374 1.00 27.50 25 ALA D O 1
ATOM 8849 N N . ALA D 1 26 ? -24.173 -4.900 5.581 1.00 25.99 26 ALA D N 1
ATOM 8850 C CA . ALA D 1 26 ? -22.890 -4.173 5.564 1.00 23.69 26 ALA D CA 1
ATOM 8851 C C . ALA D 1 26 ? -21.771 -4.930 4.837 1.00 22.06 26 ALA D C 1
ATOM 8852 O O . ALA D 1 26 ? -20.794 -4.328 4.395 1.00 21.77 26 ALA D O 1
ATOM 8854 N N . THR D 1 27 ? -21.886 -6.252 4.759 1.00 20.95 27 THR D N 1
ATOM 8855 C CA . THR D 1 27 ? -20.882 -7.059 4.046 1.00 20.61 27 THR D CA 1
ATOM 8856 C C . THR D 1 27 ? -21.532 -7.948 2.979 1.00 20.39 27 THR D C 1
ATOM 8857 O O . THR D 1 27 ? -22.673 -8.396 3.152 1.00 20.12 27 THR D O 1
ATOM 8861 N N . ILE D 1 28 ? -20.804 -8.209 1.886 1.00 20.46 28 ILE D N 1
ATOM 8862 C CA . ILE D 1 28 ? -21.267 -9.148 0.841 1.00 20.30 28 ILE D CA 1
ATOM 8863 C C . ILE D 1 28 ? -21.493 -10.544 1.455 1.00 20.98 28 ILE D C 1
ATOM 8864 O O . ILE D 1 28 ? -22.528 -11.163 1.209 1.00 19.91 28 ILE D O 1
ATOM 8869 N N . SER D 1 29 ? -20.543 -10.993 2.282 1.00 21.22 29 SER D N 1
ATOM 8870 C CA . SER D 1 29 ? -20.609 -12.302 2.938 1.00 22.68 29 SER D CA 1
ATOM 8871 C C . SER D 1 29 ? -21.866 -12.487 3.813 1.00 22.42 29 SER D C 1
ATOM 8872 O O . SER D 1 29 ? -22.515 -13.527 3.731 1.00 23.23 29 SER D O 1
ATOM 8875 N N . ALA D 1 30 ? -22.218 -11.478 4.617 1.00 23.61 30 ALA D N 1
ATOM 8876 C CA . ALA D 1 30 ? -23.465 -11.519 5.407 1.00 23.59 30 ALA D CA 1
ATOM 8877 C C . ALA D 1 30 ? -24.743 -11.337 4.568 1.00 24.37 30 ALA D C 1
ATOM 8878 O O . ALA D 1 30 ? -25.851 -11.505 5.084 1.00 25.43 30 ALA D O 1
ATOM 8880 N N . SER D 1 31 ? -24.596 -10.997 3.288 1.00 24.99 31 SER D N 1
ATOM 8881 C CA . SER D 1 31 ? -25.756 -10.948 2.388 1.00 25.74 31 SER D CA 1
ATOM 8882 C C . SER D 1 31 ? -25.805 -12.069 1.340 1.00 25.51 31 SER D C 1
ATOM 8883 O O . SER D 1 31 ? -26.697 -12.082 0.482 1.00 26.72 31 SER D O 1
ATOM 8886 N N . ARG D 1 32 ? -24.848 -12.991 1.395 1.00 24.44 32 ARG D N 1
ATOM 8887 C CA . ARG D 1 32 ? -24.795 -14.095 0.441 1.00 23.54 32 ARG D CA 1
ATOM 8888 C C . ARG D 1 32 ? -24.289 -15.350 1.143 1.00 22.85 32 ARG D C 1
ATOM 8889 O O . ARG D 1 32 ? -23.098 -15.456 1.468 1.00 22.77 32 ARG D O 1
ATOM 8897 N N . ALA D 1 33 ? -25.218 -16.275 1.394 1.00 22.35 33 ALA D N 1
ATOM 8898 C CA . ALA D 1 33 ? -24.922 -17.596 1.957 1.00 21.80 33 ALA D CA 1
ATOM 8899 C C . ALA D 1 33 ? -24.067 -18.415 0.979 1.00 21.35 33 ALA D C 1
ATOM 8900 O O . ALA D 1 33 ? -24.301 -18.358 -0.228 1.00 20.87 33 ALA D O 1
ATOM 8902 N N . PRO D 1 34 ? -23.077 -19.176 1.501 1.00 21.78 34 PRO D N 1
ATOM 8903 C CA . PRO D 1 34 ? -22.125 -19.943 0.688 1.00 21.83 34 PRO D CA 1
ATOM 8904 C C . PRO D 1 34 ? -22.671 -21.289 0.172 1.00 22.46 34 PRO D C 1
ATOM 8905 O O . PRO D 1 34 ? -21.960 -22.010 -0.540 1.00 21.86 34 PRO D O 1
ATOM 8909 N N . ALA D 1 35 ? -23.904 -21.622 0.559 1.00 24.29 35 ALA D N 1
ATOM 8910 C CA . ALA D 1 35 ? -24.544 -22.899 0.217 1.00 25.13 35 ALA D CA 1
ATOM 8911 C C . ALA D 1 35 ? -26.070 -22.824 0.353 1.00 26.48 35 ALA D C 1
ATOM 8912 O O . ALA D 1 35 ? -26.619 -21.857 0.906 1.00 26.37 35 ALA D O 1
ATOM 8914 N N . HIS D 1 36 ? -26.739 -23.859 -0.154 1.00 28.43 36 HIS D N 1
ATOM 8915 C CA . HIS D 1 36 ? -28.188 -23.994 -0.077 1.00 29.75 36 HIS D CA 1
ATOM 8916 C C . HIS D 1 36 ? -28.571 -25.396 0.423 1.00 29.24 36 HIS D C 1
ATOM 8917 O O . HIS D 1 36 ? -27.812 -26.354 0.242 1.00 27.48 36 HIS D O 1
ATOM 8924 N N . LEU D 1 37 ? -29.731 -25.486 1.080 1.00 28.21 37 LEU D N 1
ATOM 8925 C CA . LEU D 1 37 ? -30.393 -26.755 1.428 1.00 28.95 37 LEU D CA 1
ATOM 8926 C C . LEU D 1 37 ? -30.264 -27.802 0.323 1.00 27.01 37 LEU D C 1
ATOM 8927 O O . LEU D 1 37 ? -30.713 -27.578 -0.803 1.00 27.33 37 LEU D O 1
ATOM 8932 N N . GLY D 1 38 ? -29.627 -28.925 0.644 1.00 26.31 38 GLY D N 1
ATOM 8933 C CA . GLY D 1 38 ? -29.498 -30.042 -0.292 1.00 24.49 38 GLY D CA 1
ATOM 8934 C C . GLY D 1 38 ? -28.200 -30.148 -1.079 1.00 24.35 38 GLY D C 1
ATOM 8935 O O . GLY D 1 38 ? -28.004 -31.133 -1.803 1.00 23.83 38 GLY D O 1
ATOM 8936 N N . ASP D 1 39 ? -27.324 -29.144 -0.944 1.00 23.13 39 ASP D N 1
ATOM 8937 C CA . ASP D 1 39 ? -25.989 -29.137 -1.573 1.00 22.50 39 ASP D CA 1
ATOM 8938 C C . ASP D 1 39 ? -25.089 -30.251 -1.048 1.00 22.00 39 ASP D C 1
ATOM 8939 O O . ASP D 1 39 ? -25.266 -30.729 0.072 1.00 22.08 39 ASP D O 1
ATOM 8944 N N . ALA D 1 40 ? -24.133 -30.670 -1.872 1.00 22.35 40 ALA D N 1
ATOM 8945 C CA . ALA D 1 40 ? -22.992 -31.449 -1.388 1.00 21.75 40 ALA D CA 1
ATOM 8946 C C . ALA D 1 40 ? -21.905 -30.454 -0.972 1.00 21.27 40 ALA D C 1
ATOM 8947 O O . ALA D 1 40 ? -22.055 -29.243 -1.196 1.00 19.16 40 ALA D O 1
ATOM 8949 N N . LEU D 1 41 ? -20.821 -30.944 -0.366 1.00 21.98 41 LEU D N 1
ATOM 8950 C CA . LEU D 1 41 ? -19.703 -30.072 0.018 1.00 22.81 41 LEU D CA 1
ATOM 8951 C C . LEU D 1 41 ? -18.993 -29.456 -1.177 1.00 22.94 41 LEU D C 1
ATOM 8952 O O . LEU D 1 41 ? -18.506 -28.330 -1.075 1.00 23.48 41 LEU D O 1
ATOM 8957 N N . HIS D 1 42 ? -18.963 -30.178 -2.306 1.00 22.96 42 HIS D N 1
ATOM 8958 C CA . HIS D 1 42 ? -18.435 -29.633 -3.567 1.00 22.24 42 HIS D CA 1
ATOM 8959 C C . HIS D 1 42 ? -19.203 -28.411 -4.115 1.00 22.41 42 HIS D C 1
ATOM 8960 O O . HIS D 1 42 ? -18.675 -27.687 -4.962 1.00 21.79 42 HIS D O 1
ATOM 8967 N N . ASP D 1 43 ? -20.415 -28.172 -3.605 1.00 21.51 43 ASP D N 1
ATOM 8968 C CA . ASP D 1 43 ? -21.196 -26.970 -3.961 1.00 21.29 43 ASP D CA 1
ATOM 8969 C C . ASP D 1 43 ? -20.966 -25.772 -3.021 1.00 19.91 43 ASP D C 1
ATOM 8970 O O . ASP D 1 43 ? -21.405 -24.658 -3.312 1.00 21.23 43 ASP D O 1
ATOM 8975 N N . VAL D 1 44 ? -20.292 -26.004 -1.904 1.00 18.69 44 VAL D N 1
ATOM 8976 C CA . VAL D 1 44 ? -20.169 -24.998 -0.836 1.00 17.99 44 VAL D CA 1
ATOM 8977 C C . VAL D 1 44 ? -19.018 -24.043 -1.159 1.00 17.54 44 VAL D C 1
ATOM 8978 O O . VAL D 1 44 ? -17.880 -24.481 -1.379 1.00 16.80 44 VAL D O 1
ATOM 8982 N N . ASP D 1 45 ? -19.325 -22.743 -1.192 1.00 17.73 45 ASP D N 1
ATOM 8983 C CA . ASP D 1 45 ? -18.321 -21.721 -1.494 1.00 17.59 45 ASP D CA 1
ATOM 8984 C C . ASP D 1 45 ? -17.360 -21.602 -0.329 1.00 17.36 45 ASP D C 1
ATOM 8985 O O . ASP D 1 45 ? -17.780 -21.525 0.823 1.00 18.10 45 ASP D O 1
ATOM 8990 N N . THR D 1 46 ? -16.076 -21.570 -0.655 1.00 17.29 46 THR D N 1
ATOM 8991 C CA . THR D 1 46 ? -15.011 -21.833 0.307 1.00 17.03 46 THR D CA 1
ATOM 8992 C C . THR D 1 46 ? -14.110 -20.568 0.551 1.00 16.70 46 THR D C 1
ATOM 8993 O O . THR D 1 46 ? -13.999 -19.733 -0.342 1.00 16.69 46 THR D O 1
ATOM 8997 N N . PRO D 1 47 ? -13.537 -20.362 1.752 1.00 16.51 47 PRO D N 1
ATOM 8998 C CA . PRO D 1 47 ? -13.725 -21.212 2.931 1.00 16.54 47 PRO D CA 1
ATOM 8999 C C . PRO D 1 47 ? -15.086 -21.055 3.605 1.00 16.99 47 PRO D C 1
ATOM 9000 O O . PRO D 1 47 ? -15.687 -19.972 3.562 1.00 15.55 47 PRO D O 1
ATOM 9004 N N . ALA D 1 48 ? -15.544 -22.150 4.214 1.00 16.88 48 ALA D N 1
ATOM 9005 C CA . ALA D 1 48 ? -16.844 -22.224 4.870 1.00 18.13 48 ALA D CA 1
ATOM 9006 C C . ALA D 1 48 ? -16.761 -22.935 6.219 1.00 18.53 48 ALA D C 1
ATOM 9007 O O . ALA D 1 48 ? -15.925 -23.820 6.414 1.00 19.61 48 ALA D O 1
ATOM 9009 N N . LEU D 1 49 ? -17.636 -22.540 7.138 1.00 19.19 49 LEU D N 1
ATOM 9010 C CA . LEU D 1 49 ? -17.815 -23.243 8.400 1.00 18.18 49 LEU D CA 1
ATOM 9011 C C . LEU D 1 49 ? -18.865 -24.351 8.283 1.00 17.84 49 LEU D C 1
ATOM 9012 O O . LEU D 1 49 ? -20.045 -24.090 7.995 1.00 18.12 49 LEU D O 1
ATOM 9017 N N . ILE D 1 50 ? -18.408 -25.580 8.517 1.00 16.44 50 ILE D N 1
ATOM 9018 C CA . ILE D 1 50 ? -19.227 -26.797 8.440 1.00 16.69 50 ILE D CA 1
ATOM 9019 C C . ILE D 1 50 ? -19.535 -27.351 9.829 1.00 16.73 50 ILE D C 1
ATOM 9020 O O . ILE D 1 50 ? -18.630 -27.516 10.661 1.00 15.77 50 ILE D O 1
ATOM 9025 N N . LEU D 1 51 ? -20.814 -27.627 10.069 1.00 17.11 51 LEU D N 1
ATOM 9026 C CA . LEU D 1 51 ? -21.246 -28.335 11.277 1.00 17.73 51 LEU D CA 1
ATOM 9027 C C . LEU D 1 51 ? -21.798 -29.702 10.918 1.00 18.76 51 LEU D C 1
ATOM 9028 O O . LEU D 1 51 ? -22.810 -29.815 10.215 1.00 19.23 51 LEU D O 1
ATOM 9033 N N . ASP D 1 52 ? -21.110 -30.739 11.389 1.00 18.83 52 ASP D N 1
ATOM 9034 C CA . ASP D 1 52 ? -21.567 -32.105 11.218 1.00 19.42 52 ASP D CA 1
ATOM 9035 C C . ASP D 1 52 ? -22.632 -32.382 12.277 1.00 19.83 52 ASP D C 1
ATOM 9036 O O . ASP D 1 52 ? -22.307 -32.652 13.437 1.00 19.98 52 ASP D O 1
ATOM 9041 N N . LEU D 1 53 ? -23.897 -32.318 11.853 1.00 19.97 53 LEU D N 1
ATOM 9042 C CA . LEU D 1 53 ? -25.041 -32.469 12.745 1.00 21.13 53 LEU D CA 1
ATOM 9043 C C . LEU D 1 53 ? -25.068 -33.829 13.436 1.00 21.49 53 LEU D C 1
ATOM 9044 O O . LEU D 1 53 ? -25.566 -33.936 14.545 1.00 22.07 53 LEU D O 1
ATOM 9049 N N . ASP D 1 54 ? -24.502 -34.854 12.796 1.00 22.30 54 ASP D N 1
ATOM 9050 C CA . ASP D 1 54 ? -24.447 -36.191 13.407 1.00 23.16 54 ASP D CA 1
ATOM 9051 C C . ASP D 1 54 ? -23.468 -36.261 14.576 1.00 22.39 54 ASP D C 1
ATOM 9052 O O . ASP D 1 54 ? -23.815 -36.786 15.634 1.00 22.45 54 ASP D O 1
ATOM 9057 N N . ALA D 1 55 ? -22.274 -35.691 14.404 1.00 21.46 55 ALA D N 1
ATOM 9058 C CA . ALA D 1 55 ? -21.302 -35.595 15.498 1.00 20.64 55 ALA D CA 1
ATOM 9059 C C . ALA D 1 55 ? -21.793 -34.660 16.617 1.00 20.36 55 ALA D C 1
ATOM 9060 O O . ALA D 1 55 ? -21.697 -35.006 17.806 1.00 19.91 55 ALA D O 1
ATOM 9062 N N . PHE D 1 56 ? -22.336 -33.503 16.211 1.00 19.58 56 PHE D N 1
ATOM 9063 C CA . PHE D 1 56 ? -22.998 -32.524 17.086 1.00 19.56 56 PHE D CA 1
ATOM 9064 C C . PHE D 1 56 ? -24.097 -33.153 17.946 1.00 19.48 56 PHE D C 1
ATOM 9065 O O . PHE D 1 56 ? -24.151 -32.892 19.144 1.00 18.66 56 PHE D O 1
ATOM 9073 N N . ASP D 1 57 ? -24.983 -33.944 17.331 1.00 19.03 57 ASP D N 1
ATOM 9074 C CA . ASP D 1 57 ? -26.038 -34.635 18.089 1.00 19.62 57 ASP D CA 1
ATOM 9075 C C . ASP D 1 57 ? -25.434 -35.613 19.078 1.00 18.65 57 ASP D C 1
ATOM 9076 O O . ASP D 1 57 ? -25.877 -35.688 20.222 1.00 18.46 57 ASP D O 1
ATOM 9081 N N . ARG D 1 58 ? -24.397 -36.322 18.631 1.00 19.24 58 ARG D N 1
ATOM 9082 C CA . ARG D 1 58 ? -23.700 -37.301 19.454 1.00 19.70 58 ARG D CA 1
ATOM 9083 C C . ARG D 1 58 ? -23.010 -36.713 20.695 1.00 18.83 58 ARG D C 1
ATOM 9084 O O . ARG D 1 58 ? -23.069 -37.313 21.765 1.00 19.18 58 ARG D O 1
ATOM 9092 N N . ASN D 1 59 ? -22.391 -35.541 20.553 1.00 18.59 59 ASN D N 1
ATOM 9093 C CA . ASN D 1 59 ? -21.761 -34.838 21.685 1.00 18.69 59 ASN D CA 1
ATOM 9094 C C . ASN D 1 59 ? -22.780 -34.314 22.704 1.00 18.19 59 ASN D C 1
ATOM 9095 O O . ASN D 1 59 ? -22.513 -34.315 23.910 1.00 18.25 59 ASN D O 1
ATOM 9100 N N . CYS D 1 60 ? -23.922 -33.844 22.200 1.00 18.30 60 CYS D N 1
ATOM 9101 C CA . CYS D 1 60 ? -25.027 -33.353 23.026 1.00 19.33 60 CYS D CA 1
ATOM 9102 C C . CYS D 1 60 ? -25.679 -34.514 23.788 1.00 19.14 60 CYS D C 1
ATOM 9103 O O . CYS D 1 60 ? -26.055 -34.361 24.953 1.00 19.02 60 CYS D O 1
ATOM 9106 N N . GLU D 1 61 ? -25.799 -35.660 23.114 1.00 19.61 61 GLU D N 1
ATOM 9107 C CA . GLU D 1 61 ? -26.218 -36.929 23.724 1.00 20.59 61 GLU D CA 1
ATOM 9108 C C . GLU D 1 61 ? -25.233 -37.394 24.795 1.00 19.86 61 GLU D C 1
ATOM 9109 O O . GLU D 1 61 ? -25.654 -37.832 25.865 1.00 21.44 61 GLU D O 1
ATOM 9115 N N . LYS D 1 62 ? -23.930 -37.276 24.516 1.00 19.68 62 LYS D N 1
ATOM 9116 C CA . LYS D 1 62 ? -22.890 -37.660 25.486 1.00 19.55 62 LYS D CA 1
ATOM 9117 C C . LYS D 1 62 ? -22.922 -36.774 26.746 1.00 20.05 62 LYS D C 1
ATOM 9118 O O . LYS D 1 62 ? -22.884 -37.297 27.872 1.00 20.54 62 LYS D O 1
ATOM 9124 N N . LEU D 1 63 ? -23.015 -35.452 26.556 1.00 20.16 63 LEU D N 1
ATOM 9125 C CA . LEU D 1 63 ? -23.115 -34.515 27.688 1.00 20.22 63 LEU D CA 1
ATOM 9126 C C . LEU D 1 63 ? -24.309 -34.837 28.593 1.00 21.14 63 LEU D C 1
ATOM 9127 O O . LEU D 1 63 ? -24.146 -34.964 29.813 1.00 21.41 63 LEU D O 1
ATOM 9132 N N . LYS D 1 64 ? -25.487 -34.980 27.983 1.00 21.33 64 LYS D N 1
ATOM 9133 C CA . LYS D 1 64 ? -26.721 -35.337 28.688 1.00 21.69 64 LYS D CA 1
ATOM 9134 C C . LYS D 1 64 ? -26.554 -36.624 29.502 1.00 21.51 64 LYS D C 1
ATOM 9135 O O . LYS D 1 64 ? -26.941 -36.666 30.671 1.00 21.15 64 LYS D O 1
ATOM 9141 N N . GLY D 1 65 ? -25.943 -37.637 28.887 1.00 21.82 65 GLY D N 1
ATOM 9142 C CA . GLY D 1 65 ? -25.676 -38.925 29.523 1.00 23.20 65 GLY D CA 1
ATOM 9143 C C . GLY D 1 65 ? -24.853 -38.777 30.786 1.00 24.37 65 GLY D C 1
ATOM 9144 O O . GLY D 1 65 ? -25.242 -39.279 31.848 1.00 23.97 65 GLY D O 1
ATOM 9145 N N . VAL D 1 66 ? -23.737 -38.055 30.674 1.00 24.85 66 VAL D N 1
ATOM 9146 C CA . VAL D 1 66 ? -22.857 -37.765 31.814 1.00 25.83 66 VAL D CA 1
ATOM 9147 C C . VAL D 1 66 ? -23.645 -37.039 32.913 1.00 27.45 66 VAL D C 1
ATOM 9148 O O . VAL D 1 66 ? -23.589 -37.430 34.087 1.00 27.76 66 VAL D O 1
ATOM 9152 N N . MET D 1 67 ? -24.410 -36.021 32.511 1.00 27.15 67 MET D N 1
ATOM 9153 C CA . MET D 1 67 ? -25.174 -35.195 33.445 1.00 28.62 67 MET D CA 1
ATOM 9154 C C . MET D 1 67 ? -26.329 -35.896 34.163 1.00 28.77 67 MET D C 1
ATOM 9155 O O . MET D 1 67 ? -26.808 -35.405 35.190 1.00 28.50 67 MET D O 1
ATOM 9160 N N . ALA D 1 68 ? -26.749 -37.045 33.630 1.00 28.89 68 ALA D N 1
ATOM 9161 C CA . ALA D 1 68 ? -27.675 -37.947 34.326 1.00 29.71 68 ALA D CA 1
ATOM 9162 C C . ALA D 1 68 ? -27.082 -38.457 35.653 1.00 30.04 68 ALA D C 1
ATOM 9163 O O . ALA D 1 68 ? -27.803 -38.609 36.644 1.00 30.63 68 ALA D O 1
ATOM 9165 N N . GLY D 1 69 ? -25.766 -38.693 35.663 1.00 30.40 69 GLY D N 1
ATOM 9166 C CA . GLY D 1 69 ? -25.033 -39.140 36.853 1.00 30.37 69 GLY D CA 1
ATOM 9167 C C . GLY D 1 69 ? -24.879 -38.075 37.930 1.00 31.28 69 GLY D C 1
ATOM 9168 O O . GLY D 1 69 ? -24.461 -38.375 39.052 1.00 31.18 69 GLY D O 1
ATOM 9169 N N . PHE D 1 70 ? -25.209 -36.829 37.590 1.00 31.74 70 PHE D N 1
ATOM 9170 C CA . PHE D 1 70 ? -25.217 -35.733 38.557 1.00 32.21 70 PHE D CA 1
ATOM 9171 C C . PHE D 1 70 ? -26.573 -35.007 38.536 1.00 33.01 70 PHE D C 1
ATOM 9172 O O . PHE D 1 70 ? -26.678 -33.913 37.966 1.00 32.24 70 PHE D O 1
ATOM 9180 N N . PRO D 1 71 ? -27.618 -35.617 39.156 1.00 33.49 71 PRO D N 1
ATOM 9181 C CA . PRO D 1 71 ? -28.954 -35.006 39.198 1.00 33.27 71 PRO D CA 1
ATOM 9182 C C . PRO D 1 71 ? -28.964 -33.713 40.008 1.00 32.87 71 PRO D C 1
ATOM 9183 O O . PRO D 1 71 ? -28.148 -33.545 40.927 1.00 32.96 71 PRO D O 1
ATOM 9187 N N . GLY D 1 72 ? -29.876 -32.810 39.655 1.00 31.67 72 GLY D N 1
ATOM 9188 C CA . GLY D 1 72 ? -29.964 -31.500 40.295 1.00 30.99 72 GLY D CA 1
ATOM 9189 C C . GLY D 1 72 ? -28.995 -30.458 39.749 1.00 29.73 72 GLY D C 1
ATOM 9190 O O . GLY D 1 72 ? -29.106 -29.286 40.096 1.00 28.89 72 GLY D O 1
ATOM 9191 N N . VAL D 1 73 ? -28.038 -30.888 38.922 1.00 28.26 73 VAL D N 1
ATOM 9192 C CA . VAL D 1 73 ? -27.118 -29.973 38.243 1.00 26.83 73 VAL D CA 1
ATOM 9193 C C . VAL D 1 73 ? -27.630 -29.711 36.830 1.00 26.29 73 VAL D C 1
ATOM 9194 O O . VAL D 1 73 ? -27.810 -30.642 36.040 1.00 27.64 73 VAL D O 1
ATOM 9198 N N . ALA D 1 74 ? -27.864 -28.435 36.534 1.00 24.67 74 ALA D N 1
ATOM 9199 C CA . ALA D 1 74 ? -28.407 -28.003 35.250 1.00 24.18 74 ALA D CA 1
ATOM 9200 C C . ALA D 1 74 ? -27.284 -27.746 34.249 1.00 22.84 74 ALA D C 1
ATOM 9201 O O . ALA D 1 74 ? -26.165 -27.433 34.637 1.00 22.98 74 ALA D O 1
ATOM 9203 N N . VAL D 1 75 ? -27.580 -27.906 32.963 1.00 22.50 75 VAL D N 1
ATOM 9204 C CA . VAL D 1 75 ? -26.642 -27.489 31.913 1.00 21.11 75 VAL D CA 1
ATOM 9205 C C . VAL D 1 75 ? -27.185 -26.226 31.262 1.00 20.26 75 VAL D C 1
ATOM 9206 O O . VAL D 1 75 ? -28.355 -26.177 30.883 1.00 20.75 75 VAL D O 1
ATOM 9210 N N . ARG D 1 76 ? -26.323 -25.216 31.153 1.00 19.34 76 ARG D N 1
ATOM 9211 C CA . ARG D 1 76 ? -26.626 -23.966 30.461 1.00 18.63 76 ARG D CA 1
ATOM 9212 C C . ARG D 1 76 ? -25.518 -23.749 29.432 1.00 18.04 76 ARG D C 1
ATOM 9213 O O . ARG D 1 76 ? -24.528 -23.071 29.736 1.00 16.96 76 ARG D O 1
ATOM 9221 N N . PRO D 1 77 ? -25.665 -24.347 28.226 1.00 18.33 77 PRO D N 1
ATOM 9222 C CA . PRO D 1 77 ? -24.605 -24.297 27.219 1.00 18.67 77 PRO D CA 1
ATOM 9223 C C . PRO D 1 77 ? -24.257 -22.882 26.778 1.00 19.21 77 PRO D C 1
ATOM 9224 O O . PRO D 1 77 ? -25.149 -22.060 26.546 1.00 18.61 77 PRO D O 1
ATOM 9228 N N . HIS D 1 78 ? -22.959 -22.617 26.664 1.00 19.77 78 HIS D N 1
ATOM 9229 C CA . HIS D 1 78 ? -22.485 -21.275 26.326 1.00 19.46 78 HIS D CA 1
ATOM 9230 C C . HIS D 1 78 ? -22.642 -20.997 24.847 1.00 19.15 78 HIS D C 1
ATOM 9231 O O . HIS D 1 78 ? -21.990 -21.631 24.017 1.00 18.29 78 HIS D O 1
ATOM 9238 N N . ALA D 1 79 ? -23.509 -20.039 24.527 1.00 19.42 79 ALA D N 1
ATOM 9239 C CA . ALA D 1 79 ? -23.753 -19.662 23.134 1.00 18.97 79 ALA D CA 1
ATOM 9240 C C . ALA D 1 79 ? -22.609 -18.886 22.466 1.00 18.90 79 ALA D C 1
ATOM 9241 O O . ALA D 1 79 ? -22.630 -18.714 21.239 1.00 19.03 79 ALA D O 1
ATOM 9267 N N . ALA D 1 81 ? -19.796 -19.904 21.868 1.00 16.01 81 ALA D N 1
ATOM 9268 C CA . ALA D 1 81 ? -19.130 -20.869 21.002 1.00 16.51 81 ALA D CA 1
ATOM 9269 C C . ALA D 1 81 ? -19.649 -20.811 19.559 1.00 17.01 81 ALA D C 1
ATOM 9270 O O . ALA D 1 81 ? -18.859 -20.889 18.622 1.00 18.67 81 ALA D O 1
ATOM 9272 N N . HIS D 1 82 ? -20.958 -20.614 19.394 1.00 16.60 82 HIS D N 1
ATOM 9273 C CA . HIS D 1 82 ? -21.629 -20.794 18.089 1.00 16.52 82 HIS D CA 1
ATOM 9274 C C . HIS D 1 82 ? -22.350 -19.557 17.569 1.00 16.53 82 HIS D C 1
ATOM 9275 O O . HIS D 1 82 ? -22.473 -19.378 16.350 1.00 16.43 82 HIS D O 1
ATOM 9282 N N . LYS D 1 83 ? -22.852 -18.734 18.494 1.00 16.17 83 LYS D N 1
ATOM 9283 C CA . LYS D 1 83 ? -23.450 -17.412 18.181 1.00 16.52 83 LYS D CA 1
ATOM 9284 C C . LYS D 1 83 ? -24.697 -17.479 17.285 1.00 16.73 83 LYS D C 1
ATOM 9285 O O . LYS D 1 83 ? -25.110 -16.483 16.675 1.00 17.50 83 LYS D O 1
ATOM 9291 N N . CYS D 1 84 ? -25.316 -18.655 17.262 1.00 17.55 84 CYS D N 1
ATOM 9292 C CA . CYS D 1 84 ? -26.327 -19.007 16.277 1.00 18.74 84 CYS D CA 1
ATOM 9293 C C . CYS D 1 84 ? -27.525 -19.606 16.995 1.00 19.69 84 CYS D C 1
ATOM 9294 O O . CYS D 1 84 ? -27.405 -20.633 17.678 1.00 20.66 84 CYS D O 1
ATOM 9297 N N . ALA D 1 85 ? -28.668 -18.936 16.842 1.00 20.60 85 ALA D N 1
ATOM 9298 C CA . ALA D 1 85 ? -29.929 -19.309 17.493 1.00 20.82 85 ALA D CA 1
ATOM 9299 C C . ALA D 1 85 ? -30.385 -20.740 17.212 1.00 20.90 85 ALA D C 1
ATOM 9300 O O . ALA D 1 85 ? -30.876 -21.420 18.117 1.00 20.03 85 ALA D O 1
ATOM 9302 N N . GLU D 1 86 ? -30.228 -21.189 15.965 1.00 21.57 86 GLU D N 1
ATOM 9303 C CA . GLU D 1 86 ? -30.665 -22.540 15.589 1.00 20.98 86 GLU D CA 1
ATOM 9304 C C . GLU D 1 86 ? -29.813 -23.613 16.240 1.00 20.03 86 GLU D C 1
ATOM 9305 O O . GLU D 1 86 ? -30.308 -24.709 16.496 1.00 20.23 86 GLU D O 1
ATOM 9311 N N . VAL D 1 87 ? -28.543 -23.303 16.499 1.00 17.99 87 VAL D N 1
ATOM 9312 C CA . VAL D 1 87 ? -27.677 -24.208 17.264 1.00 17.82 87 VAL D CA 1
ATOM 9313 C C . VAL D 1 87 ? -28.128 -24.263 18.727 1.00 18.09 87 VAL D C 1
ATOM 9314 O O . VAL D 1 87 ? -28.231 -25.352 19.288 1.00 17.93 87 VAL D O 1
ATOM 9318 N N . ALA D 1 88 ? -28.413 -23.102 19.324 1.00 18.58 88 ALA D N 1
ATOM 9319 C CA . ALA D 1 88 ? -28.941 -23.063 20.693 1.00 19.80 88 ALA D CA 1
ATOM 9320 C C . ALA D 1 88 ? -30.232 -23.880 20.831 1.00 20.72 88 ALA D C 1
ATOM 9321 O O . ALA D 1 88 ? -30.327 -24.733 21.720 1.00 21.56 88 ALA D O 1
ATOM 9323 N N . ARG D 1 89 ? -31.194 -23.642 19.935 1.00 22.13 89 ARG D N 1
ATOM 9324 C CA . ARG D 1 89 ? -32.464 -24.380 19.919 1.00 23.33 89 ARG D CA 1
ATOM 9325 C C . ARG D 1 89 ? -32.284 -25.902 19.847 1.00 23.82 89 ARG D C 1
ATOM 9326 O O . ARG D 1 89 ? -32.944 -26.638 20.583 1.00 24.03 89 ARG D O 1
ATOM 9334 N N . ARG D 1 90 ? -31.382 -26.358 18.979 1.00 23.34 90 ARG D N 1
ATOM 9335 C CA . ARG D 1 90 ? -31.099 -27.792 18.823 1.00 24.24 90 ARG D CA 1
ATOM 9336 C C . ARG D 1 90 ? -30.392 -28.370 20.047 1.00 24.09 90 ARG D C 1
ATOM 9337 O O . ARG D 1 90 ? -30.689 -29.489 20.446 1.00 24.06 90 ARG D O 1
ATOM 9345 N N . GLN D 1 91 ? -29.486 -27.600 20.653 1.00 22.31 91 GLN D N 1
ATOM 9346 C CA . GLN D 1 91 ? -28.836 -28.002 21.905 1.00 21.49 91 GLN D CA 1
ATOM 9347 C C . GLN D 1 91 ? -29.828 -28.198 23.055 1.00 21.81 91 GLN D C 1
ATOM 9348 O O . GLN D 1 91 ? -29.791 -29.222 23.745 1.00 21.41 91 GLN D O 1
ATOM 9354 N N . LEU D 1 92 ? -30.712 -27.219 23.239 1.00 21.10 92 LEU D N 1
ATOM 9355 C CA . LEU D 1 92 ? -31.674 -27.209 24.348 1.00 22.56 92 LEU D CA 1
ATOM 9356 C C . LEU D 1 92 ? -32.661 -28.373 24.273 1.00 22.59 92 LEU D C 1
ATOM 9357 O O . LEU D 1 92 ? -32.954 -29.007 25.289 1.00 21.72 92 LEU D O 1
ATOM 9362 N N . GLN D 1 93 ? -33.149 -28.645 23.063 1.00 24.06 93 GLN D N 1
ATOM 9363 C CA . GLN D 1 93 ? -34.029 -29.789 22.795 1.00 25.54 93 GLN D CA 1
ATOM 9364 C C . GLN D 1 93 ? -33.316 -31.122 23.066 1.00 25.84 93 GLN D C 1
ATOM 9365 O O . GLN D 1 93 ? -33.891 -32.020 23.697 1.00 27.14 93 GLN D O 1
ATOM 9371 N N . LEU D 1 94 ? -32.072 -31.235 22.596 1.00 25.87 94 LEU D N 1
ATOM 9372 C CA . LEU D 1 94 ? -31.271 -32.457 22.759 1.00 25.22 94 LEU D CA 1
ATOM 9373 C C . LEU D 1 94 ? -30.858 -32.727 24.205 1.00 24.57 94 LEU D C 1
ATOM 9374 O O . LEU D 1 94 ? -30.972 -33.867 24.676 1.00 24.84 94 LEU D O 1
ATOM 9379 N N . LEU D 1 95 ? -30.397 -31.684 24.897 1.00 22.68 95 LEU D N 1
ATOM 9380 C CA . LEU D 1 95 ? -29.960 -31.777 26.297 1.00 22.17 95 LEU D CA 1
ATOM 9381 C C . LEU D 1 95 ? -31.121 -31.829 27.290 1.00 21.75 95 LEU D C 1
ATOM 9382 O O . LEU D 1 95 ? -30.919 -32.178 28.457 1.00 20.15 95 LEU D O 1
ATOM 9387 N N . GLY D 1 96 ? -32.323 -31.476 26.820 1.00 21.16 96 GLY D N 1
ATOM 9388 C CA . GLY D 1 96 ? -33.487 -31.283 27.683 1.00 21.22 96 GLY D CA 1
ATOM 9389 C C . GLY D 1 96 ? -33.292 -30.072 28.577 1.00 21.86 96 GLY D C 1
ATOM 9390 O O . GLY D 1 96 ? -33.825 -30.019 29.686 1.00 21.36 96 GLY D O 1
ATOM 9391 N N . ALA D 1 97 ? -32.531 -29.101 28.068 1.00 21.75 97 ALA D N 1
ATOM 9392 C CA . ALA D 1 97 ? -32.063 -27.947 28.833 1.00 22.02 97 ALA D CA 1
ATOM 9393 C C . ALA D 1 97 ? -32.953 -26.731 28.616 1.00 22.00 97 ALA D C 1
ATOM 9394 O O . ALA D 1 97 ? -33.690 -26.656 27.625 1.00 22.17 97 ALA D O 1
ATOM 9396 N N . LYS D 1 98 ? -32.867 -25.791 29.555 1.00 21.73 98 LYS D N 1
ATOM 9397 C CA . LYS D 1 98 ? -33.724 -24.610 29.599 1.00 22.27 98 LYS D CA 1
ATOM 9398 C C . LYS D 1 98 ? -33.049 -23.336 29.106 1.00 21.64 98 LYS D C 1
ATOM 9399 O O . LYS D 1 98 ? -33.694 -22.505 28.469 1.00 22.03 98 LYS D O 1
ATOM 9405 N N . GLY D 1 99 ? -31.763 -23.184 29.410 1.00 20.81 99 GLY D N 1
ATOM 9406 C CA . GLY D 1 99 ? -31.070 -21.919 29.175 1.00 21.03 99 GLY D CA 1
ATOM 9407 C C . GLY D 1 99 ? -29.747 -21.973 28.445 1.00 20.71 99 GLY D C 1
ATOM 9408 O O . GLY D 1 99 ? -29.139 -23.036 28.310 1.00 19.19 99 GLY D O 1
ATOM 9409 N N . VAL D 1 100 ? -29.323 -20.798 27.974 1.00 20.61 100 VAL D N 1
ATOM 9410 C CA . VAL D 1 100 ? -28.004 -20.587 27.376 1.00 21.50 100 VAL D CA 1
ATOM 9411 C C . VAL D 1 100 ? -27.257 -19.438 28.092 1.00 22.11 100 VAL D C 1
ATOM 9412 O O . VAL D 1 100 ? -27.884 -18.589 28.752 1.00 22.16 100 VAL D O 1
ATOM 9416 N N . CYS D 1 101 ? -25.925 -19.449 27.986 1.00 22.88 101 CYS D N 1
ATOM 9417 C CA . CYS D 1 101 ? -25.067 -18.319 28.378 1.00 23.13 101 CYS D CA 1
ATOM 9418 C C . CYS D 1 101 ? -24.684 -17.480 27.175 1.00 22.30 101 CYS D C 1
ATOM 9419 O O . CYS D 1 101 ? -24.511 -18.014 26.091 1.00 21.93 101 CYS D O 1
ATOM 9422 N N . CYS D 1 102 ? -24.510 -16.174 27.397 1.00 21.64 102 CYS D N 1
ATOM 9423 C CA . CYS D 1 102 ? -24.022 -15.233 26.389 1.00 20.71 102 CYS D CA 1
ATOM 9424 C C . CYS D 1 102 ? -22.932 -14.368 27.018 1.00 19.88 102 CYS D C 1
ATOM 9425 O O . CYS D 1 102 ? -23.108 -13.877 28.131 1.00 19.74 102 CYS D O 1
ATOM 9428 N N . GLN D 1 103 ? -21.814 -14.186 26.321 1.00 18.82 103 GLN D N 1
ATOM 9429 C CA . GLN D 1 103 ? -20.736 -13.354 26.876 1.00 18.49 103 GLN D CA 1
ATOM 9430 C C . GLN D 1 103 ? -20.982 -11.861 26.670 1.00 17.57 103 GLN D C 1
ATOM 9431 O O . GLN D 1 103 ? -20.575 -11.042 27.499 1.00 17.28 103 GLN D O 1
ATOM 9437 N N . LYS D 1 104 ? -21.639 -11.518 25.566 1.00 16.72 104 LYS D N 1
ATOM 9438 C CA . LYS D 1 104 ? -21.953 -10.113 25.249 1.00 16.42 104 LYS D CA 1
ATOM 9439 C C . LYS D 1 104 ? -23.429 -9.969 24.873 1.00 16.13 104 LYS D C 1
ATOM 9440 O O . LYS D 1 104 ? -24.040 -10.921 24.399 1.00 15.23 104 LYS D O 1
ATOM 9446 N N . VAL D 1 105 ? -23.997 -8.782 25.102 1.00 16.68 105 VAL D N 1
ATOM 9447 C CA . VAL D 1 105 ? -25.414 -8.506 24.809 1.00 16.83 105 VAL D CA 1
ATOM 9448 C C . VAL D 1 105 ? -25.849 -8.873 23.372 1.00 16.88 105 VAL D C 1
ATOM 9449 O O . VAL D 1 105 ? -26.928 -9.421 23.188 1.00 16.11 105 VAL D O 1
ATOM 9453 N N . ILE D 1 106 ? -25.011 -8.585 22.367 1.00 17.19 106 ILE D N 1
ATOM 9454 C CA . ILE D 1 106 ? -25.308 -8.989 20.986 1.00 17.59 106 ILE D CA 1
ATOM 9455 C C . ILE D 1 106 ? -25.690 -10.477 20.852 1.00 17.07 106 ILE D C 1
ATOM 9456 O O . ILE D 1 106 ? -26.609 -10.810 20.103 1.00 16.47 106 ILE D O 1
ATOM 9461 N N . GLU D 1 107 ? -25.015 -11.355 21.599 1.00 17.15 107 GLU D N 1
ATOM 9462 C CA . GLU D 1 107 ? -25.376 -12.779 21.610 1.00 17.43 107 GLU D CA 1
ATOM 9463 C C . GLU D 1 107 ? -26.769 -13.001 22.202 1.00 17.41 107 GLU D C 1
ATOM 9464 O O . GLU D 1 107 ? -27.560 -13.768 21.648 1.00 17.28 107 GLU D O 1
ATOM 9470 N N . ALA D 1 108 ? -27.069 -12.311 23.306 1.00 17.00 108 ALA D N 1
ATOM 9471 C CA . ALA D 1 108 ? -28.384 -12.404 23.955 1.00 17.37 108 ALA D CA 1
ATOM 9472 C C . ALA D 1 108 ? -29.510 -11.926 23.037 1.00 17.42 108 ALA D C 1
ATOM 9473 O O . ALA D 1 108 ? -30.605 -12.499 23.044 1.00 17.85 108 ALA D O 1
ATOM 9475 N N . GLU D 1 109 ? -29.222 -10.884 22.253 1.00 17.99 109 GLU D N 1
ATOM 9476 C CA . GLU D 1 109 ? -30.140 -10.372 21.228 1.00 18.84 109 GLU D CA 1
ATOM 9477 C C . GLU D 1 109 ? -30.388 -11.437 20.162 1.00 18.78 109 GLU D C 1
ATOM 9478 O O . GLU D 1 109 ? -31.535 -11.698 19.797 1.00 18.52 109 GLU D O 1
ATOM 9484 N N . ALA D 1 110 ? -29.303 -12.059 19.694 1.00 19.14 110 ALA D N 1
ATOM 9485 C CA . ALA D 1 110 ? -29.368 -13.155 18.720 1.00 19.08 110 ALA D CA 1
ATOM 9486 C C . ALA D 1 110 ? -30.202 -14.339 19.210 1.00 19.13 110 ALA D C 1
ATOM 9487 O O . ALA D 1 110 ? -30.981 -14.897 18.443 1.00 18.33 110 ALA D O 1
ATOM 9489 N N . MET D 1 111 ? -30.046 -14.702 20.483 1.00 19.43 111 MET D N 1
ATOM 9490 C CA . MET D 1 111 ? -30.797 -15.815 21.078 1.00 20.67 111 MET D CA 1
ATOM 9491 C C . MET D 1 111 ? -32.299 -15.525 21.209 1.00 21.36 111 MET D C 1
ATOM 9492 O O . MET D 1 111 ? -33.132 -16.370 20.841 1.00 22.10 111 MET D O 1
ATOM 9497 N N . ALA D 1 112 ? -32.623 -14.324 21.691 1.00 21.82 112 ALA D N 1
ATOM 9498 C CA . ALA D 1 112 ? -33.999 -13.857 21.875 1.00 22.02 112 ALA D CA 1
ATOM 9499 C C . ALA D 1 112 ? -34.815 -13.739 20.584 1.00 23.00 112 ALA D C 1
ATOM 9500 O O . ALA D 1 112 ? -35.975 -14.169 20.556 1.00 24.05 112 ALA D O 1
ATOM 9502 N N . GLU D 1 113 ? -34.226 -13.159 19.530 1.00 22.70 113 GLU D N 1
ATOM 9503 C CA . GLU D 1 113 ? -34.901 -13.047 18.228 1.00 22.89 113 GLU D CA 1
ATOM 9504 C C . GLU D 1 113 ? -35.168 -14.415 17.579 1.00 23.23 113 GLU D C 1
ATOM 9505 O O . GLU D 1 113 ? -36.105 -14.550 16.781 1.00 23.01 113 GLU D O 1
ATOM 9511 N N . GLY D 1 114 ? -34.345 -15.407 17.934 1.00 22.16 114 GLY D N 1
ATOM 9512 C CA . GLY D 1 114 ? -34.523 -16.786 17.494 1.00 23.00 114 GLY D CA 1
ATOM 9513 C C . GLY D 1 114 ? -35.314 -17.673 18.439 1.00 23.35 114 GLY D C 1
ATOM 9514 O O . GLY D 1 114 ? -35.321 -18.896 18.278 1.00 22.54 114 GLY D O 1
ATOM 9515 N N . GLY D 1 115 ? -35.983 -17.066 19.420 1.00 23.61 115 GLY D N 1
ATOM 9516 C CA . GLY D 1 115 ? -36.883 -17.792 20.326 1.00 25.22 115 GLY D CA 1
ATOM 9517 C C . GLY D 1 115 ? -36.257 -18.514 21.508 1.00 26.29 115 GLY D C 1
ATOM 9518 O O . GLY D 1 115 ? -36.935 -19.307 22.180 1.00 27.38 115 GLY D O 1
ATOM 9519 N N . VAL D 1 116 ? -34.966 -18.274 21.746 1.00 26.11 116 VAL D N 1
ATOM 9520 C CA . VAL D 1 116 ? -34.279 -18.772 22.942 1.00 26.35 116 VAL D CA 1
ATOM 9521 C C . VAL D 1 116 ? -34.493 -17.697 24.004 1.00 27.30 116 VAL D C 1
ATOM 9522 O O . VAL D 1 116 ? -33.929 -16.603 23.916 1.00 27.62 116 VAL D O 1
ATOM 9526 N N . SER D 1 117 ? -35.331 -18.014 24.989 1.00 26.63 117 SER D N 1
ATOM 9527 C CA . SER D 1 117 ? -35.886 -17.001 25.886 1.00 27.27 117 SER D CA 1
ATOM 9528 C C . SER D 1 117 ? -35.438 -17.092 27.352 1.00 26.30 117 SER D C 1
ATOM 9529 O O . SER D 1 117 ? -35.991 -16.402 28.211 1.00 27.16 117 SER D O 1
ATOM 9532 N N . ASP D 1 118 ? -34.444 -17.938 27.627 1.00 24.91 118 ASP D N 1
ATOM 9533 C CA . ASP D 1 118 ? -33.837 -18.020 28.960 1.00 23.97 118 ASP D CA 1
ATOM 9534 C C . ASP D 1 118 ? -32.328 -17.827 28.842 1.00 23.00 118 ASP D C 1
ATOM 9535 O O . ASP D 1 118 ? -31.624 -18.712 28.357 1.00 21.77 118 ASP D O 1
ATOM 9540 N N . LEU D 1 119 ? -31.848 -16.664 29.295 1.00 21.85 119 LEU D N 1
ATOM 9541 C CA . LEU D 1 119 ? -30.484 -16.204 29.004 1.00 21.36 119 LEU D CA 1
ATOM 9542 C C . LEU D 1 119 ? -29.732 -15.721 30.231 1.00 20.35 119 LEU D C 1
ATOM 9543 O O . LEU D 1 119 ? -30.241 -14.891 30.996 1.00 19.51 119 LEU D O 1
ATOM 9548 N N . LEU D 1 120 ? -28.521 -16.240 30.417 1.00 18.97 120 LEU D N 1
ATOM 9549 C CA . LEU D 1 120 ? -27.602 -15.649 31.388 1.00 18.44 120 LEU D CA 1
ATOM 9550 C C . LEU D 1 120 ? -26.505 -14.903 30.642 1.00 18.10 120 LEU D C 1
ATOM 9551 O O . LEU D 1 120 ? -25.702 -15.512 29.933 1.00 18.07 120 LEU D O 1
ATOM 9556 N N . LEU D 1 121 ? -26.475 -13.586 30.815 1.00 18.06 121 LEU D N 1
ATOM 9557 C CA . LEU D 1 121 ? -25.321 -12.799 30.404 1.00 18.26 121 LEU D CA 1
ATOM 9558 C C . LEU D 1 121 ? -24.212 -13.051 31.422 1.00 18.03 121 LEU D C 1
ATOM 9559 O O . LEU D 1 121 ? -24.211 -12.470 32.520 1.00 18.07 121 LEU D O 1
ATOM 9564 N N . SER D 1 122 ? -23.283 -13.933 31.049 1.00 18.60 122 SER D N 1
ATOM 9565 C CA . SER D 1 122 ? -22.249 -14.462 31.953 1.00 19.42 122 SER D CA 1
ATOM 9566 C C . SER D 1 122 ? -21.007 -13.576 32.007 1.00 19.92 122 SER D C 1
ATOM 9567 O O . SER D 1 122 ? -19.872 -14.055 31.915 1.00 20.72 122 SER D O 1
ATOM 9570 N N . ASN D 1 123 ? -21.252 -12.281 32.203 1.00 19.80 123 ASN D N 1
ATOM 9571 C CA . ASN D 1 123 ? -20.255 -11.221 32.121 1.00 19.62 123 ASN D CA 1
ATOM 9572 C C . ASN D 1 123 ? -20.913 -9.923 32.598 1.00 19.62 123 ASN D C 1
ATOM 9573 O O . ASN D 1 123 ? -22.143 -9.847 32.657 1.00 19.35 123 ASN D O 1
ATOM 9578 N N . GLU D 1 124 ? -20.104 -8.917 32.939 1.00 19.47 124 GLU D N 1
ATOM 9579 C CA . GLU D 1 124 ? -20.609 -7.588 33.329 1.00 19.59 124 GLU D CA 1
ATOM 9580 C C . GLU D 1 124 ? -20.902 -6.718 32.116 1.00 19.47 124 GLU D C 1
ATOM 9581 O O . GLU D 1 124 ? -20.159 -6.731 31.133 1.00 18.87 124 GLU D O 1
ATOM 9587 N N . VAL D 1 125 ? -22.011 -5.983 32.195 1.00 19.80 125 VAL D N 1
ATOM 9588 C CA . VAL D 1 125 ? -22.426 -5.038 31.160 1.00 20.45 125 VAL D CA 1
ATOM 9589 C C . VAL D 1 125 ? -22.505 -3.661 31.834 1.00 20.15 125 VAL D C 1
ATOM 9590 O O . VAL D 1 125 ? -23.228 -3.494 32.811 1.00 20.26 125 VAL D O 1
ATOM 9594 N N . ILE D 1 126 ? -21.743 -2.703 31.311 1.00 21.49 126 ILE D N 1
ATOM 9595 C CA . ILE D 1 126 ? -21.501 -1.400 31.959 1.00 21.72 126 ILE D CA 1
ATOM 9596 C C . ILE D 1 126 ? -21.999 -0.220 31.112 1.00 22.19 126 ILE D C 1
ATOM 9597 O O . ILE D 1 126 ? -22.363 0.835 31.656 1.00 22.22 126 ILE D O 1
ATOM 9602 N N . ALA D 1 127 ? -21.995 -0.385 29.789 1.00 21.72 127 ALA D N 1
ATOM 9603 C CA . ALA D 1 127 ? -22.475 0.661 28.875 1.00 21.95 127 ALA D CA 1
ATOM 9604 C C . ALA D 1 127 ? -24.004 0.779 28.915 1.00 22.22 127 ALA D C 1
ATOM 9605 O O . ALA D 1 127 ? -24.694 -0.200 28.639 1.00 22.03 127 ALA D O 1
ATOM 9607 N N . PRO D 1 128 ? -24.539 1.982 29.240 1.00 22.94 128 PRO D N 1
ATOM 9608 C CA . PRO D 1 128 ? -25.996 2.198 29.279 1.00 22.68 128 PRO D CA 1
ATOM 9609 C C . PRO D 1 128 ? -26.778 1.740 28.036 1.00 22.24 128 PRO D C 1
ATOM 9610 O O . PRO D 1 128 ? -27.881 1.211 28.190 1.00 23.34 128 PRO D O 1
ATOM 9614 N N . ARG D 1 129 ? -26.218 1.917 26.834 1.00 21.88 129 ARG D N 1
ATOM 9615 C CA . ARG D 1 129 ? -26.899 1.499 25.598 1.00 20.87 129 ARG D CA 1
ATOM 9616 C C . ARG D 1 129 ? -26.998 -0.033 25.490 1.00 20.59 129 ARG D C 1
ATOM 9617 O O . ARG D 1 129 ? -27.964 -0.558 24.925 1.00 19.86 129 ARG D O 1
ATOM 9625 N N . LYS D 1 130 ? -26.007 -0.721 26.065 1.00 20.35 130 LYS D N 1
ATOM 9626 C CA . LYS D 1 130 ? -25.958 -2.180 26.112 1.00 21.26 130 LYS D CA 1
ATOM 9627 C C . LYS D 1 130 ? -26.920 -2.719 27.186 1.00 21.84 130 LYS D C 1
ATOM 9628 O O . LYS D 1 130 ? -27.672 -3.668 26.931 1.00 20.10 130 LYS D O 1
ATOM 9634 N N . ILE D 1 131 ? -26.913 -2.089 28.368 1.00 22.94 131 ILE D N 1
ATOM 9635 C CA . ILE D 1 131 ? -27.934 -2.334 29.406 1.00 23.74 131 ILE D CA 1
ATOM 9636 C C . ILE D 1 131 ? -29.345 -2.212 28.827 1.00 24.43 131 ILE D C 1
ATOM 9637 O O . ILE D 1 131 ? -30.183 -3.101 29.040 1.00 26.00 131 ILE D O 1
ATOM 9642 N N . ASP D 1 132 ? -29.586 -1.126 28.085 1.00 25.41 132 ASP D N 1
ATOM 9643 C CA . ASP D 1 132 ? -30.889 -0.850 27.474 1.00 26.74 132 ASP D CA 1
ATOM 9644 C C . ASP D 1 132 ? -31.374 -1.988 26.576 1.00 26.28 132 ASP D C 1
ATOM 9645 O O . ASP D 1 132 ? -32.529 -2.404 26.686 1.00 26.39 132 ASP D O 1
ATOM 9650 N N . ARG D 1 133 ? -30.479 -2.491 25.721 1.00 25.33 133 ARG D N 1
ATOM 9651 C CA . ARG D 1 133 ? -30.756 -3.626 24.834 1.00 25.10 133 ARG D CA 1
ATOM 9652 C C . ARG D 1 133 ? -31.084 -4.907 25.605 1.00 24.46 133 ARG D C 1
ATOM 9653 O O . ARG D 1 133 ? -32.036 -5.616 25.258 1.00 23.88 133 ARG D O 1
ATOM 9661 N N . LEU D 1 134 ? -30.303 -5.184 26.652 1.00 24.13 134 LEU D N 1
ATOM 9662 C CA . LEU D 1 134 ? -30.465 -6.379 27.483 1.00 24.48 134 LEU D CA 1
ATOM 9663 C C . LEU D 1 134 ? -31.829 -6.395 28.188 1.00 24.64 134 LEU D C 1
ATOM 9664 O O . LEU D 1 134 ? -32.573 -7.377 28.099 1.00 25.25 134 LEU D O 1
ATOM 9669 N N . VAL D 1 135 ? -32.150 -5.282 28.843 1.00 24.50 135 VAL D N 1
ATOM 9670 C CA . VAL D 1 135 ? -33.411 -5.086 29.567 1.00 23.92 135 VAL D CA 1
ATOM 9671 C C . VAL D 1 135 ? -34.596 -5.075 28.595 1.00 23.44 135 VAL D C 1
ATOM 9672 O O . VAL D 1 135 ? -35.679 -5.593 28.916 1.00 23.23 135 VAL D O 1
ATOM 9676 N N . GLY D 1 136 ? -34.362 -4.520 27.405 1.00 23.10 136 GLY D N 1
ATOM 9677 C CA . GLY D 1 136 ? -35.288 -4.602 26.269 1.00 22.88 136 GLY D CA 1
ATOM 9678 C C . GLY D 1 136 ? -35.798 -6.005 25.983 1.00 23.08 136 GLY D C 1
ATOM 9679 O O . GLY D 1 136 ? -36.968 -6.178 25.631 1.00 22.74 136 GLY D O 1
ATOM 9680 N N . LEU D 1 137 ? -34.921 -6.998 26.158 1.00 23.35 137 LEU D N 1
ATOM 9681 C CA . LEU D 1 137 ? -35.239 -8.406 25.899 1.00 24.36 137 LEU D CA 1
ATOM 9682 C C . LEU D 1 137 ? -36.126 -8.982 26.988 1.00 24.82 137 LEU D C 1
ATOM 9683 O O . LEU D 1 137 ? -37.100 -9.678 26.689 1.00 24.14 137 LEU D O 1
ATOM 9688 N N . ALA D 1 138 ? -35.775 -8.668 28.238 1.00 25.90 138 ALA D N 1
ATOM 9689 C CA . ALA D 1 138 ? -36.520 -9.062 29.430 1.00 26.84 138 ALA D CA 1
ATOM 9690 C C . ALA D 1 138 ? -37.920 -8.450 29.433 1.00 27.32 138 ALA D C 1
ATOM 9691 O O . ALA D 1 138 ? -38.888 -9.114 29.810 1.00 27.84 138 ALA D O 1
ATOM 9693 N N . ALA D 1 139 ? -38.006 -7.195 28.985 1.00 28.77 139 ALA D N 1
ATOM 9694 C CA . ALA D 1 139 ? -39.269 -6.478 28.792 1.00 29.31 139 ALA D CA 1
ATOM 9695 C C . ALA D 1 139 ? -40.198 -7.212 27.832 1.00 29.13 139 ALA D C 1
ATOM 9696 O O . ALA D 1 139 ? -41.412 -7.242 28.047 1.00 29.25 139 ALA D O 1
ATOM 9698 N N . ALA D 1 140 ? -39.604 -7.811 26.794 1.00 30.17 140 ALA D N 1
ATOM 9699 C CA . ALA D 1 140 ? -40.319 -8.572 25.766 1.00 30.08 140 ALA D CA 1
ATOM 9700 C C . ALA D 1 140 ? -40.700 -9.999 26.193 1.00 30.74 140 ALA D C 1
ATOM 9701 O O . ALA D 1 140 ? -41.375 -10.715 25.446 1.00 29.91 140 ALA D O 1
ATOM 9703 N N . GLY D 1 141 ? -40.264 -10.405 27.385 1.00 31.01 141 GLY D N 1
ATOM 9704 C CA . GLY D 1 141 ? -40.653 -11.691 27.961 1.00 31.94 141 GLY D CA 1
ATOM 9705 C C . GLY D 1 141 ? -39.547 -12.706 28.178 1.00 31.57 141 GLY D C 1
ATOM 9706 O O . GLY D 1 141 ? -39.823 -13.832 28.593 1.00 33.39 141 GLY D O 1
ATOM 9707 N N . ALA D 1 142 ? -38.301 -12.327 27.895 1.00 31.24 142 ALA D N 1
ATOM 9708 C CA . ALA D 1 142 ? -37.160 -13.216 28.137 1.00 29.66 142 ALA D CA 1
ATOM 9709 C C . ALA D 1 142 ? -36.798 -13.246 29.619 1.00 28.55 142 ALA D C 1
ATOM 9710 O O . ALA D 1 142 ? -36.966 -12.249 30.323 1.00 29.40 142 ALA D O 1
ATOM 9712 N N . ARG D 1 143 ? -36.334 -14.400 30.095 1.00 27.40 143 ARG D N 1
ATOM 9713 C CA . ARG D 1 143 ? -35.869 -14.539 31.477 1.00 27.04 143 ARG D CA 1
ATOM 9714 C C . ARG D 1 143 ? -34.374 -14.284 31.454 1.00 24.44 143 ARG D C 1
ATOM 9715 O O . ARG D 1 143 ? -33.612 -15.081 30.900 1.00 23.61 143 ARG D O 1
ATOM 9723 N N . VAL D 1 144 ? -33.962 -13.163 32.042 1.00 22.45 144 VAL D N 1
ATOM 9724 C CA . VAL D 1 144 ? -32.610 -12.649 31.859 1.00 20.61 144 VAL D CA 1
ATOM 9725 C C . VAL D 1 144 ? -31.875 -12.547 33.196 1.00 20.33 144 VAL D C 1
ATOM 9726 O O . VAL D 1 144 ? -32.367 -11.928 34.141 1.00 19.49 144 VAL D O 1
ATOM 9730 N N . GLY D 1 145 ? -30.722 -13.209 33.268 1.00 19.09 145 GLY D N 1
ATOM 9731 C CA . GLY D 1 145 ? -29.774 -13.035 34.363 1.00 18.31 145 GLY D CA 1
ATOM 9732 C C . GLY D 1 145 ? -28.534 -12.299 33.870 1.00 18.47 145 GLY D C 1
ATOM 9733 O O . GLY D 1 145 ? -28.219 -12.333 32.681 1.00 18.02 145 GLY D O 1
ATOM 9734 N N . VAL D 1 146 ? -27.817 -11.653 34.792 1.00 19.21 146 VAL D N 1
ATOM 9735 C CA . VAL D 1 146 ? -26.619 -10.868 34.447 1.00 18.99 146 VAL D CA 1
ATOM 9736 C C . VAL D 1 146 ? -25.647 -10.852 35.630 1.00 19.44 146 VAL D C 1
ATOM 9737 O O . VAL D 1 146 ? -26.068 -10.886 36.786 1.00 19.64 146 VAL D O 1
ATOM 9741 N N . CYS D 1 147 ? -24.352 -10.832 35.330 1.00 19.83 147 CYS D N 1
ATOM 9742 C CA . CYS D 1 147 ? -23.329 -10.811 36.374 1.00 19.73 147 CYS D CA 1
ATOM 9743 C C . CYS D 1 147 ? -22.914 -9.381 36.702 1.00 19.50 147 CYS D C 1
ATOM 9744 O O . CYS D 1 147 ? -22.878 -8.526 35.818 1.00 20.10 147 CYS D O 1
ATOM 9747 N N . TYR D 1 148 ? -22.596 -9.139 37.971 1.00 19.82 148 TYR D N 1
ATOM 9748 C CA . TYR D 1 148 ? -22.111 -7.825 38.430 1.00 20.71 148 TYR D CA 1
ATOM 9749 C C . TYR D 1 148 ? -21.043 -7.975 39.506 1.00 20.84 148 TYR D C 1
ATOM 9750 O O . TYR D 1 148 ? -20.857 -9.065 40.054 1.00 21.30 148 TYR D O 1
ATOM 9759 N N . GLU D 1 149 ? -20.333 -6.882 39.784 1.00 22.33 149 GLU D N 1
ATOM 9760 C CA . GLU D 1 149 ? -19.216 -6.884 40.738 1.00 23.09 149 GLU D CA 1
ATOM 9761 C C . GLU D 1 149 ? -19.073 -5.544 41.467 1.00 23.38 149 GLU D C 1
ATOM 9762 O O . GLU D 1 149 ? -18.122 -5.336 42.228 1.00 23.04 149 GLU D O 1
ATOM 9768 N N . ARG D 1 150 ? -20.031 -4.648 41.226 1.00 24.18 150 ARG D N 1
ATOM 9769 C CA . ARG D 1 150 ? -19.984 -3.267 41.687 1.00 24.29 150 ARG D CA 1
ATOM 9770 C C . ARG D 1 150 ? -21.403 -2.768 41.902 1.00 23.68 150 ARG D C 1
ATOM 9771 O O . ARG D 1 150 ? -22.291 -3.042 41.080 1.00 22.25 150 ARG D O 1
ATOM 9779 N N . GLU D 1 151 ? -21.601 -2.013 42.987 1.00 23.49 151 GLU D N 1
ATOM 9780 C CA . GLU D 1 151 ? -22.924 -1.526 43.369 1.00 23.70 151 GLU D CA 1
ATOM 9781 C C . GLU D 1 151 ? -23.450 -0.482 42.389 1.00 23.56 151 GLU D C 1
ATOM 9782 O O . GLU D 1 151 ? -24.632 -0.512 42.038 1.00 23.24 151 GLU D O 1
ATOM 9788 N N . ASP D 1 152 ? -22.571 0.412 41.926 1.00 24.00 152 ASP D N 1
ATOM 9789 C CA . ASP D 1 152 ? -22.958 1.413 40.928 1.00 24.29 152 ASP D CA 1
ATOM 9790 C C . ASP D 1 152 ? -23.552 0.769 39.664 1.00 22.57 152 ASP D C 1
ATOM 9791 O O . ASP D 1 152 ? -24.617 1.187 39.202 1.00 21.93 152 ASP D O 1
ATOM 9796 N N . ASN D 1 153 ? -22.890 -0.278 39.156 1.00 21.35 153 ASN D N 1
ATOM 9797 C CA . ASN D 1 153 ? -23.376 -1.067 38.012 1.00 20.56 153 ASN D CA 1
ATOM 9798 C C . ASN D 1 153 ? -24.722 -1.737 38.312 1.00 19.93 153 ASN D C 1
ATOM 9799 O O . ASN D 1 153 ? -25.629 -1.721 37.480 1.00 19.83 153 ASN D O 1
ATOM 9804 N N . LEU D 1 154 ? -24.857 -2.282 39.517 1.00 20.61 154 LEU D N 1
ATOM 9805 C CA . LEU D 1 154 ? -26.116 -2.875 39.958 1.00 20.06 154 LEU D CA 1
ATOM 9806 C C . LEU D 1 154 ? -27.266 -1.865 39.878 1.00 21.06 154 LEU D C 1
ATOM 9807 O O . LEU D 1 154 ? -28.356 -2.190 39.394 1.00 19.71 154 LEU D O 1
ATOM 9812 N N . ARG D 1 155 ? -26.987 -0.635 40.315 1.00 22.11 155 ARG D N 1
ATOM 9813 C CA . ARG D 1 155 ? -27.988 0.422 40.367 1.00 24.22 155 ARG D CA 1
ATOM 9814 C C . ARG D 1 155 ? -28.516 0.824 38.985 1.00 23.86 155 ARG D C 1
ATOM 9815 O O . ARG D 1 155 ? -29.727 0.991 38.822 1.00 23.89 155 ARG D O 1
ATOM 9823 N N . GLN D 1 156 ? -27.618 0.972 38.004 1.00 24.30 156 GLN D N 1
ATOM 9824 C CA . GLN D 1 156 ? -28.032 1.219 36.612 1.00 23.85 156 GLN D CA 1
ATOM 9825 C C . GLN D 1 156 ? -28.852 0.038 36.075 1.00 22.19 156 GLN D C 1
ATOM 9826 O O . GLN D 1 156 ? -29.893 0.243 35.439 1.00 21.58 156 GLN D O 1
ATOM 9832 N N . LEU D 1 157 ? -28.413 -1.184 36.387 1.00 21.15 157 LEU D N 1
ATOM 9833 C CA . LEU D 1 157 ? -29.134 -2.405 35.976 1.00 21.84 157 LEU D CA 1
ATOM 9834 C C . LEU D 1 157 ? -30.584 -2.411 36.461 1.00 21.54 157 LEU D C 1
ATOM 9835 O O . LEU D 1 157 ? -31.508 -2.691 35.684 1.00 21.20 157 LEU D O 1
ATOM 9840 N N . ASN D 1 158 ? -30.770 -2.062 37.733 1.00 20.96 158 ASN D N 1
ATOM 9841 C CA . ASN D 1 158 ? -32.090 -1.983 38.336 1.00 21.41 158 ASN D CA 1
ATOM 9842 C C . ASN D 1 158 ? -32.933 -0.850 37.736 1.00 21.52 158 ASN D C 1
ATOM 9843 O O . ASN D 1 158 ? -34.098 -1.076 37.387 1.00 21.30 158 ASN D O 1
ATOM 9848 N N . ALA D 1 159 ? -32.332 0.339 37.608 1.00 22.45 159 ALA D N 1
ATOM 9849 C CA . ALA D 1 159 ? -33.005 1.525 37.068 1.00 22.88 159 ALA D CA 1
ATOM 9850 C C . ALA D 1 159 ? -33.465 1.312 35.629 1.00 23.73 159 ALA D C 1
ATOM 9851 O O . ALA D 1 159 ? -34.610 1.644 35.284 1.00 24.90 159 ALA D O 1
ATOM 9853 N N . ALA D 1 160 ? -32.585 0.742 34.803 1.00 22.12 160 ALA D N 1
ATOM 9854 C CA . ALA D 1 160 ? -32.958 0.331 33.451 1.00 22.58 160 ALA D CA 1
ATOM 9855 C C . ALA D 1 160 ? -34.091 -0.703 33.459 1.00 21.90 160 ALA D C 1
ATOM 9856 O O . ALA D 1 160 ? -35.067 -0.544 32.728 1.00 21.84 160 ALA D O 1
ATOM 9858 N N . ALA D 1 161 ? -33.975 -1.723 34.313 1.00 21.55 161 ALA D N 1
ATOM 9859 C CA . ALA D 1 161 ? -35.036 -2.730 34.491 1.00 22.14 161 ALA D CA 1
ATOM 9860 C C . ALA D 1 161 ? -36.378 -2.093 34.875 1.00 22.72 161 ALA D C 1
ATOM 9861 O O . ALA D 1 161 ? -37.413 -2.393 34.264 1.00 23.25 161 ALA D O 1
ATOM 9863 N N . ALA D 1 162 ? -36.330 -1.185 35.852 1.00 23.75 162 ALA D N 1
ATOM 9864 C CA . ALA D 1 162 ? -37.506 -0.463 36.349 1.00 24.58 162 ALA D CA 1
ATOM 9865 C C . ALA D 1 162 ? -38.128 0.455 35.299 1.00 25.67 162 ALA D C 1
ATOM 9866 O O . ALA D 1 162 ? -39.352 0.581 35.227 1.00 25.01 162 ALA D O 1
ATOM 9868 N N . ALA D 1 163 ? -37.277 1.081 34.486 1.00 26.19 163 ALA D N 1
ATOM 9869 C CA . ALA D 1 163 ? -37.720 1.944 33.390 1.00 27.01 163 ALA D CA 1
ATOM 9870 C C . ALA D 1 163 ? -38.603 1.219 32.377 1.00 27.55 163 ALA D C 1
ATOM 9871 O O . ALA D 1 163 ? -39.535 1.809 31.830 1.00 27.53 163 ALA D O 1
ATOM 9873 N N . ARG D 1 164 ? -38.308 -0.061 32.146 1.00 28.37 164 ARG D N 1
ATOM 9874 C CA . ARG D 1 164 ? -39.043 -0.873 31.175 1.00 28.89 164 ARG D CA 1
ATOM 9875 C C . ARG D 1 164 ? -40.150 -1.750 31.794 1.00 29.50 164 ARG D C 1
ATOM 9876 O O . ARG D 1 164 ? -40.825 -2.505 31.078 1.00 29.80 164 ARG D O 1
ATOM 9884 N N . GLY D 1 165 ? -40.337 -1.638 33.111 1.00 29.40 165 GLY D N 1
ATOM 9885 C CA . GLY D 1 165 ? -41.363 -2.408 33.838 1.00 30.00 165 GLY D CA 1
ATOM 9886 C C . GLY D 1 165 ? -41.108 -3.907 33.887 1.00 30.28 165 GLY D C 1
ATOM 9887 O O . GLY D 1 165 ? -42.049 -4.715 33.830 1.00 30.31 165 GLY D O 1
ATOM 9888 N N . THR D 1 166 ? -39.828 -4.268 33.979 1.00 30.06 166 THR D N 1
ATOM 9889 C CA . THR D 1 166 ? -39.385 -5.664 34.024 1.00 29.05 166 THR D CA 1
ATOM 9890 C C . THR D 1 166 ? -38.361 -5.875 35.147 1.00 28.63 166 THR D C 1
ATOM 9891 O O . THR D 1 166 ? -38.076 -4.959 35.924 1.00 28.37 166 THR D O 1
ATOM 9895 N N . HIS D 1 167 ? -37.831 -7.091 35.230 1.00 29.68 167 HIS D N 1
ATOM 9896 C CA . HIS D 1 167 ? -36.874 -7.468 36.255 1.00 29.50 167 HIS D CA 1
ATOM 9897 C C . HIS D 1 167 ? -35.712 -8.247 35.645 1.00 29.36 167 HIS D C 1
ATOM 9898 O O . HIS D 1 167 ? -35.808 -8.760 34.523 1.00 28.86 167 HIS D O 1
ATOM 9905 N N . LEU D 1 168 ? -34.617 -8.308 36.393 1.00 27.89 168 LEU D N 1
ATOM 9906 C CA . LEU D 1 168 ? -33.406 -9.002 35.980 1.00 26.56 168 LEU D CA 1
ATOM 9907 C C . LEU D 1 168 ? -32.935 -9.832 37.150 1.00 25.68 168 LEU D C 1
ATOM 9908 O O . LEU D 1 168 ? -32.952 -9.360 38.289 1.00 25.80 168 LEU D O 1
ATOM 9913 N N . ASP D 1 169 ? -32.533 -11.073 36.876 1.00 24.44 169 ASP D N 1
ATOM 9914 C CA . ASP D 1 169 ? -31.772 -11.847 37.849 1.00 24.36 169 ASP D CA 1
ATOM 9915 C C . ASP D 1 169 ? -30.353 -11.308 37.834 1.00 23.59 169 ASP D C 1
ATOM 9916 O O . ASP D 1 169 ? -29.820 -10.967 36.774 1.00 23.18 169 ASP D O 1
ATOM 9921 N N . VAL D 1 170 ? -29.751 -11.213 39.012 1.00 23.31 170 VAL D N 1
ATOM 9922 C CA . VAL D 1 170 ? -28.380 -10.721 39.116 1.00 22.35 170 VAL D CA 1
ATOM 9923 C C . VAL D 1 170 ? -27.504 -11.659 39.943 1.00 21.88 170 VAL D C 1
ATOM 9924 O O . VAL D 1 170 ? -27.902 -12.133 41.015 1.00 22.67 170 VAL D O 1
ATOM 9928 N N . LEU D 1 171 ? -26.313 -11.916 39.419 1.00 21.63 171 LEU D N 1
ATOM 9929 C CA . LEU D 1 171 ? -25.339 -12.810 40.027 1.00 22.24 171 LEU D CA 1
ATOM 9930 C C . LEU D 1 171 ? -24.031 -12.072 40.284 1.00 21.91 171 LEU D C 1
ATOM 9931 O O . LEU D 1 171 ? -23.489 -11.427 39.383 1.00 22.00 171 LEU D O 1
ATOM 9936 N N . VAL D 1 172 ? -23.515 -12.174 41.504 1.00 22.09 172 VAL D N 1
ATOM 9937 C CA . VAL D 1 172 ? -22.195 -11.624 41.809 1.00 22.59 172 VAL D CA 1
ATOM 9938 C C . VAL D 1 172 ? -21.145 -12.542 41.190 1.00 23.18 172 VAL D C 1
ATOM 9939 O O . VAL D 1 172 ? -21.105 -13.736 41.494 1.00 24.45 172 VAL D O 1
ATOM 9943 N N . GLU D 1 173 ? -20.309 -11.992 40.314 1.00 22.12 173 GLU D N 1
ATOM 9944 C CA . GLU D 1 173 ? -19.169 -12.751 39.835 1.00 22.48 173 GLU D CA 1
ATOM 9945 C C . GLU D 1 173 ? -18.085 -12.770 40.900 1.00 22.64 173 GLU D C 1
ATOM 9946 O O . GLU D 1 173 ? -17.672 -11.726 41.409 1.00 22.77 173 GLU D O 1
ATOM 9952 N N . LEU D 1 174 ? -17.668 -13.984 41.234 1.00 23.69 174 LEU D N 1
ATOM 9953 C CA . LEU D 1 174 ? -16.578 -14.237 42.152 1.00 25.02 174 LEU D CA 1
ATOM 9954 C C . LEU D 1 174 ? -15.368 -14.705 41.356 1.00 24.76 174 LEU D C 1
ATOM 9955 O O . LEU D 1 174 ? -15.462 -15.629 40.531 1.00 24.18 174 LEU D O 1
ATOM 9960 N N . ASN D 1 175 ? -14.241 -14.041 41.595 1.00 24.60 175 ASN D N 1
ATOM 9961 C CA . ASN D 1 175 ? -12.970 -14.447 41.021 1.00 24.38 175 ASN D CA 1
ATOM 9962 C C . ASN D 1 175 ? -12.480 -15.655 41.810 1.00 24.39 175 ASN D C 1
ATOM 9963 O O . ASN D 1 175 ? -12.239 -15.569 43.021 1.00 23.46 175 ASN D O 1
ATOM 9968 N N . VAL D 1 176 ? -12.333 -16.769 41.103 1.00 23.15 176 VAL D N 1
ATOM 9969 C CA . VAL D 1 176 ? -12.002 -18.057 41.720 1.00 23.71 176 VAL D CA 1
ATOM 9970 C C . VAL D 1 176 ? -10.629 -18.594 41.288 1.00 24.39 176 VAL D C 1
ATOM 9971 O O . VAL D 1 176 ? -10.326 -19.779 41.476 1.00 23.94 176 VAL D O 1
ATOM 9975 N N . GLY D 1 177 ? -9.805 -17.709 40.726 1.00 25.08 177 GLY D N 1
ATOM 9976 C CA . GLY D 1 177 ? -8.437 -18.054 40.347 1.00 25.47 177 GLY D CA 1
ATOM 9977 C C . GLY D 1 177 ? -7.986 -17.637 38.960 1.00 26.38 177 GLY D C 1
ATOM 9978 O O . GLY D 1 177 ? -6.783 -17.594 38.690 1.00 25.98 177 GLY D O 1
ATOM 9979 N N . GLN D 1 178 ? -8.946 -17.347 38.077 1.00 27.56 178 GLN D N 1
ATOM 9980 C CA . GLN D 1 178 ? -8.645 -16.936 36.702 1.00 27.68 178 GLN D CA 1
ATOM 9981 C C . GLN D 1 178 ? -8.081 -15.512 36.633 1.00 27.30 178 GLN D C 1
ATOM 9982 O O . GLN D 1 178 ? -7.419 -15.156 35.652 1.00 26.59 178 GLN D O 1
ATOM 9988 N N . ASP D 1 179 ? -8.341 -14.718 37.680 1.00 27.69 179 ASP D N 1
ATOM 9989 C CA . ASP D 1 179 ? -7.822 -13.346 37.823 1.00 27.22 179 ASP D CA 1
ATOM 9990 C C . ASP D 1 179 ? -8.283 -12.420 36.673 1.00 26.69 179 ASP D C 1
ATOM 9991 O O . ASP D 1 179 ? -7.492 -11.626 36.151 1.00 26.22 179 ASP D O 1
ATOM 9996 N N . ARG D 1 180 ? -9.557 -12.526 36.287 1.00 26.16 180 ARG D N 1
ATOM 9997 C CA . ARG D 1 180 ? -10.107 -11.745 35.169 1.00 25.22 180 ARG D CA 1
ATOM 9998 C C . ARG D 1 180 ? -11.071 -10.659 35.670 1.00 25.17 180 ARG D C 1
ATOM 9999 O O . ARG D 1 180 ? -10.664 -9.520 35.858 1.00 26.05 180 ARG D O 1
ATOM 10007 N N . CYS D 1 181 ? -12.338 -11.013 35.875 1.00 24.10 181 CYS D N 1
ATOM 10008 C CA . CYS D 1 181 ? -13.296 -10.131 36.539 1.00 23.85 181 CYS D CA 1
ATOM 10009 C C . CYS D 1 181 ? -13.854 -10.856 37.755 1.00 23.63 181 CYS D C 1
ATOM 10010 O O . CYS D 1 181 ? -13.627 -12.057 37.930 1.00 23.86 181 CYS D O 1
ATOM 10013 N N . GLY D 1 182 ? -14.575 -10.119 38.593 1.00 24.34 182 GLY D N 1
ATOM 10014 C CA . GLY D 1 182 ? -15.164 -10.673 39.799 1.00 25.58 182 GLY D CA 1
ATOM 10015 C C . GLY D 1 182 ? -14.522 -10.173 41.073 1.00 26.65 182 GLY D C 1
ATOM 10016 O O . GLY D 1 182 ? -13.387 -9.676 41.065 1.00 26.99 182 GLY D O 1
ATOM 10017 N N . VAL D 1 183 ? -15.259 -10.317 42.170 1.00 28.23 183 VAL D N 1
ATOM 10018 C CA . VAL D 1 183 ? -14.803 -9.875 43.490 1.00 29.47 183 VAL D CA 1
ATOM 10019 C C . VAL D 1 183 ? -13.852 -10.894 44.119 1.00 30.92 183 VAL D C 1
ATOM 10020 O O . VAL D 1 183 ? -13.849 -12.075 43.737 1.00 31.30 183 VAL D O 1
ATOM 10024 N N . ASN D 1 184 ? -13.046 -10.431 45.072 1.00 32.00 184 ASN D N 1
ATOM 10025 C CA . ASN D 1 184 ? -11.999 -11.257 45.675 1.00 33.72 184 ASN D CA 1
ATOM 10026 C C . ASN D 1 184 ? -12.296 -11.735 47.109 1.00 34.68 184 ASN D C 1
ATOM 10027 O O . ASN D 1 184 ? -11.436 -12.346 47.759 1.00 36.01 184 ASN D O 1
ATOM 10032 N N . SER D 1 185 ? -13.520 -11.482 47.580 1.00 34.14 185 SER D N 1
ATOM 10033 C CA . SER D 1 185 ? -13.965 -11.950 48.895 1.00 33.74 185 SER D CA 1
ATOM 10034 C C . SER D 1 185 ? -15.447 -12.304 48.935 1.00 33.07 185 SER D C 1
ATOM 10035 O O . SER D 1 185 ? -16.250 -11.707 48.221 1.00 31.62 185 SER D O 1
ATOM 10038 N N . ALA D 1 186 ? -15.794 -13.245 49.816 1.00 33.70 186 ALA D N 1
ATOM 10039 C CA . ALA D 1 186 ? -17.185 -13.535 50.187 1.00 34.30 186 ALA D CA 1
ATOM 10040 C C . ALA D 1 186 ? -17.893 -12.349 50.854 1.00 34.43 186 ALA D C 1
ATOM 10041 O O . ALA D 1 186 ? -19.118 -12.211 50.743 1.00 35.58 186 ALA D O 1
ATOM 10043 N N . ASP D 1 187 ? -17.127 -11.504 51.547 1.00 35.00 187 ASP D N 1
ATOM 10044 C CA . ASP D 1 187 ? -17.665 -10.289 52.172 1.00 35.04 187 ASP D CA 1
ATOM 10045 C C . ASP D 1 187 ? -18.242 -9.313 51.141 1.00 34.41 187 ASP D C 1
ATOM 10046 O O . ASP D 1 187 ? -19.352 -8.805 51.336 1.00 32.73 187 ASP D O 1
ATOM 10051 N N . GLU D 1 188 ? -17.492 -9.080 50.054 1.00 33.82 188 GLU D N 1
ATOM 10052 C CA . GLU D 1 188 ? -17.951 -8.286 48.908 1.00 33.65 188 GLU D CA 1
ATOM 10053 C C . GLU D 1 188 ? -19.247 -8.875 48.356 1.00 31.52 188 GLU D C 1
ATOM 10054 O O . GLU D 1 188 ? -20.224 -8.150 48.153 1.00 30.69 188 GLU D O 1
ATOM 10060 N N . VAL D 1 189 ? -19.245 -10.195 48.133 1.00 31.89 189 VAL D N 1
ATOM 10061 C CA . VAL D 1 189 ? -20.428 -10.941 47.672 1.00 30.26 189 VAL D CA 1
ATOM 10062 C C . VAL D 1 189 ? -21.631 -10.598 48.552 1.00 29.40 189 VAL D C 1
ATOM 10063 O O . VAL D 1 189 ? -22.677 -10.193 48.037 1.00 28.94 189 VAL D O 1
ATOM 10067 N N . VAL D 1 190 ? -21.450 -10.727 49.868 1.00 28.61 190 VAL D N 1
ATOM 10068 C CA . VAL D 1 190 ? -22.472 -10.378 50.866 1.00 27.56 190 VAL D CA 1
ATOM 10069 C C . VAL D 1 190 ? -22.981 -8.941 50.678 1.00 27.06 190 VAL D C 1
ATOM 10070 O O . VAL D 1 190 ? -24.197 -8.737 50.546 1.00 27.01 190 VAL D O 1
ATOM 10074 N N . GLN D 1 191 ? -22.061 -7.971 50.626 1.00 26.58 191 GLN D N 1
ATOM 10075 C CA . GLN D 1 191 ? -22.422 -6.549 50.461 1.00 26.44 191 GLN D CA 1
ATOM 10076 C C . GLN D 1 191 ? -23.254 -6.341 49.190 1.00 25.81 191 GLN D C 1
ATOM 10077 O O . GLN D 1 191 ? -24.323 -5.711 49.232 1.00 24.54 191 GLN D O 1
ATOM 10083 N N . LEU D 1 192 ? -22.764 -6.902 48.081 1.00 24.90 192 LEU D N 1
ATOM 10084 C CA . LEU D 1 192 ? -23.391 -6.741 46.768 1.00 25.10 192 LEU D CA 1
ATOM 10085 C C . LEU D 1 192 ? -24.754 -7.431 46.684 1.00 24.36 192 LEU D C 1
ATOM 10086 O O . LEU D 1 192 ? -25.700 -6.877 46.105 1.00 23.45 192 LEU D O 1
ATOM 10091 N N . ALA D 1 193 ? -24.848 -8.625 47.273 1.00 23.82 193 ALA D N 1
ATOM 10092 C CA . ALA D 1 193 ? -26.115 -9.338 47.418 1.00 24.65 193 ALA D CA 1
ATOM 10093 C C . ALA D 1 193 ? -27.148 -8.515 48.186 1.00 25.52 193 ALA D C 1
ATOM 10094 O O . ALA D 1 193 ? -28.279 -8.356 47.720 1.00 25.92 193 ALA D O 1
ATOM 10096 N N . ARG D 1 194 ? -26.747 -7.981 49.342 1.00 26.70 194 ARG D N 1
ATOM 10097 C CA . ARG D 1 194 ? -27.631 -7.139 50.166 1.00 28.47 194 ARG D CA 1
ATOM 10098 C C . ARG D 1 194 ? -28.080 -5.854 49.467 1.00 28.70 194 ARG D C 1
ATOM 10099 O O . ARG D 1 194 ? -29.215 -5.399 49.667 1.00 27.87 194 ARG D O 1
ATOM 10107 N N . ALA D 1 195 ? -27.200 -5.301 48.627 1.00 28.78 195 ALA D N 1
ATOM 10108 C CA . ALA D 1 195 ? -27.526 -4.152 47.787 1.00 29.41 195 ALA D CA 1
ATOM 10109 C C . ALA D 1 195 ? -28.611 -4.508 46.766 1.00 30.72 195 ALA D C 1
ATOM 10110 O O . ALA D 1 195 ? -29.526 -3.722 46.527 1.00 31.36 195 ALA D O 1
ATOM 10112 N N . ALA D 1 196 ? -28.510 -5.704 46.187 1.00 30.88 196 ALA D N 1
ATOM 10113 C CA . ALA D 1 196 ? -29.530 -6.223 45.275 1.00 31.12 196 ALA D CA 1
ATOM 10114 C C . ALA D 1 196 ? -30.810 -6.609 46.029 1.00 31.53 196 ALA D C 1
ATOM 10115 O O . ALA D 1 196 ? -31.922 -6.393 45.531 1.00 31.00 196 ALA D O 1
ATOM 10117 N N . ALA D 1 197 ? -30.635 -7.170 47.227 1.00 30.77 197 ALA D N 1
ATOM 10118 C CA . ALA D 1 197 ? -31.746 -7.540 48.121 1.00 32.24 197 ALA D CA 1
ATOM 10119 C C . ALA D 1 197 ? -32.719 -6.386 48.386 1.00 32.56 197 ALA D C 1
ATOM 10120 O O . ALA D 1 197 ? -33.930 -6.608 48.477 1.00 32.93 197 ALA D O 1
ATOM 10122 N N . GLY D 1 198 ? -32.180 -5.168 48.484 1.00 31.27 198 GLY D N 1
ATOM 10123 C CA . GLY D 1 198 ? -32.968 -3.968 48.764 1.00 31.47 198 GLY D CA 1
ATOM 10124 C C . GLY D 1 198 ? -33.444 -3.170 47.566 1.00 30.49 198 GLY D C 1
ATOM 10125 O O . GLY D 1 198 ? -33.856 -2.021 47.724 1.00 31.43 198 GLY D O 1
ATOM 10126 N N . LEU D 1 199 ? -33.389 -3.771 46.375 1.00 30.72 199 LEU D N 1
ATOM 10127 C CA . LEU D 1 199 ? -33.867 -3.138 45.146 1.00 28.85 199 LEU D CA 1
ATOM 10128 C C . LEU D 1 199 ? -35.060 -3.861 44.519 1.00 28.79 199 LEU D C 1
ATOM 10129 O O . LEU D 1 199 ? -35.122 -5.083 44.541 1.00 30.47 199 LEU D O 1
ATOM 10134 N N . ASP D 1 200 ? -35.974 -3.090 43.931 1.00 29.41 200 ASP D N 1
ATOM 10135 C CA . ASP D 1 200 ? -37.292 -3.591 43.488 1.00 31.10 200 ASP D CA 1
ATOM 10136 C C . ASP D 1 200 ? -37.342 -4.408 42.188 1.00 31.17 200 ASP D C 1
ATOM 10137 O O . ASP D 1 200 ? -38.135 -5.349 42.081 1.00 32.30 200 ASP D O 1
ATOM 10142 N N . ASN D 1 201 ? -36.523 -4.036 41.205 1.00 31.08 201 ASN D N 1
ATOM 10143 C CA . ASN D 1 201 ? -36.538 -4.693 39.886 1.00 30.14 201 ASN D CA 1
ATOM 10144 C C . ASN D 1 201 ? -35.290 -5.554 39.618 1.00 30.29 201 ASN D C 1
ATOM 10145 O O . ASN D 1 201 ? -34.982 -5.913 38.473 1.00 28.48 201 ASN D O 1
ATOM 10150 N N . VAL D 1 202 ? -34.586 -5.881 40.694 1.00 30.12 202 VAL D N 1
ATOM 10151 C CA . VAL D 1 202 ? -33.443 -6.775 40.644 1.00 30.87 202 VAL D CA 1
ATOM 10152 C C . VAL D 1 202 ? -33.613 -7.886 41.693 1.00 31.70 202 VAL D C 1
ATOM 10153 O O . VAL D 1 202 ? -34.227 -7.660 42.736 1.00 31.84 202 VAL D O 1
ATOM 10157 N N . ARG D 1 203 ? -33.119 -9.088 41.389 1.00 32.27 203 ARG D N 1
ATOM 10158 C CA . ARG D 1 203 ? -33.150 -10.208 42.340 1.00 32.91 203 ARG D CA 1
ATOM 10159 C C . ARG D 1 203 ? -31.803 -10.921 42.402 1.00 31.46 203 ARG D C 1
ATOM 10160 O O . ARG D 1 203 ? -31.296 -11.393 41.374 1.00 32.25 203 ARG D O 1
ATOM 10168 N N . PHE D 1 204 ? -31.241 -11.009 43.609 1.00 29.28 204 PHE D N 1
ATOM 10169 C CA . PHE D 1 204 ? -29.977 -11.716 43.805 1.00 27.28 204 PHE D CA 1
ATOM 10170 C C . PHE D 1 204 ? -30.180 -13.218 43.632 1.00 25.74 204 PHE D C 1
ATOM 10171 O O . PHE D 1 204 ? -30.851 -13.870 44.437 1.00 23.84 204 PHE D O 1
ATOM 10179 N N . ALA D 1 205 ? -29.592 -13.730 42.555 1.00 25.06 205 ALA D N 1
ATOM 10180 C CA . ALA D 1 205 ? -29.805 -15.091 42.084 1.00 23.81 205 ALA D CA 1
ATOM 10181 C C . ALA D 1 205 ? -28.701 -16.043 42.534 1.00 23.84 205 ALA D C 1
ATOM 10182 O O . ALA D 1 205 ? -28.872 -17.259 42.474 1.00 24.53 205 ALA D O 1
ATOM 10184 N N . GLY D 1 206 ? -27.580 -15.485 42.987 1.00 24.21 206 GLY D N 1
ATOM 10185 C CA . GLY D 1 206 ? -26.424 -16.269 43.428 1.00 23.83 206 GLY D CA 1
ATOM 10186 C C . GLY D 1 206 ? -25.115 -15.793 42.816 1.00 24.19 206 GLY D C 1
ATOM 10187 O O . GLY D 1 206 ? -24.939 -14.603 42.546 1.00 22.60 206 GLY D O 1
ATOM 10188 N N . ILE D 1 207 ? -24.196 -16.729 42.585 1.00 23.91 207 ILE D N 1
ATOM 10189 C CA . ILE D 1 207 ? -22.851 -16.379 42.125 1.00 23.96 207 ILE D CA 1
ATOM 10190 C C . ILE D 1 207 ? -22.423 -17.038 40.813 1.00 23.23 207 ILE D C 1
ATOM 10191 O O . ILE D 1 207 ? -22.873 -18.142 40.483 1.00 21.04 207 ILE D O 1
ATOM 10196 N N . GLN D 1 208 ? -21.560 -16.340 40.076 1.00 23.04 208 GLN D N 1
ATOM 10197 C CA . GLN D 1 208 ? -20.765 -16.983 39.035 1.00 23.36 208 GLN D CA 1
ATOM 10198 C C . GLN D 1 208 ? -19.357 -17.222 39.555 1.00 23.37 208 GLN D C 1
ATOM 10199 O O . GLN D 1 208 ? -18.697 -16.306 40.048 1.00 22.73 208 GLN D O 1
ATOM 10205 N N . ALA D 1 209 ? -18.919 -18.471 39.437 1.00 23.33 209 ALA D N 1
ATOM 10206 C CA . ALA D 1 209 ? -17.596 -18.872 39.854 1.00 24.94 209 ALA D CA 1
ATOM 10207 C C . ALA D 1 209 ? -16.963 -19.642 38.705 1.00 24.88 209 ALA D C 1
ATOM 10208 O O . ALA D 1 209 ? -17.030 -20.876 38.652 1.00 25.95 209 ALA D O 1
ATOM 10210 N N . TYR D 1 210 ? -16.374 -18.895 37.770 1.00 24.76 210 TYR D N 1
ATOM 10211 C CA . TYR D 1 210 ? -15.766 -19.475 36.566 1.00 24.50 210 TYR D CA 1
ATOM 10212 C C . TYR D 1 210 ? -14.253 -19.279 36.516 1.00 24.81 210 TYR D C 1
ATOM 10213 O O . TYR D 1 210 ? -13.759 -18.146 36.585 1.00 23.34 210 TYR D O 1
ATOM 10222 N N . HIS D 1 211 ? -13.539 -20.395 36.387 1.00 24.06 211 HIS D N 1
ATOM 10223 C CA . HIS D 1 211 ? -12.096 -20.383 36.216 1.00 24.87 211 HIS D CA 1
ATOM 10224 C C . HIS D 1 211 ? -11.762 -20.977 34.856 1.00 25.03 211 HIS D C 1
ATOM 10225 O O . HIS D 1 211 ? -11.704 -22.203 34.689 1.00 25.73 211 HIS D O 1
ATOM 10232 N N . GLY D 1 212 ? -11.521 -20.090 33.897 1.00 24.07 212 GLY D N 1
ATOM 10233 C CA . GLY D 1 212 ? -11.253 -20.466 32.513 1.00 25.66 212 GLY D CA 1
ATOM 10234 C C . GLY D 1 212 ? -9.895 -21.056 32.224 1.00 26.02 212 GLY D C 1
ATOM 10235 O O . GLY D 1 212 ? -9.731 -21.741 31.221 1.00 25.76 212 GLY D O 1
ATOM 10236 N N . GLY D 1 213 ? -8.928 -20.793 33.104 1.00 26.99 213 GLY D N 1
ATOM 10237 C CA . GLY D 1 213 ? -7.551 -21.265 32.924 1.00 26.92 213 GLY D CA 1
ATOM 10238 C C . GLY D 1 213 ? -7.314 -22.721 33.287 1.00 26.85 213 GLY D C 1
ATOM 10239 O O . GLY D 1 213 ? -6.202 -23.225 33.120 1.00 28.73 213 GLY D O 1
ATOM 10240 N N . LEU D 1 214 ? -8.356 -23.389 33.779 1.00 25.82 214 LEU D N 1
ATOM 10241 C CA . LEU D 1 214 ? -8.298 -24.807 34.150 1.00 25.37 214 LEU D CA 1
ATOM 10242 C C . LEU D 1 214 ? -8.843 -25.725 33.067 1.00 25.35 214 LEU D C 1
ATOM 10243 O O . LEU D 1 214 ? -8.648 -26.944 33.126 1.00 24.34 214 LEU D O 1
ATOM 10248 N N . GLN D 1 215 ? -9.520 -25.130 32.086 1.00 25.16 215 GLN D N 1
ATOM 10249 C CA . GLN D 1 215 ? -10.246 -25.880 31.058 1.00 25.40 215 GLN D CA 1
ATOM 10250 C C . GLN D 1 215 ? -9.379 -26.823 30.228 1.00 24.81 215 GLN D C 1
ATOM 10251 O O . GLN D 1 215 ? -9.833 -27.896 29.839 1.00 24.81 215 GLN D O 1
ATOM 10257 N N . HIS D 1 216 ? -8.137 -26.418 29.973 1.00 25.73 216 HIS D N 1
ATOM 10258 C CA . HIS D 1 216 ? -7.247 -27.176 29.095 1.00 26.85 216 HIS D CA 1
ATOM 10259 C C . HIS D 1 216 ? -6.127 -27.914 29.825 1.00 28.35 216 HIS D C 1
ATOM 10260 O O . HIS D 1 216 ? -5.205 -28.432 29.184 1.00 29.72 216 HIS D O 1
ATOM 10267 N N . VAL D 1 217 ? -6.224 -27.975 31.156 1.00 29.59 217 VAL D N 1
ATOM 10268 C CA . VAL D 1 217 ? -5.314 -28.789 31.973 1.00 31.01 217 VAL D CA 1
ATOM 10269 C C . VAL D 1 217 ? -5.530 -30.257 31.575 1.00 30.98 217 VAL D C 1
ATOM 10270 O O . VAL D 1 217 ? -6.649 -30.770 31.651 1.00 31.27 217 VAL D O 1
ATOM 10274 N N . ARG D 1 218 ? -4.453 -30.904 31.134 1.00 31.97 218 ARG D N 1
ATOM 10275 C CA . ARG D 1 218 ? -4.527 -32.210 30.456 1.00 33.83 218 ARG D CA 1
ATOM 10276 C C . ARG D 1 218 ? -4.836 -33.365 31.404 1.00 33.81 218 ARG D C 1
ATOM 10277 O O . ARG D 1 218 ? -5.706 -34.192 31.111 1.00 34.28 218 ARG D O 1
ATOM 10285 N N . ASP D 1 219 ? -4.118 -33.400 32.530 1.00 34.13 219 ASP D N 1
ATOM 10286 C CA . ASP D 1 219 ? -4.271 -34.413 33.577 1.00 33.66 219 ASP D CA 1
ATOM 10287 C C . ASP D 1 219 ? -5.651 -34.274 34.227 1.00 32.12 219 ASP D C 1
ATOM 10288 O O . ASP D 1 219 ? -5.973 -33.195 34.739 1.00 32.35 219 ASP D O 1
ATOM 10293 N N . PRO D 1 220 ? -6.474 -35.353 34.200 1.00 31.36 220 PRO D N 1
ATOM 10294 C CA . PRO D 1 220 ? -7.802 -35.322 34.844 1.00 30.42 220 PRO D CA 1
ATOM 10295 C C . PRO D 1 220 ? -7.751 -35.156 36.365 1.00 30.41 220 PRO D C 1
ATOM 10296 O O . PRO D 1 220 ? -8.662 -34.551 36.950 1.00 28.46 220 PRO D O 1
ATOM 10300 N N . ARG D 1 221 ? -6.695 -35.689 36.985 1.00 30.15 221 ARG D N 1
ATOM 10301 C CA . ARG D 1 221 ? -6.462 -35.555 38.424 1.00 30.60 221 ARG D CA 1
ATOM 10302 C C . ARG D 1 221 ? -6.114 -34.126 38.826 1.00 31.32 221 ARG D C 1
ATOM 10303 O O . ARG D 1 221 ? -6.684 -33.594 39.784 1.00 30.90 221 ARG D O 1
ATOM 10305 N N . ASP D 1 222 ? -5.191 -33.508 38.085 1.00 32.03 222 ASP D N 1
ATOM 10306 C CA . ASP D 1 222 ? -4.777 -32.128 38.350 1.00 31.98 222 ASP D CA 1
ATOM 10307 C C . ASP D 1 222 ? -5.876 -31.112 38.054 1.00 31.50 222 ASP D C 1
ATOM 10308 O O . ASP D 1 222 ? -5.978 -30.099 38.745 1.00 31.16 222 ASP D O 1
ATOM 10313 N N . ARG D 1 223 ? -6.694 -31.399 37.040 1.00 30.73 223 ARG D N 1
ATOM 10314 C CA . ARG D 1 223 ? -7.884 -30.601 36.724 1.00 30.77 223 ARG D CA 1
ATOM 10315 C C . ARG D 1 223 ? -8.893 -30.624 37.888 1.00 31.99 223 ARG D C 1
ATOM 10316 O O . ARG D 1 223 ? -9.349 -29.567 38.332 1.00 33.45 223 ARG D O 1
ATOM 10324 N N . ALA D 1 224 ? -9.201 -31.824 38.387 1.00 31.16 224 ALA D N 1
ATOM 10325 C CA . ALA D 1 224 ? -10.135 -32.022 39.505 1.00 32.26 224 ALA D CA 1
ATOM 10326 C C . ALA D 1 224 ? -9.645 -31.388 40.810 1.00 31.70 224 ALA D C 1
ATOM 10327 O O . ALA D 1 224 ? -10.429 -30.788 41.547 1.00 32.04 224 ALA D O 1
ATOM 10329 N N . GLN D 1 225 ? -8.349 -31.537 41.073 1.00 32.60 225 GLN D N 1
ATOM 10330 C CA . GLN D 1 225 ? -7.664 -30.901 42.197 1.00 32.98 225 GLN D CA 1
ATOM 10331 C C . GLN D 1 225 ? -7.816 -29.370 42.157 1.00 32.70 225 GLN D C 1
ATOM 10332 O O . GLN D 1 225 ? -8.180 -28.749 43.163 1.00 32.95 225 GLN D O 1
ATOM 10338 N N . ARG D 1 226 ? -7.539 -28.785 40.992 1.00 32.31 226 ARG D N 1
ATOM 10339 C CA . ARG D 1 226 ? -7.600 -27.335 40.801 1.00 32.14 226 ARG D CA 1
ATOM 10340 C C . ARG D 1 226 ? -9.023 -26.782 40.809 1.00 31.85 226 ARG D C 1
ATOM 10341 O O . ARG D 1 226 ? -9.257 -25.696 41.348 1.00 31.38 226 ARG D O 1
ATOM 10349 N N . VAL D 1 227 ? -9.968 -27.531 40.235 1.00 31.59 227 VAL D N 1
ATOM 10350 C CA . VAL D 1 227 ? -11.402 -27.227 40.396 1.00 32.12 227 VAL D CA 1
ATOM 10351 C C . VAL D 1 227 ? -11.825 -27.340 41.866 1.00 32.39 227 VAL D C 1
ATOM 10352 O O . VAL D 1 227 ? -12.623 -26.532 42.334 1.00 32.69 227 VAL D O 1
ATOM 10356 N N . GLY D 1 228 ? -11.281 -28.329 42.581 1.00 32.55 228 GLY D N 1
ATOM 10357 C CA . GLY D 1 228 ? -11.494 -28.487 44.033 1.00 33.40 228 GLY D CA 1
ATOM 10358 C C . GLY D 1 228 ? -11.221 -27.222 44.836 1.00 32.66 228 GLY D C 1
ATOM 10359 O O . GLY D 1 228 ? -11.951 -26.905 45.782 1.00 33.98 228 GLY D O 1
ATOM 10360 N N . GLN D 1 229 ? -10.167 -26.504 44.448 1.00 32.77 229 GLN D N 1
ATOM 10361 C CA . GLN D 1 229 ? -9.845 -25.184 44.996 1.00 31.72 229 GLN D CA 1
ATOM 10362 C C . GLN D 1 229 ? -10.928 -24.148 44.648 1.00 30.35 229 GLN D C 1
ATOM 10363 O O . GLN D 1 229 ? -11.343 -23.375 45.515 1.00 29.77 229 GLN D O 1
ATOM 10369 N N . VAL D 1 230 ? -11.391 -24.166 43.392 1.00 29.29 230 VAL D N 1
ATOM 10370 C CA . VAL D 1 230 ? -12.488 -23.302 42.887 1.00 28.84 230 VAL D CA 1
ATOM 10371 C C . VAL D 1 230 ? -13.795 -23.586 43.641 1.00 28.09 230 VAL D C 1
ATOM 10372 O O . VAL D 1 230 ? -14.545 -22.666 43.987 1.00 27.95 230 VAL D O 1
ATOM 10376 N N . VAL D 1 231 ? -14.032 -24.874 43.897 1.00 28.30 231 VAL D N 1
ATOM 10377 C CA . VAL D 1 231 ? -15.206 -25.380 44.611 1.00 27.90 231 VAL D CA 1
ATOM 10378 C C . VAL D 1 231 ? -15.245 -24.888 46.068 1.00 27.52 231 VAL D C 1
ATOM 10379 O O . VAL D 1 231 ? -16.286 -24.412 46.532 1.00 28.20 231 VAL D O 1
ATOM 10383 N N . GLY D 1 232 ? -14.109 -24.975 46.762 1.00 27.40 232 GLY D N 1
ATOM 10384 C CA . GLY D 1 232 ? -13.976 -24.485 48.141 1.00 27.75 232 GLY D CA 1
ATOM 10385 C C . GLY D 1 232 ? -14.141 -22.976 48.274 1.00 28.45 232 GLY D C 1
ATOM 10386 O O . GLY D 1 232 ? -14.681 -22.496 49.275 1.00 29.48 232 GLY D O 1
ATOM 10387 N N . ARG D 1 233 ? -13.679 -22.237 47.261 1.00 29.22 233 ARG D N 1
ATOM 10388 C CA . ARG D 1 233 ? -13.807 -20.772 47.207 1.00 29.76 233 ARG D CA 1
ATOM 10389 C C . ARG D 1 233 ? -15.258 -20.329 47.000 1.00 28.56 233 ARG D C 1
ATOM 10390 O O . ARG D 1 233 ? -15.725 -19.405 47.673 1.00 28.58 233 ARG D O 1
ATOM 10398 N N . ALA D 1 234 ? -15.962 -21.002 46.089 1.00 28.22 234 ALA D N 1
ATOM 10399 C CA . ALA D 1 234 ? -17.385 -20.755 45.848 1.00 28.03 234 ALA D CA 1
ATOM 10400 C C . ALA D 1 234 ? -18.255 -21.171 47.047 1.00 28.42 234 ALA D C 1
ATOM 10401 O O . ALA D 1 234 ? -19.258 -20.517 47.346 1.00 26.36 234 ALA D O 1
ATOM 10403 N N . ARG D 1 235 ? -17.853 -22.249 47.727 1.00 29.35 235 ARG D N 1
ATOM 10404 C CA . ARG D 1 235 ? -18.548 -22.754 48.920 1.00 30.87 235 ARG D CA 1
ATOM 10405 C C . ARG D 1 235 ? -18.538 -21.721 50.048 1.00 30.94 235 ARG D C 1
ATOM 10406 O O . ARG D 1 235 ? -19.554 -21.530 50.716 1.00 31.63 235 ARG D O 1
ATOM 10414 N N . ALA D 1 236 ? -17.386 -21.073 50.236 1.00 30.86 236 ALA D N 1
ATOM 10415 C CA . ALA D 1 236 ? -17.190 -20.018 51.235 1.00 31.23 236 ALA D CA 1
ATOM 10416 C C . ALA D 1 236 ? -18.063 -18.798 50.966 1.00 31.65 236 ALA D C 1
ATOM 10417 O O . ALA D 1 236 ? -18.556 -18.176 51.911 1.00 30.96 236 ALA D O 1
ATOM 10419 N N . ALA D 1 237 ? -18.244 -18.467 49.684 1.00 31.16 237 ALA D N 1
ATOM 10420 C CA . ALA D 1 237 ? -19.188 -17.429 49.258 1.00 32.08 237 ALA D CA 1
ATOM 10421 C C . ALA D 1 237 ? -20.623 -17.820 49.614 1.00 32.42 237 ALA D C 1
ATOM 10422 O O . ALA D 1 237 ? -21.348 -17.017 50.207 1.00 32.09 237 ALA D O 1
ATOM 10424 N N . VAL D 1 238 ? -21.000 -19.059 49.277 1.00 33.27 238 VAL D N 1
ATOM 10425 C CA . VAL D 1 238 ? -22.319 -19.637 49.592 1.00 33.23 238 VAL D CA 1
ATOM 10426 C C . VAL D 1 238 ? -22.585 -19.601 51.102 1.00 34.21 238 VAL D C 1
ATOM 10427 O O . VAL D 1 238 ? -23.658 -19.153 51.534 1.00 33.74 238 VAL D O 1
ATOM 10431 N N . ASP D 1 239 ? -21.594 -20.043 51.885 1.00 34.79 239 ASP D N 1
ATOM 10432 C CA . ASP D 1 239 ? -21.695 -20.109 53.347 1.00 35.97 239 ASP D CA 1
ATOM 10433 C C . ASP D 1 239 ? -21.811 -18.744 54.017 1.00 35.46 239 ASP D C 1
ATOM 10434 O O . ASP D 1 239 ? -22.618 -18.573 54.938 1.00 36.15 239 ASP D O 1
ATOM 10439 N N . ALA D 1 240 ? -21.020 -17.779 53.540 1.00 34.42 240 ALA D N 1
ATOM 10440 C CA . ALA D 1 240 ? -21.049 -16.405 54.045 1.00 33.26 240 ALA D CA 1
ATOM 10441 C C . ALA D 1 240 ? -22.405 -15.732 53.846 1.00 32.58 240 ALA D C 1
ATOM 10442 O O . ALA D 1 240 ? -22.872 -15.020 54.734 1.00 32.36 240 ALA D O 1
ATOM 10444 N N . LEU D 1 241 ? -23.027 -15.970 52.689 1.00 31.41 241 LEU D N 1
ATOM 10445 C CA . LEU D 1 241 ? -24.354 -15.430 52.365 1.00 30.41 241 LEU D CA 1
ATOM 10446 C C . LEU D 1 241 ? -25.437 -16.005 53.275 1.00 32.14 241 LEU D C 1
ATOM 10447 O O . LEU D 1 241 ? -26.229 -15.253 53.866 1.00 29.87 241 LEU D O 1
ATOM 10452 N N . LYS D 1 242 ? -25.452 -17.336 53.393 1.00 33.50 242 LYS D N 1
ATOM 10453 C CA . LYS D 1 242 ? -26.370 -18.039 54.295 1.00 33.69 242 LYS D CA 1
ATOM 10454 C C . LYS D 1 242 ? -26.238 -17.539 55.739 1.00 33.30 242 LYS D C 1
ATOM 10455 O O . LYS D 1 242 ? -27.250 -17.210 56.360 1.00 33.34 242 LYS D O 1
ATOM 10461 N N . ALA D 1 243 ? -24.997 -17.437 56.236 1.00 32.81 243 ALA D N 1
ATOM 10462 C CA . ALA D 1 243 ? -24.685 -16.845 57.552 1.00 32.50 243 ALA D CA 1
ATOM 10463 C C . ALA D 1 243 ? -25.239 -15.425 57.720 1.00 31.91 243 ALA D C 1
ATOM 10464 O O . ALA D 1 243 ? -25.741 -15.075 58.798 1.00 31.58 243 ALA D O 1
ATOM 10466 N N . ALA D 1 244 ? -25.146 -14.627 56.654 1.00 29.50 244 ALA D N 1
ATOM 10467 C CA . ALA D 1 244 ? -25.696 -13.265 56.603 1.00 30.72 244 ALA D CA 1
ATOM 10468 C C . ALA D 1 244 ? -27.200 -13.228 56.271 1.00 30.86 244 ALA D C 1
ATOM 10469 O O . ALA D 1 244 ? -27.784 -12.146 56.110 1.00 31.44 244 ALA D O 1
ATOM 10471 N N . GLY D 1 245 ? -27.812 -14.410 56.175 1.00 30.27 245 GLY D N 1
ATOM 10472 C CA . GLY D 1 245 ? -29.252 -14.548 55.981 1.00 31.33 245 GLY D CA 1
ATOM 10473 C C . GLY D 1 245 ? -29.712 -14.235 54.575 1.00 31.51 245 GLY D C 1
ATOM 10474 O O . GLY D 1 245 ? -30.817 -13.712 54.383 1.00 32.74 245 GLY D O 1
ATOM 10475 N N . LEU D 1 246 ? -28.868 -14.566 53.596 1.00 30.33 246 LEU D N 1
ATOM 10476 C CA . LEU D 1 246 ? -29.149 -14.310 52.187 1.00 29.40 246 LEU D CA 1
ATOM 10477 C C . LEU D 1 246 ? -29.202 -15.607 51.376 1.00 28.64 246 LEU D C 1
ATOM 10478 O O . LEU D 1 246 ? -28.409 -16.517 51.633 1.00 27.17 246 LEU D O 1
ATOM 10483 N N . PRO D 1 247 ? -30.136 -15.696 50.399 1.00 28.20 247 PRO D N 1
ATOM 10484 C CA . PRO D 1 247 ? -30.179 -16.855 49.494 1.00 29.19 247 PRO D CA 1
ATOM 10485 C C . PRO D 1 247 ? -28.948 -16.940 48.588 1.00 29.39 247 PRO D C 1
ATOM 10486 O O . PRO D 1 247 ? -28.332 -15.915 48.307 1.00 30.35 247 PRO D O 1
ATOM 10490 N N . CYS D 1 248 ? -28.583 -18.155 48.170 1.00 29.64 248 CYS D N 1
ATOM 10491 C CA . CYS D 1 248 ? -27.597 -18.357 47.098 1.00 29.25 248 CYS D CA 1
ATOM 10492 C C . CYS D 1 248 ? -28.096 -19.451 46.156 1.00 28.72 248 CYS D C 1
ATOM 10493 O O . CYS D 1 248 ? -27.507 -20.534 46.042 1.00 28.20 248 CYS D O 1
ATOM 10496 N N . ASP D 1 249 ? -29.202 -19.125 45.490 1.00 28.25 249 ASP D N 1
ATOM 10497 C CA . ASP D 1 249 ? -29.978 -20.032 44.645 1.00 27.55 249 ASP D CA 1
ATOM 10498 C C . ASP D 1 249 ? -29.165 -20.693 43.525 1.00 26.82 249 ASP D C 1
ATOM 10499 O O . ASP D 1 249 ? -29.262 -21.908 43.317 1.00 25.59 249 ASP D O 1
ATOM 10504 N N . THR D 1 250 ? -28.352 -19.894 42.835 1.00 26.34 250 THR D N 1
ATOM 10505 C CA . THR D 1 250 ? -27.532 -20.363 41.710 1.00 24.88 250 THR D CA 1
ATOM 10506 C C . THR D 1 250 ? -26.031 -20.243 42.004 1.00 24.54 250 THR D C 1
ATOM 10507 O O . THR D 1 250 ? -25.552 -19.212 42.484 1.00 24.56 250 THR D O 1
ATOM 10511 N N . VAL D 1 251 ? -25.311 -21.331 41.750 1.00 22.72 251 VAL D N 1
ATOM 10512 C CA . VAL D 1 251 ? -23.858 -21.334 41.721 1.00 22.11 251 VAL D CA 1
ATOM 10513 C C . VAL D 1 251 ? -23.496 -21.829 40.324 1.00 21.66 251 VAL D C 1
ATOM 10514 O O . VAL D 1 251 ? -23.587 -23.018 40.035 1.00 21.60 251 VAL D O 1
ATOM 10518 N N . THR D 1 252 ? -23.110 -20.907 39.449 1.00 22.16 252 THR D N 1
ATOM 10519 C CA . THR D 1 252 ? -22.894 -21.268 38.043 1.00 21.92 252 THR D CA 1
ATOM 10520 C C . THR D 1 252 ? -21.467 -21.030 37.538 1.00 21.99 252 THR D C 1
ATOM 10521 O O . THR D 1 252 ? -20.849 -20.014 37.855 1.00 21.33 252 THR D O 1
ATOM 10525 N N . GLY D 1 253 ? -20.963 -21.975 36.751 1.00 21.16 253 GLY D N 1
ATOM 10526 C CA . GLY D 1 253 ? -19.590 -21.910 36.248 1.00 22.15 253 GLY D CA 1
ATOM 10527 C C . GLY D 1 253 ? -19.139 -23.192 35.580 1.00 22.21 253 GLY D C 1
ATOM 10528 O O . GLY D 1 253 ? -19.965 -23.996 35.154 1.00 22.08 253 GLY D O 1
ATOM 10529 N N . GLY D 1 254 ? -17.822 -23.372 35.480 1.00 22.51 254 GLY D N 1
ATOM 10530 C CA . GLY D 1 254 ? -17.240 -24.526 34.793 1.00 22.28 254 GLY D CA 1
ATOM 10531 C C . GLY D 1 254 ? -17.360 -24.443 33.282 1.00 21.32 254 GLY D C 1
ATOM 10532 O O . GLY D 1 254 ? -18.133 -23.639 32.759 1.00 21.93 254 GLY D O 1
ATOM 10533 N N . GLY D 1 255 ? -16.586 -25.270 32.587 1.00 20.68 255 GLY D N 1
ATOM 10534 C CA . GLY D 1 255 ? -16.604 -25.303 31.119 1.00 20.46 255 GLY D CA 1
ATOM 10535 C C . GLY D 1 255 ? -16.479 -26.706 30.561 1.00 20.02 255 GLY D C 1
ATOM 10536 O O . GLY D 1 255 ? -16.577 -27.692 31.303 1.00 19.40 255 GLY D O 1
ATOM 10537 N N . THR D 1 256 ? -16.243 -26.789 29.251 1.00 19.55 256 THR D N 1
ATOM 10538 C CA . THR D 1 256 ? -16.069 -28.059 28.543 1.00 19.52 256 THR D CA 1
ATOM 10539 C C . THR D 1 256 ? -15.025 -28.968 29.202 1.00 19.57 256 THR D C 1
ATOM 10540 O O . THR D 1 256 ? -15.231 -30.173 29.269 1.00 20.33 256 THR D O 1
ATOM 10544 N N . GLY D 1 257 ? -13.939 -28.382 29.712 1.00 19.75 257 GLY D N 1
ATOM 10545 C CA . GLY D 1 257 ? -12.862 -29.152 30.344 1.00 20.23 257 GLY D CA 1
ATOM 10546 C C . GLY D 1 257 ? -13.139 -29.645 31.756 1.00 20.34 257 GLY D C 1
ATOM 10547 O O . GLY D 1 257 ? -12.740 -30.753 32.123 1.00 19.64 257 GLY D O 1
ATOM 10548 N N . THR D 1 258 ? -13.839 -28.834 32.543 1.00 20.53 258 THR D N 1
ATOM 10549 C CA . THR D 1 258 ? -13.915 -29.051 33.994 1.00 21.87 258 THR D CA 1
ATOM 10550 C C . THR D 1 258 ? -15.280 -29.508 34.525 1.00 23.27 258 THR D C 1
ATOM 10551 O O . THR D 1 258 ? -15.358 -30.033 35.643 1.00 25.48 258 THR D O 1
ATOM 10555 N N . TYR D 1 259 ? -16.332 -29.326 33.718 1.00 23.40 259 TYR D N 1
ATOM 10556 C CA . TYR D 1 259 ? -17.748 -29.475 34.119 1.00 23.48 259 TYR D CA 1
ATOM 10557 C C . TYR D 1 259 ? -18.092 -30.674 35.016 1.00 23.90 259 TYR D C 1
ATOM 10558 O O . TYR D 1 259 ? -18.938 -30.560 35.905 1.00 24.00 259 TYR D O 1
ATOM 10567 N N . ARG D 1 260 ? -17.442 -31.813 34.762 1.00 25.10 260 ARG D N 1
ATOM 10568 C CA . ARG D 1 260 ? -17.662 -33.040 35.519 1.00 25.83 260 ARG D CA 1
ATOM 10569 C C . ARG D 1 260 ? -17.363 -32.861 36.999 1.00 26.42 260 ARG D C 1
ATOM 10570 O O . ARG D 1 260 ? -18.081 -33.389 37.844 1.00 25.07 260 ARG D O 1
ATOM 10578 N N . VAL D 1 261 ? -16.307 -32.107 37.295 1.00 27.64 261 VAL D N 1
ATOM 10579 C CA . VAL D 1 261 ? -15.878 -31.887 38.671 1.00 28.85 261 VAL D CA 1
ATOM 10580 C C . VAL D 1 261 ? -16.811 -30.900 39.382 1.00 28.86 261 VAL D C 1
ATOM 10581 O O . VAL D 1 261 ? -17.262 -31.177 40.495 1.00 28.89 261 VAL D O 1
ATOM 10585 N N . GLU D 1 262 ? -17.127 -29.785 38.722 1.00 28.97 262 GLU D N 1
ATOM 10586 C CA . GLU D 1 262 ? -18.117 -28.827 39.233 1.00 29.57 262 GLU D CA 1
ATOM 10587 C C . GLU D 1 262 ? -19.485 -29.471 39.516 1.00 29.16 262 GLU D C 1
ATOM 10588 O O . GLU D 1 262 ? -20.048 -29.272 40.592 1.00 27.73 262 GLU D O 1
ATOM 10594 N N . ALA D 1 263 ? -19.985 -30.262 38.564 1.00 28.65 263 ALA D N 1
ATOM 10595 C CA . ALA D 1 263 ? -21.268 -30.965 38.693 1.00 29.32 263 ALA D CA 1
ATOM 10596 C C . ALA D 1 263 ? -21.300 -31.958 39.863 1.00 29.50 263 ALA D C 1
ATOM 10597 O O . ALA D 1 263 ? -22.334 -32.120 40.511 1.00 29.73 263 ALA D O 1
ATOM 10599 N N . ALA D 1 264 ? -20.158 -32.601 40.118 1.00 30.01 264 ALA D N 1
ATOM 10600 C CA . ALA D 1 264 ? -20.002 -33.621 41.166 1.00 30.47 264 ALA D CA 1
ATOM 10601 C C . ALA D 1 264 ? -19.836 -33.048 42.567 1.00 30.50 264 ALA D C 1
ATOM 10602 O O . ALA D 1 264 ? -20.001 -33.769 43.560 1.00 29.95 264 ALA D O 1
ATOM 10604 N N . SER D 1 265 ? -19.515 -31.757 42.640 1.00 30.68 265 SER D N 1
ATOM 10605 C CA . SER D 1 265 ? -19.090 -31.116 43.891 1.00 29.79 265 SER D CA 1
ATOM 10606 C C . SER D 1 265 ? -20.160 -30.975 44.973 1.00 29.32 265 SER D C 1
ATOM 10607 O O . SER D 1 265 ? -19.828 -30.897 46.152 1.00 28.71 265 SER D O 1
ATOM 10610 N N . GLY D 1 266 ? -21.429 -30.944 44.573 1.00 29.07 266 GLY D N 1
ATOM 10611 C CA . GLY D 1 266 ? -22.529 -30.620 45.484 1.00 27.54 266 GLY D CA 1
ATOM 10612 C C . GLY D 1 266 ? -22.549 -29.152 45.894 1.00 27.58 266 GLY D C 1
ATOM 10613 O O . GLY D 1 266 ? -23.272 -28.775 46.822 1.00 26.48 266 GLY D O 1
ATOM 10614 N N . VAL D 1 267 ? -21.747 -28.335 45.203 1.00 26.06 267 VAL D N 1
ATOM 10615 C CA . VAL D 1 267 ? -21.679 -26.881 45.419 1.00 25.69 267 VAL D CA 1
ATOM 10616 C C . VAL D 1 267 ? -22.285 -26.165 44.212 1.00 24.33 267 VAL D C 1
ATOM 10617 O O . VAL D 1 267 ? -23.176 -25.329 44.367 1.00 24.45 267 VAL D O 1
ATOM 10621 N N . PHE D 1 268 ? -21.797 -26.502 43.019 1.00 23.69 268 PHE D N 1
ATOM 10622 C CA . PHE D 1 268 ? -22.281 -25.896 41.782 1.00 22.80 268 PHE D CA 1
ATOM 10623 C C . PHE D 1 268 ? -23.691 -26.345 41.427 1.00 21.90 268 PHE D C 1
ATOM 10624 O O . PHE D 1 268 ? -24.045 -27.516 41.602 1.00 21.83 268 PHE D O 1
ATOM 10632 N N . THR D 1 269 ? -24.482 -25.376 40.968 1.00 21.85 269 THR D N 1
ATOM 10633 C CA . THR D 1 269 ? -25.897 -25.538 40.596 1.00 22.02 269 THR D CA 1
ATOM 10634 C C . THR D 1 269 ? -26.054 -25.781 39.098 1.00 22.18 269 THR D C 1
ATOM 10635 O O . THR D 1 269 ? -26.993 -26.437 38.647 1.00 22.02 269 THR D O 1
ATOM 10639 N N . GLU D 1 270 ? -25.102 -25.252 38.341 1.00 22.18 270 GLU D N 1
ATOM 10640 C CA . GLU D 1 270 ? -25.215 -25.133 36.903 1.00 22.25 270 GLU D CA 1
ATOM 10641 C C . GLU D 1 270 ? -23.813 -25.116 36.334 1.00 21.72 270 GLU D C 1
ATOM 10642 O O . GLU D 1 270 ? -22.918 -24.479 36.899 1.00 20.62 270 GLU D O 1
ATOM 10648 N N . VAL D 1 271 ? -23.632 -25.849 35.235 1.00 20.95 271 VAL D N 1
ATOM 10649 C CA . VAL D 1 271 ? -22.388 -25.827 34.469 1.00 21.65 271 VAL D CA 1
ATOM 10650 C C . VAL D 1 271 ? -22.581 -25.129 33.121 1.00 21.75 271 VAL D C 1
ATOM 10651 O O . VAL D 1 271 ? -23.668 -25.188 32.524 1.00 22.47 271 VAL D O 1
ATOM 10655 N N . GLN D 1 272 ? -21.511 -24.492 32.650 1.00 22.50 272 GLN D N 1
ATOM 10656 C CA . GLN D 1 272 ? -21.541 -23.632 31.464 1.00 22.58 272 GLN D CA 1
ATOM 10657 C C . GLN D 1 272 ? -20.649 -24.122 30.292 1.00 22.17 272 GLN D C 1
ATOM 10658 O O . GLN D 1 272 ? -19.928 -23.306 29.704 1.00 22.17 272 GLN D O 1
ATOM 10664 N N . PRO D 1 273 ? -20.701 -25.431 29.926 1.00 21.95 273 PRO D N 1
ATOM 10665 C CA . PRO D 1 273 ? -19.821 -25.810 28.812 1.00 21.55 273 PRO D CA 1
ATOM 10666 C C . PRO D 1 273 ? -20.333 -25.260 27.488 1.00 21.50 273 PRO D C 1
ATOM 10667 O O . PRO D 1 273 ? -21.545 -25.246 27.255 1.00 21.87 273 PRO D O 1
ATOM 10671 N N . GLY D 1 274 ? -19.408 -24.803 26.646 1.00 20.97 274 GLY D N 1
ATOM 10672 C CA . GLY D 1 274 ? -19.737 -24.260 25.339 1.00 20.75 274 GLY D CA 1
ATOM 10673 C C . GLY D 1 274 ? -19.138 -25.041 24.192 1.00 20.09 274 GLY D C 1
ATOM 10674 O O . GLY D 1 274 ? -19.839 -25.396 23.251 1.00 20.24 274 GLY D O 1
ATOM 10675 N N . SER D 1 275 ? -17.838 -25.315 24.279 1.00 20.50 275 SER D N 1
ATOM 10676 C CA . SER D 1 275 ? -17.088 -25.960 23.195 1.00 20.90 275 SER D CA 1
ATOM 10677 C C . SER D 1 275 ? -17.415 -27.440 22.959 1.00 20.94 275 SER D C 1
ATOM 10678 O O . SER D 1 275 ? -17.156 -27.952 21.863 1.00 21.32 275 SER D O 1
ATOM 10681 N N . PHE D 1 276 ? -17.992 -28.097 23.975 1.00 20.64 276 PHE D N 1
ATOM 10682 C CA . PHE D 1 276 ? -18.293 -29.540 23.989 1.00 20.43 276 PHE D CA 1
ATOM 10683 C C . PHE D 1 276 ? -18.938 -30.077 22.701 1.00 19.42 276 PHE D C 1
ATOM 10684 O O . PHE D 1 276 ? -18.619 -31.175 22.248 1.00 18.43 276 PHE D O 1
ATOM 10692 N N . ALA D 1 277 ? -19.847 -29.287 22.134 1.00 18.49 277 ALA D N 1
ATOM 10693 C CA . ALA D 1 277 ? -20.698 -29.720 21.026 1.00 18.79 277 ALA D CA 1
ATOM 10694 C C . ALA D 1 277 ? -19.894 -29.775 19.729 1.00 18.89 277 ALA D C 1
ATOM 10695 O O . ALA D 1 277 ? -20.289 -30.451 18.774 1.00 18.74 277 ALA D O 1
ATOM 10697 N N . PHE D 1 278 ? -18.752 -29.082 19.739 1.00 19.21 278 PHE D N 1
ATOM 10698 C CA . PHE D 1 278 ? -17.937 -28.857 18.552 1.00 19.69 278 PHE D CA 1
ATOM 10699 C C . PHE D 1 278 ? -16.546 -29.479 18.613 1.00 19.35 278 PHE D C 1
ATOM 10700 O O . PHE D 1 278 ? -16.104 -30.100 17.642 1.00 20.52 278 PHE D O 1
ATOM 10708 N N . SER D 1 279 ? -15.887 -29.315 19.763 1.00 20.05 279 SER D N 1
ATOM 10709 C CA . SER D 1 279 ? -14.463 -29.607 19.986 1.00 19.13 279 SER D CA 1
ATOM 10710 C C . SER D 1 279 ? -13.530 -28.791 19.071 1.00 19.70 279 SER D C 1
ATOM 10711 O O . SER D 1 279 ? -13.979 -28.077 18.169 1.00 18.43 279 SER D O 1
ATOM 10714 N N . ASP D 1 280 ? -12.240 -28.867 19.374 1.00 19.39 280 ASP D N 1
ATOM 10715 C CA . ASP D 1 280 ? -11.170 -28.290 18.572 1.00 20.49 280 ASP D CA 1
ATOM 10716 C C . ASP D 1 280 ? -9.901 -29.085 18.875 1.00 20.90 280 ASP D C 1
ATOM 10717 O O . ASP D 1 280 ? -9.950 -30.047 19.660 1.00 20.72 280 ASP D O 1
ATOM 10722 N N . ALA D 1 281 ? -8.786 -28.682 18.264 1.00 20.94 281 ALA D N 1
ATOM 10723 C CA . ALA D 1 281 ? -7.495 -29.369 18.397 1.00 21.37 281 ALA D CA 1
ATOM 10724 C C . ALA D 1 281 ? -6.918 -29.246 19.809 1.00 21.65 281 ALA D C 1
ATOM 10725 O O . ALA D 1 281 ? -6.169 -30.118 20.257 1.00 21.77 281 ALA D O 1
ATOM 10727 N N . ASP D 1 282 ? -7.269 -28.159 20.495 1.00 22.05 282 ASP D N 1
ATOM 10728 C CA . ASP D 1 282 ? -6.879 -27.965 21.889 1.00 23.06 282 ASP D CA 1
ATOM 10729 C C . ASP D 1 282 ? -7.633 -28.911 22.838 1.00 23.67 282 ASP D C 1
ATOM 10730 O O . ASP D 1 282 ? -7.000 -29.694 23.567 1.00 23.66 282 ASP D O 1
ATOM 10735 N N . TYR D 1 283 ? -8.970 -28.873 22.798 1.00 24.45 283 TYR D N 1
ATOM 10736 C CA . TYR D 1 283 ? -9.818 -29.729 23.656 1.00 24.65 283 TYR D CA 1
ATOM 10737 C C . TYR D 1 283 ? -9.699 -31.233 23.400 1.00 25.31 283 TYR D C 1
ATOM 10738 O O . TYR D 1 283 ? -9.972 -32.038 24.300 1.00 24.30 283 TYR D O 1
ATOM 10747 N N . ALA D 1 284 ? -9.289 -31.605 22.184 1.00 25.07 284 ALA D N 1
ATOM 10748 C CA . ALA D 1 284 ? -9.008 -33.003 21.837 1.00 26.96 284 ALA D CA 1
ATOM 10749 C C . ALA D 1 284 ? -7.804 -33.592 22.595 1.00 27.65 284 ALA D C 1
ATOM 10750 O O . ALA D 1 284 ? -7.647 -34.814 22.648 1.00 28.39 284 ALA D O 1
ATOM 10752 N N . ARG D 1 285 ? -6.969 -32.727 23.177 1.00 28.48 285 ARG D N 1
ATOM 10753 C CA . ARG D 1 285 ? -5.779 -33.157 23.924 1.00 29.61 285 ARG D CA 1
ATOM 10754 C C . ARG D 1 285 ? -6.010 -33.408 25.430 1.00 29.88 285 ARG D C 1
ATOM 10755 O O . ARG D 1 285 ? -5.095 -33.858 26.127 1.00 29.91 285 ARG D O 1
ATOM 10757 N N . ASN D 1 286 ? -7.219 -33.126 25.922 1.00 29.54 286 ASN D N 1
ATOM 10758 C CA . ASN D 1 286 ? -7.564 -33.367 27.334 1.00 31.35 286 ASN D CA 1
ATOM 10759 C C . ASN D 1 286 ? -7.847 -34.843 27.614 1.00 32.83 286 ASN D C 1
ATOM 10760 O O . ASN D 1 286 ? -8.719 -35.447 26.979 1.00 33.35 286 ASN D O 1
ATOM 10765 N N . LEU D 1 287 ? -7.110 -35.405 28.573 1.00 35.31 287 LEU D N 1
ATOM 10766 C CA . LEU D 1 287 ? -7.286 -36.798 29.002 1.00 36.51 287 LEU D CA 1
ATOM 10767 C C . LEU D 1 287 ? -8.476 -36.939 29.952 1.00 37.38 287 LEU D C 1
ATOM 10768 O O . LEU D 1 287 ? -8.736 -36.056 30.781 1.00 37.10 287 LEU D O 1
ATOM 10773 N N . GLN D 1 288 ? -9.186 -38.059 29.827 1.00 39.17 288 GLN D N 1
ATOM 10774 C CA . GLN D 1 288 ? -10.395 -38.322 30.617 1.00 40.73 288 GLN D CA 1
ATOM 10775 C C . GLN D 1 288 ? -10.240 -39.526 31.547 1.00 43.17 288 GLN D C 1
ATOM 10776 O O . GLN D 1 288 ? -9.269 -40.281 31.440 1.00 42.26 288 GLN D O 1
ATOM 10782 N N . GLU D 1 289 ? -11.200 -39.689 32.460 1.00 46.61 289 GLU D N 1
ATOM 10783 C CA . GLU D 1 289 ? -11.251 -40.850 33.351 1.00 50.31 289 GLU D CA 1
ATOM 10784 C C . GLU D 1 289 ? -11.662 -42.113 32.599 1.00 53.01 289 GLU D C 1
ATOM 10785 O O . GLU D 1 289 ? -11.276 -43.222 32.980 1.00 55.36 289 GLU D O 1
ATOM 10791 N N . ASP D 1 290 ? -12.442 -41.926 31.535 1.00 56.19 290 ASP D N 1
ATOM 10792 C CA . ASP D 1 290 ? -12.783 -42.989 30.598 1.00 59.62 290 ASP D CA 1
ATOM 10793 C C . ASP D 1 290 ? -11.624 -43.175 29.607 1.00 60.66 290 ASP D C 1
ATOM 10794 O O . ASP D 1 290 ? -10.674 -43.912 29.894 1.00 60.02 290 ASP D O 1
ATOM 10799 N N . GLY D 1 291 ? -11.692 -42.480 28.471 1.00 61.74 291 GLY D N 1
ATOM 10800 C CA . GLY D 1 291 ? -10.764 -42.678 27.360 1.00 62.97 291 GLY D CA 1
ATOM 10801 C C . GLY D 1 291 ? -9.401 -42.048 27.538 1.00 63.74 291 GLY D C 1
ATOM 10802 O O . GLY D 1 291 ? -8.903 -41.904 28.660 1.00 65.51 291 GLY D O 1
ATOM 10803 N N . GLY D 1 292 ? -8.796 -41.693 26.410 1.00 63.54 292 GLY D N 1
ATOM 10804 C CA . GLY D 1 292 ? -7.523 -40.993 26.389 1.00 62.91 292 GLY D CA 1
ATOM 10805 C C . GLY D 1 292 ? -7.742 -39.592 25.879 1.00 62.60 292 GLY D C 1
ATOM 10806 O O . GLY D 1 292 ? -8.401 -38.780 26.538 1.00 64.73 292 GLY D O 1
ATOM 10807 N N . VAL D 1 293 ? -7.202 -39.327 24.693 1.00 60.60 293 VAL D N 1
ATOM 10808 C CA . VAL D 1 293 ? -7.282 -38.018 24.058 1.00 57.72 293 VAL D CA 1
ATOM 10809 C C . VAL D 1 293 ? -8.701 -37.712 23.576 1.00 54.75 293 VAL D C 1
ATOM 10810 O O . VAL D 1 293 ? -9.279 -38.471 22.790 1.00 55.17 293 VAL D O 1
ATOM 10812 N N . GLY D 1 294 ? -9.257 -36.613 24.086 1.00 51.08 294 GLY D N 1
ATOM 10813 C CA . GLY D 1 294 ? -10.523 -36.063 23.604 1.00 46.20 294 GLY D CA 1
ATOM 10814 C C . GLY D 1 294 ? -11.782 -36.708 24.141 1.00 42.28 294 GLY D C 1
ATOM 10815 O O . GLY D 1 294 ? -12.012 -37.908 23.949 1.00 43.35 294 GLY D O 1
ATOM 10816 N N . GLU D 1 295 ? -12.597 -35.894 24.810 1.00 37.74 295 GLU D N 1
ATOM 10817 C CA . GLU D 1 295 ? -13.921 -36.304 25.276 1.00 33.47 295 GLU D CA 1
ATOM 10818 C C . GLU D 1 295 ? -14.966 -36.201 24.158 1.00 31.21 295 GLU D C 1
ATOM 10819 O O . GLU D 1 295 ? -15.925 -36.978 24.130 1.00 30.26 295 GLU D O 1
ATOM 10825 N N . TRP D 1 296 ? -14.763 -35.253 23.236 1.00 27.90 296 TRP D N 1
ATOM 10826 C CA . TRP D 1 296 ? -15.785 -34.879 22.249 1.00 24.66 296 TRP D CA 1
ATOM 10827 C C . TRP D 1 296 ? -15.394 -35.185 20.802 1.00 24.40 296 TRP D C 1
ATOM 10828 O O . TRP D 1 296 ? -14.217 -35.127 20.437 1.00 23.62 296 TRP D O 1
ATOM 10839 N N . GLU D 1 297 ? -16.403 -35.520 19.996 1.00 22.98 297 GLU D N 1
ATOM 10840 C CA . GLU D 1 297 ? -16.243 -35.712 18.560 1.00 22.75 297 GLU D CA 1
ATOM 10841 C C . GLU D 1 297 ? -16.129 -34.362 17.876 1.00 22.14 297 GLU D C 1
ATOM 10842 O O . GLU D 1 297 ? -16.873 -33.424 18.194 1.00 21.60 297 GLU D O 1
ATOM 10848 N N . GLN D 1 298 ? -15.189 -34.269 16.942 1.00 20.72 298 GLN D N 1
ATOM 10849 C CA . GLN D 1 298 ? -15.019 -33.065 16.160 1.00 20.64 298 GLN D CA 1
ATOM 10850 C C . GLN D 1 298 ? -16.190 -32.960 15.191 1.00 20.62 298 GLN D C 1
ATOM 10851 O O . GLN D 1 298 ? -16.322 -33.781 14.280 1.00 21.49 298 GLN D O 1
ATOM 10857 N N . SER D 1 299 ? -17.049 -31.969 15.415 1.00 20.86 299 SER D N 1
ATOM 10858 C CA . SER D 1 299 ? -18.239 -31.734 14.577 1.00 20.63 299 SER D CA 1
ATOM 10859 C C . SER D 1 299 ? -18.110 -30.466 13.722 1.00 20.27 299 SER D C 1
ATOM 10860 O O . SER D 1 299 ? -18.870 -30.274 12.764 1.00 19.32 299 SER D O 1
ATOM 10863 N N . LEU D 1 300 ? -17.152 -29.614 14.082 1.00 18.82 300 LEU D N 1
ATOM 10864 C CA . LEU D 1 300 ? -16.994 -28.299 13.466 1.00 18.61 300 LEU D CA 1
ATOM 10865 C C . LEU D 1 300 ? -15.783 -28.289 12.541 1.00 17.25 300 LEU D C 1
ATOM 10866 O O . LEU D 1 300 ? -14.663 -28.568 12.966 1.00 17.30 300 LEU D O 1
ATOM 10871 N N . TRP D 1 301 ? -16.013 -27.958 11.280 1.00 16.67 301 TRP D N 1
ATOM 10872 C CA . TRP D 1 301 ? -14.923 -27.941 10.308 1.00 16.69 301 TRP D CA 1
ATOM 10873 C C . TRP D 1 301 ? -14.858 -26.658 9.499 1.00 16.80 301 TRP D C 1
ATOM 10874 O O . TRP D 1 301 ? -15.883 -26.007 9.265 1.00 17.05 301 TRP D O 1
ATOM 10885 N N . VAL D 1 302 ? -13.640 -26.302 9.092 1.00 16.45 302 VAL D N 1
ATOM 10886 C CA . VAL D 1 302 ? -13.426 -25.300 8.042 1.00 16.76 302 VAL D CA 1
ATOM 10887 C C . VAL D 1 302 ? -13.199 -26.049 6.729 1.00 17.22 302 VAL D C 1
ATOM 10888 O O . VAL D 1 302 ? -12.203 -26.777 6.569 1.00 17.32 302 VAL D O 1
ATOM 10892 N N . LEU D 1 303 ? -14.157 -25.903 5.813 1.00 17.08 303 LEU D N 1
ATOM 10893 C CA . LEU D 1 303 ? -14.020 -26.433 4.460 1.00 17.22 303 LEU D CA 1
ATOM 10894 C C . LEU D 1 303 ? -13.083 -25.521 3.675 1.00 17.47 303 LEU D C 1
ATOM 10895 O O . LEU D 1 303 ? -13.239 -24.299 3.696 1.00 18.15 303 LEU D O 1
ATOM 10900 N N . THR D 1 304 ? -12.110 -26.125 2.993 1.00 17.65 304 THR D N 1
ATOM 10901 C CA . THR D 1 304 ? -11.102 -25.372 2.235 1.00 17.36 304 THR D CA 1
ATOM 10902 C C . THR D 1 304 ? -10.680 -26.097 0.962 1.00 18.24 304 THR D C 1
ATOM 10903 O O . THR D 1 304 ? -10.720 -27.330 0.886 1.00 18.77 304 THR D O 1
ATOM 10907 N N . GLN D 1 305 ? -10.289 -25.312 -0.037 1.00 18.83 305 GLN D N 1
ATOM 10908 C CA . GLN D 1 305 ? -9.929 -25.826 -1.350 1.00 18.54 305 GLN D CA 1
ATOM 10909 C C . GLN D 1 305 ? -8.462 -25.560 -1.599 1.00 18.33 305 GLN D C 1
ATOM 10910 O O . GLN D 1 305 ? -7.964 -24.469 -1.317 1.00 18.03 305 GLN D O 1
ATOM 10916 N N . VAL D 1 306 ? -7.776 -26.565 -2.136 1.00 19.23 306 VAL D N 1
ATOM 10917 C CA . VAL D 1 306 ? -6.389 -26.416 -2.547 1.00 19.39 306 VAL D CA 1
ATOM 10918 C C . VAL D 1 306 ? -6.368 -25.554 -3.802 1.00 20.11 306 VAL D C 1
ATOM 10919 O O . VAL D 1 306 ? -7.003 -25.878 -4.807 1.00 19.85 306 VAL D O 1
ATOM 10923 N N . MET D 1 307 ? -5.651 -24.439 -3.732 1.00 20.60 307 MET D N 1
ATOM 10924 C CA . MET D 1 307 ? -5.590 -23.548 -4.888 1.00 21.63 307 MET D CA 1
ATOM 10925 C C . MET D 1 307 ? -4.205 -23.482 -5.540 1.00 22.46 307 MET D C 1
ATOM 10926 O O . MET D 1 307 ? -4.026 -22.803 -6.559 1.00 22.63 307 MET D O 1
ATOM 10931 N N . SER D 1 308 ? -3.238 -24.208 -4.966 1.00 23.44 308 SER D N 1
ATOM 10932 C CA . SER D 1 308 ? -1.833 -24.164 -5.414 1.00 23.58 308 SER D CA 1
ATOM 10933 C C . SER D 1 308 ? -1.046 -25.360 -4.894 1.00 25.11 308 SER D C 1
ATOM 10934 O O . SER D 1 308 ? -1.134 -25.692 -3.710 1.00 23.55 308 SER D O 1
ATOM 10937 N N . VAL D 1 309 ? -0.272 -25.981 -5.789 1.00 25.10 309 VAL D N 1
ATOM 10938 C CA . VAL D 1 309 ? 0.544 -27.154 -5.458 1.00 27.09 309 VAL D CA 1
ATOM 10939 C C . VAL D 1 309 ? 1.976 -27.022 -6.009 1.00 26.77 309 VAL D C 1
ATOM 10940 O O . VAL D 1 309 ? 2.168 -26.713 -7.187 1.00 27.09 309 VAL D O 1
ATOM 10944 N N . THR D 1 310 ? 2.964 -27.235 -5.139 1.00 26.86 310 THR D N 1
ATOM 10945 C CA . THR D 1 310 ? 4.385 -27.209 -5.526 1.00 28.33 310 THR D CA 1
ATOM 10946 C C . THR D 1 310 ? 5.096 -28.467 -4.984 1.00 29.35 310 THR D C 1
ATOM 10947 O O . THR D 1 310 ? 5.568 -28.466 -3.835 1.00 29.51 310 THR D O 1
ATOM 10951 N N . PRO D 1 311 ? 5.153 -29.546 -5.805 1.00 30.71 311 PRO D N 1
ATOM 10952 C CA . PRO D 1 311 ? 5.772 -30.830 -5.421 1.00 31.57 311 PRO D CA 1
ATOM 10953 C C . PRO D 1 311 ? 7.214 -30.740 -4.908 1.00 32.99 311 PRO D C 1
ATOM 10954 O O . PRO D 1 311 ? 7.562 -31.452 -3.954 1.00 32.63 311 PRO D O 1
ATOM 10958 N N . ALA D 1 312 ? 8.020 -29.864 -5.517 1.00 33.27 312 ALA D N 1
ATOM 10959 C CA . ALA D 1 312 ? 9.430 -29.667 -5.145 1.00 33.94 312 ALA D CA 1
ATOM 10960 C C . ALA D 1 312 ? 9.641 -29.336 -3.661 1.00 34.44 312 ALA D C 1
ATOM 10961 O O . ALA D 1 312 ? 10.586 -29.837 -3.044 1.00 35.12 312 ALA D O 1
ATOM 10963 N N . ARG D 1 313 ? 8.753 -28.508 -3.104 1.00 34.73 313 ARG D N 1
ATOM 10964 C CA . ARG D 1 313 ? 8.769 -28.145 -1.679 1.00 34.90 313 ARG D CA 1
ATOM 10965 C C . ARG D 1 313 ? 7.830 -28.989 -0.804 1.00 34.12 313 ARG D C 1
ATOM 10966 O O . ARG D 1 313 ? 7.795 -28.808 0.421 1.00 34.96 313 ARG D O 1
ATOM 10974 N N . GLY D 1 314 ? 7.085 -29.904 -1.433 1.00 32.24 314 GLY D N 1
ATOM 10975 C CA . GLY D 1 314 ? 6.078 -30.731 -0.757 1.00 31.32 314 GLY D CA 1
ATOM 10976 C C . GLY D 1 314 ? 5.016 -29.858 -0.120 1.00 29.98 314 GLY D C 1
ATOM 10977 O O . GLY D 1 314 ? 4.869 -29.839 1.106 1.00 31.63 314 GLY D O 1
ATOM 10978 N N . LEU D 1 315 ? 4.292 -29.129 -0.966 1.00 27.63 315 LEU D N 1
ATOM 10979 C CA . LEU D 1 315 ? 3.395 -28.071 -0.520 1.00 25.35 315 LEU D CA 1
ATOM 10980 C C . LEU D 1 315 ? 2.061 -28.063 -1.258 1.00 24.28 315 LEU D C 1
ATOM 10981 O O . LEU D 1 315 ? 2.015 -28.108 -2.485 1.00 23.92 315 LEU D O 1
ATOM 10986 N N . ALA D 1 316 ? 0.981 -28.008 -0.482 1.00 23.19 316 ALA D N 1
ATOM 10987 C CA . ALA D 1 316 ? -0.343 -27.672 -0.992 1.00 21.94 316 ALA D CA 1
ATOM 10988 C C . ALA D 1 316 ? -0.839 -26.445 -0.228 1.00 20.78 316 ALA D C 1
ATOM 10989 O O . ALA D 1 316 ? -0.909 -26.462 1.004 1.00 21.35 316 ALA D O 1
ATOM 10991 N N . VAL D 1 317 ? -1.143 -25.388 -0.973 1.00 19.57 317 VAL D N 1
ATOM 10992 C CA . VAL D 1 317 ? -1.667 -24.131 -0.429 1.00 19.08 317 VAL D CA 1
ATOM 10993 C C . VAL D 1 317 ? -3.187 -24.144 -0.556 1.00 18.15 317 VAL D C 1
ATOM 10994 O O . VAL D 1 317 ? -3.731 -24.374 -1.639 1.00 17.76 317 VAL D O 1
ATOM 10998 N N . VAL D 1 318 ? -3.860 -23.883 0.563 1.00 18.31 318 VAL D N 1
ATOM 10999 C CA . VAL D 1 318 ? -5.321 -23.857 0.596 1.00 17.15 318 VAL D CA 1
ATOM 11000 C C . VAL D 1 318 ? -5.792 -22.406 0.704 1.00 17.00 318 VAL D C 1
ATOM 11001 O O . VAL D 1 318 ? -5.036 -21.545 1.142 1.00 16.70 318 VAL D O 1
ATOM 11005 N N . ASP D 1 319 ? -7.039 -22.156 0.321 1.00 17.19 319 ASP D N 1
ATOM 11006 C CA . ASP D 1 319 ? -7.576 -20.794 0.318 1.00 17.21 319 ASP D CA 1
ATOM 11007 C C . ASP D 1 319 ? -8.065 -20.295 1.684 1.00 17.14 319 ASP D C 1
ATOM 11008 O O . ASP D 1 319 ? -8.522 -19.147 1.790 1.00 16.76 319 ASP D O 1
ATOM 11013 N N . ALA D 1 320 ? -7.957 -21.139 2.712 1.00 17.71 320 ALA D N 1
ATOM 11014 C CA . ALA D 1 320 ? -8.233 -20.723 4.096 1.00 18.09 320 ALA D CA 1
ATOM 11015 C C . ALA D 1 320 ? -6.976 -20.215 4.807 1.00 18.33 320 ALA D C 1
ATOM 11016 O O . ALA D 1 320 ? -6.085 -21.008 5.168 1.00 17.75 320 ALA D O 1
ATOM 11018 N N . GLY D 1 321 ? -6.908 -18.893 4.995 1.00 17.86 321 GLY D N 1
ATOM 11019 C CA . GLY D 1 321 ? -5.812 -18.258 5.727 1.00 17.91 321 GLY D CA 1
ATOM 11020 C C . GLY D 1 321 ? -6.187 -17.857 7.143 1.00 18.74 321 GLY D C 1
ATOM 11021 O O . GLY D 1 321 ? -7.136 -18.398 7.727 1.00 19.00 321 GLY D O 1
ATOM 11022 N N . THR D 1 322 ? -5.455 -16.891 7.695 1.00 18.98 322 THR D N 1
ATOM 11023 C CA . THR D 1 322 ? -5.721 -16.410 9.063 1.00 19.14 322 THR D CA 1
ATOM 11024 C C . THR D 1 322 ? -7.104 -15.751 9.193 1.00 19.33 322 THR D C 1
ATOM 11025 O O . THR D 1 322 ? -7.681 -15.729 10.289 1.00 19.37 322 THR D O 1
ATOM 11029 N N . LYS D 1 323 ? -7.647 -15.275 8.063 1.00 18.54 323 LYS D N 1
ATOM 11030 C CA . LYS D 1 323 ? -9.030 -14.766 7.980 1.00 17.84 323 LYS D CA 1
ATOM 11031 C C . LYS D 1 323 ? -10.162 -15.821 7.984 1.00 18.29 323 LYS D C 1
ATOM 11032 O O . LYS D 1 323 ? -11.332 -15.456 8.144 1.00 18.86 323 LYS D O 1
ATOM 11038 N N . ALA D 1 324 ? -9.808 -17.104 7.849 1.00 17.71 324 ALA D N 1
ATOM 11039 C CA . ALA D 1 324 ? -10.770 -18.226 7.808 1.00 18.31 324 ALA D CA 1
ATOM 11040 C C . ALA D 1 324 ? -10.556 -19.270 8.914 1.00 18.44 324 ALA D C 1
ATOM 11041 O O . ALA D 1 324 ? -11.396 -20.152 9.132 1.00 18.36 324 ALA D O 1
ATOM 11043 N N . VAL D 1 325 ? -9.421 -19.171 9.594 1.00 19.48 325 VAL D N 1
ATOM 11044 C CA . VAL D 1 325 ? -9.084 -20.077 10.690 1.00 20.68 325 VAL D CA 1
ATOM 11045 C C . VAL D 1 325 ? -8.225 -19.317 11.709 1.00 21.21 325 VAL D C 1
ATOM 11046 O O . VAL D 1 325 ? -7.213 -18.702 11.348 1.00 21.60 325 VAL D O 1
ATOM 11050 N N . SER D 1 326 ? -8.668 -19.302 12.964 1.00 21.99 326 SER D N 1
ATOM 11051 C CA . SER D 1 326 ? -7.901 -18.642 14.012 1.00 22.95 326 SER D CA 1
ATOM 11052 C C . SER D 1 326 ? -6.747 -19.522 14.459 1.00 23.68 326 SER D C 1
ATOM 11053 O O . SER D 1 326 ? -6.926 -20.702 14.773 1.00 23.05 326 SER D O 1
ATOM 11056 N N . LEU D 1 327 ? -5.564 -18.924 14.488 1.00 24.78 327 LEU D N 1
ATOM 11057 C CA . LEU D 1 327 ? -4.353 -19.618 14.900 1.00 25.62 327 LEU D CA 1
ATOM 11058 C C . LEU D 1 327 ? -3.951 -19.279 16.343 1.00 26.06 327 LEU D C 1
ATOM 11059 O O . LEU D 1 327 ? -2.835 -19.584 16.754 1.00 26.58 327 LEU D O 1
ATOM 11064 N N . ASP D 1 328 ? -4.876 -18.685 17.107 1.00 26.72 328 ASP D N 1
ATOM 11065 C CA . ASP D 1 328 ? -4.606 -18.211 18.481 1.00 28.19 328 ASP D CA 1
ATOM 11066 C C . ASP D 1 328 ? -4.182 -19.275 19.502 1.00 28.82 328 ASP D C 1
ATOM 11067 O O . ASP D 1 328 ? -3.478 -18.956 20.473 1.00 28.02 328 ASP D O 1
ATOM 11072 N N . SER D 1 329 ? -4.611 -20.520 19.271 1.00 29.41 329 SER D N 1
ATOM 11073 C CA . SER D 1 329 ? -4.296 -21.666 20.135 1.00 29.87 329 SER D CA 1
ATOM 11074 C C . SER D 1 329 ? -3.467 -22.744 19.420 1.00 30.09 329 SER D C 1
ATOM 11075 O O . SER D 1 329 ? -3.417 -23.900 19.860 1.00 31.23 329 SER D O 1
ATOM 11078 N N . GLY D 1 330 ? -2.806 -22.359 18.330 1.00 28.73 330 GLY D N 1
ATOM 11079 C CA . GLY D 1 330 ? -2.069 -23.300 17.489 1.00 27.93 330 GLY D CA 1
ATOM 11080 C C . GLY D 1 330 ? -2.778 -23.542 16.164 1.00 27.99 330 GLY D C 1
ATOM 11081 O O . GLY D 1 330 ? -3.925 -23.103 15.993 1.00 27.80 330 GLY D O 1
ATOM 11082 N N . PRO D 1 331 ? -2.108 -24.250 15.223 1.00 27.02 331 PRO D N 1
ATOM 11083 C CA . PRO D 1 331 ? -2.629 -24.425 13.862 1.00 26.89 331 PRO D CA 1
ATOM 11084 C C . PRO D 1 331 ? -3.843 -25.353 13.815 1.00 26.22 331 PRO D C 1
ATOM 11085 O O . PRO D 1 331 ? -4.053 -26.133 14.757 1.00 25.43 331 PRO D O 1
ATOM 11089 N N . PRO D 1 332 ? -4.643 -25.276 12.727 1.00 25.95 332 PRO D N 1
ATOM 11090 C CA . PRO D 1 332 ? -5.670 -26.291 12.539 1.00 26.32 332 PRO D CA 1
ATOM 11091 C C . PRO D 1 332 ? -5.035 -27.640 12.199 1.00 26.37 332 PRO D C 1
ATOM 11092 O O . PRO D 1 332 ? -3.863 -27.676 11.783 1.00 25.96 332 PRO D O 1
ATOM 11096 N N . ARG D 1 333 ? -5.802 -28.718 12.384 1.00 26.46 333 ARG D N 1
ATOM 11097 C CA A ARG D 1 333 ? -5.317 -30.075 12.120 0.50 27.53 333 ARG D CA 1
ATOM 11098 C CA B ARG D 1 333 ? -5.318 -30.075 12.118 0.50 27.12 333 ARG D CA 1
ATOM 11099 C C . ARG D 1 333 ? -6.141 -30.779 11.048 1.00 27.54 333 ARG D C 1
ATOM 11100 O O . ARG D 1 333 ? -7.364 -30.622 10.983 1.00 28.18 333 ARG D O 1
ATOM 11115 N N . LEU D 1 334 ? -5.456 -31.549 10.206 1.00 27.62 334 LEU D N 1
ATOM 11116 C CA . LEU D 1 334 ? -6.112 -32.376 9.196 1.00 27.71 334 LEU D CA 1
ATOM 11117 C C . LEU D 1 334 ? -6.726 -33.632 9.842 1.00 28.41 334 LEU D C 1
ATOM 11118 O O . LEU D 1 334 ? -6.194 -34.123 10.844 1.00 28.25 334 LEU D O 1
ATOM 11123 N N . PRO D 1 335 ? -7.858 -34.138 9.293 1.00 28.17 335 PRO D N 1
ATOM 11124 C CA . PRO D 1 335 ? -8.582 -35.244 9.930 1.00 29.66 335 PRO D CA 1
ATOM 11125 C C . PRO D 1 335 ? -8.007 -36.639 9.590 1.00 30.78 335 PRO D C 1
ATOM 11126 O O . PRO D 1 335 ? -7.081 -36.721 8.780 1.00 29.72 335 PRO D O 1
ATOM 11130 N N . PRO D 1 336 ? -8.525 -37.720 10.232 1.00 33.53 336 PRO D N 1
ATOM 11131 C CA . PRO D 1 336 ? -8.124 -39.093 9.876 1.00 34.80 336 PRO D CA 1
ATOM 11132 C C . PRO D 1 336 ? -8.362 -39.541 8.423 1.00 36.87 336 PRO D C 1
ATOM 11133 O O . PRO D 1 336 ? -7.555 -40.311 7.893 1.00 37.52 336 PRO D O 1
ATOM 11137 N N . ALA D 1 337 ? -9.445 -39.079 7.793 1.00 39.18 337 ALA D N 1
ATOM 11138 C CA . ALA D 1 337 ? -9.761 -39.448 6.398 1.00 41.40 337 ALA D CA 1
ATOM 11139 C C . ALA D 1 337 ? -8.818 -38.833 5.346 1.00 43.77 337 ALA D C 1
ATOM 11140 O O . ALA D 1 337 ? -8.783 -39.296 4.198 1.00 45.37 337 ALA D O 1
ATOM 11142 N N . PHE D 1 338 ? -8.074 -37.794 5.743 1.00 45.08 338 PHE D N 1
ATOM 11143 C CA . PHE D 1 338 ? -6.958 -37.256 4.951 1.00 47.00 338 PHE D CA 1
ATOM 11144 C C . PHE D 1 338 ? -5.804 -38.262 4.885 1.00 48.67 338 PHE D C 1
ATOM 11145 O O . PHE D 1 338 ? -5.179 -38.423 3.833 1.00 50.15 338 PHE D O 1
ATOM 11153 N N . GLU D 1 339 ? -5.523 -38.913 6.016 1.00 50.14 339 GLU D N 1
ATOM 11154 C CA . GLU D 1 339 ? -4.550 -40.007 6.099 1.00 51.14 339 GLU D CA 1
ATOM 11155 C C . GLU D 1 339 ? -5.031 -41.254 5.334 1.00 53.39 339 GLU D C 1
ATOM 11156 O O . GLU D 1 339 ? -4.215 -41.989 4.766 1.00 53.46 339 GLU D O 1
ATOM 11162 N N . ALA D 1 340 ? -6.350 -41.469 5.314 1.00 53.97 340 ALA D N 1
ATOM 11163 C CA . ALA D 1 340 ? -6.974 -42.581 4.580 1.00 55.42 340 ALA D CA 1
ATOM 11164 C C . ALA D 1 340 ? -6.956 -42.395 3.056 1.00 55.93 340 ALA D C 1
ATOM 11165 O O . ALA D 1 340 ? -6.853 -43.376 2.310 1.00 55.57 340 ALA D O 1
ATOM 11167 N N . ALA D 1 341 ? -7.065 -41.144 2.607 1.00 56.61 341 ALA D N 1
ATOM 11168 C CA . ALA D 1 341 ? -7.025 -40.806 1.181 1.00 56.85 341 ALA D CA 1
ATOM 11169 C C . ALA D 1 341 ? -5.597 -40.611 0.658 1.00 57.29 341 ALA D C 1
ATOM 11170 O O . ALA D 1 341 ? -5.319 -40.916 -0.505 1.00 57.01 341 ALA D O 1
ATOM 11172 N N . TYR D 1 342 ? -4.709 -40.105 1.518 1.00 56.93 342 TYR D N 1
ATOM 11173 C CA . TYR D 1 342 ? -3.313 -39.810 1.155 1.00 56.85 342 TYR D CA 1
ATOM 11174 C C . TYR D 1 342 ? -2.334 -40.603 2.042 1.00 57.45 342 TYR D C 1
ATOM 11175 O O . TYR D 1 342 ? -2.574 -41.783 2.321 1.00 57.62 342 TYR D O 1
ATOM 11184 N N . GLY D 1 343 ? -1.239 -39.968 2.465 1.00 57.89 343 GLY D N 1
ATOM 11185 C CA . GLY D 1 343 ? -0.257 -40.592 3.355 1.00 57.96 343 GLY D CA 1
ATOM 11186 C C . GLY D 1 343 ? 0.651 -41.576 2.643 1.00 58.17 343 GLY D C 1
ATOM 11187 O O . GLY D 1 343 ? 1.478 -42.239 3.270 1.00 58.73 343 GLY D O 1
ATOM 11188 N N . MET D 1 345 ? 1.184 -37.673 7.179 1.00 57.38 345 MET D N 1
ATOM 11189 C CA . MET D 1 345 ? 0.421 -36.521 7.653 1.00 56.66 345 MET D CA 1
ATOM 11190 C C . MET D 1 345 ? 1.002 -35.193 7.149 1.00 54.12 345 MET D C 1
ATOM 11191 O O . MET D 1 345 ? 2.222 -34.998 7.152 1.00 55.35 345 MET D O 1
ATOM 11196 N N . MET D 1 346 ? 0.122 -34.296 6.704 1.00 50.14 346 MET D N 1
ATOM 11197 C CA . MET D 1 346 ? 0.526 -32.949 6.283 1.00 45.92 346 MET D CA 1
ATOM 11198 C C . MET D 1 346 ? 0.204 -31.928 7.373 1.00 44.00 346 MET D C 1
ATOM 11199 O O . MET D 1 346 ? -0.881 -31.971 7.966 1.00 44.10 346 MET D O 1
ATOM 11204 N N . GLU D 1 347 ? 1.156 -31.026 7.631 1.00 40.62 347 GLU D N 1
ATOM 11205 C CA . GLU D 1 347 ? 1.049 -30.007 8.686 1.00 38.20 347 GLU D CA 1
ATOM 11206 C C . GLU D 1 347 ? 0.643 -28.653 8.109 1.00 36.08 347 GLU D C 1
ATOM 11207 O O . GLU D 1 347 ? 1.197 -28.219 7.094 1.00 34.92 347 GLU D O 1
ATOM 11213 N N . TYR D 1 348 ? -0.311 -27.993 8.767 1.00 33.43 348 TYR D N 1
ATOM 11214 C CA . TYR D 1 348 ? -0.736 -26.632 8.411 1.00 32.57 348 TYR D CA 1
ATOM 11215 C C . TYR D 1 348 ? 0.164 -25.578 9.054 1.00 31.28 348 TYR D C 1
ATOM 11216 O O . TYR D 1 348 ? 0.323 -25.547 10.277 1.00 30.75 348 TYR D O 1
ATOM 11225 N N . GLY D 1 349 ? 0.738 -24.723 8.208 1.00 30.73 349 GLY D N 1
ATOM 11226 C CA . GLY D 1 349 ? 1.370 -23.469 8.628 1.00 29.63 349 GLY D CA 1
ATOM 11227 C C . GLY D 1 349 ? 0.664 -22.274 7.998 1.00 29.39 349 GLY D C 1
ATOM 11228 O O . GLY D 1 349 ? -0.060 -22.422 7.008 1.00 28.91 349 GLY D O 1
ATOM 11229 N N . SER D 1 350 ? 0.868 -21.092 8.579 1.00 28.56 350 SER D N 1
ATOM 11230 C CA . SER D 1 350 ? 0.302 -19.841 8.061 1.00 28.37 350 SER D CA 1
ATOM 11231 C C . SER D 1 350 ? 0.989 -19.425 6.760 1.00 27.52 350 SER D C 1
ATOM 11232 O O . SER D 1 350 ? 2.219 -19.383 6.695 1.00 29.63 350 SER D O 1
ATOM 11235 N N . GLY D 1 351 ? 0.193 -19.155 5.724 1.00 25.36 351 GLY D N 1
ATOM 11236 C CA . GLY D 1 351 ? 0.684 -18.484 4.514 1.00 23.56 351 GLY D CA 1
ATOM 11237 C C . GLY D 1 351 ? 0.182 -17.049 4.433 1.00 22.74 351 GLY D C 1
ATOM 11238 O O . GLY D 1 351 ? 0.209 -16.435 3.361 1.00 22.37 351 GLY D O 1
ATOM 11239 N N . GLY D 1 352 ? -0.264 -16.513 5.571 1.00 21.73 352 GLY D N 1
ATOM 11240 C CA . GLY D 1 352 ? -0.850 -15.170 5.631 1.00 21.09 352 GLY D CA 1
ATOM 11241 C C . GLY D 1 352 ? -2.370 -15.149 5.622 1.00 20.62 352 GLY D C 1
ATOM 11242 O O . GLY D 1 352 ? -3.021 -16.159 5.933 1.00 19.71 352 GLY D O 1
ATOM 11243 N N . ASP D 1 353 ? -2.917 -13.986 5.251 1.00 20.03 353 ASP D N 1
ATOM 11244 C CA . ASP D 1 353 ? -4.347 -13.666 5.358 1.00 19.67 353 ASP D CA 1
ATOM 11245 C C . ASP D 1 353 ? -5.283 -14.605 4.619 1.00 19.47 353 ASP D C 1
ATOM 11246 O O . ASP D 1 353 ? -6.367 -14.916 5.116 1.00 19.14 353 ASP D O 1
ATOM 11251 N N . GLU D 1 354 ? -4.859 -15.046 3.436 1.00 19.07 354 GLU D N 1
ATOM 11252 C CA . GLU D 1 354 ? -5.757 -15.707 2.504 1.00 18.98 354 GLU D CA 1
ATOM 11253 C C . GLU D 1 354 ? -5.192 -17.008 1.955 1.00 19.46 354 GLU D C 1
ATOM 11254 O O . GLU D 1 354 ? -5.720 -17.563 0.983 1.00 17.93 354 GLU D O 1
ATOM 11260 N N . HIS D 1 355 ? -4.123 -17.475 2.597 1.00 20.48 355 HIS D N 1
ATOM 11261 C CA . HIS D 1 355 ? -3.432 -18.692 2.211 1.00 20.33 355 HIS D CA 1
ATOM 11262 C C . HIS D 1 355 ? -3.076 -19.489 3.451 1.00 20.88 355 HIS D C 1
ATOM 11263 O O . HIS D 1 355 ? -2.530 -18.943 4.423 1.00 21.46 355 HIS D O 1
ATOM 11270 N N . GLY D 1 356 ? -3.394 -20.779 3.398 1.00 21.10 356 GLY D N 1
ATOM 11271 C CA . GLY D 1 356 ? -2.934 -21.745 4.379 1.00 21.81 356 GLY D CA 1
ATOM 11272 C C . GLY D 1 356 ? -1.996 -22.712 3.696 1.00 22.66 356 GLY D C 1
ATOM 11273 O O . GLY D 1 356 ? -2.302 -23.201 2.611 1.00 21.06 356 GLY D O 1
ATOM 11274 N N . LYS D 1 357 ? -0.853 -22.965 4.336 1.00 24.19 357 LYS D N 1
ATOM 11275 C CA . LYS D 1 357 ? 0.191 -23.830 3.794 1.00 25.58 357 LYS D CA 1
ATOM 11276 C C . LYS D 1 357 ? 0.108 -25.216 4.424 1.00 26.78 357 LYS D C 1
ATOM 11277 O O . LYS D 1 357 ? 0.154 -25.352 5.648 1.00 25.68 357 LYS D O 1
ATOM 11283 N N . LEU D 1 358 ? -0.038 -26.236 3.586 1.00 28.23 358 LEU D N 1
ATOM 11284 C CA . LEU D 1 358 ? 0.050 -27.621 4.046 1.00 30.08 358 LEU D CA 1
ATOM 11285 C C . LEU D 1 358 ? 1.366 -28.194 3.559 1.00 31.48 358 LEU D C 1
ATOM 11286 O O . LEU D 1 358 ? 1.618 -28.248 2.355 1.00 29.78 358 LEU D O 1
ATOM 11291 N N . MET D 1 359 ? 2.211 -28.589 4.509 1.00 34.65 359 MET D N 1
ATOM 11292 C CA . MET D 1 359 ? 3.586 -29.001 4.209 1.00 38.73 359 MET D CA 1
ATOM 11293 C C . MET D 1 359 ? 3.829 -30.478 4.527 1.00 40.62 359 MET D C 1
ATOM 11294 O O . MET D 1 359 ? 3.287 -31.012 5.499 1.00 39.88 359 MET D O 1
ATOM 11299 N N . TRP D 1 360 ? 4.641 -31.123 3.690 1.00 44.28 360 TRP D N 1
ATOM 11300 C CA . TRP D 1 360 ? 4.888 -32.570 3.766 1.00 48.70 360 TRP D CA 1
ATOM 11301 C C . TRP D 1 360 ? 6.009 -33.032 4.729 1.00 52.00 360 TRP D C 1
ATOM 11302 O O . TRP D 1 360 ? 5.744 -33.902 5.567 1.00 53.69 360 TRP D O 1
ATOM 11304 N N . PRO D 1 361 ? 7.247 -32.469 4.625 1.00 54.49 361 PRO D N 1
ATOM 11305 C CA . PRO D 1 361 ? 8.314 -33.052 5.454 1.00 55.90 361 PRO D CA 1
ATOM 11306 C C . PRO D 1 361 ? 8.269 -32.583 6.910 1.00 56.66 361 PRO D C 1
ATOM 11307 O O . PRO D 1 361 ? 7.745 -33.296 7.768 1.00 57.32 361 PRO D O 1
ATOM 11311 N N . PRO D 1 368 ? 7.699 -39.375 -3.491 1.00 51.09 368 PRO D N 1
ATOM 11312 C CA . PRO D 1 368 ? 7.320 -40.779 -3.348 1.00 50.76 368 PRO D CA 1
ATOM 11313 C C . PRO D 1 368 ? 5.805 -40.984 -3.255 1.00 51.14 368 PRO D C 1
ATOM 11314 O O . PRO D 1 368 ? 5.306 -42.044 -3.646 1.00 52.52 368 PRO D O 1
ATOM 11316 N N . MET D 1 369 ? 5.095 -39.979 -2.743 1.00 49.16 369 MET D N 1
ATOM 11317 C CA . MET D 1 369 ? 3.643 -40.035 -2.572 1.00 47.91 369 MET D CA 1
ATOM 11318 C C . MET D 1 369 ? 2.960 -38.768 -3.092 1.00 46.59 369 MET D C 1
ATOM 11319 O O . MET D 1 369 ? 3.511 -37.667 -2.993 1.00 45.82 369 MET D O 1
ATOM 11321 N N . SER D 1 370 ? 1.753 -38.937 -3.629 1.00 43.46 370 SER D N 1
ATOM 11322 C CA . SER D 1 370 ? 1.024 -37.855 -4.286 1.00 40.99 370 SER D CA 1
ATOM 11323 C C . SER D 1 370 ? 0.372 -36.866 -3.317 1.00 38.90 370 SER D C 1
ATOM 11324 O O . SER D 1 370 ? -0.265 -37.253 -2.332 1.00 39.28 370 SER D O 1
ATOM 11327 N N . LEU D 1 371 ? 0.557 -35.586 -3.619 1.00 36.13 371 LEU D N 1
ATOM 11328 C CA . LEU D 1 371 ? -0.073 -34.489 -2.895 1.00 33.19 371 LEU D CA 1
ATOM 11329 C C . LEU D 1 371 ? -1.537 -34.337 -3.335 1.00 31.51 371 LEU D C 1
ATOM 11330 O O . LEU D 1 371 ? -1.911 -34.851 -4.400 1.00 31.06 371 LEU D O 1
ATOM 11335 N N . PRO D 1 372 ? -2.378 -33.651 -2.517 1.00 29.84 372 PRO D N 1
ATOM 11336 C CA . PRO D 1 372 ? -3.715 -33.271 -2.992 1.00 29.14 372 PRO D CA 1
ATOM 11337 C C . PRO D 1 372 ? -3.643 -32.381 -4.231 1.00 28.31 372 PRO D C 1
ATOM 11338 O O . PRO D 1 372 ? -2.752 -31.531 -4.329 1.00 28.31 372 PRO D O 1
ATOM 11342 N N . GLU D 1 373 ? -4.559 -32.605 -5.173 1.00 28.40 373 GLU D N 1
ATOM 11343 C CA . GLU D 1 373 ? -4.578 -31.863 -6.436 1.00 27.40 373 GLU D CA 1
ATOM 11344 C C . GLU D 1 373 ? -5.196 -30.485 -6.205 1.00 26.02 373 GLU D C 1
ATOM 11345 O O . GLU D 1 373 ? -5.945 -30.293 -5.241 1.00 24.19 373 GLU D O 1
ATOM 11351 N N . VAL D 1 374 ? -4.862 -29.531 -7.075 1.00 24.80 374 VAL D N 1
ATOM 11352 C CA . VAL D 1 374 ? -5.530 -28.225 -7.091 1.00 24.75 374 VAL D CA 1
ATOM 11353 C C . VAL D 1 374 ? -7.012 -28.426 -7.440 1.00 24.05 374 VAL D C 1
ATOM 11354 O O . VAL D 1 374 ? -7.344 -29.223 -8.312 1.00 23.03 374 VAL D O 1
ATOM 11358 N N . GLY D 1 375 ? -7.890 -27.733 -6.713 1.00 23.95 375 GLY D N 1
ATOM 11359 C CA . GLY D 1 375 ? -9.333 -27.885 -6.881 1.00 24.07 375 GLY D CA 1
ATOM 11360 C C . GLY D 1 375 ? -9.984 -28.827 -5.885 1.00 24.53 375 GLY D C 1
ATOM 11361 O O . GLY D 1 375 ? -11.205 -28.774 -5.697 1.00 24.86 375 GLY D O 1
ATOM 11362 N N . SER D 1 376 ? -9.178 -29.689 -5.255 1.00 24.60 376 SER D N 1
ATOM 11363 C CA . SER D 1 376 ? -9.667 -30.651 -4.250 1.00 23.75 376 SER D CA 1
ATOM 11364 C C . SER D 1 376 ? -10.037 -29.968 -2.929 1.00 23.48 376 SER D C 1
ATOM 11365 O O . SER D 1 376 ? -9.446 -28.952 -2.551 1.00 22.62 376 SER D O 1
ATOM 11368 N N . LEU D 1 377 ? -11.008 -30.555 -2.235 1.00 22.40 377 LEU D N 1
ATOM 11369 C CA . LEU D 1 377 ? -11.512 -30.031 -0.969 1.00 22.43 377 LEU D CA 1
ATOM 11370 C C . LEU D 1 377 ? -10.992 -30.810 0.226 1.00 21.81 377 LEU D C 1
ATOM 11371 O O . LEU D 1 377 ? -10.735 -32.015 0.130 1.00 21.74 377 LEU D O 1
ATOM 11376 N N . LEU D 1 378 ? -10.840 -30.106 1.346 1.00 21.71 378 LEU D N 1
ATOM 11377 C CA . LEU D 1 378 ? -10.421 -30.696 2.619 1.00 22.07 378 LEU D CA 1
ATOM 11378 C C . LEU D 1 378 ? -11.170 -30.051 3.778 1.00 21.07 378 LEU D C 1
ATOM 11379 O O . LEU D 1 378 ? -11.585 -28.885 3.697 1.00 20.27 378 LEU D O 1
ATOM 11384 N N . LEU D 1 379 ? -11.355 -30.816 4.852 1.00 20.25 379 LEU D N 1
ATOM 11385 C CA . LEU D 1 379 ? -11.948 -30.272 6.073 1.00 20.34 379 LEU D CA 1
ATOM 11386 C C . LEU D 1 379 ? -10.866 -30.107 7.121 1.00 20.61 379 LEU D C 1
ATOM 11387 O O . LEU D 1 379 ? -10.073 -31.022 7.346 1.00 21.21 379 LEU D O 1
ATOM 11392 N N . LEU D 1 380 ? -10.836 -28.935 7.750 1.00 21.33 380 LEU D N 1
ATOM 11393 C CA . LEU D 1 380 ? -9.863 -28.639 8.805 1.00 21.06 380 LEU D CA 1
ATOM 11394 C C . LEU D 1 380 ? -10.525 -28.506 10.168 1.00 20.92 380 LEU D C 1
ATOM 11395 O O . LEU D 1 380 ? -11.517 -27.784 10.318 1.00 20.10 380 LEU D O 1
ATOM 11400 N N . GLN D 1 381 ? -9.968 -29.218 11.149 1.00 21.05 381 GLN D N 1
ATOM 11401 C CA . GLN D 1 381 ? -10.345 -29.082 12.551 1.00 20.71 381 GLN D CA 1
ATOM 11402 C C . GLN D 1 381 ? -9.740 -27.770 13.037 1.00 20.31 381 GLN D C 1
ATOM 11403 O O . GLN D 1 381 ? -8.520 -27.631 13.000 1.00 20.59 381 GLN D O 1
ATOM 11409 N N . PRO D 1 382 ? -10.578 -26.803 13.486 1.00 19.69 382 PRO D N 1
ATOM 11410 C CA . PRO D 1 382 ? -10.001 -25.562 14.020 1.00 19.18 382 PRO D CA 1
ATOM 11411 C C . PRO D 1 382 ? -9.095 -25.805 15.220 1.00 18.58 382 PRO D C 1
ATOM 11412 O O . PRO D 1 382 ? -9.327 -26.734 15.994 1.00 19.46 382 PRO D O 1
ATOM 11416 N N . GLY D 1 383 ? -8.055 -24.986 15.339 1.00 18.45 383 GLY D N 1
ATOM 11417 C CA . GLY D 1 383 ? -7.185 -24.992 16.505 1.00 18.06 383 GLY D CA 1
ATOM 11418 C C . GLY D 1 383 ? -7.945 -24.587 17.754 1.00 18.15 383 GLY D C 1
ATOM 11419 O O . GLY D 1 383 ? -7.692 -25.114 18.818 1.00 17.75 383 GLY D O 1
ATOM 11420 N N . HIS D 1 384 ? -8.883 -23.651 17.588 1.00 18.24 384 HIS D N 1
ATOM 11421 C CA . HIS D 1 384 ? -9.726 -23.125 18.659 1.00 19.52 384 HIS D CA 1
ATOM 11422 C C . HIS D 1 384 ? -11.086 -22.747 18.046 1.00 19.73 384 HIS D C 1
ATOM 11423 O O . HIS D 1 384 ? -11.150 -21.968 17.088 1.00 19.31 384 HIS D O 1
ATOM 11430 N N . CYS D 1 385 ? -12.159 -23.318 18.588 1.00 19.22 385 CYS D N 1
ATOM 11431 C CA . CYS D 1 385 ? -13.468 -23.293 17.919 1.00 19.33 385 CYS D CA 1
ATOM 11432 C C . CYS D 1 385 ? -14.174 -21.937 17.936 1.00 18.93 385 CYS D C 1
ATOM 11433 O O . CYS D 1 385 ? -14.599 -21.470 16.874 1.00 18.38 385 CYS D O 1
ATOM 11436 N N . ASP D 1 386 ? -14.282 -21.312 19.117 1.00 18.92 386 ASP D N 1
ATOM 11437 C CA . ASP D 1 386 ? -14.985 -20.017 19.253 1.00 18.86 386 ASP D CA 1
ATOM 11438 C C . ASP D 1 386 ? -14.456 -18.899 18.315 1.00 18.20 386 ASP D C 1
ATOM 11439 O O . ASP D 1 386 ? -15.249 -18.328 17.557 1.00 17.53 386 ASP D O 1
ATOM 11444 N N . PRO D 1 387 ? -13.134 -18.576 18.356 1.00 18.06 387 PRO D N 1
ATOM 11445 C CA . PRO D 1 387 ? -12.707 -17.439 17.508 1.00 18.29 387 PRO D CA 1
ATOM 11446 C C . PRO D 1 387 ? -12.793 -17.753 16.010 1.00 17.87 387 PRO D C 1
ATOM 11447 O O . PRO D 1 387 ? -12.945 -16.843 15.206 1.00 18.07 387 PRO D O 1
ATOM 11451 N N . THR D 1 388 ? -12.712 -19.036 15.651 1.00 18.29 388 THR D N 1
ATOM 11452 C CA . THR D 1 388 ? -12.907 -19.479 14.262 1.00 17.96 388 THR D CA 1
ATOM 11453 C C . THR D 1 388 ? -14.377 -19.322 13.833 1.00 17.67 388 THR D C 1
ATOM 11454 O O . THR D 1 388 ? -14.652 -18.836 12.740 1.00 16.25 388 THR D O 1
ATOM 11458 N N . VAL D 1 389 ? -15.311 -19.723 14.698 1.00 17.81 389 VAL D N 1
ATOM 11459 C CA . VAL D 1 389 ? -16.746 -19.592 14.406 1.00 17.71 389 VAL D CA 1
ATOM 11460 C C . VAL D 1 389 ? -17.067 -18.133 14.056 1.00 17.99 389 VAL D C 1
ATOM 11461 O O . VAL D 1 389 ? -17.801 -17.860 13.096 1.00 17.81 389 VAL D O 1
ATOM 11465 N N . ASN D 1 390 ? -16.466 -17.224 14.826 1.00 18.30 390 ASN D N 1
ATOM 11466 C CA . ASN D 1 390 ? -16.701 -15.785 14.724 1.00 18.29 390 ASN D CA 1
ATOM 11467 C C . ASN D 1 390 ? -16.102 -15.162 13.447 1.00 18.21 390 ASN D C 1
ATOM 11468 O O . ASN D 1 390 ? -16.328 -13.988 13.158 1.00 18.62 390 ASN D O 1
ATOM 11473 N N . LEU D 1 391 ? -15.361 -15.946 12.668 1.00 18.07 391 LEU D N 1
ATOM 11474 C CA . LEU D 1 391 ? -14.892 -15.480 11.352 1.00 17.54 391 LEU D CA 1
ATOM 11475 C C . LEU D 1 391 ? -15.966 -15.593 10.254 1.00 17.24 391 LEU D C 1
ATOM 11476 O O . LEU D 1 391 ? -15.833 -14.991 9.187 1.00 18.36 391 LEU D O 1
ATOM 11481 N N . TYR D 1 392 ? -17.035 -16.341 10.531 1.00 16.93 392 TYR D N 1
ATOM 11482 C CA . TYR D 1 392 ? -18.078 -16.626 9.532 1.00 16.04 392 TYR D CA 1
ATOM 11483 C C . TYR D 1 392 ? -19.410 -15.961 9.826 1.00 16.15 392 TYR D C 1
ATOM 11484 O O . TYR D 1 392 ? -19.769 -15.756 10.987 1.00 16.30 392 TYR D O 1
ATOM 11493 N N . ASP D 1 393 ? -20.149 -15.668 8.753 1.00 16.44 393 ASP D N 1
ATOM 11494 C CA . ASP D 1 393 ? -21.503 -15.119 8.829 1.00 16.92 393 ASP D CA 1
ATOM 11495 C C . ASP D 1 393 ? -22.584 -16.194 8.762 1.00 17.12 393 ASP D C 1
ATOM 11496 O O . ASP D 1 393 ? -23.711 -15.968 9.199 1.00 16.31 393 ASP D O 1
ATOM 11501 N N . TRP D 1 394 ? -22.231 -17.353 8.208 1.00 17.31 394 TRP D N 1
ATOM 11502 C CA . TRP D 1 394 ? -23.161 -18.475 8.055 1.00 17.74 394 TRP D CA 1
ATOM 11503 C C . TRP D 1 394 ? -22.530 -19.781 8.531 1.00 17.50 394 TRP D C 1
ATOM 11504 O O . TRP D 1 394 ? -21.319 -19.972 8.385 1.00 17.37 394 TRP D O 1
ATOM 11515 N N . LEU D 1 395 ? -23.362 -20.663 9.092 1.00 16.98 395 LEU D N 1
ATOM 11516 C CA . LEU D 1 395 ? -22.983 -22.029 9.459 1.00 17.61 395 LEU D CA 1
ATOM 11517 C C . LEU D 1 395 ? -23.659 -23.043 8.524 1.00 17.50 395 LEU D C 1
ATOM 11518 O O . LEU D 1 395 ? -24.884 -23.085 8.429 1.00 17.88 395 LEU D O 1
ATOM 11523 N N . VAL D 1 396 ? -22.844 -23.835 7.833 1.00 17.96 396 VAL D N 1
ATOM 11524 C CA . VAL D 1 396 ? -23.318 -24.903 6.927 1.00 18.65 396 VAL D CA 1
ATOM 11525 C C . VAL D 1 396 ? -23.531 -26.194 7.753 1.00 18.59 396 VAL D C 1
ATOM 11526 O O . VAL D 1 396 ? -22.571 -26.871 8.126 1.00 19.27 396 VAL D O 1
ATOM 11530 N N . ALA D 1 397 ? -24.792 -26.505 8.065 1.00 17.79 397 ALA D N 1
ATOM 11531 C CA . ALA D 1 397 ? -25.144 -27.695 8.848 1.00 18.25 397 ALA D CA 1
ATOM 11532 C C . ALA D 1 397 ? -25.396 -28.876 7.922 1.00 18.74 397 ALA D C 1
ATOM 11533 O O . ALA D 1 397 ? -26.325 -28.847 7.108 1.00 18.76 397 ALA D O 1
ATOM 11535 N N . ALA D 1 398 ? -24.556 -29.902 8.057 1.00 19.10 398 ALA D N 1
ATOM 11536 C CA . ALA D 1 398 ? -24.526 -31.029 7.118 1.00 20.38 398 ALA D CA 1
ATOM 11537 C C . ALA D 1 398 ? -24.529 -32.392 7.804 1.00 21.98 398 ALA D C 1
ATOM 11538 O O . ALA D 1 398 ? -24.166 -32.509 8.977 1.00 21.94 398 ALA D O 1
ATOM 11540 N N . ARG D 1 399 ? -24.968 -33.407 7.054 1.00 24.16 399 ARG D N 1
ATOM 11541 C CA . ARG D 1 399 ? -24.924 -34.812 7.467 1.00 25.71 399 ARG D CA 1
ATOM 11542 C C . ARG D 1 399 ? -24.332 -35.634 6.327 1.00 27.15 399 ARG D C 1
ATOM 11543 O O . ARG D 1 399 ? -24.656 -35.408 5.162 1.00 25.32 399 ARG D O 1
ATOM 11551 N N . ARG D 1 400 ? -23.453 -36.575 6.665 1.00 30.69 400 ARG D N 1
ATOM 11552 C CA . ARG D 1 400 ? -22.880 -37.481 5.667 1.00 33.62 400 ARG D CA 1
ATOM 11553 C C . ARG D 1 400 ? -23.455 -38.890 5.756 1.00 34.94 400 ARG D C 1
ATOM 11554 O O . ARG D 1 400 ? -23.714 -39.398 6.849 1.00 34.66 400 ARG D O 1
ATOM 11562 N N . GLN D 1 401 ? -23.674 -39.488 4.584 1.00 38.50 401 GLN D N 1
ATOM 11563 C CA . GLN D 1 401 ? -24.000 -40.912 4.441 1.00 40.06 401 GLN D CA 1
ATOM 11564 C C . GLN D 1 401 ? -23.775 -41.370 3.004 1.00 40.61 401 GLN D C 1
ATOM 11565 O O . GLN D 1 401 ? -24.169 -40.691 2.054 1.00 41.32 401 GLN D O 1
ATOM 11571 N N . GLN D 1 407 ? -13.401 -39.246 11.380 1.00 46.47 407 GLN D N 1
ATOM 11572 C CA . GLN D 1 407 ? -13.071 -39.407 9.968 1.00 45.49 407 GLN D CA 1
ATOM 11573 C C . GLN D 1 407 ? -12.739 -38.071 9.295 1.00 46.00 407 GLN D C 1
ATOM 11574 O O . GLN D 1 407 ? -11.568 -37.796 9.033 1.00 45.44 407 GLN D O 1
ATOM 11580 N N . GLY D 1 408 ? -13.763 -37.255 9.025 1.00 44.40 408 GLY D N 1
ATOM 11581 C CA . GLY D 1 408 ? -13.599 -35.939 8.394 1.00 42.63 408 GLY D CA 1
ATOM 11582 C C . GLY D 1 408 ? -13.365 -35.932 6.888 1.00 42.08 408 GLY D C 1
ATOM 11583 O O . GLY D 1 408 ? -12.598 -35.103 6.382 1.00 42.30 408 GLY D O 1
ATOM 11584 N N . GLY D 1 409 ? -14.025 -36.844 6.171 1.00 40.03 409 GLY D N 1
ATOM 11585 C CA . GLY D 1 409 ? -13.957 -36.892 4.701 1.00 37.00 409 GLY D CA 1
ATOM 11586 C C . GLY D 1 409 ? -14.907 -35.902 4.046 1.00 35.01 409 GLY D C 1
ATOM 11587 O O . GLY D 1 409 ? -15.883 -35.479 4.664 1.00 34.09 409 GLY D O 1
ATOM 11588 N N . VAL D 1 410 ? -14.623 -35.532 2.796 1.00 33.44 410 VAL D N 1
ATOM 11589 C CA . VAL D 1 410 ? -15.433 -34.529 2.065 1.00 32.84 410 VAL D CA 1
ATOM 11590 C C . VAL D 1 410 ? -16.539 -35.227 1.242 1.00 32.73 410 VAL D C 1
ATOM 11591 O O . VAL D 1 410 ? -17.391 -34.590 0.608 1.00 31.63 410 VAL D O 1
ATOM 11595 N N . ASP D 1 411 ? -16.524 -36.553 1.338 1.00 33.12 411 ASP D N 1
ATOM 11596 C CA . ASP D 1 411 ? -17.384 -37.494 0.621 1.00 33.06 411 ASP D CA 1
ATOM 11597 C C . ASP D 1 411 ? -18.812 -37.595 1.159 1.00 31.27 411 ASP D C 1
ATOM 11598 O O . ASP D 1 411 ? -19.019 -37.767 2.363 1.00 32.13 411 ASP D O 1
ATOM 11603 N N . GLY D 1 412 ? -19.788 -37.485 0.257 1.00 28.89 412 GLY D N 1
ATOM 11604 C CA . GLY D 1 412 ? -21.185 -37.850 0.538 1.00 27.20 412 GLY D CA 1
ATOM 11605 C C . GLY D 1 412 ? -21.950 -37.088 1.611 1.00 26.43 412 GLY D C 1
ATOM 11606 O O . GLY D 1 412 ? -22.745 -37.683 2.353 1.00 26.04 412 GLY D O 1
ATOM 11607 N N . TRP D 1 413 ? -21.724 -35.779 1.688 1.00 24.57 413 TRP D N 1
ATOM 11608 C CA . TRP D 1 413 ? -22.474 -34.911 2.599 1.00 24.52 413 TRP D CA 1
ATOM 11609 C C . TRP D 1 413 ? -23.725 -34.352 1.929 1.00 24.17 413 TRP D C 1
ATOM 11610 O O . TRP D 1 413 ? -23.774 -34.195 0.699 1.00 23.57 413 TRP D O 1
ATOM 11621 N N . ARG D 1 414 ? -24.735 -34.078 2.750 1.00 24.47 414 ARG D N 1
ATOM 11622 C CA . ARG D 1 414 ? -25.883 -33.282 2.341 1.00 25.39 414 ARG D CA 1
ATOM 11623 C C . ARG D 1 414 ? -26.082 -32.131 3.320 1.00 24.61 414 ARG D C 1
ATOM 11624 O O . ARG D 1 414 ? -26.247 -32.351 4.523 1.00 24.20 414 ARG D O 1
ATOM 11632 N N . VAL D 1 415 ? -26.083 -30.913 2.790 1.00 24.98 415 VAL D N 1
ATOM 11633 C CA . VAL D 1 415 ? -26.382 -29.728 3.592 1.00 24.96 415 VAL D CA 1
ATOM 11634 C C . VAL D 1 415 ? -27.877 -29.747 3.933 1.00 25.09 415 VAL D C 1
ATOM 11635 O O . VAL D 1 415 ? -28.733 -29.681 3.033 1.00 26.33 415 VAL D O 1
ATOM 11639 N N . GLU D 1 416 ? -28.156 -29.862 5.234 1.00 24.17 416 GLU D N 1
ATOM 11640 C CA A GLU D 1 416 ? -29.519 -29.857 5.767 0.50 23.79 416 GLU D CA 1
ATOM 11641 C CA B GLU D 1 416 ? -29.526 -29.857 5.753 0.50 23.74 416 GLU D CA 1
ATOM 11642 C C . GLU D 1 416 ? -30.027 -28.440 6.028 1.00 23.38 416 GLU D C 1
ATOM 11643 O O . GLU D 1 416 ? -31.220 -28.173 5.898 1.00 23.49 416 GLU D O 1
ATOM 11654 N N . ALA D 1 417 ? -29.115 -27.544 6.409 1.00 21.96 417 ALA D N 1
ATOM 11655 C CA . ALA D 1 417 ? -29.461 -26.149 6.726 1.00 21.54 417 ALA D CA 1
ATOM 11656 C C . ALA D 1 417 ? -28.281 -25.191 6.642 1.00 21.07 417 ALA D C 1
ATOM 11657 O O . ALA D 1 417 ? -27.139 -25.556 6.938 1.00 20.82 417 ALA D O 1
ATOM 11659 N N . VAL D 1 418 ? -28.580 -23.958 6.238 1.00 21.16 418 VAL D N 1
ATOM 11660 C CA . VAL D 1 418 ? -27.602 -22.882 6.213 1.00 20.70 418 VAL D CA 1
ATOM 11661 C C . VAL D 1 418 ? -28.085 -21.770 7.142 1.00 20.70 418 VAL D C 1
ATOM 11662 O O . VAL D 1 418 ? -29.042 -21.048 6.838 1.00 20.05 418 VAL D O 1
ATOM 11666 N N . TRP D 1 419 ? -27.409 -21.650 8.277 1.00 20.10 419 TRP D N 1
ATOM 11667 C CA . TRP D 1 419 ? -27.872 -20.779 9.356 1.00 20.30 419 TRP D CA 1
ATOM 11668 C C . TRP D 1 419 ? -27.068 -19.500 9.498 1.00 20.04 419 TRP D C 1
ATOM 11669 O O . TRP D 1 419 ? -25.845 -19.565 9.617 1.00 20.44 419 TRP D O 1
ATOM 11680 N N . PRO D 1 420 ? -27.755 -18.333 9.479 1.00 20.23 420 PRO D N 1
ATOM 11681 C CA . PRO D 1 420 ? -27.132 -17.062 9.839 1.00 19.37 420 PRO D CA 1
ATOM 11682 C C . PRO D 1 420 ? -26.527 -17.125 11.237 1.00 18.60 420 PRO D C 1
ATOM 11683 O O . PRO D 1 420 ? -27.190 -17.565 12.187 1.00 17.97 420 PRO D O 1
ATOM 11687 N N . ILE D 1 421 ? -25.266 -16.718 11.352 1.00 17.59 421 ILE D N 1
ATOM 11688 C CA . ILE D 1 421 ? -24.618 -16.607 12.670 1.00 17.31 421 ILE D CA 1
ATOM 11689 C C . ILE D 1 421 ? -24.897 -15.172 13.150 1.00 17.34 421 ILE D C 1
ATOM 11690 O O . ILE D 1 421 ? -24.113 -14.253 12.893 1.00 17.78 421 ILE D O 1
ATOM 11695 N N . ARG D 1 422 ? -26.044 -14.975 13.800 1.00 17.38 422 ARG D N 1
ATOM 11696 C CA . ARG D 1 422 ? -26.506 -13.613 14.122 1.00 17.89 422 ARG D CA 1
ATOM 11697 C C . ARG D 1 422 ? -25.668 -12.914 15.187 1.00 17.58 422 ARG D C 1
ATOM 11698 O O . ARG D 1 422 ? -25.570 -11.691 15.189 1.00 16.50 422 ARG D O 1
ATOM 11706 N N . GLY D 1 423 ? -25.037 -13.695 16.062 1.00 16.58 423 GLY D N 1
ATOM 11707 C CA . GLY D 1 423 ? -24.169 -13.120 17.078 1.00 16.30 423 GLY D CA 1
ATOM 11708 C C . GLY D 1 423 ? -22.742 -12.783 16.671 1.00 15.90 423 GLY D C 1
ATOM 11709 O O . GLY D 1 423 ? -21.963 -12.363 17.532 1.00 16.50 423 GLY D O 1
ATOM 11710 N N . ARG D 1 424 ? -22.386 -12.974 15.396 1.00 15.94 424 ARG D N 1
ATOM 11711 C CA . ARG D 1 424 ? -20.998 -12.759 14.921 1.00 16.00 424 ARG D CA 1
ATOM 11712 C C . ARG D 1 424 ? -20.501 -11.319 15.059 1.00 16.37 424 ARG D C 1
ATOM 11713 O O . ARG D 1 424 ? -21.218 -10.371 14.739 1.00 16.20 424 ARG D O 1
ATOM 11721 N N . GLY D 1 425 ? -19.272 -11.163 15.543 1.00 16.20 425 GLY D N 1
ATOM 11722 C CA . GLY D 1 425 ? -18.662 -9.842 15.572 1.00 16.78 425 GLY D CA 1
ATOM 11723 C C . GLY D 1 425 ? -17.728 -9.515 16.718 1.00 16.68 425 GLY D C 1
ATOM 11724 O O . GLY D 1 425 ? -17.300 -10.412 17.446 1.00 16.60 425 GLY D O 1
ATOM 11725 N N . PRO D 1 426 ? -17.379 -8.216 16.863 1.00 16.80 426 PRO D N 1
ATOM 11726 C CA . PRO D 1 426 ? -16.397 -7.762 17.857 1.00 17.04 426 PRO D CA 1
ATOM 11727 C C . PRO D 1 426 ? -16.858 -7.847 19.323 1.00 17.28 426 PRO D C 1
ATOM 11728 O O . PRO D 1 426 ? -16.029 -7.710 20.232 1.00 17.14 426 PRO D O 1
ATOM 11732 N N . GLY D 1 427 ? -18.151 -8.081 19.553 1.00 16.64 427 GLY D N 1
ATOM 11733 C CA . GLY D 1 427 ? -18.654 -8.295 20.915 1.00 18.01 427 GLY D CA 1
ATOM 11734 C C . GLY D 1 427 ? -19.324 -7.086 21.525 1.00 18.23 427 GLY D C 1
ATOM 11735 O O . GLY D 1 427 ? -18.941 -6.630 22.601 1.00 17.69 427 GLY D O 1
ATOM 11736 N N . GLN D 1 428 ? -20.342 -6.584 20.836 1.00 18.55 428 GLN D N 1
ATOM 11737 C CA . GLN D 1 428 ? -21.106 -5.432 21.298 1.00 19.11 428 GLN D CA 1
ATOM 11738 C C . GLN D 1 428 ? -22.101 -5.844 22.386 1.00 19.34 428 GLN D C 1
ATOM 11739 O O . GLN D 1 428 ? -22.486 -5.048 23.237 1.00 18.75 428 GLN D O 1
#

InterPro domains:
  IPR001608 Alanine racemase, N-terminal [PF01168] (52-279)
  IPR026956 D-serine dehydratase-like domain [PF14031] (299-396)
  IPR026956 D-serine dehydratase-like domain [SM01119] (299-399)
  IPR029066 PLP-binding barrel [G3DSA:3.20.20.10] (53-278)
  IPR029066 PLP-binding barrel [SSF51419] (51-284)
  IPR042208 D-serine dehydratase-like domain superfamily [G3DSA:2.40.37.20] (44-401)
  IPR051466 D-amino acid metabolism enzyme [PTHR28004] (37-426)

Sequence (1580 aa):
RCAATISASRAPAHLGDALHDVDTPALILDLDAFDRNCEKLKGVMMAGFPGVAVRPHAAHKCAEVARRQLQLLGAKGVCCQKKVIEAEAMAEGGVSDLLLSNEVIAPRKIDRLVGLAAAGARVGVCYEREDNLRQLNAAAAARGTHLLDVLVELLNVGQDRCCGVNSADEVVQLARAAAGLDNVRFAGIQAYHGGLQHVRDPRDRAQRVGQVVGRARAAVDALKAAGLPCDTVTTGGGTGTYRVEAASGVFTEVQPGSFAFSDADYARNLQEDGGVGEWEQSLWVLTQVMSVTPARGLAVVDAGTKAVSLDSGPPRLPPAFEAAYGTMMEYGSGGDEHGKLMWPLPMSLPEVGSLLLLQPGHCDPTVNLYDWLVAARRQQQGGVDGWRVEAVWPIRGRGPGQCAATTISASSRAPAHLGDALHDVDTPALILDLDAFDRNCEKLKGVMAGFPGVAVRPHAAHKCAEVARRRQLQLLGAKGVCCQKVIEAEAMAEGGVSDLLLSNEVIAPRKIDRLVGLAAAGARVGVCYEREDNLRQLNAAAAARGTHLDVLVELNVGQDRCGVNSADEVVQLARAAAGLDNVRFAGIQAYHGGLQHVRDPRDRAQRVGQVVGRARRAAVDALKAAGLPCDTVTGGGTGTYRVEAASGVFTEVQPGSFAFSDADYARNLQEDGGVGEWEQSLWVLTTQVMSVTPARGLAVVDAGTKAVSLDSGPPRLPPAFEAAYGTMMEYGSGGDEHGKLMWPPMSLPEVGSLLLLQPGHCDPTVNLYDWLVAARRQGGQQQGGVDGWRVEAVWPIRGRGPGQTRCAATTISASRAPAHLGDALHDVDTPALIILDLDAFDRNCEKLKGVMAGFPGVAVRPHAAHKCAEVARRQLQLLGAKGVCCQKVIEAEAMAEGGVSDLLLSNEVIAPRKIDRLVGLAAAGARVGVCYEREDNLRRQLNAAAAARGTHLDVLVELNVGQDRCGVNSADEVVQLARAAAGLDNVRFAGIQAYHGGLQHVRDPRDDRAQRVGQVVGRARAAVDALKAAGLPCDTVTGGGTGTYRVEAASGVFTEVQPGSFAFSDADYARNLQEDGGVGEWEQSLWVLTQVMSVTPARGLAVVDAGTKAVSLDSGPPRLPPAFEAAYGTMMEYGSGGDEHGKLMWPSLPEVGSLLLLQPGHCDPTVNLYDWLVAARRQQQGGVDGWRVEAVWPIRGRGPGQRCAATISASRAPAHLGDALHDVDTPALILDLDAFDRNCEKLKGVMAGFPGVAVRPHAAHKCAEVARRQLQLLGAKGVCCQKVIEAEAMAEGGVSDLLLSNEVIAPRKIDRLVGLAAAGARVGVCYEREDNLRQLNAAAAARGTHLDVLVELNVGQDRCGVNSADEVVQLARAAAGLDNVRFAGIQAYHGGLQHVRDPRDRAQRVGQVVGRARAAVDALKAAGLPCDTVTGGGTGTYRVEAASGVFTEVQPGSFAFSDADYARNLQEDGGVGEWEQSLWVLTQVMSVTPARGLAVVDAGTKAVSLDSGPPRRLPPAFEAAYGMMEYGSGGDEHGKLMWPPMSLPEVGSLLLLQPGHCDPTVNLYDWLVAARRQQGGVDGWRVEEAVWPIRGRGPGQ